Protein 7VYV (pdb70)

Radius of gyration: 42.45 Å; Cα contacts (8 Å, |Δi|>4): 6440; chains: 3; bounding box: 77×75×167 Å

Nearest PDB structures (foldseek):
  7vyv-assembly1_B  TM=1.001E+00  e=0.000E+00  Klebsiella phage GH-K3
  7lzj-assembly1_C  TM=9.799E-01  e=0.000E+00  Klebsiella phage GH-K3
  5w6h-assembly1_C  TM=4.691E-01  e=1.760E-15  Kuttervirus CBA120
  8hcj-assembly2_F  TM=5.427E-01  e=6.645E-03  Pseudopedobacter saltans DSM 12145
  4mr0-assembly2_B  TM=3.002E-01  e=6.337E-03  Streptococcus pneumoniae R6

Foldseek 3Di:
DVVVCCPPPPNVVVDDAQEALVSQLVDDDDDFFDKGWHQAHDHDVVVPDDGGYLIAMKTKDFADDDDLQAQWRHYVRMIIGGDDPPLADELRSNPFDFDADDDLAAQDDGPDADACQSSVLSVLVCCFPVVGAYEYEAGEGEHEDQDARERQAAGEYYYDQRAEYEYALQHHPQFAEAANYEYEHHEPHEHERYAYEYSHLGYEDYEWDHPRHANAQYEYYAYEYEAYQEYYYYEAARHHANYEYYAYEFEHHAAEDAYHAHDDPPDDAHEHDDYEYEQYEFEQYAHDPCQQQDWHQHPVRDIHRNDPDSQGTHEHYEEYRYENYEHEEHEFENPPAHEYLANYEYEQYEAYEYHQYHYEYYQHDFPRRHGAALVCLVVCCVPCLPTQGFENYEYANYENYEYAEYEYANAEGNEHYEYEHQHAEYEYYHYDEDHYNAAHYEYSYADQPHQHAYAYYQVRQLDPRHYFFLCCVRHNPNVQFKDWPDKDKWDDDDDPPADATAEHQDLVVWDAAAQPDPRHSVLAGKAAEDAFQQDDDDRNHTKDKDWFQDDDDVDDCVGSDGWFFKKKKKWFADDFFQKKKKKFFAAPVRHTPDIDIDARHVQDSNPPTMHMHMDGHDTRTTMMMIHMHGNDHDMHTCCCGRCNVVPRHSMIIMTMMTRTNDGQSVHHDDDDADCVDCCRVPNQQFDDFDDDDDDDDDPPCVVVVSVVVVVVRCVVRRVD/DVVVCCPPPPNVVVDDAQEALVSQLVDDDPDFFDKGWYQAHDHDVVVPDDGGYLIAMKTKDFADDDDLQAQWRHYVGMIIGGDDPPLADELRSNPFDFAADDDLAAQDDGDDADACQSSVLSVLVCCFPVVGAYEYEAGEGEHEDQDARERQAAGEYYYDQRAEYEYALQNHPQFAEAANYEYEHHAPHEHEAYAYEYSHLGYEDYEWDHPRHANAQYEYYNYEYEAYQEYYEYEAARHDANYEYYQYEQEHHAAEDAYHAHDDPPDDAHEHDDEEYEQYEFEQYHHDPCQQQDWHQHPVRDIHRSHPDSQGTHEHYEEERYENYEHEEHEFENPPAHEYLANYEYEQYEAYEYHQYHYEYYQHDFPRRHGAALVCPVVCCVPCLPTQGFANYEYANYERYEYAEYEYANAEGNEHYEYEHQHAEYEYYHYDEDHYNAAHYEYSYADQPHQHAYAYYQVRQLDPRHYFFLCCVRHNPNVQFKDWPDKDKWDDDDDPPADATAEHLDLVVWDAAAQPDPHHSNLAGKAAEDAFQQDDDDRNHTKDKDWFQDDDDVDDCVRSDGWFFKKKKKWFADDFFQKKKKKFFAAPVRHTPDIDIDARHVQDSNPPTMHMHMDGHDTRTTMMMIHMHGNDHDMHTCCCGRCNVVPRHRMTIMTMMTGTSDRQPPHHDDDDADCPDCCRVPNDQADDFDDDDDDDDDPPCVVVVSVVVVVVRCVVRRVD/DVVVCCPPPPNVVVDDAQEALVSQLVDDDPDFFDKGWYQAHDHDVVVPDDGGYQIAMKTKDFADDDDLQAQWRHYVRMIIGGDDPPLADELRSNPFDFAADDDLAAQDDGPDADACQVSVLSVLVCCFPVVGAYEYEAGEGEHEDQDARERQAAGEYYYDQRAEYEYALQHHPQFAEAARYEYEHHEPHEHERYAYEYSHLGYEDYEWDHPRHARAQYEYYAYEYEAYQEYYEYEAADHHANYEYHAYEFEHHAAEDAYHAHDDPPDDAHEHDDAEYEQYEFEQYAHDPCQQQDWHAHPVRDIHRSDPDNQGTHEHYEEYRYENYEHEEHEFENPPAHEYLAHYEYEQYEAYEYHQYHYEYYFHAFPRRHGQALVCPVVCVVPCLVTQGFENYEYANYERYEYAEYEYAHAEGAEHYEYEHQHAEYEYYHYDEDHYNAAHYEYSYADQPHQHAYAYYQVRQLDPRHYFFLVCVRHNPNVQFKDWPDKDKWDDDDDPPADATAGHQALVRWDAAGQPDPRHSVLAGKAAEDADQQDDDDRNFTKDKDWFQDDDDVDDCVGSDGWFFKKKKKWFADDFFQKKKKKFFAAPVRHTPDIDIDARHVQDSNPPTMHMHMDGHDTRTTMMMIHMHGNDHDMHTCCCGRCVVVPRGRMTIITMITGTSDRQSPHHDDDDADCVDCCRVPNAQADDFPDDDDDDDDPPCVVVVSVVVVVVRCVVRRVD

Secondary structure (DSSP, 8-state):
-HHHHHTSTTGGGGS--B-SHHHHHT---SSTT-EEEEEESSS-TTTTTS---EEEEEEEEES-----SSSEEEETTEEEEE--BTTEEEGGGGT---BPPPPS-TTPPPS-----HHHHHHHHHHHHHHTPEEE--SEEEEE--SSPEEE-S--EEE--TTEEEEE-GGG-SSTTT-EEEEE-S-TT-EEEEEEEE-SSS-SEEEEE--SS---TT-EEEEEEEESSSEEEEE-STTSSTTEEEES-EEES-SSEEEEEES--TTS----B--EEEES-EEES-S--HHHHH-EEE-TTS-EEES-S-TT--EEEEEEESBEEEEEES-EEE-TT---EEEEEEEES-EEEEEES-EEEEEEBB-TTS-B--STTHHHHHHH-TTSS-SEEEEEES-BS-EE----EEEEESSEEEEEESS--S-EE----SS-SSS-SEEE----TT----BEE-GGGTSSSS-B-HHHHHTBTTGGGTEEEEEEEE--SSPPSS-S--SS--S-TT-SS--BS-SS-GGG-BEE-B-SSTTSPP-TTSEEEEEE---B-TTS-HHHH--SEEEEEEEEE--S--SEEEEEEEE-TTS-EEEEEEE-GGG--TBTTTEEEEEEEPPTT--EEEEEEEESSSS-EEHHHHTSGGGTSBSS-EEEEEEEETTTTTT------EETT-HHHHT-----PPPP-------SSSHHHHHHHHHHHHHHHHT--/-HHHHHTSTTGGGGS--B--HHHHHT---SSTT-EEEEEESSS-TTTTTS---EEEEEEEEES-----SSSEEEETTEEEEEPPSTTEEEGGGGT---BPPPPS-TTPPPSS----HHHHHHHHHHHHHH-PEEE--SEEEEE--SS-EEE-S--EEE--TTEEEEE-GGG-SSTTT-EEEEE-S-TT-EEEEEEEE-SSS-SEEEEE--SS---TT-EEEEEEEESSSEEEEE-SSSSSTTEEEES-EEES-SSEEEEEES--TTSPP--B--EEEES-EEES-S--HHHHH-EEE-TTS-EEE--SSTT--EEEEEEESBEEEEEES-EEE-TT--EEEEEEEEES-EEEEEES-EEEEEEEB-TTS-B--STTHHHHHHH-TTSS-SEEEEEES-BS-EE----EEEEESSEEEEEESS--S-EE----SS-SSS-SEEE----TT----BEE-GGGTSSSS-B-HHHHHTBTTGGGTEEEEEEEE--SSPPSS-S--SS--S-TT-SS--BS-SS-GGG-BEE-B-SSTTSPP-TTSEEEEEE---B-TTS-HHHH--SEEEEEEEEE--S--SEEEEEEEE-TTS-EEEEEEE-GGG--TBTTTEEEEEEEPPTT--EEEEEEEESSSS-EEHHHHTSGGGTSBSS-EEEEEEEESSTTSS------EETT-HHHHT-----PPPP-------SSSHHHHHHHHHHHHHHHTT--/-HHHHHTSTTGGGGS--B--HHHHHT---SSTT-EEEEEESSS-TTTTTS---EEEEEEEEES-----SSSEEEETTEEEEEPPBTTEEEGGGGT---BPPPPS-TTPPPSS----HHHHHHHHHHHHHHTPEEE--SEEEEE--SSPEEE-S--EEE--TTEEEEE-GGG-SSTTT-EEEEE-S-TT-EEEEEEEE-SSS-SEEEEE--SS---TT-EEEEEEEESSSEEEEE-SSSSSTTEEEES-EEES-SSEEEEEES--TTS----B--EEEES-EEES-S--HHHHH-EEE-TTS-EEE--S-TT--EEEEEEESBEEEEEES-EEE-TT---EEEEEEEES-EEEEEES-EEEEEEBB-TTS-B--STTHHHHHHH-TTSS-SEEEEEES-BS-EE----EEEEESSEEEEEESS--S-EE----SS-SSS-SEEE----TT----BEE-GGGTSSSS-B-HHHHHTBTTGGGTEEEEEEEE--SSPPSS-S--SS--S-TT-SS--BS-SS-GGG-BEE-B-SSTTSPP-TTSEEEEEE---B-TTS-HHHH--SEEEEEEEEE--S--SEEEEEEEE-TTS-EEEEEEE-GGG--TBTTTEEEEEEEPPTT--EEEEEEEESSSS-EEHHHHTSGGGTSBSS-EEEEEEEESSTTTT------EETT-HHHHT-----PPPP-------SSSHHHHHHHHHHHHHHHHT--

B-factor: mean 23.13, std 19.56, range [0.58, 134.29]

InterPro domains:
  IPR011050 Pectin lyase fold/virulence factor [SSF51126] (300-480)
  IPR059934 Phage tail protein-like, small four-stranded beta-sheet domain [PF27114] (202-269)

Structure (mmCIF, N/CA/C/O backbone):
data_7VYV
#
_entry.id   7VYV
#
_cell.length_a   1.00
_cell.length_b   1.00
_cell.length_c   1.00
_cell.angle_alpha   90.00
_cell.angle_beta   90.00
_cell.angle_gamma   90.00
#
_symmetry.space_group_name_H-M   'P 1'
#
loop_
_atom_site.group_PDB
_atom_site.id
_atom_site.type_symbol
_atom_site.label_atom_id
_atom_site.label_alt_id
_atom_site.label_comp_id
_atom_site.label_asym_id
_atom_site.label_entity_id
_atom_site.label_seq_id
_atom_site.pdbx_PDB_ins_code
_atom_site.Cartn_x
_atom_site.Cartn_y
_atom_site.Cartn_z
_atom_site.occupancy
_atom_site.B_iso_or_equiv
_atom_site.auth_seq_id
_atom_site.auth_comp_id
_atom_site.auth_asym_id
_atom_site.auth_atom_id
_atom_site.pdbx_PDB_model_num
ATOM 1 N N . SER A 1 186 ? 136.841 141.619 60.735 1.00 64.49 186 SER A N 1
ATOM 2 C CA . SER A 1 186 ? 138.186 141.051 60.784 1.00 63.28 186 SER A CA 1
ATOM 3 C C . SER A 1 186 ? 138.860 141.349 62.120 1.00 60.67 186 SER A C 1
ATOM 4 O O . SER A 1 186 ? 139.310 140.436 62.810 1.00 61.73 186 SER A O 1
ATOM 7 N N . THR A 1 187 ? 138.929 142.636 62.479 1.00 56.79 187 THR A N 1
ATOM 8 C CA . THR A 1 187 ? 139.523 143.018 63.757 1.00 54.79 187 THR A CA 1
ATOM 9 C C . THR A 1 187 ? 138.662 142.572 64.940 1.00 54.68 187 THR A C 1
ATOM 10 O O . THR A 1 187 ? 139.199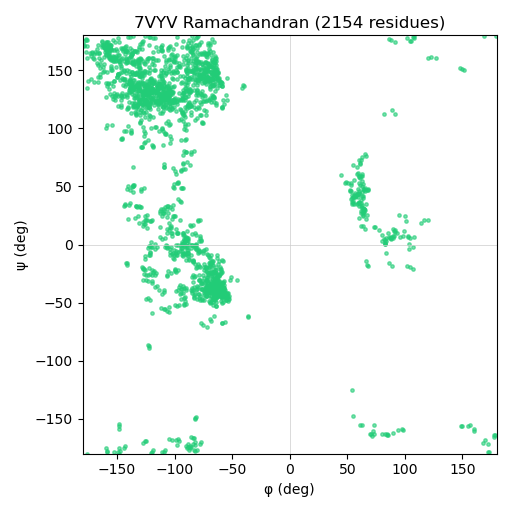 142.246 66.009 1.00 53.42 187 THR A O 1
ATOM 14 N N . LEU A 1 188 ? 137.335 142.544 64.773 1.00 51.20 188 LEU A N 1
ATOM 15 C CA . LEU A 1 188 ? 136.475 141.996 65.817 1.00 47.17 188 LEU A CA 1
ATOM 16 C C . LEU A 1 188 ? 136.760 140.519 66.048 1.00 48.16 188 LEU A C 1
ATOM 17 O O . LEU A 1 188 ? 136.646 140.031 67.180 1.00 49.74 188 LEU A O 1
ATOM 22 N N . VAL A 1 189 ? 137.145 139.797 64.994 1.00 49.59 189 VAL A N 1
ATOM 23 C CA . VAL A 1 189 ? 137.507 138.390 65.146 1.00 57.45 189 VAL A CA 1
ATOM 24 C C . VAL A 1 189 ? 138.751 138.251 66.014 1.00 47.14 189 VAL A C 1
ATOM 25 O O . VAL A 1 189 ? 138.859 137.324 66.827 1.00 44.01 189 VAL A O 1
ATOM 29 N N . VAL A 1 190 ? 139.713 139.165 65.849 1.00 50.77 190 VAL A N 1
ATOM 30 C CA . VAL A 1 190 ? 140.910 139.170 66.691 1.00 49.34 190 VAL A CA 1
ATOM 31 C C . VAL A 1 190 ? 140.546 139.492 68.138 1.00 44.62 190 VAL A C 1
ATOM 32 O O . VAL A 1 190 ? 141.032 138.853 69.079 1.00 41.45 190 VAL A O 1
ATOM 36 N N . LEU A 1 191 ? 139.686 140.496 68.335 1.00 47.92 191 LEU A N 1
ATOM 37 C CA . LEU A 1 191 ? 139.296 140.889 69.687 1.00 42.37 191 LEU A CA 1
ATOM 38 C C . LEU A 1 191 ? 138.546 139.780 70.411 1.00 39.04 191 LEU A C 1
ATOM 39 O O . LEU A 1 191 ? 138.680 139.638 71.630 1.00 39.04 191 LEU A O 1
ATOM 44 N N . ALA A 1 192 ? 137.744 138.997 69.688 1.00 42.99 192 ALA A N 1
ATOM 45 C CA . ALA A 1 192 ? 136.898 137.974 70.294 1.00 33.93 192 ALA A CA 1
ATOM 46 C C . ALA A 1 192 ? 137.637 136.677 70.603 1.00 36.36 192 ALA A C 1
ATOM 47 O O . ALA A 1 192 ? 137.029 135.767 71.176 1.00 41.50 192 ALA A O 1
ATOM 49 N N . GLN A 1 193 ? 138.919 136.565 70.244 1.00 39.97 193 GLN A N 1
ATOM 50 C CA . GLN A 1 193 ? 139.720 135.400 70.589 1.00 34.38 193 GLN A CA 1
ATOM 51 C C . GLN A 1 193 ? 139.897 135.308 72.108 1.00 39.02 193 GLN A C 1
ATOM 52 O O . GLN A 1 193 ? 139.737 136.303 72.820 1.00 39.60 193 GLN A O 1
ATOM 58 N N . PRO A 1 194 ? 140.219 134.118 72.631 1.00 36.26 194 PRO A N 1
ATOM 59 C CA . PRO A 1 194 ? 140.331 133.965 74.093 1.00 35.51 194 PRO A CA 1
ATOM 60 C C . PRO A 1 194 ? 141.378 134.853 74.739 1.00 38.01 194 PRO A C 1
ATOM 61 O O . PRO A 1 194 ? 141.287 135.104 75.948 1.00 41.44 194 PRO A O 1
ATOM 65 N N . ASP A 1 195 ? 142.364 135.341 73.992 1.00 36.15 195 ASP A N 1
ATOM 66 C CA . ASP A 1 195 ? 143.378 136.234 74.538 1.00 39.73 195 ASP A CA 1
ATOM 67 C C . ASP A 1 195 ? 143.233 137.659 74.012 1.00 41.67 195 ASP A C 1
ATOM 68 O O . ASP A 1 195 ? 144.222 138.384 73.886 1.00 35.45 195 ASP A O 1
ATOM 73 N N . GLY A 1 196 ? 142.002 138.072 73.699 1.00 39.83 196 GLY A N 1
ATOM 74 C CA . GLY A 1 196 ? 141.782 139.367 73.078 1.00 36.75 196 GLY A CA 1
ATOM 75 C C . GLY A 1 196 ? 142.020 140.542 73.995 1.00 34.88 196 GLY A C 1
ATOM 76 O O . GLY A 1 196 ? 142.332 141.639 73.513 1.00 38.44 196 GLY A O 1
ATOM 77 N N . PHE A 1 197 ? 141.906 140.335 75.309 1.00 30.63 197 PHE A N 1
ATOM 78 C CA . PHE A 1 197 ? 142.140 141.409 76.268 1.00 26.95 197 PHE A CA 1
ATOM 79 C C . PHE A 1 197 ? 143.540 141.984 76.160 1.00 29.80 197 PHE A C 1
ATOM 80 O O . PHE A 1 197 ? 143.751 143.137 76.540 1.00 31.22 197 PHE A O 1
ATOM 88 N N . ASP A 1 198 ? 144.495 141.219 75.632 1.00 32.58 198 ASP A N 1
ATOM 89 C CA . ASP A 1 198 ? 145.850 141.728 75.467 1.00 32.83 198 ASP A CA 1
ATOM 90 C C . ASP A 1 198 ? 145.963 142.798 74.389 1.00 35.64 198 ASP A C 1
ATOM 91 O O . ASP A 1 198 ? 146.982 143.493 74.334 1.00 3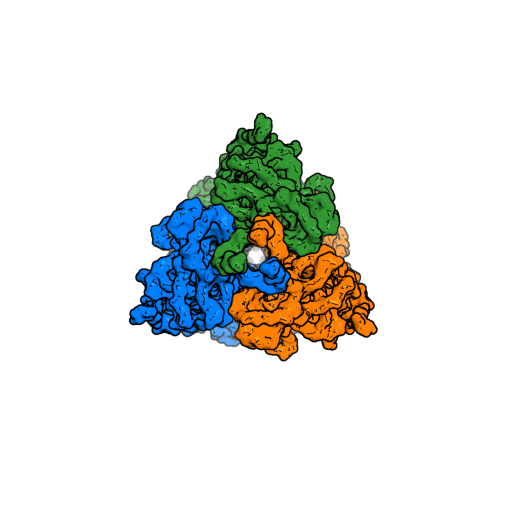8.63 198 ASP A O 1
ATOM 96 N N . SER A 1 199 ? 144.971 142.939 73.514 1.00 35.61 199 SER A N 1
ATOM 97 C CA . SER A 1 199 ? 145.089 143.951 72.472 1.00 26.53 199 SER A CA 1
ATOM 98 C C . SER A 1 199 ? 144.710 145.338 72.969 1.00 33.52 199 SER A C 1
ATOM 99 O O . SER A 1 199 ? 144.814 146.302 72.201 1.00 39.04 199 SER A O 1
ATOM 102 N N . ILE A 1 200 ? 144.285 145.458 74.227 1.00 35.33 200 ILE A N 1
ATOM 103 C CA . ILE A 1 200 ? 143.996 146.738 74.869 1.00 31.56 200 ILE A CA 1
ATOM 104 C C . ILE A 1 200 ? 145.291 147.279 75.473 1.00 36.41 200 ILE A C 1
ATOM 105 O O . ILE A 1 200 ? 146.038 146.540 76.125 1.00 36.91 200 ILE A O 1
ATOM 110 N N . GLY A 1 201 ? 145.567 148.569 75.247 1.00 36.95 201 GLY A N 1
ATOM 111 C CA . GLY A 1 201 ? 146.797 149.172 75.727 1.00 34.79 201 GLY A CA 1
ATOM 112 C C . GLY A 1 201 ? 146.758 149.574 77.200 1.00 35.54 201 GLY A C 1
ATOM 113 O O . GLY A 1 201 ? 145.714 149.653 77.840 1.00 34.83 201 GLY A O 1
ATOM 114 N N . ARG A 1 202 ? 147.947 149.851 77.734 1.00 33.51 202 ARG A N 1
ATOM 115 C CA . ARG A 1 202 ? 148.126 150.190 79.141 1.00 28.55 202 ARG A CA 1
ATOM 116 C C . ARG A 1 202 ? 149.164 151.285 79.297 1.00 25.65 202 ARG A C 1
ATOM 117 O O . ARG A 1 202 ? 150.044 151.456 78.453 1.00 31.72 202 ARG A O 1
ATOM 125 N N . VAL A 1 203 ? 149.088 151.983 80.404 1.00 19.79 203 VAL A N 1
ATOM 126 C CA . VAL A 1 203 ? 150.159 152.889 80.794 1.00 18.35 203 VAL A CA 1
ATOM 127 C C . VAL A 1 203 ? 151.170 152.118 81.637 1.00 17.07 203 VAL A C 1
ATOM 128 O O . VAL A 1 203 ? 150.798 151.335 82.515 1.00 20.61 203 VAL A O 1
ATOM 132 N N . SER A 1 204 ? 152.459 152.335 81.380 1.00 20.67 204 SER A N 1
ATOM 133 C CA . SER A 1 204 ? 153.466 151.450 81.959 1.00 16.31 204 SER A CA 1
ATOM 134 C C . SER A 1 204 ? 153.846 151.808 83.394 1.00 19.71 204 SER A C 1
ATOM 135 O O . SER A 1 204 ? 154.235 150.916 84.157 1.00 26.94 204 SER A O 1
ATOM 138 N N . SER A 1 205 ? 153.746 153.076 83.799 1.00 18.03 205 SER A N 1
ATOM 139 C CA . SER A 1 205 ? 154.158 153.475 85.139 1.00 15.46 205 SER A CA 1
ATOM 140 C C . SER A 1 205 ? 153.459 154.771 85.521 1.00 21.73 205 SER A C 1
ATOM 141 O O . SER A 1 205 ? 152.833 155.430 84.688 1.00 24.41 205 SER A O 1
ATOM 144 N N . PHE A 1 206 ? 153.579 155.135 86.805 1.00 20.16 206 PHE A N 1
ATOM 145 C CA . PHE A 1 206 ? 152.916 156.335 87.317 1.00 19.45 206 PHE A CA 1
ATOM 146 C C . PHE A 1 206 ? 153.509 157.611 86.719 1.00 23.79 206 PHE A C 1
ATOM 147 O O . PHE A 1 206 ? 152.790 158.595 86.501 1.00 28.07 206 PHE A O 1
ATOM 155 N N . ALA A 1 207 ? 154.820 157.635 86.463 1.00 23.22 207 ALA A N 1
ATOM 156 C CA . ALA A 1 207 ? 155.397 158.797 85.789 1.00 23.49 207 ALA A CA 1
ATOM 157 C C . ALA A 1 207 ? 154.866 158.927 84.363 1.00 26.50 207 ALA A C 1
ATOM 158 O O . ALA A 1 207 ? 154.520 160.032 83.908 1.00 32.15 207 ALA A O 1
ATOM 160 N N . ALA A 1 208 ? 154.776 157.803 83.646 1.00 21.98 208 ALA A N 1
ATOM 161 C CA . ALA A 1 208 ? 154.164 157.830 82.327 1.00 21.07 208 ALA A CA 1
ATOM 162 C C . ALA A 1 208 ? 152.735 158.333 82.396 1.00 21.67 208 ALA A C 1
ATOM 163 O O . ALA A 1 208 ? 152.261 158.980 81.456 1.00 27.89 208 ALA A O 1
ATOM 165 N N . LEU A 1 209 ? 152.030 158.039 83.490 1.00 22.72 209 LEU A N 1
ATOM 166 C CA . LEU A 1 209 ? 150.671 158.545 83.665 1.00 23.44 209 LEU A CA 1
ATOM 167 C C . LEU A 1 209 ? 150.671 160.053 83.861 1.00 24.54 209 LEU A C 1
ATOM 168 O O . LEU A 1 209 ? 149.785 160.753 83.364 1.00 25.47 209 LEU A O 1
ATOM 173 N N . ARG A 1 210 ? 151.640 160.568 84.618 1.00 27.25 210 ARG A N 1
ATOM 174 C CA . ARG A 1 210 ? 151.761 162.016 84.760 1.00 26.05 210 ARG A CA 1
ATOM 175 C C . ARG A 1 210 ? 151.940 162.681 83.404 1.00 27.68 210 ARG A C 1
ATOM 176 O O . ARG A 1 210 ? 151.416 163.775 83.168 1.00 30.53 210 ARG A O 1
ATOM 184 N N . ASN A 1 211 ? 152.674 162.033 82.492 1.00 29.08 211 ASN A N 1
ATOM 185 C CA . ASN A 1 211 ? 152.947 162.623 81.182 1.00 23.80 211 ASN A CA 1
ATOM 186 C C . ASN A 1 211 ? 151.889 162.320 80.129 1.00 28.32 211 ASN A C 1
ATOM 187 O O . ASN A 1 211 ? 152.081 162.692 78.967 1.00 33.69 211 ASN A O 1
ATOM 192 N N . LEU A 1 212 ? 150.800 161.641 80.488 1.00 29.70 212 LEU A N 1
ATOM 193 C CA . LEU A 1 212 ? 149.765 161.256 79.534 1.00 24.42 212 LEU A CA 1
ATOM 194 C C . LEU A 1 212 ? 148.676 162.309 79.533 1.00 29.77 212 LEU A C 1
ATOM 195 O O . LEU A 1 212 ? 147.867 162.385 80.465 1.00 27.98 212 LEU A O 1
ATOM 200 N N . LYS A 1 213 ? 148.634 163.054 78.502 1.00 27.98 213 LYS A N 1
ATOM 201 C CA . LYS A 1 213 ? 147.716 164.148 78.255 1.00 27.34 213 LYS A CA 1
ATOM 202 C C . LYS A 1 213 ? 146.393 163.643 77.697 1.00 30.65 213 LYS A C 1
ATOM 203 O O . LYS A 1 213 ? 146.384 163.015 76.631 1.00 34.58 213 LYS A O 1
ATOM 209 N N . PRO A 1 214 ? 145.259 163.924 78.349 1.00 25.71 214 PRO A N 1
ATOM 210 C CA . PRO A 1 214 ? 143.964 163.434 77.867 1.00 30.58 214 PRO A CA 1
ATOM 211 C C . PRO A 1 214 ? 143.283 164.365 76.881 1.00 37.55 214 PRO A C 1
ATOM 212 O O . PRO A 1 214 ? 143.485 165.578 76.867 1.00 41.01 214 PRO A O 1
ATOM 216 N N . LYS A 1 215 ? 142.415 163.777 76.074 1.00 43.78 215 LYS A N 1
ATOM 217 C CA . LYS A 1 215 ? 141.779 164.541 75.021 1.00 41.08 215 LYS A CA 1
ATOM 218 C C . LYS A 1 215 ? 140.452 165.172 75.466 1.00 45.62 215 LYS A C 1
ATOM 219 O O . LYS A 1 215 ? 139.891 165.989 74.726 1.00 44.39 215 LYS A O 1
ATOM 225 N N . LYS A 1 216 ? 139.979 164.830 76.655 1.00 44.20 216 LYS A N 1
ATOM 226 C CA . LYS A 1 216 ? 138.600 164.995 77.027 1.00 37.12 216 LYS A CA 1
ATOM 227 C C . LYS A 1 216 ? 138.515 164.574 78.476 1.00 36.35 216 LYS A C 1
ATOM 228 O O . LYS A 1 216 ? 139.109 163.562 78.819 1.00 40.32 216 LYS A O 1
ATOM 234 N N . SER A 1 217 ? 137.825 165.341 79.325 1.00 36.98 217 SER A N 1
ATOM 235 C CA . SER A 1 217 ? 137.687 164.932 80.722 1.00 29.97 217 SER A CA 1
ATOM 236 C C . SER A 1 217 ? 136.726 163.762 80.813 1.00 30.02 217 SER A C 1
ATOM 237 O O . SER A 1 217 ? 135.732 163.721 80.096 1.00 36.31 217 SER A O 1
ATOM 240 N N . GLY A 1 218 ? 137.001 162.811 81.713 1.00 33.49 218 GLY A N 1
ATOM 241 C CA . GLY A 1 218 ? 136.167 161.627 81.859 1.00 27.67 218 GLY A CA 1
ATOM 242 C C . GLY A 1 218 ? 136.648 160.366 81.162 1.00 27.46 218 GLY A C 1
ATOM 243 O O . GLY A 1 218 ? 135.910 159.371 81.139 1.00 31.92 218 GLY A O 1
ATOM 244 N N . GLN A 1 219 ? 137.852 160.369 80.592 1.00 31.22 219 GLN A N 1
ATOM 245 C CA . GLN A 1 219 ? 138.414 159.158 80.009 1.00 26.66 219 GLN A CA 1
ATOM 246 C C . GLN A 1 219 ? 138.810 158.169 81.097 1.00 24.20 219 GLN A C 1
ATOM 247 O O . GLN A 1 219 ? 139.166 158.556 82.210 1.00 25.51 219 GLN A O 1
ATOM 253 N N . HIS A 1 220 ? 138.790 156.880 80.757 1.00 25.04 220 HIS A N 1
ATOM 254 C CA . HIS A 1 220 ? 139.239 155.822 81.653 1.00 17.68 220 HIS A CA 1
ATOM 255 C C . HIS A 1 220 ? 140.483 155.160 81.074 1.00 19.39 220 HIS A C 1
ATOM 256 O O . HIS A 1 220 ? 140.522 154.864 79.880 1.00 26.10 220 HIS A O 1
ATOM 263 N N . VAL A 1 221 ? 141.508 154.933 81.907 1.00 15.48 221 VAL A N 1
ATOM 264 C CA . VAL A 1 221 ? 142.711 154.235 81.462 1.00 16.50 221 VAL A CA 1
ATOM 265 C C . VAL A 1 221 ? 143.179 153.251 82.525 1.00 18.91 221 VAL A C 1
ATOM 266 O O . VAL A 1 221 ? 142.779 153.320 83.686 1.00 24.13 221 VAL A O 1
ATOM 270 N N . LEU A 1 222 ? 144.027 152.315 82.104 1.00 16.12 222 LEU A N 1
ATOM 271 C CA . LEU A 1 222 ? 144.573 151.274 82.968 1.00 22.27 222 LEU A CA 1
ATOM 272 C C . LEU A 1 222 ? 146.051 151.537 83.200 1.00 19.97 222 LEU A C 1
ATOM 273 O O . LEU A 1 222 ? 146.792 151.812 82.253 1.00 22.52 222 LEU A O 1
ATOM 278 N N . LEU A 1 223 ? 146.478 151.445 84.450 1.00 20.24 223 LEU A N 1
ATOM 279 C CA . LEU A 1 223 ? 147.878 151.559 84.817 1.00 17.05 223 LEU A CA 1
ATOM 280 C C . LEU A 1 223 ? 148.344 150.188 85.268 1.00 24.74 223 LEU A C 1
ATOM 281 O O . LEU A 1 223 ? 147.806 149.636 86.239 1.00 24.05 223 LEU A O 1
ATOM 286 N N . THR A 1 224 ? 149.330 149.634 84.556 1.00 22.14 224 THR A N 1
ATOM 287 C CA . THR A 1 224 ? 149.785 148.284 84.865 1.00 20.70 224 THR A CA 1
ATOM 288 C C . THR A 1 224 ? 150.403 148.211 86.250 1.00 18.19 224 THR A C 1
ATOM 289 O O . THR A 1 224 ? 149.996 147.396 87.086 1.00 24.50 224 THR A O 1
ATOM 293 N N . SER A 1 225 ? 151.372 149.072 86.527 1.00 21.70 225 SER A N 1
ATOM 294 C CA . SER A 1 225 ? 152.090 149.007 87.787 1.00 16.73 225 SER A CA 1
ATOM 295 C C . SER A 1 225 ? 152.618 150.396 88.086 1.00 17.84 225 SER A C 1
ATOM 296 O O . SER A 1 225 ? 152.728 151.237 87.190 1.00 22.09 225 SER A O 1
ATOM 299 N N . TYR A 1 226 ? 152.949 150.632 89.355 1.00 17.81 226 TYR A N 1
ATOM 300 C CA . TYR A 1 226 ? 153.474 151.938 89.743 1.00 15.70 226 TYR A CA 1
ATOM 301 C C . TYR A 1 226 ? 154.864 152.177 89.158 1.00 19.45 226 TYR A C 1
ATOM 302 O O . TYR A 1 226 ? 155.147 153.264 88.639 1.00 21.11 226 TYR A O 1
ATOM 311 N N . TYR A 1 227 ? 155.749 151.187 89.249 1.00 18.94 227 TYR A N 1
ATOM 312 C CA . TYR A 1 227 ? 157.062 151.221 88.622 1.00 20.84 227 TYR A CA 1
ATOM 313 C C . TYR A 1 227 ? 157.104 150.192 87.500 1.00 25.00 227 TYR A C 1
ATOM 314 O O . TYR A 1 227 ? 156.464 149.140 87.581 1.00 26.18 227 TYR A O 1
ATOM 323 N N . ASP A 1 228 ? 157.855 150.493 86.450 1.00 25.80 228 ASP A N 1
ATOM 324 C CA . ASP A 1 228 ? 158.049 149.509 85.395 1.00 30.74 228 ASP A CA 1
ATOM 325 C C . ASP A 1 228 ? 159.320 148.702 85.655 1.00 35.86 228 ASP A C 1
ATOM 326 O O . ASP A 1 228 ? 160.133 149.030 86.522 1.00 38.50 228 ASP A O 1
ATOM 331 N N . GLY A 1 229 ? 159.495 147.636 84.884 1.00 39.74 229 GLY A N 1
ATOM 332 C CA . GLY A 1 229 ? 160.647 146.776 85.053 1.00 40.50 229 GLY A CA 1
ATOM 333 C C . GLY A 1 229 ? 160.455 145.636 86.023 1.00 40.61 229 GLY A C 1
ATOM 334 O O . GLY A 1 229 ? 161.443 145.010 86.425 1.00 45.28 229 GLY A O 1
ATOM 335 N N . TRP A 1 230 ? 159.216 145.349 86.418 1.00 42.33 230 TRP A N 1
ATOM 336 C CA . TRP A 1 230 ? 158.954 144.189 87.260 1.00 39.82 230 TRP A CA 1
ATOM 337 C C . TRP A 1 230 ? 159.266 142.883 86.537 1.00 44.89 230 TRP A C 1
ATOM 338 O O . TRP A 1 230 ? 159.644 141.896 87.176 1.00 49.81 230 TRP A O 1
ATOM 349 N N . ALA A 1 231 ? 159.104 142.849 85.211 1.00 47.01 231 ALA A N 1
ATOM 350 C CA . ALA A 1 231 ? 159.323 141.605 84.480 1.00 50.18 231 ALA A CA 1
ATOM 351 C C . ALA A 1 231 ? 160.800 141.237 84.416 1.00 56.62 231 ALA A C 1
ATOM 352 O O . ALA A 1 231 ? 161.140 140.052 84.494 1.00 60.87 231 ALA A O 1
ATOM 354 N N . ALA A 1 232 ? 161.687 142.227 84.261 1.00 56.89 232 ALA A N 1
ATOM 355 C CA . ALA A 1 232 ? 163.120 141.945 84.302 1.00 54.71 232 ALA A CA 1
ATOM 356 C C . ALA A 1 232 ? 163.533 141.378 85.650 1.00 59.68 232 ALA A C 1
ATOM 357 O O . ALA A 1 232 ? 164.533 140.657 85.740 1.00 66.60 232 ALA A O 1
ATOM 359 N N . GLU A 1 233 ? 162.791 141.698 86.702 1.00 59.88 233 GLU A N 1
ATOM 360 C CA . GLU A 1 233 ? 162.956 141.057 87.995 1.00 61.71 233 GLU A CA 1
ATOM 361 C C . GLU A 1 233 ? 162.073 139.810 88.018 1.00 69.05 233 GLU A C 1
ATOM 362 O O . GLU A 1 233 ? 161.501 139.410 87.001 1.00 68.53 233 GLU A O 1
ATOM 368 N N . ASN A 1 234 ? 161.942 139.170 89.170 1.00 64.69 234 ASN A N 1
ATOM 369 C CA . ASN A 1 234 ? 161.236 137.900 89.231 1.00 67.79 234 ASN A CA 1
ATOM 370 C C . ASN A 1 234 ? 159.837 138.035 89.787 1.00 68.47 234 ASN A C 1
ATOM 371 O O . ASN A 1 234 ? 159.285 137.064 90.315 1.00 61.33 234 ASN A O 1
ATOM 376 N N . LYS A 1 235 ? 159.259 139.224 89.736 1.00 57.48 235 LYS A N 1
ATOM 377 C CA . LYS A 1 235 ? 158.113 139.467 90.602 1.00 52.53 235 LYS A CA 1
ATOM 378 C C . LYS A 1 235 ? 157.047 140.205 89.812 1.00 41.05 235 LYS A C 1
ATOM 379 O O . LYS A 1 235 ? 157.286 140.663 88.696 1.00 47.81 235 LYS A O 1
ATOM 385 N N . MET A 1 236 ? 155.818 140.283 90.386 1.00 32.94 236 MET A N 1
ATOM 386 C CA . MET A 1 236 ? 154.628 140.682 89.634 1.00 32.78 236 MET A CA 1
ATOM 387 C C . MET A 1 236 ? 154.369 142.179 89.737 1.00 29.97 236 MET A C 1
ATOM 388 O O . MET A 1 236 ? 154.897 142.850 90.628 1.00 35.54 236 MET A O 1
ATOM 393 N N . PRO A 1 237 ? 153.555 142.747 88.839 1.00 25.31 237 PRO A N 1
ATOM 394 C CA . PRO A 1 237 ? 153.244 144.182 88.936 1.00 24.96 237 PRO A CA 1
ATOM 395 C C . PRO A 1 237 ? 152.486 144.511 90.208 1.00 24.33 237 PRO A C 1
ATOM 396 O O . PRO A 1 237 ? 151.722 143.697 90.730 1.00 29.98 237 PRO A O 1
ATOM 400 N N . THR A 1 238 ? 152.699 145.721 90.713 1.00 21.82 238 THR A N 1
ATOM 401 C CA . THR A 1 238 ? 152.030 146.124 91.942 1.00 25.56 238 THR A CA 1
ATOM 402 C C . THR A 1 238 ? 151.790 147.625 91.917 1.00 20.97 238 THR A C 1
ATOM 403 O O . THR A 1 238 ? 152.579 148.383 91.351 1.00 25.18 238 THR A O 1
ATOM 407 N N . GLY A 1 239 ? 150.679 148.041 92.519 1.00 17.69 239 GLY A N 1
ATOM 408 C CA . GLY A 1 239 ? 150.291 149.437 92.571 1.00 18.61 239 GLY A CA 1
ATOM 409 C C . GLY A 1 239 ? 149.492 149.963 91.395 1.00 15.42 239 GLY A C 1
ATOM 410 O O . GLY A 1 239 ? 149.232 151.174 91.343 1.00 16.90 239 GLY A O 1
ATOM 411 N N . GLY A 1 240 ? 149.083 149.113 90.462 1.00 14.00 240 GLY A N 1
ATOM 412 C CA . GLY A 1 240 ? 148.311 149.543 89.316 1.00 14.10 240 GLY A CA 1
ATOM 413 C C . GLY A 1 240 ? 146.837 149.675 89.635 1.00 19.53 240 GLY A C 1
ATOM 414 O O . GLY A 1 240 ? 146.405 149.571 90.783 1.00 23.92 240 GLY A O 1
ATOM 415 N N . GLY A 1 241 ? 146.050 149.918 88.590 1.00 16.49 241 GLY A N 1
ATOM 416 C CA . GLY A 1 241 ? 144.634 150.174 88.792 1.00 13.29 241 GLY A CA 1
ATOM 417 C C . GLY A 1 241 ? 144.036 150.901 87.594 1.00 18.24 241 GLY A C 1
ATOM 418 O O . GLY A 1 241 ? 144.573 150.854 86.495 1.00 25.74 241 GLY A O 1
ATOM 419 N N . GLU A 1 242 ? 142.912 151.564 87.842 1.00 16.22 242 GLU A N 1
ATOM 420 C CA . GLU A 1 242 ? 142.159 152.288 86.826 1.00 22.48 242 GLU A CA 1
ATOM 421 C C . GLU A 1 242 ? 142.107 153.758 87.194 1.00 16.72 242 GLU A C 1
ATOM 422 O O . GLU A 1 242 ? 141.951 154.097 88.368 1.00 20.41 242 GLU A O 1
ATOM 428 N N . PHE A 1 243 ? 142.221 154.633 86.205 1.00 17.28 243 PHE A N 1
ATOM 429 C CA . PHE A 1 243 ? 142.266 156.068 86.458 1.00 17.88 243 PHE A CA 1
ATOM 430 C C . PHE A 1 243 ? 141.283 156.793 85.560 1.00 20.25 243 PHE A C 1
ATOM 431 O O . PHE A 1 243 ? 140.997 156.349 84.445 1.00 21.18 243 PHE A O 1
ATOM 439 N N . ILE A 1 244 ? 140.798 157.939 86.043 1.00 21.69 244 ILE A N 1
ATOM 440 C CA . ILE A 1 244 ? 139.854 158.775 85.300 1.00 18.82 244 ILE A CA 1
ATOM 441 C C . ILE A 1 244 ? 140.407 160.191 85.198 1.00 20.82 244 ILE A C 1
ATOM 442 O O . ILE A 1 244 ? 140.918 160.732 86.186 1.00 19.65 244 ILE A O 1
ATOM 447 N N . SER A 1 245 ? 140.296 160.795 84.014 1.00 18.37 245 SER A N 1
ATOM 448 C CA . SER A 1 245 ? 140.895 162.103 83.754 1.00 18.01 245 SER A CA 1
ATOM 449 C C . SER A 1 245 ? 139.966 163.249 84.105 1.00 18.03 245 SER A C 1
ATOM 450 O O . SER A 1 245 ? 138.740 163.119 84.084 1.00 23.38 245 SER A O 1
ATOM 453 N N . SER A 1 246 ? 140.571 164.395 84.410 1.00 22.22 246 SER A N 1
ATOM 454 C CA . SER A 1 246 ? 139.850 165.639 84.632 1.00 22.25 246 SER A CA 1
ATOM 455 C C . SER A 1 246 ? 140.663 166.786 84.057 1.00 29.24 246 SER A C 1
ATOM 456 O O . SER A 1 246 ? 141.900 166.755 84.065 1.00 29.72 246 SER A O 1
ATOM 459 N N . ILE A 1 247 ? 139.959 167.801 83.563 1.00 31.68 247 ILE A N 1
ATOM 460 C CA . ILE A 1 247 ? 140.577 169.022 83.052 1.00 38.76 247 ILE A CA 1
ATOM 461 C C . ILE A 1 247 ? 140.472 170.093 84.132 1.00 35.83 247 ILE A C 1
ATOM 462 O O . ILE A 1 247 ? 139.371 170.412 84.598 1.00 36.63 247 ILE A O 1
ATOM 467 N N . GLY A 1 248 ? 141.604 170.649 84.530 1.00 33.18 248 GLY A N 1
ATOM 468 C CA . GLY A 1 248 ? 141.646 171.572 85.645 1.00 33.89 248 GLY A CA 1
ATOM 469 C C . GLY A 1 248 ? 142.978 171.464 86.357 1.00 36.35 248 GLY A C 1
ATOM 470 O O . GLY A 1 248 ? 143.967 171.039 85.772 1.00 42.89 248 GLY A O 1
ATOM 471 N N . THR A 1 249 ? 142.990 171.856 87.629 1.00 42.31 249 THR A N 1
ATOM 472 C CA . THR A 1 249 ? 144.188 171.752 88.454 1.00 42.48 249 THR A CA 1
ATOM 473 C C . THR A 1 249 ? 143.868 171.033 89.757 1.00 36.98 249 THR A C 1
ATOM 474 O O . THR A 1 249 ? 142.777 171.176 90.317 1.00 36.15 249 THR A O 1
ATOM 478 N N . ALA A 1 250 ? 144.837 170.259 90.238 1.00 36.57 250 ALA A N 1
ATOM 479 C CA . ALA A 1 250 ? 144.735 169.638 91.549 1.00 28.31 250 ALA A CA 1
ATOM 480 C C . ALA A 1 250 ? 146.140 169.319 92.035 1.00 35.72 250 ALA A C 1
ATOM 481 O O . ALA A 1 250 ? 147.089 169.247 91.251 1.00 38.37 250 ALA A O 1
ATOM 483 N N . THR A 1 251 ? 146.257 169.136 93.344 1.00 36.08 251 THR A N 1
ATOM 484 C CA . THR A 1 251 ? 147.548 168.883 93.965 1.00 37.06 251 THR A CA 1
ATOM 485 C C . THR A 1 251 ? 147.914 167.410 93.827 1.00 42.30 251 THR A C 1
ATOM 486 O O . THR A 1 251 ? 147.166 166.534 94.273 1.00 38.84 251 THR A O 1
ATOM 490 N N . ASP A 1 252 ? 149.081 167.147 93.243 1.00 38.06 252 ASP A N 1
ATOM 491 C CA . ASP A 1 252 ? 149.589 165.788 93.121 1.00 28.49 252 ASP A CA 1
ATOM 492 C C . ASP A 1 252 ? 149.815 165.171 94.495 1.00 31.91 252 ASP A C 1
ATOM 493 O O . ASP A 1 252 ? 150.149 165.857 95.464 1.00 37.79 252 ASP A O 1
ATOM 498 N N . ASP A 1 253 ? 149.626 163.855 94.572 1.00 31.60 253 ASP A N 1
ATOM 499 C CA . ASP A 1 253 ? 149.918 163.072 95.766 1.00 27.51 253 ASP A CA 1
ATOM 500 C C . ASP A 1 253 ? 150.995 162.031 95.562 1.00 28.94 253 ASP A C 1
ATOM 501 O O . ASP A 1 253 ? 151.647 161.650 96.535 1.00 34.21 253 ASP A O 1
ATOM 506 N N . GLY A 1 254 ? 151.193 161.548 94.341 1.00 25.28 254 GLY A N 1
ATOM 507 C CA . GLY A 1 254 ? 152.014 160.381 94.113 1.00 26.72 254 GLY A CA 1
ATOM 508 C C . GLY A 1 254 ? 151.287 159.079 94.308 1.00 25.05 254 GLY A C 1
ATOM 509 O O . GLY A 1 254 ? 151.884 158.016 94.080 1.00 27.26 254 GLY A O 1
ATOM 510 N N . GLY A 1 255 ? 150.056 159.124 94.801 1.00 15.56 255 GLY A N 1
ATOM 511 C CA . GLY A 1 255 ? 149.116 158.023 94.879 1.00 18.19 255 GLY A CA 1
ATOM 512 C C . GLY A 1 255 ? 147.811 158.293 94.162 1.00 16.73 255 GLY A C 1
ATOM 513 O O . GLY A 1 255 ? 147.610 157.914 93.010 1.00 25.74 255 GLY A O 1
ATOM 514 N N . TYR A 1 256 ? 146.885 158.873 94.930 1.00 23.26 256 TYR A N 1
ATOM 515 C CA . TYR A 1 256 ? 145.515 159.133 94.493 1.00 23.56 256 TYR A CA 1
ATOM 516 C C . TYR A 1 256 ? 145.456 159.940 93.199 1.00 21.38 256 TYR A C 1
ATOM 517 O O . TYR A 1 256 ? 144.691 159.597 92.295 1.00 24.53 256 TYR A O 1
ATOM 526 N N . ILE A 1 257 ? 146.255 161.005 93.081 1.00 16.27 257 ILE A N 1
ATOM 527 C CA . ILE A 1 257 ? 146.143 161.967 91.989 1.00 14.76 257 ILE A CA 1
ATOM 528 C C . ILE A 1 257 ? 147.488 162.137 91.302 1.00 17.76 257 ILE A C 1
ATOM 529 O O . ILE A 1 257 ? 148.504 162.366 91.965 1.00 18.70 257 ILE A O 1
ATOM 534 N N . ALA A 1 258 ? 147.491 162.033 89.971 1.00 18.35 258 ALA A N 1
ATOM 535 C CA . ALA A 1 258 ? 148.673 162.270 89.144 1.00 19.55 258 ALA A CA 1
ATOM 536 C C . ALA A 1 258 ? 148.418 163.502 88.293 1.00 20.87 258 ALA A C 1
ATOM 537 O O . ALA A 1 258 ? 147.476 163.524 87.499 1.00 22.47 258 ALA A O 1
ATOM 539 N N . ALA A 1 259 ? 149.243 164.521 88.443 1.00 23.01 259 ALA A N 1
ATOM 540 C CA . ALA A 1 259 ? 148.923 165.804 87.842 1.00 24.78 259 ALA A CA 1
ATOM 541 C C . ALA A 1 259 ? 149.895 166.137 86.721 1.00 29.38 259 ALA A C 1
ATOM 542 O O . ALA A 1 259 ? 151.080 165.794 86.771 1.00 34.29 259 ALA A O 1
ATOM 544 N N . GLY A 1 260 ? 149.368 166.791 85.699 1.00 29.20 260 GLY A N 1
ATOM 545 C CA . GLY A 1 260 ? 150.179 167.369 84.657 1.00 30.64 260 GLY A CA 1
ATOM 546 C C . GLY A 1 260 ? 149.790 168.821 84.488 1.00 33.72 260 GLY A C 1
ATOM 547 O O . GLY A 1 260 ? 149.027 169.370 85.289 1.00 37.05 260 GLY A O 1
ATOM 548 N N . PRO A 1 261 ? 150.301 169.473 83.446 1.00 35.88 261 PRO A N 1
ATOM 549 C CA . PRO A 1 261 ? 149.909 170.870 83.183 1.00 35.22 261 PRO A CA 1
ATOM 550 C C . PRO A 1 261 ? 148.512 171.025 82.592 1.00 33.50 261 PRO A C 1
ATOM 551 O O . PRO A 1 261 ? 148.310 170.789 81.396 1.00 33.18 261 PRO A O 1
ATOM 555 N N . GLY A 1 262 ? 147.551 171.460 83.407 1.00 30.91 262 GLY A N 1
ATOM 556 C CA . GLY A 1 262 ? 146.184 171.672 82.964 1.00 33.34 262 GLY A CA 1
ATOM 557 C C . GLY A 1 262 ? 145.253 170.477 83.039 1.00 33.35 262 GLY A C 1
ATOM 558 O O . GLY A 1 262 ? 144.119 170.575 82.561 1.00 34.31 262 GLY A O 1
ATOM 559 N N . TYR A 1 263 ? 145.687 169.359 83.624 1.00 33.89 263 TYR A N 1
ATOM 560 C CA . TYR A 1 263 ? 144.877 168.146 83.692 1.00 29.85 263 TYR A CA 1
ATOM 561 C C . TYR A 1 263 ? 145.371 167.300 84.852 1.00 27.08 263 TYR A C 1
ATOM 562 O O . TYR A 1 263 ? 146.441 167.549 85.412 1.00 34.04 263 TYR A O 1
ATOM 571 N N . TYR A 1 264 ? 144.585 166.285 85.204 1.00 23.92 264 TYR A N 1
ATOM 572 C CA . TYR A 1 264 ? 145.050 165.320 86.194 1.00 22.50 264 TYR A CA 1
ATOM 573 C C . TYR A 1 264 ? 144.266 164.023 86.061 1.00 17.43 264 TYR A C 1
ATOM 574 O O . TYR A 1 264 ? 143.268 163.950 85.341 1.00 20.44 264 TYR A O 1
ATOM 583 N N . TRP A 1 265 ? 144.754 162.993 86.749 1.00 14.42 265 TRP A N 1
ATOM 584 C CA . TRP A 1 265 ? 144.162 161.661 86.764 1.00 17.08 265 TRP A CA 1
ATOM 585 C C . TRP A 1 265 ? 143.941 161.207 88.202 1.00 15.90 265 TRP A C 1
ATOM 586 O O . TRP A 1 265 ? 144.823 161.375 89.046 1.00 18.80 265 TRP A O 1
ATOM 597 N N . THR A 1 266 ? 142.785 160.600 88.475 1.00 14.40 266 THR A N 1
ATOM 598 C CA . THR A 1 266 ? 142.407 160.156 89.819 1.00 14.52 266 THR A CA 1
ATOM 599 C C . THR A 1 266 ? 142.185 158.647 89.840 1.00 16.69 266 THR A C 1
ATOM 600 O O . THR A 1 266 ? 141.615 158.096 88.887 1.00 20.89 266 THR A O 1
ATOM 604 N N . ARG A 1 267 ? 142.612 157.966 90.923 1.00 14.45 267 ARG A N 1
ATOM 605 C CA . ARG A 1 267 ? 142.416 156.518 91.006 1.00 16.72 267 ARG A CA 1
ATOM 606 C C . ARG A 1 267 ? 140.974 156.180 91.291 1.00 21.49 267 ARG A C 1
ATOM 607 O O . ARG A 1 267 ? 140.286 156.872 92.045 1.00 21.97 267 ARG A O 1
ATOM 615 N N . VAL A 1 268 ? 140.544 155.049 90.750 1.00 21.18 268 VAL A N 1
ATOM 616 C CA . VAL A 1 268 ? 139.300 154.437 91.184 1.00 19.16 268 VAL A CA 1
ATOM 617 C C . VAL A 1 268 ? 139.621 153.520 92.358 1.00 16.26 268 VAL A C 1
ATOM 618 O O . VAL A 1 268 ? 140.419 152.586 92.227 1.00 25.22 268 VAL A O 1
ATOM 622 N N . VAL A 1 269 ? 139.014 153.793 93.513 1.00 17.36 269 VAL A N 1
ATOM 623 C CA . VAL A 1 269 ? 139.271 153.051 94.744 1.00 21.64 269 VAL A CA 1
ATOM 624 C C . VAL A 1 269 ? 138.078 152.136 94.983 1.00 22.80 269 VAL A C 1
ATOM 625 O O . VAL A 1 269 ? 136.925 152.572 94.867 1.00 26.06 269 VAL A O 1
ATOM 629 N N . ASN A 1 270 ? 138.341 150.867 95.284 1.00 26.64 270 ASN A N 1
ATOM 630 C CA . ASN A 1 270 ? 137.300 149.854 95.436 1.00 27.67 270 ASN A CA 1
ATOM 631 C C . ASN A 1 270 ? 137.205 149.386 96.883 1.00 26.18 270 ASN A C 1
ATOM 632 O O . ASN A 1 270 ? 138.223 149.113 97.525 1.00 25.73 270 ASN A O 1
ATOM 637 N N . ASN A 1 271 ? 135.975 149.287 97.385 1.00 27.62 271 ASN A N 1
ATOM 638 C CA . ASN A 1 271 ? 135.708 148.818 98.745 1.00 26.92 271 ASN A CA 1
ATOM 639 C C . ASN A 1 271 ? 136.297 149.755 99.799 1.00 23.40 271 ASN A C 1
ATOM 640 O O . ASN A 1 271 ? 136.669 149.309 100.887 1.00 25.69 271 ASN A O 1
ATOM 645 N N . ASN A 1 272 ? 136.424 151.042 99.485 1.00 18.67 272 ASN A N 1
ATOM 646 C CA . ASN A 1 272 ? 136.945 152.032 100.442 1.00 16.33 272 ASN A CA 1
ATOM 647 C C . ASN A 1 272 ? 138.291 151.626 101.040 1.00 14.15 272 ASN A C 1
ATOM 648 O O . ASN A 1 272 ? 138.538 151.840 102.223 1.00 15.66 272 ASN A O 1
ATOM 653 N N . SER A 1 273 ? 139.178 151.041 100.235 1.00 14.04 273 SER A N 1
ATOM 654 C CA . SER A 1 273 ? 140.450 150.579 100.777 1.00 11.65 273 SER A CA 1
ATOM 655 C C . SER A 1 273 ? 141.508 150.635 99.687 1.00 10.80 273 SER A C 1
ATOM 656 O O . SER A 1 273 ? 141.180 150.669 98.504 1.00 15.91 273 SER A O 1
ATOM 659 N N . PHE A 1 274 ? 142.784 150.633 100.087 1.00 9.24 274 PHE A N 1
ATOM 660 C CA . PHE A 1 274 ? 143.883 150.725 99.130 1.00 8.59 274 PHE A CA 1
ATOM 661 C C . PHE A 1 274 ? 145.152 150.195 99.799 1.00 12.25 274 PHE A C 1
ATOM 662 O O . PHE A 1 274 ? 145.147 149.868 100.982 1.00 12.71 274 PHE A O 1
ATOM 670 N N . THR A 1 275 ? 146.246 150.098 99.033 1.00 9.74 275 THR A N 1
ATOM 671 C CA . THR A 1 275 ? 147.485 149.528 99.556 1.00 14.15 275 THR A CA 1
ATOM 672 C C . THR A 1 275 ? 148.616 150.536 99.533 1.00 12.98 275 THR A C 1
ATOM 673 O O . THR A 1 275 ? 148.575 151.532 98.813 1.00 20.30 275 THR A O 1
ATOM 677 N N . ALA A 1 276 ? 149.648 150.269 100.325 1.00 11.54 276 ALA A N 1
ATOM 678 C CA . ALA A 1 276 ? 150.760 151.206 100.362 1.00 14.79 276 ALA A CA 1
ATOM 679 C C . ALA A 1 276 ? 151.497 151.266 99.030 1.00 16.23 276 ALA A C 1
ATOM 680 O O . ALA A 1 276 ? 151.940 152.342 98.638 1.00 17.36 276 ALA A O 1
ATOM 682 N N . GLU A 1 277 ? 151.648 150.146 98.314 1.00 19.40 277 GLU A N 1
ATOM 683 C CA . GLU A 1 277 ? 152.171 150.211 96.948 1.00 19.91 277 GLU A CA 1
ATOM 684 C C . GLU A 1 277 ? 151.509 151.190 95.981 1.00 17.18 277 GLU A C 1
ATOM 685 O O . GLU A 1 277 ? 152.163 151.653 95.043 1.00 17.17 277 GLU A O 1
ATOM 691 N N . ASP A 1 278 ? 150.225 151.500 96.166 1.00 16.90 278 ASP A N 1
ATOM 692 C CA . ASP A 1 278 ? 149.601 152.531 95.347 1.00 13.27 278 ASP A CA 1
ATOM 693 C C . ASP A 1 278 ? 150.295 153.869 95.440 1.00 15.09 278 ASP A C 1
ATOM 694 O O . ASP A 1 278 ? 150.022 154.746 94.616 1.00 18.65 278 ASP A O 1
ATOM 699 N N . PHE A 1 279 ? 151.169 154.056 96.421 1.00 16.98 279 PHE A N 1
ATOM 700 C CA . PHE A 1 279 ? 151.853 155.316 96.624 1.00 15.79 279 PHE A CA 1
ATOM 701 C C . PHE A 1 279 ? 153.334 155.228 96.316 1.00 17.09 279 PHE A C 1
ATOM 702 O O . PHE A 1 279 ? 154.052 156.205 96.528 1.00 15.12 279 PHE A O 1
ATOM 710 N N . GLY A 1 280 ? 153.811 154.094 95.815 1.00 15.61 280 GLY A N 1
ATOM 711 C CA . GLY A 1 280 ? 155.212 153.960 95.479 1.00 11.12 280 GLY A CA 1
ATOM 712 C C . GLY A 1 280 ? 156.092 153.377 96.553 1.00 15.72 280 GLY A C 1
ATOM 713 O O . GLY A 1 280 ? 157.319 153.405 96.397 1.00 17.34 280 GLY A O 1
ATOM 714 N N . CYS A 1 281 ? 155.523 152.850 97.636 1.00 17.60 281 CYS A N 1
ATOM 715 C CA . CYS A 1 281 ? 156.316 152.169 98.652 1.00 15.01 281 CYS A CA 1
ATOM 716 C C . CYS A 1 281 ? 156.826 150.839 98.128 1.00 17.60 281 CYS A C 1
ATOM 717 O O . CYS A 1 281 ? 156.224 150.223 97.247 1.00 20.88 281 CYS A O 1
ATOM 720 N N . LYS A 1 282 ? 157.938 150.375 98.709 1.00 19.43 282 LYS A N 1
ATOM 721 C CA . LYS A 1 282 ? 158.600 149.140 98.308 1.00 21.58 282 LYS A CA 1
ATOM 722 C C . LYS A 1 282 ? 158.883 148.294 99.534 1.00 21.30 282 LYS A C 1
ATOM 723 O O . LYS A 1 282 ? 159.061 148.818 100.634 1.00 20.77 282 LYS A O 1
ATOM 729 N N . THR A 1 283 ? 158.945 146.981 99.340 1.00 16.56 283 THR A N 1
ATOM 730 C CA . THR A 1 283 ? 159.326 146.073 100.411 1.00 19.01 283 THR A CA 1
ATOM 731 C C . THR A 1 283 ? 160.592 145.325 100.027 1.00 22.68 283 THR A C 1
ATOM 732 O O . THR A 1 283 ? 161.009 145.313 98.865 1.00 27.97 283 THR A O 1
ATOM 736 N N . THR A 1 284 ? 161.204 144.702 101.024 1.00 20.98 284 THR A N 1
ATOM 737 C CA . THR A 1 284 ? 162.385 143.884 100.810 1.00 21.23 284 THR A CA 1
ATOM 738 C C . THR A 1 284 ? 162.387 142.753 101.830 1.00 17.99 284 THR A C 1
ATOM 739 O O . THR A 1 284 ? 161.466 142.616 102.642 1.00 18.60 284 THR A O 1
ATOM 743 N N . ALA A 1 285 ? 163.420 141.918 101.755 1.00 23.58 285 ALA A N 1
ATOM 744 C CA . ALA A 1 285 ? 163.554 140.781 102.652 1.00 19.60 285 ALA A CA 1
ATOM 745 C C . ALA A 1 285 ? 163.918 141.246 104.053 1.00 19.90 285 ALA A C 1
ATOM 746 O O . ALA A 1 285 ? 164.697 142.182 104.243 1.00 18.07 285 ALA A O 1
ATOM 748 N N . THR A 1 286 ? 163.375 140.552 105.039 1.00 25.08 286 THR A N 1
ATOM 749 C CA . THR A 1 286 ? 163.499 140.955 106.434 1.00 22.60 286 THR A CA 1
ATOM 750 C C . THR A 1 286 ? 164.855 140.550 107.007 1.00 24.10 286 THR A C 1
ATOM 751 O O . THR A 1 286 ? 165.238 139.378 106.913 1.00 27.79 286 THR A O 1
ATOM 755 N N . PRO A 1 287 ? 165.585 141.465 107.629 1.00 23.80 287 PRO A N 1
ATOM 756 C CA . PRO A 1 287 ? 166.855 141.102 108.247 1.00 23.40 287 PRO A CA 1
ATOM 757 C C . PRO A 1 287 ? 166.630 140.309 109.520 1.00 26.89 287 PRO A C 1
ATOM 758 O O . PRO A 1 287 ? 165.509 140.275 110.051 1.00 30.82 287 PRO A O 1
ATOM 762 N N . PRO A 1 288 ? 167.662 139.649 110.036 1.00 28.16 288 PRO A N 1
ATOM 763 C CA . PRO A 1 288 ? 167.575 139.048 111.376 1.00 24.67 288 PRO A CA 1
ATOM 764 C C . PRO A 1 288 ? 167.602 140.114 112.459 1.00 24.47 288 PRO A C 1
ATOM 765 O O . PRO A 1 288 ? 168.046 141.246 112.222 1.00 26.78 288 PRO A O 1
ATOM 769 N N . PRO A 1 289 ? 167.178 139.779 113.664 1.00 26.81 289 PRO A N 1
ATOM 770 C CA . PRO A 1 289 ? 167.163 140.752 114.768 1.00 23.09 289 PRO A CA 1
ATOM 771 C C . PRO A 1 289 ? 168.508 141.009 115.456 1.00 23.73 289 PRO A C 1
ATOM 772 O O . PRO A 1 289 ? 168.534 141.485 116.594 1.00 26.26 289 PRO A O 1
ATOM 776 N N . ASN A 1 290 ? 169.623 140.696 114.814 1.00 21.99 290 ASN A N 1
ATOM 777 C CA . ASN A 1 290 ? 170.914 140.976 115.416 1.00 19.97 290 ASN A CA 1
ATOM 778 C C . ASN A 1 290 ? 171.180 142.488 115.466 1.00 22.74 290 ASN A C 1
ATOM 779 O O . ASN A 1 290 ? 170.487 143.284 114.834 1.00 22.16 290 ASN A O 1
ATOM 784 N N . PHE A 1 291 ? 172.196 142.880 116.243 1.00 22.36 291 PHE A N 1
ATOM 785 C CA . PHE A 1 291 ? 172.360 144.260 116.702 1.00 19.10 291 PHE A CA 1
ATOM 786 C C . PHE A 1 291 ? 172.481 145.292 115.586 1.00 22.54 291 PHE A C 1
ATOM 787 O O . PHE A 1 291 ? 171.573 146.099 115.405 1.00 25.75 291 PHE A O 1
ATOM 795 N N . ASN A 1 292 ? 173.537 145.313 114.797 1.00 17.54 292 ASN A N 1
ATOM 796 C CA . ASN A 1 292 ? 173.686 146.431 113.864 1.00 15.10 292 ASN A CA 1
ATOM 797 C C . ASN A 1 292 ? 173.352 146.046 112.421 1.00 22.88 292 ASN A C 1
ATOM 798 O O . ASN A 1 292 ? 173.955 146.580 111.489 1.00 22.37 292 ASN A O 1
ATOM 803 N N . VAL A 1 293 ? 172.410 145.121 112.210 1.00 25.14 293 VAL A N 1
ATOM 804 C CA . VAL A 1 293 ? 172.188 144.508 110.902 1.00 18.77 293 VAL A CA 1
ATOM 805 C C . VAL A 1 293 ? 171.081 145.267 110.180 1.00 22.29 293 VAL A C 1
ATOM 806 O O . VAL A 1 293 ? 169.966 145.397 110.702 1.00 22.74 293 VAL A O 1
ATOM 810 N N . LEU A 1 294 ? 171.379 145.755 108.962 1.00 23.56 294 LEU A N 1
ATOM 811 C CA . LEU A 1 294 ? 170.442 146.451 108.088 1.00 22.06 294 LEU A CA 1
ATOM 812 C C . LEU A 1 294 ? 169.918 145.517 107.009 1.00 28.14 294 LEU A C 1
ATOM 813 O O . LEU A 1 294 ? 170.560 144.516 106.674 1.00 29.38 294 LEU A O 1
ATOM 818 N N . PRO A 1 295 ? 168.762 145.813 106.416 1.00 28.18 295 PRO A N 1
ATOM 819 C CA . PRO A 1 295 ? 168.285 144.988 105.299 1.00 25.80 295 PRO A CA 1
ATOM 820 C C . PRO A 1 295 ? 169.203 145.121 104.093 1.00 31.44 295 PRO A C 1
ATOM 821 O O . PRO A 1 295 ? 170.160 145.902 104.072 1.00 32.24 295 PRO A O 1
ATOM 825 N N . ALA A 1 296 ? 168.912 144.305 103.079 1.00 31.51 296 ALA A N 1
ATOM 826 C CA . ALA A 1 296 ? 169.787 144.210 101.913 1.00 32.48 296 ALA A CA 1
ATOM 827 C C . ALA A 1 296 ? 169.634 145.410 100.983 1.00 38.48 296 ALA A C 1
ATOM 828 O O . ALA A 1 296 ? 170.626 145.886 100.420 1.00 40.39 296 ALA A O 1
ATOM 830 N N . GLU A 1 297 ? 168.411 145.904 100.800 1.00 36.83 297 GLU A N 1
ATOM 831 C CA . GLU A 1 297 ? 168.140 147.080 99.982 1.00 36.32 297 GLU A CA 1
ATOM 832 C C . GLU A 1 297 ? 167.606 148.207 100.854 1.00 34.42 297 GLU A C 1
ATOM 833 O O . GLU A 1 297 ? 166.734 147.988 101.702 1.00 34.00 297 GLU A O 1
ATOM 839 N N . LEU A 1 298 ? 168.106 149.418 100.627 1.00 32.70 298 LEU A N 1
ATOM 840 C CA . LEU A 1 298 ? 167.785 150.562 101.476 1.00 24.08 298 LEU A CA 1
ATOM 841 C C . LEU A 1 298 ? 167.091 151.657 100.652 1.00 24.66 298 LEU A C 1
ATOM 842 O O . LEU A 1 298 ? 167.720 152.626 100.225 1.00 29.66 298 LEU A O 1
ATOM 847 N N . PHE A 1 299 ? 165.776 151.520 100.484 1.00 20.02 299 PHE A N 1
ATOM 848 C CA . PHE A 1 299 ? 164.924 152.544 99.887 1.00 25.48 299 PHE A CA 1
ATOM 849 C C . PHE A 1 299 ? 164.065 153.143 100.994 1.00 22.35 299 PHE A C 1
ATOM 850 O O . PHE A 1 299 ? 163.378 152.405 101.704 1.00 21.60 299 PHE A O 1
ATOM 858 N N . ASP A 1 300 ? 164.090 154.468 101.137 1.00 20.86 300 ASP A N 1
ATOM 859 C CA . ASP A 1 300 ? 163.411 155.144 102.241 1.00 16.84 300 ASP A CA 1
ATOM 860 C C . ASP A 1 300 ? 161.947 155.402 101.901 1.00 20.16 300 ASP A C 1
ATOM 861 O O . ASP A 1 300 ? 161.647 156.140 100.957 1.00 19.94 300 ASP A O 1
ATOM 866 N N . ASN A 1 301 ? 161.037 154.835 102.700 1.00 15.87 301 ASN A N 1
ATOM 867 C CA . ASN A 1 301 ? 159.608 154.913 102.426 1.00 16.47 301 ASN A CA 1
ATOM 868 C C . ASN A 1 301 ? 158.898 156.019 103.204 1.00 14.48 301 ASN A C 1
ATOM 869 O O . ASN A 1 301 ? 157.662 156.038 103.218 1.00 18.38 301 ASN A O 1
ATOM 874 N N . THR A 1 302 ? 159.623 156.919 103.880 1.00 14.68 302 THR A N 1
ATOM 875 C CA . THR A 1 302 ? 158.981 157.792 104.875 1.00 10.93 302 THR A CA 1
ATOM 876 C C . THR A 1 302 ? 158.009 158.769 104.235 1.00 13.60 302 THR A C 1
ATOM 877 O O . THR A 1 302 ? 156.900 158.985 104.749 1.00 16.94 302 THR A O 1
ATOM 881 N N . ALA A 1 303 ? 158.419 159.416 103.138 1.00 13.04 303 ALA A N 1
ATOM 882 C CA . ALA A 1 303 ? 157.581 160.454 102.550 1.00 10.19 303 ALA A CA 1
ATOM 883 C C . ALA A 1 303 ? 156.362 159.860 101.860 1.00 9.73 303 ALA A C 1
ATOM 884 O O . ALA A 1 303 ? 155.257 160.421 101.936 1.00 12.60 303 ALA A O 1
ATOM 886 N N . ARG A 1 304 ? 156.528 158.708 101.206 1.00 12.82 304 ARG A N 1
ATOM 887 C CA . ARG A 1 304 ? 155.392 158.054 100.554 1.00 13.60 304 ARG A CA 1
ATOM 888 C C . ARG A 1 304 ? 154.425 157.439 101.559 1.00 12.65 304 ARG A C 1
ATOM 889 O O . ARG A 1 304 ? 153.200 157.456 101.343 1.00 17.88 304 ARG A O 1
ATOM 897 N N . MET A 1 305 ? 154.930 156.898 102.668 1.00 11.21 305 MET A N 1
ATOM 898 C CA . MET A 1 305 ? 154.008 156.393 103.688 1.00 10.75 305 MET A CA 1
ATOM 899 C C . MET A 1 305 ? 153.296 157.538 104.389 1.00 14.96 305 MET A C 1
ATOM 900 O O . MET A 1 305 ? 152.127 157.405 104.765 1.00 15.41 305 MET A O 1
ATOM 905 N N . GLN A 1 306 ? 153.961 158.688 104.556 1.00 13.51 306 GLN A N 1
ATOM 906 C CA . GLN A 1 306 ? 153.249 159.852 105.078 1.00 7.98 306 GLN A CA 1
ATOM 907 C C . GLN A 1 306 ? 152.138 160.274 104.136 1.00 12.21 306 GLN A C 1
ATOM 908 O O . GLN A 1 306 ? 151.030 160.603 104.589 1.00 16.36 306 GLN A O 1
ATOM 914 N N . ALA A 1 307 ? 152.386 160.252 102.817 1.00 9.24 307 ALA A N 1
ATOM 915 C CA . ALA A 1 307 ? 151.304 160.598 101.880 1.00 11.13 307 ALA A CA 1
ATOM 916 C C . ALA A 1 307 ? 150.135 159.626 101.984 1.00 9.59 307 ALA A C 1
ATOM 917 O O . ALA A 1 307 ? 148.969 160.038 101.949 1.00 10.54 307 ALA A O 1
ATOM 919 N N . ALA A 1 308 ? 150.427 158.323 102.094 1.00 13.56 308 ALA A N 1
ATOM 920 C CA . ALA A 1 308 ? 149.367 157.317 102.227 1.00 10.12 308 ALA A CA 1
ATOM 921 C C . ALA A 1 308 ? 148.570 157.477 103.519 1.00 10.82 308 ALA A C 1
ATOM 922 O O . ALA A 1 308 ? 147.336 157.369 103.505 1.00 16.53 308 ALA A O 1
ATOM 924 N N . PHE A 1 309 ? 149.243 157.728 104.656 1.00 14.82 309 PHE A N 1
ATOM 925 C CA . PHE A 1 309 ? 148.525 158.028 105.907 1.00 12.69 309 PHE A CA 1
ATOM 926 C C . PHE A 1 309 ? 147.628 159.244 105.756 1.00 13.15 309 PHE A C 1
ATOM 927 O O . PHE A 1 309 ? 146.520 159.277 106.315 1.00 15.95 309 PHE A O 1
ATOM 935 N N . ASN A 1 310 ? 148.120 160.291 105.077 1.00 13.25 310 ASN A N 1
ATOM 936 C CA . ASN A 1 310 ? 147.299 161.479 104.857 1.00 10.55 310 ASN A CA 1
ATOM 937 C C . ASN A 1 310 ? 146.055 161.149 104.050 1.00 10.79 310 ASN A C 1
ATOM 938 O O . ASN A 1 310 ? 144.962 161.632 104.358 1.00 15.10 310 ASN A O 1
ATOM 943 N N . LEU A 1 311 ? 146.181 160.308 103.022 1.00 15.99 311 LEU A N 1
ATOM 944 C CA . LEU A 1 311 ? 144.982 159.939 102.253 1.00 13.26 311 LEU A CA 1
ATOM 945 C C . LEU A 1 311 ? 143.998 159.128 103.093 1.00 11.89 311 LEU A C 1
ATOM 946 O O . LEU A 1 311 ? 142.783 159.292 102.972 1.00 16.84 311 LEU A O 1
ATOM 951 N N . ALA A 1 312 ? 144.505 158.202 103.911 1.00 13.70 312 ALA A N 1
ATOM 952 C CA . ALA A 1 312 ? 143.619 157.352 104.716 1.00 13.56 312 ALA A CA 1
ATOM 953 C C . ALA A 1 312 ? 142.876 158.146 105.782 1.00 15.91 312 ALA A C 1
ATOM 954 O O . ALA A 1 312 ? 141.712 157.861 106.078 1.00 19.25 312 ALA A O 1
ATOM 956 N N . ILE A 1 313 ? 143.542 159.109 106.415 1.00 18.08 313 ILE A N 1
ATOM 957 C CA . ILE A 1 313 ? 142.846 159.950 107.383 1.00 17.69 313 ILE A CA 1
ATOM 958 C C . ILE A 1 313 ? 141.870 160.895 106.679 1.00 15.83 313 ILE A C 1
ATOM 959 O O . ILE A 1 313 ? 140.755 161.114 107.156 1.00 18.24 313 ILE A O 1
ATOM 964 N N . SER A 1 314 ? 142.269 161.482 105.546 1.00 19.05 314 SER A N 1
ATOM 965 C CA . SER A 1 314 ? 141.427 162.497 104.905 1.00 20.23 314 SER A CA 1
ATOM 966 C C . SER A 1 314 ? 140.165 161.899 104.304 1.00 18.65 314 SER A C 1
ATOM 967 O O . SER A 1 314 ? 139.065 162.423 104.503 1.00 19.71 314 SER A O 1
ATOM 970 N N . LYS A 1 315 ? 140.300 160.817 103.531 1.00 19.65 315 LYS A N 1
ATOM 971 C CA . LYS A 1 315 ? 139.160 160.255 102.815 1.00 15.68 315 LYS A CA 1
ATOM 972 C C . LYS A 1 315 ? 138.451 159.146 103.579 1.00 18.76 315 LYS A C 1
ATOM 973 O O . LYS A 1 315 ? 137.383 158.710 103.138 1.00 21.11 315 LYS A O 1
ATOM 979 N N . SER A 1 316 ? 139.018 158.680 104.694 1.00 17.25 316 SER A N 1
ATOM 980 C CA . SER A 1 316 ? 138.499 157.548 105.473 1.00 21.74 316 SER A CA 1
ATOM 981 C C . SER A 1 316 ? 138.459 156.261 104.651 1.00 19.11 316 SER A C 1
ATOM 982 O O . SER A 1 316 ? 137.443 155.568 104.592 1.00 20.57 316 SER A O 1
ATOM 985 N N . PHE A 1 317 ? 139.589 155.941 104.020 1.00 18.72 317 PHE A N 1
ATOM 986 C CA . PHE A 1 317 ? 139.838 154.655 103.386 1.00 14.29 317 PHE A CA 1
ATOM 987 C C . PHE A 1 317 ? 140.714 153.810 104.302 1.00 14.83 317 PHE A C 1
ATOM 988 O O . PHE A 1 317 ? 141.548 154.342 105.038 1.00 22.56 317 PHE A O 1
ATOM 996 N N . LYS A 1 318 ? 140.542 152.496 104.251 1.00 10.53 318 LYS A N 1
ATOM 997 C CA . LYS A 1 318 ? 141.416 151.611 104.997 1.00 10.35 318 LYS A CA 1
ATOM 998 C C . LYS A 1 318 ? 142.733 151.409 104.263 1.00 12.80 318 LYS A C 1
ATOM 999 O O . LYS A 1 318 ? 142.756 151.238 103.045 1.00 16.40 318 LYS A O 1
ATOM 1005 N N . LEU A 1 319 ? 143.833 151.383 105.001 1.00 8.08 319 LEU A N 1
ATOM 1006 C CA . LEU A 1 319 ? 145.139 151.165 104.409 1.00 9.66 319 LEU A CA 1
ATOM 1007 C C . LEU A 1 319 ? 145.570 149.712 104.624 1.00 11.39 319 LEU A C 1
ATOM 1008 O O . LEU A 1 319 ? 145.646 149.249 105.764 1.00 10.58 319 LEU A O 1
ATOM 1013 N N . ASN A 1 320 ? 145.889 149.009 103.536 1.00 12.14 320 ASN A N 1
ATOM 1014 C CA . ASN A 1 320 ? 146.357 147.628 103.589 1.00 15.13 320 ASN A CA 1
ATOM 1015 C C . ASN A 1 320 ? 147.849 147.557 103.315 1.00 11.07 320 ASN A C 1
ATOM 1016 O O . ASN A 1 320 ? 148.308 147.982 102.252 1.00 14.63 320 ASN A O 1
ATOM 1021 N N . LEU A 1 321 ? 148.597 146.964 104.234 1.00 12.68 321 LEU A N 1
ATOM 1022 C CA . LEU A 1 321 ? 150.034 146.800 104.075 1.00 13.27 321 LEU A CA 1
ATOM 1023 C C . LEU A 1 321 ? 150.350 145.347 103.739 1.00 14.97 321 LEU A C 1
ATOM 1024 O O . LEU A 1 321 ? 149.603 144.442 104.110 1.00 15.67 321 LEU A O 1
ATOM 1029 N N . SER A 1 322 ? 151.440 145.120 103.006 1.00 15.91 322 SER A N 1
ATOM 1030 C CA . SER A 1 322 ? 151.801 143.768 102.599 1.00 18.68 322 SER A CA 1
ATOM 1031 C C . SER A 1 322 ? 152.970 143.257 103.437 1.00 12.78 322 SER A C 1
ATOM 1032 O O . SER A 1 322 ? 153.587 144.005 104.191 1.00 19.58 322 SER A O 1
ATOM 1035 N N . ALA A 1 323 ? 153.275 141.965 103.314 1.00 14.02 323 ALA A N 1
ATOM 1036 C CA . ALA A 1 323 ? 154.403 141.393 104.045 1.00 14.65 323 ALA A CA 1
ATOM 1037 C C . ALA A 1 323 ? 155.724 141.900 103.470 1.00 14.25 323 ALA A C 1
ATOM 1038 O O . ALA A 1 323 ? 155.777 142.449 102.370 1.00 24.83 323 ALA A O 1
ATOM 1040 N N . GLY A 1 324 ? 156.809 141.708 104.220 1.00 16.21 324 GLY A N 1
ATOM 1041 C CA . GLY A 1 324 ? 158.109 142.271 103.878 1.00 16.74 324 GLY A CA 1
ATOM 1042 C C . GLY A 1 324 ? 158.415 143.461 104.764 1.00 18.73 324 GLY A C 1
ATOM 1043 O O . GLY A 1 324 ? 157.585 143.893 105.571 1.00 15.72 324 GLY A O 1
ATOM 1044 N N . THR A 1 325 ? 159.628 144.024 104.627 1.00 15.67 325 THR A N 1
ATOM 1045 C CA . THR A 1 325 ? 159.977 145.182 105.432 1.00 15.44 325 THR A CA 1
ATOM 1046 C C . THR A 1 325 ? 159.836 146.437 104.598 1.00 15.11 325 THR A C 1
ATOM 1047 O O . THR A 1 325 ? 160.280 146.495 103.448 1.00 13.20 325 THR A O 1
ATOM 1051 N N . TYR A 1 326 ? 159.246 147.452 105.210 1.00 16.76 326 TYR A N 1
ATOM 1052 C CA . TYR A 1 326 ? 159.413 148.802 104.741 1.00 12.86 326 TYR A CA 1
ATOM 1053 C C . TYR A 1 326 ? 160.561 149.441 105.511 1.00 10.65 326 TYR A C 1
ATOM 1054 O O . TYR A 1 326 ? 160.560 149.450 106.742 1.00 18.68 326 TYR A O 1
ATOM 1063 N N . TYR A 1 327 ? 161.524 149.977 104.792 1.00 9.33 327 TYR A N 1
ATOM 1064 C CA . TYR A 1 327 ? 162.667 150.639 105.391 1.00 10.01 327 TYR A CA 1
ATOM 1065 C C . TYR A 1 327 ? 162.388 152.128 105.563 1.00 9.29 327 TYR A C 1
ATOM 1066 O O . TYR A 1 327 ? 161.731 152.742 104.724 1.00 11.42 327 TYR A O 1
ATOM 1075 N N . PHE A 1 328 ? 162.879 152.713 106.653 1.00 10.84 328 PHE A N 1
ATOM 1076 C CA . PHE A 1 328 ? 162.645 154.127 106.940 1.00 9.78 328 PHE A CA 1
ATOM 1077 C C . PHE A 1 328 ? 163.942 154.760 107.421 1.00 12.81 328 PHE A C 1
ATOM 1078 O O . PHE A 1 328 ? 164.501 154.328 108.432 1.00 12.89 328 PHE A O 1
ATOM 1086 N N . GLU A 1 329 ? 164.415 155.789 106.727 1.00 14.80 329 GLU A N 1
ATOM 1087 C CA . GLU A 1 329 ? 165.617 156.475 107.205 1.00 17.41 329 GLU A CA 1
ATOM 1088 C C . GLU A 1 329 ? 165.478 157.951 106.837 1.00 24.09 329 GLU A C 1
ATOM 1089 O O . GLU A 1 329 ? 165.904 158.377 105.763 1.00 31.73 329 GLU A O 1
ATOM 1095 N N . SER A 1 330 ? 164.908 158.725 107.757 1.00 21.69 330 SER A N 1
ATOM 1096 C CA . SER A 1 330 ? 164.527 160.103 107.481 1.00 19.14 330 SER A CA 1
ATOM 1097 C C . SER A 1 330 ? 164.678 160.920 108.746 1.00 20.40 330 SER A C 1
ATOM 1098 O O . SER A 1 330 ? 164.616 160.384 109.857 1.00 25.42 330 SER A O 1
ATOM 1101 N N . SER A 1 331 ? 164.862 162.225 108.579 1.00 19.11 331 SER A N 1
ATOM 1102 C CA . SER A 1 331 ? 164.909 163.082 109.750 1.00 17.43 331 SER A CA 1
ATOM 1103 C C . SER A 1 331 ? 163.526 163.406 110.307 1.00 21.40 331 SER A C 1
ATOM 1104 O O . SER A 1 331 ? 163.446 164.018 111.379 1.00 24.39 331 SER A O 1
ATOM 1107 N N . ASP A 1 332 ? 162.445 163.018 109.628 1.00 16.91 332 ASP A N 1
ATOM 1108 C CA . ASP A 1 332 ? 161.083 163.321 110.062 1.00 22.72 332 ASP A CA 1
ATOM 1109 C C . ASP A 1 332 ? 160.431 162.094 110.698 1.00 18.27 332 ASP A C 1
ATOM 1110 O O . ASP A 1 332 ? 160.705 160.957 110.310 1.00 23.03 332 ASP A O 1
ATOM 1115 N N . THR A 1 333 ? 159.552 162.330 111.674 1.00 16.05 333 THR A N 1
ATOM 1116 C CA . THR A 1 333 ? 158.803 161.245 112.290 1.00 19.94 333 THR A CA 1
ATOM 1117 C C . THR A 1 333 ? 157.533 161.022 111.493 1.00 19.92 333 THR A C 1
ATOM 1118 O O . THR A 1 333 ? 156.925 161.971 110.988 1.00 19.68 333 THR A O 1
ATOM 1122 N N . LEU A 1 334 ? 157.152 159.766 111.368 1.00 13.15 334 LEU A N 1
ATOM 1123 C CA . LEU A 1 334 ? 155.914 159.404 110.698 1.00 15.03 334 LEU A CA 1
ATOM 1124 C C . LEU A 1 334 ? 154.740 159.697 111.622 1.00 13.67 334 LEU A C 1
ATOM 1125 O O . LEU A 1 334 ? 154.722 159.234 112.759 1.00 20.05 334 LEU A O 1
ATOM 1130 N N . ARG A 1 335 ? 153.750 160.457 111.154 1.00 12.18 335 ARG A N 1
ATOM 1131 C CA . ARG A 1 335 ? 152.699 160.965 112.025 1.00 10.16 335 ARG A CA 1
ATOM 1132 C C . ARG A 1 335 ? 151.349 160.418 111.612 1.00 9.35 335 ARG A C 1
ATOM 1133 O O . ARG A 1 335 ? 151.049 160.313 110.429 1.00 14.23 335 ARG A O 1
ATOM 1141 N N . ILE A 1 336 ? 150.541 160.066 112.595 1.00 11.23 336 ILE A N 1
ATOM 1142 C CA . ILE A 1 336 ? 149.138 159.740 112.394 1.00 11.55 336 ILE A CA 1
ATOM 1143 C C . ILE A 1 336 ? 148.354 160.817 113.107 1.00 9.45 336 ILE A C 1
ATOM 1144 O O . ILE A 1 336 ? 148.551 161.036 114.305 1.00 11.16 336 ILE A O 1
ATOM 1149 N N . THR A 1 337 ? 147.483 161.508 112.390 1.00 9.01 337 THR A N 1
ATOM 1150 C CA . THR A 1 337 ? 146.909 162.721 112.947 1.00 8.09 337 THR A CA 1
ATOM 1151 C C . THR A 1 337 ? 145.393 162.704 112.957 1.00 8.46 337 THR A C 1
ATOM 1152 O O . THR A 1 337 ? 144.771 163.766 113.001 1.00 13.11 337 THR A O 1
ATOM 1156 N N . GLY A 1 338 ? 144.778 161.540 112.901 1.00 8.35 338 GLY A N 1
ATOM 1157 C CA . GLY A 1 338 ? 143.341 161.468 112.938 1.00 8.08 338 GLY A CA 1
ATOM 1158 C C . GLY A 1 338 ? 142.944 160.019 112.924 1.00 11.99 338 GLY A C 1
ATOM 1159 O O . GLY A 1 338 ? 143.795 159.129 112.845 1.00 15.38 338 GLY A O 1
ATOM 1160 N N . PRO A 1 339 ? 141.655 159.741 113.019 1.00 13.61 339 PRO A N 1
ATOM 1161 C CA . PRO A 1 339 ? 141.201 158.341 113.013 1.00 15.68 339 PRO A CA 1
ATOM 1162 C C . PRO A 1 339 ? 141.493 157.628 111.692 1.00 15.68 339 PRO A C 1
ATOM 1163 O O . PRO A 1 339 ? 141.374 158.209 110.608 1.00 16.11 339 PRO A O 1
ATOM 1167 N N . ILE A 1 340 ? 141.847 156.341 111.792 1.00 14.65 340 ILE A N 1
ATOM 1168 C CA . ILE A 1 340 ? 142.437 155.586 110.681 1.00 15.84 340 ILE A CA 1
ATOM 1169 C C . ILE A 1 340 ? 142.226 154.096 110.922 1.00 14.98 340 ILE A C 1
ATOM 1170 O O . ILE A 1 340 ? 142.205 153.642 112.069 1.00 16.76 340 ILE A O 1
ATOM 1175 N N . HIS A 1 341 ? 142.085 153.323 109.838 1.00 11.29 341 HIS A N 1
ATOM 1176 C CA . HIS A 1 341 ? 142.189 151.865 109.900 1.00 9.41 341 HIS A CA 1
ATOM 1177 C C . HIS A 1 341 ? 143.462 151.447 109.180 1.00 8.34 341 HIS A C 1
ATOM 1178 O O . HIS A 1 341 ? 143.688 151.855 108.043 1.00 11.89 341 HIS A O 1
ATOM 1185 N N . ILE A 1 342 ? 144.301 150.655 109.839 1.00 10.74 342 ILE A N 1
ATOM 1186 C CA . ILE A 1 342 ? 145.489 150.089 109.212 1.00 9.51 342 ILE A CA 1
ATOM 1187 C C . ILE A 1 342 ? 145.479 148.593 109.465 1.00 14.30 342 ILE A C 1
ATOM 1188 O O . ILE A 1 342 ? 145.262 148.156 110.598 1.00 17.51 342 ILE A O 1
ATOM 1193 N N . GLU A 1 343 ? 145.678 147.807 108.414 1.00 14.70 343 GLU A N 1
ATOM 1194 C CA . GLU A 1 343 ? 145.628 146.357 108.511 1.00 13.35 343 GLU A CA 1
ATOM 1195 C C . GLU A 1 343 ? 146.822 145.783 107.770 1.00 12.55 343 GLU A C 1
ATOM 1196 O O . GLU A 1 343 ? 146.924 145.936 106.551 1.00 14.48 343 GLU A O 1
ATOM 1202 N N . GLY A 1 344 ? 147.737 145.141 108.498 1.00 11.07 344 GLY A N 1
ATOM 1203 C CA . GLY A 1 344 ? 148.902 144.519 107.906 1.00 10.23 344 GLY A CA 1
ATOM 1204 C C . GLY A 1 344 ? 148.710 143.021 107.713 1.00 11.45 344 GLY A C 1
ATOM 1205 O O . GLY A 1 344 ? 147.612 142.476 107.855 1.00 14.55 344 GLY A O 1
ATOM 1206 N N . ARG A 1 345 ? 149.806 142.341 107.404 1.00 10.34 345 ARG A N 1
ATOM 1207 C CA . ARG A 1 345 ? 149.784 140.892 107.227 1.00 14.11 345 ARG A CA 1
ATOM 1208 C C . ARG A 1 345 ? 150.794 140.260 108.166 1.00 15.79 345 ARG A C 1
ATOM 1209 O O . ARG A 1 345 ? 151.727 140.937 108.621 1.00 19.43 345 ARG A O 1
ATOM 1217 N N . PRO A 1 346 ? 150.652 138.978 108.497 1.00 23.21 346 PRO A N 1
ATOM 1218 C CA . PRO A 1 346 ? 151.746 138.323 109.230 1.00 21.16 346 PRO A CA 1
ATOM 1219 C C . PRO A 1 346 ? 153.015 138.450 108.404 1.00 20.49 346 PRO A C 1
ATOM 1220 O O . PRO A 1 346 ? 153.069 138.025 107.243 1.00 20.69 346 PRO A O 1
ATOM 1224 N N . GLY A 1 347 ? 154.029 139.078 108.986 1.00 16.27 347 GLY A N 1
ATOM 1225 C CA . GLY A 1 347 ? 155.248 139.369 108.258 1.00 15.11 347 GLY A CA 1
ATOM 1226 C C . GLY A 1 347 ? 155.404 140.802 107.812 1.00 13.20 347 GLY A C 1
ATOM 1227 O O . GLY A 1 347 ? 156.465 141.146 107.269 1.00 19.50 347 GLY A O 1
ATOM 1228 N N . THR A 1 348 ? 154.413 141.653 108.032 1.00 10.39 348 THR A N 1
ATOM 1229 C CA . THR A 1 348 ? 154.581 143.083 107.788 1.00 11.61 348 THR A CA 1
ATOM 1230 C C . THR A 1 348 ? 155.551 143.661 108.807 1.00 14.43 348 THR A C 1
ATOM 1231 O O . THR A 1 348 ? 155.292 143.577 110.012 1.00 12.61 348 THR A O 1
ATOM 1235 N N . VAL A 1 349 ? 156.645 144.288 108.344 1.00 12.43 349 VAL A N 1
ATOM 1236 C CA . VAL A 1 349 ? 157.680 144.811 109.233 1.00 11.76 349 VAL A CA 1
ATOM 1237 C C . VAL A 1 349 ? 157.964 146.270 108.889 1.00 13.18 349 VAL A C 1
ATOM 1238 O O . VAL A 1 349 ? 158.009 146.641 107.714 1.00 13.23 349 VAL A O 1
ATOM 1242 N N . PHE A 1 350 ? 158.139 147.106 109.915 1.00 14.18 350 PHE A N 1
ATOM 1243 C CA . PHE A 1 350 ? 158.569 148.497 109.766 1.00 11.01 350 PHE A CA 1
ATOM 1244 C C . PHE A 1 350 ? 159.962 148.609 110.371 1.00 13.55 350 PHE A C 1
ATOM 1245 O O . PHE A 1 350 ? 160.118 148.463 111.586 1.00 15.19 350 PHE A O 1
ATOM 1253 N N . TYR A 1 351 ? 160.980 148.862 109.550 1.00 13.89 351 TYR A N 1
ATOM 1254 C CA . TYR A 1 351 ? 162.357 148.932 110.023 1.00 10.39 351 TYR A CA 1
ATOM 1255 C C . TYR A 1 351 ? 162.787 150.385 110.076 1.00 15.64 351 TYR A C 1
ATOM 1256 O O . TYR A 1 351 ? 162.644 151.104 109.083 1.00 15.95 351 TYR A O 1
ATOM 1265 N N . HIS A 1 352 ? 163.299 150.829 111.221 1.00 10.94 352 HIS A N 1
ATOM 1266 C CA . HIS A 1 352 ? 163.666 152.224 111.381 1.00 11.96 352 HIS A CA 1
ATOM 1267 C C . HIS A 1 352 ? 165.172 152.370 111.553 1.00 12.29 352 HIS A C 1
ATOM 1268 O O . HIS A 1 352 ? 165.762 151.765 112.447 1.00 15.05 352 HIS A O 1
ATOM 1275 N N . ASN A 1 353 ? 165.787 153.202 110.720 1.00 14.37 353 ASN A N 1
ATOM 1276 C CA . ASN A 1 353 ? 167.192 153.546 110.863 1.00 13.31 353 ASN A CA 1
ATOM 1277 C C . ASN A 1 353 ? 167.306 154.933 111.486 1.00 20.56 353 ASN A C 1
ATOM 1278 O O . ASN A 1 353 ? 166.845 155.911 110.870 1.00 20.23 353 ASN A O 1
ATOM 1283 N N . PRO A 1 354 ? 167.878 155.088 112.681 1.00 16.95 354 PRO A N 1
ATOM 1284 C CA . PRO A 1 354 ? 167.950 156.410 113.315 1.00 21.53 354 PRO A CA 1
ATOM 1285 C C . PRO A 1 354 ? 169.156 157.244 112.910 1.00 19.83 354 PRO A C 1
ATOM 1286 O O . PRO A 1 354 ? 169.467 158.216 113.604 1.00 25.48 354 PRO A O 1
ATOM 1290 N N . SER A 1 355 ? 169.832 156.895 111.817 1.00 24.49 355 SER A N 1
ATOM 1291 C CA . SER A 1 355 ? 171.059 157.590 111.445 1.00 19.90 355 SER A CA 1
ATOM 1292 C C . SER A 1 355 ? 170.820 159.067 111.165 1.00 24.58 355 SER A C 1
ATOM 1293 O O . SER A 1 355 ? 171.649 159.913 111.521 1.00 32.33 355 SER A O 1
ATOM 1296 N N . ASN A 1 356 ? 169.700 159.406 110.527 1.00 23.71 356 ASN A N 1
ATOM 1297 C CA . ASN A 1 356 ? 169.457 160.774 110.082 1.00 18.24 356 ASN A CA 1
ATOM 1298 C C . ASN A 1 356 ? 168.660 161.606 111.072 1.00 22.64 356 ASN A C 1
ATOM 1299 O O . ASN A 1 356 ? 168.395 162.780 110.790 1.00 26.53 356 ASN A O 1
ATOM 1304 N N . LYS A 1 357 ? 168.240 161.039 112.199 1.00 23.12 357 LYS A N 1
ATOM 1305 C CA . LYS A 1 357 ? 167.488 161.809 113.175 1.00 18.38 357 LYS A CA 1
ATOM 1306 C C . LYS A 1 357 ? 168.390 162.855 113.811 1.00 22.40 357 LYS A C 1
ATOM 1307 O O . LYS A 1 357 ? 169.601 162.660 113.950 1.00 26.20 357 LYS A O 1
ATOM 1313 N N . ALA A 1 358 ? 167.792 163.989 114.190 1.00 28.37 358 ALA A N 1
ATOM 1314 C CA . ALA A 1 358 ? 168.577 165.070 114.788 1.00 29.81 358 ALA A CA 1
ATOM 1315 C C . ALA A 1 358 ? 169.102 164.684 116.166 1.00 31.38 358 ALA A C 1
ATOM 1316 O O . ALA A 1 358 ? 170.251 164.988 116.502 1.00 33.80 358 ALA A O 1
ATOM 1318 N N . ASN A 1 359 ? 168.274 164.019 116.981 1.00 29.37 359 ASN A N 1
ATOM 1319 C CA . ASN A 1 359 ? 168.679 163.447 118.268 1.00 25.45 359 ASN A CA 1
ATOM 1320 C C . ASN A 1 359 ? 168.356 161.960 118.221 1.00 26.27 359 ASN A C 1
ATOM 1321 O O . ASN A 1 359 ? 167.248 161.545 118.594 1.00 26.99 359 ASN A O 1
ATOM 1326 N N . PRO A 1 360 ? 169.287 161.127 117.764 1.00 19.90 360 PRO A N 1
ATOM 1327 C CA . PRO A 1 360 ? 168.966 159.706 117.555 1.00 19.77 360 PRO A CA 1
ATOM 1328 C C . PRO A 1 360 ? 168.479 158.993 118.799 1.00 23.46 360 PRO A C 1
ATOM 1329 O O . PRO A 1 360 ? 167.639 158.089 118.694 1.00 24.82 360 PRO A O 1
ATOM 1333 N N . LYS A 1 361 ? 168.977 159.368 119.981 1.00 24.83 361 LYS A N 1
ATOM 1334 C CA . LYS A 1 361 ? 168.699 158.596 121.187 1.00 21.54 361 LYS A CA 1
ATOM 1335 C C . LYS A 1 361 ? 167.268 158.773 121.667 1.00 24.55 361 LYS A C 1
ATOM 1336 O O . LYS A 1 361 ? 166.704 157.847 122.261 1.00 24.18 361 LYS A O 1
ATOM 1342 N N . THR A 1 362 ? 166.663 159.943 121.437 1.00 21.82 362 THR A N 1
ATOM 1343 C CA . THR A 1 362 ? 165.349 160.237 121.982 1.00 18.82 362 THR A CA 1
ATOM 1344 C C . THR A 1 362 ? 164.278 160.557 120.954 1.00 20.30 362 THR A C 1
ATOM 1345 O O . THR A 1 362 ? 163.118 160.711 121.348 1.00 26.63 362 THR A O 1
ATOM 1349 N N . ASP A 1 363 ? 164.608 160.679 119.669 1.00 20.46 363 ASP A N 1
ATOM 1350 C CA . ASP A 1 363 ? 163.592 161.006 118.671 1.00 18.91 363 ASP A CA 1
ATOM 1351 C C . ASP A 1 363 ? 162.669 159.822 118.428 1.00 14.93 363 ASP A C 1
ATOM 1352 O O . ASP A 1 363 ? 163.105 158.669 118.404 1.00 18.51 363 ASP A O 1
ATOM 1357 N N . ALA A 1 364 ? 161.393 160.117 118.203 1.00 16.47 364 ALA A N 1
ATOM 1358 C CA . ALA A 1 364 ? 160.395 159.086 117.952 1.00 13.33 364 ALA A CA 1
ATOM 1359 C C . ALA A 1 364 ? 160.441 158.623 116.502 1.00 15.82 364 ALA A C 1
ATOM 1360 O O . ALA A 1 364 ? 160.762 159.395 115.594 1.00 15.55 364 ALA A O 1
ATOM 1362 N N . PHE A 1 365 ? 160.141 157.341 116.285 1.00 14.52 365 PHE A N 1
ATOM 1363 C CA . PHE A 1 365 ? 159.950 156.843 114.922 1.00 13.21 365 PHE A CA 1
ATOM 1364 C C . PHE A 1 365 ? 158.563 157.175 114.402 1.00 12.86 365 PHE A C 1
ATOM 1365 O O . PHE A 1 365 ? 158.398 157.485 113.223 1.00 13.18 365 PHE A O 1
ATOM 1373 N N . MET A 1 366 ? 157.560 157.136 115.277 1.00 12.53 366 MET A N 1
ATOM 1374 C CA . MET A 1 366 ? 156.169 157.136 114.857 1.00 11.81 366 MET A CA 1
ATOM 1375 C C . MET A 1 366 ? 155.363 157.815 115.951 1.00 11.37 366 MET A C 1
ATOM 1376 O O . MET A 1 366 ? 155.499 157.471 117.126 1.00 12.20 366 MET A O 1
ATOM 1381 N N . ASN A 1 367 ? 154.548 158.788 115.562 1.00 12.68 367 ASN A N 1
ATOM 1382 C CA . ASN A 1 367 ? 153.810 159.647 116.480 1.00 11.02 367 ASN A CA 1
ATOM 1383 C C . ASN A 1 367 ? 152.331 159.449 116.227 1.00 12.55 367 ASN A C 1
ATOM 1384 O O . ASN A 1 367 ? 151.908 159.417 115.069 1.00 14.64 367 ASN A O 1
ATOM 1389 N N . ILE A 1 368 ? 151.541 159.288 117.286 1.00 12.68 368 ILE A N 1
ATOM 1390 C CA . ILE A 1 368 ? 150.108 159.059 117.124 1.00 11.55 368 ILE A CA 1
ATOM 1391 C C . ILE A 1 368 ? 149.348 160.081 117.948 1.00 12.58 368 ILE A C 1
ATOM 1392 O O . ILE A 1 368 ? 149.633 160.266 119.131 1.00 11.48 368 ILE A O 1
ATOM 1397 N N . SER A 1 369 ? 148.372 160.740 117.328 1.00 12.95 369 SER A N 1
ATOM 1398 C CA . SER A 1 369 ? 147.636 161.769 118.041 1.00 11.01 369 SER A CA 1
ATOM 1399 C C . SER A 1 369 ? 146.284 161.979 117.386 1.00 12.65 369 SER A C 1
ATOM 1400 O O . SER A 1 369 ? 146.191 162.019 116.165 1.00 15.93 369 SER A O 1
ATOM 1403 N N . GLY A 1 370 ? 145.245 162.132 118.198 1.00 20.16 370 GLY A N 1
ATOM 1404 C CA . GLY A 1 370 ? 143.937 162.446 117.657 1.00 15.25 370 GLY A CA 1
ATOM 1405 C C . GLY A 1 370 ? 143.209 161.285 117.040 1.00 13.17 370 GLY A C 1
ATOM 1406 O O . GLY A 1 370 ? 142.171 161.488 116.406 1.00 14.68 370 GLY A O 1
ATOM 1407 N N . CYS A 1 371 ? 143.675 160.064 117.254 1.00 11.49 371 CYS A N 1
ATOM 1408 C CA . CYS A 1 371 ? 143.158 158.895 116.546 1.00 10.91 371 CYS A CA 1
ATOM 1409 C C . CYS A 1 371 ? 142.033 158.210 117.324 1.00 14.81 371 CYS A C 1
ATOM 1410 O O . CYS A 1 371 ? 142.157 157.073 117.774 1.00 14.82 371 CYS A O 1
ATOM 1413 N N . SER A 1 372 ? 140.886 158.877 117.423 1.00 16.95 372 SER A N 1
ATOM 1414 C CA . SER A 1 372 ? 139.726 158.263 118.082 1.00 12.98 372 SER A CA 1
ATOM 1415 C C . SER A 1 372 ? 139.087 157.197 117.199 1.00 16.19 372 SER A C 1
ATOM 1416 O O . SER A 1 372 ? 138.945 157.381 115.991 1.00 23.19 372 SER A O 1
ATOM 1419 N N . MET A 1 373 ? 138.671 156.088 117.804 1.00 19.73 373 MET A N 1
ATOM 1420 C CA . MET A 1 373 ? 137.919 155.028 117.110 1.00 18.92 373 MET A CA 1
ATOM 1421 C C . MET A 1 373 ? 138.722 154.399 115.966 1.00 16.90 373 MET A C 1
ATOM 1422 O O . MET A 1 373 ? 138.159 153.705 115.108 1.00 16.61 373 MET A O 1
ATOM 1427 N N . GLY A 1 374 ? 140.037 154.596 115.924 1.00 13.85 374 GLY A N 1
ATOM 1428 C CA . GLY A 1 374 ? 140.828 153.934 114.908 1.00 12.63 374 GLY A CA 1
ATOM 1429 C C . GLY A 1 374 ? 141.144 152.507 115.301 1.00 13.52 374 GLY A C 1
ATOM 1430 O O . GLY A 1 374 ? 140.841 152.075 116.412 1.00 9.51 374 GLY A O 1
ATOM 1431 N N . ARG A 1 375 ? 141.727 151.763 114.351 1.00 11.28 375 ARG A N 1
ATOM 1432 C CA . ARG A 1 375 ? 142.321 150.463 114.622 1.00 7.49 375 ARG A CA 1
ATOM 1433 C C . ARG A 1 375 ? 143.620 150.357 113.863 1.00 10.51 375 ARG A C 1
ATOM 1434 O O . ARG A 1 375 ? 143.707 150.776 112.712 1.00 12.53 375 ARG A O 1
ATOM 1442 N N . ILE A 1 376 ? 144.627 149.779 114.500 1.00 6.61 376 ILE A N 1
ATOM 1443 C CA . ILE A 1 376 ? 145.889 149.514 113.852 1.00 8.23 376 ILE A CA 1
ATOM 1444 C C . ILE A 1 376 ? 146.242 148.064 114.143 1.00 10.35 376 ILE A C 1
ATOM 1445 O O . ILE A 1 376 ? 146.287 147.670 115.309 1.00 9.54 376 ILE A O 1
ATOM 1450 N N . SER A 1 377 ? 146.480 147.259 113.112 1.00 8.65 377 SER A N 1
ATOM 1451 C CA . SER A 1 377 ? 146.665 145.844 113.408 1.00 9.76 377 SER A CA 1
ATOM 1452 C C . SER A 1 377 ? 147.791 145.220 112.603 1.00 10.96 377 SER A C 1
ATOM 1453 O O . SER A 1 377 ? 148.060 145.595 111.458 1.00 8.48 377 SER A O 1
ATOM 1456 N N . SER A 1 378 ? 148.459 144.259 113.244 1.00 9.80 378 SER A N 1
ATOM 1457 C CA . SER A 1 378 ? 149.378 143.333 112.592 1.00 6.91 378 SER A CA 1
ATOM 1458 C C . SER A 1 378 ? 150.577 144.038 111.969 1.00 5.61 378 SER A C 1
ATOM 1459 O O . SER A 1 378 ? 150.860 143.893 110.790 1.00 7.11 378 SER A O 1
ATOM 1462 N N . ILE A 1 379 ? 151.328 144.752 112.800 1.00 6.66 379 ILE A N 1
ATOM 1463 C CA . ILE A 1 379 ? 152.547 145.421 112.364 1.00 8.93 379 ILE A CA 1
ATOM 1464 C C . ILE A 1 379 ? 153.668 145.074 113.330 1.00 7.55 379 ILE A C 1
ATOM 1465 O O . ILE A 1 379 ? 153.427 144.912 114.529 1.00 9.95 379 ILE A O 1
ATOM 1470 N N . ASN A 1 380 ? 154.891 144.937 112.815 1.00 8.10 380 ASN A N 1
ATOM 1471 C CA . ASN A 1 380 ? 156.067 144.647 113.641 1.00 7.81 380 ASN A CA 1
ATOM 1472 C C . ASN A 1 380 ? 157.120 145.707 113.348 1.00 10.31 380 ASN A C 1
ATOM 1473 O O . ASN A 1 380 ? 157.677 145.734 112.249 1.00 13.33 380 ASN A O 1
ATOM 1478 N N . CYS A 1 381 ? 157.375 146.601 114.310 1.00 10.14 381 CYS A N 1
ATOM 1479 C CA . CYS A 1 381 ? 158.353 147.670 114.167 1.00 12.33 381 CYS A CA 1
ATOM 1480 C C . CYS A 1 381 ? 159.622 147.277 114.909 1.00 11.63 381 CYS A C 1
ATOM 1481 O O . CYS A 1 381 ? 159.552 146.851 116.065 1.00 13.03 381 CYS A O 1
ATOM 1484 N N . PHE A 1 382 ? 160.779 147.411 114.263 1.00 8.02 382 PHE A N 1
ATOM 1485 C CA . PHE A 1 382 ? 161.982 147.252 115.058 1.00 13.29 382 PHE A CA 1
ATOM 1486 C C . PHE A 1 382 ? 163.130 148.029 114.438 1.00 9.29 382 PHE A C 1
ATOM 1487 O O . PHE A 1 382 ? 163.075 148.441 113.287 1.00 10.78 382 PHE A O 1
ATOM 1495 N N . SER A 1 383 ? 164.153 148.253 115.239 1.00 7.21 383 SER A N 1
ATOM 1496 C CA . SER A 1 383 ? 165.214 149.159 114.855 1.00 10.06 383 SER A CA 1
ATOM 1497 C C . SER A 1 383 ? 166.604 148.556 114.946 1.00 10.56 383 SER A C 1
ATOM 1498 O O . SER A 1 383 ? 167.494 149.008 114.228 1.00 11.64 383 SER A O 1
ATOM 1501 N N . ASN A 1 384 ? 166.810 147.543 115.790 1.00 12.96 384 ASN A N 1
ATOM 1502 C CA . ASN A 1 384 ? 168.123 146.921 116.007 1.00 15.79 384 ASN A CA 1
ATOM 1503 C C . ASN A 1 384 ? 169.168 147.947 116.421 1.00 14.38 384 ASN A C 1
ATOM 1504 O O . ASN A 1 384 ? 170.281 147.963 115.912 1.00 15.27 384 ASN A O 1
ATOM 1509 N N . SER A 1 385 ? 168.811 148.863 117.307 1.00 16.74 385 SER A N 1
ATOM 1510 C CA . SER A 1 385 ? 169.779 149.908 117.619 1.00 11.39 385 SER A CA 1
ATOM 1511 C C . SER A 1 385 ? 169.817 150.298 119.078 1.00 13.48 385 SER A C 1
ATOM 1512 O O . SER A 1 385 ? 170.790 150.939 119.488 1.00 17.96 385 SER A O 1
ATOM 1515 N N . TYR A 1 386 ? 168.816 149.941 119.876 1.00 11.85 386 TYR A N 1
ATOM 1516 C CA . TYR A 1 386 ? 168.661 150.485 121.221 1.00 9.32 386 TYR A CA 1
ATOM 1517 C C . TYR A 1 386 ? 168.629 152.013 121.222 1.00 12.98 386 TYR A C 1
ATOM 1518 O O . TYR A 1 386 ? 169.143 152.640 122.152 1.00 13.26 386 TYR A O 1
ATOM 1527 N N . LEU A 1 387 ? 168.022 152.647 120.193 1.00 10.40 387 LEU A N 1
ATOM 1528 C CA . LEU A 1 387 ? 167.886 154.102 120.124 1.00 8.44 387 LEU A CA 1
ATOM 1529 C C . LEU A 1 387 ? 166.478 154.493 119.683 1.00 13.28 387 LEU A C 1
ATOM 1530 O O . LEU A 1 387 ? 165.895 153.862 118.802 1.00 13.09 387 LEU A O 1
ATOM 1535 N N . GLY A 1 388 ? 165.945 155.571 120.275 1.00 13.66 388 GLY A N 1
ATOM 1536 C CA . GLY A 1 388 ? 164.691 156.146 119.835 1.00 14.36 388 GLY A CA 1
ATOM 1537 C C . GLY A 1 388 ? 163.486 155.587 120.555 1.00 15.28 388 GLY A C 1
ATOM 1538 O O . GLY A 1 388 ? 163.567 154.645 121.347 1.00 14.65 388 GLY A O 1
ATOM 1539 N N . LYS A 1 389 ? 162.338 156.181 120.263 1.00 11.46 389 LYS A N 1
ATOM 1540 C CA . LYS A 1 389 ? 161.051 155.698 120.741 1.00 12.95 389 LYS A CA 1
ATOM 1541 C C . LYS A 1 389 ? 160.328 154.983 119.613 1.00 13.67 389 LYS A C 1
ATOM 1542 O O . LYS A 1 389 ? 160.283 155.476 118.485 1.00 16.23 389 LYS A O 1
ATOM 1548 N N . GLY A 1 390 ? 159.743 153.835 119.918 1.00 14.17 390 GLY A N 1
ATOM 1549 C CA . GLY A 1 390 ? 159.035 153.122 118.874 1.00 12.73 390 GLY A CA 1
ATOM 1550 C C . GLY A 1 390 ? 157.796 153.851 118.429 1.00 11.29 390 GLY A C 1
ATOM 1551 O O . GLY A 1 390 ? 157.681 154.278 117.284 1.00 13.90 390 GLY A O 1
ATOM 1552 N N . ILE A 1 391 ? 156.837 153.964 119.337 1.00 14.77 391 ILE A N 1
ATOM 1553 C CA . ILE A 1 391 ? 155.584 154.644 119.079 1.00 11.60 391 ILE A CA 1
ATOM 1554 C C . ILE A 1 391 ? 155.346 155.579 120.250 1.00 8.99 391 ILE A C 1
ATOM 1555 O O . ILE A 1 391 ? 155.281 155.127 121.397 1.00 9.18 391 ILE A O 1
ATOM 1560 N N . ASN A 1 392 ? 155.240 156.878 119.963 1.00 11.25 392 ASN A N 1
ATOM 1561 C CA . ASN A 1 392 ? 155.030 157.935 120.947 1.00 10.28 392 ASN A CA 1
ATOM 1562 C C . ASN A 1 392 ? 153.585 158.411 120.841 1.00 10.97 392 ASN A C 1
ATOM 1563 O O . ASN A 1 392 ? 153.088 158.630 119.736 1.00 13.63 392 ASN A O 1
ATOM 1568 N N . PHE A 1 393 ? 152.905 158.544 121.976 1.00 11.78 393 PHE A N 1
ATOM 1569 C CA . PHE A 1 393 ? 151.537 159.053 122.017 1.00 12.68 393 PHE A CA 1
ATOM 1570 C C . PHE A 1 393 ? 151.540 160.471 122.565 1.00 15.94 393 PHE A C 1
ATOM 1571 O O . PHE A 1 393 ? 152.225 160.755 123.555 1.00 16.50 393 PHE A O 1
ATOM 1579 N N . ASP A 1 394 ? 150.765 161.357 121.932 1.00 14.21 394 ASP A N 1
ATOM 1580 C CA . ASP A 1 394 ? 150.758 162.780 122.248 1.00 14.60 394 ASP A CA 1
ATOM 1581 C C . ASP A 1 394 ? 149.345 163.319 122.156 1.00 21.38 394 ASP A C 1
ATOM 1582 O O . ASP A 1 394 ? 148.451 162.670 121.613 1.00 19.67 394 ASP A O 1
ATOM 1587 N N . ARG A 1 395 ? 149.166 164.541 122.674 1.00 25.54 395 ARG A N 1
ATOM 1588 C CA . ARG A 1 395 ? 147.937 165.313 122.512 1.00 20.31 395 ARG A CA 1
ATOM 1589 C C . ARG A 1 395 ? 148.142 166.496 121.574 1.00 26.36 395 ARG A C 1
ATOM 1590 O O . ARG A 1 395 ? 147.448 167.509 121.693 1.00 25.30 395 ARG A O 1
ATOM 1598 N N . SER A 1 396 ? 149.091 166.385 120.639 1.00 22.79 396 SER A N 1
ATOM 1599 C CA . SER A 1 396 ? 149.377 167.488 119.727 1.00 25.73 396 SER A CA 1
ATOM 1600 C C . SER A 1 396 ? 148.186 167.817 118.837 1.00 28.26 396 SER A C 1
ATOM 1601 O O . SER A 1 396 ? 148.051 168.958 118.381 1.00 32.57 396 SER A O 1
ATOM 1604 N N . VAL A 1 397 ? 147.333 166.837 118.560 1.00 28.35 397 VAL A N 1
ATOM 1605 C CA . VAL A 1 397 ? 146.099 167.046 117.814 1.00 27.93 397 VAL A CA 1
ATOM 1606 C C . VAL A 1 397 ? 144.869 166.818 118.687 1.00 21.21 397 VAL A C 1
ATOM 1607 O O . VAL A 1 397 ? 143.890 167.561 118.589 1.00 30.94 397 VAL A O 1
ATOM 1611 N N . GLY A 1 398 ? 144.903 165.810 119.551 1.00 21.18 398 GLY A N 1
ATOM 1612 C CA . GLY A 1 398 ? 143.754 165.492 120.375 1.00 21.83 398 GLY A CA 1
ATOM 1613 C C . GLY A 1 398 ? 143.984 164.199 121.129 1.00 15.94 398 GLY A C 1
ATOM 1614 O O . GLY A 1 398 ? 145.076 163.641 121.125 1.00 17.87 398 GLY A O 1
ATOM 1615 N N . ASP A 1 399 ? 142.930 163.734 121.780 1.00 19.96 399 ASP A N 1
ATOM 1616 C CA . ASP A 1 399 ? 142.980 162.500 122.543 1.00 17.65 399 ASP A CA 1
ATOM 1617 C C . ASP A 1 399 ? 142.767 161.290 121.633 1.00 16.03 399 ASP A C 1
ATOM 1618 O O . ASP A 1 399 ? 142.004 161.334 120.667 1.00 15.34 399 ASP A O 1
ATOM 1623 N N . ASN A 1 400 ? 143.441 160.193 121.967 1.00 12.54 400 ASN A N 1
ATOM 1624 C CA . ASN A 1 400 ? 143.263 158.915 121.286 1.00 9.36 400 ASN A CA 1
ATOM 1625 C C . ASN A 1 400 ? 142.153 158.098 121.964 1.00 15.03 400 ASN A C 1
ATOM 1626 O O . ASN A 1 400 ? 142.406 157.070 122.599 1.00 15.05 400 ASN A O 1
ATOM 1631 N N . ARG A 1 401 ? 140.897 158.540 121.799 1.00 13.38 401 ARG A N 1
ATOM 1632 C CA . ARG A 1 401 ? 139.904 158.203 122.819 1.00 19.86 401 ARG A CA 1
ATOM 1633 C C . ARG A 1 401 ? 139.530 156.720 122.818 1.00 16.79 401 ARG A C 1
ATOM 1634 O O . ARG A 1 401 ? 139.445 156.113 123.887 1.00 23.13 401 ARG A O 1
ATOM 1642 N N . LYS A 1 402 ? 139.308 156.082 121.693 1.00 11.16 402 LYS A N 1
ATOM 1643 C CA . LYS A 1 402 ? 139.075 154.630 121.832 1.00 11.90 402 LYS A CA 1
ATOM 1644 C C . LYS A 1 402 ? 139.871 153.906 120.744 1.00 13.23 402 LYS A C 1
ATOM 1645 O O . LYS A 1 402 ? 139.381 153.035 120.027 1.00 14.05 402 LYS A O 1
ATOM 1651 N N . LEU A 1 403 ? 141.157 154.249 120.651 1.00 11.35 403 LEU A N 1
ATOM 1652 C CA . LEU A 1 403 ? 142.062 153.586 119.729 1.00 9.49 403 LEU A CA 1
ATOM 1653 C C . LEU A 1 403 ? 142.299 152.152 120.196 1.00 11.18 403 LEU A C 1
ATOM 1654 O O . LEU A 1 403 ? 142.392 151.886 121.396 1.00 13.63 403 LEU A O 1
ATOM 1659 N N . VAL A 1 404 ? 142.323 151.212 119.260 1.00 10.45 404 VAL A N 1
ATOM 1660 C CA . VAL A 1 404 ? 142.550 149.807 119.570 1.00 9.54 404 VAL A CA 1
ATOM 1661 C C . VAL A 1 404 ? 143.782 149.359 118.810 1.00 9.90 404 VAL A C 1
ATOM 1662 O O . VAL A 1 404 ? 143.808 149.426 117.579 1.00 12.40 404 VAL A O 1
ATOM 1666 N N . LEU A 1 405 ? 144.796 148.882 119.520 1.00 10.27 405 LEU A N 1
ATOM 1667 C CA . LEU A 1 405 ? 145.973 148.328 118.860 1.00 13.18 405 LEU A CA 1
ATOM 1668 C C . LEU A 1 405 ? 145.964 146.810 119.000 1.00 11.32 405 LEU A C 1
ATOM 1669 O O . LEU A 1 405 ? 145.861 146.292 120.112 1.00 11.03 405 LEU A O 1
ATOM 1674 N N . GLU A 1 406 ? 146.091 146.099 117.877 1.00 13.67 406 GLU A N 1
ATOM 1675 C CA . GLU A 1 406 ? 146.022 144.638 117.869 1.00 12.20 406 GLU A CA 1
ATOM 1676 C C . GLU A 1 406 ? 147.231 144.056 117.153 1.00 14.42 406 GLU A C 1
ATOM 1677 O O . GLU A 1 406 ? 147.546 144.461 116.032 1.00 14.61 406 GLU A O 1
ATOM 1683 N N . HIS A 1 407 ? 147.902 143.107 117.788 1.00 9.64 407 HIS A N 1
ATOM 1684 C CA . HIS A 1 407 ? 149.092 142.496 117.208 1.00 9.70 407 HIS A CA 1
ATOM 1685 C C . HIS A 1 407 ? 150.071 143.538 116.684 1.00 8.07 407 HIS A C 1
ATOM 1686 O O . HIS A 1 407 ? 150.507 143.489 115.533 1.00 7.20 407 HIS A O 1
ATOM 1693 N N . VAL A 1 408 ? 150.436 144.491 117.535 1.00 8.76 408 VAL A N 1
ATOM 1694 C CA . VAL A 1 408 ? 151.459 145.491 117.220 1.00 8.07 408 VAL A CA 1
ATOM 1695 C C . VAL A 1 408 ? 152.686 145.158 118.059 1.00 8.71 408 VAL A C 1
ATOM 1696 O O . VAL A 1 408 ? 152.609 145.150 119.291 1.00 11.94 408 VAL A O 1
ATOM 1700 N N . TYR A 1 409 ? 153.823 144.895 117.408 1.00 8.65 409 TYR A N 1
ATOM 1701 C CA . TYR A 1 409 ? 155.063 144.515 118.087 1.00 6.46 409 TYR A CA 1
ATOM 1702 C C . TYR A 1 409 ? 156.093 145.620 117.949 1.00 9.95 409 TYR A C 1
ATOM 1703 O O . TYR A 1 409 ? 156.246 146.183 116.871 1.00 15.61 409 TYR A O 1
ATOM 1712 N N . VAL A 1 410 ? 156.805 145.948 119.028 1.00 18.70 410 VAL A N 1
ATOM 1713 C CA . VAL A 1 410 ? 157.840 146.992 118.995 1.00 13.59 410 VAL A CA 1
ATOM 1714 C C . VAL A 1 410 ? 159.100 146.428 119.639 1.00 14.64 410 VAL A C 1
ATOM 1715 O O . VAL A 1 410 ? 159.066 146.010 120.801 1.00 13.76 410 VAL A O 1
ATOM 1719 N N . ASP A 1 411 ? 160.211 146.401 118.890 1.00 15.17 411 ASP A N 1
ATOM 1720 C CA . ASP A 1 411 ? 161.418 145.719 119.348 1.00 12.29 411 ASP A CA 1
ATOM 1721 C C . ASP A 1 411 ? 162.661 146.578 119.149 1.00 12.78 411 ASP A C 1
ATOM 1722 O O . ASP A 1 411 ? 162.760 147.345 118.193 1.00 15.61 411 ASP A O 1
ATOM 1727 N N . THR A 1 412 ? 163.620 146.415 120.062 1.00 13.40 412 THR A N 1
ATOM 1728 C CA . THR A 1 412 ? 164.993 146.949 119.977 1.00 12.18 412 THR A CA 1
ATOM 1729 C C . THR A 1 412 ? 165.065 148.450 119.728 1.00 9.62 412 THR A C 1
ATOM 1730 O O . THR A 1 412 ? 165.991 148.947 119.089 1.00 11.66 412 THR A O 1
ATOM 1734 N N . PHE A 1 413 ? 164.149 149.200 120.319 1.00 8.76 413 PHE A N 1
ATOM 1735 C CA . PHE A 1 413 ? 164.277 150.643 120.400 1.00 8.21 413 PHE A CA 1
ATOM 1736 C C . PHE A 1 413 ? 164.872 150.987 121.766 1.00 9.64 413 PHE A C 1
ATOM 1737 O O . PHE A 1 413 ? 165.367 150.116 122.485 1.00 11.30 413 PHE A O 1
ATOM 1745 N N . ARG A 1 414 ? 164.828 152.269 122.155 1.00 8.36 414 ARG A N 1
ATOM 1746 C CA . ARG A 1 414 ? 165.162 152.606 123.535 1.00 6.68 414 ARG A CA 1
ATOM 1747 C C . ARG A 1 414 ? 163.957 152.477 124.449 1.00 7.72 414 ARG A C 1
ATOM 1748 O O . ARG A 1 414 ? 164.103 152.086 125.605 1.00 9.10 414 ARG A O 1
ATOM 1756 N N . TRP A 1 415 ? 162.768 152.876 123.975 1.00 8.05 415 TRP A N 1
ATOM 1757 C CA . TRP A 1 415 ? 161.495 152.620 124.627 1.00 6.51 415 TRP A CA 1
ATOM 1758 C C . TRP A 1 415 ? 160.539 152.073 123.577 1.00 8.71 415 TRP A C 1
ATOM 1759 O O . TRP A 1 415 ? 160.526 152.542 122.444 1.00 10.48 415 TRP A O 1
ATOM 1770 N N . GLY A 1 416 ? 159.752 151.073 123.918 1.00 8.16 416 GLY A N 1
ATOM 1771 C CA . GLY A 1 416 ? 158.815 150.628 122.915 1.00 4.59 416 GLY A CA 1
ATOM 1772 C C . GLY A 1 416 ? 157.606 151.520 122.741 1.00 6.57 416 GLY A C 1
ATOM 1773 O O . GLY A 1 416 ? 157.454 152.140 121.696 1.00 11.01 416 GLY A O 1
ATOM 1774 N N . PHE A 1 417 ? 156.724 151.588 123.732 1.00 8.27 417 PHE A N 1
ATOM 1775 C CA . PHE A 1 417 ? 155.585 152.494 123.712 1.00 7.83 417 PHE A CA 1
ATOM 1776 C C . PHE A 1 417 ? 155.865 153.595 124.717 1.00 12.24 417 PHE A C 1
ATOM 1777 O O . PHE A 1 417 ? 156.221 153.300 125.860 1.00 12.46 417 PHE A O 1
ATOM 1785 N N . TYR A 1 418 ? 155.719 154.858 124.300 1.00 9.26 418 TYR A N 1
ATOM 1786 C CA . TYR A 1 418 ? 156.051 156.000 125.148 1.00 12.29 418 TYR A CA 1
ATOM 1787 C C . TYR A 1 418 ? 154.869 156.950 125.289 1.00 11.88 418 TYR A C 1
ATOM 1788 O O . TYR A 1 418 ? 154.270 157.357 124.292 1.00 12.69 418 TYR A O 1
ATOM 1797 N N . VAL A 1 419 ? 154.541 157.313 126.520 1.00 12.67 419 VAL A N 1
ATOM 1798 C CA . VAL A 1 419 ? 153.546 158.336 126.789 1.00 10.86 419 VAL A CA 1
ATOM 1799 C C . VAL A 1 419 ? 154.141 159.298 127.799 1.00 9.03 419 VAL A C 1
ATOM 1800 O O . VAL A 1 419 ? 154.707 158.873 128.809 1.00 15.27 419 VAL A O 1
ATOM 1804 N N . GLY A 1 420 ? 154.028 160.587 127.533 1.00 11.54 420 GLY A N 1
ATOM 1805 C CA . GLY A 1 420 ? 154.749 161.519 128.361 1.00 8.66 420 GLY A CA 1
ATOM 1806 C C . GLY A 1 420 ? 153.961 162.765 128.669 1.00 17.98 420 GLY A C 1
ATOM 1807 O O . GLY A 1 420 ? 154.558 163.803 128.967 1.00 14.53 420 GLY A O 1
ATOM 1808 N N . GLU A 1 421 ? 152.633 162.707 128.570 1.00 17.55 421 GLU A N 1
ATOM 1809 C CA . GLU A 1 421 ? 151.805 163.853 128.918 1.00 20.70 421 GLU A CA 1
ATOM 1810 C C . GLU A 1 421 ? 150.406 163.354 129.253 1.00 22.03 421 GLU A C 1
ATOM 1811 O O . GLU A 1 421 ? 150.064 162.207 128.943 1.00 19.50 421 GLU A O 1
ATOM 1817 N N . PRO A 1 422 ? 149.599 164.158 129.939 1.00 18.18 422 PRO A N 1
ATOM 1818 C CA . PRO A 1 422 ? 148.308 163.662 130.417 1.00 20.50 422 PRO A CA 1
ATOM 1819 C C . PRO A 1 422 ? 147.224 163.743 129.355 1.00 22.47 422 PRO A C 1
ATOM 1820 O O . PRO A 1 422 ? 147.346 164.437 128.343 1.00 25.28 422 PRO A O 1
ATOM 1824 N N . GLU A 1 423 ? 146.151 162.991 129.608 1.00 16.35 423 GLU A N 1
ATOM 1825 C CA . GLU A 1 423 ? 144.903 163.113 128.865 1.00 19.16 423 GLU A CA 1
ATOM 1826 C C . GLU A 1 423 ? 145.052 162.755 127.394 1.00 20.44 423 GLU A C 1
ATOM 1827 O O . GLU A 1 423 ? 144.281 163.220 126.558 1.00 20.58 423 GLU A O 1
ATOM 1833 N N . CYS A 1 424 ? 146.002 161.899 127.036 1.00 18.82 424 CYS A N 1
ATOM 1834 C CA . CYS A 1 424 ? 146.162 161.571 125.633 1.00 18.69 424 CYS A CA 1
ATOM 1835 C C . CYS A 1 424 ? 145.921 160.111 125.282 1.00 19.14 424 CYS A C 1
ATOM 1836 O O . CYS A 1 424 ? 145.986 159.770 124.096 1.00 21.62 424 CYS A O 1
ATOM 1839 N N . ILE A 1 425 ? 145.674 159.236 126.249 1.00 20.39 425 ILE A N 1
ATOM 1840 C CA . ILE A 1 425 ? 145.361 157.855 125.921 1.00 16.48 425 ILE A CA 1
ATOM 1841 C C . ILE A 1 425 ? 144.120 157.385 126.669 1.00 15.87 425 ILE A C 1
ATOM 1842 O O . ILE A 1 425 ? 144.047 156.222 127.097 1.00 15.37 425 ILE A O 1
ATOM 1847 N N . ASN A 1 426 ? 143.172 158.281 126.902 1.00 16.46 426 ASN A N 1
ATOM 1848 C CA . ASN A 1 426 ? 141.963 157.888 127.612 1.00 14.49 426 ASN A CA 1
ATOM 1849 C C . ASN A 1 426 ? 141.302 156.721 126.896 1.00 14.79 426 ASN A C 1
ATOM 1850 O O . ASN A 1 426 ? 141.110 156.763 125.688 1.00 16.47 426 ASN A O 1
ATOM 1855 N N . GLN A 1 427 ? 140.991 155.658 127.625 1.00 14.77 427 GLN A N 1
ATOM 1856 C CA . GLN A 1 427 ? 140.242 154.542 127.055 1.00 11.98 427 GLN A CA 1
ATOM 1857 C C . GLN A 1 427 ? 140.949 153.890 125.881 1.00 14.22 427 GLN A C 1
ATOM 1858 O O . GLN A 1 427 ? 140.303 153.249 125.050 1.00 15.41 427 GLN A O 1
ATOM 1864 N N . ILE A 1 428 ? 142.270 154.037 125.775 1.00 14.62 428 ILE A N 1
ATOM 1865 C CA . ILE A 1 428 ? 143.003 153.272 124.774 1.00 13.90 428 ILE A CA 1
ATOM 1866 C C . ILE A 1 428 ? 142.922 151.787 125.110 1.00 13.98 428 ILE A C 1
ATOM 1867 O O . ILE A 1 428 ? 142.580 151.401 126.229 1.00 17.01 428 ILE A O 1
ATOM 1872 N N . GLU A 1 429 ? 143.208 150.934 124.118 1.00 15.29 429 GLU A N 1
ATOM 1873 C CA . GLU A 1 429 ? 143.196 149.481 124.326 1.00 14.83 429 GLU A CA 1
ATOM 1874 C C . GLU A 1 429 ? 144.348 148.803 123.604 1.00 12.39 429 GLU A C 1
ATOM 1875 O O . GLU A 1 429 ? 144.550 149.039 122.416 1.00 13.18 429 GLU A O 1
ATOM 1881 N N . PHE A 1 430 ? 145.062 147.917 124.295 1.00 14.76 430 PHE A N 1
ATOM 1882 C CA . PHE A 1 430 ? 146.115 147.110 123.689 1.00 8.77 430 PHE A CA 1
ATOM 1883 C C . PHE A 1 430 ? 145.659 145.653 123.666 1.00 13.70 430 PHE A C 1
ATOM 1884 O O . PHE A 1 430 ? 145.342 145.092 124.716 1.00 15.03 430 PHE A O 1
ATOM 1892 N N . HIS A 1 431 ? 145.641 145.022 122.490 1.00 9.06 431 HIS A N 1
ATOM 1893 C CA . HIS A 1 431 ? 145.244 143.622 122.396 1.00 8.33 431 HIS A CA 1
ATOM 1894 C C . HIS A 1 431 ? 146.376 142.801 121.800 1.00 8.53 431 HIS A C 1
ATOM 1895 O O . HIS A 1 431 ? 146.758 143.013 120.647 1.00 12.23 431 HIS A O 1
ATOM 1902 N N . SER A 1 432 ? 146.908 141.870 122.568 1.00 5.75 432 SER A N 1
ATOM 1903 C CA . SER A 1 432 ? 147.890 140.943 122.037 1.00 6.55 432 SER A CA 1
ATOM 1904 C C . SER A 1 432 ? 149.114 141.655 121.487 1.00 5.96 432 SER A C 1
ATOM 1905 O O . SER A 1 432 ? 149.640 141.271 120.445 1.00 9.65 432 SER A O 1
ATOM 1908 N N . CYS A 1 433 ? 149.590 142.686 122.170 1.00 5.54 433 CYS A N 1
ATOM 1909 C CA . CYS A 1 433 ? 150.720 143.457 121.670 1.00 6.89 433 CYS A CA 1
ATOM 1910 C C . CYS A 1 433 ? 151.999 143.033 122.361 1.00 4.21 433 CYS A C 1
ATOM 1911 O O . CYS A 1 433 ? 151.973 142.441 123.428 1.00 6.90 433 CYS A O 1
ATOM 1914 N N . ARG A 1 434 ? 153.132 143.370 121.769 1.00 3.81 434 ARG A N 1
ATOM 1915 C CA . ARG A 1 434 ? 154.378 142.904 122.351 1.00 4.86 434 ARG A CA 1
ATOM 1916 C C . ARG A 1 434 ? 155.417 144.005 122.322 1.00 4.31 434 ARG A C 1
ATOM 1917 O O . ARG A 1 434 ? 155.598 144.651 121.294 1.00 9.23 434 ARG A O 1
ATOM 1925 N N . ALA A 1 435 ? 156.128 144.207 123.433 1.00 4.64 435 ALA A N 1
ATOM 1926 C CA . ALA A 1 435 ? 157.294 145.096 123.456 1.00 6.04 435 ALA A CA 1
ATOM 1927 C C . ALA A 1 435 ? 158.499 144.291 123.916 1.00 6.85 435 ALA A C 1
ATOM 1928 O O . ALA A 1 435 ? 158.499 143.787 125.035 1.00 8.86 435 ALA A O 1
ATOM 1930 N N . GLN A 1 436 ? 159.528 144.162 123.083 1.00 7.30 436 GLN A N 1
ATOM 1931 C CA . GLN A 1 436 ? 160.560 143.177 123.389 1.00 6.95 436 GLN A CA 1
ATOM 1932 C C . GLN A 1 436 ? 161.974 143.655 123.099 1.00 8.22 436 GLN A C 1
ATOM 1933 O O . GLN A 1 436 ? 162.249 144.118 121.993 1.00 11.96 436 GLN A O 1
ATOM 1939 N N . SER A 1 437 ? 162.888 143.482 124.050 1.00 5.77 437 SER A N 1
ATOM 1940 C CA . SER A 1 437 ? 164.313 143.765 123.824 1.00 7.59 437 SER A CA 1
ATOM 1941 C C . SER A 1 437 ? 164.619 145.246 123.587 1.00 8.93 437 SER A C 1
ATOM 1942 O O . SER A 1 437 ? 165.544 145.583 122.842 1.00 12.21 437 SER A O 1
ATOM 1945 N N . ASN A 1 438 ? 163.890 146.143 124.247 1.00 9.20 438 ASN A N 1
ATOM 1946 C CA . ASN A 1 438 ? 164.176 147.579 124.245 1.00 5.67 438 ASN A CA 1
ATOM 1947 C C . ASN A 1 438 ? 165.149 147.929 125.364 1.00 9.32 438 ASN A C 1
ATOM 1948 O O . ASN A 1 438 ? 165.251 147.223 126.364 1.00 13.59 438 ASN A O 1
ATOM 1953 N N . TYR A 1 439 ? 165.830 149.059 125.222 1.00 8.65 439 TYR A N 1
ATOM 1954 C CA . TYR A 1 439 ? 166.974 149.306 126.094 1.00 8.86 439 TYR A CA 1
ATOM 1955 C C . TYR A 1 439 ? 166.551 149.644 127.517 1.00 11.30 439 TYR A C 1
ATOM 1956 O O . TYR A 1 439 ? 167.135 149.125 128.475 1.00 13.51 439 TYR A O 1
ATOM 1965 N N . PHE A 1 440 ? 165.549 150.510 127.706 1.00 11.04 440 PHE A N 1
ATOM 1966 C CA . PHE A 1 440 ? 165.115 150.812 129.065 1.00 7.00 440 PHE A CA 1
ATOM 1967 C C . PHE A 1 440 ? 163.795 150.144 129.421 1.00 10.48 440 PHE A C 1
ATOM 1968 O O . PHE A 1 440 ? 163.729 149.417 130.417 1.00 13.72 440 PHE A O 1
ATOM 1976 N N . GLN A 1 441 ? 162.718 150.394 128.689 1.00 9.76 441 GLN A N 1
ATOM 1977 C CA . GLN A 1 441 ? 161.433 149.839 129.086 1.00 8.31 441 GLN A CA 1
ATOM 1978 C C . GLN A 1 441 ? 160.658 149.428 127.852 1.00 8.47 441 GLN A C 1
ATOM 1979 O O . GLN A 1 441 ? 160.862 149.946 126.765 1.00 7.50 441 GLN A O 1
ATOM 1985 N N . GLY A 1 442 ? 159.736 148.495 128.040 1.00 10.05 442 GLY A N 1
ATOM 1986 C CA . GLY A 1 442 ? 158.874 148.148 126.940 1.00 6.29 442 GLY A CA 1
ATOM 1987 C C . GLY A 1 442 ? 157.740 149.126 126.880 1.00 8.24 442 GLY A C 1
ATOM 1988 O O . GLY A 1 442 ? 157.379 149.610 125.804 1.00 9.39 442 GLY A O 1
ATOM 1989 N N . ILE A 1 443 ? 157.162 149.420 128.041 1.00 11.43 443 ILE A N 1
ATOM 1990 C CA . ILE A 1 443 ? 156.043 150.339 128.189 1.00 8.54 443 ILE A CA 1
ATOM 1991 C C . ILE A 1 443 ? 156.481 151.417 129.145 1.00 8.99 443 ILE A C 1
ATOM 1992 O O . ILE A 1 443 ? 156.881 151.115 130.271 1.00 12.73 443 ILE A O 1
ATOM 1997 N N . PHE A 1 444 ? 156.411 152.673 128.716 1.00 10.19 444 PHE A N 1
ATOM 1998 C CA . PHE A 1 444 ? 156.786 153.785 129.581 1.00 10.62 444 PHE A CA 1
ATOM 1999 C C . PHE A 1 444 ? 155.667 154.811 129.550 1.00 11.12 444 PHE A C 1
ATOM 2000 O O . PHE A 1 444 ? 155.564 155.561 128.583 1.00 11.87 444 PHE A O 1
ATOM 2008 N N . ILE A 1 445 ? 154.855 154.889 130.604 1.00 11.45 445 ILE A N 1
ATOM 2009 C CA . ILE A 1 445 ? 153.783 155.881 130.672 1.00 12.17 445 ILE A CA 1
ATOM 2010 C C . ILE A 1 445 ? 154.063 156.793 131.847 1.00 10.35 445 ILE A C 1
ATOM 2011 O O . ILE A 1 445 ? 154.201 156.314 132.976 1.00 12.63 445 ILE A O 1
ATOM 2016 N N . GLU A 1 446 ? 154.161 158.101 131.602 1.00 15.08 446 GLU A N 1
ATOM 2017 C CA . GLU A 1 446 ? 154.437 159.043 132.697 1.00 11.93 446 GLU A CA 1
ATOM 2018 C C . GLU A 1 446 ? 153.670 160.336 132.461 1.00 13.94 446 GLU A C 1
ATOM 2019 O O . GLU A 1 446 ? 154.143 161.219 131.743 1.00 19.61 446 GLU A O 1
ATOM 2025 N N . SER A 1 447 ? 152.509 160.473 133.097 1.00 12.85 447 SER A N 1
ATOM 2026 C CA . SER A 1 447 ? 151.676 161.637 132.830 1.00 12.56 447 SER A CA 1
ATOM 2027 C C . SER A 1 447 ? 152.346 162.936 133.253 1.00 14.46 447 SER A C 1
ATOM 2028 O O . SER A 1 447 ? 152.168 163.965 132.598 1.00 17.75 447 SER A O 1
ATOM 2031 N N . PHE A 1 448 ? 153.076 162.938 134.365 1.00 18.26 448 PHE A N 1
ATOM 2032 C CA . PHE A 1 448 ? 153.710 164.166 134.825 1.00 23.72 448 PHE A CA 1
ATOM 2033 C C . PHE A 1 448 ? 154.911 163.835 135.691 1.00 23.53 448 PHE A C 1
ATOM 2034 O O . PHE A 1 448 ? 154.942 162.803 136.361 1.00 27.27 448 PHE A O 1
ATOM 2042 N N . LYS A 1 449 ? 155.879 164.739 135.698 1.00 33.17 449 LYS A N 1
ATOM 2043 C CA . LYS A 1 449 ? 157.091 164.605 136.492 1.00 37.88 449 LYS A CA 1
ATOM 2044 C C . LYS A 1 449 ? 156.983 165.397 137.788 1.00 42.30 449 LYS A C 1
ATOM 2045 O O . LYS A 1 449 ? 156.001 166.085 138.059 1.00 45.48 449 LYS A O 1
ATOM 2051 N N . GLU A 1 450 ? 158.032 165.308 138.584 1.00 50.34 450 GLU A N 1
ATOM 2052 C CA . GLU A 1 450 ? 158.017 165.923 139.897 1.00 55.22 450 GLU A CA 1
ATOM 2053 C C . GLU A 1 450 ? 158.141 167.448 139.802 1.00 54.96 450 GLU A C 1
ATOM 2054 O O . GLU A 1 450 ? 158.849 168.000 138.945 1.00 48.43 450 GLU A O 1
ATOM 2060 N N . GLY A 1 451 ? 157.364 168.129 140.645 1.00 57.64 451 GLY A N 1
ATOM 2061 C CA . GLY A 1 451 ? 157.199 169.570 140.605 1.00 58.48 451 GLY A CA 1
ATOM 2062 C C . GLY A 1 451 ? 156.234 170.087 139.563 1.00 60.40 451 GLY A C 1
ATOM 2063 O O . GLY A 1 451 ? 156.168 171.304 139.364 1.00 63.32 451 GLY A O 1
ATOM 2064 N N . GLN A 1 452 ? 155.486 169.218 138.889 1.00 57.39 452 GLN A N 1
ATOM 2065 C CA . GLN A 1 452 ? 154.558 169.639 137.857 1.00 54.15 452 GLN A CA 1
ATOM 2066 C C . GLN A 1 452 ? 153.128 169.498 138.356 1.00 54.31 452 GLN A C 1
ATOM 2067 O O . GLN A 1 452 ? 152.824 168.759 139.298 1.00 48.06 452 GLN A O 1
ATOM 2073 N N . GLU A 1 453 ? 152.247 170.240 137.711 1.00 57.05 453 GLU A N 1
ATOM 2074 C CA . GLU A 1 453 ? 150.808 170.118 137.962 1.00 52.74 453 GLU A CA 1
ATOM 2075 C C . GLU A 1 453 ? 150.325 168.695 137.787 1.00 46.13 453 GLU A C 1
ATOM 2076 O O . GLU A 1 453 ? 150.804 167.969 136.925 1.00 43.97 453 GLU A O 1
ATOM 2082 N N . TYR A 1 454 ? 149.388 168.290 138.629 1.00 41.03 454 TYR A N 1
ATOM 2083 C CA . TYR A 1 454 ? 148.841 166.942 138.523 1.00 36.99 454 TYR A CA 1
ATOM 2084 C C . TYR A 1 454 ? 148.004 166.768 137.249 1.00 40.04 454 TYR A C 1
ATOM 2085 O O . TYR A 1 454 ? 147.380 167.709 136.745 1.00 43.29 454 TYR A O 1
ATOM 2094 N N . GLY A 1 455 ? 148.021 165.546 136.714 1.00 32.36 455 GLY A N 1
ATOM 2095 C CA . GLY A 1 455 ? 147.194 165.178 135.571 1.00 29.58 455 GLY A CA 1
ATOM 2096 C C . GLY A 1 455 ? 147.244 163.682 135.361 1.00 24.79 455 GLY A C 1
ATOM 2097 O O . GLY A 1 455 ? 148.161 163.003 135.836 1.00 30.07 455 GLY A O 1
ATOM 2098 N N . HIS A 1 456 ? 146.248 163.168 134.646 1.00 22.24 456 HIS A N 1
ATOM 2099 C CA . HIS A 1 456 ? 146.209 161.728 134.409 1.00 23.14 456 HIS A CA 1
ATOM 2100 C C . HIS A 1 456 ? 145.445 161.407 133.140 1.00 20.41 456 HIS A C 1
ATOM 2101 O O . HIS A 1 456 ? 144.751 162.247 132.569 1.00 26.63 456 HIS A O 1
ATOM 2108 N N . SER A 1 457 ? 145.569 160.165 132.706 1.00 14.84 457 SER A N 1
ATOM 2109 C CA . SER A 1 457 ? 144.671 159.634 131.704 1.00 13.74 457 SER A CA 1
ATOM 2110 C C . SER A 1 457 ? 143.970 158.414 132.295 1.00 11.73 457 SER A C 1
ATOM 2111 O O . SER A 1 457 ? 144.503 157.755 133.185 1.00 11.62 457 SER A O 1
ATOM 2114 N N . ALA A 1 458 ? 142.732 158.159 131.847 1.00 8.67 458 ALA A N 1
ATOM 2115 C CA . ALA A 1 458 ? 141.912 157.149 132.501 1.00 7.62 458 ALA A CA 1
ATOM 2116 C C . ALA A 1 458 ? 140.664 156.844 131.701 1.00 10.18 458 ALA A C 1
ATOM 2117 O O . ALA A 1 458 ? 140.036 157.768 131.173 1.00 10.71 458 ALA A O 1
ATOM 2119 N N . PRO A 1 459 ? 140.240 155.574 131.604 1.00 14.84 459 PRO A N 1
ATOM 2120 C CA . PRO A 1 459 ? 140.937 154.365 132.057 1.00 7.86 459 PRO A CA 1
ATOM 2121 C C . PRO A 1 459 ? 141.947 153.854 131.027 1.00 10.15 459 PRO A C 1
ATOM 2122 O O . PRO A 1 459 ? 142.072 154.451 129.974 1.00 10.42 459 PRO A O 1
ATOM 2126 N N . VAL A 1 460 ? 142.709 152.805 131.340 1.00 9.96 460 VAL A N 1
ATOM 2127 C CA . VAL A 1 460 ? 143.645 152.218 130.390 1.00 7.67 460 VAL A CA 1
ATOM 2128 C C . VAL A 1 460 ? 143.545 150.704 130.510 1.00 7.65 460 VAL A C 1
ATOM 2129 O O . VAL A 1 460 ? 143.490 150.158 131.619 1.00 10.67 460 VAL A O 1
ATOM 2133 N N . HIS A 1 461 ? 143.480 150.025 129.370 1.00 9.88 461 HIS A N 1
ATOM 2134 C CA . HIS A 1 461 ? 143.116 148.615 129.314 1.00 9.37 461 HIS A CA 1
ATOM 2135 C C . HIS A 1 461 ? 144.189 147.841 128.562 1.00 11.10 461 HIS A C 1
ATOM 2136 O O . HIS A 1 461 ? 144.435 148.118 127.391 1.00 14.18 461 HIS A O 1
ATOM 2143 N N . PHE A 1 462 ? 144.802 146.844 129.207 1.00 12.39 462 PHE A N 1
ATOM 2144 C CA . PHE A 1 462 ? 145.723 145.942 128.526 1.00 8.05 462 PHE A CA 1
ATOM 2145 C C . PHE A 1 462 ? 145.147 144.547 128.562 1.00 11.00 462 PHE A C 1
ATOM 2146 O O . PHE A 1 462 ? 144.772 144.060 129.631 1.00 10.14 462 PHE A O 1
ATOM 2154 N N . PHE A 1 463 ? 145.113 143.884 127.408 1.00 10.29 463 PHE A N 1
ATOM 2155 C CA . PHE A 1 463 ? 144.550 142.551 127.322 1.00 5.84 463 PHE A CA 1
ATOM 2156 C C . PHE A 1 463 ? 145.562 141.634 126.654 1.00 10.55 463 PHE A C 1
ATOM 2157 O O . PHE A 1 463 ? 145.899 141.833 125.485 1.00 10.27 463 PHE A O 1
ATOM 2165 N N . ASN A 1 464 ? 146.088 140.653 127.394 1.00 9.03 464 ASN A N 1
ATOM 2166 C CA . ASN A 1 464 ? 146.996 139.658 126.822 1.00 6.82 464 ASN A CA 1
ATOM 2167 C C . ASN A 1 464 ? 148.202 140.277 126.118 1.00 5.97 464 ASN A C 1
ATOM 2168 O O . ASN A 1 464 ? 148.636 139.796 125.074 1.00 8.14 464 ASN A O 1
ATOM 2173 N N . THR A 1 465 ? 148.775 141.317 126.696 1.00 5.48 465 THR A N 1
ATOM 2174 C CA . THR A 1 465 ? 149.975 141.947 126.160 1.00 7.19 465 THR A CA 1
ATOM 2175 C C . THR A 1 465 ? 151.194 141.443 126.906 1.00 7.29 465 THR A C 1
ATOM 2176 O O . THR A 1 465 ? 151.102 141.104 128.084 1.00 10.35 465 THR A O 1
ATOM 2180 N N . ILE A 1 466 ? 152.348 141.403 126.238 1.00 4.43 466 ILE A N 1
ATOM 2181 C CA . ILE A 1 466 ? 153.576 140.904 126.849 1.00 6.37 466 ILE A CA 1
ATOM 2182 C C . ILE A 1 466 ? 154.706 141.920 126.698 1.00 6.27 466 ILE A C 1
ATOM 2183 O O . ILE A 1 466 ? 154.925 142.440 125.603 1.00 8.09 466 ILE A O 1
ATOM 2188 N N . CYS A 1 467 ? 155.420 142.205 127.791 1.00 8.17 467 CYS A N 1
ATOM 2189 C CA . CYS A 1 467 ? 156.715 142.886 127.742 1.00 9.54 467 CYS A CA 1
ATOM 2190 C C . CYS A 1 467 ? 157.765 141.905 128.207 1.00 11.15 467 CYS A C 1
ATOM 2191 O O . CYS A 1 467 ? 157.599 141.280 129.253 1.00 15.58 467 CYS A O 1
ATOM 2194 N N . ASN A 1 468 ? 158.840 141.766 127.445 1.00 8.24 468 ASN A N 1
ATOM 2195 C CA . ASN A 1 468 ? 159.769 140.690 127.740 1.00 6.91 468 ASN A CA 1
ATOM 2196 C C . ASN A 1 468 ? 161.173 141.055 127.284 1.00 6.77 468 ASN A C 1
ATOM 2197 O O . ASN A 1 468 ? 161.349 141.463 126.143 1.00 7.56 468 ASN A O 1
ATOM 2202 N N . GLY A 1 469 ? 162.171 140.895 128.143 1.00 7.05 469 GLY A N 1
ATOM 2203 C CA . GLY A 1 469 ? 163.537 141.099 127.687 1.00 6.10 469 GLY A CA 1
ATOM 2204 C C . GLY A 1 469 ? 163.997 142.535 127.604 1.00 7.85 469 GLY A C 1
ATOM 2205 O O . GLY A 1 469 ? 165.143 142.782 127.200 1.00 9.99 469 GLY A O 1
ATOM 2206 N N . ASN A 1 470 ? 163.164 143.494 128.004 1.00 9.29 470 ASN A N 1
ATOM 2207 C CA . ASN A 1 470 ? 163.555 144.902 128.075 1.00 9.23 470 ASN A CA 1
ATOM 2208 C C . ASN A 1 470 ? 164.519 145.162 129.228 1.00 16.71 470 ASN A C 1
ATOM 2209 O O . ASN A 1 470 ? 164.462 144.517 130.281 1.00 15.46 470 ASN A O 1
ATOM 2214 N N . GLY A 1 471 ? 165.393 146.144 129.037 1.00 12.72 471 GLY A N 1
ATOM 2215 C CA . GLY A 1 471 ? 166.358 146.510 130.052 1.00 12.48 471 GLY A CA 1
ATOM 2216 C C . GLY A 1 471 ? 167.766 146.407 129.504 1.00 17.89 471 GLY A C 1
ATOM 2217 O O . GLY A 1 471 ? 168.009 145.752 128.483 1.00 18.34 471 GLY A O 1
ATOM 2218 N N . PRO A 1 472 ? 168.722 147.067 130.160 1.00 11.90 472 PRO A N 1
ATOM 2219 C CA . PRO A 1 472 ? 170.118 147.012 129.692 1.00 14.17 472 PRO A CA 1
ATOM 2220 C C . PRO A 1 472 ? 170.811 145.677 129.934 1.00 20.17 472 PRO A C 1
ATOM 2221 O O . PRO A 1 472 ? 171.068 145.310 131.086 1.00 22.86 472 PRO A O 1
ATOM 2225 N N . THR A 1 473 ? 171.117 144.933 128.871 1.00 18.56 473 THR A N 1
ATOM 2226 C CA . THR A 1 473 ? 171.939 143.733 128.979 1.00 17.49 473 THR A CA 1
ATOM 2227 C C . THR A 1 473 ? 173.418 144.122 128.923 1.00 24.11 473 THR A C 1
ATOM 2228 O O . THR A 1 473 ? 173.772 145.241 128.545 1.00 27.83 473 THR A O 1
ATOM 2232 N N . SER A 1 474 ? 174.296 143.191 129.310 1.00 23.73 474 SER A N 1
ATOM 2233 C CA . SER A 1 474 ? 175.730 143.494 129.341 1.00 28.07 474 SER A CA 1
ATOM 2234 C C . SER A 1 474 ? 176.266 143.784 127.943 1.00 27.06 474 SER A C 1
ATOM 2235 O O . SER A 1 474 ? 177.102 144.688 127.753 1.00 33.15 474 SER A O 1
ATOM 2238 N N . PHE A 1 475 ? 175.786 143.036 126.948 1.00 26.90 475 PHE A N 1
ATOM 2239 C CA . PHE A 1 475 ? 176.130 143.348 125.570 1.00 26.05 475 PHE A CA 1
ATOM 2240 C C . PHE A 1 475 ? 175.687 144.754 125.200 1.00 28.91 475 PHE A C 1
ATOM 2241 O O . PHE A 1 475 ? 176.446 145.517 124.591 1.00 31.69 475 PHE A O 1
ATOM 2249 N N . ALA A 1 476 ? 174.452 145.118 125.564 1.00 29.26 476 ALA A N 1
ATOM 2250 C CA . ALA A 1 476 ? 173.950 146.459 125.263 1.00 24.55 476 ALA A CA 1
ATOM 2251 C C . ALA A 1 476 ? 174.773 147.530 125.964 1.00 26.92 476 ALA A C 1
ATOM 2252 O O . ALA A 1 476 ? 175.035 148.592 125.391 1.00 27.66 476 ALA A O 1
ATOM 2254 N N . LEU A 1 477 ? 175.160 147.290 127.220 1.00 24.48 477 LEU A N 1
ATOM 2255 C CA . LEU A 1 477 ? 175.986 148.266 127.928 1.00 26.07 477 LEU A CA 1
ATOM 2256 C C . LEU A 1 477 ? 177.313 148.485 127.229 1.00 27.18 477 LEU A C 1
ATOM 2257 O O . LEU A 1 477 ? 177.831 149.604 127.227 1.00 34.38 477 LEU A O 1
ATOM 2262 N N . GLY A 1 478 ? 177.898 147.433 126.657 1.00 31.13 478 GLY A N 1
ATOM 2263 C CA . GLY A 1 478 ? 179.155 147.643 125.959 1.00 29.67 478 GLY A CA 1
ATOM 2264 C C . GLY A 1 478 ? 179.058 148.014 124.491 1.00 31.91 478 GLY A C 1
ATOM 2265 O O . GLY A 1 478 ? 180.083 148.311 123.867 1.00 29.39 478 GLY A O 1
ATOM 2266 N N . ALA A 1 479 ? 177.858 148.022 123.921 1.00 27.56 479 ALA A N 1
ATOM 2267 C CA . ALA A 1 479 ? 177.705 148.157 122.480 1.00 24.42 479 ALA A CA 1
ATOM 2268 C C . ALA A 1 479 ? 177.913 149.600 122.020 1.00 28.11 479 ALA A C 1
ATOM 2269 O O . ALA A 1 479 ? 177.769 150.559 122.784 1.00 26.01 479 ALA A O 1
ATOM 2271 N N . THR A 1 480 ? 178.258 149.739 120.739 1.00 28.22 480 THR A N 1
ATOM 2272 C CA . THR A 1 480 ? 178.348 151.028 120.057 1.00 22.34 480 THR A CA 1
ATOM 2273 C C . THR A 1 480 ? 177.689 150.911 118.689 1.00 19.41 480 THR A C 1
ATOM 2274 O O . THR A 1 480 ? 178.003 149.985 117.934 1.00 26.44 480 THR A O 1
ATOM 2278 N N . TYR A 1 481 ? 176.776 151.825 118.376 1.00 17.54 481 TYR A N 1
ATOM 2279 C CA . TYR A 1 481 ? 176.050 151.809 117.107 1.00 17.08 481 TYR A CA 1
ATOM 2280 C C . TYR A 1 481 ? 176.855 152.526 116.036 1.00 21.54 481 TYR A C 1
ATOM 2281 O O . TYR A 1 481 ? 177.332 153.643 116.256 1.00 24.60 481 TYR A O 1
ATOM 2290 N N . LYS A 1 482 ? 176.987 151.900 114.874 1.00 23.69 482 LYS A N 1
ATOM 2291 C CA . LYS A 1 482 ? 177.645 152.508 113.721 1.00 24.60 482 LYS A CA 1
ATOM 2292 C C . LYS A 1 482 ? 176.586 152.948 112.719 1.00 26.57 482 LYS A C 1
ATOM 2293 O O . LYS A 1 482 ? 175.813 152.118 112.228 1.00 22.45 482 LYS A O 1
ATOM 2299 N N . THR A 1 483 ? 176.540 154.252 112.425 1.00 28.35 483 THR A N 1
ATOM 2300 C CA . THR A 1 483 ? 175.532 154.801 111.522 1.00 25.99 483 THR A CA 1
ATOM 2301 C C . THR A 1 483 ? 175.969 154.675 110.062 1.00 31.89 483 THR A C 1
ATOM 2302 O O . THR A 1 483 ? 177.113 154.327 109.759 1.00 36.37 483 THR A O 1
ATOM 2306 N N . THR A 1 484 ? 175.033 154.964 109.146 1.00 34.22 484 THR A N 1
ATOM 2307 C CA . THR A 1 484 ? 175.324 154.914 107.713 1.00 32.79 484 THR A CA 1
ATOM 2308 C C . THR A 1 484 ? 176.285 156.002 107.308 1.00 37.66 484 THR A C 1
ATOM 2309 O O . THR A 1 484 ? 176.669 156.066 106.134 1.00 39.61 484 THR A O 1
ATOM 2313 N N . LYS A 1 485 ? 176.582 156.940 108.200 1.00 43.04 485 LYS A N 1
ATOM 2314 C CA . LYS A 1 485 ? 177.496 158.039 107.877 1.00 43.58 485 LYS A CA 1
ATOM 2315 C C . LYS A 1 485 ? 178.866 157.799 108.489 1.00 47.79 485 LYS A C 1
ATOM 2316 O O . LYS A 1 485 ? 179.734 158.671 108.495 1.00 47.45 485 LYS A O 1
ATOM 2322 N N . ASN A 1 486 ? 179.029 156.593 109.006 1.00 42.72 486 ASN A N 1
ATOM 2323 C CA . ASN A 1 486 ? 180.233 156.147 109.695 1.00 42.76 486 ASN A CA 1
ATOM 2324 C C . ASN A 1 486 ? 180.507 156.906 110.996 1.00 50.95 486 ASN A C 1
ATOM 2325 O O . ASN A 1 486 ? 181.662 157.076 111.407 1.00 52.21 486 ASN A O 1
ATOM 2330 N N . GLU A 1 487 ? 179.451 157.357 111.663 1.00 43.55 487 GLU A N 1
ATOM 2331 C CA . GLU A 1 487 ? 179.561 157.899 113.007 1.00 40.87 487 GLU A CA 1
ATOM 2332 C C . GLU A 1 487 ? 179.234 156.821 114.032 1.00 38.80 487 GLU A C 1
ATOM 2333 O O . GLU A 1 487 ? 178.486 155.877 113.760 1.00 39.51 487 GLU A O 1
ATOM 2339 N N . TYR A 1 488 ? 179.803 156.973 115.225 1.00 35.18 488 TYR A N 1
ATOM 2340 C CA . TYR A 1 488 ? 179.649 156.005 116.302 1.00 28.03 488 TYR A CA 1
ATOM 2341 C C . TYR A 1 488 ? 178.880 156.641 117.445 1.00 25.55 488 TYR A C 1
ATOM 2342 O O . TYR A 1 488 ? 179.221 157.738 117.893 1.00 32.98 488 TYR A O 1
ATOM 2351 N N . ILE A 1 489 ? 177.856 155.946 117.919 1.00 23.56 489 ILE A N 1
ATOM 2352 C CA . ILE A 1 489 ? 176.993 156.434 118.981 1.00 21.81 489 ILE A CA 1
ATOM 2353 C C . ILE A 1 489 ? 177.053 155.433 120.116 1.00 24.75 489 ILE A C 1
ATOM 2354 O O . ILE A 1 489 ? 176.758 154.248 119.925 1.00 24.40 489 ILE A O 1
ATOM 2359 N N . LYS A 1 490 ? 177.462 155.895 121.286 1.00 25.36 490 LYS A N 1
ATOM 2360 C CA . LYS A 1 490 ? 177.567 155.003 122.425 1.00 25.16 490 LYS A CA 1
ATOM 2361 C C . LYS A 1 490 ? 176.166 154.680 122.938 1.00 23.57 490 LYS A C 1
ATOM 2362 O O . LYS A 1 490 ? 175.367 155.589 123.182 1.00 23.56 490 LYS A O 1
ATOM 2368 N N . VAL A 1 491 ? 175.857 153.387 123.086 1.00 17.27 491 VAL A N 1
ATOM 2369 C CA . VAL A 1 491 ? 174.498 152.982 123.452 1.00 15.67 491 VAL A CA 1
ATOM 2370 C C . VAL A 1 491 ? 174.168 153.366 124.891 1.00 15.99 491 VAL A C 1
ATOM 2371 O O . VAL A 1 491 ? 173.045 153.804 125.185 1.00 20.42 491 VAL A O 1
ATOM 2375 N N . MET A 1 492 ? 175.115 153.197 125.810 1.00 16.84 492 MET A N 1
ATOM 2376 C CA . MET A 1 492 ? 174.886 153.445 127.228 1.00 19.44 492 MET A CA 1
ATOM 2377 C C . MET A 1 492 ? 174.784 154.939 127.520 1.00 25.62 492 MET A C 1
ATOM 2378 O O . MET A 1 492 ? 175.360 155.779 126.819 1.00 25.01 492 MET A O 1
ATOM 2383 N N . ASP A 1 493 ? 174.043 155.266 128.581 1.00 28.85 493 ASP A N 1
ATOM 2384 C CA . ASP A 1 493 ? 174.090 156.601 129.178 1.00 29.97 493 ASP A CA 1
ATOM 2385 C C . ASP A 1 493 ? 175.089 156.665 130.324 1.00 32.00 493 ASP A C 1
ATOM 2386 O O . ASP A 1 493 ? 175.785 157.672 130.492 1.00 28.64 493 ASP A O 1
ATOM 2391 N N . SER A 1 494 ? 175.156 155.596 131.115 1.00 32.29 494 SER A N 1
ATOM 2392 C CA . SER A 1 494 ? 176.077 155.456 132.231 1.00 27.51 494 SER A CA 1
ATOM 2393 C C . SER A 1 494 ? 176.379 153.984 132.419 1.00 28.17 494 SER A C 1
ATOM 2394 O O . SER A 1 494 ? 175.630 153.120 131.959 1.00 27.94 494 SER A O 1
ATOM 2397 N N . VAL A 1 495 ? 177.469 153.695 133.134 1.00 28.77 495 VAL A N 1
ATOM 2398 C CA . VAL A 1 495 ? 177.832 152.294 133.329 1.00 27.43 495 VAL A CA 1
ATOM 2399 C C . VAL A 1 495 ? 176.941 151.607 134.360 1.00 24.23 495 VAL A C 1
ATOM 2400 O O . VAL A 1 495 ? 177.041 150.385 134.529 1.00 21.45 495 VAL A O 1
ATOM 2404 N N . ASN A 1 496 ? 176.045 152.354 135.023 1.00 25.91 496 ASN A N 1
ATOM 2405 C CA . ASN A 1 496 ? 175.133 151.846 136.044 1.00 23.87 496 ASN A CA 1
ATOM 2406 C C . ASN A 1 496 ? 173.688 151.816 135.576 1.00 21.11 496 ASN A C 1
ATOM 2407 O O . ASN A 1 496 ? 172.769 151.985 136.384 1.00 20.70 496 ASN A O 1
ATOM 2412 N N . ASP A 1 497 ? 173.470 151.652 134.276 1.00 21.62 497 ASP A N 1
ATOM 2413 C CA . ASP A 1 497 ? 172.127 151.724 133.714 1.00 15.08 497 ASP A CA 1
ATOM 2414 C C . ASP A 1 497 ? 171.303 150.523 134.156 1.00 13.07 497 ASP A C 1
ATOM 2415 O O . ASP A 1 497 ? 171.789 149.393 134.163 1.00 16.10 497 ASP A O 1
ATOM 2420 N N . VAL A 1 498 ? 170.045 150.771 134.537 1.00 9.64 498 VAL A N 1
ATOM 2421 C CA . VAL A 1 498 ? 169.097 149.720 134.889 1.00 9.22 498 VAL A CA 1
ATOM 2422 C C . VAL A 1 498 ? 167.760 150.084 134.252 1.00 8.66 498 VAL A C 1
ATOM 2423 O O . VAL A 1 498 ? 167.545 151.217 133.830 1.00 10.93 498 VAL A O 1
ATOM 2427 N N . GLY A 1 499 ? 166.854 149.115 134.169 1.00 7.54 499 GLY A N 1
ATOM 2428 C CA . GLY A 1 499 ? 165.550 149.409 133.602 1.00 5.59 499 GLY A CA 1
ATOM 2429 C C . GLY A 1 499 ? 164.467 148.564 134.231 1.00 5.56 499 GLY A C 1
ATOM 2430 O O . GLY A 1 499 ? 164.626 148.127 135.365 1.00 7.99 499 GLY A O 1
ATOM 2431 N N . CYS A 1 500 ? 163.361 148.324 133.526 1.00 6.88 500 CYS A N 1
ATOM 2432 C CA . CYS A 1 500 ? 162.334 147.400 134.001 1.00 6.21 500 CYS A CA 1
ATOM 2433 C C . CYS A 1 500 ? 161.460 147.048 132.804 1.00 8.88 500 CYS A C 1
ATOM 2434 O O . CYS A 1 500 ? 161.699 147.519 131.696 1.00 9.03 500 CYS A O 1
ATOM 2437 N N . GLN A 1 501 ? 160.505 146.137 132.990 1.00 9.10 501 GLN A N 1
ATOM 2438 C CA . GLN A 1 501 ? 159.708 145.759 131.820 1.00 9.43 501 GLN A CA 1
ATOM 2439 C C . GLN A 1 501 ? 158.637 146.805 131.530 1.00 11.02 501 GLN A C 1
ATOM 2440 O O . GLN A 1 501 ? 158.414 147.158 130.371 1.00 10.02 501 GLN A O 1
ATOM 2446 N N . ALA A 1 502 ? 157.957 147.306 132.562 1.00 8.95 502 ALA A N 1
ATOM 2447 C CA . ALA A 1 502 ? 156.859 148.243 132.362 1.00 8.17 502 ALA A CA 1
ATOM 2448 C C . ALA A 1 502 ? 156.841 149.280 133.478 1.00 7.32 502 ALA A C 1
ATOM 2449 O O . ALA A 1 502 ? 157.111 148.965 134.640 1.00 10.30 502 ALA A O 1
ATOM 2451 N N . TYR A 1 503 ? 156.533 150.522 133.115 1.00 8.44 503 TYR A N 1
ATOM 2452 C CA . TYR A 1 503 ? 156.575 151.644 134.043 1.00 6.74 503 TYR A CA 1
ATOM 2453 C C . TYR A 1 503 ? 155.293 152.441 133.880 1.00 8.09 503 TYR A C 1
ATOM 2454 O O . TYR A 1 503 ? 155.013 152.935 132.789 1.00 8.76 503 TYR A O 1
ATOM 2463 N N . PHE A 1 504 ? 154.500 152.554 134.946 1.00 9.69 504 PHE A N 1
ATOM 2464 C CA . PHE A 1 504 ? 153.262 153.317 134.899 1.00 8.22 504 PHE A CA 1
ATOM 2465 C C . PHE A 1 504 ? 153.302 154.415 135.950 1.00 13.47 504 PHE A C 1
ATOM 2466 O O . PHE A 1 504 ? 153.532 154.126 137.128 1.00 13.98 504 PHE A O 1
ATOM 2474 N N . GLN A 1 505 ? 153.057 155.670 135.547 1.00 11.14 505 GLN A N 1
ATOM 2475 C CA . GLN A 1 505 ? 152.983 156.764 136.516 1.00 15.96 505 GLN A CA 1
ATOM 2476 C C . GLN A 1 505 ? 151.827 157.698 136.184 1.00 13.98 505 GLN A C 1
ATOM 2477 O O . GLN A 1 505 ? 151.593 158.018 135.020 1.00 13.72 505 GLN A O 1
ATOM 2483 N N . GLY A 1 506 ? 151.106 158.128 137.218 1.00 12.18 506 GLY A N 1
ATOM 2484 C CA . GLY A 1 506 ? 150.023 159.086 137.066 1.00 15.27 506 GLY A CA 1
ATOM 2485 C C . GLY A 1 506 ? 148.855 158.642 136.223 1.00 11.54 506 GLY A C 1
ATOM 2486 O O . GLY A 1 506 ? 148.453 159.358 135.304 1.00 18.71 506 GLY A O 1
ATOM 2487 N N . LEU A 1 507 ? 148.304 157.474 136.486 1.00 16.19 507 LEU A N 1
ATOM 2488 C CA . LEU A 1 507 ? 147.185 156.938 135.723 1.00 14.43 507 LEU A CA 1
ATOM 2489 C C . LEU A 1 507 ? 146.051 156.594 136.675 1.00 14.56 507 LEU A C 1
ATOM 2490 O O . LEU A 1 507 ? 146.170 156.732 137.890 1.00 21.00 507 LEU A O 1
ATOM 2495 N N . SER A 1 508 ? 144.950 156.107 136.129 1.00 12.87 508 SER A N 1
ATOM 2496 C CA . SER A 1 508 ? 143.840 155.768 137.000 1.00 14.20 508 SER A CA 1
ATOM 2497 C C . SER A 1 508 ? 142.933 154.767 136.300 1.00 13.96 508 SER A C 1
ATOM 2498 O O . SER A 1 508 ? 142.675 154.891 135.101 1.00 13.77 508 SER A O 1
ATOM 2501 N N . ASN A 1 509 ? 142.462 153.775 137.047 1.00 11.76 509 ASN A N 1
ATOM 2502 C CA . ASN A 1 509 ? 141.598 152.723 136.512 1.00 13.85 509 ASN A CA 1
ATOM 2503 C C . ASN A 1 509 ? 142.284 151.943 135.404 1.00 11.12 509 ASN A C 1
ATOM 2504 O O . ASN A 1 509 ? 141.797 151.856 134.280 1.00 11.34 509 ASN A O 1
ATOM 2509 N N . VAL A 1 510 ? 143.415 151.348 135.752 1.00 11.90 510 VAL A N 1
ATOM 2510 C CA . VAL A 1 510 ? 144.226 150.570 134.820 1.00 9.26 510 VAL A CA 1
ATOM 2511 C C . VAL A 1 510 ? 144.014 149.104 135.107 1.00 11.99 510 VAL A C 1
ATOM 2512 O O . VAL A 1 510 ? 144.122 148.674 136.265 1.00 14.57 510 VAL A O 1
ATOM 2516 N N . GLN A 1 511 ? 143.694 148.337 134.059 1.00 13.68 511 GLN A N 1
ATOM 2517 C CA . GLN A 1 511 ? 143.528 146.889 134.169 1.00 10.92 511 GLN A CA 1
ATOM 2518 C C . GLN A 1 511 ? 144.564 146.224 133.288 1.00 9.21 511 GLN A C 1
ATOM 2519 O O . GLN A 1 511 ? 144.692 146.588 132.117 1.00 11.11 511 GLN A O 1
ATOM 2525 N N . TYR A 1 512 ? 145.300 145.263 133.849 1.00 10.30 512 TYR A N 1
ATOM 2526 C CA . TYR A 1 512 ? 146.280 144.452 133.114 1.00 10.16 512 TYR A CA 1
ATOM 2527 C C . TYR A 1 512 ? 145.790 143.005 133.166 1.00 8.54 512 TYR A C 1
ATOM 2528 O O . TYR A 1 512 ? 145.948 142.342 134.190 1.00 10.04 512 TYR A O 1
ATOM 2537 N N . ILE A 1 513 ? 145.176 142.510 132.090 1.00 8.50 513 ILE A N 1
ATOM 2538 C CA . ILE A 1 513 ? 144.488 141.218 132.094 1.00 11.56 513 ILE A CA 1
ATOM 2539 C C . ILE A 1 513 ? 145.346 140.207 131.350 1.00 7.59 513 ILE A C 1
ATOM 2540 O O . ILE A 1 513 ? 145.752 140.456 130.214 1.00 10.43 513 ILE A O 1
ATOM 2545 N N . GLY A 1 514 ? 145.646 139.079 131.982 1.00 8.23 514 GLY A N 1
ATOM 2546 C CA . GLY A 1 514 ? 146.415 138.107 131.226 1.00 5.50 514 GLY A CA 1
ATOM 2547 C C . GLY A 1 514 ? 147.773 138.651 130.840 1.00 4.38 514 GLY A C 1
ATOM 2548 O O . GLY A 1 514 ? 148.300 139.557 131.475 1.00 7.04 514 GLY A O 1
ATOM 2549 N N . GLY A 1 515 ? 148.354 138.110 129.768 1.00 5.12 515 GLY A N 1
ATOM 2550 C CA . GLY A 1 515 ? 149.630 138.668 129.362 1.00 6.41 515 GLY A CA 1
ATOM 2551 C C . GLY A 1 515 ? 150.778 138.053 130.144 1.00 7.01 515 GLY A C 1
ATOM 2552 O O . GLY A 1 515 ? 150.622 137.035 130.808 1.00 7.07 515 GLY A O 1
ATOM 2553 N N . GLN A 1 516 ? 151.937 138.712 130.087 1.00 5.13 516 GLN A N 1
ATOM 2554 C CA . GLN A 1 516 ? 153.142 138.207 130.727 1.00 8.68 516 GLN A CA 1
ATOM 2555 C C . GLN A 1 516 ? 154.126 139.366 130.892 1.00 8.06 516 GLN A C 1
ATOM 2556 O O . GLN A 1 516 ? 154.094 140.315 130.119 1.00 9.23 516 GLN A O 1
ATOM 2562 N N . LEU A 1 517 ? 154.957 139.324 131.937 1.00 10.61 517 LEU A N 1
ATOM 2563 C CA . LEU A 1 517 ? 156.091 140.247 132.075 1.00 10.40 517 LEU A CA 1
ATOM 2564 C C . LEU A 1 517 ? 157.297 139.433 132.502 1.00 9.19 517 LEU A C 1
ATOM 2565 O O . LEU A 1 517 ? 157.245 138.788 133.546 1.00 13.28 517 LEU A O 1
ATOM 2570 N N . SER A 1 518 ? 158.364 139.413 131.703 1.00 8.56 518 SER A N 1
ATOM 2571 C CA . SER A 1 518 ? 159.427 138.466 132.011 1.00 10.36 518 SER A CA 1
ATOM 2572 C C . SER A 1 518 ? 160.782 139.039 131.653 1.00 9.32 518 SER A C 1
ATOM 2573 O O . SER A 1 518 ? 160.901 139.863 130.755 1.00 11.83 518 SER A O 1
ATOM 2576 N N . GLY A 1 519 ? 161.794 138.655 132.410 1.00 9.70 519 GLY A N 1
ATOM 2577 C CA . GLY A 1 519 ? 163.125 139.133 132.109 1.00 9.46 519 GLY A CA 1
ATOM 2578 C C . GLY A 1 519 ? 164.004 138.142 131.386 1.00 17.09 519 GLY A C 1
ATOM 2579 O O . GLY A 1 519 ? 165.141 137.927 131.815 1.00 18.98 519 GLY A O 1
ATOM 2580 N N . HIS A 1 520 ? 163.518 137.529 130.308 1.00 19.96 520 HIS A N 1
ATOM 2581 C CA . HIS A 1 520 ? 164.316 136.536 129.601 1.00 21.43 520 HIS A CA 1
ATOM 2582 C C . HIS A 1 520 ? 165.524 137.190 128.940 1.00 22.38 520 HIS A C 1
ATOM 2583 O O . HIS A 1 520 ? 165.377 138.135 128.162 1.00 21.23 520 HIS A O 1
ATOM 2590 N N . GLY A 1 521 ? 166.713 136.652 129.208 1.00 20.30 521 GLY A N 1
ATOM 2591 C CA . GLY A 1 521 ? 167.952 137.186 128.673 1.00 19.65 521 GLY A CA 1
ATOM 2592 C C . GLY A 1 521 ? 168.838 137.895 129.680 1.00 28.19 521 GLY A C 1
ATOM 2593 O O . GLY A 1 521 ? 169.854 138.486 129.270 1.00 26.02 521 GLY A O 1
ATOM 2594 N N . SER A 1 522 ? 168.482 137.850 130.968 1.00 23.54 522 SER A N 1
ATOM 2595 C CA . SER A 1 522 ? 169.155 138.586 132.031 1.00 23.33 522 SER A CA 1
ATOM 2596 C C . SER A 1 522 ? 169.478 140.046 131.718 1.00 19.46 522 SER A C 1
ATOM 2597 O O . SER A 1 522 ? 170.654 140.445 131.731 1.00 25.27 522 SER A O 1
ATOM 2600 N N . PRO A 1 523 ? 168.481 140.874 131.422 1.00 16.72 523 PRO A N 1
ATOM 2601 C CA . PRO A 1 523 ? 168.690 142.322 131.480 1.00 14.41 523 PRO A CA 1
ATOM 2602 C C . PRO A 1 523 ? 168.689 142.806 132.919 1.00 14.64 523 PRO A C 1
ATOM 2603 O O . PRO A 1 523 ? 168.107 142.178 133.806 1.00 15.42 523 PRO A O 1
ATOM 2607 N N . ARG A 1 524 ? 169.353 143.941 133.153 1.00 14.09 524 ARG A N 1
ATOM 2608 C CA . ARG A 1 524 ? 169.416 144.540 134.486 1.00 11.03 524 ARG A CA 1
ATOM 2609 C C . ARG A 1 524 ? 168.103 145.262 134.772 1.00 12.11 524 ARG A C 1
ATOM 2610 O O . ARG A 1 524 ? 167.798 146.266 134.128 1.00 12.96 524 ARG A O 1
ATOM 2618 N N . ASN A 1 525 ? 167.308 144.758 135.714 1.00 11.31 525 ASN A N 1
ATOM 2619 C CA . ASN A 1 525 ? 166.027 145.366 136.037 1.00 7.97 525 ASN A CA 1
ATOM 2620 C C . ASN A 1 525 ? 165.955 145.719 137.515 1.00 11.06 525 ASN A C 1
ATOM 2621 O O . ASN A 1 525 ? 166.407 144.949 138.365 1.00 17.60 525 ASN A O 1
ATOM 2626 N N . THR A 1 526 ? 165.366 146.872 137.836 1.00 11.18 526 THR A N 1
ATOM 2627 C CA . THR A 1 526 ? 165.002 147.108 139.225 1.00 8.87 526 THR A CA 1
ATOM 2628 C C . THR A 1 526 ? 163.741 146.339 139.602 1.00 12.07 526 THR A C 1
ATOM 2629 O O . THR A 1 526 ? 163.602 145.900 140.752 1.00 13.63 526 THR A O 1
ATOM 2633 N N . SER A 1 527 ? 162.813 146.157 138.668 1.00 12.84 527 SER A N 1
ATOM 2634 C CA . SER A 1 527 ? 161.607 145.384 138.940 1.00 11.50 527 SER A CA 1
ATOM 2635 C C . SER A 1 527 ? 161.050 144.904 137.612 1.00 10.87 527 SER A C 1
ATOM 2636 O O . SER A 1 527 ? 161.533 145.288 136.551 1.00 12.91 527 SER A O 1
ATOM 2639 N N . LEU A 1 528 ? 160.048 144.025 137.666 1.00 12.15 528 LEU A N 1
ATOM 2640 C CA . LEU A 1 528 ? 159.346 143.711 136.423 1.00 12.06 528 LEU A CA 1
ATOM 2641 C C . LEU A 1 528 ? 158.359 144.815 136.074 1.00 10.95 528 LEU A C 1
ATOM 2642 O O . LEU A 1 528 ? 158.300 145.263 134.927 1.00 15.26 528 LEU A O 1
ATOM 2647 N N . ALA A 1 529 ? 157.573 145.267 137.044 1.00 14.98 529 ALA A N 1
ATOM 2648 C CA . ALA A 1 529 ? 156.645 146.372 136.846 1.00 11.01 529 ALA A CA 1
ATOM 2649 C C . ALA A 1 529 ? 156.811 147.361 137.984 1.00 13.38 529 ALA A C 1
ATOM 2650 O O . ALA A 1 529 ? 157.017 146.978 139.144 1.00 13.15 529 ALA A O 1
ATOM 2652 N N . THR A 1 530 ? 156.755 148.644 137.641 1.00 9.93 530 THR A N 1
ATOM 2653 C CA . THR A 1 530 ? 156.820 149.696 138.632 1.00 6.40 530 THR A CA 1
ATOM 2654 C C . THR A 1 530 ? 155.597 150.569 138.490 1.00 8.18 530 THR A C 1
ATOM 2655 O O . THR A 1 530 ? 155.292 151.026 137.385 1.00 9.47 530 THR A O 1
ATOM 2659 N N . ILE A 1 531 ? 154.901 150.806 139.594 1.00 7.67 531 ILE A N 1
ATOM 2660 C CA . ILE A 1 531 ? 153.641 151.533 139.573 1.00 8.98 531 ILE A CA 1
ATOM 2661 C C . ILE A 1 531 ? 153.780 152.703 140.529 1.00 10.56 531 ILE A C 1
ATOM 2662 O O . ILE A 1 531 ? 154.162 152.507 141.688 1.00 10.59 531 ILE A O 1
ATOM 2667 N N . THR A 1 532 ? 153.523 153.919 140.059 1.00 9.69 532 THR A N 1
ATOM 2668 C CA . THR A 1 532 ? 153.642 155.050 140.978 1.00 16.57 532 THR A CA 1
ATOM 2669 C C . THR A 1 532 ? 152.463 155.993 140.805 1.00 15.26 532 THR A C 1
ATOM 2670 O O . THR A 1 532 ? 152.077 156.304 139.681 1.00 21.50 532 THR A O 1
ATOM 2674 N N . GLN A 1 533 ? 151.891 156.436 141.914 1.00 14.02 533 GLN A N 1
ATOM 2675 C CA . GLN A 1 533 ? 150.934 157.544 141.908 1.00 17.43 533 GLN A CA 1
ATOM 2676 C C . GLN A 1 533 ? 149.723 157.276 141.030 1.00 17.85 533 GLN A C 1
ATOM 2677 O O . GLN A 1 533 ? 149.169 158.198 140.427 1.00 17.07 533 GLN A O 1
ATOM 2683 N N . CYS A 1 534 ? 149.288 156.018 140.992 1.00 17.83 534 CYS A N 1
ATOM 2684 C CA . CYS A 1 534 ? 148.118 155.562 140.262 1.00 13.11 534 CYS A CA 1
ATOM 2685 C C . CYS A 1 534 ? 146.956 155.381 141.224 1.00 17.28 534 CYS A C 1
ATOM 2686 O O . CYS A 1 534 ? 147.124 155.399 142.442 1.00 25.53 534 CYS A O 1
ATOM 2689 N N . ASN A 1 535 ? 145.766 155.198 140.666 1.00 14.96 535 ASN A N 1
ATOM 2690 C CA . ASN A 1 535 ? 144.563 154.942 141.441 1.00 11.91 535 ASN A CA 1
ATOM 2691 C C . ASN A 1 535 ? 143.841 153.745 140.836 1.00 16.00 535 ASN A C 1
ATOM 2692 O O . ASN A 1 535 ? 143.356 153.824 139.704 1.00 14.31 535 ASN A O 1
ATOM 2697 N N . SER A 1 536 ? 143.722 152.667 141.602 1.00 9.16 536 SER A N 1
ATOM 2698 C CA . SER A 1 536 ? 143.133 151.449 141.065 1.00 11.30 536 SER A CA 1
ATOM 2699 C C . SER A 1 536 ? 143.937 150.866 139.911 1.00 9.31 536 SER A C 1
ATOM 2700 O O . SER A 1 536 ? 143.597 151.078 138.747 1.00 11.12 536 SER A O 1
ATOM 2703 N N . PHE A 1 537 ? 145.063 150.232 140.217 1.00 10.45 537 PHE A N 1
ATOM 2704 C CA . PHE A 1 537 ? 145.760 149.339 139.301 1.00 9.15 537 PHE A CA 1
ATOM 2705 C C . PHE A 1 537 ? 145.438 147.887 139.642 1.00 11.18 537 PHE A C 1
ATOM 2706 O O . PHE A 1 537 ? 145.790 147.413 140.727 1.00 10.51 537 PHE A O 1
ATOM 2714 N N . ILE A 1 538 ? 144.825 147.154 138.710 1.00 13.35 538 ILE A N 1
ATOM 2715 C CA . ILE A 1 538 ? 144.381 145.781 138.976 1.00 11.02 538 ILE A CA 1
ATOM 2716 C C . ILE A 1 538 ? 145.031 144.826 137.977 1.00 13.34 538 ILE A C 1
ATOM 2717 O O . ILE A 1 538 ? 145.030 145.085 136.769 1.00 18.24 538 ILE A O 1
ATOM 2722 N N . ILE A 1 539 ? 145.592 143.731 138.489 1.00 16.69 539 ILE A N 1
ATOM 2723 C CA . ILE A 1 539 ? 146.276 142.712 137.694 1.00 11.57 539 ILE A CA 1
ATOM 2724 C C . ILE A 1 539 ? 145.491 141.414 137.783 1.00 14.54 539 ILE A C 1
ATOM 2725 O O . ILE A 1 539 ? 145.295 140.881 138.879 1.00 17.37 539 ILE A O 1
ATOM 2730 N N . TYR A 1 540 ? 145.046 140.878 136.644 1.00 14.64 540 TYR A N 1
ATOM 2731 C CA . TYR A 1 540 ? 144.256 139.646 136.654 1.00 12.09 540 TYR A CA 1
ATOM 2732 C C . TYR A 1 540 ? 145.095 138.526 136.043 1.00 17.55 540 TYR A C 1
ATOM 2733 O O . TYR A 1 540 ? 145.193 138.425 134.822 1.00 20.11 540 TYR A O 1
ATOM 2742 N N . GLY A 1 541 ? 145.704 137.685 136.875 1.00 10.74 541 GLY A N 1
ATOM 2743 C CA . GLY A 1 541 ? 146.317 136.471 136.355 1.00 11.59 541 GLY A CA 1
ATOM 2744 C C . GLY A 1 541 ? 147.473 136.645 135.384 1.00 17.06 541 GLY A C 1
ATOM 2745 O O . GLY A 1 541 ? 147.669 135.786 134.517 1.00 24.49 541 GLY A O 1
ATOM 2746 N N . THR A 1 542 ? 148.266 137.707 135.519 1.00 9.67 542 THR A N 1
ATOM 2747 C CA . THR A 1 542 ? 149.401 137.959 134.629 1.00 8.07 542 THR A CA 1
ATOM 2748 C C . THR A 1 542 ? 150.593 137.094 135.021 1.00 13.03 542 THR A C 1
ATOM 2749 O O . THR A 1 542 ? 150.845 136.855 136.203 1.00 15.12 542 THR A O 1
ATOM 2753 N N . ASP A 1 543 ? 151.359 136.656 134.032 1.00 14.83 543 ASP A N 1
ATOM 2754 C CA . ASP A 1 543 ? 152.461 135.727 134.257 1.00 15.65 543 ASP A CA 1
ATOM 2755 C C . ASP A 1 543 ? 153.752 136.507 134.509 1.00 18.21 543 ASP A C 1
ATOM 2756 O O . ASP A 1 543 ? 154.196 137.274 133.648 1.00 22.11 543 ASP A O 1
ATOM 2761 N N . LEU A 1 544 ? 154.347 136.341 135.686 1.00 18.84 544 LEU A N 1
ATOM 2762 C CA . LEU A 1 544 ? 155.531 137.100 136.074 1.00 19.71 544 LEU A CA 1
ATOM 2763 C C . LEU A 1 544 ? 156.680 136.127 136.287 1.00 17.71 544 LEU A C 1
ATOM 2764 O O . LEU A 1 544 ? 156.503 135.124 136.977 1.00 26.29 544 LEU A O 1
ATOM 2769 N N . GLU A 1 545 ? 157.853 136.401 135.707 1.00 15.08 545 GLU A N 1
ATOM 2770 C CA . GLU A 1 545 ? 158.930 135.421 135.865 1.00 23.58 545 GLU A CA 1
ATOM 2771 C C . GLU A 1 545 ? 160.296 135.987 135.505 1.00 20.38 545 GLU A C 1
ATOM 2772 O O . GLU A 1 545 ? 160.409 136.912 134.703 1.00 20.12 545 GLU A O 1
ATOM 2778 N N . ASP A 1 546 ? 161.337 135.381 136.076 1.00 23.59 546 ASP A N 1
ATOM 2779 C CA . ASP A 1 546 ? 162.706 135.541 135.585 1.00 22.63 546 ASP A CA 1
ATOM 2780 C C . ASP A 1 546 ? 163.172 136.995 135.657 1.00 18.35 546 ASP A C 1
ATOM 2781 O O . ASP A 1 546 ? 163.315 137.663 134.642 1.00 27.99 546 ASP A O 1
ATOM 2786 N N . ILE A 1 547 ? 163.382 137.492 136.876 1.00 16.92 547 ILE A N 1
ATOM 2787 C CA . ILE A 1 547 ? 163.959 138.821 137.071 1.00 14.12 547 ILE A CA 1
ATOM 2788 C C . ILE A 1 547 ? 165.374 138.697 137.612 1.00 14.06 547 ILE A C 1
ATOM 2789 O O . ILE A 1 547 ? 165.661 137.849 138.460 1.00 20.05 547 ILE A O 1
ATOM 2794 N N . ASN A 1 548 ? 166.261 139.545 137.103 1.00 19.59 548 ASN A N 1
ATOM 2795 C CA . ASN A 1 548 ? 167.657 139.650 137.523 1.00 11.32 548 ASN A CA 1
ATOM 2796 C C . ASN A 1 548 ? 167.769 140.986 138.256 1.00 16.30 548 ASN A C 1
ATOM 2797 O O . ASN A 1 548 ? 167.927 142.032 137.624 1.00 18.95 548 ASN A O 1
ATOM 2802 N N . GLY A 1 549 ? 167.704 140.953 139.585 1.00 15.82 549 GLY A N 1
ATOM 2803 C CA . GLY A 1 549 ? 167.444 142.164 140.343 1.00 15.41 549 GLY A CA 1
ATOM 2804 C C . GLY A 1 549 ? 168.666 143.047 140.550 1.00 14.10 549 GLY A C 1
ATOM 2805 O O . GLY A 1 549 ? 169.781 142.570 140.758 1.00 22.62 549 GLY A O 1
ATOM 2806 N N . PHE A 1 550 ? 168.421 144.362 140.504 1.00 18.21 550 PHE A N 1
ATOM 2807 C CA . PHE A 1 550 ? 169.361 145.432 140.823 1.00 17.16 550 PHE A CA 1
ATOM 2808 C C . PHE A 1 550 ? 168.607 146.494 141.620 1.00 21.55 550 PHE A C 1
ATOM 2809 O O . PHE A 1 550 ? 167.376 146.533 141.607 1.00 22.78 550 PHE A O 1
ATOM 2817 N N . THR A 1 551 ? 169.345 147.354 142.335 1.00 23.37 551 THR A N 1
ATOM 2818 C CA . THR A 1 551 ? 168.746 148.562 142.899 1.00 24.78 551 THR A CA 1
ATOM 2819 C C . THR A 1 551 ? 168.822 149.708 141.887 1.00 28.11 551 THR A C 1
ATOM 2820 O O . THR A 1 551 ? 169.444 149.603 140.829 1.00 28.16 551 THR A O 1
ATOM 2824 N N . THR A 1 552 ? 168.184 150.830 142.232 1.00 27.06 552 THR A N 1
ATOM 2825 C CA . THR A 1 552 ? 168.176 151.986 141.334 1.00 23.15 552 THR A CA 1
ATOM 2826 C C . THR A 1 552 ? 169.585 152.533 141.090 1.00 30.76 552 THR A C 1
ATOM 2827 O O . THR A 1 552 ? 169.873 153.032 139.996 1.00 32.75 552 THR A O 1
ATOM 2831 N N . ASP A 1 553 ? 170.472 152.440 142.089 1.00 35.68 553 ASP A N 1
ATOM 2832 C CA . ASP A 1 553 ? 171.876 152.823 141.927 1.00 34.81 553 ASP A CA 1
ATOM 2833 C C . ASP A 1 553 ? 172.577 152.003 140.851 1.00 29.89 553 ASP A C 1
ATOM 2834 O O . ASP A 1 553 ? 173.427 152.519 140.120 1.00 34.52 553 ASP A O 1
ATOM 2839 N N . GLY A 1 554 ? 172.282 150.712 140.785 1.00 28.35 554 GLY A N 1
ATOM 2840 C CA . GLY A 1 554 ? 173.036 149.777 139.986 1.00 21.76 554 GLY A CA 1
ATOM 2841 C C . GLY A 1 554 ? 173.755 148.683 140.770 1.00 29.34 554 GLY A C 1
ATOM 2842 O O . GLY A 1 554 ? 174.715 148.103 140.247 1.00 28.06 554 GLY A O 1
ATOM 2843 N N . THR A 1 555 ? 173.321 148.390 141.995 1.00 28.59 555 THR A N 1
ATOM 2844 C CA . THR A 1 555 ? 173.941 147.383 142.846 1.00 28.24 555 THR A CA 1
ATOM 2845 C C . THR A 1 555 ? 173.225 146.052 142.661 1.00 31.15 555 THR A C 1
ATOM 2846 O O . THR A 1 555 ? 171.994 145.991 142.757 1.00 28.78 555 THR A O 1
ATOM 2850 N N . ALA A 1 556 ? 173.985 144.987 142.387 1.00 23.92 556 ALA A N 1
ATOM 2851 C CA . ALA A 1 556 ? 173.352 143.689 142.178 1.00 24.55 556 ALA A CA 1
ATOM 2852 C C . ALA A 1 556 ? 172.804 143.161 143.494 1.00 25.02 556 ALA A C 1
ATOM 2853 O O . ALA A 1 556 ? 173.411 143.336 144.555 1.00 29.96 556 ALA A O 1
ATOM 2855 N N . ILE A 1 557 ? 171.643 142.529 143.430 1.00 21.10 557 ILE A N 1
ATOM 2856 C CA . ILE A 1 557 ? 170.974 142.008 144.613 1.00 20.88 557 ILE A CA 1
ATOM 2857 C C . ILE A 1 557 ? 171.177 140.504 144.610 1.00 25.21 557 ILE A C 1
ATOM 2858 O O . ILE A 1 557 ? 170.526 139.775 143.854 1.00 30.20 557 ILE A O 1
ATOM 2863 N N . THR A 1 558 ? 172.075 140.029 145.453 1.00 27.89 558 THR A N 1
ATOM 2864 C CA . THR A 1 558 ? 172.355 138.611 145.564 1.00 29.59 558 THR A CA 1
ATOM 2865 C C . THR A 1 558 ? 171.985 138.145 146.968 1.00 32.89 558 THR A C 1
ATOM 2866 O O . THR A 1 558 ? 171.537 138.931 147.805 1.00 33.34 558 THR A O 1
ATOM 2870 N N . ALA A 1 559 ? 172.142 136.846 147.218 1.00 29.76 559 ALA A N 1
ATOM 2871 C CA . ALA A 1 559 ? 171.904 136.333 148.562 1.00 34.02 559 ALA A CA 1
ATOM 2872 C C . ALA A 1 559 ? 172.911 136.903 149.560 1.00 40.49 559 ALA A C 1
ATOM 2873 O O . ALA A 1 559 ? 172.533 137.333 150.659 1.00 41.70 559 ALA A O 1
ATOM 2875 N N . ASP A 1 560 ? 174.187 136.968 149.168 1.00 42.84 560 ASP A N 1
ATOM 2876 C CA . ASP A 1 560 ? 175.256 137.315 150.101 1.00 38.39 560 ASP A CA 1
ATOM 2877 C C . ASP A 1 560 ? 175.026 138.664 150.764 1.00 40.84 560 ASP A C 1
ATOM 2878 O O . ASP A 1 560 ? 175.316 138.834 151.954 1.00 49.47 560 ASP A O 1
ATOM 2883 N N . ASN A 1 561 ? 174.523 139.643 150.017 1.00 37.47 561 ASN A N 1
ATOM 2884 C CA . ASN A 1 561 ? 174.313 140.979 150.553 1.00 34.75 561 ASN A CA 1
ATOM 2885 C C . ASN A 1 561 ? 172.858 141.275 150.869 1.00 33.94 561 ASN A C 1
ATOM 2886 O O . ASN A 1 561 ? 172.522 142.442 151.127 1.00 34.81 561 ASN A O 1
ATOM 2891 N N . ILE A 1 562 ? 171.994 140.257 150.906 1.00 33.09 562 ILE A N 1
ATOM 2892 C CA . ILE A 1 562 ? 170.556 140.533 150.959 1.00 32.73 562 ILE A CA 1
ATOM 2893 C C . ILE A 1 562 ? 170.206 141.374 152.191 1.00 31.11 562 ILE A C 1
ATOM 2894 O O . ILE A 1 562 ? 169.528 142.404 152.077 1.00 34.85 562 ILE A O 1
ATOM 2899 N N . ASP A 1 563 ? 170.747 141.018 153.362 1.00 36.00 563 ASP A N 1
ATOM 2900 C CA . ASP A 1 563 ? 170.431 141.770 154.577 1.00 36.99 563 ASP A CA 1
ATOM 2901 C C . ASP A 1 563 ? 170.853 143.226 154.453 1.00 35.50 563 ASP A C 1
ATOM 2902 O O . ASP A 1 563 ? 170.088 144.137 154.804 1.00 35.65 563 ASP A O 1
ATOM 2907 N N . THR A 1 564 ? 172.050 143.463 153.909 1.00 34.00 564 THR A N 1
ATOM 2908 C CA . THR A 1 564 ? 172.513 144.828 153.705 1.00 32.06 564 THR A CA 1
ATOM 2909 C C . THR A 1 564 ? 171.519 145.618 152.867 1.00 29.40 564 THR A C 1
ATOM 2910 O O . THR A 1 564 ? 171.147 146.746 153.222 1.00 34.52 564 THR A O 1
ATOM 2914 N N . ILE A 1 565 ? 171.039 145.017 151.770 1.00 30.67 565 ILE A N 1
ATOM 2915 C CA . ILE A 1 565 ? 170.073 145.708 150.916 1.00 30.79 565 ILE A CA 1
ATOM 2916 C C . ILE A 1 565 ? 168.877 146.148 151.741 1.00 29.64 565 ILE A C 1
ATOM 2917 O O . ILE A 1 565 ? 168.480 147.316 151.716 1.00 31.53 565 ILE A O 1
ATOM 2922 N N . GLU A 1 566 ? 168.339 145.239 152.559 1.00 27.03 566 GLU A N 1
ATOM 2923 C CA . GLU A 1 566 ? 167.107 145.564 153.276 1.00 31.43 566 GLU A CA 1
ATOM 2924 C C . GLU A 1 566 ? 167.309 146.735 154.232 1.00 30.14 566 GLU A C 1
ATOM 2925 O O . GLU A 1 566 ? 166.349 147.445 154.558 1.00 27.93 566 GLU A O 1
ATOM 2931 N N . SER A 1 567 ? 168.545 146.943 154.705 1.00 32.78 567 SER A N 1
ATOM 2932 C CA . SER A 1 567 ? 168.806 148.070 155.588 1.00 29.00 567 SER A CA 1
ATOM 2933 C C . SER A 1 567 ? 168.999 149.358 154.805 1.00 27.44 567 SER A C 1
ATOM 2934 O O . SER A 1 567 ? 168.536 150.415 155.234 1.00 31.67 567 SER A O 1
ATOM 2937 N N . ASN A 1 568 ? 169.682 149.302 153.661 1.00 26.61 568 ASN A N 1
ATOM 2938 C CA . ASN A 1 568 ? 170.152 150.530 153.035 1.00 22.37 568 ASN A CA 1
ATOM 2939 C C . ASN A 1 568 ? 169.293 150.984 151.871 1.00 27.38 568 ASN A C 1
ATOM 2940 O O . ASN A 1 568 ? 169.461 152.113 151.404 1.00 27.86 568 ASN A O 1
ATOM 2945 N N . TYR A 1 569 ? 168.378 150.154 151.394 1.00 23.07 569 TYR A N 1
ATOM 2946 C CA . TYR A 1 569 ? 167.614 150.529 150.221 1.00 21.03 569 TYR A CA 1
ATOM 2947 C C . TYR A 1 569 ? 166.139 150.343 150.476 1.00 24.46 569 TYR A C 1
ATOM 2948 O O . TYR A 1 569 ? 165.367 150.038 149.564 1.00 27.24 569 TYR A O 1
ATOM 2957 N N . LEU A 1 570 ? 165.745 150.541 151.722 1.00 23.06 570 LEU A N 1
ATOM 2958 C CA . LEU A 1 570 ? 164.356 150.376 152.089 1.00 15.45 570 LEU A CA 1
ATOM 2959 C C . LEU A 1 570 ? 163.466 151.364 151.340 1.00 21.60 570 LEU A C 1
ATOM 2960 O O . LEU A 1 570 ? 162.342 151.025 150.952 1.00 19.42 570 LEU A O 1
ATOM 2965 N N . LYS A 1 571 ? 163.940 152.598 151.136 1.00 29.14 571 LYS A N 1
ATOM 2966 C CA . LYS A 1 571 ? 163.138 153.647 150.501 1.00 23.58 571 LYS A CA 1
ATOM 2967 C C . LYS A 1 571 ? 163.350 153.744 148.997 1.00 26.28 571 LYS A C 1
ATOM 2968 O O . LYS A 1 571 ? 162.758 154.619 148.358 1.00 23.78 571 LYS A O 1
ATOM 2974 N N . ASP A 1 572 ? 164.182 152.876 148.426 1.00 24.52 572 ASP A N 1
ATOM 2975 C CA . ASP A 1 572 ? 164.408 152.846 146.993 1.00 18.79 572 ASP A CA 1
ATOM 2976 C C . ASP A 1 572 ? 163.182 152.319 146.266 1.00 18.96 572 ASP A C 1
ATOM 2977 O O . ASP A 1 572 ? 162.433 151.489 146.784 1.00 21.72 572 ASP A O 1
ATOM 2982 N N . ILE A 1 573 ? 162.984 152.782 145.036 1.00 18.60 573 ILE A N 1
ATOM 2983 C CA . ILE A 1 573 ? 161.890 152.260 144.200 1.00 19.13 573 ILE A CA 1
ATOM 2984 C C . ILE A 1 573 ? 162.485 151.114 143.393 1.00 16.51 573 ILE A C 1
ATOM 2985 O O . ILE A 1 573 ? 162.809 151.232 142.208 1.00 12.92 573 ILE A O 1
ATOM 2990 N N . SER A 1 574 ? 162.594 149.954 144.049 1.00 16.97 574 SER A N 1
ATOM 2991 C CA . SER A 1 574 ? 163.266 148.781 143.507 1.00 13.34 574 SER A CA 1
ATOM 2992 C C . SER A 1 574 ? 163.151 147.649 144.519 1.00 13.31 574 SER A C 1
ATOM 2993 O O . SER A 1 574 ? 162.637 147.833 145.625 1.00 16.99 574 SER A O 1
ATOM 2996 N N . GLY A 1 575 ? 163.630 146.474 144.129 1.00 14.85 575 GLY A N 1
ATOM 2997 C CA . GLY A 1 575 ? 163.742 145.359 145.049 1.00 11.90 575 GLY A CA 1
ATOM 2998 C C . GLY A 1 575 ? 162.594 144.383 145.071 1.00 10.28 575 GLY A C 1
ATOM 2999 O O . GLY A 1 575 ? 162.400 143.726 146.092 1.00 12.14 575 GLY A O 1
ATOM 3000 N N . ALA A 1 576 ? 161.830 144.258 143.993 1.00 9.28 576 ALA A N 1
ATOM 3001 C CA . ALA A 1 576 ? 160.706 143.345 143.993 1.00 7.97 576 ALA A CA 1
ATOM 3002 C C . ALA A 1 576 ? 160.337 143.041 142.546 1.00 11.33 576 ALA A C 1
ATOM 3003 O O . ALA A 1 576 ? 160.774 143.724 141.629 1.00 9.67 576 ALA A O 1
ATOM 3005 N N . ALA A 1 577 ? 159.523 141.997 142.344 1.00 8.77 577 ALA A N 1
ATOM 3006 C CA . ALA A 1 577 ? 159.002 141.768 141.007 1.00 7.66 577 ALA A CA 1
ATOM 3007 C C . ALA A 1 577 ? 157.985 142.840 140.632 1.00 12.09 577 ALA A C 1
ATOM 3008 O O . ALA A 1 577 ? 158.000 143.346 139.503 1.00 15.09 577 ALA A O 1
ATOM 3010 N N . ILE A 1 578 ? 157.115 143.232 141.563 1.00 12.03 578 ILE A N 1
ATOM 3011 C CA . ILE A 1 578 ? 156.190 144.352 141.376 1.00 11.29 578 ILE A CA 1
ATOM 3012 C C . ILE A 1 578 ? 156.399 145.349 142.502 1.00 8.32 578 ILE A C 1
ATOM 3013 O O . ILE A 1 578 ? 156.222 145.001 143.673 1.00 7.75 578 ILE A O 1
ATOM 3018 N N . VAL A 1 579 ? 156.732 146.599 142.155 1.00 10.48 579 VAL A N 1
ATOM 3019 C CA . VAL A 1 579 ? 156.932 147.656 143.152 1.00 6.45 579 VAL A CA 1
ATOM 3020 C C . VAL A 1 579 ? 155.772 148.630 143.062 1.00 6.25 579 VAL A C 1
ATOM 3021 O O . VAL A 1 579 ? 155.471 149.140 141.977 1.00 9.01 579 VAL A O 1
ATOM 3025 N N . VAL A 1 580 ? 155.106 148.889 144.181 1.00 5.47 580 VAL A N 1
ATOM 3026 C CA . VAL A 1 580 ? 153.922 149.736 144.178 1.00 4.64 580 VAL A CA 1
ATOM 3027 C C . VAL A 1 580 ? 154.195 150.927 145.085 1.00 9.15 580 VAL A C 1
ATOM 3028 O O . VAL A 1 580 ? 154.560 150.744 146.251 1.00 13.32 580 VAL A O 1
ATOM 3032 N N . SER A 1 581 ? 154.032 152.142 144.563 1.00 12.37 581 SER A N 1
ATOM 3033 C CA . SER A 1 581 ? 154.351 153.354 145.325 1.00 12.67 581 SER A CA 1
ATOM 3034 C C . SER A 1 581 ? 153.230 154.380 145.197 1.00 12.65 581 SER A C 1
ATOM 3035 O O . SER A 1 581 ? 152.985 154.878 144.097 1.00 15.09 581 SER A O 1
ATOM 3038 N N . SER A 1 582 ? 152.577 154.731 146.315 1.00 13.48 582 SER A N 1
ATOM 3039 C CA . SER A 1 582 ? 151.504 155.742 146.334 1.00 13.82 582 SER A CA 1
ATOM 3040 C C . SER A 1 582 ? 150.338 155.361 145.443 1.00 16.32 582 SER A C 1
ATOM 3041 O O . SER A 1 582 ? 149.812 156.197 144.708 1.00 21.38 582 SER A O 1
ATOM 3044 N N . CYS A 1 583 ? 149.907 154.107 145.505 1.00 15.65 583 CYS A N 1
ATOM 3045 C CA . CYS A 1 583 ? 148.826 153.619 144.655 1.00 14.56 583 CYS A CA 1
ATOM 3046 C C . CYS A 1 583 ? 147.605 153.322 145.507 1.00 16.63 583 CYS A C 1
ATOM 3047 O O . CYS A 1 583 ? 147.688 152.588 146.494 1.00 19.65 583 CYS A O 1
ATOM 3050 N N . LEU A 1 584 ? 146.475 153.890 145.135 1.00 21.61 584 LEU A N 1
ATOM 3051 C CA . LEU A 1 584 ? 145.222 153.549 145.782 1.00 17.90 584 LEU A CA 1
ATOM 3052 C C . LEU A 1 584 ? 144.635 152.343 145.072 1.00 17.92 584 LEU A C 1
ATOM 3053 O O . LEU A 1 584 ? 144.761 152.206 143.853 1.00 17.14 584 LEU A O 1
ATOM 3058 N N . GLY A 1 585 ? 144.017 151.456 145.836 1.00 11.30 585 GLY A N 1
ATOM 3059 C CA . GLY A 1 585 ? 143.308 150.358 145.215 1.00 9.49 585 GLY A CA 1
ATOM 3060 C C . GLY A 1 585 ? 144.168 149.406 144.415 1.00 8.62 585 GLY A C 1
ATOM 3061 O O . GLY A 1 585 ? 143.747 148.959 143.341 1.00 6.22 585 GLY A O 1
ATOM 3062 N N . PHE A 1 586 ? 145.350 149.054 144.919 1.00 11.53 586 PHE A N 1
ATOM 3063 C CA . PHE A 1 586 ? 146.131 148.036 144.232 1.00 9.55 586 PHE A CA 1
ATOM 3064 C C . PHE A 1 586 ? 145.508 146.660 144.458 1.00 9.92 586 PHE A C 1
ATOM 3065 O O . PHE A 1 586 ? 144.963 146.382 145.529 1.00 8.92 586 PHE A O 1
ATOM 3073 N N . LYS A 1 587 ? 145.543 145.807 143.426 1.00 8.91 587 LYS A N 1
ATOM 3074 C CA . LYS A 1 587 ? 145.018 144.454 143.578 1.00 7.51 587 LYS A CA 1
ATOM 3075 C C . LYS A 1 587 ? 145.696 143.477 142.623 1.00 9.63 587 LYS A C 1
ATOM 3076 O O . LYS A 1 587 ? 145.758 143.729 141.421 1.00 10.60 587 LYS A O 1
ATOM 3082 N N . ILE A 1 588 ? 146.209 142.363 143.155 1.00 8.94 588 ILE A N 1
ATOM 3083 C CA . ILE A 1 588 ? 146.703 141.250 142.345 1.00 7.41 588 ILE A CA 1
ATOM 3084 C C . ILE A 1 588 ? 146.051 139.963 142.854 1.00 8.55 588 ILE A C 1
ATOM 3085 O O . ILE A 1 588 ? 145.981 139.741 144.063 1.00 10.33 588 ILE A O 1
ATOM 3090 N N . ASP A 1 589 ? 145.523 139.147 141.941 1.00 11.47 589 ASP A N 1
ATOM 3091 C CA . ASP A 1 589 ? 145.001 137.818 142.263 1.00 11.27 589 ASP A CA 1
ATOM 3092 C C . ASP A 1 589 ? 146.158 136.820 142.317 1.00 16.03 589 ASP A C 1
ATOM 3093 O O . ASP A 1 589 ? 147.255 137.174 142.762 1.00 15.63 589 ASP A O 1
ATOM 3098 N N . SER A 1 590 ? 145.921 135.550 141.970 1.00 16.17 590 SER A N 1
ATOM 3099 C CA . SER A 1 590 ? 146.919 134.515 142.236 1.00 15.53 590 SER A CA 1
ATOM 3100 C C . SER A 1 590 ? 147.667 133.907 141.043 1.00 14.00 590 SER A C 1
ATOM 3101 O O . SER A 1 590 ? 147.554 132.695 140.813 1.00 9.55 590 SER A O 1
ATOM 3104 N N . PRO A 1 591 ? 148.512 134.649 140.333 1.00 14.19 591 PRO A N 1
ATOM 3105 C CA . PRO A 1 591 ? 149.256 134.054 139.221 1.00 11.51 591 PRO A CA 1
ATOM 3106 C C . PRO A 1 591 ? 150.425 133.200 139.672 1.00 12.65 591 PRO A C 1
ATOM 3107 O O . PRO A 1 591 ? 150.882 133.262 140.809 1.00 14.62 591 PRO A O 1
ATOM 3111 N N . HIS A 1 592 ? 150.911 132.395 138.727 1.00 12.24 592 HIS A N 1
ATOM 3112 C CA . HIS A 1 592 ? 152.120 131.628 138.920 1.00 11.54 592 HIS A CA 1
ATOM 3113 C C . HIS A 1 592 ? 153.309 132.540 138.684 1.00 19.49 592 HIS A C 1
ATOM 3114 O O . HIS A 1 592 ? 153.349 133.289 137.705 1.00 15.43 592 HIS A O 1
ATOM 3121 N N . ILE A 1 593 ? 154.267 132.474 139.596 1.00 21.74 593 ILE A N 1
ATOM 3122 C CA . ILE A 1 593 ? 155.452 133.318 139.613 1.00 21.81 593 ILE A CA 1
ATOM 3123 C C . ILE A 1 593 ? 156.645 132.411 139.853 1.00 21.98 593 ILE A C 1
ATOM 3124 O O . ILE A 1 593 ? 156.563 131.486 140.668 1.00 29.65 593 ILE A O 1
ATOM 3129 N N . PHE A 1 594 ? 157.733 132.619 139.120 1.00 18.84 594 PHE A N 1
ATOM 3130 C CA . PHE A 1 594 ? 158.904 131.800 139.412 1.00 20.47 594 PHE A CA 1
ATOM 3131 C C . PHE A 1 594 ? 160.168 132.494 138.940 1.00 21.63 594 PHE A C 1
ATOM 3132 O O . PHE A 1 594 ? 160.125 133.412 138.118 1.00 22.87 594 PHE A O 1
ATOM 3140 N N . LYS A 1 595 ? 161.297 132.043 139.497 1.00 18.72 595 LYS A N 1
ATOM 3141 C CA . LYS A 1 595 ? 162.622 132.526 139.120 1.00 22.15 595 LYS A CA 1
ATOM 3142 C C . LYS A 1 595 ? 162.776 134.019 139.421 1.00 20.14 595 LYS A C 1
ATOM 3143 O O . LYS A 1 595 ? 163.106 134.819 138.551 1.00 21.97 595 LYS A O 1
ATOM 3149 N N . ILE A 1 596 ? 162.526 134.391 140.672 1.00 15.73 596 ILE A N 1
ATOM 3150 C CA . ILE A 1 596 ? 162.538 135.780 141.109 1.00 15.81 596 ILE A CA 1
ATOM 3151 C C . ILE A 1 596 ? 163.830 135.967 141.879 1.00 20.63 596 ILE A C 1
ATOM 3152 O O . ILE A 1 596 ? 163.912 135.687 143.072 1.00 21.34 596 ILE A O 1
ATOM 3157 N N . LYS A 1 597 ? 164.864 136.415 141.204 1.00 19.89 597 LYS A N 1
ATOM 3158 C CA . LYS A 1 597 ? 166.105 136.578 141.945 1.00 17.92 597 LYS A CA 1
ATOM 3159 C C . LYS A 1 597 ? 166.367 138.015 142.356 1.00 19.12 597 LYS A C 1
ATOM 3160 O O . LYS A 1 597 ? 167.285 138.661 141.865 1.00 22.68 597 LYS A O 1
ATOM 3166 N N . THR A 1 598 ? 165.487 138.543 143.197 1.00 12.70 598 THR A N 1
ATOM 3167 C CA . THR A 1 598 ? 165.558 139.829 143.863 1.00 12.52 598 THR A CA 1
ATOM 3168 C C . THR A 1 598 ? 164.983 139.633 145.270 1.00 10.99 598 THR A C 1
ATOM 3169 O O . THR A 1 598 ? 164.652 138.511 145.661 1.00 12.57 598 THR A O 1
ATOM 3173 N N . LEU A 1 599 ? 164.818 140.723 146.038 1.00 13.00 599 LEU A N 1
ATOM 3174 C CA . LEU A 1 599 ? 164.587 140.604 147.481 1.00 11.58 599 LEU A CA 1
ATOM 3175 C C . LEU A 1 599 ? 163.198 140.071 147.818 1.00 11.43 599 LEU A C 1
ATOM 3176 O O . LEU A 1 599 ? 163.046 139.336 148.795 1.00 10.90 599 LEU A O 1
ATOM 3181 N N . SER A 1 600 ? 162.163 140.469 147.073 1.00 9.68 600 SER A N 1
ATOM 3182 C CA . SER A 1 600 ? 160.783 140.174 147.429 1.00 4.68 600 SER A CA 1
ATOM 3183 C C . SER A 1 600 ? 159.961 140.015 146.157 1.00 7.00 600 SER A C 1
ATOM 3184 O O . SER A 1 600 ? 160.450 140.241 145.054 1.00 8.52 600 SER A O 1
ATOM 3187 N N . THR A 1 601 ? 158.693 139.626 146.308 1.00 6.25 601 THR A N 1
ATOM 3188 C CA . THR A 1 601 ? 157.812 139.471 145.154 1.00 6.96 601 THR A CA 1
ATOM 3189 C C . THR A 1 601 ? 156.955 140.712 144.930 1.00 7.67 601 THR A C 1
ATOM 3190 O O . THR A 1 601 ? 156.953 141.264 143.829 1.00 11.10 601 THR A O 1
ATOM 3194 N N . ILE A 1 602 ? 156.253 141.186 145.959 1.00 8.22 602 ILE A N 1
ATOM 3195 C CA . ILE A 1 602 ? 155.592 142.483 145.945 1.00 10.14 602 ILE A CA 1
ATOM 3196 C C . ILE A 1 602 ? 156.277 143.372 146.970 1.00 12.84 602 ILE A C 1
ATOM 3197 O O . ILE A 1 602 ? 156.574 142.921 148.078 1.00 12.41 602 ILE A O 1
ATOM 3202 N N . LYS A 1 603 ? 156.544 144.634 146.600 1.00 10.36 603 LYS A N 1
ATOM 3203 C CA . LYS A 1 603 ? 156.948 145.652 147.567 1.00 9.01 603 LYS A CA 1
ATOM 3204 C C . LYS A 1 603 ? 155.936 146.784 147.565 1.00 6.33 603 LYS A C 1
ATOM 3205 O O . LYS A 1 603 ? 155.544 147.258 146.507 1.00 10.03 603 LYS A O 1
ATOM 3211 N N . LEU A 1 604 ? 155.534 147.245 148.747 1.00 10.10 604 LEU A N 1
ATOM 3212 C CA . LEU A 1 604 ? 154.523 148.290 148.897 1.00 7.87 604 LEU A CA 1
ATOM 3213 C C . LEU A 1 604 ? 155.173 149.464 149.591 1.00 9.53 604 LEU A C 1
ATOM 3214 O O . LEU A 1 604 ? 155.960 149.265 150.510 1.00 12.56 604 LEU A O 1
ATOM 3219 N N . MET A 1 605 ? 154.883 150.688 149.163 1.00 10.80 605 MET A N 1
ATOM 3220 C CA . MET A 1 605 ? 155.559 151.796 149.824 1.00 10.39 605 MET A CA 1
ATOM 3221 C C . MET A 1 605 ? 154.814 153.097 149.561 1.00 11.85 605 MET A C 1
ATOM 3222 O O . MET A 1 605 ? 153.875 153.147 148.767 1.00 13.27 605 MET A O 1
ATOM 3227 N N . ASN A 1 606 ? 155.217 154.140 150.290 1.00 13.32 606 ASN A N 1
ATOM 3228 C CA . ASN A 1 606 ? 154.755 155.519 150.086 1.00 11.79 606 ASN A CA 1
ATOM 3229 C C . ASN A 1 606 ? 153.229 155.644 150.145 1.00 13.00 606 ASN A C 1
ATOM 3230 O O . ASN A 1 606 ? 152.593 156.158 149.227 1.00 13.89 606 ASN A O 1
ATOM 3235 N N . ASN A 1 607 ? 152.645 155.180 151.247 1.00 13.05 607 ASN A N 1
ATOM 3236 C CA . ASN A 1 607 ? 151.219 155.383 151.516 1.00 13.21 607 ASN A CA 1
ATOM 3237 C C . ASN A 1 607 ? 150.338 154.674 150.494 1.00 12.52 607 ASN A C 1
ATOM 3238 O O . ASN A 1 607 ? 149.392 155.248 149.949 1.00 17.35 607 ASN A O 1
ATOM 3243 N N . THR A 1 608 ? 150.654 153.407 150.233 1.00 15.25 608 THR A N 1
ATOM 3244 C CA . THR A 1 608 ? 149.763 152.481 149.531 1.00 13.38 608 THR A CA 1
ATOM 3245 C C . THR A 1 608 ? 148.925 151.785 150.596 1.00 12.13 608 THR A C 1
ATOM 3246 O O . THR A 1 608 ? 149.405 150.862 151.256 1.00 17.88 608 THR A O 1
ATOM 3250 N N . TYR A 1 609 ? 147.675 152.192 150.771 1.00 11.37 609 TYR A N 1
ATOM 3251 C CA . TYR A 1 609 ? 147.006 151.909 152.035 1.00 11.33 609 TYR A CA 1
ATOM 3252 C C . TYR A 1 609 ? 145.735 151.086 151.989 1.00 10.01 609 TYR A C 1
ATOM 3253 O O . TYR A 1 609 ? 145.129 150.879 153.043 1.00 11.19 609 TYR A O 1
ATOM 3262 N N . ASN A 1 610 ? 145.290 150.617 150.841 1.00 8.80 610 ASN A N 1
ATOM 3263 C CA . ASN A 1 610 ? 144.151 149.713 150.841 1.00 9.35 610 ASN A CA 1
ATOM 3264 C C . ASN A 1 610 ? 144.417 148.563 149.893 1.00 12.29 610 ASN A C 1
ATOM 3265 O O . ASN A 1 610 ? 143.620 148.263 149.003 1.00 12.56 610 ASN A O 1
ATOM 3270 N N . TYR A 1 611 ? 145.568 147.914 150.038 1.00 8.57 611 TYR A N 1
ATOM 3271 C CA . TYR A 1 611 ? 145.905 146.937 149.021 1.00 10.13 611 TYR A CA 1
ATOM 3272 C C . TYR A 1 611 ? 145.253 145.599 149.325 1.00 11.14 611 TYR A C 1
ATOM 3273 O O . TYR A 1 611 ? 144.651 145.397 150.380 1.00 10.24 611 TYR A O 1
ATOM 3282 N N . GLU A 1 612 ? 145.328 144.691 148.350 1.00 11.26 612 GLU A N 1
ATOM 3283 C CA . GLU A 1 612 ? 144.733 143.366 148.477 1.00 12.01 612 GLU A CA 1
ATOM 3284 C C . GLU A 1 612 ? 145.556 142.382 147.663 1.00 15.70 612 GLU A C 1
ATOM 3285 O O . GLU A 1 612 ? 145.810 142.621 146.485 1.00 14.50 612 GLU A O 1
ATOM 3291 N N . ILE A 1 613 ? 145.979 141.287 148.281 1.00 12.94 613 ILE A N 1
ATOM 3292 C CA . ILE A 1 613 ? 146.972 140.402 147.678 1.00 10.13 613 ILE A CA 1
ATOM 3293 C C . ILE A 1 613 ? 146.454 138.978 147.699 1.00 9.59 613 ILE A C 1
ATOM 3294 O O . ILE A 1 613 ? 146.104 138.458 148.764 1.00 14.24 613 ILE A O 1
ATOM 3299 N N . GLY A 1 614 ? 146.374 138.357 146.531 1.00 7.29 614 GLY A N 1
ATOM 3300 C CA . GLY A 1 614 ? 145.872 137.007 146.439 1.00 8.31 614 GLY A CA 1
ATOM 3301 C C . GLY A 1 614 ? 146.969 135.999 146.648 1.00 15.13 614 GLY A C 1
ATOM 3302 O O . GLY A 1 614 ? 148.122 136.324 146.926 1.00 13.00 614 GLY A O 1
ATOM 3303 N N . GLY A 1 615 ? 146.612 134.725 146.519 1.00 16.51 615 GLY A N 1
ATOM 3304 C CA . GLY A 1 615 ? 147.658 133.768 146.767 1.00 15.48 615 GLY A CA 1
ATOM 3305 C C . GLY A 1 615 ? 148.439 133.368 145.537 1.00 17.65 615 GLY A C 1
ATOM 3306 O O . GLY A 1 615 ? 148.145 132.342 144.924 1.00 11.82 615 GLY A O 1
ATOM 3307 N N . PHE A 1 616 ? 149.520 134.086 145.239 1.00 16.51 616 PHE A N 1
ATOM 3308 C CA . PHE A 1 616 ? 150.382 133.684 144.145 1.00 13.24 616 PHE A CA 1
ATOM 3309 C C . PHE A 1 616 ? 151.321 132.585 144.649 1.00 16.95 616 PHE A C 1
ATOM 3310 O O . PHE A 1 616 ? 151.296 132.212 145.820 1.00 15.78 616 PHE A O 1
ATOM 3318 N N . THR A 1 617 ? 152.169 132.057 143.766 1.00 15.13 617 THR A N 1
ATOM 3319 C CA . THR A 1 617 ? 153.127 131.026 144.170 1.00 12.16 617 THR A CA 1
ATOM 3320 C C . THR A 1 617 ? 154.042 131.547 145.273 1.00 18.17 617 THR A C 1
ATOM 3321 O O . THR A 1 617 ? 154.793 132.516 145.030 1.00 17.60 617 THR A O 1
ATOM 3325 N N . PRO A 1 618 ? 154.043 130.947 146.469 1.00 16.11 618 PRO A N 1
ATOM 3326 C CA . PRO A 1 618 ? 154.898 131.444 147.557 1.00 20.07 618 PRO A CA 1
ATOM 3327 C C . PRO A 1 618 ? 156.356 131.009 147.435 1.00 19.79 618 PRO A C 1
ATOM 3328 O O . PRO A 1 618 ? 156.687 130.005 146.797 1.00 15.88 618 PRO A O 1
ATOM 3332 N N . ASP A 1 619 ? 157.236 131.792 148.072 1.00 19.08 619 ASP A N 1
ATOM 3333 C CA . ASP A 1 619 ? 158.647 131.409 148.275 1.00 18.06 619 ASP A CA 1
ATOM 3334 C C . ASP A 1 619 ? 159.441 131.358 146.971 1.00 18.57 619 ASP A C 1
ATOM 3335 O O . ASP A 1 619 ? 160.187 130.408 146.721 1.00 23.04 619 ASP A O 1
ATOM 3340 N N . GLU A 1 620 ? 159.298 132.389 146.142 1.00 16.46 620 GLU A N 1
ATOM 3341 C CA . GLU A 1 620 ? 160.104 132.465 144.928 1.00 16.37 620 GLU A CA 1
ATOM 3342 C C . GLU A 1 620 ? 161.221 133.488 144.999 1.00 16.29 620 GLU A C 1
ATOM 3343 O O . GLU A 1 620 ? 162.191 133.363 144.246 1.00 19.69 620 GLU A O 1
ATOM 3349 N N . ALA A 1 621 ? 161.111 134.498 145.861 1.00 14.77 621 ALA A N 1
ATOM 3350 C CA . ALA A 1 621 ? 162.126 135.537 145.971 1.00 13.27 621 ALA A CA 1
ATOM 3351 C C . ALA A 1 621 ? 163.216 135.076 146.928 1.00 15.40 621 ALA A C 1
ATOM 3352 O O . ALA A 1 621 ? 163.302 133.898 147.287 1.00 17.70 621 ALA A O 1
ATOM 3354 N N . LEU A 1 622 ? 164.059 136.012 147.364 1.00 13.93 622 LEU A N 1
ATOM 3355 C CA . LEU A 1 622 ? 165.205 135.701 148.208 1.00 12.72 622 LEU A CA 1
ATOM 3356 C C . LEU A 1 622 ? 164.934 135.879 149.697 1.00 14.31 622 LEU A C 1
ATOM 3357 O O . LEU A 1 622 ? 165.526 135.150 150.509 1.00 13.24 622 LEU A O 1
ATOM 3362 N N . LYS A 1 623 ? 164.122 136.873 150.099 1.00 12.61 623 LYS A N 1
ATOM 3363 C CA . LYS A 1 623 ? 163.875 137.136 151.518 1.00 9.68 623 LYS A CA 1
ATOM 3364 C C . LYS A 1 623 ? 162.415 137.106 151.942 1.00 11.43 623 LYS A C 1
ATOM 3365 O O . LYS A 1 623 ? 162.122 136.559 153.009 1.00 13.61 623 LYS A O 1
ATOM 3371 N N . TYR A 1 624 ? 161.486 137.741 151.210 1.00 8.61 624 TYR A N 1
ATOM 3372 C CA . TYR A 1 624 ? 160.082 137.769 151.636 1.00 9.04 624 TYR A CA 1
ATOM 3373 C C . TYR A 1 624 ? 159.153 137.356 150.500 1.00 11.45 624 TYR A C 1
ATOM 3374 O O . TYR A 1 624 ? 159.576 137.142 149.363 1.00 12.39 624 TYR A O 1
ATOM 3383 N N . ASN A 1 625 ? 157.868 137.205 150.831 1.00 12.23 625 ASN A N 1
ATOM 3384 C CA . ASN A 1 625 ? 156.801 137.193 149.830 1.00 10.88 625 ASN A CA 1
ATOM 3385 C C . ASN A 1 625 ? 156.240 138.596 149.617 1.00 12.58 625 ASN A C 1
ATOM 3386 O O . ASN A 1 625 ? 156.164 139.076 148.484 1.00 12.17 625 ASN A O 1
ATOM 3391 N N . VAL A 1 626 ? 155.845 139.266 150.697 1.00 8.64 626 VAL A N 1
ATOM 3392 C CA . VAL A 1 626 ? 155.356 140.636 150.656 1.00 9.17 626 VAL A CA 1
ATOM 3393 C C . VAL A 1 626 ? 156.252 141.474 151.531 1.00 8.35 626 VAL A C 1
ATOM 3394 O O . VAL A 1 626 ? 156.524 141.103 152.674 1.00 9.93 626 VAL A O 1
ATOM 3398 N N . TRP A 1 627 ? 156.701 142.607 151.005 1.00 12.62 627 TRP A N 1
ATOM 3399 C CA . TRP A 1 627 ? 157.613 143.510 151.706 1.00 11.67 627 TRP A CA 1
ATOM 3400 C C . TRP A 1 627 ? 156.920 144.858 151.806 1.00 10.60 627 TRP A C 1
ATOM 3401 O O . TRP A 1 627 ? 156.731 145.535 150.794 1.00 14.88 627 TRP A O 1
ATOM 3412 N N . ASP A 1 628 ? 156.528 145.243 153.009 1.00 12.29 628 ASP A N 1
ATOM 3413 C CA . ASP A 1 628 ? 155.802 146.480 153.240 1.00 10.79 628 ASP A CA 1
ATOM 3414 C C . ASP A 1 628 ? 156.799 147.510 153.749 1.00 10.02 628 ASP A C 1
ATOM 3415 O O . ASP A 1 628 ? 157.521 147.258 154.718 1.00 11.21 628 ASP A O 1
ATOM 3420 N N . ALA A 1 629 ? 156.886 148.643 153.061 1.00 11.13 629 ALA A N 1
ATOM 3421 C CA . ALA A 1 629 ? 157.827 149.690 153.434 1.00 10.62 629 ALA A CA 1
ATOM 3422 C C . ALA A 1 629 ? 157.124 151.030 153.623 1.00 11.84 629 ALA A C 1
ATOM 3423 O O . ALA A 1 629 ? 157.752 152.082 153.487 1.00 17.29 629 ALA A O 1
ATOM 3425 N N . ASN A 1 630 ? 155.825 151.009 153.927 1.00 11.20 630 ASN A N 1
ATOM 3426 C CA . ASN A 1 630 ? 155.118 152.211 154.332 1.00 11.37 630 ASN A CA 1
ATOM 3427 C C . ASN A 1 630 ? 155.639 152.689 155.688 1.00 18.21 630 ASN A C 1
ATOM 3428 O O . ASN A 1 630 ? 155.650 151.924 156.657 1.00 24.40 630 ASN A O 1
ATOM 3433 N N . GLY A 1 631 ? 156.050 153.959 155.779 1.00 27.85 631 GLY A N 1
ATOM 3434 C CA . GLY A 1 631 ? 156.706 154.423 156.999 1.00 26.72 631 GLY A CA 1
ATOM 3435 C C . GLY A 1 631 ? 156.445 155.836 157.500 1.00 27.86 631 GLY A C 1
ATOM 3436 O O . GLY A 1 631 ? 157.366 156.470 158.030 1.00 30.67 631 GLY A O 1
ATOM 3437 N N . LEU A 1 632 ? 155.239 156.368 157.338 1.00 26.84 632 LEU A N 1
ATOM 3438 C CA . LEU A 1 632 ? 154.922 157.717 157.792 1.00 24.06 632 LEU A CA 1
ATOM 3439 C C . LEU A 1 632 ? 153.904 157.663 158.924 1.00 26.67 632 LEU A C 1
ATOM 3440 O O . LEU A 1 632 ? 152.933 156.898 158.866 1.00 28.24 632 LEU A O 1
ATOM 3445 N N . ALA A 1 633 ? 154.109 158.503 159.941 1.00 20.92 633 ALA A N 1
ATOM 3446 C CA . ALA A 1 633 ? 153.258 158.452 161.123 1.00 15.48 633 ALA A CA 1
ATOM 3447 C C . ALA A 1 633 ? 151.798 158.786 160.817 1.00 21.21 633 ALA A C 1
ATOM 3448 O O . ALA A 1 633 ? 150.906 158.298 161.516 1.00 23.80 633 ALA A O 1
ATOM 3450 N N . THR A 1 634 ? 151.521 159.606 159.796 1.00 22.35 634 THR A N 1
ATOM 3451 C CA . THR A 1 634 ? 150.156 160.080 159.544 1.00 21.74 634 THR A CA 1
ATOM 3452 C C . THR A 1 634 ? 149.364 159.186 158.599 1.00 21.39 634 THR A C 1
ATOM 3453 O O . THR A 1 634 ? 148.232 159.538 158.246 1.00 19.09 634 THR A O 1
ATOM 3457 N N . ASN A 1 635 ? 149.934 158.070 158.159 1.00 21.24 635 ASN A N 1
ATOM 3458 C CA . ASN A 1 635 ? 149.247 157.138 157.284 1.00 19.23 635 ASN A CA 1
ATOM 3459 C C . ASN A 1 635 ? 148.497 156.098 158.108 1.00 21.39 635 ASN A C 1
ATOM 3460 O O . ASN A 1 635 ? 148.925 155.704 159.198 1.00 25.57 635 ASN A O 1
ATOM 3465 N N . ARG A 1 636 ? 147.385 155.625 157.556 1.00 14.74 636 ARG A N 1
ATOM 3466 C CA . ARG A 1 636 ? 146.621 154.540 158.150 1.00 15.96 636 ARG A CA 1
ATOM 3467 C C . ARG A 1 636 ? 146.464 153.477 157.066 1.00 13.17 636 ARG A C 1
ATOM 3468 O O . ARG A 1 636 ? 145.572 153.574 156.218 1.00 12.92 636 ARG A O 1
ATOM 3476 N N . ILE A 1 637 ? 147.344 152.475 157.088 1.00 12.54 637 ILE A N 1
ATOM 3477 C CA . ILE A 1 637 ? 147.350 151.377 156.130 1.00 8.48 637 ILE A CA 1
ATOM 3478 C C . ILE A 1 637 ? 146.459 150.261 156.665 1.00 10.42 637 ILE A C 1
ATOM 3479 O O . ILE A 1 637 ? 146.414 150.028 157.875 1.00 17.42 637 ILE A O 1
ATOM 3484 N N . SER A 1 638 ? 145.763 149.551 155.773 1.00 13.34 638 SER A N 1
ATOM 3485 C CA . SER A 1 638 ? 144.974 148.373 156.157 1.00 11.77 638 SER A CA 1
ATOM 3486 C C . SER A 1 638 ? 144.839 147.453 154.952 1.00 9.21 638 SER A C 1
ATOM 3487 O O . SER A 1 638 ? 144.015 147.719 154.079 1.00 11.17 638 SER A O 1
ATOM 3490 N N . GLY A 1 639 ? 145.606 146.355 154.911 1.00 11.13 639 GLY A N 1
ATOM 3491 C CA . GLY A 1 639 ? 145.647 145.480 153.754 1.00 14.66 639 GLY A CA 1
ATOM 3492 C C . GLY A 1 639 ? 145.026 144.114 154.028 1.00 14.63 639 GLY A C 1
ATOM 3493 O O . GLY A 1 639 ? 144.691 143.779 155.165 1.00 16.52 639 GLY A O 1
ATOM 3494 N N . VAL A 1 640 ? 144.844 143.338 152.960 1.00 12.37 640 VAL A N 1
ATOM 3495 C CA . VAL A 1 640 ? 144.307 141.972 153.018 1.00 12.66 640 VAL A CA 1
ATOM 3496 C C . VAL A 1 640 ? 145.280 141.072 152.267 1.00 8.98 640 VAL A C 1
ATOM 3497 O O . VAL A 1 640 ? 145.536 141.294 151.082 1.00 14.24 640 VAL A O 1
ATOM 3501 N N . ILE A 1 641 ? 145.842 140.078 152.951 1.00 12.53 641 ILE A N 1
ATOM 3502 C CA . ILE A 1 641 ? 146.878 139.192 152.409 1.00 7.09 641 ILE A CA 1
ATOM 3503 C C . ILE A 1 641 ? 146.393 137.760 152.511 1.00 8.82 641 ILE A C 1
ATOM 3504 O O . ILE A 1 641 ? 145.828 137.372 153.539 1.00 10.09 641 ILE A O 1
ATOM 3509 N N . HIS A 1 642 ? 146.568 136.976 151.439 1.00 13.02 642 HIS A N 1
ATOM 3510 C CA . HIS A 1 642 ? 146.132 135.581 151.494 1.00 9.52 642 HIS A CA 1
ATOM 3511 C C . HIS A 1 642 ? 146.863 134.873 152.628 1.00 9.31 642 HIS A C 1
ATOM 3512 O O . HIS A 1 642 ? 148.048 135.135 152.850 1.00 11.78 642 HIS A O 1
ATOM 3519 N N . PRO A 1 643 ? 146.185 134.018 153.406 1.00 10.72 643 PRO A N 1
ATOM 3520 C CA . PRO A 1 643 ? 146.855 133.429 154.577 1.00 10.37 643 PRO A CA 1
ATOM 3521 C C . PRO A 1 643 ? 148.026 132.525 154.231 1.00 12.26 643 PRO A C 1
ATOM 3522 O O . PRO A 1 643 ? 148.961 132.403 155.029 1.00 16.11 643 PRO A O 1
ATOM 3526 N N . ARG A 1 644 ? 148.009 131.853 153.079 1.00 13.43 644 ARG A N 1
ATOM 3527 C CA . ARG A 1 644 ? 149.071 130.903 152.783 1.00 11.41 644 ARG A CA 1
ATOM 3528 C C . ARG A 1 644 ? 150.403 131.574 152.471 1.00 10.45 644 ARG A C 1
ATOM 3529 O O . ARG A 1 644 ? 151.399 130.873 152.286 1.00 12.08 644 ARG A O 1
ATOM 3537 N N . LEU A 1 645 ? 150.444 132.892 152.325 1.00 13.33 645 LEU A N 1
ATOM 3538 C CA . LEU A 1 645 ? 151.733 133.539 152.108 1.00 13.90 645 LEU A CA 1
ATOM 3539 C C . LEU A 1 645 ? 152.451 133.809 153.418 1.00 11.48 645 LEU A C 1
ATOM 3540 O O . LEU A 1 645 ? 153.652 134.082 153.410 1.00 11.58 645 LEU A O 1
ATOM 3545 N N . VAL A 1 646 ? 151.741 133.718 154.538 1.00 13.71 646 VAL A N 1
ATOM 3546 C CA . VAL A 1 646 ? 152.296 134.107 155.825 1.00 11.87 646 VAL A CA 1
ATOM 3547 C C . VAL A 1 646 ? 152.984 132.937 156.514 1.00 13.10 646 VAL A C 1
ATOM 3548 O O . VAL A 1 646 ? 153.980 133.122 157.222 1.00 17.70 646 VAL A O 1
ATOM 3552 N N . ASN A 1 647 ? 152.442 131.737 156.406 1.00 11.20 647 ASN A N 1
ATOM 3553 C CA . ASN A 1 647 ? 153.122 130.589 156.997 1.00 16.27 647 ASN A CA 1
ATOM 3554 C C . ASN A 1 647 ? 153.930 129.826 155.968 1.00 16.14 647 ASN A C 1
ATOM 3555 O O . ASN A 1 647 ? 153.792 128.619 155.832 1.00 20.24 647 ASN A O 1
ATOM 3560 N N . SER A 1 648 ? 154.801 130.495 155.229 1.00 14.74 648 SER A N 1
ATOM 3561 C CA . SER A 1 648 ? 155.552 129.833 154.185 1.00 11.61 648 SER A CA 1
ATOM 3562 C C . SER A 1 648 ? 157.033 129.959 154.513 1.00 13.42 648 SER A C 1
ATOM 3563 O O . SER A 1 648 ? 157.407 130.515 155.546 1.00 21.03 648 SER A O 1
ATOM 3566 N N . ARG A 1 649 ? 157.891 129.430 153.650 1.00 14.46 649 ARG A N 1
ATOM 3567 C CA . ARG A 1 649 ? 159.310 129.366 154.004 1.00 13.24 649 ARG A CA 1
ATOM 3568 C C . ARG A 1 649 ? 159.931 130.746 154.132 1.00 16.56 649 ARG A C 1
ATOM 3569 O O . ARG A 1 649 ? 160.938 130.910 154.832 1.00 16.50 649 ARG A O 1
ATOM 3577 N N . LEU A 1 650 ? 159.343 131.758 153.485 1.00 15.12 650 LEU A N 1
ATOM 3578 C CA . LEU A 1 650 ? 159.827 133.136 153.551 1.00 14.88 650 LEU A CA 1
ATOM 3579 C C . LEU A 1 650 ? 158.900 134.079 154.320 1.00 13.78 650 LEU A C 1
ATOM 3580 O O . LEU A 1 650 ? 159.382 134.891 155.113 1.00 15.49 650 LEU A O 1
ATOM 3585 N N . GLY A 1 651 ? 157.584 133.997 154.129 1.00 14.75 651 GLY A N 1
ATOM 3586 C CA . GLY A 1 651 ? 156.678 134.790 154.944 1.00 13.18 651 GLY A CA 1
ATOM 3587 C C . GLY A 1 651 ? 156.720 136.268 154.565 1.00 12.21 651 GLY A C 1
ATOM 3588 O O . GLY A 1 651 ? 157.198 136.655 153.501 1.00 13.98 651 GLY A O 1
ATOM 3589 N N . ILE A 1 652 ? 156.211 137.106 155.464 1.00 9.90 652 ILE A N 1
ATOM 3590 C CA . ILE A 1 652 ? 156.124 138.533 155.208 1.00 9.99 652 ILE A CA 1
ATOM 3591 C C . ILE A 1 652 ? 156.889 139.270 156.292 1.00 7.08 652 ILE A C 1
ATOM 3592 O O . ILE A 1 652 ? 157.182 138.725 157.348 1.00 12.28 652 ILE A O 1
ATOM 3597 N N . ASN A 1 653 ? 157.249 140.521 156.010 1.00 10.79 653 ASN A N 1
ATOM 3598 C CA . ASN A 1 653 ? 158.060 141.227 156.985 1.00 9.65 653 ASN A CA 1
ATOM 3599 C C . ASN A 1 653 ? 157.185 141.726 158.109 1.00 10.56 653 ASN A C 1
ATOM 3600 O O . ASN A 1 653 ? 155.952 141.632 158.056 1.00 11.80 653 ASN A O 1
ATOM 3605 N N . SER A 1 654 ? 157.820 142.249 159.166 1.00 11.46 654 SER A N 1
ATOM 3606 C CA . SER A 1 654 ? 157.056 142.695 160.333 1.00 8.82 654 SER A CA 1
ATOM 3607 C C . SER A 1 654 ? 156.012 143.743 159.971 1.00 9.42 654 SER A C 1
ATOM 3608 O O . SER A 1 654 ? 154.892 143.718 160.502 1.00 13.94 654 SER A O 1
ATOM 3611 N N . VAL A 1 655 ? 156.350 144.693 159.092 1.00 11.53 655 VAL A N 1
ATOM 3612 C CA . VAL A 1 655 ? 155.429 145.815 158.824 1.00 11.14 655 VAL A CA 1
ATOM 3613 C C . VAL A 1 655 ? 154.202 145.337 158.064 1.00 12.33 655 VAL A C 1
ATOM 3614 O O . VAL A 1 655 ? 153.087 145.842 158.268 1.00 14.64 655 VAL A O 1
ATOM 3618 N N . ALA A 1 656 ? 154.375 144.366 157.159 1.00 10.84 656 ALA A N 1
ATOM 3619 C CA . ALA A 1 656 ? 153.211 143.864 156.447 1.00 10.78 656 ALA A CA 1
ATOM 3620 C C . ALA A 1 656 ? 152.257 143.170 157.402 1.00 10.38 656 ALA A C 1
ATOM 3621 O O . ALA A 1 656 ? 151.037 143.342 157.288 1.00 13.86 656 ALA A O 1
ATOM 3623 N N . PHE A 1 657 ? 152.788 142.387 158.362 1.00 11.28 657 PHE A N 1
ATOM 3624 C CA . PHE A 1 657 ? 151.953 141.748 159.393 1.00 9.57 657 PHE A CA 1
ATOM 3625 C C . PHE A 1 657 ? 151.282 142.782 160.287 1.00 13.63 657 PHE A C 1
ATOM 3626 O O . PHE A 1 657 ? 150.138 142.596 160.722 1.00 12.76 657 PHE A O 1
ATOM 3634 N N . ASP A 1 658 ? 151.995 143.856 160.619 1.00 13.71 658 ASP A N 1
ATOM 3635 C CA . ASP A 1 658 ? 151.372 144.972 161.328 1.00 9.22 658 ASP A CA 1
ATOM 3636 C C . ASP A 1 658 ? 150.123 145.440 160.602 1.00 14.48 658 ASP A C 1
ATOM 3637 O O . ASP A 1 658 ? 149.074 145.647 161.218 1.00 13.79 658 ASP A O 1
ATOM 3642 N N . ASN A 1 659 ? 150.218 145.614 159.281 1.00 12.48 659 ASN A N 1
ATOM 3643 C CA . ASN A 1 659 ? 149.157 146.245 158.498 1.00 10.80 659 ASN A CA 1
ATOM 3644 C C . ASN A 1 659 ? 148.124 145.256 157.957 1.00 12.18 659 ASN A C 1
ATOM 3645 O O . ASN A 1 659 ? 147.248 145.653 157.183 1.00 16.73 659 ASN A O 1
ATOM 3650 N N . MET A 1 660 ? 148.204 143.988 158.320 1.00 14.86 660 MET A N 1
ATOM 3651 C CA . MET A 1 660 ? 147.385 142.955 157.693 1.00 13.34 660 MET A CA 1
ATOM 3652 C C . MET A 1 660 ? 146.103 142.826 158.503 1.00 10.13 660 MET A C 1
ATOM 3653 O O . MET A 1 660 ? 146.124 142.386 159.650 1.00 9.42 660 MET A O 1
ATOM 3658 N N . SER A 1 661 ? 144.982 143.256 157.930 1.00 13.79 661 SER A N 1
ATOM 3659 C CA . SER A 1 661 ? 143.771 143.327 158.742 1.00 10.71 661 SER A CA 1
ATOM 3660 C C . SER A 1 661 ? 143.246 141.958 159.077 1.00 9.63 661 SER A C 1
ATOM 3661 O O . SER A 1 661 ? 142.573 141.787 160.099 1.00 15.55 661 SER A O 1
ATOM 3664 N N . ASN A 1 662 ? 143.528 140.956 158.251 1.00 13.17 662 ASN A N 1
ATOM 3665 C CA . ASN A 1 662 ? 143.030 139.614 158.541 1.00 9.53 662 ASN A CA 1
ATOM 3666 C C . ASN A 1 662 ? 144.052 138.772 159.288 1.00 9.57 662 ASN A C 1
ATOM 3667 O O . ASN A 1 662 ? 144.127 137.562 159.085 1.00 14.35 662 ASN A O 1
ATOM 3672 N N . LYS A 1 663 ? 144.832 139.356 160.204 1.00 7.71 663 LYS A N 1
ATOM 3673 C CA . LYS A 1 663 ? 145.922 138.595 160.817 1.00 9.18 663 LYS A CA 1
ATOM 3674 C C . LYS A 1 663 ? 145.443 137.489 161.737 1.00 11.44 663 LYS A C 1
ATOM 3675 O O . LYS A 1 663 ? 146.245 136.620 162.100 1.00 18.20 663 LYS A O 1
ATOM 3681 N N . LEU A 1 664 ? 144.168 137.483 162.146 1.00 12.43 664 LEU A N 1
ATOM 3682 C CA . LEU A 1 664 ? 143.654 136.403 162.978 1.00 13.47 664 LEU A CA 1
ATOM 3683 C C . LEU A 1 664 ? 143.181 135.194 162.178 1.00 16.10 664 LEU A C 1
ATOM 3684 O O . LEU A 1 664 ? 142.534 134.313 162.752 1.00 13.39 664 LEU A O 1
ATOM 3689 N N . ASP A 1 665 ? 143.440 135.145 160.872 1.00 16.99 665 ASP A N 1
ATOM 3690 C CA . ASP A 1 665 ? 143.182 133.938 160.101 1.00 18.64 665 ASP A CA 1
ATOM 3691 C C . ASP A 1 665 ? 144.392 133.001 160.043 1.00 21.30 665 ASP A C 1
ATOM 3692 O O . ASP A 1 665 ? 144.273 131.893 159.512 1.00 23.90 665 ASP A O 1
ATOM 3697 N N . VAL A 1 666 ? 145.550 133.434 160.531 1.00 15.53 666 VAL A N 1
ATOM 3698 C CA . VAL A 1 666 ? 146.765 132.625 160.527 1.00 14.85 666 VAL A CA 1
ATOM 3699 C C . VAL A 1 666 ? 147.384 132.497 161.893 1.00 12.08 666 VAL A C 1
ATOM 3700 O O . VAL A 1 666 ? 148.310 131.690 162.058 1.00 19.63 666 VAL A O 1
ATOM 3704 N N . SER A 1 667 ? 146.914 133.248 162.877 1.00 14.56 667 SER A N 1
ATOM 3705 C CA . SER A 1 667 ? 147.602 133.324 164.150 1.00 14.37 667 SER A CA 1
ATOM 3706 C C . SER A 1 667 ? 146.592 133.452 165.274 1.00 14.72 667 SER A C 1
ATOM 3707 O O . SER A 1 667 ? 145.405 133.700 165.048 1.00 17.83 667 SER A O 1
ATOM 3710 N N . SER A 1 668 ? 147.079 133.251 166.492 1.00 12.77 668 SER A N 1
ATOM 3711 C CA . SER A 1 668 ? 146.319 133.557 167.687 1.00 17.62 668 SER A CA 1
ATOM 3712 C C . SER A 1 668 ? 147.290 134.134 168.705 1.00 17.49 668 SER A C 1
ATOM 3713 O O . SER A 1 668 ? 148.505 133.951 168.594 1.00 13.32 668 SER A O 1
ATOM 3716 N N . LEU A 1 669 ? 146.754 134.870 169.680 1.00 11.90 669 LEU A N 1
ATOM 3717 C CA . LEU A 1 669 ? 147.594 135.466 170.713 1.00 13.71 669 LEU A CA 1
ATOM 3718 C C . LEU A 1 669 ? 147.999 134.419 171.733 1.00 14.01 669 LEU A C 1
ATOM 3719 O O . LEU A 1 669 ? 147.133 133.735 172.300 1.00 11.95 669 LEU A O 1
ATOM 3724 N N . ILE A 1 670 ? 149.293 134.343 172.025 1.00 7.44 670 ILE A N 1
ATOM 3725 C CA . ILE A 1 670 ? 149.775 133.518 173.127 1.00 12.55 670 ILE A CA 1
ATOM 3726 C C . ILE A 1 670 ? 150.206 134.335 174.323 1.00 9.58 670 ILE A C 1
ATOM 3727 O O . ILE A 1 670 ? 150.593 133.755 175.343 1.00 14.06 670 ILE A O 1
ATOM 3732 N N . HIS A 1 671 ? 150.173 135.656 174.235 1.00 10.69 671 HIS A N 1
ATOM 3733 C CA . HIS A 1 671 ? 150.338 136.506 175.399 1.00 8.56 671 HIS A CA 1
ATOM 3734 C C . HIS A 1 671 ? 149.649 137.808 175.083 1.00 9.98 671 HIS A C 1
ATOM 3735 O O . HIS A 1 671 ? 149.903 138.397 174.031 1.00 10.89 671 HIS A O 1
ATOM 3742 N N . ASN A 1 672 ? 148.761 138.240 175.969 1.00 12.85 672 ASN A N 1
ATOM 3743 C CA . ASN A 1 672 ? 148.086 139.520 175.802 1.00 10.32 672 ASN A CA 1
ATOM 3744 C C . ASN A 1 672 ? 147.980 140.173 177.162 1.00 11.89 672 ASN A C 1
ATOM 3745 O O . ASN A 1 672 ? 147.356 139.606 178.067 1.00 16.88 672 ASN A O 1
ATOM 3750 N N . GLU A 1 673 ? 148.598 141.337 177.324 1.00 10.80 673 GLU A N 1
ATOM 3751 C CA . GLU A 1 673 ? 148.653 141.973 178.633 1.00 13.53 673 GLU A CA 1
ATOM 3752 C C . GLU A 1 673 ? 148.642 143.490 178.472 1.00 15.98 673 GLU A C 1
ATOM 3753 O O . GLU A 1 673 ? 149.272 144.016 177.551 1.00 20.42 673 GLU A O 1
ATOM 3759 N N . THR A 1 674 ? 147.931 144.190 179.365 1.00 12.68 674 THR A N 1
ATOM 3760 C CA . THR A 1 674 ? 147.861 145.652 179.353 1.00 15.05 674 THR A CA 1
ATOM 3761 C C . THR A 1 674 ? 147.792 146.171 180.792 1.00 13.70 674 THR A C 1
ATOM 3762 O O . THR A 1 674 ? 147.604 145.410 181.745 1.00 15.45 674 THR A O 1
ATOM 3766 N N . SER A 1 675 ? 147.951 147.479 180.967 1.00 13.27 675 SER A N 1
ATOM 3767 C CA . SER A 1 675 ? 148.023 148.016 182.319 1.00 12.15 675 SER A CA 1
ATOM 3768 C C . SER A 1 675 ? 146.635 148.255 182.910 1.00 15.65 675 SER A C 1
ATOM 3769 O O . SER A 1 675 ? 145.649 148.472 182.193 1.00 17.41 675 SER A O 1
ATOM 3772 N N . GLN A 1 676 ? 146.553 148.189 184.239 1.00 19.52 676 GLN A N 1
ATOM 3773 C CA . GLN A 1 676 ? 145.279 148.373 184.923 1.00 18.55 676 GLN A CA 1
ATOM 3774 C C . GLN A 1 676 ? 144.840 149.835 184.854 1.00 21.54 676 GLN A C 1
ATOM 3775 O O . GLN A 1 676 ? 145.583 150.724 184.425 1.00 22.83 676 GLN A O 1
ATOM 3781 N N . ILE A 1 677 ? 143.608 150.083 185.288 1.00 27.92 677 ILE A N 1
ATOM 3782 C CA . ILE A 1 677 ? 143.057 151.435 185.291 1.00 25.40 677 ILE A CA 1
ATOM 3783 C C . ILE A 1 677 ? 143.313 152.142 186.616 1.00 29.01 677 ILE A C 1
ATOM 3784 O O . ILE A 1 677 ? 143.725 153.306 186.645 1.00 26.03 677 ILE A O 1
ATOM 3789 N N . ILE A 1 678 ? 143.065 151.459 187.727 1.00 30.03 678 ILE A N 1
ATOM 3790 C CA . ILE A 1 678 ? 143.293 152.008 189.056 1.00 33.23 678 ILE A CA 1
ATOM 3791 C C . ILE A 1 678 ? 144.570 151.392 189.598 1.00 34.84 678 ILE A C 1
ATOM 3792 O O . ILE A 1 678 ? 144.684 150.162 189.686 1.00 33.07 678 ILE A O 1
ATOM 3797 N N . GLY A 1 679 ? 145.526 152.239 189.969 1.00 28.86 679 GLY A N 1
ATOM 3798 C CA . GLY A 1 679 ? 146.770 151.737 190.518 1.00 24.62 679 GLY A CA 1
ATOM 3799 C C . GLY A 1 679 ? 146.570 151.064 191.860 1.00 30.66 679 GLY A C 1
ATOM 3800 O O . GLY A 1 679 ? 145.601 151.309 192.577 1.00 37.76 679 GLY A O 1
ATOM 3801 N N . LEU A 1 680 ? 147.512 150.188 192.197 1.00 29.41 680 LEU A N 1
ATOM 3802 C CA . LEU A 1 680 ? 147.512 149.514 193.484 1.00 30.50 680 LEU A CA 1
ATOM 3803 C C . LEU A 1 680 ? 148.403 150.253 194.470 1.00 32.34 680 LEU A C 1
ATOM 3804 O O . LEU A 1 680 ? 149.371 150.917 194.087 1.00 39.03 680 LEU A O 1
ATOM 3809 N N . THR A 1 681 ? 148.084 150.114 195.743 1.00 33.15 681 THR A N 1
ATOM 3810 C CA . THR A 1 681 ? 148.868 150.765 196.787 1.00 43.15 681 THR A CA 1
ATOM 3811 C C . THR A 1 681 ? 150.161 149.993 197.035 1.00 38.20 681 THR A C 1
ATOM 3812 O O . THR A 1 681 ? 150.119 148.775 197.228 1.00 32.23 681 THR A O 1
ATOM 3816 N N . PRO A 1 682 ? 151.330 150.664 197.054 1.00 38.30 682 PRO A N 1
ATOM 3817 C CA . PRO A 1 682 ? 151.537 152.090 196.794 1.00 33.57 682 PRO A CA 1
ATOM 3818 C C . PRO A 1 682 ? 152.077 152.401 195.396 1.00 34.21 682 PRO A C 1
ATOM 3819 O O . PRO A 1 682 ? 152.926 151.670 194.880 1.00 36.53 682 PRO A O 1
ATOM 3823 N N . SER A 1 683 ? 151.605 153.488 194.794 1.00 29.92 683 SER A N 1
ATOM 3824 C CA . SER A 1 683 ? 152.052 153.843 193.456 1.00 30.40 683 SER A CA 1
ATOM 3825 C C . SER A 1 683 ? 151.816 155.329 193.228 1.00 30.72 683 SER A C 1
ATOM 3826 O O . SER A 1 683 ? 151.040 155.969 193.941 1.00 33.69 683 SER A O 1
ATOM 3829 N N . THR A 1 684 ? 152.490 155.867 192.211 1.00 31.97 684 THR A N 1
ATOM 3830 C CA . THR A 1 684 ? 152.337 157.260 191.809 1.00 34.54 684 THR A CA 1
ATOM 3831 C C . THR A 1 684 ? 151.680 157.415 190.442 1.00 30.92 684 THR A C 1
ATOM 3832 O O . THR A 1 684 ? 151.739 158.499 189.855 1.00 36.09 684 THR A O 1
ATOM 3836 N N . GLY A 1 685 ? 151.059 156.365 189.923 1.00 32.30 685 GLY A N 1
ATOM 3837 C CA . GLY A 1 685 ? 150.443 156.424 188.611 1.00 23.44 685 GLY A CA 1
ATOM 3838 C C . GLY A 1 685 ? 149.973 155.037 188.244 1.00 23.38 685 GLY A C 1
ATOM 3839 O O . GLY A 1 685 ? 150.155 154.074 188.999 1.00 28.28 685 GLY A O 1
ATOM 3840 N N . SER A 1 686 ? 149.401 154.895 187.053 1.00 23.51 686 SER A N 1
ATOM 3841 C CA . SER A 1 686 ? 148.926 153.587 186.602 1.00 18.58 686 SER A CA 1
ATOM 3842 C C . SER A 1 686 ? 149.204 153.343 185.118 1.00 19.26 686 SER A C 1
ATOM 3843 O O . SER A 1 686 ? 148.306 152.971 184.367 1.00 21.02 686 SER A O 1
ATOM 3846 N N . ASN A 1 687 ? 150.446 153.568 184.699 1.00 14.37 687 ASN A N 1
ATOM 3847 C CA . ASN A 1 687 ? 150.838 153.386 183.300 1.00 14.75 687 ASN A CA 1
ATOM 3848 C C . ASN A 1 687 ? 151.414 152.011 182.934 1.00 18.78 687 ASN A C 1
ATOM 3849 O O . ASN A 1 687 ? 151.644 151.730 181.760 1.00 17.38 687 ASN A O 1
ATOM 3854 N N . VAL A 1 688 ? 151.646 151.163 183.931 1.00 17.79 688 VAL A N 1
ATOM 3855 C CA . VAL A 1 688 ? 152.221 149.832 183.715 1.00 13.06 688 VAL A CA 1
ATOM 3856 C C . VAL A 1 688 ? 151.593 148.812 184.653 1.00 14.90 688 VAL A C 1
ATOM 3857 O O . VAL A 1 688 ? 150.867 149.185 185.561 1.00 15.68 688 VAL A O 1
ATOM 3861 N N . PRO A 1 689 ? 151.807 147.514 184.391 1.00 14.58 689 PRO A N 1
ATOM 3862 C CA . PRO A 1 689 ? 151.272 146.478 185.282 1.00 12.44 689 PRO A CA 1
ATOM 3863 C C . PRO A 1 689 ? 151.859 146.642 186.685 1.00 17.29 689 PRO A C 1
ATOM 3864 O O . PRO A 1 689 ? 153.048 146.924 186.817 1.00 18.69 689 PRO A O 1
ATOM 3868 N N . HIS A 1 690 ? 151.040 146.454 187.714 1.00 18.69 690 HIS A N 1
ATOM 3869 C CA . HIS A 1 690 ? 151.492 146.621 189.099 1.00 20.96 690 HIS A CA 1
ATOM 3870 C C . HIS A 1 690 ? 151.726 145.301 189.825 1.00 21.74 690 HIS A C 1
ATOM 3871 O O . HIS A 1 690 ? 152.237 145.318 190.947 1.00 26.51 690 HIS A O 1
ATOM 3878 N N . THR A 1 691 ? 151.419 144.198 189.149 1.00 23.26 691 THR A N 1
ATOM 3879 C CA . THR A 1 691 ? 151.580 142.853 189.686 1.00 28.39 691 THR A CA 1
ATOM 3880 C C . THR A 1 691 ? 152.346 141.976 188.697 1.00 23.66 691 THR A C 1
ATOM 3881 O O . THR A 1 691 ? 152.416 142.277 187.507 1.00 24.21 691 THR A O 1
ATOM 3885 N N . ARG A 1 692 ? 152.917 140.891 189.208 1.00 28.14 692 ARG A N 1
ATOM 3886 C CA . ARG A 1 692 ? 153.714 139.951 188.423 1.00 20.04 692 ARG A CA 1
ATOM 3887 C C . ARG A 1 692 ? 152.911 138.700 188.075 1.00 21.19 692 ARG A C 1
ATOM 3888 O O . ARG A 1 692 ? 153.474 137.633 187.845 1.00 22.23 692 ARG A O 1
ATOM 3896 N N . ILE A 1 693 ? 151.592 138.843 188.045 1.00 19.33 693 ILE A N 1
ATOM 3897 C CA . ILE A 1 693 ? 150.686 137.727 187.792 1.00 18.05 693 ILE A CA 1
ATOM 3898 C C . ILE A 1 693 ? 150.859 136.995 186.454 1.00 16.53 693 ILE A C 1
ATOM 3899 O O . ILE A 1 693 ? 150.737 135.772 186.412 1.00 18.44 693 ILE A O 1
ATOM 3904 N N . MET A 1 694 ? 151.125 137.710 185.365 1.00 15.94 694 MET A N 1
ATOM 3905 C CA . MET A 1 694 ? 151.282 137.038 184.084 1.00 11.10 694 MET A CA 1
ATOM 3906 C C . MET A 1 694 ? 152.630 136.354 183.929 1.00 14.81 694 MET A C 1
ATOM 3907 O O . MET A 1 694 ? 152.918 135.865 182.831 1.00 16.91 694 MET A O 1
ATOM 3912 N N . TRP A 1 695 ? 153.495 136.351 184.956 1.00 11.75 695 TRP A N 1
ATOM 3913 C CA . TRP A 1 695 ? 154.879 135.921 184.781 1.00 12.67 695 TRP A CA 1
ATOM 3914 C C . TRP A 1 695 ? 155.286 134.895 185.822 1.00 15.50 695 TRP A C 1
ATOM 3915 O O . TRP A 1 695 ? 154.965 135.032 187.007 1.00 21.06 695 TRP A O 1
ATOM 3926 N N . SER A 1 696 ? 156.012 133.870 185.368 1.00 15.41 696 SER A N 1
ATOM 3927 C CA . SER A 1 696 ? 156.406 132.755 186.223 1.00 18.82 696 SER A CA 1
ATOM 3928 C C . SER A 1 696 ? 157.645 133.045 187.063 1.00 22.26 696 SER A C 1
ATOM 3929 O O . SER A 1 696 ? 157.796 132.451 188.136 1.00 24.41 696 SER A O 1
ATOM 3932 N N . ASN A 1 697 ? 158.535 133.928 186.604 1.00 19.78 697 ASN A N 1
ATOM 3933 C CA . ASN A 1 697 ? 159.804 134.190 187.266 1.00 20.18 697 ASN A CA 1
ATOM 3934 C C . ASN A 1 697 ? 159.993 135.693 187.431 1.00 21.02 697 ASN A C 1
ATOM 3935 O O . ASN A 1 697 ? 159.230 136.501 186.895 1.00 20.64 697 ASN A O 1
ATOM 3940 N N . GLY A 1 698 ? 161.001 136.072 188.206 1.00 20.45 698 GLY A N 1
ATOM 3941 C CA . GLY A 1 698 ? 161.349 137.477 188.345 1.00 16.49 698 GLY A CA 1
ATOM 3942 C C . GLY A 1 698 ? 160.608 138.145 189.483 1.00 21.77 698 GLY A C 1
ATOM 3943 O O . GLY A 1 698 ? 160.055 137.483 190.365 1.00 25.94 698 GLY A O 1
ATOM 3944 N N . ALA A 1 699 ? 160.582 139.479 189.458 1.00 20.16 699 ALA A N 1
ATOM 3945 C CA . ALA A 1 699 ? 159.994 140.229 190.563 1.00 23.73 699 ALA A CA 1
ATOM 3946 C C . ALA A 1 699 ? 159.675 141.652 190.112 1.00 19.31 699 ALA A C 1
ATOM 3947 O O . ALA A 1 699 ? 160.066 142.081 189.026 1.00 20.08 699 ALA A O 1
ATOM 3949 N N . MET A 1 700 ? 158.950 142.383 190.960 1.00 28.62 700 MET A N 1
ATOM 3950 C CA . MET A 1 700 ? 158.740 143.807 190.718 1.00 25.77 700 MET A CA 1
ATOM 3951 C C . MET A 1 700 ? 159.952 144.592 191.186 1.00 22.25 700 MET A C 1
ATOM 3952 O O . MET A 1 700 ? 160.663 144.192 192.110 1.00 26.79 700 MET A O 1
ATOM 3957 N N . TYR A 1 701 ? 160.172 145.733 190.536 1.00 29.82 701 TYR A N 1
ATOM 3958 C CA . TYR A 1 701 ? 161.394 146.489 190.764 1.00 28.11 701 TYR A CA 1
ATOM 3959 C C . TYR A 1 701 ? 161.472 147.000 192.189 1.00 30.28 701 TYR A C 1
ATOM 3960 O O . TYR A 1 701 ? 162.524 146.912 192.834 1.00 30.69 701 TYR A O 1
ATOM 3969 N N . SER A 1 702 ? 160.372 147.536 192.702 1.00 35.49 702 SER A N 1
ATOM 3970 C CA . SER A 1 702 ? 160.376 148.127 194.030 1.00 36.55 702 SER A CA 1
ATOM 3971 C C . SER A 1 702 ? 158.992 147.968 194.633 1.00 37.64 702 SER A C 1
ATOM 3972 O O . SER A 1 702 ? 157.988 148.044 193.923 1.00 39.41 702 SER A O 1
ATOM 3975 N N . SER A 1 703 ? 158.944 147.742 195.940 1.00 42.71 703 SER A N 1
ATOM 3976 C CA . SER A 1 703 ? 157.680 147.576 196.644 1.00 41.37 703 SER A CA 1
ATOM 3977 C C . SER A 1 703 ? 157.156 148.871 197.254 1.00 50.73 703 SER A C 1
ATOM 3978 O O . SER A 1 703 ? 156.097 148.848 197.889 1.00 51.08 703 SER A O 1
ATOM 3981 N N . THR A 1 704 ? 157.866 149.992 197.090 1.00 41.55 704 THR A N 1
ATOM 3982 C CA . THR A 1 704 ? 157.384 151.286 197.563 1.00 44.22 704 THR A CA 1
ATOM 3983 C C . THR A 1 704 ? 156.753 152.135 196.466 1.00 50.40 704 THR A C 1
ATOM 3984 O O . THR A 1 704 ? 155.958 153.028 196.779 1.00 45.80 704 THR A O 1
ATOM 3988 N N . ASP A 1 705 ? 157.092 151.897 195.200 1.00 35.69 705 ASP A N 1
ATOM 3989 C CA . ASP A 1 705 ? 156.394 152.520 194.075 1.00 29.75 705 ASP A CA 1
ATOM 3990 C C . ASP A 1 705 ? 156.210 151.447 193.009 1.00 25.36 705 ASP A C 1
ATOM 3991 O O . ASP A 1 705 ? 157.127 151.175 192.232 1.00 27.80 705 ASP A O 1
ATOM 3996 N N . LEU A 1 706 ? 155.021 150.849 192.969 1.00 26.41 706 LEU A N 1
ATOM 3997 C CA . LEU A 1 706 ? 154.759 149.802 191.996 1.00 22.51 706 LEU A CA 1
ATOM 3998 C C . LEU A 1 706 ? 154.707 150.329 190.567 1.00 22.18 706 LEU A C 1
ATOM 3999 O O . LEU A 1 706 ? 154.768 149.527 189.632 1.00 24.35 706 LEU A O 1
ATOM 4004 N N . ASN A 1 707 ? 154.575 151.640 190.362 1.00 23.83 707 ASN A N 1
ATOM 4005 C CA . ASN A 1 707 ? 154.504 152.179 189.003 1.00 25.56 707 ASN A CA 1
ATOM 4006 C C . ASN A 1 707 ? 155.864 152.257 188.330 1.00 25.06 707 ASN A C 1
ATOM 4007 O O . ASN A 1 707 ? 155.962 152.840 187.249 1.00 24.98 707 ASN A O 1
ATOM 4012 N N . ASN A 1 708 ? 156.912 151.710 188.950 1.00 24.83 708 ASN A N 1
ATOM 4013 C CA . ASN A 1 708 ? 158.179 151.507 188.269 1.00 23.32 708 ASN A CA 1
ATOM 4014 C C . ASN A 1 708 ? 158.162 150.264 187.389 1.00 25.33 708 ASN A C 1
ATOM 4015 O O . ASN A 1 708 ? 159.030 150.123 186.525 1.00 22.61 708 ASN A O 1
ATOM 4020 N N . GLY A 1 709 ? 157.206 149.361 187.595 1.00 19.61 709 GLY A N 1
ATOM 4021 C CA . GLY A 1 709 ? 157.092 148.183 186.761 1.00 20.39 709 GLY A CA 1
ATOM 4022 C C . GLY A 1 709 ? 158.017 147.051 187.172 1.00 20.14 709 GLY A C 1
ATOM 4023 O O . GLY A 1 709 ? 158.559 147.009 188.278 1.00 21.71 709 GLY A O 1
ATOM 4024 N N . PHE A 1 710 ? 158.197 146.115 186.234 1.00 23.81 710 PHE A N 1
ATOM 4025 C CA . PHE A 1 710 ? 158.994 144.912 186.427 1.00 19.46 710 PHE A CA 1
ATOM 4026 C C . PHE A 1 710 ? 160.459 145.258 186.668 1.00 20.10 710 PHE A C 1
ATOM 4027 O O . PHE A 1 710 ? 160.948 146.322 186.283 1.00 20.73 710 PHE A O 1
ATOM 4035 N N . ARG A 1 711 ? 161.167 144.329 187.298 1.00 21.01 711 ARG A N 1
ATOM 4036 C CA . ARG A 1 711 ? 162.610 144.432 187.490 1.00 17.53 711 ARG A CA 1
ATOM 4037 C C . ARG A 1 711 ? 163.316 143.781 186.309 1.00 21.02 711 ARG A C 1
ATOM 4038 O O . ARG A 1 711 ? 162.938 142.683 185.878 1.00 22.17 711 ARG A O 1
ATOM 4046 N N . LEU A 1 712 ? 164.336 144.446 185.783 1.00 19.50 712 LEU A N 1
ATOM 4047 C CA . LEU A 1 712 ? 165.109 143.928 184.660 1.00 15.29 712 LEU A CA 1
ATOM 4048 C C . LEU A 1 712 ? 166.498 143.570 185.170 1.00 20.41 712 LEU A C 1
ATOM 4049 O O . LEU A 1 712 ? 167.227 144.439 185.657 1.00 21.46 712 LEU A O 1
ATOM 4054 N N . ASN A 1 713 ? 166.866 142.302 185.056 1.00 25.72 713 ASN A N 1
ATOM 4055 C CA . ASN A 1 713 ? 168.165 141.852 185.525 1.00 21.81 713 ASN A CA 1
ATOM 4056 C C . ASN A 1 713 ? 169.132 141.688 184.362 1.00 23.51 713 ASN A C 1
ATOM 4057 O O . ASN A 1 713 ? 168.733 141.520 183.210 1.00 26.82 713 ASN A O 1
ATOM 4062 N N . TYR A 1 714 ? 170.421 141.727 184.679 1.00 19.33 714 TYR A N 1
ATOM 4063 C CA . TYR A 1 714 ? 171.443 141.740 183.641 1.00 23.38 714 TYR A CA 1
ATOM 4064 C C . TYR A 1 714 ? 171.548 140.392 182.934 1.00 27.14 714 TYR A C 1
ATOM 4065 O O . TYR A 1 714 ? 171.427 139.331 183.555 1.00 25.56 714 TYR A O 1
ATOM 4074 N N . LEU A 1 715 ? 171.796 140.436 181.626 1.00 25.79 715 LEU A N 1
ATOM 4075 C CA . LEU A 1 715 ? 172.082 139.236 180.846 1.00 21.58 715 LEU A CA 1
ATOM 4076 C C . LEU A 1 715 ? 173.072 139.619 179.761 1.00 22.18 715 LEU A C 1
ATOM 4077 O O . LEU A 1 715 ? 172.837 140.577 179.023 1.00 27.31 715 LEU A O 1
ATOM 4082 N N . SER A 1 716 ? 174.170 138.872 179.655 1.00 20.26 716 SER A N 1
ATOM 4083 C CA . SER A 1 716 ? 175.293 139.349 178.853 1.00 20.58 716 SER A CA 1
ATOM 4084 C C . SER A 1 716 ? 175.010 139.266 177.357 1.00 21.14 716 SER A C 1
ATOM 4085 O O . SER A 1 716 ? 175.482 140.109 176.585 1.00 22.55 716 SER A O 1
ATOM 4088 N N . ASN A 1 717 ? 174.279 138.247 176.918 1.00 21.79 717 ASN A N 1
ATOM 4089 C CA . ASN A 1 717 ? 173.898 138.117 175.518 1.00 19.94 717 ASN A CA 1
ATOM 4090 C C . ASN A 1 717 ? 172.582 137.374 175.448 1.00 20.90 717 ASN A C 1
ATOM 4091 O O . ASN A 1 717 ? 172.127 136.793 176.431 1.00 23.40 717 ASN A O 1
ATOM 4096 N N . HIS A 1 718 ? 171.973 137.377 174.269 1.00 23.70 718 HIS A N 1
ATOM 4097 C CA . HIS A 1 718 ? 170.642 136.800 174.180 1.00 18.15 718 HIS A CA 1
ATOM 4098 C C . HIS A 1 718 ? 170.647 135.284 174.105 1.00 26.95 718 HIS A C 1
ATOM 4099 O O . HIS A 1 718 ? 169.573 134.676 174.170 1.00 25.95 718 HIS A O 1
ATOM 4106 N N . ASN A 1 719 ? 171.809 134.652 173.981 1.00 29.39 719 ASN A N 1
ATOM 4107 C CA . ASN A 1 719 ? 171.879 133.200 173.947 1.00 27.25 719 ASN A CA 1
ATOM 4108 C C . ASN A 1 719 ? 172.366 132.613 175.261 1.00 28.32 719 ASN A C 1
ATOM 4109 O O . ASN A 1 719 ? 172.651 131.415 175.322 1.00 31.29 719 ASN A O 1
ATOM 4114 N N . GLU A 1 720 ? 172.462 133.423 176.310 1.00 26.77 720 GLU A N 1
ATOM 4115 C CA . GLU A 1 720 ? 172.855 132.945 177.622 1.00 26.28 720 GLU A CA 1
ATOM 4116 C C . GLU A 1 720 ? 171.663 132.332 178.351 1.00 32.33 720 GLU A C 1
ATOM 4117 O O . GLU A 1 720 ? 170.509 132.644 178.047 1.00 29.17 720 GLU A O 1
ATOM 4123 N N . PRO A 1 721 ? 171.915 131.443 179.309 1.00 31.38 721 PRO A N 1
ATOM 4124 C CA . PRO A 1 721 ? 170.809 130.835 180.059 1.00 31.08 721 PRO A CA 1
ATOM 4125 C C . PRO A 1 721 ? 170.088 131.844 180.940 1.00 34.21 721 PRO A C 1
ATOM 4126 O O . PRO A 1 721 ? 170.702 132.735 181.529 1.00 35.40 721 PRO A O 1
ATOM 4130 N N . LEU A 1 722 ? 168.769 131.685 181.034 1.00 30.82 722 LEU A N 1
ATOM 4131 C CA . LEU A 1 722 ? 167.929 132.518 181.883 1.00 25.87 722 LEU A CA 1
ATOM 4132 C C . LEU A 1 722 ? 167.746 131.837 183.236 1.00 29.00 722 LEU A C 1
ATOM 4133 O O . LEU A 1 722 ? 167.595 130.612 183.308 1.00 30.77 722 LEU A O 1
ATOM 4138 N N . THR A 1 723 ? 167.783 132.624 184.305 1.00 23.60 723 THR A N 1
ATOM 4139 C CA . THR A 1 723 ? 167.686 132.136 185.673 1.00 23.96 723 THR A CA 1
ATOM 4140 C C . THR A 1 723 ? 166.369 132.572 186.309 1.00 26.02 723 THR A C 1
ATOM 4141 O O . THR A 1 723 ? 165.644 133.401 185.750 1.00 30.47 723 THR A O 1
ATOM 4145 N N . PRO A 1 724 ? 166.003 132.006 187.465 1.00 29.07 724 PRO A N 1
ATOM 4146 C CA . PRO A 1 724 ? 164.766 132.452 188.133 1.00 25.03 724 PRO A CA 1
ATOM 4147 C C . PRO A 1 724 ? 164.787 133.907 188.584 1.00 27.38 724 PRO A C 1
ATOM 4148 O O . PRO A 1 724 ? 163.730 134.431 188.959 1.00 24.90 724 PRO A O 1
ATOM 4152 N N . MET A 1 725 ? 165.940 134.575 188.565 1.00 31.93 725 MET A N 1
ATOM 4153 C CA . MET A 1 725 ? 165.960 136.007 188.856 1.00 23.01 725 MET A CA 1
ATOM 4154 C C . MET A 1 725 ? 165.349 136.826 187.730 1.00 25.37 725 MET A C 1
ATOM 4155 O O . MET A 1 725 ? 164.769 137.885 187.984 1.00 27.51 725 MET A O 1
ATOM 4160 N N . HIS A 1 726 ? 165.476 136.366 186.487 1.00 21.83 726 HIS A N 1
ATOM 4161 C CA . HIS A 1 726 ? 165.005 137.114 185.333 1.00 13.93 726 HIS A CA 1
ATOM 4162 C C . HIS A 1 726 ? 163.511 136.961 185.156 1.00 13.11 726 HIS A C 1
ATOM 4163 O O . HIS A 1 726 ? 162.937 135.917 185.466 1.00 22.26 726 HIS A O 1
ATOM 4170 N N . LEU A 1 727 ? 162.878 137.992 184.605 1.00 13.58 727 LEU A N 1
ATOM 4171 C CA . LEU A 1 727 ? 161.447 137.965 184.306 1.00 12.66 727 LEU A CA 1
ATOM 4172 C C . LEU A 1 727 ? 161.221 137.250 182.981 1.00 15.58 727 LEU A C 1
ATOM 4173 O O . LEU A 1 727 ? 161.499 137.819 181.916 1.00 18.03 727 LEU A O 1
ATOM 4178 N N . TYR A 1 728 ? 160.693 136.022 183.026 1.00 13.04 728 TYR A N 1
ATOM 4179 C CA . TYR A 1 728 ? 160.522 135.250 181.798 1.00 16.22 728 TYR A CA 1
ATOM 4180 C C . TYR A 1 728 ? 159.472 134.149 181.982 1.00 14.86 728 TYR A C 1
ATOM 4181 O O . TYR A 1 728 ? 159.059 133.825 183.094 1.00 13.88 728 TYR A O 1
ATOM 4190 N N . ASN A 1 729 ? 159.038 133.592 180.849 1.00 12.62 729 ASN A N 1
ATOM 4191 C CA . ASN A 1 729 ? 158.033 132.540 180.782 1.00 14.64 729 ASN A CA 1
ATOM 4192 C C . ASN A 1 729 ? 158.506 131.483 179.796 1.00 13.95 729 ASN A C 1
ATOM 4193 O O . ASN A 1 729 ? 159.255 131.787 178.865 1.00 15.56 729 ASN A O 1
ATOM 4198 N N . GLU A 1 730 ? 158.012 130.247 179.973 1.00 15.80 730 GLU A N 1
ATOM 4199 C CA . GLU A 1 730 ? 158.410 129.100 179.171 1.00 13.12 730 GLU A CA 1
ATOM 4200 C C . GLU A 1 730 ? 157.206 128.254 178.787 1.00 14.80 730 GLU A C 1
ATOM 4201 O O . GLU A 1 730 ? 156.327 128.007 179.613 1.00 17.07 730 GLU A O 1
ATOM 4207 N N . PHE A 1 731 ? 157.167 127.779 177.543 1.00 13.76 731 PHE A N 1
ATOM 4208 C CA . PHE A 1 731 ? 156.128 126.813 177.202 1.00 15.77 731 PHE A CA 1
ATOM 4209 C C . PHE A 1 731 ? 156.653 125.851 176.154 1.00 11.71 731 PHE A C 1
ATOM 4210 O O . PHE A 1 731 ? 157.594 126.164 175.419 1.00 16.77 731 PHE A O 1
ATOM 4218 N N . SER A 1 732 ? 156.028 124.680 176.065 1.00 11.68 732 SER A N 1
ATOM 4219 C CA . SER A 1 732 ? 156.490 123.634 175.160 1.00 14.30 732 SER A CA 1
ATOM 4220 C C . SER A 1 732 ? 155.558 123.487 173.966 1.00 14.58 732 SER A C 1
ATOM 4221 O O . SER A 1 732 ? 154.350 123.687 174.082 1.00 23.47 732 SER A O 1
ATOM 4224 N N . VAL A 1 733 ? 156.139 123.126 172.809 1.00 20.61 733 VAL A N 1
ATOM 4225 C CA . VAL A 1 733 ? 155.445 123.051 171.524 1.00 21.93 733 VAL A CA 1
ATOM 4226 C C . VAL A 1 733 ? 155.761 121.726 170.828 1.00 22.67 733 VAL A C 1
ATOM 4227 O O . VAL A 1 733 ? 156.794 121.106 171.085 1.00 24.82 733 VAL A O 1
ATOM 4231 N N . SER A 1 734 ? 154.857 121.298 169.935 1.00 31.05 734 SER A N 1
ATOM 4232 C CA . SER A 1 734 ? 155.007 120.111 169.074 1.00 23.33 734 SER A CA 1
ATOM 4233 C C . SER A 1 734 ? 155.207 118.833 169.897 1.00 26.52 734 SER A C 1
ATOM 4234 O O . SER A 1 734 ? 156.263 118.198 169.889 1.00 28.42 734 SER A O 1
ATOM 4237 N N . GLU A 1 735 ? 154.140 118.473 170.615 1.00 30.95 735 GLU A N 1
ATOM 4238 C CA . GLU A 1 735 ? 154.129 117.301 171.492 1.00 28.06 735 GLU A CA 1
ATOM 4239 C C . GLU A 1 735 ? 153.351 116.157 170.842 1.00 27.97 735 GLU A C 1
ATOM 4240 O O . GLU A 1 735 ? 152.155 115.981 171.065 1.00 29.42 735 GLU A O 1
ATOM 4246 N N . PHE A 1 736 ? 154.053 115.361 170.039 1.00 31.85 736 PHE A N 1
ATOM 4247 C CA . PHE A 1 736 ? 153.491 114.164 169.429 1.00 30.38 736 PHE A CA 1
ATOM 4248 C C . PHE A 1 736 ? 154.017 112.915 170.133 1.00 27.59 736 PHE A C 1
ATOM 4249 O O . PHE A 1 736 ? 155.050 112.940 170.805 1.00 30.04 736 PHE A O 1
ATOM 4257 N N . GLY A 1 737 ? 153.280 111.812 169.979 1.00 23.96 737 GLY A N 1
ATOM 4258 C CA . GLY A 1 737 ? 153.565 110.595 170.716 1.00 25.95 737 GLY A CA 1
ATOM 4259 C C . GLY A 1 737 ? 154.546 109.668 170.016 1.00 21.93 737 GLY A C 1
ATOM 4260 O O . GLY A 1 737 ? 155.096 109.961 168.959 1.00 26.87 737 GLY A O 1
ATOM 4261 N N . GLY A 1 738 ? 154.743 108.502 170.627 1.00 27.21 738 GLY A N 1
ATOM 4262 C CA . GLY A 1 738 ? 155.767 107.590 170.153 1.00 24.91 738 GLY A CA 1
ATOM 4263 C C . GLY A 1 738 ? 155.436 106.889 168.852 1.00 30.09 738 GLY A C 1
ATOM 4264 O O . GLY A 1 738 ? 156.353 106.441 168.156 1.00 31.10 738 GLY A O 1
ATOM 4265 N N . SER A 1 739 ? 154.157 106.781 168.507 1.00 26.41 739 SER A N 1
ATOM 4266 C CA . SER A 1 739 ? 153.743 106.103 167.284 1.00 25.97 739 SER A CA 1
ATOM 4267 C C . SER A 1 739 ? 153.683 107.028 166.077 1.00 26.76 739 SER A C 1
ATOM 4268 O O . SER A 1 739 ? 153.262 106.590 165.002 1.00 27.08 739 SER A O 1
ATOM 4271 N N . VAL A 1 740 ? 154.073 108.289 166.230 1.00 29.46 740 VAL A N 1
ATOM 4272 C CA . VAL A 1 740 ? 154.062 109.270 165.152 1.00 25.88 740 VAL A CA 1
ATOM 4273 C C . VAL A 1 740 ? 155.498 109.542 164.744 1.00 33.04 740 VAL A C 1
ATOM 4274 O O . VAL A 1 740 ? 156.333 109.895 165.586 1.00 40.61 740 VAL A O 1
ATOM 4278 N N . THR A 1 741 ? 155.783 109.394 163.460 1.00 39.65 741 THR A N 1
ATOM 4279 C CA . THR A 1 741 ? 157.064 109.823 162.917 1.00 44.00 741 THR A CA 1
ATOM 4280 C C . THR A 1 741 ? 157.113 111.338 162.744 1.00 51.49 741 THR A C 1
ATOM 4281 O O . THR A 1 741 ? 156.112 111.969 162.393 1.00 53.40 741 THR A O 1
ATOM 4285 N N . GLU A 1 742 ? 158.291 111.922 162.994 1.00 55.84 742 GLU A N 1
ATOM 4286 C CA . GLU A 1 742 ? 158.432 113.378 162.926 1.00 61.16 742 GLU A CA 1
ATOM 4287 C C . GLU A 1 742 ? 158.222 113.916 161.511 1.00 54.77 742 GLU A C 1
ATOM 4288 O O . GLU A 1 742 ? 157.759 115.052 161.346 1.00 48.78 742 GLU A O 1
ATOM 4294 N N . SER A 1 743 ? 158.562 113.127 160.481 1.00 52.36 743 SER A N 1
ATOM 4295 C CA . SER A 1 743 ? 158.311 113.544 159.104 1.00 44.02 743 SER A CA 1
ATOM 4296 C C . SER A 1 743 ? 156.822 113.698 158.811 1.00 44.78 743 SER A C 1
ATOM 4297 O O . SER A 1 743 ? 156.458 114.422 157.879 1.00 40.64 743 SER A O 1
ATOM 4300 N N . ASN A 1 744 ? 155.975 113.082 159.630 1.00 43.10 744 ASN A N 1
ATOM 4301 C CA . ASN A 1 744 ? 154.530 113.184 159.455 1.00 33.67 744 ASN A CA 1
ATOM 4302 C C . ASN A 1 744 ? 153.900 114.223 160.382 1.00 31.20 744 ASN A C 1
ATOM 4303 O O . ASN A 1 744 ? 153.005 114.963 159.978 1.00 33.10 744 ASN A O 1
ATOM 4308 N N . ALA A 1 745 ? 154.369 114.271 161.625 1.00 40.36 745 ALA A N 1
ATOM 4309 C CA . ALA A 1 745 ? 153.839 115.199 162.627 1.00 35.86 745 ALA A CA 1
ATOM 4310 C C . ALA A 1 745 ? 154.026 116.688 162.323 1.00 33.20 745 ALA A C 1
ATOM 4311 O O . ALA A 1 745 ? 153.128 117.485 162.607 1.00 31.50 745 ALA A O 1
ATOM 4313 N N . LEU A 1 746 ? 155.212 117.033 161.810 1.00 29.41 746 LEU A N 1
ATOM 4314 C CA . LEU A 1 746 ? 155.648 118.396 161.431 1.00 22.62 746 LEU A CA 1
ATOM 4315 C C . LEU A 1 746 ? 155.921 119.342 162.611 1.00 24.99 746 LEU A C 1
ATOM 4316 O O . LEU A 1 746 ? 156.027 118.908 163.756 1.00 32.36 746 LEU A O 1
ATOM 4321 N N . ASP A 1 747 ? 156.009 120.636 162.319 1.00 23.88 747 ASP A N 1
ATOM 4322 C CA . ASP A 1 747 ? 156.290 121.655 163.330 1.00 27.11 747 ASP A CA 1
ATOM 4323 C C . ASP A 1 747 ? 155.056 122.491 163.650 1.00 19.44 747 ASP A C 1
ATOM 4324 O O . ASP A 1 747 ? 154.327 122.907 162.753 1.00 18.38 747 ASP A O 1
ATOM 4329 N N . GLU A 1 748 ? 154.825 122.721 164.938 1.00 19.96 748 GLU A N 1
ATOM 4330 C CA . GLU A 1 748 ? 153.660 123.473 165.396 1.00 18.44 748 GLU A CA 1
ATOM 4331 C C . GLU A 1 748 ? 153.653 124.986 165.141 1.00 15.66 748 GLU A C 1
ATOM 4332 O O . GLU A 1 748 ? 152.631 125.528 164.728 1.00 19.70 748 GLU A O 1
ATOM 4338 N N . ILE A 1 749 ? 154.769 125.649 165.405 1.00 16.91 749 ILE A N 1
ATOM 4339 C CA . ILE A 1 749 ? 154.843 127.091 165.236 1.00 9.50 749 ILE A CA 1
ATOM 4340 C C . ILE A 1 749 ? 155.953 127.463 164.270 1.00 9.71 749 ILE A C 1
ATOM 4341 O O . ILE A 1 749 ? 156.949 126.743 164.168 1.00 13.50 749 ILE A O 1
ATOM 4346 N N . LYS A 1 750 ? 155.742 128.553 163.529 1.00 9.64 750 LYS A N 1
ATOM 4347 C CA . LYS A 1 750 ? 156.706 129.028 162.544 1.00 8.51 750 LYS A CA 1
ATOM 4348 C C . LYS A 1 750 ? 157.328 130.433 162.678 1.00 9.74 750 LYS A C 1
ATOM 4349 O O . LYS A 1 750 ? 158.547 130.578 162.728 1.00 14.85 750 LYS A O 1
ATOM 4355 N N . TYR A 1 751 ? 156.497 131.469 162.685 1.00 10.42 751 TYR A N 1
ATOM 4356 C CA . TYR A 1 751 ? 156.990 132.840 162.814 1.00 11.38 751 TYR A CA 1
ATOM 4357 C C . TYR A 1 751 ? 156.293 133.408 164.048 1.00 11.74 751 TYR A C 1
ATOM 4358 O O . TYR A 1 751 ? 155.080 133.290 164.166 1.00 12.47 751 TYR A O 1
ATOM 4367 N N . ILE A 1 752 ? 157.039 134.006 164.974 1.00 7.95 752 ILE A N 1
ATOM 4368 C CA . ILE A 1 752 ? 156.426 134.597 166.166 1.00 6.89 752 ILE A CA 1
ATOM 4369 C C . ILE A 1 752 ? 156.529 136.123 166.051 1.00 9.72 752 ILE A C 1
ATOM 4370 O O . ILE A 1 752 ? 157.621 136.673 165.913 1.00 9.42 752 ILE A O 1
ATOM 4375 N N . PHE A 1 753 ? 155.394 136.810 166.135 1.00 8.10 753 PHE A N 1
ATOM 4376 C CA . PHE A 1 753 ? 155.373 138.258 165.964 1.00 8.56 753 PHE A CA 1
ATOM 4377 C C . PHE A 1 753 ? 155.041 138.906 167.308 1.00 9.82 753 PHE A C 1
ATOM 4378 O O . PHE A 1 753 ? 154.002 138.611 167.899 1.00 17.35 753 PHE A O 1
ATOM 4386 N N . ILE A 1 754 ? 155.895 139.804 167.771 1.00 8.74 754 ILE A N 1
ATOM 4387 C CA . ILE A 1 754 ? 155.721 140.528 169.025 1.00 7.61 754 ILE A CA 1
ATOM 4388 C C . ILE A 1 754 ? 155.507 142.001 168.667 1.00 9.99 754 ILE A C 1
ATOM 4389 O O . ILE A 1 754 ? 156.357 142.581 167.994 1.00 10.05 754 ILE A O 1
ATOM 4394 N N . GLN A 1 755 ? 154.395 142.626 169.125 1.00 8.83 755 GLN A N 1
ATOM 4395 C CA . GLN A 1 755 ? 154.411 144.080 169.332 1.00 9.49 755 GLN A CA 1
ATOM 4396 C C . GLN A 1 755 ? 154.409 144.525 170.785 1.00 8.01 755 GLN A C 1
ATOM 4397 O O . GLN A 1 755 ? 153.798 143.933 171.673 1.00 8.41 755 GLN A O 1
ATOM 4403 N N . THR A 1 756 ? 154.966 145.708 170.916 1.00 8.66 756 THR A N 1
ATOM 4404 C CA . THR A 1 756 ? 154.911 146.408 172.168 1.00 7.47 756 THR A CA 1
ATOM 4405 C C . THR A 1 756 ? 155.169 147.871 171.869 1.00 9.93 756 THR A C 1
ATOM 4406 O O . THR A 1 756 ? 155.260 148.285 170.704 1.00 13.29 756 THR A O 1
ATOM 4410 N N . THR A 1 757 ? 155.261 148.659 172.927 1.00 14.34 757 THR A N 1
ATOM 4411 C CA . THR A 1 757 ? 155.324 150.098 172.800 1.00 14.13 757 THR A CA 1
ATOM 4412 C C . THR A 1 757 ? 156.700 150.581 172.360 1.00 16.29 757 THR A C 1
ATOM 4413 O O . THR A 1 757 ? 157.734 150.008 172.709 1.00 15.56 757 THR A O 1
ATOM 4417 N N . TYR A 1 758 ? 156.699 151.713 171.646 1.00 19.04 758 TYR A N 1
ATOM 4418 C CA . TYR A 1 758 ? 157.908 152.372 171.177 1.00 17.82 758 TYR A CA 1
ATOM 4419 C C . TYR A 1 758 ? 158.489 153.298 172.251 1.00 22.10 758 TYR A C 1
ATOM 4420 O O . TYR A 1 758 ? 157.771 153.841 173.097 1.00 24.66 758 TYR A O 1
ATOM 4429 N N . ALA A 1 759 ? 159.814 153.437 172.230 1.00 23.81 759 ALA A N 1
ATOM 4430 C CA . ALA A 1 759 ? 160.540 154.455 172.980 1.00 18.33 759 ALA A CA 1
ATOM 4431 C C . ALA A 1 759 ? 161.805 154.763 172.193 1.00 20.73 759 ALA A C 1
ATOM 4432 O O . ALA A 1 759 ? 162.229 153.971 171.348 1.00 24.32 759 ALA A O 1
ATOM 4434 N N . ASN A 1 760 ? 162.394 155.937 172.436 1.00 26.24 760 ASN A N 1
ATOM 4435 C CA . ASN A 1 760 ? 163.525 156.348 171.603 1.00 30.45 760 ASN A CA 1
ATOM 4436 C C . ASN A 1 760 ? 164.837 155.697 172.016 1.00 27.94 760 ASN A C 1
ATOM 4437 O O . ASN A 1 760 ? 165.768 155.655 171.204 1.00 33.92 760 ASN A O 1
ATOM 4442 N N . SER A 1 761 ? 164.934 155.179 173.240 1.00 28.66 761 SER A N 1
ATOM 4443 C CA . SER A 1 761 ? 166.182 154.601 173.726 1.00 27.30 761 SER A CA 1
ATOM 4444 C C . SER A 1 761 ? 165.910 153.805 174.994 1.00 25.56 761 SER A C 1
ATOM 4445 O O . SER A 1 761 ? 164.816 153.840 175.559 1.00 27.53 761 SER A O 1
ATOM 4448 N N . GLY A 1 762 ? 166.927 153.100 175.441 1.00 28.10 762 GLY A N 1
ATOM 4449 C CA . GLY A 1 762 ? 166.855 152.359 176.682 1.00 20.92 762 GLY A CA 1
ATOM 4450 C C . GLY A 1 762 ? 167.704 151.116 176.568 1.00 24.27 762 GLY A C 1
ATOM 4451 O O . GLY A 1 762 ? 167.904 150.565 175.491 1.00 24.12 762 GLY A O 1
ATOM 4452 N N . ASP A 1 763 ? 168.209 150.666 177.720 1.00 25.10 763 ASP A N 1
ATOM 4453 C CA . ASP A 1 763 ? 169.008 149.452 177.833 1.00 17.99 763 ASP A CA 1
ATOM 4454 C C . ASP A 1 763 ? 168.185 148.185 178.045 1.00 20.11 763 ASP A C 1
ATOM 4455 O O . ASP A 1 763 ? 168.742 147.089 177.940 1.00 19.15 763 ASP A O 1
ATOM 4460 N N . GLY A 1 764 ? 166.895 148.291 178.351 1.00 15.88 764 GLY A N 1
ATOM 4461 C CA . GLY A 1 764 ? 166.074 147.098 178.479 1.00 14.39 764 GLY A CA 1
ATOM 4462 C C . GLY A 1 764 ? 165.885 146.398 177.148 1.00 15.51 764 GLY A C 1
ATOM 4463 O O . GLY A 1 764 ? 165.950 147.005 176.082 1.00 16.47 764 GLY A O 1
ATOM 4464 N N . ARG A 1 765 ? 165.664 145.079 177.203 1.00 20.15 765 ARG A N 1
ATOM 4465 C CA . ARG A 1 765 ? 165.499 144.286 175.991 1.00 12.37 765 ARG A CA 1
ATOM 4466 C C . ARG A 1 765 ? 164.379 143.287 176.191 1.00 14.84 765 ARG A C 1
ATOM 4467 O O . ARG A 1 765 ? 164.219 142.732 177.279 1.00 16.86 765 ARG A O 1
ATOM 4475 N N . PHE A 1 766 ? 163.600 143.069 175.135 1.00 15.93 766 PHE A N 1
ATOM 4476 C CA . PHE A 1 766 ? 162.702 141.927 175.074 1.00 11.17 766 PHE A CA 1
ATOM 4477 C C . PHE A 1 766 ? 163.459 140.778 174.433 1.00 13.40 766 PHE A C 1
ATOM 4478 O O . PHE A 1 766 ? 164.012 140.940 173.344 1.00 15.43 766 PHE A O 1
ATOM 4486 N N . ILE A 1 767 ? 163.486 139.617 175.092 1.00 12.75 767 ILE A N 1
ATOM 4487 C CA . ILE A 1 767 ? 164.295 138.492 174.648 1.00 10.43 767 ILE A CA 1
ATOM 4488 C C . ILE A 1 767 ? 163.401 137.295 174.374 1.00 9.57 767 ILE A C 1
ATOM 4489 O O . ILE A 1 767 ? 162.422 137.068 175.090 1.00 11.78 767 ILE A O 1
ATOM 4494 N N . ILE A 1 768 ? 163.739 136.522 173.338 1.00 12.11 768 ILE A N 1
ATOM 4495 C CA . ILE A 1 768 ? 163.033 135.282 173.027 1.00 13.27 768 ILE A CA 1
ATOM 4496 C C . ILE A 1 768 ? 164.044 134.213 172.602 1.00 13.53 768 ILE A C 1
ATOM 4497 O O . ILE A 1 768 ? 165.035 134.511 171.924 1.00 17.57 768 ILE A O 1
ATOM 4502 N N . GLN A 1 769 ? 163.813 132.966 173.043 1.00 12.18 769 GLN A N 1
ATOM 4503 C CA . GLN A 1 769 ? 164.701 131.826 172.804 1.00 13.42 769 GLN A CA 1
ATOM 4504 C C . GLN A 1 769 ? 163.901 130.607 172.370 1.00 12.14 769 GLN A C 1
ATOM 4505 O O . GLN A 1 769 ? 162.851 130.313 172.949 1.00 19.50 769 GLN A O 1
ATOM 4511 N N . ALA A 1 770 ? 164.392 129.891 171.363 1.00 15.74 770 ALA A N 1
ATOM 4512 C CA . ALA A 1 770 ? 163.896 128.562 171.025 1.00 15.30 770 ALA A CA 1
ATOM 4513 C C . ALA A 1 770 ? 164.945 127.546 171.439 1.00 14.83 770 ALA A C 1
ATOM 4514 O O . ALA A 1 770 ? 166.125 127.698 171.086 1.00 21.11 770 ALA A O 1
ATOM 4516 N N . LEU A 1 771 ? 164.505 126.523 172.184 1.00 16.29 771 LEU A N 1
ATOM 4517 C CA . LEU A 1 771 ? 165.371 125.539 172.820 1.00 23.67 771 LEU A CA 1
ATOM 4518 C C . LEU A 1 771 ? 164.937 124.137 172.421 1.00 24.41 771 LEU A C 1
ATOM 4519 O O . LEU A 1 771 ? 163.741 123.861 172.251 1.00 26.78 771 LEU A O 1
ATOM 4524 N N . ASP A 1 772 ? 165.912 123.247 172.303 1.00 27.22 772 ASP A N 1
ATOM 4525 C CA . ASP A 1 772 ? 165.632 121.871 171.934 1.00 34.30 772 ASP A CA 1
ATOM 4526 C C . ASP A 1 772 ? 165.282 121.055 173.172 1.00 37.00 772 ASP A C 1
ATOM 4527 O O . ASP A 1 772 ? 165.171 121.577 174.284 1.00 37.69 772 ASP A O 1
ATOM 4532 N N . ALA A 1 773 ? 165.122 119.745 172.974 1.00 42.82 773 ALA A N 1
ATOM 4533 C CA . ALA A 1 773 ? 164.597 118.891 174.036 1.00 48.44 773 ALA A CA 1
ATOM 4534 C C . ALA A 1 773 ? 165.494 118.909 175.269 1.00 52.98 773 ALA A C 1
ATOM 4535 O O . ALA A 1 773 ? 165.001 118.972 176.402 1.00 47.19 773 ALA A O 1
ATOM 4537 N N . SER A 1 774 ? 166.810 118.859 175.075 1.00 51.55 774 SER A N 1
ATOM 4538 C CA . SER A 1 774 ? 167.746 118.847 176.200 1.00 54.16 774 SER A CA 1
ATOM 4539 C C . SER A 1 774 ? 168.227 120.248 176.574 1.00 52.07 774 SER A C 1
ATOM 4540 O O . SER A 1 774 ? 169.423 120.477 176.744 1.00 54.32 774 SER A O 1
ATOM 4543 N N . GLY A 1 775 ? 167.301 121.197 176.715 1.00 51.87 775 GLY A N 1
ATOM 4544 C CA . GLY A 1 775 ? 167.617 122.507 177.261 1.00 42.76 775 GLY A CA 1
ATOM 4545 C C . GLY A 1 775 ? 168.532 123.411 176.451 1.00 43.71 775 GLY A C 1
ATOM 4546 O O . GLY A 1 775 ? 168.633 124.606 176.744 1.00 41.78 775 GLY A O 1
ATOM 4547 N N . SER A 1 776 ? 169.221 122.862 175.452 1.00 41.63 776 SER A N 1
ATOM 4548 C CA . SER A 1 776 ? 170.169 123.636 174.658 1.00 35.46 776 SER A CA 1
ATOM 4549 C C . SER A 1 776 ? 169.459 124.687 173.815 1.00 33.92 776 SER A C 1
ATOM 4550 O O . SER A 1 776 ? 168.346 124.462 173.332 1.00 38.36 776 SER A O 1
ATOM 4553 N N . VAL A 1 777 ? 170.111 125.834 173.612 1.00 31.98 777 VAL A N 1
ATOM 4554 C CA . VAL A 1 777 ? 169.512 126.924 172.837 1.00 28.46 777 VAL A CA 1
ATOM 4555 C C . VAL A 1 777 ? 169.726 126.668 171.349 1.00 26.67 777 VAL A C 1
ATOM 4556 O O . VAL A 1 777 ? 170.865 126.609 170.878 1.00 31.50 777 VAL A O 1
ATOM 4560 N N . LEU A 1 778 ? 168.627 126.526 170.601 1.00 27.48 778 LEU A N 1
ATOM 4561 C CA . LEU A 1 778 ? 168.727 126.413 169.146 1.00 22.48 778 LEU A CA 1
ATOM 4562 C C . LEU A 1 778 ? 168.884 127.777 168.492 1.00 23.85 778 LEU A C 1
ATOM 4563 O O . LEU A 1 778 ? 169.730 127.956 167.610 1.00 26.67 778 LEU A O 1
ATOM 4568 N N . SER A 1 779 ? 168.070 128.753 168.892 1.00 24.48 779 SER A N 1
ATOM 4569 C CA . SER A 1 779 ? 168.249 130.101 168.353 1.00 19.79 779 SER A CA 1
ATOM 4570 C C . SER A 1 779 ? 167.646 131.104 169.321 1.00 22.95 779 SER A C 1
ATOM 4571 O O . SER A 1 779 ? 166.914 130.743 170.245 1.00 21.97 779 SER A O 1
ATOM 4574 N N . SER A 1 780 ? 167.968 132.374 169.109 1.00 19.58 780 SER A N 1
ATOM 4575 C CA . SER A 1 780 ? 167.536 133.364 170.081 1.00 19.29 780 SER A CA 1
ATOM 4576 C C . SER A 1 780 ? 167.688 134.747 169.482 1.00 20.37 780 SER A C 1
ATOM 4577 O O . SER A 1 780 ? 168.342 134.933 168.453 1.00 25.08 780 SER A O 1
ATOM 4580 N N . ASN A 1 781 ? 167.050 135.713 170.128 1.00 18.76 781 ASN A N 1
ATOM 4581 C CA . ASN A 1 781 ? 167.203 137.097 169.710 1.00 17.55 781 ASN A CA 1
ATOM 4582 C C . ASN A 1 781 ? 166.712 137.990 170.826 1.00 14.35 781 ASN A C 1
ATOM 4583 O O . ASN A 1 781 ? 165.948 137.563 171.697 1.00 19.13 781 ASN A O 1
ATOM 4588 N N . TRP A 1 782 ? 167.168 139.231 170.805 1.00 15.67 782 TRP A N 1
ATOM 4589 C CA . TRP A 1 782 ? 166.518 140.251 171.606 1.00 17.58 782 TRP A CA 1
ATOM 4590 C C . TRP A 1 782 ? 166.323 141.536 170.818 1.00 19.21 782 TRP A C 1
ATOM 4591 O O . TRP A 1 782 ? 166.902 141.747 169.748 1.00 16.38 782 TRP A O 1
ATOM 4602 N N . TYR A 1 783 ? 165.493 142.407 171.380 1.00 17.48 783 TYR A N 1
ATOM 4603 C CA . TYR A 1 783 ? 165.070 143.617 170.701 1.00 14.46 783 TYR A CA 1
ATOM 4604 C C . TYR A 1 783 ? 165.046 144.787 171.670 1.00 14.51 783 TYR A C 1
ATOM 4605 O O . TYR A 1 783 ? 164.623 144.653 172.821 1.00 16.70 783 TYR A O 1
ATOM 4614 N N . SER A 1 784 ? 165.484 145.930 171.167 1.00 20.87 784 SER A N 1
ATOM 4615 C CA . SER A 1 784 ? 165.597 147.185 171.893 1.00 14.39 784 SER A CA 1
ATOM 4616 C C . SER A 1 784 ? 164.273 147.931 171.855 1.00 19.08 784 SER A C 1
ATOM 4617 O O . SER A 1 784 ? 163.384 147.606 171.069 1.00 17.06 784 SER A O 1
ATOM 4620 N N . PRO A 1 785 ? 164.093 148.951 172.704 1.00 16.08 785 PRO A N 1
ATOM 4621 C CA . PRO A 1 785 ? 162.848 149.729 172.627 1.00 13.77 785 PRO A CA 1
ATOM 4622 C C . PRO A 1 785 ? 162.606 150.377 171.272 1.00 19.43 785 PRO A C 1
ATOM 4623 O O . PRO A 1 785 ? 161.451 150.459 170.838 1.00 19.24 785 PRO A O 1
ATOM 4627 N N . GLN A 1 786 ? 163.654 150.851 170.584 1.00 21.10 786 GLN A N 1
ATOM 4628 C CA . GLN A 1 786 ? 163.494 151.534 169.301 1.00 18.03 786 GLN A CA 1
ATOM 4629 C C . GLN A 1 786 ? 163.380 150.584 168.121 1.00 18.87 786 GLN A C 1
ATOM 4630 O O . GLN A 1 786 ? 163.263 151.054 166.986 1.00 19.13 786 GLN A O 1
ATOM 4636 N N . SER A 1 787 ? 163.464 149.275 168.348 1.00 15.70 787 SER A N 1
ATOM 4637 C CA . SER A 1 787 ? 163.131 148.318 167.309 1.00 10.93 787 SER A CA 1
ATOM 4638 C C . SER A 1 787 ? 161.639 148.253 167.053 1.00 11.28 787 SER A C 1
ATOM 4639 O O . SER A 1 787 ? 161.227 147.753 166.007 1.00 12.18 787 SER A O 1
ATOM 4642 N N . PHE A 1 788 ? 160.814 148.717 167.987 1.00 13.83 788 PHE A N 1
ATOM 4643 C CA . PHE A 1 788 ? 159.367 148.541 167.885 1.00 12.49 788 PHE A CA 1
ATOM 4644 C C . PHE A 1 788 ? 158.738 149.776 167.249 1.00 14.18 788 PHE A C 1
ATOM 4645 O O . PHE A 1 788 ? 157.949 150.500 167.853 1.00 17.83 788 PHE A O 1
ATOM 4653 N N . ASN A 1 789 ? 159.105 150.014 165.988 1.00 15.92 789 ASN A N 1
ATOM 4654 C CA . ASN A 1 789 ? 158.835 151.310 165.375 1.00 14.62 789 ASN A CA 1
ATOM 4655 C C . ASN A 1 789 ? 158.100 151.187 164.050 1.00 17.27 789 ASN A C 1
ATOM 4656 O O . ASN A 1 789 ? 158.104 152.134 163.257 1.00 20.52 789 ASN A O 1
ATOM 4661 N N . SER A 1 790 ? 157.456 150.047 163.794 1.00 11.97 790 SER A N 1
ATOM 4662 C CA . SER A 1 790 ? 156.735 149.887 162.544 1.00 12.35 790 SER A CA 1
ATOM 4663 C C . SER A 1 790 ? 155.488 150.756 162.496 1.00 12.05 790 SER A C 1
ATOM 4664 O O . SER A 1 790 ? 154.976 151.009 161.400 1.00 19.90 790 SER A O 1
ATOM 4667 N N . THR A 1 791 ? 154.976 151.214 163.642 1.00 14.67 791 THR A N 1
ATOM 4668 C CA . THR A 1 791 ? 153.887 152.201 163.717 1.00 19.34 791 THR A CA 1
ATOM 4669 C C . THR A 1 791 ? 154.268 153.343 164.653 1.00 17.94 791 THR A C 1
ATOM 4670 O O . THR A 1 791 ? 153.516 153.737 165.548 1.00 14.47 791 THR A O 1
ATOM 4674 N N . PHE A 1 792 ? 155.482 153.867 164.451 1.00 22.96 792 PHE A N 1
ATOM 4675 C CA . PHE A 1 792 ? 156.027 155.067 165.073 1.00 22.46 792 PHE A CA 1
ATOM 4676 C C . PHE A 1 792 ? 154.944 156.141 165.149 1.00 27.10 792 PHE A C 1
ATOM 4677 O O . PHE A 1 792 ? 154.206 156.328 164.175 1.00 24.55 792 PHE A O 1
ATOM 4685 N N . PRO A 1 793 ? 154.811 156.876 166.273 1.00 24.42 793 PRO A N 1
ATOM 4686 C CA . PRO A 1 793 ? 155.644 156.799 167.473 1.00 24.02 793 PRO A CA 1
ATOM 4687 C C . PRO A 1 793 ? 154.987 156.130 168.686 1.00 23.06 793 PRO A C 1
ATOM 4688 O O . PRO A 1 793 ? 155.273 156.532 169.808 1.00 24.46 793 PRO A O 1
ATOM 4692 N N . ILE A 1 794 ? 154.132 155.137 168.465 1.00 21.56 794 ILE A N 1
ATOM 4693 C CA . ILE A 1 794 ? 153.340 154.524 169.520 1.00 15.91 794 ILE A CA 1
ATOM 4694 C C . ILE A 1 794 ? 153.776 153.083 169.788 1.00 22.11 794 ILE A C 1
ATOM 4695 O O . ILE A 1 794 ? 154.087 152.730 170.925 1.00 21.65 794 ILE A O 1
ATOM 4700 N N . SER A 1 795 ? 153.795 152.230 168.754 1.00 15.54 795 SER A N 1
ATOM 4701 C CA . SER A 1 795 ? 154.049 150.808 168.955 1.00 13.56 795 SER A CA 1
ATOM 4702 C C . SER A 1 795 ? 154.744 150.224 167.733 1.00 13.53 795 SER A C 1
ATOM 4703 O O . SER A 1 795 ? 155.056 150.930 166.777 1.00 18.45 795 SER A O 1
ATOM 4706 N N . GLY A 1 796 ? 155.000 148.921 167.772 1.00 14.37 796 GLY A N 1
ATOM 4707 C CA . GLY A 1 796 ? 155.560 148.265 166.599 1.00 10.83 796 GLY A CA 1
ATOM 4708 C C . GLY A 1 796 ? 155.699 146.774 166.809 1.00 13.17 796 GLY A C 1
ATOM 4709 O O . GLY A 1 796 ? 155.571 146.270 167.932 1.00 13.70 796 GLY A O 1
ATOM 4710 N N . PHE A 1 797 ? 156.030 146.076 165.705 1.00 12.39 797 PHE A N 1
ATOM 4711 C CA . PHE A 1 797 ? 156.173 144.623 165.653 1.00 9.02 797 PHE A CA 1
ATOM 4712 C C . PHE A 1 797 ? 157.599 144.224 165.299 1.00 11.50 797 PHE A C 1
ATOM 4713 O O . PHE A 1 797 ? 158.288 144.914 164.546 1.00 12.44 797 PHE A O 1
ATOM 4721 N N . VAL A 1 798 ? 158.026 143.062 165.797 1.00 8.92 798 VAL A N 1
ATOM 4722 C CA . VAL A 1 798 ? 159.217 142.392 165.296 1.00 9.05 798 VAL A CA 1
ATOM 4723 C C . VAL A 1 798 ? 158.858 140.931 165.052 1.00 7.44 798 VAL A C 1
ATOM 4724 O O . VAL A 1 798 ? 157.898 140.405 165.626 1.00 11.57 798 VAL A O 1
ATOM 4728 N N . ARG A 1 799 ? 159.649 140.269 164.207 1.00 6.51 799 ARG A N 1
ATOM 4729 C CA . ARG A 1 799 ? 159.443 138.871 163.827 1.00 5.67 799 ARG A CA 1
ATOM 4730 C C . ARG A 1 799 ? 160.580 137.985 164.320 1.00 9.11 799 ARG A C 1
ATOM 4731 O O . ARG A 1 799 ? 161.754 138.342 164.178 1.00 13.12 799 ARG A O 1
ATOM 4739 N N . PHE A 1 800 ? 160.241 136.820 164.885 1.00 11.15 800 PHE A N 1
ATOM 4740 C CA . PHE A 1 800 ? 161.206 135.787 165.281 1.00 9.91 800 PHE A CA 1
ATOM 4741 C C . PHE A 1 800 ? 160.930 134.501 164.506 1.00 12.98 800 PHE A C 1
ATOM 4742 O O . PHE A 1 800 ? 159.779 134.049 164.428 1.00 13.89 800 PHE A O 1
ATOM 4750 N N . ASP A 1 801 ? 161.986 133.909 163.948 1.00 20.73 801 ASP A N 1
ATOM 4751 C CA . ASP A 1 801 ? 161.907 132.699 163.127 1.00 17.17 801 ASP A CA 1
ATOM 4752 C C . ASP A 1 801 ? 162.128 131.476 164.003 1.00 14.80 801 ASP A C 1
ATOM 4753 O O . ASP A 1 801 ? 163.235 131.274 164.515 1.00 19.43 801 ASP A O 1
ATOM 4758 N N . VAL A 1 802 ? 161.107 130.640 164.160 1.00 12.56 802 VAL A N 1
ATOM 4759 C CA . VAL A 1 802 ? 161.252 129.465 165.022 1.00 16.01 802 VAL A CA 1
ATOM 4760 C C . VAL A 1 802 ? 161.990 128.376 164.245 1.00 12.39 802 VAL A C 1
ATOM 4761 O O . VAL A 1 802 ? 161.481 127.914 163.216 1.00 12.30 802 VAL A O 1
ATOM 4765 N N . PRO A 1 803 ? 163.175 127.934 164.683 1.00 13.59 803 PRO A N 1
ATOM 4766 C CA . PRO A 1 803 ? 163.901 126.892 163.939 1.00 14.56 803 PRO A CA 1
ATOM 4767 C C . PRO A 1 803 ? 163.212 125.547 164.040 1.00 19.34 803 PRO A C 1
ATOM 4768 O O . PRO A 1 803 ? 162.502 125.261 165.008 1.00 19.92 803 PRO A O 1
ATOM 4772 N N . THR A 1 804 ? 163.427 124.702 163.025 1.00 25.45 804 THR A N 1
ATOM 4773 C CA . THR A 1 804 ? 162.828 123.371 163.050 1.00 26.30 804 THR A CA 1
ATOM 4774 C C . THR A 1 804 ? 163.500 122.504 164.114 1.00 26.24 804 THR A C 1
ATOM 4775 O O . THR A 1 804 ? 164.716 122.559 164.317 1.00 24.02 804 THR A O 1
ATOM 4779 N N . GLY A 1 805 ? 162.695 121.705 164.810 1.00 29.80 805 GLY A N 1
ATOM 4780 C CA . GLY A 1 805 ? 163.204 120.892 165.891 1.00 26.64 805 GLY A CA 1
ATOM 4781 C C . GLY A 1 805 ? 163.188 121.544 167.252 1.00 29.05 805 GLY A C 1
ATOM 4782 O O . GLY A 1 805 ? 163.707 120.952 168.208 1.00 32.71 805 GLY A O 1
ATOM 4783 N N . ALA A 1 806 ? 162.616 122.742 167.372 1.00 27.62 806 ALA A N 1
ATOM 4784 C CA . ALA A 1 806 ? 162.389 123.361 168.674 1.00 28.64 806 ALA A CA 1
ATOM 4785 C C . ALA A 1 806 ? 161.421 122.531 169.506 1.00 28.34 806 ALA A C 1
ATOM 4786 O O . ALA A 1 806 ? 160.455 121.968 168.983 1.00 31.94 806 ALA A O 1
ATOM 4788 N N . LYS A 1 807 ? 161.659 122.484 170.819 1.00 27.14 807 LYS A N 1
ATOM 4789 C CA . LYS A 1 807 ? 160.740 121.840 171.752 1.00 23.46 807 LYS A CA 1
ATOM 4790 C C . LYS A 1 807 ? 160.206 122.767 172.833 1.00 21.94 807 LYS A C 1
ATOM 4791 O O . LYS A 1 807 ? 159.138 122.490 173.378 1.00 24.27 807 LYS A O 1
ATOM 4797 N N . LYS A 1 808 ? 160.923 123.838 173.177 1.00 20.08 808 LYS A N 1
ATOM 4798 C CA . LYS A 1 808 ? 160.475 124.811 174.160 1.00 14.65 808 LYS A CA 1
ATOM 4799 C C . LYS A 1 808 ? 160.757 126.207 173.647 1.00 15.51 808 LYS A C 1
ATOM 4800 O O . LYS A 1 808 ? 161.669 126.409 172.845 1.00 19.80 808 LYS A O 1
ATOM 4806 N N . ILE A 1 809 ? 159.983 127.175 174.136 1.00 14.18 809 ILE A N 1
ATOM 4807 C CA . ILE A 1 809 ? 160.184 128.591 173.844 1.00 9.73 809 ILE A CA 1
ATOM 4808 C C . ILE A 1 809 ? 160.168 129.361 175.152 1.00 11.03 809 ILE A C 1
ATOM 4809 O O . ILE A 1 809 ? 159.290 129.128 175.989 1.00 16.03 809 ILE A O 1
ATOM 4814 N N . ARG A 1 810 ? 161.126 130.285 175.326 1.00 14.02 810 ARG A N 1
ATOM 4815 C CA . ARG A 1 810 ? 161.192 131.186 176.486 1.00 12.13 810 ARG A CA 1
ATOM 4816 C C . ARG A 1 810 ? 161.140 132.635 176.032 1.00 14.47 810 ARG A C 1
ATOM 4817 O O . ARG A 1 810 ? 161.828 133.009 175.085 1.00 15.51 810 ARG A O 1
ATOM 4825 N N . TYR A 1 811 ? 160.368 133.471 176.725 1.00 10.29 811 TYR A N 1
ATOM 4826 C CA . TYR A 1 811 ? 160.298 134.881 176.357 1.00 10.48 811 TYR A CA 1
ATOM 4827 C C . TYR A 1 811 ? 160.231 135.743 177.611 1.00 9.96 811 TYR A C 1
ATOM 4828 O O . TYR A 1 811 ? 159.711 135.309 178.638 1.00 12.41 811 TYR A O 1
ATOM 4837 N N . GLY A 1 812 ? 160.755 136.961 177.544 1.00 9.59 812 GLY A N 1
ATOM 4838 C CA . GLY A 1 812 ? 160.718 137.791 178.739 1.00 10.24 812 GLY A CA 1
ATOM 4839 C C . GLY A 1 812 ? 161.412 139.115 178.533 1.00 12.11 812 GLY A C 1
ATOM 4840 O O . GLY A 1 812 ? 161.703 139.509 177.403 1.00 14.45 812 GLY A O 1
ATOM 4841 N N . PHE A 1 813 ? 161.690 139.793 179.652 1.00 13.87 813 PHE A N 1
ATOM 4842 C CA . PHE A 1 813 ? 162.363 141.091 179.654 1.00 14.89 813 PHE A CA 1
ATOM 4843 C C . PHE A 1 813 ? 163.645 141.000 180.471 1.00 19.55 813 PHE A C 1
ATOM 4844 O O . PHE A 1 813 ? 163.644 140.431 181.565 1.00 19.31 813 PHE A O 1
ATOM 4852 N N . VAL A 1 814 ? 164.736 141.564 179.951 1.00 18.12 814 VAL A N 1
ATOM 4853 C CA . VAL A 1 814 ? 166.023 141.560 180.636 1.00 16.71 814 VAL A CA 1
ATOM 4854 C C . VAL A 1 814 ? 166.670 142.929 180.453 1.00 22.35 814 VAL A C 1
ATOM 4855 O O . VAL A 1 814 ? 166.125 143.807 179.782 1.00 20.11 814 VAL A O 1
ATOM 4859 N N . ASN A 1 815 ? 167.845 143.106 181.052 1.00 20.54 815 ASN A N 1
ATOM 4860 C CA . ASN A 1 815 ? 168.642 144.320 180.913 1.00 20.71 815 ASN A CA 1
ATOM 4861 C C . ASN A 1 815 ? 169.950 143.978 180.218 1.00 22.43 815 ASN A C 1
ATOM 4862 O O . ASN A 1 815 ? 170.624 143.018 180.606 1.00 27.31 815 ASN A O 1
ATOM 4867 N N . SER A 1 816 ? 170.323 144.761 179.204 1.00 20.33 816 SER A N 1
ATOM 4868 C CA . SER A 1 816 ? 171.555 144.491 178.471 1.00 23.88 816 SER A CA 1
ATOM 4869 C C . SER A 1 816 ? 172.788 145.152 179.074 1.00 22.15 816 SER A C 1
ATOM 4870 O O . SER A 1 816 ? 173.892 144.921 178.575 1.00 26.03 816 SER A O 1
ATOM 4873 N N . ALA A 1 817 ? 172.642 145.963 180.118 1.00 26.26 817 ALA A N 1
ATOM 4874 C CA . ALA A 1 817 ? 173.770 146.599 180.782 1.00 25.11 817 ALA A CA 1
ATOM 4875 C C . ALA A 1 817 ? 173.844 146.128 182.231 1.00 28.59 817 ALA A C 1
ATOM 4876 O O . ALA A 1 817 ? 172.834 145.730 182.819 1.00 29.64 817 ALA A O 1
ATOM 4878 N N . ASN A 1 818 ? 175.048 146.171 182.812 1.00 29.37 818 ASN A N 1
ATOM 4879 C CA . ASN A 1 818 ? 175.315 145.488 184.083 1.00 29.24 818 ASN A CA 1
ATOM 4880 C C . ASN A 1 818 ? 174.882 146.344 185.274 1.00 31.88 818 ASN A C 1
ATOM 4881 O O . ASN A 1 818 ? 175.684 146.999 185.947 1.00 31.58 818 ASN A O 1
ATOM 4886 N N . TYR A 1 819 ? 173.582 146.300 185.551 1.00 28.46 819 TYR A N 1
ATOM 4887 C CA . TYR A 1 819 ? 172.938 146.885 186.721 1.00 28.35 819 TYR A CA 1
ATOM 4888 C C . TYR A 1 819 ? 171.469 146.516 186.632 1.00 25.71 819 TYR A C 1
ATOM 4889 O O . TYR A 1 819 ? 170.988 146.097 185.577 1.00 22.79 819 TYR A O 1
ATOM 4898 N N . THR A 1 820 ? 170.759 146.691 187.741 1.00 24.96 820 THR A N 1
ATOM 4899 C CA . THR A 1 820 ? 169.353 146.318 187.818 1.00 24.10 820 THR A CA 1
ATOM 4900 C C . THR A 1 820 ? 168.497 147.486 187.349 1.00 24.61 820 THR A C 1
ATOM 4901 O O . THR A 1 820 ? 168.582 148.590 187.899 1.00 26.95 820 THR A O 1
ATOM 4905 N N . GLY A 1 821 ? 167.674 147.244 186.332 1.00 23.45 821 GLY A N 1
ATOM 4906 C CA . GLY A 1 821 ? 166.846 148.265 185.743 1.00 17.50 821 GLY A CA 1
ATOM 4907 C C . GLY A 1 821 ? 165.367 148.056 186.016 1.00 18.70 821 GLY A C 1
ATOM 4908 O O . GLY A 1 821 ? 164.938 147.128 186.690 1.00 18.59 821 GLY A O 1
ATOM 4909 N N . SER A 1 822 ? 164.580 148.968 185.460 1.00 18.02 822 SER A N 1
ATOM 4910 C CA . SER A 1 822 ? 163.155 149.016 185.686 1.00 14.85 822 SER A CA 1
ATOM 4911 C C . SER A 1 822 ? 162.450 149.173 184.355 1.00 16.53 822 SER A C 1
ATOM 4912 O O . SER A 1 822 ? 162.989 149.785 183.433 1.00 25.28 822 SER A O 1
ATOM 4915 N N . LEU A 1 823 ? 161.242 148.624 184.245 1.00 14.81 823 LEU A N 1
ATOM 4916 C CA . LEU A 1 823 ? 160.529 148.736 182.978 1.00 15.09 823 LEU A CA 1
ATOM 4917 C C . LEU A 1 823 ? 160.204 150.184 182.652 1.00 20.96 823 LEU A C 1
ATOM 4918 O O . LEU A 1 823 ? 160.197 150.574 181.480 1.00 24.77 823 LEU A O 1
ATOM 4923 N N . ARG A 1 824 ? 159.927 150.993 183.667 1.00 25.35 824 ARG A N 1
ATOM 4924 C CA . ARG A 1 824 ? 159.486 152.358 183.421 1.00 20.17 824 ARG A CA 1
ATOM 4925 C C . ARG A 1 824 ? 160.594 153.208 182.822 1.00 25.84 824 ARG A C 1
ATOM 4926 O O . ARG A 1 824 ? 160.384 153.898 181.819 1.00 28.79 824 ARG A O 1
ATOM 4934 N N . SER A 1 825 ? 161.780 153.182 183.421 1.00 23.44 825 SER A N 1
ATOM 4935 C CA . SER A 1 825 ? 162.824 154.111 183.023 1.00 25.22 825 SER A CA 1
ATOM 4936 C C . SER A 1 825 ? 163.850 153.514 182.072 1.00 28.54 825 SER A C 1
ATOM 4937 O O . SER A 1 825 ? 164.671 154.263 181.533 1.00 30.51 825 SER A O 1
ATOM 4940 N N . HIS A 1 826 ? 163.828 152.201 181.836 1.00 26.15 826 HIS A N 1
ATOM 4941 C CA . HIS A 1 826 ? 164.784 151.573 180.937 1.00 21.40 826 HIS A CA 1
ATOM 4942 C C . HIS A 1 826 ? 164.137 150.845 179.772 1.00 22.09 826 HIS A C 1
ATOM 4943 O O . HIS A 1 826 ? 164.860 150.300 178.931 1.00 20.36 826 HIS A O 1
ATOM 4950 N N . PHE A 1 827 ? 162.810 150.813 179.690 1.00 16.55 827 PHE A N 1
ATOM 4951 C CA . PHE A 1 827 ? 162.179 150.340 178.470 1.00 14.78 827 PHE A CA 1
ATOM 4952 C C . PHE A 1 827 ? 161.157 151.351 177.948 1.00 20.50 827 PHE A C 1
ATOM 4953 O O . PHE A 1 827 ? 160.939 151.440 176.737 1.00 17.86 827 PHE A O 1
ATOM 4961 N N . MET A 1 828 ? 160.521 152.121 178.832 1.00 18.21 828 MET A N 1
ATOM 4962 C CA . MET A 1 828 ? 159.509 153.075 178.397 1.00 26.66 828 MET A CA 1
ATOM 4963 C C . MET A 1 828 ? 159.962 154.520 178.473 1.00 26.62 828 MET A C 1
ATOM 4964 O O . MET A 1 828 ? 159.179 155.411 178.135 1.00 26.45 828 MET A O 1
ATOM 4969 N N . SER A 1 829 ? 161.192 154.774 178.923 1.00 26.32 829 SER A N 1
ATOM 4970 C CA . SER A 1 829 ? 161.795 156.103 178.895 1.00 23.14 829 SER A CA 1
ATOM 4971 C C . SER A 1 829 ? 160.966 157.122 179.673 1.00 25.48 829 SER A C 1
ATOM 4972 O O . SER A 1 829 ? 160.768 158.252 179.226 1.00 26.30 829 SER A O 1
ATOM 4975 N N . GLY A 1 830 ? 160.482 156.732 180.851 1.00 22.85 830 GLY A N 1
ATOM 4976 C CA . GLY A 1 830 ? 159.696 157.649 181.657 1.00 20.56 830 GLY A CA 1
ATOM 4977 C C . GLY A 1 830 ? 158.378 158.062 181.037 1.00 26.02 830 GLY A C 1
ATOM 4978 O O . GLY A 1 830 ? 157.910 159.175 181.285 1.00 26.27 830 GLY A O 1
ATOM 4979 N N . PHE A 1 831 ? 157.764 157.191 180.236 1.00 23.08 831 PHE A N 1
ATOM 4980 C CA . PHE A 1 831 ? 156.463 157.442 179.601 1.00 24.87 831 PHE A CA 1
ATOM 4981 C C . PHE A 1 831 ? 156.475 158.673 178.697 1.00 23.00 831 PHE A C 1
ATOM 4982 O O . PHE A 1 831 ? 155.473 159.385 178.591 1.00 23.13 831 PHE A O 1
ATOM 4990 N N . ALA A 1 832 ? 157.593 158.923 178.015 1.00 21.87 832 ALA A N 1
ATOM 4991 C CA . ALA A 1 832 ? 157.668 160.053 177.092 1.00 19.19 832 ALA A CA 1
ATOM 4992 C C . ALA A 1 832 ? 156.869 159.831 175.814 1.00 19.39 832 ALA A C 1
ATOM 4993 O O . ALA A 1 832 ? 156.534 160.806 175.138 1.00 24.19 832 ALA A O 1
ATOM 4995 N N . TYR A 1 833 ? 156.539 158.590 175.466 1.00 23.96 833 TYR A N 1
ATOM 4996 C CA . TYR A 1 833 ? 155.786 158.304 174.250 1.00 16.03 833 TYR A CA 1
ATOM 4997 C C . TYR A 1 833 ? 154.453 157.621 174.486 1.00 22.11 833 TYR A C 1
ATOM 4998 O O . TYR A 1 833 ? 153.521 157.841 173.712 1.00 24.00 833 TYR A O 1
ATOM 5007 N N . ASN A 1 834 ? 154.339 156.777 175.502 1.00 24.26 834 ASN A N 1
ATOM 5008 C CA . ASN A 1 834 ? 153.120 156.030 175.776 1.00 21.00 834 ASN A CA 1
ATOM 5009 C C . ASN A 1 834 ? 152.777 156.138 177.244 1.00 22.39 834 ASN A C 1
ATOM 5010 O O . ASN A 1 834 ? 153.650 155.999 178.103 1.00 18.28 834 ASN A O 1
ATOM 5015 N N . LYS A 1 835 ? 151.494 156.342 177.530 1.00 23.13 835 LYS A N 1
ATOM 5016 C CA . LYS A 1 835 ? 151.013 156.323 178.899 1.00 20.80 835 LYS A CA 1
ATOM 5017 C C . LYS A 1 835 ? 150.414 154.985 179.301 1.00 22.94 835 LYS A C 1
ATOM 5018 O O . LYS A 1 835 ? 150.049 154.820 180.470 1.00 26.41 835 LYS A O 1
ATOM 5024 N N . ARG A 1 836 ? 150.264 154.044 178.371 1.00 23.97 836 ARG A N 1
ATOM 5025 C CA . ARG A 1 836 ? 149.656 152.745 178.654 1.00 23.00 836 ARG A CA 1
ATOM 5026 C C . ARG A 1 836 ? 150.521 151.655 178.044 1.00 17.61 836 ARG A C 1
ATOM 5027 O O . ARG A 1 836 ? 150.604 151.545 176.819 1.00 21.14 836 ARG A O 1
ATOM 5035 N N . PHE A 1 837 ? 151.150 150.846 178.886 1.00 20.26 837 PHE A N 1
ATOM 5036 C CA . PHE A 1 837 ? 151.971 149.747 178.405 1.00 19.14 837 PHE A CA 1
ATOM 5037 C C . PHE A 1 837 ? 151.107 148.580 177.968 1.00 18.21 837 PHE A C 1
ATOM 5038 O O . PHE A 1 837 ? 150.054 148.311 178.544 1.00 20.59 837 PHE A O 1
ATOM 5046 N N . PHE A 1 838 ? 151.562 147.879 176.929 1.00 17.21 838 PHE A N 1
ATOM 5047 C CA . PHE A 1 838 ? 150.882 146.671 176.515 1.00 12.68 838 PHE A CA 1
ATOM 5048 C C . PHE A 1 838 ? 151.882 145.739 175.852 1.00 13.73 838 PHE A C 1
ATOM 5049 O O . PHE A 1 838 ? 152.969 146.148 175.435 1.00 13.69 838 PHE A O 1
ATOM 5057 N N . LEU A 1 839 ? 151.514 144.461 175.798 1.00 12.37 839 LEU A N 1
ATOM 5058 C CA . LEU A 1 839 ? 152.345 143.444 175.158 1.00 13.76 839 LEU A CA 1
ATOM 5059 C C . LEU A 1 839 ? 151.425 142.413 174.531 1.00 10.61 839 LEU A C 1
ATOM 5060 O O . LEU A 1 839 ? 150.605 141.829 175.236 1.00 14.00 839 LEU A O 1
ATOM 5065 N N . LYS A 1 840 ? 151.512 142.229 173.211 1.00 10.55 840 LYS A N 1
ATOM 5066 C CA . LYS A 1 840 ? 150.810 141.152 172.521 1.00 7.38 840 LYS A CA 1
ATOM 5067 C C . LYS A 1 840 ? 151.815 140.330 171.727 1.00 10.26 840 LYS A C 1
ATOM 5068 O O . LYS A 1 840 ? 152.656 140.897 171.025 1.00 13.00 840 LYS A O 1
ATOM 5074 N N . ILE A 1 841 ? 151.739 139.002 171.857 1.00 6.58 841 ILE A N 1
ATOM 5075 C CA . ILE A 1 841 ? 152.606 138.061 171.148 1.00 7.38 841 ILE A CA 1
ATOM 5076 C C . ILE A 1 841 ? 151.723 137.162 170.300 1.00 9.50 841 ILE A C 1
ATOM 5077 O O . ILE A 1 841 ? 150.778 136.558 170.816 1.00 7.39 841 ILE A O 1
ATOM 5082 N N . TYR A 1 842 ? 152.012 137.083 169.005 1.00 10.53 842 TYR A N 1
ATOM 5083 C CA . TYR A 1 842 ? 151.186 136.322 168.081 1.00 10.58 842 TYR A CA 1
ATOM 5084 C C . TYR A 1 842 ? 151.982 135.144 167.555 1.00 10.23 842 TYR A C 1
ATOM 5085 O O . TYR A 1 842 ? 153.080 135.332 167.027 1.00 13.46 842 TYR A O 1
ATOM 5094 N N . ALA A 1 843 ? 151.406 133.948 167.638 1.00 11.11 843 ALA A N 1
ATOM 5095 C CA . ALA A 1 843 ? 151.991 132.744 167.061 1.00 10.20 843 ALA A CA 1
ATOM 5096 C C . ALA A 1 843 ? 151.383 132.488 165.689 1.00 11.29 843 ALA A C 1
ATOM 5097 O O . ALA A 1 843 ? 150.167 132.377 165.580 1.00 14.03 843 ALA A O 1
ATOM 5099 N N . VAL A 1 844 ? 152.219 132.384 164.647 1.00 13.01 844 VAL A N 1
ATOM 5100 C CA . VAL A 1 844 ? 151.756 131.941 163.330 1.00 11.22 844 VAL A CA 1
ATOM 5101 C C . VAL A 1 844 ? 151.976 130.434 163.217 1.00 9.49 844 VAL A C 1
ATOM 5102 O O . VAL A 1 844 ? 153.117 129.962 163.255 1.00 10.06 844 VAL A O 1
ATOM 5106 N N . TYR A 1 845 ? 150.884 129.685 163.149 1.00 8.74 845 TYR A N 1
ATOM 5107 C CA . TYR A 1 845 ? 150.956 128.232 163.099 1.00 8.39 845 TYR A CA 1
ATOM 5108 C C . TYR A 1 845 ? 151.430 127.688 161.763 1.00 12.24 845 TYR A C 1
ATOM 5109 O O . TYR A 1 845 ? 151.071 128.201 160.705 1.00 14.96 845 TYR A O 1
ATOM 5118 N N . ASN A 1 846 ? 152.242 126.640 161.826 1.00 12.04 846 ASN A N 1
ATOM 5119 C CA . ASN A 1 846 ? 152.776 126.020 160.627 1.00 12.02 846 ASN A CA 1
ATOM 5120 C C . ASN A 1 846 ? 151.647 125.456 159.776 1.00 17.23 846 ASN A C 1
ATOM 5121 O O . ASN A 1 846 ? 151.655 125.593 158.554 1.00 20.31 846 ASN A O 1
ATOM 5126 N N . ASP A 1 847 ? 150.678 124.812 160.420 1.00 22.46 847 ASP A N 1
ATOM 5127 C CA . ASP A 1 847 ? 149.546 124.253 159.692 1.00 18.32 847 ASP A CA 1
ATOM 5128 C C . ASP A 1 847 ? 148.187 124.500 160.351 1.00 23.08 847 ASP A C 1
ATOM 5129 O O . ASP A 1 847 ? 147.556 123.558 160.826 1.00 27.88 847 ASP A O 1
ATOM 5134 N N . LEU A 1 848 ? 147.752 125.757 160.403 1.00 17.56 848 LEU A N 1
ATOM 5135 C CA . LEU A 1 848 ? 146.437 126.088 160.963 1.00 19.75 848 LEU A CA 1
ATOM 5136 C C . LEU A 1 848 ? 146.182 125.573 162.383 1.00 15.51 848 LEU A C 1
ATOM 5137 O O . LEU A 1 848 ? 146.934 125.848 163.311 1.00 22.00 848 LEU A O 1
ATOM 5142 N N . GLY A 1 849 ? 145.093 124.825 162.521 1.00 20.23 849 GLY A N 1
ATOM 5143 C CA . GLY A 1 849 ? 144.646 124.266 163.785 1.00 11.82 849 GLY A CA 1
ATOM 5144 C C . GLY A 1 849 ? 144.996 122.804 164.006 1.00 14.36 849 GLY A C 1
ATOM 5145 O O . GLY A 1 849 ? 144.330 122.116 164.776 1.00 13.61 849 GLY A O 1
ATOM 5146 N N . ARG A 1 850 ? 146.043 122.327 163.340 1.00 18.75 850 ARG A N 1
ATOM 5147 C CA . ARG A 1 850 ? 146.441 120.923 163.437 1.00 15.11 850 ARG A CA 1
ATOM 5148 C C . ARG A 1 850 ? 146.759 120.481 164.867 1.00 12.55 850 ARG A C 1
ATOM 5149 O O . ARG A 1 850 ? 146.406 119.374 165.263 1.00 15.77 850 ARG A O 1
ATOM 5157 N N . TYR A 1 851 ? 147.427 121.331 165.639 1.00 14.03 851 TYR A N 1
ATOM 5158 C CA . TYR A 1 851 ? 147.757 120.990 167.021 1.00 15.23 851 TYR A CA 1
ATOM 5159 C C . TYR A 1 851 ? 146.821 121.676 168.016 1.00 16.58 851 TYR A C 1
ATOM 5160 O O . TYR A 1 851 ? 147.025 121.588 169.224 1.00 18.48 851 TYR A O 1
ATOM 5169 N N . GLY A 1 852 ? 145.788 122.340 167.506 1.00 13.12 852 GLY A N 1
ATOM 5170 C CA . GLY A 1 852 ? 144.861 123.075 168.340 1.00 10.04 852 GLY A CA 1
ATOM 5171 C C . GLY A 1 852 ? 145.396 124.450 168.711 1.00 12.29 852 GLY A C 1
ATOM 5172 O O . GLY A 1 852 ? 146.359 124.541 169.481 1.00 10.98 852 GLY A O 1
ATOM 5173 N N . GLN A 1 853 ? 144.778 125.523 168.209 1.00 13.69 853 GLN A N 1
ATOM 5174 C CA . GLN A 1 853 ? 145.229 126.870 168.555 1.00 19.35 853 GLN A CA 1
ATOM 5175 C C . GLN A 1 853 ? 145.062 127.134 170.047 1.00 15.09 853 GLN A C 1
ATOM 5176 O O . GLN A 1 853 ? 144.166 126.593 170.702 1.00 15.22 853 GLN A O 1
ATOM 5182 N N . PHE A 1 854 ? 145.928 127.991 170.583 1.00 15.42 854 PHE A N 1
ATOM 5183 C CA . PHE A 1 854 ? 145.831 128.431 171.972 1.00 15.18 854 PHE A CA 1
ATOM 5184 C C . PHE A 1 854 ? 144.929 129.642 172.084 1.00 18.92 854 PHE A C 1
ATOM 5185 O O . PHE A 1 854 ? 145.085 130.616 171.340 1.00 22.79 854 PHE A O 1
ATOM 5193 N N . GLU A 1 855 ? 144.000 129.593 173.047 1.00 17.25 855 GLU A N 1
ATOM 5194 C CA . GLU A 1 855 ? 143.152 130.728 173.397 1.00 20.60 855 GLU A CA 1
ATOM 5195 C C . GLU A 1 855 ? 142.402 130.438 174.688 1.00 21.57 855 GLU A C 1
ATOM 5196 O O . GLU A 1 855 ? 142.406 129.290 175.146 1.00 24.79 855 GLU A O 1
ATOM 5202 N N . PRO A 1 856 ? 141.807 131.439 175.338 1.00 18.80 856 PRO A N 1
ATOM 5203 C CA . PRO A 1 856 ? 141.363 131.240 176.715 1.00 18.24 856 PRO A CA 1
ATOM 5204 C C . PRO A 1 856 ? 140.265 130.198 176.794 1.00 18.43 856 PRO A C 1
ATOM 5205 O O . PRO A 1 856 ? 139.493 130.008 175.836 1.00 22.19 856 PRO A O 1
ATOM 5209 N N . PRO A 1 857 ? 140.175 129.479 177.909 1.00 13.79 857 PRO A N 1
ATOM 5210 C CA . PRO A 1 857 ? 139.158 128.429 178.035 1.00 12.03 857 PRO A CA 1
ATOM 5211 C C . PRO A 1 857 ? 137.754 129.015 178.106 1.00 11.54 857 PRO A C 1
ATOM 5212 O O . PRO A 1 857 ? 137.561 130.159 178.532 1.00 11.71 857 PRO A O 1
ATOM 5216 N N . TYR A 1 858 ? 136.761 128.229 177.676 1.00 8.84 858 TYR A N 1
ATOM 5217 C CA . TYR A 1 858 ? 135.390 128.731 177.664 1.00 7.60 858 TYR A CA 1
ATOM 5218 C C . TYR A 1 858 ? 134.407 127.568 177.564 1.00 8.62 858 TYR A C 1
ATOM 5219 O O . TYR A 1 858 ? 134.746 126.491 177.067 1.00 9.10 858 TYR A O 1
ATOM 5228 N N . SER A 1 859 ? 133.192 127.776 178.086 1.00 5.93 859 SER A N 1
ATOM 5229 C CA . SER A 1 859 ? 132.113 126.815 177.875 1.00 6.33 859 SER A CA 1
ATOM 5230 C C . SER A 1 859 ? 130.779 127.526 177.968 1.00 8.57 859 SER A C 1
ATOM 5231 O O . SER A 1 859 ? 130.491 128.193 178.963 1.00 13.20 859 SER A O 1
ATOM 5234 N N . VAL A 1 860 ? 129.959 127.384 176.936 1.00 8.64 860 VAL A N 1
ATOM 5235 C CA . VAL A 1 860 ? 128.667 128.038 176.966 1.00 10.67 860 VAL A CA 1
ATOM 5236 C C . VAL A 1 860 ? 127.770 127.455 178.047 1.00 10.27 860 VAL A C 1
ATOM 5237 O O . VAL A 1 860 ? 126.791 128.090 178.452 1.00 13.77 860 VAL A O 1
ATOM 5241 N N . ALA A 1 861 ? 128.085 126.268 178.551 1.00 12.31 861 ALA A N 1
ATOM 5242 C CA . ALA A 1 861 ? 127.208 125.593 179.490 1.00 13.29 861 ALA A CA 1
ATOM 5243 C C . ALA A 1 861 ? 127.621 125.755 180.943 1.00 15.59 861 ALA A C 1
ATOM 5244 O O . ALA A 1 861 ? 126.855 125.347 181.834 1.00 16.59 861 ALA A O 1
ATOM 5246 N N . ILE A 1 862 ? 128.791 126.351 181.217 1.00 14.60 862 ILE A N 1
ATOM 5247 C CA . ILE A 1 862 ? 129.325 126.500 182.576 1.00 17.70 862 ILE A CA 1
ATOM 5248 C C . ILE A 1 862 ? 129.253 127.969 182.956 1.00 17.92 862 ILE A C 1
ATOM 5249 O O . ILE A 1 862 ? 129.891 128.808 182.312 1.00 17.79 862 ILE A O 1
ATOM 5254 N N . ASP A 1 863 ? 128.560 128.277 184.053 1.00 20.46 863 ASP A N 1
ATOM 5255 C CA . ASP A 1 863 ? 128.369 129.687 184.418 1.00 22.92 863 ASP A CA 1
ATOM 5256 C C . ASP A 1 863 ? 129.644 130.376 184.877 1.00 18.75 863 ASP A C 1
ATOM 5257 O O . ASP A 1 863 ? 129.714 131.606 184.819 1.00 26.24 863 ASP A O 1
ATOM 5262 N N . ARG A 1 864 ? 130.635 129.627 185.360 1.00 24.15 864 ARG A N 1
ATOM 5263 C CA . ARG A 1 864 ? 131.907 130.225 185.761 1.00 21.06 864 ARG A CA 1
ATOM 5264 C C . ARG A 1 864 ? 132.619 130.865 184.573 1.00 22.29 864 ARG A C 1
ATOM 5265 O O . ARG A 1 864 ? 133.334 131.861 184.729 1.00 24.49 864 ARG A O 1
ATOM 5273 N N . PHE A 1 865 ? 132.460 130.284 183.379 1.00 20.38 865 PHE A N 1
ATOM 5274 C CA . PHE A 1 865 ? 133.063 130.772 182.142 1.00 14.65 865 PHE A CA 1
ATOM 5275 C C . PHE A 1 865 ? 132.103 131.582 181.292 1.00 15.48 865 PHE A C 1
ATOM 5276 O O . PHE A 1 865 ? 132.551 132.355 180.441 1.00 17.86 865 PHE A O 1
ATOM 5284 N N . ARG A 1 866 ? 130.805 131.388 181.482 1.00 13.62 866 ARG A N 1
ATOM 5285 C CA . ARG A 1 866 ? 129.814 132.095 180.694 1.00 16.38 866 ARG A CA 1
ATOM 5286 C C . ARG A 1 866 ? 129.614 133.517 181.206 1.00 19.38 866 ARG A C 1
ATOM 5287 O O . ARG A 1 866 ? 129.383 134.431 180.407 1.00 18.71 866 ARG A O 1
ATOM 5295 N N . VAL A 1 867 ? 129.672 133.720 182.525 1.00 17.20 867 VAL A N 1
ATOM 5296 C CA . VAL A 1 867 ? 129.473 135.044 183.103 1.00 21.27 867 VAL A CA 1
ATOM 5297 C C . VAL A 1 867 ? 130.605 135.474 184.021 1.00 17.41 867 VAL A C 1
ATOM 5298 O O . VAL A 1 867 ? 130.739 136.678 184.277 1.00 25.08 867 VAL A O 1
ATOM 5302 N N . GLY A 1 868 ? 131.405 134.567 184.552 1.00 23.78 868 GLY A N 1
ATOM 5303 C CA . GLY A 1 868 ? 132.487 134.934 185.446 1.00 25.53 868 GLY A CA 1
ATOM 5304 C C . GLY A 1 868 ? 132.179 134.542 186.882 1.00 34.11 868 GLY A C 1
ATOM 5305 O O . GLY A 1 868 ? 131.113 134.014 187.206 1.00 35.32 868 GLY A O 1
ATOM 5306 N N . ASP A 1 869 ? 133.149 134.812 187.747 1.00 42.61 869 ASP A N 1
ATOM 5307 C CA . ASP A 1 869 ? 133.004 134.513 189.165 1.00 48.42 869 ASP A CA 1
ATOM 5308 C C . ASP A 1 869 ? 132.433 135.725 189.887 1.00 44.13 869 ASP A C 1
ATOM 5309 O O . ASP A 1 869 ? 132.932 136.843 189.724 1.00 51.10 869 ASP A O 1
ATOM 5314 N N . ASN A 1 870 ? 131.402 135.497 190.695 1.00 42.08 870 ASN A N 1
ATOM 5315 C CA . ASN A 1 870 ? 130.666 136.566 191.353 1.00 44.63 870 ASN A CA 1
ATOM 5316 C C . ASN A 1 870 ? 131.235 136.935 192.717 1.00 47.69 870 ASN A C 1
ATOM 5317 O O . ASN A 1 870 ? 130.647 137.771 193.411 1.00 56.39 870 ASN A O 1
ATOM 5322 N N . THR A 1 871 ? 132.355 136.342 193.120 1.00 51.71 871 THR A N 1
ATOM 5323 C CA . THR A 1 871 ? 132.943 136.665 194.412 1.00 57.17 871 THR A CA 1
ATOM 5324 C C . THR A 1 871 ? 133.443 138.108 194.440 1.00 60.67 871 THR A C 1
ATOM 5325 O O . THR A 1 871 ? 133.918 138.647 193.437 1.00 55.27 871 THR A O 1
ATOM 5329 N N . THR A 1 872 ? 133.332 138.731 195.613 1.00 63.64 872 THR A N 1
ATOM 5330 C CA . THR A 1 872 ? 133.791 140.095 195.837 1.00 71.04 872 THR A CA 1
ATOM 5331 C C . THR A 1 872 ? 134.750 140.109 197.023 1.00 73.21 872 THR A C 1
ATOM 5332 O O . THR A 1 872 ? 134.704 139.237 197.897 1.00 69.30 872 THR A O 1
ATOM 5336 N N . GLN A 1 873 ? 135.625 141.113 197.044 1.00 71.87 873 GLN A N 1
ATOM 5337 C CA . GLN A 1 873 ? 136.592 141.245 198.126 1.00 69.55 873 GLN A CA 1
ATOM 5338 C C . GLN A 1 873 ? 135.885 141.548 199.441 1.00 72.83 873 GLN A C 1
ATOM 5339 O O . GLN A 1 873 ? 134.963 142.366 199.495 1.00 76.36 873 GLN A O 1
ATOM 5345 N N . MET A 1 874 ? 136.319 140.878 200.505 1.00 75.16 874 MET A N 1
ATOM 5346 C CA . MET A 1 874 ? 135.675 141.039 201.798 1.00 79.32 874 MET A CA 1
ATOM 5347 C C . MET A 1 874 ? 136.069 142.363 202.449 1.00 85.25 874 MET A C 1
ATOM 5348 O O . MET A 1 874 ? 137.195 142.841 202.273 1.00 78.85 874 MET A O 1
ATOM 5353 N N . PRO A 1 875 ? 135.157 142.972 203.209 1.00 89.08 875 PRO A N 1
ATOM 5354 C CA . PRO A 1 875 ? 135.531 144.145 204.006 1.00 85.52 875 PRO A CA 1
ATOM 5355 C C . PRO A 1 875 ? 136.563 143.770 205.060 1.00 90.31 875 PRO A C 1
ATOM 5356 O O . PRO A 1 875 ? 136.581 142.646 205.570 1.00 87.17 875 PRO A O 1
ATOM 5360 N N . SER A 1 876 ? 137.425 144.730 205.387 1.00 88.84 876 SER A N 1
ATOM 5361 C CA . SER A 1 876 ? 138.520 144.468 206.313 1.00 91.63 876 SER A CA 1
ATOM 5362 C C . SER A 1 876 ? 137.968 144.219 207.710 1.00 88.72 876 SER A C 1
ATOM 5363 O O . SER A 1 876 ? 137.228 145.047 208.250 1.00 86.12 876 SER A O 1
ATOM 5366 N N . ILE A 1 877 ? 138.331 143.086 208.296 1.00 90.88 877 ILE A N 1
ATOM 5367 C CA . ILE A 1 877 ? 137.976 142.758 209.673 1.00 95.20 877 ILE A CA 1
ATOM 5368 C C . ILE A 1 877 ? 139.218 142.968 210.533 1.00 100.02 877 ILE A C 1
ATOM 5369 O O . ILE A 1 877 ? 140.222 142.268 210.327 1.00 95.23 877 ILE A O 1
ATOM 5374 N N . PRO A 1 878 ? 139.205 143.910 211.479 1.00 104.66 878 PRO A N 1
ATOM 5375 C CA . PRO A 1 878 ? 140.411 144.176 212.274 1.00 104.67 878 PRO A CA 1
ATOM 5376 C C . PRO A 1 878 ? 140.799 142.973 213.120 1.00 103.23 878 PRO A C 1
ATOM 5377 O O . PRO A 1 878 ? 139.942 142.223 213.596 1.00 102.00 878 PRO A O 1
ATOM 5381 N N . ALA A 1 879 ? 142.108 142.790 213.299 1.00 105.96 879 ALA A N 1
ATOM 5382 C CA . ALA A 1 879 ? 142.595 141.742 214.187 1.00 109.39 879 ALA A CA 1
ATOM 5383 C C . ALA A 1 879 ? 142.057 141.970 215.594 1.00 112.14 879 ALA A C 1
ATOM 5384 O O . ALA A 1 879 ? 142.053 143.096 216.100 1.00 110.02 879 ALA A O 1
ATOM 5386 N N . SER A 1 880 ? 141.599 140.894 216.226 1.00 116.04 880 SER A N 1
ATOM 5387 C CA . SER A 1 880 ? 140.848 140.982 217.471 1.00 119.57 880 SER A CA 1
ATOM 5388 C C . SER A 1 880 ? 141.638 140.372 218.619 1.00 120.80 880 SER A C 1
ATOM 5389 O O . SER A 1 880 ? 142.305 139.347 218.452 1.00 116.63 880 SER A O 1
ATOM 5392 N N . SER A 1 881 ? 141.563 141.022 219.788 1.00 123.73 881 SER A N 1
ATOM 5393 C CA . SER A 1 881 ? 142.121 140.496 221.036 1.00 127.40 881 SER A CA 1
ATOM 5394 C C . SER A 1 881 ? 141.024 140.565 222.101 1.00 125.95 881 SER A C 1
ATOM 5395 O O . SER A 1 881 ? 140.959 141.507 222.895 1.00 121.27 881 SER A O 1
ATOM 5398 N N . ALA A 1 882 ? 140.168 139.545 222.116 1.00 126.14 882 ALA A N 1
ATOM 5399 C CA . ALA A 1 882 ? 139.157 139.353 223.146 1.00 126.60 882 ALA A CA 1
ATOM 5400 C C . ALA A 1 882 ? 139.329 137.945 223.690 1.00 128.11 882 ALA A C 1
ATOM 5401 O O . ALA A 1 882 ? 139.310 136.976 222.924 1.00 123.83 882 ALA A O 1
ATOM 5403 N N . THR A 1 883 ? 139.498 137.831 225.006 1.00 132.32 883 THR A N 1
ATOM 5404 C CA . THR A 1 883 ? 140.071 136.623 225.587 1.00 134.21 883 THR A CA 1
ATOM 5405 C C . THR A 1 883 ? 139.228 135.986 226.686 1.00 132.63 883 THR A C 1
ATOM 5406 O O . THR A 1 883 ? 139.770 135.188 227.459 1.00 130.89 883 THR A O 1
ATOM 5410 N N . ASP A 1 884 ? 137.949 136.349 226.747 1.00 131.95 884 ASP A N 1
ATOM 5411 C CA . ASP A 1 884 ? 137.017 135.893 227.780 1.00 134.00 884 ASP A CA 1
ATOM 5412 C C . ASP A 1 884 ? 136.249 134.645 227.375 1.00 133.49 884 ASP A C 1
ATOM 5413 O O . ASP A 1 884 ? 135.245 134.300 228.008 1.00 129.99 884 ASP A O 1
ATOM 5418 N N . VAL A 1 885 ? 136.702 134.061 226.264 1.00 130.92 885 VAL A N 1
ATOM 5419 C CA . VAL A 1 885 ? 136.204 132.834 225.613 1.00 130.46 885 VAL A CA 1
ATOM 5420 C C . VAL A 1 885 ? 134.991 133.021 224.696 1.00 128.34 885 VAL A C 1
ATOM 5421 O O . VAL A 1 885 ? 134.501 132.052 224.116 1.00 128.50 885 VAL A O 1
ATOM 5425 N N . ALA A 1 886 ? 134.505 134.251 224.549 1.00 124.18 886 ALA A N 1
ATOM 5426 C CA . ALA A 1 886 ? 133.427 134.447 223.587 1.00 122.99 886 ALA A CA 1
ATOM 5427 C C . ALA A 1 886 ? 133.669 135.563 222.580 1.00 124.51 886 ALA A C 1
ATOM 5428 O O . ALA A 1 886 ? 133.007 135.576 221.536 1.00 124.62 886 ALA A O 1
ATOM 5430 N N . GLY A 1 887 ? 134.575 136.503 222.858 1.00 122.82 887 GLY A N 1
ATOM 5431 C CA . GLY A 1 887 ? 134.943 137.469 221.834 1.00 122.15 887 GLY A CA 1
ATOM 5432 C C . GLY A 1 887 ? 135.539 136.796 220.612 1.00 123.11 887 GLY A C 1
ATOM 5433 O O . GLY A 1 887 ? 135.268 137.191 219.471 1.00 119.46 887 GLY A O 1
ATOM 5434 N N . VAL A 1 888 ? 136.337 135.750 220.838 1.00 120.23 888 VAL A N 1
ATOM 5435 C CA . VAL A 1 888 ? 136.879 134.945 219.748 1.00 120.76 888 VAL A CA 1
ATOM 5436 C C . VAL A 1 888 ? 135.753 134.320 218.930 1.00 120.81 888 VAL A C 1
ATOM 5437 O O . VAL A 1 888 ? 135.797 134.304 217.690 1.00 119.83 888 VAL A O 1
ATOM 5441 N N . ASN A 1 889 ? 134.712 133.824 219.602 1.00 115.97 889 ASN A N 1
ATOM 5442 C CA . ASN A 1 889 ? 133.595 133.212 218.893 1.00 117.23 889 ASN A CA 1
ATOM 5443 C C . ASN A 1 889 ? 132.756 134.234 218.130 1.00 118.09 889 ASN A C 1
ATOM 5444 O O . ASN A 1 889 ? 132.280 133.929 217.030 1.00 117.84 889 ASN A O 1
ATOM 5449 N N . GLU A 1 890 ? 132.595 135.448 218.665 1.00 117.10 890 GLU A N 1
ATOM 5450 C CA . GLU A 1 890 ? 131.919 136.502 217.911 1.00 117.23 890 GLU A CA 1
ATOM 5451 C C . GLU A 1 890 ? 132.713 136.886 216.667 1.00 117.30 890 GLU A C 1
ATOM 5452 O O . GLU A 1 890 ? 132.132 137.127 215.599 1.00 113.57 890 GLU A O 1
ATOM 5458 N N . VAL A 1 891 ? 134.043 136.942 216.783 1.00 113.27 891 VAL A N 1
ATOM 5459 C CA . VAL A 1 891 ? 134.880 137.230 215.619 1.00 110.10 891 VAL A CA 1
ATOM 5460 C C . VAL A 1 891 ? 134.743 136.130 214.570 1.00 108.06 891 VAL A C 1
ATOM 5461 O O . VAL A 1 891 ? 134.660 136.406 213.366 1.00 104.64 891 VAL A O 1
ATOM 5465 N N . ILE A 1 892 ? 134.728 134.867 215.009 1.00 107.45 892 ILE A N 1
ATOM 5466 C CA . ILE A 1 892 ? 134.563 133.753 214.074 1.00 106.89 892 ILE A CA 1
ATOM 5467 C C . ILE A 1 892 ? 133.210 133.831 213.375 1.00 104.30 892 ILE A C 1
ATOM 5468 O O . ILE A 1 892 ? 133.103 133.575 212.168 1.00 104.04 892 ILE A O 1
ATOM 5473 N N . ASN A 1 893 ? 132.155 134.171 214.120 1.00 103.98 893 ASN A N 1
ATOM 5474 C CA . ASN A 1 893 ? 130.841 134.329 213.504 1.00 101.20 893 ASN A CA 1
ATOM 5475 C C . ASN A 1 893 ? 130.844 135.460 212.481 1.00 97.91 893 ASN A C 1
ATOM 5476 O O . ASN A 1 893 ? 130.243 135.335 211.406 1.00 98.08 893 ASN A O 1
ATOM 5481 N N . SER A 1 894 ? 131.516 136.574 212.796 1.00 94.03 894 SER A N 1
ATOM 5482 C CA . SER A 1 894 ? 131.616 137.680 211.844 1.00 93.06 894 SER A CA 1
ATOM 5483 C C . SER A 1 894 ? 132.344 137.254 210.571 1.00 96.80 894 SER A C 1
ATOM 5484 O O . SER A 1 894 ? 131.922 137.593 209.456 1.00 89.45 894 SER A O 1
ATOM 5487 N N . LEU A 1 895 ? 133.443 136.509 210.724 1.00 94.97 895 LEU A N 1
ATOM 5488 C CA . LEU A 1 895 ? 134.197 136.032 209.566 1.00 87.29 895 LEU A CA 1
ATOM 5489 C C . LEU A 1 895 ? 133.367 135.075 208.718 1.00 84.53 895 LEU A C 1
ATOM 5490 O O . LEU A 1 895 ? 133.388 135.152 207.484 1.00 86.18 895 LEU A O 1
ATOM 5495 N N . LEU A 1 896 ? 132.635 134.161 209.360 1.00 85.22 896 LEU A N 1
ATOM 5496 C CA . LEU A 1 896 ? 131.776 133.246 208.613 1.00 84.03 896 LEU A CA 1
ATOM 5497 C C . LEU A 1 896 ? 130.672 133.998 207.882 1.00 83.06 896 LEU A C 1
ATOM 5498 O O . LEU A 1 896 ? 130.329 133.657 206.743 1.00 84.40 896 LEU A O 1
ATOM 5503 N N . ALA A 1 897 ? 130.096 135.019 208.521 1.00 85.66 897 ALA A N 1
ATOM 5504 C CA . ALA A 1 897 ? 129.079 135.825 207.855 1.00 82.49 897 ALA A CA 1
ATOM 5505 C C . ALA A 1 897 ? 129.651 136.531 206.632 1.00 81.40 897 ALA A C 1
ATOM 5506 O O . ALA A 1 897 ? 129.014 136.570 205.570 1.00 78.74 897 ALA A O 1
ATOM 5508 N N . SER A 1 898 ? 130.858 137.089 206.761 1.00 82.59 898 SER A N 1
ATOM 5509 C CA . SER A 1 898 ? 131.493 137.752 205.624 1.00 77.96 898 SER A CA 1
ATOM 5510 C C . SER A 1 898 ? 131.766 136.769 204.489 1.00 77.37 898 SER A C 1
ATOM 5511 O O . SER A 1 898 ? 131.507 137.072 203.316 1.00 74.89 898 SER A O 1
ATOM 5514 N N . LEU A 1 899 ? 132.276 135.579 204.825 1.00 78.58 899 LEU A N 1
ATOM 5515 C CA . LEU A 1 899 ? 132.521 134.559 203.809 1.00 73.66 899 LEU A CA 1
ATOM 5516 C C . LEU A 1 899 ? 131.235 134.181 203.091 1.00 72.28 899 LEU A C 1
ATOM 5517 O O . LEU A 1 899 ? 131.215 134.059 201.862 1.00 72.98 899 LEU A O 1
ATOM 5522 N N . LYS A 1 900 ? 130.148 133.989 203.840 1.00 75.71 900 LYS A N 1
ATOM 5523 C CA . LYS A 1 900 ? 128.889 133.610 203.209 1.00 75.49 900 LYS A CA 1
ATOM 5524 C C . LYS A 1 900 ? 128.341 134.729 202.326 1.00 75.11 900 LYS A C 1
ATOM 5525 O O . LYS A 1 900 ? 127.741 134.450 201.281 1.00 72.25 900 LYS A O 1
ATOM 5531 N N . ALA A 1 901 ? 128.536 135.994 202.726 1.00 73.93 901 ALA A N 1
ATOM 5532 C CA . ALA A 1 901 ? 127.938 137.114 202.003 1.00 73.52 901 ALA A CA 1
ATOM 5533 C C . ALA A 1 901 ? 128.719 137.466 200.736 1.00 73.30 901 ALA A C 1
ATOM 5534 O O . ALA A 1 901 ? 128.124 137.923 199.740 1.00 70.85 901 ALA A O 1
ATOM 5536 N N . ASN A 1 902 ? 130.040 137.229 200.770 1.00 73.99 902 ASN A N 1
ATOM 5537 C CA . ASN A 1 902 ? 131.008 137.595 199.743 1.00 67.54 902 ASN A CA 1
ATOM 5538 C C . ASN A 1 902 ? 131.205 136.543 198.673 1.00 66.70 902 ASN A C 1
ATOM 5539 O O . ASN A 1 902 ? 131.984 136.780 197.744 1.00 65.94 902 ASN A O 1
ATOM 5544 N N . GLY A 1 903 ? 130.523 135.417 198.765 1.00 65.30 903 GLY A N 1
ATOM 5545 C CA . GLY A 1 903 ? 130.489 134.433 197.711 1.00 65.68 903 GLY A CA 1
ATOM 5546 C C . GLY A 1 903 ? 131.336 133.210 197.970 1.00 61.70 903 GLY A C 1
ATOM 5547 O O . GLY A 1 903 ? 131.104 132.168 197.339 1.00 64.25 903 GLY A O 1
ATOM 5548 N N . PHE A 1 904 ? 132.308 133.300 198.877 1.00 62.50 904 PHE A N 1
ATOM 5549 C CA . PHE A 1 904 ? 133.137 132.138 199.176 1.00 62.84 904 PHE A CA 1
ATOM 5550 C C . PHE A 1 904 ? 132.330 131.050 199.874 1.00 66.20 904 PHE A C 1
ATOM 5551 O O . PHE A 1 904 ? 132.563 129.858 199.647 1.00 66.08 904 PHE A O 1
ATOM 5559 N N . MET A 1 905 ? 131.385 131.446 200.725 1.00 72.01 905 MET A N 1
ATOM 5560 C CA . MET A 1 905 ? 130.515 130.546 201.485 1.00 67.03 905 MET A CA 1
ATOM 5561 C C . MET A 1 905 ? 131.284 129.437 202.199 1.00 73.44 905 MET A C 1
ATOM 5562 O O . MET A 1 905 ? 131.177 129.280 203.417 1.00 72.16 905 MET A O 1
ATOM 5567 N N . SER B 1 186 ? 134.560 152.141 61.820 1.00 67.41 186 SER B N 1
ATOM 5568 C CA . SER B 1 186 ? 133.322 151.371 61.875 1.00 59.96 186 SER B CA 1
ATOM 5569 C C . SER B 1 186 ? 133.325 150.423 63.071 1.00 63.31 186 SER B C 1
ATOM 5570 O O . SER B 1 186 ? 132.365 150.388 63.842 1.00 62.47 186 SER B O 1
ATOM 5573 N N . THR B 1 187 ? 134.406 149.648 63.215 1.00 58.65 187 THR B N 1
ATOM 5574 C CA . THR B 1 187 ? 134.536 148.756 64.366 1.00 57.38 187 THR B CA 1
ATOM 5575 C C . THR B 1 187 ? 134.688 149.536 65.673 1.00 55.24 187 THR B C 1
ATOM 5576 O O . THR B 1 187 ? 134.279 149.051 66.737 1.00 54.91 187 THR B O 1
ATOM 5580 N N . LEU B 1 188 ? 135.267 150.741 65.619 1.00 53.64 188 LEU B N 1
ATOM 5581 C CA . LEU B 1 188 ? 135.337 151.577 66.812 1.00 48.27 188 LEU B CA 1
ATOM 5582 C C . LEU B 1 188 ? 133.949 152.006 67.264 1.00 47.62 188 LEU B C 1
ATOM 5583 O O . LEU B 1 188 ? 133.702 152.151 68.469 1.00 50.46 188 LEU B O 1
ATOM 5588 N N . VAL B 1 189 ? 133.030 152.196 66.318 1.00 50.74 189 VAL B N 1
ATOM 5589 C CA . VAL B 1 189 ? 131.651 152.523 66.671 1.00 53.62 189 VAL B CA 1
ATOM 5590 C C . VAL B 1 189 ? 131.007 151.367 67.424 1.00 46.26 189 VAL B C 1
ATOM 5591 O O . VAL B 1 189 ? 130.248 151.575 68.379 1.00 44.16 189 VAL B O 1
ATOM 5595 N N . VAL B 1 190 ? 131.292 150.131 67.002 1.00 49.98 190 VAL B N 1
ATOM 5596 C CA . VAL B 1 190 ? 130.789 148.956 67.715 1.00 47.75 190 VAL B CA 1
ATOM 5597 C C . VAL B 1 190 ? 131.386 148.889 69.120 1.00 45.21 190 VAL B C 1
ATOM 5598 O O . VAL B 1 190 ? 130.677 148.658 70.107 1.00 40.60 190 VAL B O 1
ATOM 5602 N N . LEU B 1 191 ? 132.701 149.108 69.227 1.00 45.61 191 LEU B N 1
ATOM 5603 C CA . LEU B 1 191 ? 133.378 149.030 70.520 1.00 41.56 191 LEU B CA 1
ATOM 5604 C C . LEU B 1 191 ? 132.883 150.088 71.498 1.00 40.25 191 LEU B C 1
ATOM 5605 O O . LEU B 1 191 ? 132.851 149.843 72.708 1.00 38.24 191 LEU B O 1
ATOM 5610 N N . ALA B 1 192 ? 132.516 151.271 71.003 1.00 45.38 192 ALA B N 1
ATOM 5611 C CA . ALA B 1 192 ? 132.138 152.392 71.858 1.00 35.58 192 ALA B CA 1
ATOM 5612 C C . ALA B 1 192 ? 130.680 152.359 72.290 1.00 35.57 192 ALA B C 1
ATOM 5613 O O . ALA B 1 192 ? 130.250 153.263 73.013 1.00 40.31 192 ALA B O 1
ATOM 5615 N N . GLN B 1 193 ? 129.910 151.355 71.863 1.00 42.65 193 GLN B N 1
ATOM 5616 C CA . GLN B 1 193 ? 128.531 151.196 72.300 1.00 39.36 193 GLN B CA 1
ATOM 5617 C C . GLN B 1 193 ? 128.487 150.838 73.789 1.00 41.42 193 GLN B C 1
ATOM 5618 O O . GLN B 1 193 ? 129.481 150.372 74.352 1.00 40.61 193 GLN B O 1
ATOM 5624 N N . PRO B 1 194 ? 127.344 151.053 74.453 1.00 42.38 194 PRO B N 1
ATOM 5625 C CA . PRO B 1 194 ? 127.285 150.812 75.907 1.00 39.33 194 PRO B CA 1
ATOM 5626 C C . PRO B 1 194 ? 127.578 149.382 76.317 1.00 39.74 194 PRO B C 1
ATOM 5627 O O . PRO B 1 194 ? 127.906 149.150 77.487 1.00 41.17 194 PRO B O 1
ATOM 5631 N N . ASP B 1 195 ? 127.474 148.417 75.407 1.00 39.59 195 ASP B N 1
ATOM 5632 C CA . ASP B 1 195 ? 127.787 147.026 75.708 1.00 37.93 195 ASP B CA 1
ATOM 5633 C C . ASP B 1 195 ? 129.036 146.550 74.971 1.00 42.26 195 ASP B C 1
ATOM 5634 O O . ASP B 1 195 ? 129.158 145.366 74.641 1.00 32.74 195 ASP B O 1
ATOM 5639 N N . GLY B 1 196 ? 129.978 147.465 74.721 1.00 39.55 196 GLY B N 1
ATOM 5640 C CA . GLY B 1 196 ? 131.143 147.127 73.920 1.00 36.75 196 GLY B CA 1
ATOM 5641 C C . GLY B 1 196 ? 132.083 146.151 74.594 1.00 33.28 196 GLY B C 1
ATOM 5642 O O . GLY B 1 196 ? 132.805 145.412 73.916 1.00 36.26 196 GLY B O 1
ATOM 5643 N N . PHE B 1 197 ? 132.079 146.118 75.929 1.00 29.42 197 PHE B N 1
ATOM 5644 C CA . PHE B 1 197 ? 132.968 145.230 76.670 1.00 23.47 197 PHE B CA 1
ATOM 5645 C C . PHE B 1 197 ? 132.743 143.771 76.328 1.00 26.45 197 PHE B C 1
ATOM 5646 O O . PHE B 1 197 ? 133.662 142.962 76.486 1.00 26.77 197 PHE B O 1
ATOM 5654 N N . ASP B 1 198 ? 131.551 143.411 75.865 1.00 28.11 198 ASP B N 1
ATOM 5655 C CA . ASP B 1 198 ? 131.299 142.026 75.504 1.00 30.80 198 ASP B CA 1
ATOM 5656 C C . ASP B 1 198 ? 132.097 141.577 74.285 1.00 35.49 198 ASP B C 1
ATOM 5657 O O . ASP B 1 198 ? 132.228 140.370 74.063 1.00 40.32 198 ASP B O 1
ATOM 5662 N N . SER B 1 199 ? 132.629 142.500 73.488 1.00 33.95 199 SER B N 1
ATOM 5663 C CA . SER B 1 199 ? 133.362 142.082 72.299 1.00 28.33 199 SER B CA 1
ATOM 5664 C C . SER B 1 199 ? 134.802 141.686 72.602 1.00 32.49 199 SER B C 1
ATOM 5665 O O . SER B 1 199 ? 135.532 141.321 71.673 1.00 36.25 199 SER B O 1
ATOM 5668 N N . ILE B 1 200 ? 135.225 141.761 73.865 1.00 32.66 200 ILE B N 1
ATOM 5669 C CA . ILE B 1 200 ? 136.535 141.289 74.306 1.00 29.00 200 ILE B CA 1
ATOM 5670 C C . ILE B 1 200 ? 136.413 139.815 74.685 1.00 35.08 200 ILE B C 1
ATOM 5671 O O . ILE B 1 200 ? 135.538 139.440 75.474 1.00 34.14 200 ILE B O 1
ATOM 5676 N N . GLY B 1 201 ? 137.290 138.973 74.128 1.00 34.87 201 GLY B N 1
ATOM 5677 C CA . GLY B 1 201 ? 137.233 137.553 74.415 1.00 33.13 201 GLY B CA 1
ATOM 5678 C C . GLY B 1 201 ? 137.867 137.184 75.748 1.00 35.62 201 GLY B C 1
ATOM 5679 O O . GLY B 1 201 ? 138.695 137.898 76.308 1.00 34.64 201 GLY B O 1
ATOM 5680 N N . ARG B 1 202 ? 137.459 136.034 76.278 1.00 32.53 202 ARG B N 1
ATOM 5681 C CA . ARG B 1 202 ? 137.925 135.588 77.582 1.00 27.98 202 ARG B CA 1
ATOM 5682 C C . ARG B 1 202 ? 138.203 134.094 77.536 1.00 25.00 202 ARG B C 1
ATOM 5683 O O . ARG B 1 202 ? 137.658 133.364 76.707 1.00 28.73 202 ARG B O 1
ATOM 5691 N N . VAL B 1 203 ? 139.047 133.643 78.444 1.00 20.60 203 VAL B N 1
ATOM 5692 C CA . VAL B 1 203 ? 139.308 132.218 78.584 1.00 17.24 203 VAL B CA 1
ATOM 5693 C C . VAL B 1 203 ? 138.209 131.590 79.437 1.00 17.44 203 VAL B C 1
ATOM 5694 O O . VAL B 1 203 ? 137.764 132.175 80.432 1.00 18.25 203 VAL B O 1
ATOM 5698 N N . SER B 1 204 ? 137.763 130.386 79.063 1.00 19.87 204 SER B N 1
ATOM 5699 C CA . SER B 1 204 ? 136.547 129.836 79.666 1.00 16.96 204 SER B CA 1
ATOM 5700 C C . SER B 1 204 ? 136.783 129.123 80.994 1.00 18.95 204 SER B C 1
ATOM 5701 O O . SER B 1 204 ? 135.900 129.148 81.859 1.00 24.95 204 SER B O 1
ATOM 5704 N N . SER B 1 205 ? 137.940 128.486 81.197 1.00 19.72 205 SER B N 1
ATOM 5705 C CA . SER B 1 205 ? 138.181 127.729 82.421 1.00 15.25 205 SER B CA 1
ATOM 5706 C C . SER B 1 205 ? 139.681 127.621 82.670 1.00 20.18 205 SER B C 1
ATOM 5707 O O . SER B 1 205 ? 140.497 127.988 81.823 1.00 22.54 205 SER B O 1
ATOM 5710 N N . PHE B 1 206 ? 140.038 127.095 83.849 1.00 16.21 206 PHE B N 1
ATOM 5711 C CA . PHE B 1 206 ? 141.450 126.977 84.219 1.00 17.15 206 PHE B CA 1
ATOM 5712 C C . PHE B 1 206 ? 142.182 125.953 83.350 1.00 19.39 206 PHE B C 1
ATOM 5713 O O . PHE B 1 206 ? 143.357 126.142 83.007 1.00 22.26 206 PHE B O 1
ATOM 5721 N N . ALA B 1 207 ? 141.517 124.855 82.994 1.00 16.57 207 ALA B N 1
ATOM 5722 C CA . ALA B 1 207 ? 142.138 123.890 82.097 1.00 18.36 207 ALA B CA 1
ATOM 5723 C C . ALA B 1 207 ? 142.389 124.494 80.710 1.00 19.34 207 ALA B C 1
ATOM 5724 O O . ALA B 1 207 ? 143.457 124.280 80.104 1.00 22.59 207 ALA B O 1
ATOM 5726 N N . ALA B 1 208 ? 141.428 125.271 80.198 1.00 19.01 208 ALA B N 1
ATOM 5727 C CA . ALA B 1 208 ? 141.641 125.983 78.943 1.00 16.38 208 ALA B CA 1
ATOM 5728 C C . ALA B 1 208 ? 142.823 126.927 79.044 1.00 19.41 208 ALA B C 1
ATOM 5729 O O . ALA B 1 208 ? 143.547 127.134 78.063 1.00 23.58 208 ALA B O 1
ATOM 5731 N N . LEU B 1 209 ? 143.022 127.530 80.220 1.00 20.63 209 LEU B N 1
ATOM 5732 C CA . LEU B 1 209 ? 144.164 128.421 80.425 1.00 20.05 209 LEU B CA 1
ATOM 5733 C C . LEU B 1 209 ? 145.470 127.649 80.377 1.00 22.05 209 LEU B C 1
ATOM 5734 O O . LEU B 1 209 ? 146.458 128.119 79.807 1.00 22.49 209 LEU B O 1
ATOM 5739 N N . ARG B 1 210 ? 145.503 126.464 80.988 1.00 25.94 210 ARG B N 1
ATOM 5740 C CA . ARG B 1 210 ? 146.696 125.629 80.884 1.00 20.91 210 ARG B CA 1
ATOM 5741 C C . ARG B 1 210 ? 147.033 125.340 79.430 1.00 23.47 210 ARG B C 1
ATOM 5742 O O . ARG B 1 210 ? 148.209 125.303 79.054 1.00 27.39 210 ARG B O 1
ATOM 5750 N N . ASN B 1 211 ? 146.014 125.144 78.587 1.00 23.79 211 ASN B N 1
ATOM 5751 C CA . ASN B 1 211 ? 146.267 124.821 77.180 1.00 20.13 211 ASN B CA 1
ATOM 5752 C C . ASN B 1 211 ? 146.489 126.037 76.285 1.00 27.69 211 ASN B C 1
ATOM 5753 O O . ASN B 1 211 ? 146.689 125.854 75.080 1.00 28.50 211 ASN B O 1
ATOM 5758 N N . LEU B 1 212 ? 146.434 127.261 76.819 1.00 26.62 212 LEU B N 1
ATOM 5759 C CA . LEU B 1 212 ? 146.542 128.478 76.014 1.00 23.65 212 LEU B CA 1
ATOM 5760 C C . LEU B 1 212 ? 147.996 128.910 75.931 1.00 31.90 212 LEU B C 1
ATOM 5761 O O . LEU B 1 212 ? 148.591 129.299 76.942 1.00 30.87 212 LEU B O 1
ATOM 5766 N N . LYS B 1 213 ? 148.554 128.877 74.723 1.00 32.74 213 LYS B N 1
ATOM 5767 C CA . LYS B 1 213 ? 149.967 129.161 74.499 1.00 29.91 213 LYS B CA 1
ATOM 5768 C C . LYS B 1 213 ? 150.169 130.634 74.178 1.00 30.95 213 LYS B C 1
ATOM 5769 O O . LYS B 1 213 ? 149.543 131.147 73.243 1.00 36.47 213 LYS B O 1
ATOM 5775 N N . PRO B 1 214 ? 151.011 131.349 74.917 1.00 28.23 214 PRO B N 1
ATOM 5776 C CA . PRO B 1 214 ? 151.183 132.779 74.659 1.00 30.78 214 PRO B CA 1
ATOM 5777 C C . PRO B 1 214 ? 152.204 133.033 73.566 1.00 35.97 214 PRO B C 1
ATOM 5778 O O . PRO B 1 214 ? 153.088 132.221 73.285 1.00 41.13 214 PRO B O 1
ATOM 5782 N N . LYS B 1 215 ? 152.064 134.199 72.945 1.00 41.17 215 LYS B N 1
ATOM 5783 C CA . LYS B 1 215 ? 152.912 134.541 71.820 1.00 40.74 215 LYS B CA 1
ATOM 5784 C C . LYS B 1 215 ? 154.152 135.316 72.253 1.00 43.68 215 LYS B C 1
ATOM 5785 O O . LYS B 1 215 ? 155.077 135.486 71.451 1.00 40.96 215 LYS B O 1
ATOM 5791 N N . LYS B 1 216 ? 154.209 135.717 73.517 1.00 46.21 216 LYS B N 1
ATOM 5792 C CA . LYS B 1 216 ? 155.161 136.704 73.987 1.00 37.52 216 LYS B CA 1
ATOM 5793 C C . LYS B 1 216 ? 154.974 136.798 75.490 1.00 38.31 216 LYS B C 1
ATOM 5794 O O . LYS B 1 216 ? 153.839 136.728 75.970 1.00 42.38 216 LYS B O 1
ATOM 5800 N N . SER B 1 217 ? 156.049 136.937 76.250 1.00 38.59 217 SER B N 1
ATOM 5801 C CA . SER B 1 217 ? 155.908 137.008 77.695 1.00 34.04 217 SER B CA 1
ATOM 5802 C C . SER B 1 217 ? 155.392 138.377 78.109 1.00 31.33 217 SER B C 1
ATOM 5803 O O . SER B 1 217 ? 155.822 139.402 77.578 1.00 39.08 217 SER B O 1
ATOM 5806 N N . GLY B 1 218 ? 154.478 138.397 79.076 1.00 33.93 218 GLY B N 1
ATOM 5807 C CA . GLY B 1 218 ? 153.902 139.634 79.567 1.00 30.27 218 GLY B CA 1
ATOM 5808 C C . GLY B 1 218 ? 152.505 139.963 79.082 1.00 29.48 218 GLY B C 1
ATOM 5809 O O . GLY B 1 218 ? 152.029 141.065 79.361 1.00 28.62 218 GLY B O 1
ATOM 5810 N N . GLN B 1 219 ? 151.834 139.049 78.377 1.00 34.00 219 GLN B N 1
ATOM 5811 C CA . GLN B 1 219 ? 150.459 139.272 77.940 1.00 25.79 219 GLN B CA 1
ATOM 5812 C C . GLN B 1 219 ? 149.489 139.206 79.119 1.00 24.19 219 GLN B C 1
ATOM 5813 O O . GLN B 1 219 ? 149.694 138.453 80.071 1.00 25.38 219 GLN B O 1
ATOM 5819 N N . HIS B 1 220 ? 148.394 139.962 79.027 1.00 21.79 220 HIS B N 1
ATOM 5820 C CA . HIS B 1 220 ? 147.334 139.940 80.028 1.00 16.79 220 HIS B CA 1
ATOM 5821 C C . HIS B 1 220 ? 146.095 139.298 79.416 1.00 22.12 220 HIS B C 1
ATOM 5822 O O . HIS B 1 220 ? 145.730 139.620 78.283 1.00 29.11 220 HIS B O 1
ATOM 5829 N N . VAL B 1 221 ? 145.448 138.379 80.148 1.00 18.03 221 VAL B N 1
ATOM 5830 C CA . VAL B 1 221 ? 144.199 137.772 79.689 1.00 17.20 221 VAL B CA 1
ATOM 5831 C C . VAL B 1 221 ? 143.218 137.679 80.847 1.00 18.75 221 VAL B C 1
ATOM 5832 O O . VAL B 1 221 ? 143.592 137.777 82.015 1.00 23.25 221 VAL B O 1
ATOM 5836 N N . LEU B 1 222 ? 141.942 137.490 80.502 1.00 17.51 222 LEU B N 1
ATOM 5837 C CA . LEU B 1 222 ? 140.859 137.361 81.474 1.00 19.88 222 LEU B CA 1
ATOM 5838 C C . LEU B 1 222 ? 140.364 135.921 81.513 1.00 20.74 222 LEU B C 1
ATOM 5839 O O . LEU B 1 222 ? 140.097 135.321 80.467 1.00 21.38 222 LEU B O 1
ATOM 5844 N N . LEU B 1 223 ? 140.223 135.379 82.715 1.00 18.56 223 LEU B N 1
ATOM 5845 C CA . LEU B 1 223 ? 139.637 134.070 82.935 1.00 14.24 223 LEU B CA 1
ATOM 5846 C C . LEU B 1 223 ? 138.267 134.293 83.547 1.00 19.14 223 LEU B C 1
ATOM 5847 O O . LEU B 1 223 ? 138.159 134.906 84.621 1.00 19.50 223 LEU B O 1
ATOM 5852 N N . THR B 1 224 ? 137.223 133.803 82.873 1.00 15.92 224 THR B N 1
ATOM 5853 C CA . THR B 1 224 ? 135.875 134.018 83.383 1.00 16.81 224 THR B CA 1
ATOM 5854 C C . THR B 1 224 ? 135.650 133.278 84.695 1.00 13.74 224 THR B C 1
ATOM 5855 O O . THR B 1 224 ? 135.246 133.873 85.696 1.00 15.98 224 THR B O 1
ATOM 5859 N N . SER B 1 225 ? 135.942 131.983 84.725 1.00 15.44 225 SER B N 1
ATOM 5860 C CA . SER B 1 225 ? 135.639 131.184 85.896 1.00 12.20 225 SER B CA 1
ATOM 5861 C C . SER B 1 225 ? 136.603 130.013 85.925 1.00 15.04 225 SER B C 1
ATOM 5862 O O . SER B 1 225 ? 137.186 129.650 84.900 1.00 19.51 225 SER B O 1
ATOM 5865 N N . TYR B 1 226 ? 136.766 129.417 87.109 1.00 13.44 226 TYR B N 1
ATOM 5866 C CA . TYR B 1 226 ? 137.658 128.262 87.227 1.00 14.51 226 TYR B CA 1
ATOM 5867 C C . TYR B 1 226 ? 137.115 127.051 86.467 1.00 19.35 226 TYR B C 1
ATOM 5868 O O . TYR B 1 226 ? 137.862 126.389 85.735 1.00 22.02 226 TYR B O 1
ATOM 5877 N N . TYR B 1 227 ? 135.827 126.731 86.630 1.00 15.04 227 TYR B N 1
ATOM 5878 C CA . TYR B 1 227 ? 135.158 125.701 85.840 1.00 15.68 227 TYR B CA 1
ATOM 5879 C C . TYR B 1 227 ? 134.151 126.349 84.900 1.00 18.99 227 TYR B C 1
ATOM 5880 O O . TYR B 1 227 ? 133.550 127.376 85.227 1.00 21.12 227 TYR B O 1
ATOM 5889 N N . ASP B 1 22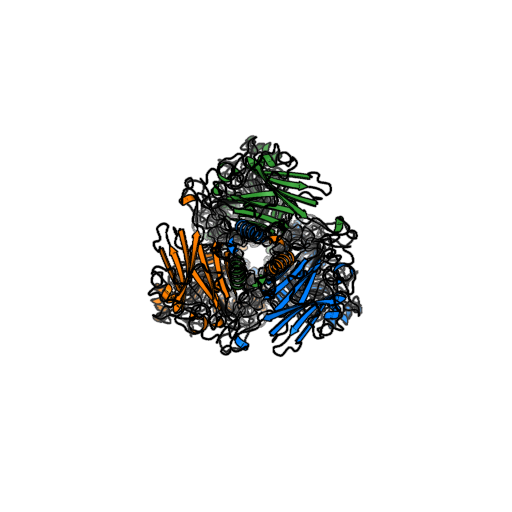8 ? 133.949 125.745 83.738 1.00 23.36 228 ASP B N 1
ATOM 5890 C CA . ASP B 1 228 ? 132.893 126.215 82.852 1.00 28.93 228 ASP B CA 1
ATOM 5891 C C . ASP B 1 228 ? 131.581 125.497 83.170 1.00 31.99 228 ASP B C 1
ATOM 5892 O O . ASP B 1 228 ? 131.545 124.511 83.909 1.00 33.49 228 ASP B O 1
ATOM 5897 N N . GLY B 1 229 ? 130.492 125.992 82.595 1.00 38.26 229 GLY B N 1
ATOM 5898 C CA . GLY B 1 229 ? 129.197 125.371 82.799 1.00 38.53 229 GLY B CA 1
ATOM 5899 C C . GLY B 1 229 ? 128.390 125.915 83.953 1.00 38.62 229 GLY B C 1
ATOM 5900 O O . GLY B 1 229 ? 127.392 125.294 84.337 1.00 44.92 229 GLY B O 1
ATOM 5901 N N . TRP B 1 230 ? 128.788 127.055 84.519 1.00 37.54 230 TRP B N 1
ATOM 5902 C CA . TRP B 1 230 ? 127.980 127.701 85.551 1.00 37.36 230 TRP B CA 1
ATOM 5903 C C . TRP B 1 230 ? 126.636 128.177 85.005 1.00 41.03 230 TRP B C 1
ATOM 5904 O O . TRP B 1 230 ? 125.654 128.247 85.751 1.00 45.33 230 TRP B O 1
ATOM 5915 N N . ALA B 1 231 ? 126.576 128.532 83.720 1.00 42.84 231 ALA B N 1
ATOM 5916 C CA . ALA B 1 231 ? 125.348 129.108 83.178 1.00 49.05 231 ALA B CA 1
ATOM 5917 C C . ALA B 1 231 ? 124.264 128.050 83.006 1.00 54.35 231 ALA B C 1
ATOM 5918 O O . ALA B 1 231 ? 123.082 128.328 83.237 1.00 57.58 231 ALA B O 1
ATOM 5920 N N . ALA B 1 232 ? 124.641 126.838 82.583 1.00 55.63 232 ALA B N 1
ATOM 5921 C CA . ALA B 1 232 ? 123.673 125.747 82.515 1.00 51.51 232 ALA B CA 1
ATOM 5922 C C . ALA B 1 232 ? 123.110 125.425 83.890 1.00 55.68 232 ALA B C 1
ATOM 5923 O O . ALA B 1 232 ? 121.959 124.988 84.004 1.00 63.94 232 ALA B O 1
ATOM 5925 N N . GLU B 1 233 ? 123.902 125.619 84.936 1.00 51.84 233 GLU B N 1
ATOM 5926 C CA . GLU B 1 233 ? 123.393 125.597 86.295 1.00 54.31 233 GLU B CA 1
ATOM 5927 C C . GLU B 1 233 ? 122.799 126.969 86.621 1.00 63.19 233 GLU B C 1
ATOM 5928 O O . GLU B 1 233 ? 122.641 127.828 85.750 1.00 63.58 233 GLU B O 1
ATOM 5934 N N . ASN B 1 234 ? 122.465 127.197 87.884 1.00 57.94 234 ASN B N 1
ATOM 5935 C CA . ASN B 1 234 ? 121.754 128.411 88.259 1.00 60.08 234 ASN B CA 1
ATOM 5936 C C . ASN B 1 234 ? 122.638 129.436 88.953 1.00 59.41 234 ASN B C 1
ATOM 5937 O O . ASN B 1 234 ? 122.114 130.337 89.616 1.00 57.49 234 ASN B O 1
ATOM 5942 N N . LYS B 1 235 ? 123.957 129.328 88.823 1.00 51.26 235 LYS B N 1
ATOM 5943 C CA . LYS B 1 235 ? 124.860 130.158 89.605 1.00 43.97 235 LYS B CA 1
ATOM 5944 C C . LYS B 1 235 ? 125.776 130.982 88.706 1.00 30.83 235 LYS B C 1
ATOM 5945 O O . LYS B 1 235 ? 125.806 130.822 87.485 1.00 38.23 235 LYS B O 1
ATOM 5951 N N . MET B 1 236 ? 126.506 131.900 89.342 1.00 29.13 236 MET B N 1
ATOM 5952 C CA . MET B 1 236 ? 127.405 132.863 88.724 1.00 26.33 236 MET B CA 1
ATOM 5953 C C . MET B 1 236 ? 128.819 132.310 88.658 1.00 25.77 236 MET B C 1
ATOM 5954 O O . MET B 1 236 ? 129.173 131.390 89.402 1.00 31.65 236 MET B O 1
ATOM 5959 N N . PRO B 1 237 ? 129.655 132.838 87.767 1.00 19.69 237 PRO B N 1
ATOM 5960 C CA . PRO B 1 237 ? 131.042 132.362 87.688 1.00 18.62 237 PRO B CA 1
ATOM 5961 C C . PRO B 1 237 ? 131.814 132.663 88.955 1.00 18.65 237 PRO B C 1
ATOM 5962 O O . PRO B 1 237 ? 131.540 133.635 89.659 1.00 26.01 237 PRO B O 1
ATOM 5966 N N . THR B 1 238 ? 132.791 131.815 89.255 1.00 13.56 238 THR B N 1
ATOM 5967 C CA . THR B 1 238 ? 133.575 132.036 90.462 1.00 17.25 238 THR B CA 1
ATOM 5968 C C . THR B 1 238 ? 134.981 131.498 90.262 1.00 11.62 238 THR B C 1
ATOM 5969 O O . THR B 1 238 ? 135.182 130.487 89.591 1.00 17.31 238 THR B O 1
ATOM 5973 N N . GLY B 1 239 ? 135.950 132.193 90.840 1.00 10.12 239 GLY B N 1
ATOM 5974 C CA . GLY B 1 239 ? 137.345 131.825 90.712 1.00 11.07 239 GLY B CA 1
ATOM 5975 C C . GLY B 1 239 ? 138.081 132.386 89.516 1.00 9.05 239 GLY B C 1
ATOM 5976 O O . GLY B 1 239 ? 139.250 132.035 89.316 1.00 9.83 239 GLY B O 1
ATOM 5977 N N . GLY B 1 240 ? 137.459 133.251 88.726 1.00 10.27 240 GLY B N 1
ATOM 5978 C CA . GLY B 1 240 ? 138.131 133.893 87.615 1.00 11.09 240 GLY B CA 1
ATOM 5979 C C . GLY B 1 240 ? 139.018 135.036 88.066 1.00 15.50 240 GLY B C 1
ATOM 5980 O O . GLY B 1 240 ? 139.255 135.249 89.256 1.00 19.24 240 GLY B O 1
ATOM 5981 N N . GLY B 1 241 ? 139.530 135.780 87.086 1.00 16.29 241 GLY B N 1
ATOM 5982 C CA . GLY B 1 241 ? 140.491 136.830 87.382 1.00 12.80 241 GLY B CA 1
ATOM 5983 C C . GLY B 1 241 ? 141.299 137.203 86.143 1.00 17.62 241 GLY B C 1
ATOM 5984 O O . GLY B 1 241 ? 140.888 136.942 85.019 1.00 25.81 241 GLY B O 1
ATOM 5985 N N . GLU B 1 242 ? 142.447 137.827 86.385 1.00 16.39 242 GLU B N 1
ATOM 5986 C CA . GLU B 1 242 ? 143.344 138.304 85.339 1.00 24.16 242 GLU B CA 1
ATOM 5987 C C . GLU B 1 242 ? 144.681 137.594 85.463 1.00 19.43 242 GLU B C 1
ATOM 5988 O O . GLU B 1 242 ? 145.182 137.400 86.573 1.00 22.53 242 GLU B O 1
ATOM 5994 N N . PHE B 1 243 ? 145.266 137.212 84.339 1.00 17.00 243 PHE B N 1
ATOM 5995 C CA . PHE B 1 243 ? 146.488 136.421 84.356 1.00 17.97 243 PHE B CA 1
ATOM 5996 C C . PHE B 1 243 ? 147.515 137.066 83.446 1.00 19.34 243 PHE B C 1
ATOM 5997 O O . PHE B 1 243 ? 147.161 137.700 82.448 1.00 19.54 243 PHE B O 1
ATOM 6005 N N . ILE B 1 244 ? 148.795 136.881 83.786 1.00 21.29 244 ILE B N 1
ATOM 6006 C CA . ILE B 1 244 ? 149.912 137.408 82.997 1.00 18.09 244 ILE B CA 1
ATOM 6007 C C . ILE B 1 244 ? 150.854 136.266 82.628 1.00 17.19 244 ILE B C 1
ATOM 6008 O O . ILE B 1 244 ? 151.154 135.409 83.468 1.00 19.76 244 ILE B O 1
ATOM 6013 N N . SER B 1 245 ? 151.319 136.249 81.380 1.00 17.10 245 SER B N 1
ATOM 6014 C CA . SER B 1 245 ? 152.107 135.130 80.869 1.00 16.09 245 SER B CA 1
ATOM 6015 C C . SER B 1 245 ? 153.597 135.317 81.084 1.00 19.51 245 SER B C 1
ATOM 6016 O O . SER B 1 245 ? 154.105 136.439 81.113 1.00 26.15 245 SER B O 1
ATOM 6019 N N . SER B 1 246 ? 154.306 134.192 81.228 1.00 19.71 246 SER B N 1
ATOM 6020 C CA . SER B 1 246 ? 155.764 134.177 81.262 1.00 20.59 246 SER B CA 1
ATOM 6021 C C . SER B 1 246 ? 156.280 133.020 80.424 1.00 24.21 246 SER B C 1
ATOM 6022 O O . SER B 1 246 ? 155.639 131.967 80.324 1.00 26.49 246 SER B O 1
ATOM 6025 N N . ILE B 1 247 ? 157.453 133.224 79.830 1.00 28.04 247 ILE B N 1
ATOM 6026 C CA . ILE B 1 247 ? 158.155 132.185 79.082 1.00 35.39 247 ILE B CA 1
ATOM 6027 C C . ILE B 1 247 ? 159.248 131.623 79.981 1.00 33.71 247 ILE B C 1
ATOM 6028 O O . ILE B 1 247 ? 160.100 132.371 80.478 1.00 33.24 247 ILE B O 1
ATOM 6033 N N . GLY B 1 248 ? 159.227 130.319 80.189 1.00 29.69 248 GLY B N 1
ATOM 6034 C CA . GLY B 1 248 ? 160.099 129.679 81.150 1.00 28.75 248 GLY B CA 1
ATOM 6035 C C . GLY B 1 248 ? 159.422 128.445 81.710 1.00 31.58 248 GLY B C 1
ATOM 6036 O O . GLY B 1 248 ? 158.538 127.875 81.080 1.00 36.95 248 GLY B O 1
ATOM 6037 N N . THR B 1 249 ? 159.852 128.041 82.903 1.00 35.10 249 THR B N 1
ATOM 6038 C CA . THR B 1 249 ? 159.244 126.912 83.595 1.00 40.57 249 THR B CA 1
ATOM 6039 C C . THR B 1 249 ? 158.924 127.296 85.032 1.00 37.51 249 THR B C 1
ATOM 6040 O O . THR B 1 249 ? 159.659 128.053 85.673 1.00 36.51 249 THR B O 1
ATOM 6044 N N . ALA B 1 250 ? 157.817 126.757 85.535 1.00 37.73 250 ALA B N 1
ATOM 6045 C CA . ALA B 1 250 ? 157.458 126.916 86.935 1.00 31.86 250 ALA B CA 1
ATOM 6046 C C . ALA B 1 250 ? 156.545 125.766 87.322 1.00 36.59 250 ALA B C 1
ATOM 6047 O O . ALA B 1 250 ? 155.958 125.097 86.467 1.00 37.87 250 ALA B O 1
ATOM 6049 N N . THR B 1 251 ? 156.446 125.539 88.624 1.00 36.90 251 THR B N 1
ATOM 6050 C CA . THR B 1 251 ? 155.647 124.443 89.147 1.00 35.90 251 THR B CA 1
ATOM 6051 C C . THR B 1 251 ? 154.177 124.829 89.105 1.00 38.93 251 THR B C 1
ATOM 6052 O O . THR B 1 251 ? 153.781 125.837 89.700 1.00 38.18 251 THR B O 1
ATOM 6056 N N . ASP B 1 252 ? 153.368 124.025 88.415 1.00 36.01 252 ASP B N 1
ATOM 6057 C CA . ASP B 1 252 ? 151.935 124.269 88.423 1.00 28.88 252 ASP B CA 1
ATOM 6058 C C . ASP B 1 252 ? 151.412 124.158 89.841 1.00 28.73 252 ASP B C 1
ATOM 6059 O O . ASP B 1 252 ? 151.867 123.335 90.640 1.00 36.34 252 ASP B O 1
ATOM 6064 N N . ASP B 1 253 ? 150.452 125.006 90.149 1.00 29.74 253 ASP B N 1
ATOM 6065 C CA . ASP B 1 253 ? 149.903 125.098 91.487 1.00 28.48 253 ASP B CA 1
ATOM 6066 C C . ASP B 1 253 ? 148.418 124.788 91.552 1.00 26.77 253 ASP B C 1
ATOM 6067 O O . ASP B 1 253 ? 147.923 124.430 92.618 1.00 33.30 253 ASP B O 1
ATOM 6072 N N . GLY B 1 254 ? 147.698 124.914 90.437 1.00 24.91 254 GLY B N 1
ATOM 6073 C CA . GLY B 1 254 ? 146.261 124.714 90.403 1.00 22.90 254 GLY B CA 1
ATOM 6074 C C . GLY B 1 254 ? 145.437 125.930 90.751 1.00 24.69 254 GLY B C 1
ATOM 6075 O O . GLY B 1 254 ? 144.216 125.915 90.526 1.00 25.67 254 GLY B O 1
ATOM 6076 N N . GLY B 1 255 ? 146.041 126.944 91.361 1.00 16.53 255 GLY B N 1
ATOM 6077 C CA . GLY B 1 255 ? 145.498 128.260 91.643 1.00 15.74 255 GLY B CA 1
ATOM 6078 C C . GLY B 1 255 ? 146.313 129.390 91.045 1.00 14.33 255 GLY B C 1
ATOM 6079 O O . GLY B 1 255 ? 145.997 129.943 89.995 1.00 24.96 255 GLY B O 1
ATOM 6080 N N . TYR B 1 256 ? 147.311 129.807 91.819 1.00 18.87 256 TYR B N 1
ATOM 6081 C CA . TYR B 1 256 ? 148.181 130.927 91.475 1.00 17.49 256 TYR B CA 1
ATOM 6082 C C . TYR B 1 256 ? 148.841 130.770 90.101 1.00 17.00 256 TYR B C 1
ATOM 6083 O O . TYR B 1 256 ? 148.879 131.732 89.330 1.00 20.73 256 TYR B O 1
ATOM 6092 N N . ILE B 1 257 ? 149.355 129.583 89.761 1.00 14.16 257 ILE B N 1
ATOM 6093 C CA . ILE B 1 257 ? 150.154 129.386 88.547 1.00 14.50 257 ILE B CA 1
ATOM 6094 C C . ILE B 1 257 ? 149.586 128.250 87.706 1.00 20.84 257 ILE B C 1
ATOM 6095 O O . ILE B 1 257 ? 149.372 127.144 88.215 1.00 21.25 257 ILE B O 1
ATOM 6100 N N . ALA B 1 258 ? 149.370 128.511 86.414 1.00 20.33 258 ALA B N 1
ATOM 6101 C CA . ALA B 1 258 ? 148.913 127.503 85.455 1.00 20.69 258 ALA B CA 1
ATOM 6102 C C . ALA B 1 258 ? 150.006 127.266 84.427 1.00 23.02 258 ALA B C 1
ATOM 6103 O O . ALA B 1 258 ? 150.400 128.192 83.716 1.00 23.26 258 ALA B O 1
ATOM 6105 N N . ALA B 1 259 ? 150.474 126.037 84.314 1.00 22.68 259 ALA B N 1
ATOM 6106 C CA . ALA B 1 259 ? 151.658 125.790 83.512 1.00 25.50 259 ALA B CA 1
ATOM 6107 C C . ALA B 1 259 ? 151.325 124.960 82.282 1.00 25.06 259 ALA B C 1
ATOM 6108 O O . ALA B 1 259 ? 150.447 124.093 82.307 1.00 31.18 259 ALA B O 1
ATOM 6110 N N . GLY B 1 260 ? 152.026 125.253 81.198 1.00 25.77 260 GLY B N 1
ATOM 6111 C CA . GLY B 1 260 ? 152.022 124.413 80.026 1.00 26.96 260 GLY B CA 1
ATOM 6112 C C . GLY B 1 260 ? 153.454 124.064 79.683 1.00 29.62 260 GLY B C 1
ATOM 6113 O O . GLY B 1 260 ? 154.368 124.310 80.474 1.00 32.91 260 GLY B O 1
ATOM 6114 N N . PRO B 1 261 ? 153.685 123.480 78.509 1.00 33.80 261 PRO B N 1
ATOM 6115 C CA . PRO B 1 261 ? 155.059 123.173 78.073 1.00 35.57 261 PRO B CA 1
ATOM 6116 C C . PRO B 1 261 ? 155.804 124.408 77.584 1.00 35.79 261 PRO B C 1
ATOM 6117 O O . PRO B 1 261 ? 155.589 124.880 76.462 1.00 35.78 261 PRO B O 1
ATOM 6121 N N . GLY B 1 262 ? 156.719 124.911 78.413 1.00 31.76 262 GLY B N 1
ATOM 6122 C CA . GLY B 1 262 ? 157.551 126.042 78.049 1.00 32.38 262 GLY B CA 1
ATOM 6123 C C . GLY B 1 262 ? 157.019 127.415 78.404 1.00 32.76 262 GLY B C 1
ATOM 6124 O O . GLY B 1 262 ? 157.624 128.414 77.997 1.00 34.54 262 GLY B O 1
ATOM 6125 N N . TYR B 1 263 ? 155.915 127.502 79.144 1.00 33.18 263 TYR B N 1
ATOM 6126 C CA . TYR B 1 263 ? 155.325 128.779 79.527 1.00 28.15 263 TYR B CA 1
ATOM 6127 C C . TYR B 1 263 ? 154.504 128.581 80.789 1.00 25.97 263 TYR B C 1
ATOM 6128 O O . TYR B 1 263 ? 154.288 127.453 81.239 1.00 32.71 263 TYR B O 1
ATOM 6137 N N . TYR B 1 264 ? 154.045 129.691 81.357 1.00 20.97 264 TYR B N 1
ATOM 6138 C CA . TYR B 1 264 ? 153.075 129.605 82.441 1.00 20.58 264 TYR B CA 1
ATOM 6139 C C . TYR B 1 264 ? 152.327 130.926 82.564 1.00 16.00 264 TYR B C 1
ATOM 6140 O O . TYR B 1 264 ? 152.691 131.925 81.948 1.00 17.31 264 TYR B O 1
ATOM 6149 N N . TRP B 1 265 ? 151.252 130.898 83.346 1.00 13.81 265 TRP B N 1
ATOM 6150 C CA . TRP B 1 265 ? 150.396 132.043 83.605 1.00 15.45 265 TRP B CA 1
ATOM 6151 C C . TRP B 1 265 ? 150.275 132.234 85.110 1.00 14.31 265 TRP B C 1
ATOM 6152 O O . TRP B 1 265 ? 150.128 131.256 85.845 1.00 17.79 265 TRP B O 1
ATOM 6163 N N . THR B 1 266 ? 150.319 133.483 85.570 1.00 11.59 266 THR B N 1
ATOM 6164 C CA . THR B 1 266 ? 150.246 133.800 86.996 1.00 12.49 266 THR B CA 1
ATOM 6165 C C . THR B 1 266 ? 149.077 134.735 87.278 1.00 14.48 266 THR B C 1
ATOM 6166 O O . THR B 1 266 ? 148.829 135.657 86.490 1.00 20.33 266 THR B O 1
ATOM 6170 N N . ARG B 1 267 ? 148.352 134.523 88.398 1.00 13.19 267 ARG B N 1
ATOM 6171 C CA . ARG B 1 267 ? 147.228 135.405 88.723 1.00 16.42 267 ARG B CA 1
ATOM 6172 C C . ARG B 1 267 ? 147.708 136.753 89.210 1.00 21.42 267 ARG B C 1
ATOM 6173 O O . ARG B 1 267 ? 148.713 136.862 89.914 1.00 20.15 267 ARG B O 1
ATOM 6181 N N . VAL B 1 268 ? 146.908 137.771 88.926 1.00 24.37 268 VAL B N 1
ATOM 6182 C CA . VAL B 1 268 ? 147.048 139.061 89.579 1.00 17.19 268 VAL B CA 1
ATOM 6183 C C . VAL B 1 268 ? 146.193 139.044 90.841 1.00 15.37 268 VAL B C 1
ATOM 6184 O O . VAL B 1 268 ? 144.968 138.900 90.768 1.00 21.08 268 VAL B O 1
ATOM 6188 N N . VAL B 1 269 ? 146.833 139.212 91.998 1.00 16.36 269 VAL B N 1
ATOM 6189 C CA . VAL B 1 269 ? 146.161 139.175 93.294 1.00 20.90 269 VAL B CA 1
ATOM 6190 C C . VAL B 1 269 ? 145.983 140.611 93.769 1.00 26.56 269 VAL B C 1
ATOM 6191 O O . VAL B 1 269 ? 146.933 141.405 93.728 1.00 24.67 269 VAL B O 1
ATOM 6195 N N . ASN B 1 270 ? 144.769 140.954 94.196 1.00 25.79 270 ASN B N 1
ATOM 6196 C CA . ASN B 1 270 ? 144.424 142.308 94.609 1.00 28.28 270 ASN B CA 1
ATOM 6197 C C . ASN B 1 270 ? 144.195 142.367 96.113 1.00 27.96 270 ASN B C 1
ATOM 6198 O O . ASN B 1 270 ? 143.513 141.509 96.683 1.00 27.98 270 ASN B O 1
ATOM 6203 N N . ASN B 1 271 ? 144.774 143.384 96.745 1.00 27.11 271 ASN B N 1
ATOM 6204 C CA . ASN B 1 271 ? 144.609 143.630 98.174 1.00 29.13 271 ASN B CA 1
ATOM 6205 C C . ASN B 1 271 ? 145.195 142.506 99.016 1.00 24.68 271 ASN B C 1
ATOM 6206 O O . ASN B 1 271 ? 144.709 142.240 100.118 1.00 26.43 271 ASN B O 1
ATOM 6211 N N . ASN B 1 272 ? 146.208 141.814 98.504 1.00 20.85 272 ASN B N 1
ATOM 6212 C CA . ASN B 1 272 ? 146.881 140.750 99.260 1.00 18.28 272 ASN B CA 1
ATOM 6213 C C . ASN B 1 272 ? 145.914 139.683 99.771 1.00 19.06 272 ASN B C 1
ATOM 6214 O O . ASN B 1 272 ? 146.064 139.175 100.882 1.00 18.34 272 ASN B O 1
ATOM 6219 N N . SER B 1 273 ? 144.902 139.334 98.975 1.00 18.36 273 SER B N 1
ATOM 6220 C CA . SER B 1 273 ? 143.924 138.362 99.442 1.00 14.47 273 SER B CA 1
ATOM 6221 C C . SER B 1 273 ? 143.390 137.589 98.245 1.00 15.00 273 SER B C 1
ATOM 6222 O O . SER B 1 273 ? 143.576 137.997 97.100 1.00 20.34 273 SER B O 1
ATOM 6225 N N . PHE B 1 274 ? 142.766 136.437 98.511 1.00 13.79 274 PHE B N 1
ATOM 6226 C CA . PHE B 1 274 ? 142.218 135.598 97.446 1.00 13.50 274 PHE B CA 1
ATOM 6227 C C . PHE B 1 274 ? 141.164 134.677 98.062 1.00 14.89 274 PHE B C 1
ATOM 6228 O O . PHE B 1 274 ? 140.975 134.663 99.279 1.00 12.96 274 PHE B O 1
ATOM 6236 N N . THR B 1 275 ? 140.449 133.932 97.217 1.00 9.53 275 THR B N 1
ATOM 6237 C CA . THR B 1 275 ? 139.416 133.026 97.710 1.00 11.94 275 THR B CA 1
ATOM 6238 C C . THR B 1 275 ? 139.760 131.585 97.401 1.00 11.78 275 THR B C 1
ATOM 6239 O O . THR B 1 275 ? 140.539 131.290 96.498 1.00 19.67 275 THR B O 1
ATOM 6243 N N . ALA B 1 276 ? 139.157 130.677 98.163 1.00 12.01 276 ALA B N 1
ATOM 6244 C CA . ALA B 1 276 ? 139.443 129.260 97.970 1.00 12.96 276 ALA B CA 1
ATOM 6245 C C . ALA B 1 276 ? 138.970 128.776 96.606 1.00 16.58 276 ALA B C 1
ATOM 6246 O O . ALA B 1 276 ? 139.581 127.875 96.032 1.00 18.89 276 ALA B O 1
ATOM 6248 N N . GLU B 1 277 ? 137.874 129.342 96.077 1.00 18.25 277 GLU B N 1
ATOM 6249 C CA . GLU B 1 277 ? 137.414 129.122 94.703 1.00 17.47 277 GLU B CA 1
ATOM 6250 C C . GLU B 1 277 ? 138.484 129.360 93.630 1.00 16.11 277 GLU B C 1
ATOM 6251 O O . GLU B 1 277 ? 138.423 128.754 92.551 1.00 17.30 277 GLU B O 1
ATOM 6257 N N . ASP B 1 278 ? 139.431 130.267 93.884 1.00 14.46 278 ASP B N 1
ATOM 6258 C CA . ASP B 1 278 ? 140.576 130.458 92.998 1.00 11.48 278 ASP B CA 1
ATOM 6259 C C . ASP B 1 278 ? 141.412 129.210 92.823 1.00 15.00 278 ASP B C 1
ATOM 6260 O O . ASP B 1 278 ? 142.259 129.178 91.930 1.00 16.41 278 ASP B O 1
ATOM 6265 N N . PHE B 1 279 ? 141.208 128.197 93.663 1.00 15.61 279 PHE B N 1
ATOM 6266 C CA . PHE B 1 279 ? 141.954 126.960 93.601 1.00 13.90 279 PHE B CA 1
ATOM 6267 C C . PHE B 1 279 ? 141.099 125.780 93.191 1.00 15.34 279 PHE B C 1
ATOM 6268 O O . PHE B 1 279 ? 141.579 124.649 93.224 1.00 11.39 279 PHE B O 1
ATOM 6276 N N . GLY B 1 280 ? 139.847 126.010 92.808 1.00 17.21 280 GLY B N 1
ATOM 6277 C CA . GLY B 1 280 ? 138.996 124.936 92.347 1.00 10.17 280 GLY B CA 1
ATOM 6278 C C . GLY B 1 280 ? 138.153 124.267 93.399 1.00 14.04 280 GLY B C 1
ATOM 6279 O O . GLY B 1 280 ? 137.566 123.215 93.110 1.00 16.57 280 GLY B O 1
ATOM 6280 N N . CYS B 1 281 ? 138.069 124.820 94.608 1.00 16.62 281 CYS B N 1
ATOM 6281 C CA . CYS B 1 281 ? 137.173 124.275 95.621 1.00 13.08 281 CYS B CA 1
ATOM 6282 C C . CYS B 1 281 ? 135.722 124.565 95.268 1.00 16.47 281 CYS B C 1
ATOM 6283 O O . CYS B 1 281 ? 135.413 125.516 94.550 1.00 18.59 281 CYS B O 1
ATOM 6286 N N . LYS B 1 282 ? 134.817 123.731 95.799 1.00 16.44 282 LYS B N 1
ATOM 6287 C CA . LYS B 1 282 ? 133.388 123.841 95.547 1.00 16.93 282 LYS B CA 1
ATOM 6288 C C . LYS B 1 282 ? 132.643 123.781 96.862 1.00 14.51 282 LYS B C 1
ATOM 6289 O O . LYS B 1 282 ? 133.084 123.125 97.806 1.00 16.85 282 LYS B O 1
ATOM 6295 N N . THR B 1 283 ? 131.512 124.465 96.927 1.00 10.61 283 THR B N 1
ATOM 6296 C CA . THR B 1 283 ? 130.669 124.411 98.107 1.00 12.40 283 THR B CA 1
ATOM 6297 C C . THR B 1 283 ? 129.352 123.750 97.732 1.00 14.82 283 THR B C 1
ATOM 6298 O O . THR B 1 283 ? 129.025 123.578 96.556 1.00 18.01 283 THR B O 1
ATOM 6302 N N . THR B 1 284 ? 128.594 123.380 98.750 1.00 14.77 284 THR B N 1
ATOM 6303 C CA . THR B 1 284 ? 127.283 122.796 98.545 1.00 15.35 284 THR B CA 1
ATOM 6304 C C . THR B 1 284 ? 126.419 123.179 99.738 1.00 13.53 284 THR B C 1
ATOM 6305 O O . THR B 1 284 ? 126.869 123.863 100.661 1.00 16.80 284 THR B O 1
ATOM 6309 N N . ALA B 1 285 ? 125.157 122.764 99.697 1.00 20.42 285 ALA B N 1
ATOM 6310 C CA . ALA B 1 285 ? 124.217 123.076 100.767 1.00 16.48 285 ALA B CA 1
ATOM 6311 C C . ALA B 1 285 ? 124.531 122.271 102.027 1.00 18.18 285 ALA B C 1
ATOM 6312 O O . ALA B 1 285 ? 124.912 121.099 101.972 1.00 16.23 285 ALA B O 1
ATOM 6314 N N . THR B 1 286 ? 124.317 122.903 103.177 1.00 20.73 286 THR B N 1
ATOM 6315 C CA . THR B 1 286 ? 124.711 122.336 104.467 1.00 16.59 286 THR B CA 1
ATOM 6316 C C . THR B 1 286 ? 123.745 121.234 104.911 1.00 17.34 286 THR B C 1
ATOM 6317 O O . THR B 1 286 ? 122.527 121.435 104.876 1.00 23.31 286 THR B O 1
ATOM 6321 N N . PRO B 1 287 ? 124.239 120.079 105.349 1.00 17.05 287 PRO B N 1
ATOM 6322 C CA . PRO B 1 287 ? 123.356 119.066 105.925 1.00 18.03 287 PRO B CA 1
ATOM 6323 C C . PRO B 1 287 ? 122.912 119.465 107.319 1.00 18.03 287 PRO B C 1
ATOM 6324 O O . PRO B 1 287 ? 123.507 120.361 107.936 1.00 24.08 287 PRO B O 1
ATOM 6328 N N . PRO B 1 288 ? 121.874 118.830 107.853 1.00 21.68 288 PRO B N 1
ATOM 6329 C CA . PRO B 1 288 ? 121.539 119.002 109.277 1.00 20.75 288 PRO B CA 1
ATOM 6330 C C . PRO B 1 288 ? 122.543 118.291 110.173 1.00 23.67 288 PRO B C 1
ATOM 6331 O O . PRO B 1 288 ? 123.270 117.393 109.723 1.00 24.37 288 PRO B O 1
ATOM 6335 N N . PRO B 1 289 ? 122.573 118.622 111.456 1.00 22.58 289 PRO B N 1
ATOM 6336 C CA . PRO B 1 289 ? 123.501 117.971 112.394 1.00 22.32 289 PRO B CA 1
ATOM 6337 C C . PRO B 1 289 ? 123.105 116.571 112.878 1.00 25.57 289 PRO B C 1
ATOM 6338 O O . PRO B 1 289 ? 123.568 116.136 113.942 1.00 23.29 289 PRO B O 1
ATOM 6342 N N . ASN B 1 290 ? 122.247 115.864 112.158 1.00 21.28 290 ASN B N 1
ATOM 6343 C CA . ASN B 1 290 ? 121.876 114.519 112.568 1.00 19.73 290 ASN B CA 1
ATOM 6344 C C . ASN B 1 290 ? 123.034 113.532 112.339 1.00 19.20 290 ASN B C 1
ATOM 6345 O O . ASN B 1 290 ? 123.973 113.804 111.593 1.00 20.04 290 ASN B O 1
ATOM 6350 N N . PHE B 1 291 ? 122.940 112.363 112.976 1.00 17.33 291 PHE B N 1
ATOM 6351 C CA . PHE B 1 291 ? 124.082 111.487 113.208 1.00 12.49 291 PHE B CA 1
ATOM 6352 C C . PHE B 1 291 ? 124.801 111.030 111.937 1.00 15.73 291 PHE B C 1
ATOM 6353 O O . PHE B 1 291 ? 125.934 111.450 111.701 1.00 16.31 291 PHE B O 1
ATOM 6361 N N . ASN B 1 292 ? 124.242 110.225 111.066 1.00 10.80 292 ASN B N 1
ATOM 6362 C CA . ASN B 1 292 ? 125.092 109.723 109.983 1.00 7.59 292 ASN B CA 1
ATOM 6363 C C . ASN B 1 292 ? 124.851 110.448 108.656 1.00 9.88 292 ASN B C 1
ATOM 6364 O O . ASN B 1 292 ? 124.980 109.840 107.596 1.00 10.29 292 ASN B O 1
ATOM 6369 N N . VAL B 1 293 ? 124.460 111.734 108.681 1.00 13.90 293 VAL B N 1
ATOM 6370 C CA . VAL B 1 293 ? 123.893 112.406 107.511 1.00 11.16 293 VAL B CA 1
ATOM 6371 C C . VAL B 1 293 ? 124.995 113.127 106.750 1.00 12.33 293 VAL B C 1
ATOM 6372 O O . VAL B 1 293 ? 125.701 113.971 107.321 1.00 14.18 293 VAL B O 1
ATOM 6376 N N . LEU B 1 294 ? 125.129 112.825 105.446 1.00 12.84 294 LEU B N 1
ATOM 6377 C CA . LEU B 1 294 ? 126.120 113.447 104.576 1.00 14.24 294 LEU B CA 1
ATOM 6378 C C . LEU B 1 294 ? 125.490 114.539 103.726 1.00 21.18 294 LEU B C 1
ATOM 6379 O O . LEU B 1 294 ? 124.271 114.569 103.541 1.00 22.86 294 LEU B O 1
ATOM 6384 N N . PRO B 1 295 ? 126.281 115.456 103.169 1.00 22.83 295 PRO B N 1
ATOM 6385 C CA . PRO B 1 295 ? 125.708 116.442 102.243 1.00 20.66 295 PRO B CA 1
ATOM 6386 C C . PRO B 1 295 ? 125.278 115.783 100.941 1.00 27.69 295 PRO B C 1
ATOM 6387 O O . PRO B 1 295 ? 125.501 114.592 100.697 1.00 27.21 295 PRO B O 1
ATOM 6391 N N . ALA B 1 296 ? 124.614 116.584 100.102 1.00 29.25 296 ALA B N 1
ATOM 6392 C CA . ALA B 1 296 ? 123.975 116.062 98.895 1.00 26.06 296 ALA B CA 1
ATOM 6393 C C . ALA B 1 296 ? 124.981 115.757 97.789 1.00 32.21 296 ALA B C 1
ATOM 6394 O O . ALA B 1 296 ? 124.822 114.770 97.063 1.00 33.10 296 ALA B O 1
ATOM 6396 N N . GLU B 1 297 ? 126.003 116.595 97.626 1.00 32.65 297 GLU B N 1
ATOM 6397 C CA . GLU B 1 297 ? 127.058 116.382 96.645 1.00 27.54 297 GLU B CA 1
ATOM 6398 C C . GLU B 1 297 ? 128.379 116.154 97.367 1.00 28.93 297 GLU B C 1
ATOM 6399 O O . GLU B 1 297 ? 128.705 116.865 98.323 1.00 29.47 297 GLU B O 1
ATOM 6405 N N . LEU B 1 298 ? 129.147 115.173 96.903 1.00 27.56 298 LEU B N 1
ATOM 6406 C CA . LEU B 1 298 ? 130.358 114.750 97.599 1.00 19.67 298 LEU B CA 1
ATOM 6407 C C . LEU B 1 298 ? 131.579 114.951 96.688 1.00 19.84 298 LEU B C 1
ATOM 6408 O O . LEU B 1 298 ? 132.036 114.022 96.022 1.00 24.93 298 LEU B O 1
ATOM 6413 N N . PHE B 1 299 ? 132.124 116.165 96.700 1.00 19.85 299 PHE B N 1
ATOM 6414 C CA . PHE B 1 299 ? 133.393 116.499 96.062 1.00 22.58 299 PHE B CA 1
ATOM 6415 C C . PHE B 1 299 ? 134.426 116.727 97.161 1.00 21.24 299 PHE B C 1
ATOM 6416 O O . PHE B 1 299 ? 134.171 117.492 98.096 1.00 17.73 299 PHE B O 1
ATOM 6424 N N . ASP B 1 300 ? 135.578 116.062 97.072 1.00 16.27 300 ASP B N 1
ATOM 6425 C CA . ASP B 1 300 ? 136.574 116.154 98.138 1.00 11.04 300 ASP B CA 1
ATOM 6426 C C . ASP B 1 300 ? 137.500 117.347 97.908 1.00 14.50 300 ASP B C 1
ATOM 6427 O O . ASP B 1 300 ? 138.190 117.418 96.884 1.00 11.72 300 ASP B O 1
ATOM 6432 N N . ASN B 1 301 ? 137.547 118.275 98.877 1.00 10.23 301 ASN B N 1
ATOM 6433 C CA . ASN B 1 301 ? 138.286 119.518 98.707 1.00 12.77 301 ASN B CA 1
ATOM 6434 C C . ASN B 1 301 ? 139.666 119.491 99.339 1.00 8.83 301 ASN B C 1
ATOM 6435 O O . ASN B 1 301 ? 140.290 120.551 99.448 1.00 10.71 301 ASN B O 1
ATOM 6440 N N . THR B 1 302 ? 140.158 118.339 99.792 1.00 8.31 302 THR B N 1
ATOM 6441 C CA . THR B 1 302 ? 141.315 118.349 100.696 1.00 5.67 302 THR B CA 1
ATOM 6442 C C . THR B 1 302 ? 142.576 118.812 99.995 1.00 7.52 302 THR B C 1
ATOM 6443 O O . THR B 1 302 ? 143.371 119.572 100.567 1.00 9.12 302 THR B O 1
ATOM 6447 N N . ALA B 1 303 ? 142.817 118.313 98.778 1.00 6.67 303 ALA B N 1
ATOM 6448 C CA . ALA B 1 303 ? 144.070 118.596 98.087 1.00 2.46 303 ALA B CA 1
ATOM 6449 C C . ALA B 1 303 ? 144.107 120.024 97.571 1.00 4.94 303 ALA B C 1
ATOM 6450 O O . ALA B 1 303 ? 145.158 120.684 97.616 1.00 6.73 303 ALA B O 1
ATOM 6452 N N . ARG B 1 304 ? 142.968 120.537 97.099 1.00 4.75 304 ARG B N 1
ATOM 6453 C CA . ARG B 1 304 ? 142.918 121.925 96.653 1.00 7.37 304 ARG B CA 1
ATOM 6454 C C . ARG B 1 304 ? 142.994 122.898 97.812 1.00 7.82 304 ARG B C 1
ATOM 6455 O O . ARG B 1 304 ? 143.641 123.954 97.700 1.00 12.00 304 ARG B O 1
ATOM 6463 N N . MET B 1 305 ? 142.334 122.590 98.933 1.00 6.50 305 MET B N 1
ATOM 6464 C CA . MET B 1 305 ? 142.455 123.464 100.106 1.00 5.76 305 MET B CA 1
ATOM 6465 C C . MET B 1 305 ? 143.859 123.409 100.677 1.00 7.91 305 MET B C 1
ATOM 6466 O O . MET B 1 305 ? 144.353 124.409 101.204 1.00 10.95 305 MET B O 1
ATOM 6471 N N . GLN B 1 306 ? 144.535 122.264 100.591 1.00 4.51 306 GLN B N 1
ATOM 6472 C CA . GLN B 1 306 ? 145.936 122.242 101.006 1.00 3.75 306 GLN B CA 1
ATOM 6473 C C . GLN B 1 306 ? 146.772 123.137 100.111 1.00 5.92 306 GLN B C 1
ATOM 6474 O O . GLN B 1 306 ? 147.637 123.878 100.602 1.00 14.85 306 GLN B O 1
ATOM 6480 N N . ALA B 1 307 ? 146.516 123.138 98.796 1.00 4.92 307 ALA B N 1
ATOM 6481 C CA . ALA B 1 307 ? 147.284 124.054 97.932 1.00 9.17 307 ALA B CA 1
ATOM 6482 C C . ALA B 1 307 ? 147.002 125.527 98.270 1.00 8.91 307 ALA B C 1
ATOM 6483 O O . ALA B 1 307 ? 147.916 126.360 98.240 1.00 10.45 307 ALA B O 1
ATOM 6485 N N . ALA B 1 308 ? 145.747 125.859 98.624 1.00 10.24 308 ALA B N 1
ATOM 6486 C CA . ALA B 1 308 ? 145.393 127.226 99.045 1.00 8.73 308 ALA B CA 1
ATOM 6487 C C . ALA B 1 308 ? 146.088 127.646 100.341 1.00 7.40 308 ALA B C 1
ATOM 6488 O O . ALA B 1 308 ? 146.659 128.739 100.418 1.00 12.92 308 ALA B O 1
ATOM 6490 N N . PHE B 1 309 ? 146.035 126.812 101.388 1.00 12.30 309 PHE B N 1
ATOM 6491 C CA . PHE B 1 309 ? 146.808 127.086 102.615 1.00 9.80 309 PHE B CA 1
ATOM 6492 C C . PHE B 1 309 ? 148.281 127.302 102.315 1.00 10.60 309 PHE B C 1
ATOM 6493 O O . PHE B 1 309 ? 148.932 128.141 102.953 1.00 13.71 309 PHE B O 1
ATOM 6501 N N . ASN B 1 310 ? 148.858 126.489 101.416 1.00 11.90 310 ASN B N 1
ATOM 6502 C CA . ASN B 1 310 ? 150.282 126.637 101.121 1.00 10.19 310 ASN B CA 1
ATOM 6503 C C . ASN B 1 310 ? 150.561 127.977 100.471 1.00 10.81 310 ASN B C 1
ATOM 6504 O O . ASN B 1 310 ? 151.575 128.617 100.762 1.00 11.38 310 ASN B O 1
ATOM 6509 N N . LEU B 1 311 ? 149.666 128.440 99.591 1.00 15.23 311 LEU B N 1
ATOM 6510 C CA . LEU B 1 311 ? 149.886 129.758 98.984 1.00 11.30 311 LEU B CA 1
ATOM 6511 C C . LEU B 1 311 ? 149.773 130.880 100.014 1.00 7.66 311 LEU B C 1
ATOM 6512 O O . LEU B 1 311 ? 150.539 131.843 99.976 1.00 13.27 311 LEU B O 1
ATOM 6517 N N . ALA B 1 312 ? 148.795 130.797 100.920 1.00 7.86 312 ALA B N 1
ATOM 6518 C CA . ALA B 1 312 ? 148.624 131.846 101.934 1.00 9.08 312 ALA B CA 1
ATOM 6519 C C . ALA B 1 312 ? 149.789 131.905 102.915 1.00 9.72 312 ALA B C 1
ATOM 6520 O O . ALA B 1 312 ? 150.151 132.982 103.388 1.00 12.34 312 ALA B O 1
ATOM 6522 N N . ILE B 1 313 ? 150.339 130.760 103.315 1.00 14.11 313 ILE B N 1
ATOM 6523 C CA . ILE B 1 313 ? 151.500 130.807 104.205 1.00 12.10 313 ILE B CA 1
ATOM 6524 C C . ILE B 1 313 ? 152.737 131.284 103.445 1.00 11.37 313 ILE B C 1
ATOM 6525 O O . ILE B 1 313 ? 153.529 132.071 103.962 1.00 16.49 313 ILE B O 1
ATOM 6530 N N . SER B 1 314 ? 152.925 130.831 102.204 1.00 15.82 314 SER B N 1
ATOM 6531 C CA . SER B 1 314 ? 154.153 131.168 101.478 1.00 13.32 314 SER B CA 1
ATOM 6532 C C . SER B 1 314 ? 154.206 132.641 101.098 1.00 16.56 314 SER B C 1
ATOM 6533 O O . SER B 1 314 ? 155.214 133.314 101.326 1.00 16.03 314 SER B O 1
ATOM 6536 N N . LYS B 1 315 ? 153.136 133.161 100.491 1.00 16.72 315 LYS B N 1
ATOM 6537 C CA . LYS B 1 315 ? 153.149 134.524 99.984 1.00 14.74 315 LYS B CA 1
ATOM 6538 C C . LYS B 1 315 ? 152.624 135.543 100.987 1.00 17.47 315 LYS B C 1
ATOM 6539 O O . LYS B 1 315 ? 152.763 136.745 100.739 1.00 20.62 315 LYS B O 1
ATOM 6545 N N . SER B 1 316 ? 152.033 135.093 102.095 1.00 15.59 316 SER B N 1
ATOM 6546 C CA . SER B 1 316 ? 151.424 135.951 103.119 1.00 18.65 316 SER B CA 1
ATOM 6547 C C . SER B 1 316 ? 150.243 136.745 102.564 1.00 17.29 316 SER B C 1
ATOM 6548 O O . SER B 1 316 ? 150.126 137.951 102.785 1.00 19.71 316 SER B O 1
ATOM 6551 N N . PHE B 1 317 ? 149.351 136.047 101.861 1.00 16.82 317 PHE B N 1
ATOM 6552 C CA . PHE B 1 317 ? 148.058 136.562 101.431 1.00 11.29 317 PHE B CA 1
ATOM 6553 C C . PHE B 1 317 ? 146.978 136.099 102.401 1.00 14.33 317 PHE B C 1
ATOM 6554 O O . PHE B 1 317 ? 147.111 135.054 103.036 1.00 21.01 317 PHE B O 1
ATOM 6562 N N . LYS B 1 318 ? 145.907 136.872 102.522 1.00 14.65 318 LYS B N 1
ATOM 6563 C CA . LYS B 1 318 ? 144.776 136.436 103.324 1.00 14.46 318 LYS B CA 1
ATOM 6564 C C . LYS B 1 318 ? 143.853 135.539 102.512 1.00 17.05 318 LYS B C 1
ATOM 6565 O O . LYS B 1 318 ? 143.538 135.834 101.360 1.00 17.01 318 LYS B O 1
ATOM 6571 N N . LEU B 1 319 ? 143.385 134.459 103.129 1.00 10.37 319 LEU B N 1
ATOM 6572 C CA . LEU B 1 319 ? 142.502 133.516 102.473 1.00 10.87 319 LEU B CA 1
ATOM 6573 C C . LEU B 1 319 ? 141.058 133.810 102.876 1.00 10.89 319 LEU B C 1
ATOM 6574 O O . LEU B 1 319 ? 140.729 133.796 104.064 1.00 9.22 319 LEU B O 1
ATOM 6579 N N . ASN B 1 320 ? 140.196 134.057 101.891 1.00 11.39 320 ASN B N 1
ATOM 6580 C CA . ASN B 1 320 ? 138.791 134.361 102.133 1.00 12.27 320 ASN B CA 1
ATOM 6581 C C . ASN B 1 320 ? 137.941 133.170 101.737 1.00 8.58 320 ASN B C 1
ATOM 6582 O O . ASN B 1 320 ? 138.029 132.691 100.605 1.00 13.32 320 ASN B O 1
ATOM 6587 N N . LEU B 1 321 ? 137.109 132.709 102.651 1.00 9.53 321 LEU B N 1
ATOM 6588 C CA . LEU B 1 321 ? 136.259 131.556 102.418 1.00 9.93 321 LEU B CA 1
ATOM 6589 C C . LEU B 1 321 ? 134.818 132.024 102.304 1.00 11.57 321 LEU B C 1
ATOM 6590 O O . LEU B 1 321 ? 134.445 133.053 102.867 1.00 14.32 321 LEU B O 1
ATOM 6595 N N . SER B 1 322 ? 134.016 131.303 101.534 1.00 12.38 322 SER B N 1
ATOM 6596 C CA . SER B 1 322 ? 132.637 131.720 101.317 1.00 15.35 322 SER B CA 1
ATOM 6597 C C . SER B 1 322 ? 131.681 130.833 102.116 1.00 14.11 322 SER B C 1
ATOM 6598 O O . SER B 1 322 ? 132.061 129.772 102.612 1.00 18.62 322 SER B O 1
ATOM 6601 N N . ALA B 1 323 ? 130.417 131.250 102.215 1.00 16.64 323 ALA B N 1
ATOM 6602 C CA . ALA B 1 323 ? 129.429 130.420 102.901 1.00 15.83 323 ALA B CA 1
ATOM 6603 C C . ALA B 1 323 ? 129.175 129.127 102.122 1.00 18.29 323 ALA B C 1
ATOM 6604 O O . ALA B 1 323 ? 129.543 128.998 100.953 1.00 23.40 323 ALA B O 1
ATOM 6606 N N . GLY B 1 324 ? 128.531 128.165 102.781 1.00 20.49 324 GLY B N 1
ATOM 6607 C CA . GLY B 1 324 ? 128.326 126.830 102.242 1.00 20.27 324 GLY B CA 1
ATOM 6608 C C . GLY B 1 324 ? 129.222 125.826 102.950 1.00 17.88 324 GLY B C 1
ATOM 6609 O O . GLY B 1 324 ? 130.004 126.177 103.836 1.00 14.61 324 GLY B O 1
ATOM 6610 N N . THR B 1 325 ? 129.107 124.547 102.555 1.00 13.60 325 THR B N 1
ATOM 6611 C CA . THR B 1 325 ? 129.992 123.534 103.103 1.00 11.60 325 THR B CA 1
ATOM 6612 C C . THR B 1 325 ? 131.039 123.144 102.082 1.00 11.46 325 THR B C 1
ATOM 6613 O O . THR B 1 325 ? 130.732 122.921 100.912 1.00 11.19 325 THR B O 1
ATOM 6617 N N . TYR B 1 326 ? 132.278 123.072 102.547 1.00 11.65 326 TYR B N 1
ATOM 6618 C CA . TYR B 1 326 ? 133.307 122.335 101.861 1.00 8.78 326 TYR B CA 1
ATOM 6619 C C . TYR B 1 326 ? 133.348 120.923 102.432 1.00 6.27 326 TYR B C 1
ATOM 6620 O O . TYR B 1 326 ? 133.409 120.739 103.645 1.00 10.29 326 TYR B O 1
ATOM 6629 N N . TYR B 1 327 ? 133.327 119.935 101.567 1.00 6.96 327 TYR B N 1
ATOM 6630 C CA . TYR B 1 327 ? 133.348 118.546 101.979 1.00 6.57 327 TYR B CA 1
ATOM 6631 C C . TYR B 1 327 ? 134.783 118.023 101.962 1.00 7.64 327 TYR B C 1
ATOM 6632 O O . TYR B 1 327 ? 135.578 118.414 101.105 1.00 8.57 327 TYR B O 1
ATOM 6641 N N . PHE B 1 328 ? 135.124 117.139 102.900 1.00 6.51 328 PHE B N 1
ATOM 6642 C CA . PHE B 1 328 ? 136.481 116.607 102.974 1.00 6.10 328 PHE B CA 1
ATOM 6643 C C . PHE B 1 328 ? 136.412 115.101 103.196 1.00 7.12 328 PHE B C 1
ATOM 6644 O O . PHE B 1 328 ? 135.863 114.649 104.204 1.00 7.53 328 PHE B O 1
ATOM 6652 N N . GLU B 1 329 ? 136.968 114.316 102.282 1.00 7.80 329 GLU B N 1
ATOM 6653 C CA . GLU B 1 329 ? 136.993 112.873 102.537 1.00 10.58 329 GLU B CA 1
ATOM 6654 C C . GLU B 1 329 ? 138.286 112.330 101.935 1.00 15.22 329 GLU B C 1
ATOM 6655 O O . GLU B 1 329 ? 138.313 111.900 100.783 1.00 30.24 329 GLU B O 1
ATOM 6661 N N . SER B 1 330 ? 139.336 112.307 102.754 1.00 18.68 330 SER B N 1
ATOM 6662 C CA . SER B 1 330 ? 140.707 112.044 102.325 1.00 15.72 330 SER B CA 1
ATOM 6663 C C . SER B 1 330 ? 141.442 111.314 103.428 1.00 18.06 330 SER B C 1
ATOM 6664 O O . SER B 1 330 ? 141.165 111.519 104.612 1.00 22.39 330 SER B O 1
ATOM 6667 N N . SER B 1 331 ? 142.431 110.515 103.047 1.00 18.35 331 SER B N 1
ATOM 6668 C CA . SER B 1 331 ? 143.251 109.867 104.063 1.00 14.59 331 SER B CA 1
ATOM 6669 C C . SER B 1 331 ? 144.289 110.795 104.690 1.00 18.71 331 SER B C 1
ATOM 6670 O O . SER B 1 331 ? 144.978 110.362 105.624 1.00 21.09 331 SER B O 1
ATOM 6673 N N . ASP B 1 332 ? 144.439 112.034 104.214 1.00 13.71 332 ASP B N 1
ATOM 6674 C CA . ASP B 1 332 ? 145.443 112.970 104.719 1.00 19.29 332 ASP B CA 1
ATOM 6675 C C . ASP B 1 332 ? 144.800 114.036 105.600 1.00 17.44 332 ASP B C 1
ATOM 6676 O O . ASP B 1 332 ? 143.654 114.431 105.376 1.00 20.48 332 ASP B O 1
ATOM 6681 N N . THR B 1 333 ? 145.552 114.533 106.588 1.00 12.95 333 THR B N 1
ATOM 6682 C CA . THR B 1 333 ? 145.047 115.602 107.440 1.00 18.66 333 THR B CA 1
ATOM 6683 C C . THR B 1 333 ? 145.393 116.934 106.809 1.00 16.40 333 THR B C 1
ATOM 6684 O O . THR B 1 333 ? 146.459 117.097 106.207 1.00 20.37 333 THR B O 1
ATOM 6688 N N . LEU B 1 334 ? 144.481 117.876 106.927 1.00 11.38 334 LEU B N 1
ATOM 6689 C CA . LEU B 1 334 ? 144.718 119.220 106.430 1.00 11.99 334 LEU B CA 1
ATOM 6690 C C . LEU B 1 334 ? 145.672 119.919 107.387 1.00 8.89 334 LEU B C 1
ATOM 6691 O O . LEU B 1 334 ? 145.392 119.996 108.579 1.00 14.14 334 LEU B O 1
ATOM 6696 N N . ARG B 1 335 ? 146.807 120.412 106.900 1.00 7.68 335 ARG B N 1
ATOM 6697 C CA . ARG B 1 335 ? 147.825 120.973 107.782 1.00 8.74 335 ARG B CA 1
ATOM 6698 C C . ARG B 1 335 ? 147.985 122.456 107.523 1.00 6.81 335 ARG B C 1
ATOM 6699 O O . ARG B 1 335 ? 148.015 122.884 106.378 1.00 9.49 335 ARG B O 1
ATOM 6707 N N . ILE B 1 336 ? 148.073 123.228 108.598 1.00 10.22 336 ILE B N 1
ATOM 6708 C CA . ILE B 1 336 ? 148.538 124.613 108.578 1.00 9.33 336 ILE B CA 1
ATOM 6709 C C . ILE B 1 336 ? 149.935 124.595 109.169 1.00 8.45 336 ILE B C 1
ATOM 6710 O O . ILE B 1 336 ? 150.125 124.108 110.287 1.00 8.77 336 ILE B O 1
ATOM 6715 N N . THR B 1 337 ? 150.916 125.117 108.443 1.00 9.25 337 THR B N 1
ATOM 6716 C CA . THR B 1 337 ? 152.296 124.965 108.890 1.00 9.03 337 THR B CA 1
ATOM 6717 C C . THR B 1 337 ? 153.035 126.294 109.056 1.00 10.03 337 THR B C 1
ATOM 6718 O O . THR B 1 337 ? 154.259 126.327 108.938 1.00 14.23 337 THR B O 1
ATOM 6722 N N . GLY B 1 338 ? 152.335 127.397 109.308 1.00 11.52 338 GLY B N 1
ATOM 6723 C CA . GLY B 1 338 ? 152.999 128.670 109.484 1.00 8.26 338 GLY B CA 1
ATOM 6724 C C . GLY B 1 338 ? 151.970 129.736 109.738 1.00 9.72 338 GLY B C 1
ATOM 6725 O O . GLY B 1 338 ? 150.770 129.454 109.781 1.00 14.07 338 GLY B O 1
ATOM 6726 N N . PRO B 1 339 ? 152.393 130.976 109.932 1.00 8.75 339 PRO B N 1
ATOM 6727 C CA . PRO B 1 339 ? 151.412 132.043 110.200 1.00 9.76 339 PRO B CA 1
ATOM 6728 C C . PRO B 1 339 ? 150.517 132.332 108.997 1.00 12.45 339 PRO B C 1
ATOM 6729 O O . PRO B 1 339 ? 150.968 132.334 107.848 1.00 13.66 339 PRO B O 1
ATOM 6733 N N . ILE B 1 340 ? 149.238 132.605 109.274 1.00 10.67 340 ILE B N 1
ATOM 6734 C CA . ILE B 1 340 ? 148.206 132.646 108.239 1.00 10.37 340 ILE B CA 1
ATOM 6735 C C . ILE B 1 340 ? 147.063 133.537 108.704 1.00 11.93 340 ILE B C 1
ATOM 6736 O O . ILE B 1 340 ? 146.791 133.640 109.902 1.00 14.71 340 ILE B O 1
ATOM 6741 N N . HIS B 1 341 ? 146.381 134.178 107.752 1.00 12.12 341 HIS B N 1
ATOM 6742 C CA . HIS B 1 341 ? 145.086 134.812 108.001 1.00 13.41 341 HIS B CA 1
ATOM 6743 C C . HIS B 1 341 ? 144.022 134.032 107.239 1.00 9.16 341 HIS B C 1
ATOM 6744 O O . HIS B 1 341 ? 144.135 133.859 106.026 1.00 11.47 341 HIS B O 1
ATOM 6751 N N . ILE B 1 342 ? 142.993 133.562 107.942 1.00 11.65 342 ILE B N 1
ATOM 6752 C CA . ILE B 1 342 ? 141.837 132.925 107.321 1.00 7.58 342 ILE B CA 1
ATOM 6753 C C . ILE B 1 342 ? 140.595 133.634 107.815 1.00 11.06 342 ILE B C 1
ATOM 6754 O O . ILE B 1 342 ? 140.475 133.914 109.009 1.00 14.74 342 ILE B O 1
ATOM 6759 N N . GLU B 1 343 ? 139.678 133.942 106.905 1.00 11.76 343 GLU B N 1
ATOM 6760 C CA . GLU B 1 343 ? 138.466 134.672 107.243 1.00 11.61 343 GLU B CA 1
ATOM 6761 C C . GLU B 1 343 ? 137.292 134.047 106.505 1.00 12.81 343 GLU B C 1
ATOM 6762 O O . GLU B 1 343 ? 137.234 134.111 105.274 1.00 13.70 343 GLU B O 1
ATOM 6768 N N . GLY B 1 344 ? 136.360 133.445 107.241 1.00 10.17 344 GLY B N 1
ATOM 6769 C CA . GLY B 1 344 ? 135.172 132.862 106.660 1.00 7.46 344 GLY B CA 1
ATOM 6770 C C . GLY B 1 344 ? 133.983 133.809 106.723 1.00 13.46 344 GLY B C 1
ATOM 6771 O O . GLY B 1 344 ? 134.103 134.991 107.053 1.00 18.73 344 GLY B O 1
ATOM 6772 N N . ARG B 1 345 ? 132.809 133.271 106.418 1.00 11.55 345 ARG B N 1
ATOM 6773 C CA . ARG B 1 345 ? 131.571 134.041 106.466 1.00 16.51 345 ARG B CA 1
ATOM 6774 C C . ARG B 1 345 ? 130.600 133.354 107.410 1.00 15.10 345 ARG B C 1
ATOM 6775 O O . ARG B 1 345 ? 130.775 132.170 107.725 1.00 19.90 345 ARG B O 1
ATOM 6783 N N . PRO B 1 346 ? 129.583 134.049 107.912 1.00 21.74 346 PRO B N 1
ATOM 6784 C CA . PRO B 1 346 ? 128.548 133.318 108.664 1.00 19.09 346 PRO B CA 1
ATOM 6785 C C . PRO B 1 346 ? 127.952 132.269 107.744 1.00 13.51 346 PRO B C 1
ATOM 6786 O O . PRO B 1 346 ? 127.393 132.587 106.688 1.00 15.20 346 PRO B O 1
ATOM 6790 N N . GLY B 1 347 ? 128.104 131.009 108.118 1.00 14.52 347 GLY B N 1
ATOM 6791 C CA . GLY B 1 347 ? 127.671 129.926 107.260 1.00 13.40 347 GLY B CA 1
ATOM 6792 C C . GLY B 1 347 ? 128.788 129.167 106.589 1.00 14.29 347 GLY B C 1
ATOM 6793 O O . GLY B 1 347 ? 128.507 128.194 105.877 1.00 18.86 347 GLY B O 1
ATOM 6794 N N . THR B 1 348 ? 130.041 129.559 106.799 1.00 10.11 348 THR B N 1
ATOM 6795 C CA . THR B 1 348 ? 131.162 128.760 106.324 1.00 11.24 348 THR B CA 1
ATOM 6796 C C . THR B 1 348 ? 131.276 127.477 107.139 1.00 11.89 348 THR B C 1
ATOM 6797 O O . THR B 1 348 ? 131.412 127.532 108.366 1.00 9.55 348 THR B O 1
ATOM 6801 N N . VAL B 1 349 ? 131.265 126.315 106.457 1.00 9.03 349 VAL B N 1
ATOM 6802 C CA . VAL B 1 349 ? 131.276 125.011 107.117 1.00 7.63 349 VAL B CA 1
ATOM 6803 C C . VAL B 1 349 ? 132.352 124.132 106.492 1.00 8.19 349 VAL B C 1
ATOM 6804 O O . VAL B 1 349 ? 132.513 124.101 105.270 1.00 8.82 349 VAL B O 1
ATOM 6808 N N . PHE B 1 350 ? 133.101 123.427 107.335 1.00 7.35 350 PHE B N 1
ATOM 6809 C CA . PHE B 1 350 ? 134.039 122.387 106.924 1.00 6.92 350 PHE B CA 1
ATOM 6810 C C . PHE B 1 350 ? 133.465 121.065 107.401 1.00 7.04 350 PHE B C 1
ATOM 6811 O O . PHE B 1 350 ? 133.366 120.843 108.608 1.00 6.34 350 PHE B O 1
ATOM 6819 N N . TYR B 1 351 ? 133.068 120.186 106.483 1.00 7.33 351 TYR B N 1
ATOM 6820 C CA . TYR B 1 351 ? 132.472 118.908 106.856 1.00 5.76 351 TYR B CA 1
ATOM 6821 C C . TYR B 1 351 ? 133.481 117.794 106.622 1.00 6.90 351 TYR B C 1
ATOM 6822 O O . TYR B 1 351 ? 134.031 117.689 105.521 1.00 8.37 351 TYR B O 1
ATOM 6831 N N . HIS B 1 352 ? 133.730 116.958 107.631 1.00 3.91 352 HIS B N 1
ATOM 6832 C CA . HIS B 1 352 ? 134.743 115.916 107.519 1.00 5.58 352 HIS B CA 1
ATOM 6833 C C . HIS B 1 352 ? 134.121 114.516 107.520 1.00 5.22 352 HIS B C 1
ATOM 6834 O O . HIS B 1 352 ? 133.471 114.124 108.488 1.00 5.90 352 HIS B O 1
ATOM 6841 N N . ASN B 1 353 ? 134.389 113.731 106.477 1.00 4.59 353 ASN B N 1
ATOM 6842 C CA . ASN B 1 353 ? 134.001 112.324 106.451 1.00 5.20 353 ASN B CA 1
ATOM 6843 C C . ASN B 1 353 ? 135.195 111.452 106.837 1.00 7.21 353 ASN B C 1
ATOM 6844 O O . ASN B 1 353 ? 136.205 111.462 106.113 1.00 7.85 353 ASN B O 1
ATOM 6849 N N . PRO B 1 354 ? 135.174 110.719 107.952 1.00 5.81 354 PRO B N 1
ATOM 6850 C CA . PRO B 1 354 ? 136.339 109.918 108.344 1.00 10.05 354 PRO B CA 1
ATOM 6851 C C . PRO B 1 354 ? 136.430 108.547 107.691 1.00 10.64 354 PRO B C 1
ATOM 6852 O O . PRO B 1 354 ? 137.198 107.711 108.169 1.00 13.90 354 PRO B O 1
ATOM 6856 N N . SER B 1 355 ? 135.696 108.303 106.609 1.00 16.10 355 SER B N 1
ATOM 6857 C CA . SER B 1 355 ? 135.647 106.968 106.029 1.00 14.83 355 SER B CA 1
ATOM 6858 C C . SER B 1 355 ? 137.013 106.486 105.561 1.00 19.71 355 SER B C 1
ATOM 6859 O O . SER B 1 355 ? 137.353 105.310 105.738 1.00 27.36 355 SER B O 1
ATOM 6862 N N . ASN B 1 356 ? 137.818 107.369 104.961 1.00 21.29 356 ASN B N 1
ATOM 6863 C CA . ASN B 1 356 ? 139.083 106.975 104.340 1.00 15.65 356 ASN B CA 1
ATOM 6864 C C . ASN B 1 356 ? 140.285 107.087 105.272 1.00 20.96 356 ASN B C 1
ATOM 6865 O O . ASN B 1 356 ? 141.411 106.833 104.830 1.00 24.29 356 ASN B O 1
ATOM 6870 N N . LYS B 1 357 ? 140.100 107.502 106.520 1.00 18.47 357 LYS B N 1
ATOM 6871 C CA . LYS B 1 357 ? 141.226 107.641 107.428 1.00 15.75 357 LYS B CA 1
ATOM 6872 C C . LYS B 1 357 ? 141.728 106.263 107.824 1.00 24.42 357 LYS B C 1
ATOM 6873 O O . LYS B 1 357 ? 140.968 105.292 107.864 1.00 28.81 357 LYS B O 1
ATOM 6879 N N . ALA B 1 358 ? 143.028 106.170 108.114 1.00 30.20 358 ALA B N 1
ATOM 6880 C CA . ALA B 1 358 ? 143.593 104.872 108.482 1.00 27.97 358 ALA B CA 1
ATOM 6881 C C . ALA B 1 358 ? 143.119 104.435 109.861 1.00 31.95 358 ALA B C 1
ATOM 6882 O O . ALA B 1 358 ? 142.857 103.248 110.084 1.00 33.87 358 ALA B O 1
ATOM 6884 N N . ASN B 1 359 ? 143.009 105.377 110.802 1.00 29.72 359 ASN B N 1
ATOM 6885 C CA . ASN B 1 359 ? 142.434 105.128 112.123 1.00 25.67 359 ASN B CA 1
ATOM 6886 C C . ASN B 1 359 ? 141.325 106.152 112.327 1.00 29.36 359 ASN B C 1
ATOM 6887 O O . ASN B 1 359 ? 141.564 107.244 112.866 1.00 27.78 359 ASN B O 1
ATOM 6892 N N . PRO B 1 360 ? 140.102 105.845 111.893 1.00 21.83 360 PRO B N 1
ATOM 6893 C CA . PRO B 1 360 ? 139.031 106.858 111.945 1.00 16.79 360 PRO B CA 1
ATOM 6894 C C . PRO B 1 360 ? 138.758 107.403 113.337 1.00 18.30 360 PRO B C 1
ATOM 6895 O O . PRO B 1 360 ? 138.413 108.585 113.467 1.00 17.39 360 PRO B O 1
ATOM 6899 N N . LYS B 1 361 ? 138.934 106.597 114.390 1.00 16.91 361 LYS B N 1
ATOM 6900 C CA . LYS B 1 361 ? 138.555 107.029 115.730 1.00 13.98 361 LYS B CA 1
ATOM 6901 C C . LYS B 1 361 ? 139.489 108.089 116.289 1.00 16.82 361 LYS B C 1
ATOM 6902 O O . LYS B 1 361 ? 139.063 108.915 117.104 1.00 14.02 361 LYS B O 1
ATOM 6908 N N . THR B 1 362 ? 140.770 108.076 115.901 1.00 19.89 362 THR B N 1
ATOM 6909 C CA . THR B 1 362 ? 141.752 108.953 116.512 1.00 12.75 362 THR B CA 1
ATOM 6910 C C . THR B 1 362 ? 142.474 109.878 115.546 1.00 14.89 362 THR B C 1
ATOM 6911 O O . THR B 1 362 ? 143.175 110.777 116.015 1.00 19.10 362 THR B O 1
ATOM 6915 N N . ASP B 1 363 ? 142.322 109.715 114.230 1.00 15.89 363 ASP B N 1
ATOM 6916 C CA . ASP B 1 363 ? 143.017 110.585 113.284 1.00 13.19 363 ASP B CA 1
ATOM 6917 C C . ASP B 1 363 ? 142.417 111.983 113.267 1.00 10.59 363 ASP B C 1
ATOM 6918 O O . ASP B 1 363 ? 141.201 112.153 113.348 1.00 14.75 363 ASP B O 1
ATOM 6923 N N . ALA B 1 364 ? 143.273 112.985 113.098 1.00 10.52 364 ALA B N 1
ATOM 6924 C CA . ALA B 1 364 ? 142.860 114.379 113.144 1.00 8.15 364 ALA B CA 1
ATOM 6925 C C . ALA B 1 364 ? 142.317 114.839 111.806 1.00 10.08 364 ALA B C 1
ATOM 6926 O O . ALA B 1 364 ? 142.719 114.361 110.743 1.00 11.27 364 ALA B O 1
ATOM 6928 N N . PHE B 1 365 ? 141.379 115.777 111.865 1.00 8.37 365 PHE B N 1
ATOM 6929 C CA . PHE B 1 365 ? 140.921 116.405 110.632 1.00 7.59 365 PHE B CA 1
ATOM 6930 C C . PHE B 1 365 ? 141.844 117.531 110.211 1.00 7.38 365 PHE B C 1
ATOM 6931 O O . PHE B 1 365 ? 142.185 117.640 109.034 1.00 6.97 365 PHE B O 1
ATOM 6939 N N . MET B 1 366 ? 142.263 118.369 111.165 1.00 7.03 366 MET B N 1
ATOM 6940 C CA . MET B 1 366 ? 143.026 119.577 110.889 1.00 7.54 366 MET B CA 1
ATOM 6941 C C . MET B 1 366 ? 144.147 119.677 111.904 1.00 5.62 366 MET B C 1
ATOM 6942 O O . MET B 1 366 ? 143.932 119.430 113.089 1.00 6.38 366 MET B O 1
ATOM 6947 N N . ASN B 1 367 ? 145.346 120.002 111.439 1.00 7.35 367 ASN B N 1
ATOM 6948 C CA . ASN B 1 367 ? 146.545 120.079 112.271 1.00 5.22 367 ASN B CA 1
ATOM 6949 C C . ASN B 1 367 ? 147.085 121.491 112.168 1.00 6.08 367 ASN B C 1
ATOM 6950 O O . ASN B 1 367 ? 147.183 122.022 111.064 1.00 7.53 367 ASN B O 1
ATOM 6955 N N . ILE B 1 368 ? 147.428 122.108 113.295 1.00 7.49 368 ILE B N 1
ATOM 6956 C CA . ILE B 1 368 ? 147.940 123.474 113.286 1.00 7.11 368 ILE B CA 1
ATOM 6957 C C . ILE B 1 368 ? 149.283 123.491 113.992 1.00 9.86 368 ILE B C 1
ATOM 6958 O O . ILE B 1 368 ? 149.423 122.923 115.076 1.00 8.58 368 ILE B O 1
ATOM 6963 N N . SER B 1 369 ? 150.280 124.132 113.377 1.00 11.77 369 SER B N 1
ATOM 6964 C CA . SER B 1 369 ? 151.605 124.126 113.983 1.00 10.01 369 SER B CA 1
ATOM 6965 C C . SER B 1 369 ? 152.426 125.293 113.457 1.00 12.19 369 SER B C 1
ATOM 6966 O O . SER B 1 369 ? 152.424 125.561 112.258 1.00 12.51 369 SER B O 1
ATOM 6969 N N . GLY B 1 370 ? 153.139 125.969 114.355 1.00 20.13 370 GLY B N 1
ATOM 6970 C CA . GLY B 1 370 ? 154.018 127.056 113.958 1.00 15.98 370 GLY B CA 1
ATOM 6971 C C . GLY B 1 370 ? 153.313 128.332 113.578 1.00 13.94 370 GLY B C 1
ATOM 6972 O O . GLY B 1 370 ? 153.935 129.234 113.007 1.00 12.02 370 GLY B O 1
ATOM 6973 N N . CYS B 1 371 ? 152.042 128.465 113.919 1.00 12.89 371 CYS B N 1
ATOM 6974 C CA . CYS B 1 371 ? 151.221 129.566 113.425 1.00 8.43 371 CYS B CA 1
ATOM 6975 C C . CYS B 1 371 ? 151.275 130.761 114.377 1.00 11.46 371 CYS B C 1
ATOM 6976 O O . CYS B 1 371 ? 150.276 131.188 114.951 1.00 11.81 371 CYS B O 1
ATOM 6979 N N . SER B 1 372 ? 152.458 131.354 114.507 1.00 12.84 372 SER B N 1
ATOM 6980 C CA . SER B 1 372 ? 152.584 132.543 115.352 1.00 11.71 372 SER B CA 1
ATOM 6981 C C . SER B 1 372 ? 151.938 133.756 114.699 1.00 14.48 372 SER B C 1
ATOM 6982 O O . SER B 1 372 ? 152.109 133.993 113.505 1.00 22.12 372 SER B O 1
ATOM 6985 N N . MET B 1 373 ? 151.219 134.549 115.489 1.00 19.18 373 MET B N 1
ATOM 6986 C CA . MET B 1 373 ? 150.628 135.823 115.051 1.00 17.74 373 MET B CA 1
ATOM 6987 C C . MET B 1 373 ? 149.548 135.627 113.988 1.00 17.65 373 MET B C 1
ATOM 6988 O O . MET B 1 373 ? 149.127 136.595 113.342 1.00 15.37 373 MET B O 1
ATOM 6993 N N . GLY B 1 374 ? 149.073 134.406 113.770 1.00 12.81 374 GLY B N 1
ATOM 6994 C CA . GLY B 1 374 ? 148.020 134.220 112.790 1.00 13.21 374 GLY B CA 1
ATOM 6995 C C . GLY B 1 374 ? 146.671 134.569 113.366 1.00 12.56 374 GLY B C 1
ATOM 6996 O O . GLY B 1 374 ? 146.532 134.801 114.565 1.00 11.21 374 GLY B O 1
ATOM 6997 N N . ARG B 1 375 ? 145.671 134.652 112.485 1.00 13.41 375 ARG B N 1
ATOM 6998 C CA . ARG B 1 375 ? 144.276 134.694 112.908 1.00 9.61 375 ARG B CA 1
ATOM 6999 C C . ARG B 1 375 ? 143.472 133.752 112.047 1.00 12.08 375 ARG B C 1
ATOM 7000 O O . ARG B 1 375 ? 143.769 133.548 110.869 1.00 13.94 375 ARG B O 1
ATOM 7008 N N . ILE B 1 376 ? 142.447 133.171 112.654 1.00 9.35 376 ILE B N 1
ATOM 7009 C CA . ILE B 1 376 ? 141.536 132.295 111.961 1.00 6.75 376 ILE B CA 1
ATOM 7010 C C . ILE B 1 376 ? 140.151 132.627 112.467 1.00 10.45 376 ILE B C 1
ATOM 7011 O O . ILE B 1 376 ? 139.906 132.544 113.672 1.00 10.99 376 ILE B O 1
ATOM 7016 N N . SER B 1 377 ? 139.239 133.000 111.583 1.00 7.71 377 SER B N 1
ATOM 7017 C CA . SER B 1 377 ? 137.963 133.451 112.106 1.00 8.84 377 SER B CA 1
ATOM 7018 C C . SER B 1 377 ? 136.809 132.887 111.303 1.00 11.63 377 SER B C 1
ATOM 7019 O O . SER B 1 377 ? 136.920 132.632 110.102 1.00 8.83 377 SER B O 1
ATOM 7022 N N . SER B 1 378 ? 135.703 132.669 112.011 1.00 9.15 378 SER B N 1
ATOM 7023 C CA . SER B 1 378 ? 134.407 132.363 111.433 1.00 6.91 378 SER B CA 1
ATOM 7024 C C . SER B 1 378 ? 134.374 131.071 110.636 1.00 5.37 378 SER B C 1
ATOM 7025 O O . SER B 1 378 ? 134.009 131.072 109.465 1.00 6.55 378 SER B O 1
ATOM 7028 N N . ILE B 1 379 ? 134.697 129.949 111.264 1.00 5.27 379 ILE B N 1
ATOM 7029 C CA . ILE B 1 379 ? 134.591 128.652 110.619 1.00 9.25 379 ILE B CA 1
ATOM 7030 C C . ILE B 1 379 ? 133.791 127.725 111.522 1.00 7.68 379 ILE B C 1
ATOM 7031 O O . ILE B 1 379 ? 133.815 127.872 112.748 1.00 8.11 379 ILE B O 1
ATOM 7036 N N . ASN B 1 380 ? 133.038 126.800 110.914 1.00 8.59 380 ASN B N 1
ATOM 7037 C CA . ASN B 1 380 ? 132.268 125.773 111.639 1.00 7.36 380 ASN B CA 1
ATOM 7038 C C . ASN B 1 380 ? 132.655 124.418 111.076 1.00 8.29 380 ASN B C 1
ATOM 7039 O O . ASN B 1 380 ? 132.346 124.124 109.919 1.00 9.50 380 ASN B O 1
ATOM 7044 N N . CYS B 1 381 ? 133.317 123.593 111.880 1.00 6.66 381 CYS B N 1
ATOM 7045 C CA . CYS B 1 381 ? 133.780 122.279 111.475 1.00 7.62 381 CYS B CA 1
ATOM 7046 C C . CYS B 1 381 ? 132.847 121.267 112.127 1.00 8.86 381 CYS B C 1
ATOM 7047 O O . CYS B 1 381 ? 132.593 121.361 113.331 1.00 8.80 381 CYS B O 1
ATOM 7050 N N . PHE B 1 382 ? 132.312 120.315 111.358 1.00 5.09 382 PHE B N 1
ATOM 7051 C CA . PHE B 1 382 ? 131.649 119.233 112.055 1.00 6.92 382 PHE B CA 1
ATOM 7052 C C . PHE B 1 382 ? 131.676 117.962 111.224 1.00 5.37 382 PHE B C 1
ATOM 7053 O O . PHE B 1 382 ? 131.925 117.986 110.024 1.00 5.82 382 PHE B O 1
ATOM 7061 N N . SER B 1 383 ? 131.448 116.844 111.892 1.00 3.50 383 SER B N 1
ATOM 7062 C CA . SER B 1 383 ? 131.641 115.561 111.246 1.00 6.70 383 SER B CA 1
ATOM 7063 C C . SER B 1 383 ? 130.418 114.648 111.279 1.00 7.09 383 SER B C 1
ATOM 7064 O O . SER B 1 383 ? 130.279 113.816 110.383 1.00 7.78 383 SER B O 1
ATOM 7067 N N . ASN B 1 384 ? 129.523 114.791 112.268 1.00 7.90 384 ASN B N 1
ATOM 7068 C CA . ASN B 1 384 ? 128.353 113.910 112.466 1.00 7.55 384 ASN B CA 1
ATOM 7069 C C . ASN B 1 384 ? 128.760 112.449 112.613 1.00 6.85 384 ASN B C 1
ATOM 7070 O O . ASN B 1 384 ? 128.189 111.563 111.991 1.00 7.12 384 ASN B O 1
ATOM 7075 N N . SER B 1 385 ? 129.788 112.169 113.397 1.00 8.99 385 SER B N 1
ATOM 7076 C CA . SER B 1 385 ? 130.224 110.777 113.467 1.00 5.04 385 SER B CA 1
ATOM 7077 C C . SER B 1 385 ? 130.653 110.330 114.838 1.00 5.43 385 SER B C 1
ATOM 7078 O O . SER B 1 385 ? 130.688 109.117 115.076 1.00 8.40 385 SER B O 1
ATOM 7081 N N . TYR B 1 386 ? 130.949 111.240 115.758 1.00 3.93 386 TYR B N 1
ATOM 7082 C CA . TYR B 1 386 ? 131.632 110.904 117.005 1.00 2.60 386 TYR B CA 1
ATOM 7083 C C . TYR B 1 386 ? 132.964 110.191 116.777 1.00 5.77 386 TYR B C 1
ATOM 7084 O O . TYR B 1 386 ? 133.371 109.358 117.585 1.00 4.76 386 TYR B O 1
ATOM 7093 N N . LEU B 1 387 ? 133.703 110.534 115.706 1.00 3.40 387 LEU B N 1
ATOM 7094 C CA . LEU B 1 387 ? 135.014 109.956 115.420 1.00 2.57 387 LEU B CA 1
ATOM 7095 C C . LEU B 1 387 ? 136.017 111.058 115.097 1.00 3.66 387 LEU B C 1
ATOM 7096 O O . LEU B 1 387 ? 135.666 112.082 114.525 1.00 4.01 387 LEU B O 1
ATOM 7101 N N . GLY B 1 388 ? 137.291 110.844 115.468 1.00 5.35 388 GLY B N 1
ATOM 7102 C CA . GLY B 1 388 ? 138.361 111.750 115.079 1.00 4.10 388 GLY B CA 1
ATOM 7103 C C . GLY B 1 388 ? 138.587 112.916 116.021 1.00 5.11 388 GLY B C 1
ATOM 7104 O O . GLY B 1 388 ? 137.878 113.117 116.998 1.00 5.05 388 GLY B O 1
ATOM 7105 N N . LYS B 1 389 ? 139.619 113.702 115.714 1.00 5.33 389 LYS B N 1
ATOM 7106 C CA . LYS B 1 389 ? 139.920 114.939 116.418 1.00 6.16 389 LYS B CA 1
ATOM 7107 C C . LYS B 1 389 ? 139.552 116.115 115.537 1.00 5.83 389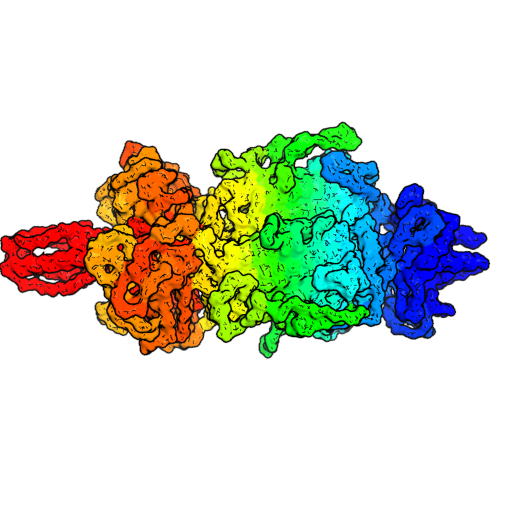 LYS B C 1
ATOM 7108 O O . LYS B 1 389 ? 139.871 116.130 114.347 1.00 7.71 389 LYS B O 1
ATOM 7114 N N . GLY B 1 390 ? 138.915 117.121 116.117 1.00 5.82 390 GLY B N 1
ATOM 7115 C CA . GLY B 1 390 ? 138.549 118.252 115.284 1.00 6.24 390 GLY B CA 1
ATOM 7116 C C . GLY B 1 390 ? 139.740 119.050 114.818 1.00 5.90 390 GLY B C 1
ATOM 7117 O O . GLY B 1 390 ? 140.001 119.169 113.626 1.00 7.46 390 GLY B O 1
ATOM 7118 N N . ILE B 1 391 ? 140.450 119.647 115.766 1.00 7.16 391 ILE B N 1
ATOM 7119 C CA . ILE B 1 391 ? 141.641 120.422 115.486 1.00 5.21 391 ILE B CA 1
ATOM 7120 C C . ILE B 1 391 ? 142.696 119.986 116.479 1.00 3.78 391 ILE B C 1
ATOM 7121 O O . ILE B 1 391 ? 142.439 119.988 117.684 1.00 4.56 391 ILE B O 1
ATOM 7126 N N . ASN B 1 392 ? 143.869 119.597 115.979 1.00 5.59 392 ASN B N 1
ATOM 7127 C CA . ASN B 1 392 ? 144.962 119.063 116.780 1.00 5.58 392 ASN B CA 1
ATOM 7128 C C . ASN B 1 392 ? 146.120 120.042 116.732 1.00 5.61 392 ASN B C 1
ATOM 7129 O O . ASN B 1 392 ? 146.509 120.484 115.653 1.00 9.11 392 ASN B O 1
ATOM 7134 N N . PHE B 1 393 ? 146.658 120.404 117.890 1.00 7.01 393 PHE B N 1
ATOM 7135 C CA . PHE B 1 393 ? 147.767 121.343 117.963 1.00 7.79 393 PHE B CA 1
ATOM 7136 C C . PHE B 1 393 ? 149.029 120.578 118.309 1.00 12.20 393 PHE B C 1
ATOM 7137 O O . PHE B 1 393 ? 149.025 119.753 119.231 1.00 10.16 393 PHE B O 1
ATOM 7145 N N . ASP B 1 394 ? 150.113 120.876 117.589 1.00 10.77 394 ASP B N 1
ATOM 7146 C CA . ASP B 1 394 ? 151.369 120.149 117.695 1.00 12.79 394 ASP B CA 1
ATOM 7147 C C . ASP B 1 394 ? 152.523 121.128 117.653 1.00 19.74 394 ASP B C 1
ATOM 7148 O O . ASP B 1 394 ? 152.351 122.301 117.313 1.00 15.56 394 ASP B O 1
ATOM 7153 N N . ARG B 1 395 ? 153.716 120.611 117.964 1.00 20.17 395 ARG B N 1
ATOM 7154 C CA . ARG B 1 395 ? 154.964 121.344 117.802 1.00 18.69 395 ARG B CA 1
ATOM 7155 C C . ARG B 1 395 ? 155.798 120.762 116.662 1.00 22.68 395 ARG B C 1
ATOM 7156 O O . ARG B 1 395 ? 157.027 120.866 116.675 1.00 19.81 395 ARG B O 1
ATOM 7164 N N . SER B 1 396 ? 155.148 120.142 115.673 1.00 20.53 396 SER B N 1
ATOM 7165 C CA . SER B 1 396 ? 155.876 119.510 114.574 1.00 19.72 396 SER B CA 1
ATOM 7166 C C . SER B 1 396 ? 156.618 120.525 113.714 1.00 19.86 396 SER B C 1
ATOM 7167 O O . SER B 1 396 ? 157.573 120.165 113.014 1.00 23.06 396 SER B O 1
ATOM 7170 N N . VAL B 1 397 ? 156.180 121.781 113.721 1.00 19.60 397 VAL B N 1
ATOM 7171 C CA . VAL B 1 397 ? 156.883 122.871 113.056 1.00 20.87 397 VAL B CA 1
ATOM 7172 C C . VAL B 1 397 ? 157.386 123.909 114.055 1.00 16.97 397 VAL B C 1
ATOM 7173 O O . VAL B 1 397 ? 158.464 124.474 113.871 1.00 27.02 397 VAL B O 1
ATOM 7177 N N . GLY B 1 398 ? 156.626 124.170 115.114 1.00 15.97 398 GLY B N 1
ATOM 7178 C CA . GLY B 1 398 ? 156.987 125.201 116.068 1.00 19.42 398 GLY B CA 1
ATOM 7179 C C . GLY B 1 398 ? 155.826 125.503 117.001 1.00 18.50 398 GLY B C 1
ATOM 7180 O O . GLY B 1 398 ? 154.814 124.810 117.013 1.00 20.04 398 GLY B O 1
ATOM 7181 N N . ASP B 1 399 ? 155.997 126.561 117.779 1.00 23.01 399 ASP B N 1
ATOM 7182 C CA . ASP B 1 399 ? 154.986 126.981 118.741 1.00 20.08 399 ASP B CA 1
ATOM 7183 C C . ASP B 1 399 ? 153.976 127.921 118.089 1.00 19.26 399 ASP B C 1
ATOM 7184 O O . ASP B 1 399 ? 154.331 128.761 117.260 1.00 19.65 399 ASP B O 1
ATOM 7189 N N . ASN B 1 400 ? 152.715 127.791 118.487 1.00 13.39 400 ASN B N 1
ATOM 7190 C CA . ASN B 1 400 ? 151.648 128.669 118.015 1.00 10.53 400 ASN B CA 1
ATOM 7191 C C . ASN B 1 400 ? 151.572 129.920 118.900 1.00 15.54 400 ASN B C 1
ATOM 7192 O O . ASN B 1 400 ? 150.600 130.148 119.627 1.00 12.04 400 ASN B O 1
ATOM 7197 N N . ARG B 1 401 ? 152.610 130.765 118.808 1.00 12.12 401 ARG B N 1
ATOM 7198 C CA . ARG B 1 401 ? 152.916 131.630 119.947 1.00 17.18 401 ARG B CA 1
ATOM 7199 C C . ARG B 1 401 ? 151.840 132.682 120.215 1.00 17.84 401 ARG B C 1
ATOM 7200 O O . ARG B 1 401 ? 151.522 132.942 121.377 1.00 26.39 401 ARG B O 1
ATOM 7208 N N . LYS B 1 402 ? 151.258 133.320 119.224 1.00 11.61 402 LYS B N 1
ATOM 7209 C CA . LYS B 1 402 ? 150.178 134.225 119.622 1.00 11.88 402 LYS B CA 1
ATOM 7210 C C . LYS B 1 402 ? 148.997 134.067 118.692 1.00 16.99 402 LYS B C 1
ATOM 7211 O O . LYS B 1 402 ? 148.411 135.038 118.215 1.00 17.46 402 LYS B O 1
ATOM 7217 N N . LEU B 1 403 ? 148.652 132.818 118.418 1.00 12.04 403 LEU B N 1
ATOM 7218 C CA . LEU B 1 403 ? 147.573 132.514 117.505 1.00 9.91 403 LEU B CA 1
ATOM 7219 C C . LEU B 1 403 ? 146.245 132.920 118.130 1.00 11.50 403 LEU B C 1
ATOM 7220 O O . LEU B 1 403 ? 146.046 132.788 119.340 1.00 11.92 403 LEU B O 1
ATOM 7225 N N . VAL B 1 404 ? 145.343 133.460 117.317 1.00 11.55 404 VAL B N 1
ATOM 7226 C CA . VAL B 1 404 ? 144.038 133.912 117.783 1.00 10.50 404 VAL B CA 1
ATOM 7227 C C . VAL B 1 404 ? 142.976 133.190 116.979 1.00 10.00 404 VAL B C 1
ATOM 7228 O O . VAL B 1 404 ? 142.948 133.298 115.750 1.00 14.16 404 VAL B O 1
ATOM 7232 N N . LEU B 1 405 ? 142.091 132.463 117.656 1.00 10.65 405 LEU B N 1
ATOM 7233 C CA . LEU B 1 405 ? 140.954 131.840 116.998 1.00 9.55 405 LEU B CA 1
ATOM 7234 C C . LEU B 1 405 ? 139.689 132.568 117.416 1.00 9.54 405 LEU B C 1
ATOM 7235 O O . LEU B 1 405 ? 139.448 132.753 118.610 1.00 9.76 405 LEU B O 1
ATOM 7240 N N . GLU B 1 406 ? 138.877 132.973 116.444 1.00 10.35 406 GLU B N 1
ATOM 7241 C CA . GLU B 1 406 ? 137.673 133.752 116.731 1.00 10.17 406 GLU B CA 1
ATOM 7242 C C . GLU B 1 406 ? 136.488 133.151 116.005 1.00 11.39 406 GLU B C 1
ATOM 7243 O O . GLU B 1 406 ? 136.544 132.933 114.793 1.00 11.29 406 GLU B O 1
ATOM 7249 N N . HIS B 1 407 ? 135.415 132.895 116.731 1.00 9.27 407 HIS B N 1
ATOM 7250 C CA . HIS B 1 407 ? 134.234 132.282 116.141 1.00 7.48 407 HIS B CA 1
ATOM 7251 C C . HIS B 1 407 ? 134.572 131.004 115.393 1.00 5.01 407 HIS B C 1
ATOM 7252 O O . HIS B 1 407 ? 134.114 130.780 114.270 1.00 5.29 407 HIS B O 1
ATOM 7259 N N . VAL B 1 408 ? 135.366 130.136 116.015 1.00 5.71 408 VAL B N 1
ATOM 7260 C CA . VAL B 1 408 ? 135.650 128.799 115.474 1.00 4.00 408 VAL B CA 1
ATOM 7261 C C . VAL B 1 408 ? 134.801 127.792 116.249 1.00 4.17 408 VAL B C 1
ATOM 7262 O O . VAL B 1 408 ? 134.915 127.695 117.474 1.00 6.30 408 VAL B O 1
ATOM 7266 N N . TYR B 1 409 ? 133.951 127.028 115.546 1.00 6.42 409 TYR B N 1
ATOM 7267 C CA . TYR B 1 409 ? 133.040 126.048 116.153 1.00 4.47 409 TYR B CA 1
ATOM 7268 C C . TYR B 1 409 ? 133.410 124.639 115.728 1.00 6.34 409 TYR B C 1
ATOM 7269 O O . TYR B 1 409 ? 133.634 124.399 114.551 1.00 9.17 409 TYR B O 1
ATOM 7278 N N . VAL B 1 410 ? 133.459 123.693 116.666 1.00 9.61 410 VAL B N 1
ATOM 7279 C CA . VAL B 1 410 ? 133.838 122.302 116.352 1.00 6.91 410 VAL B CA 1
ATOM 7280 C C . VAL B 1 410 ? 132.825 121.366 116.994 1.00 5.94 410 VAL B C 1
ATOM 7281 O O . VAL B 1 410 ? 132.657 121.388 118.214 1.00 7.35 410 VAL B O 1
ATOM 7285 N N . ASP B 1 411 ? 132.143 120.548 116.184 1.00 5.20 411 ASP B N 1
ATOM 7286 C CA . ASP B 1 411 ? 131.008 119.778 116.670 1.00 5.06 411 ASP B CA 1
ATOM 7287 C C . ASP B 1 411 ? 131.086 118.327 116.196 1.00 4.57 411 ASP B C 1
ATOM 7288 O O . ASP B 1 411 ? 131.519 118.049 115.080 1.00 7.10 411 ASP B O 1
ATOM 7293 N N . THR B 1 412 ? 130.604 117.409 117.033 1.00 5.56 412 THR B N 1
ATOM 7294 C CA . THR B 1 412 ? 130.363 115.984 116.722 1.00 5.34 412 THR B CA 1
ATOM 7295 C C . THR B 1 412 ? 131.572 115.265 116.151 1.00 4.50 412 THR B C 1
ATOM 7296 O O . THR B 1 412 ? 131.476 114.477 115.210 1.00 5.76 412 THR B O 1
ATOM 7300 N N . PHE B 1 413 ? 132.723 115.472 116.786 1.00 2.99 413 PHE B N 1
ATOM 7301 C CA . PHE B 1 413 ? 133.902 114.649 116.606 1.00 2.51 413 PHE B CA 1
ATOM 7302 C C . PHE B 1 413 ? 134.023 113.760 117.845 1.00 9.95 413 PHE B C 1
ATOM 7303 O O . PHE B 1 413 ? 133.104 113.673 118.654 1.00 7.92 413 PHE B O 1
ATOM 7311 N N . ARG B 1 414 ? 135.170 113.104 118.017 1.00 2.61 414 ARG B N 1
ATOM 7312 C CA . ARG B 1 414 ? 135.437 112.466 119.301 1.00 2.36 414 ARG B CA 1
ATOM 7313 C C . ARG B 1 414 ? 135.974 113.455 120.324 1.00 6.12 414 ARG B C 1
ATOM 7314 O O . ARG B 1 414 ? 135.599 113.389 121.491 1.00 4.78 414 ARG B O 1
ATOM 7322 N N . TRP B 1 415 ? 136.900 114.352 119.923 1.00 3.71 415 TRP B N 1
ATOM 7323 C CA . TRP B 1 415 ? 137.360 115.481 120.735 1.00 2.59 415 TRP B CA 1
ATOM 7324 C C . TRP B 1 415 ? 137.320 116.729 119.867 1.00 4.21 415 TRP B C 1
ATOM 7325 O O . TRP B 1 415 ? 137.684 116.677 118.696 1.00 4.68 415 TRP B O 1
ATOM 7336 N N . GLY B 1 416 ? 136.870 117.848 120.410 1.00 5.74 416 GLY B N 1
ATOM 7337 C CA . GLY B 1 416 ? 136.855 119.037 119.582 1.00 2.28 416 GLY B CA 1
ATOM 7338 C C . GLY B 1 416 ? 138.213 119.679 119.363 1.00 2.34 416 GLY B C 1
ATOM 7339 O O . GLY B 1 416 ? 138.719 119.647 118.248 1.00 3.45 416 GLY B O 1
ATOM 7340 N N . PHE B 1 417 ? 138.809 120.273 120.401 1.00 2.25 417 PHE B N 1
ATOM 7341 C CA . PHE B 1 417 ? 140.147 120.851 120.343 1.00 2.53 417 PHE B CA 1
ATOM 7342 C C . PHE B 1 417 ? 141.041 119.940 121.153 1.00 4.13 417 PHE B C 1
ATOM 7343 O O . PHE B 1 417 ? 140.708 119.615 122.294 1.00 4.63 417 PHE B O 1
ATOM 7351 N N . TYR B 1 418 ? 142.157 119.516 120.572 1.00 3.82 418 TYR B N 1
ATOM 7352 C CA . TYR B 1 418 ? 143.040 118.540 121.194 1.00 4.49 418 TYR B CA 1
ATOM 7353 C C . TYR B 1 418 ? 144.461 119.060 121.261 1.00 4.57 418 TYR B C 1
ATOM 7354 O O . TYR B 1 418 ? 145.014 119.483 120.249 1.00 5.57 418 TYR B O 1
ATOM 7363 N N . VAL B 1 419 ? 145.068 118.984 122.432 1.00 4.93 419 VAL B N 1
ATOM 7364 C CA . VAL B 1 419 ? 146.480 119.281 122.586 1.00 6.45 419 VAL B CA 1
ATOM 7365 C C . VAL B 1 419 ? 147.106 118.151 123.386 1.00 4.77 419 VAL B C 1
ATOM 7366 O O . VAL B 1 419 ? 146.576 117.753 124.424 1.00 9.84 419 VAL B O 1
ATOM 7370 N N . GLY B 1 420 ? 148.225 117.623 122.913 1.00 9.37 420 GLY B N 1
ATOM 7371 C CA . GLY B 1 420 ? 148.768 116.477 123.605 1.00 9.22 420 GLY B CA 1
ATOM 7372 C C . GLY B 1 420 ? 150.261 116.522 123.868 1.00 20.37 420 GLY B C 1
ATOM 7373 O O . GLY B 1 420 ? 150.872 115.464 124.036 1.00 13.78 420 GLY B O 1
ATOM 7374 N N . GLU B 1 421 ? 150.875 117.706 123.888 1.00 15.31 421 GLU B N 1
ATOM 7375 C CA . GLU B 1 421 ? 152.315 117.792 124.095 1.00 17.65 421 GLU B CA 1
ATOM 7376 C C . GLU B 1 421 ? 152.653 119.176 124.637 1.00 16.59 421 GLU B C 1
ATOM 7377 O O . GLU B 1 421 ? 151.817 120.084 124.588 1.00 16.31 421 GLU B O 1
ATOM 7383 N N . PRO B 1 422 ? 153.843 119.354 125.207 1.00 15.09 422 PRO B N 1
ATOM 7384 C CA . PRO B 1 422 ? 154.163 120.625 125.857 1.00 13.59 422 PRO B CA 1
ATOM 7385 C C . PRO B 1 422 ? 154.621 121.694 124.881 1.00 17.44 422 PRO B C 1
ATOM 7386 O O . PRO B 1 422 ? 155.069 121.420 123.764 1.00 18.13 422 PRO B O 1
ATOM 7390 N N . GLU B 1 423 ? 154.509 122.942 125.341 1.00 13.44 423 GLU B N 1
ATOM 7391 C CA . GLU B 1 423 ? 155.137 124.078 124.683 1.00 15.92 423 GLU B CA 1
ATOM 7392 C C . GLU B 1 423 ? 154.629 124.305 123.269 1.00 16.17 423 GLU B C 1
ATOM 7393 O O . GLU B 1 423 ? 155.378 124.761 122.411 1.00 19.95 423 GLU B O 1
ATOM 7399 N N . CYS B 1 424 ? 153.359 124.023 122.980 1.00 13.51 424 CYS B N 1
ATOM 7400 C CA . CYS B 1 424 ? 152.869 124.269 121.633 1.00 13.81 424 CYS B CA 1
ATOM 7401 C C . CYS B 1 424 ? 151.693 125.238 121.541 1.00 15.43 424 CYS B C 1
ATOM 7402 O O . CYS B 1 424 ? 151.225 125.504 120.427 1.00 15.16 424 CYS B O 1
ATOM 7405 N N . ILE B 1 425 ? 151.174 125.740 122.656 1.00 14.90 425 ILE B N 1
ATOM 7406 C CA . ILE B 1 425 ? 150.100 126.720 122.601 1.00 15.51 425 ILE B CA 1
ATOM 7407 C C . ILE B 1 425 ? 150.374 127.886 123.543 1.00 14.39 425 ILE B C 1
ATOM 7408 O O . ILE B 1 425 ? 149.446 128.408 124.179 1.00 12.61 425 ILE B O 1
ATOM 7413 N N . ASN B 1 426 ? 151.641 128.238 123.721 1.00 13.91 426 ASN B N 1
ATOM 7414 C CA . ASN B 1 426 ? 151.986 129.333 124.614 1.00 11.85 426 ASN B CA 1
ATOM 7415 C C . ASN B 1 426 ? 151.285 130.605 124.158 1.00 11.44 426 ASN B C 1
ATOM 7416 O O . ASN B 1 426 ? 151.444 131.017 123.017 1.00 13.50 426 ASN B O 1
ATOM 7421 N N . GLN B 1 427 ? 150.517 131.231 125.032 1.00 10.87 427 GLN B N 1
ATOM 7422 C CA . GLN B 1 427 ? 149.895 132.514 124.710 1.00 10.76 427 GLN B CA 1
ATOM 7423 C C . GLN B 1 427 ? 148.865 132.404 123.607 1.00 10.96 427 GLN B C 1
ATOM 7424 O O . GLN B 1 427 ? 148.539 133.393 122.956 1.00 12.18 427 GLN B O 1
ATOM 7430 N N . ILE B 1 428 ? 148.319 131.214 123.381 1.00 12.84 428 ILE B N 1
ATOM 7431 C CA . ILE B 1 428 ? 147.205 131.112 122.454 1.00 11.38 428 ILE B CA 1
ATOM 7432 C C . ILE B 1 428 ? 145.997 131.869 122.999 1.00 8.81 428 ILE B C 1
ATOM 7433 O O . ILE B 1 428 ? 145.910 132.173 124.188 1.00 10.51 428 ILE B O 1
ATOM 7438 N N . GLU B 1 429 ? 145.060 132.211 122.105 1.00 10.59 429 GLU B N 1
ATOM 7439 C CA . GLU B 1 429 ? 143.821 132.895 122.503 1.00 11.63 429 GLU B CA 1
ATOM 7440 C C . GLU B 1 429 ? 142.598 132.325 121.806 1.00 7.79 429 GLU B C 1
ATOM 7441 O O . GLU B 1 429 ? 142.601 132.191 120.585 1.00 9.08 429 GLU B O 1
ATOM 7447 N N . PHE B 1 430 ? 141.539 132.041 122.563 1.00 9.12 430 PHE B N 1
ATOM 7448 C CA . PHE B 1 430 ? 140.259 131.623 122.003 1.00 5.59 430 PHE B CA 1
ATOM 7449 C C . PHE B 1 430 ? 139.231 132.713 122.273 1.00 10.10 430 PHE B C 1
ATOM 7450 O O . PHE B 1 430 ? 138.987 133.057 123.430 1.00 13.33 430 PHE B O 1
ATOM 7458 N N . HIS B 1 431 ? 138.600 133.242 121.231 1.00 7.17 431 HIS B N 1
ATOM 7459 C CA . HIS B 1 431 ? 137.622 134.300 121.421 1.00 8.44 431 HIS B CA 1
ATOM 7460 C C . HIS B 1 431 ? 136.293 133.867 120.841 1.00 7.36 431 HIS B C 1
ATOM 7461 O O . HIS B 1 431 ? 136.192 133.635 119.633 1.00 10.62 431 HIS B O 1
ATOM 7468 N N . SER B 1 432 ? 135.274 133.773 121.679 1.00 6.50 432 SER B N 1
ATOM 7469 C CA . SER B 1 432 ? 133.953 133.436 121.182 1.00 7.69 432 SER B CA 1
ATOM 7470 C C . SER B 1 432 ? 133.939 132.114 120.425 1.00 5.85 432 SER B C 1
ATOM 7471 O O . SER B 1 432 ? 133.264 132.000 119.402 1.00 7.56 432 SER B O 1
ATOM 7474 N N . CYS B 1 433 ? 134.660 131.104 120.912 1.00 5.25 433 CYS B N 1
ATOM 7475 C CA . CYS B 1 433 ? 134.690 129.790 120.274 1.00 3.76 433 CYS B CA 1
ATOM 7476 C C . CYS B 1 433 ? 133.741 128.801 120.943 1.00 5.31 433 CYS B C 1
ATOM 7477 O O . CYS B 1 433 ? 133.296 128.999 122.066 1.00 7.05 433 CYS B O 1
ATOM 7480 N N . ARG B 1 434 ? 133.443 127.706 120.237 1.00 3.16 434 ARG B N 1
ATOM 7481 C CA . ARG B 1 434 ? 132.470 126.744 120.727 1.00 5.43 434 ARG B CA 1
ATOM 7482 C C . ARG B 1 434 ? 132.911 125.334 120.386 1.00 7.37 434 ARG B C 1
ATOM 7483 O O . ARG B 1 434 ? 133.399 125.082 119.288 1.00 7.43 434 ARG B O 1
ATOM 7491 N N . ALA B 1 435 ? 132.752 124.414 121.334 1.00 3.44 435 ALA B N 1
ATOM 7492 C CA . ALA B 1 435 ? 132.983 122.984 121.107 1.00 4.46 435 ALA B CA 1
ATOM 7493 C C . ALA B 1 4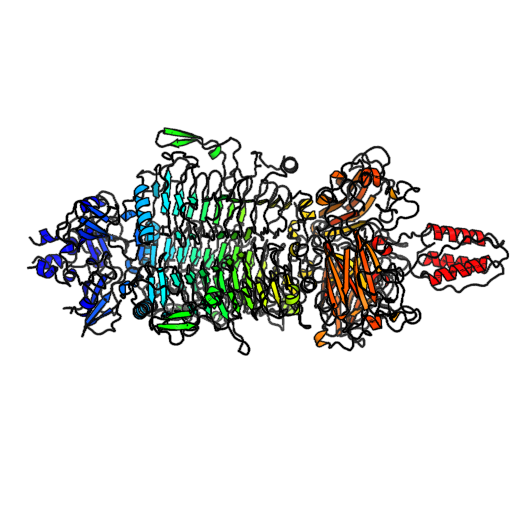35 ? 131.743 122.257 121.598 1.00 4.78 435 ALA B C 1
ATOM 7494 O O . ALA B 1 435 ? 131.416 122.351 122.777 1.00 7.23 435 ALA B O 1
ATOM 7496 N N . GLN B 1 436 ? 131.028 121.567 120.716 1.00 5.35 436 GLN B N 1
ATOM 7497 C CA . GLN B 1 436 ? 129.685 121.125 121.071 1.00 5.23 436 GLN B CA 1
ATOM 7498 C C . GLN B 1 436 ? 129.377 119.710 120.614 1.00 7.46 436 GLN B C 1
ATOM 7499 O O . GLN B 1 436 ? 129.622 119.372 119.459 1.00 8.69 436 GLN B O 1
ATOM 7505 N N . SER B 1 437 ? 128.790 118.893 121.486 1.00 5.29 437 SER B N 1
ATOM 7506 C CA . SER B 1 437 ? 128.292 117.572 121.087 1.00 6.55 437 SER B CA 1
ATOM 7507 C C . SER B 1 437 ? 129.383 116.625 120.591 1.00 6.80 437 SER B C 1
ATOM 7508 O O . SER B 1 437 ? 129.141 115.799 119.707 1.00 8.72 437 SER B O 1
ATOM 7511 N N . ASN B 1 438 ? 130.584 116.712 121.157 1.00 7.37 438 ASN B N 1
ATOM 7512 C CA . ASN B 1 438 ? 131.674 115.784 120.869 1.00 3.92 438 ASN B CA 1
ATOM 7513 C C . ASN B 1 438 ? 131.588 114.581 121.804 1.00 5.77 438 ASN B C 1
ATOM 7514 O O . ASN B 1 438 ? 131.031 114.668 122.896 1.00 6.77 438 ASN B O 1
ATOM 7519 N N . TYR B 1 439 ? 132.184 113.464 121.400 1.00 4.76 439 TYR B N 1
ATOM 7520 C CA . TYR B 1 439 ? 131.904 112.221 122.116 1.00 4.25 439 TYR B CA 1
ATOM 7521 C C . TYR B 1 439 ? 132.561 112.165 123.492 1.00 4.25 439 TYR B C 1
ATOM 7522 O O . TYR B 1 439 ? 131.938 111.686 124.448 1.00 6.24 439 TYR B O 1
ATOM 7531 N N . PHE B 1 440 ? 133.819 112.603 123.640 1.00 15.78 440 PHE B N 1
ATOM 7532 C CA . PHE B 1 440 ? 134.439 112.570 124.966 1.00 2.30 440 PHE B CA 1
ATOM 7533 C C . PHE B 1 440 ? 134.564 113.950 125.600 1.00 4.14 440 PHE B C 1
ATOM 7534 O O . PHE B 1 440 ? 134.118 114.134 126.738 1.00 5.45 440 PHE B O 1
ATOM 7542 N N . GLN B 1 441 ? 135.228 114.905 124.957 1.00 11.63 441 GLN B N 1
ATOM 7543 C CA . GLN B 1 441 ? 135.424 116.214 125.567 1.00 3.20 441 GLN B CA 1
ATOM 7544 C C . GLN B 1 441 ? 135.344 117.279 124.492 1.00 2.85 441 GLN B C 1
ATOM 7545 O O . GLN B 1 441 ? 135.562 117.023 123.321 1.00 3.10 441 GLN B O 1
ATOM 7551 N N . GLY B 1 442 ? 135.043 118.497 124.917 1.00 10.38 442 GLY B N 1
ATOM 7552 C CA . GLY B 1 442 ? 135.048 119.576 123.967 1.00 1.74 442 GLY B CA 1
ATOM 7553 C C . GLY B 1 442 ? 136.448 120.103 123.832 1.00 3.20 442 GLY B C 1
ATOM 7554 O O . GLY B 1 442 ? 136.897 120.429 122.736 1.00 4.44 442 GLY B O 1
ATOM 7555 N N . ILE B 1 443 ? 137.150 120.198 124.963 1.00 5.81 443 ILE B N 1
ATOM 7556 C CA . ILE B 1 443 ? 138.521 120.679 125.033 1.00 4.95 443 ILE B CA 1
ATOM 7557 C C . ILE B 1 443 ? 139.312 119.639 125.782 1.00 4.47 443 ILE B C 1
ATOM 7558 O O . ILE B 1 443 ? 138.941 119.266 126.897 1.00 6.22 443 ILE B O 1
ATOM 7563 N N . PHE B 1 444 ? 140.391 119.162 125.187 1.00 5.53 444 PHE B N 1
ATOM 7564 C CA . PHE B 1 444 ? 141.236 118.173 125.834 1.00 4.56 444 PHE B CA 1
ATOM 7565 C C . PHE B 1 444 ? 142.662 118.670 125.740 1.00 5.84 444 PHE B C 1
ATOM 7566 O O . PHE B 1 444 ? 143.264 118.585 124.669 1.00 6.13 444 PHE B O 1
ATOM 7574 N N . ILE B 1 445 ? 143.225 119.159 126.842 1.00 4.88 445 ILE B N 1
ATOM 7575 C CA . ILE B 1 445 ? 144.622 119.568 126.848 1.00 6.76 445 ILE B CA 1
ATOM 7576 C C . ILE B 1 445 ? 145.376 118.683 127.813 1.00 6.32 445 ILE B C 1
ATOM 7577 O O . ILE B 1 445 ? 145.016 118.608 128.990 1.00 8.65 445 ILE B O 1
ATOM 7582 N N . GLU B 1 446 ? 146.426 118.017 127.341 1.00 9.08 446 GLU B N 1
ATOM 7583 C CA . GLU B 1 446 ? 147.200 117.146 128.230 1.00 9.63 446 GLU B CA 1
ATOM 7584 C C . GLU B 1 446 ? 148.678 117.242 127.881 1.00 13.68 446 GLU B C 1
ATOM 7585 O O . GLU B 1 446 ? 149.150 116.561 126.964 1.00 21.53 446 GLU B O 1
ATOM 7591 N N . SER B 1 447 ? 149.421 118.065 128.618 1.00 13.56 447 SER B N 1
ATOM 7592 C CA . SER B 1 447 ? 150.817 118.273 128.252 1.00 12.36 447 SER B CA 1
ATOM 7593 C C . SER B 1 447 ? 151.644 117.016 128.425 1.00 14.64 447 SER B C 1
ATOM 7594 O O . SER B 1 447 ? 152.528 116.740 127.610 1.00 17.23 447 SER B O 1
ATOM 7597 N N . PHE B 1 448 ? 151.423 116.253 129.489 1.00 17.07 448 PHE B N 1
ATOM 7598 C CA . PHE B 1 448 ? 152.219 115.041 129.658 1.00 17.36 448 PHE B CA 1
ATOM 7599 C C . PHE B 1 448 ? 151.413 113.998 130.417 1.00 19.25 448 PHE B C 1
ATOM 7600 O O . PHE B 1 448 ? 150.546 114.353 131.213 1.00 20.35 448 PHE B O 1
ATOM 7608 N N . LYS B 1 449 ? 151.715 112.713 130.195 1.00 28.05 449 LYS B N 1
ATOM 7609 C CA . LYS B 1 449 ? 151.077 111.600 130.896 1.00 29.64 449 LYS B CA 1
ATOM 7610 C C . LYS B 1 449 ? 151.866 111.185 132.121 1.00 34.14 449 LYS B C 1
ATOM 7611 O O . LYS B 1 449 ? 153.020 111.577 132.334 1.00 39.18 449 LYS B O 1
ATOM 7617 N N . GLU B 1 450 ? 151.270 110.248 132.847 1.00 40.97 450 GLU B N 1
ATOM 7618 C CA . GLU B 1 450 ? 151.921 109.674 134.012 1.00 47.81 450 GLU B CA 1
ATOM 7619 C C . GLU B 1 450 ? 153.193 108.938 133.609 1.00 49.82 450 GLU B C 1
ATOM 7620 O O . GLU B 1 450 ? 153.214 108.161 132.646 1.00 38.30 450 GLU B O 1
ATOM 7626 N N . GLY B 1 451 ? 154.249 109.181 134.371 1.00 51.29 451 GLY B N 1
ATOM 7627 C CA . GLY B 1 451 ? 155.537 108.577 134.115 1.00 55.29 451 GLY B CA 1
ATOM 7628 C C . GLY B 1 451 ? 156.389 109.290 133.087 1.00 53.60 451 GLY B C 1
ATOM 7629 O O . GLY B 1 451 ? 157.485 108.807 132.769 1.00 56.37 451 GLY B O 1
ATOM 7630 N N . GLN B 1 452 ? 155.929 110.416 132.561 1.00 49.02 452 GLN B N 1
ATOM 7631 C CA . GLN B 1 452 ? 156.665 111.177 131.569 1.00 45.43 452 GLN B CA 1
ATOM 7632 C C . GLN B 1 452 ? 157.317 112.396 132.205 1.00 48.64 452 GLN B C 1
ATOM 7633 O O . GLN B 1 452 ? 156.974 112.818 133.313 1.00 43.09 452 GLN B O 1
ATOM 7639 N N . GLU B 1 453 ? 158.286 112.946 131.484 1.00 50.04 453 GLU B N 1
ATOM 7640 C CA . GLU B 1 453 ? 158.965 114.150 131.927 1.00 45.77 453 GLU B CA 1
ATOM 7641 C C . GLU B 1 453 ? 157.981 115.312 132.015 1.00 40.90 453 GLU B C 1
ATOM 7642 O O . GLU B 1 453 ? 157.084 115.455 131.179 1.00 34.64 453 GLU B O 1
ATOM 7648 N N . TYR B 1 454 ? 158.154 116.138 133.042 1.00 35.51 454 TYR B N 1
ATOM 7649 C CA . TYR B 1 454 ? 157.289 117.292 133.237 1.00 28.71 454 TYR B CA 1
ATOM 7650 C C . TYR B 1 454 ? 157.452 118.294 132.088 1.00 32.93 454 TYR B C 1
ATOM 7651 O O . TYR B 1 454 ? 158.525 118.428 131.492 1.00 37.31 454 TYR B O 1
ATOM 7660 N N . GLY B 1 455 ? 156.357 118.970 131.754 1.00 25.73 455 GLY B N 1
ATOM 7661 C CA . GLY B 1 455 ? 156.373 120.055 130.788 1.00 19.32 455 GLY B CA 1
ATOM 7662 C C . GLY B 1 455 ? 155.029 120.741 130.798 1.00 17.49 455 GLY B C 1
ATOM 7663 O O . GLY B 1 455 ? 154.036 120.182 131.275 1.00 20.38 455 GLY B O 1
ATOM 7664 N N . HIS B 1 456 ? 155.004 121.965 130.281 1.00 18.41 456 HIS B N 1
ATOM 7665 C CA . HIS B 1 456 ? 153.744 122.704 130.236 1.00 21.02 456 HIS B CA 1
ATOM 7666 C C . HIS B 1 456 ? 153.757 123.677 129.080 1.00 22.52 456 HIS B C 1
ATOM 7667 O O . HIS B 1 456 ? 154.760 123.849 128.385 1.00 28.34 456 HIS B O 1
ATOM 7674 N N . SER B 1 457 ? 152.623 124.312 128.874 1.00 16.95 457 SER B N 1
ATOM 7675 C CA . SER B 1 457 ? 152.570 125.496 128.042 1.00 16.06 457 SER B CA 1
ATOM 7676 C C . SER B 1 457 ? 151.896 126.596 128.851 1.00 12.43 457 SER B C 1
ATOM 7677 O O . SER B 1 457 ? 151.074 126.318 129.722 1.00 10.22 457 SER B O 1
ATOM 7680 N N . ALA B 1 458 ? 152.309 127.859 128.611 1.00 10.90 458 ALA B N 1
ATOM 7681 C CA . ALA B 1 458 ? 151.861 128.929 129.493 1.00 6.47 458 ALA B CA 1
ATOM 7682 C C . ALA B 1 458 ? 152.145 130.292 128.905 1.00 8.03 458 ALA B C 1
ATOM 7683 O O . ALA B 1 458 ? 153.227 130.510 128.348 1.00 10.15 458 ALA B O 1
ATOM 7685 N N . PRO B 1 459 ? 151.233 131.261 129.036 1.00 11.00 459 PRO B N 1
ATOM 7686 C CA . PRO B 1 459 ? 149.863 131.136 129.548 1.00 5.47 459 PRO B CA 1
ATOM 7687 C C . PRO B 1 459 ? 148.843 130.605 128.535 1.00 7.60 459 PRO B C 1
ATOM 7688 O O . PRO B 1 459 ? 149.218 130.279 127.429 1.00 6.14 459 PRO B O 1
ATOM 7692 N N . VAL B 1 460 ? 147.582 130.445 128.938 1.00 5.50 460 VAL B N 1
ATOM 7693 C CA . VAL B 1 460 ? 146.506 130.078 128.029 1.00 4.17 460 VAL B CA 1
ATOM 7694 C C . VAL B 1 460 ? 145.283 130.901 128.396 1.00 5.77 460 VAL B C 1
ATOM 7695 O O . VAL B 1 460 ? 144.939 131.028 129.577 1.00 9.73 460 VAL B O 1
ATOM 7699 N N . HIS B 1 461 ? 144.628 131.473 127.388 1.00 8.03 461 HIS B N 1
ATOM 7700 C CA . HIS B 1 461 ? 143.599 132.486 127.585 1.00 8.85 461 HIS B CA 1
ATOM 7701 C C . HIS B 1 461 ? 142.319 132.065 126.882 1.00 7.60 461 HIS B C 1
ATOM 7702 O O . HIS B 1 461 ? 142.325 131.870 125.672 1.00 10.99 461 HIS B O 1
ATOM 7709 N N . PHE B 1 462 ? 141.210 131.980 127.611 1.00 8.42 462 PHE B N 1
ATOM 7710 C CA . PHE B 1 462 ? 139.916 131.715 127.002 1.00 4.48 462 PHE B CA 1
ATOM 7711 C C . PHE B 1 462 ? 138.985 132.863 127.323 1.00 5.14 462 PHE B C 1
ATOM 7712 O O . PHE B 1 462 ? 138.828 133.224 128.492 1.00 6.34 462 PHE B O 1
ATOM 7720 N N . PHE B 1 463 ? 138.311 133.394 126.306 1.00 6.22 463 PHE B N 1
ATOM 7721 C CA . PHE B 1 463 ? 137.449 134.551 126.498 1.00 6.13 463 PHE B CA 1
ATOM 7722 C C . PHE B 1 463 ? 136.089 134.271 125.874 1.00 9.24 463 PHE B C 1
ATOM 7723 O O . PHE B 1 463 ? 135.976 134.201 124.648 1.00 10.22 463 PHE B O 1
ATOM 7731 N N . ASN B 1 464 ? 135.050 134.120 126.695 1.00 10.45 464 ASN B N 1
ATOM 7732 C CA . ASN B 1 464 ? 133.684 133.930 126.178 1.00 7.69 464 ASN B CA 1
ATOM 7733 C C . ASN B 1 464 ? 133.566 132.717 125.257 1.00 6.18 464 ASN B C 1
ATOM 7734 O O . ASN B 1 464 ? 132.877 132.765 124.243 1.00 9.11 464 ASN B O 1
ATOM 7739 N N . THR B 1 465 ? 134.207 131.621 125.627 1.00 6.21 465 THR B N 1
ATOM 7740 C CA . THR B 1 465 ? 134.102 130.343 124.948 1.00 6.36 465 THR B CA 1
ATOM 7741 C C . THR B 1 465 ? 133.116 129.441 125.664 1.00 6.73 465 THR B C 1
ATOM 7742 O O . THR B 1 465 ? 132.980 129.506 126.884 1.00 9.44 465 THR B O 1
ATOM 7746 N N . ILE B 1 466 ? 132.426 128.586 124.909 1.00 4.41 466 ILE B N 1
ATOM 7747 C CA . ILE B 1 466 ? 131.424 127.684 125.468 1.00 6.81 466 ILE B CA 1
ATOM 7748 C C . ILE B 1 466 ? 131.706 126.248 125.040 1.00 6.47 466 ILE B C 1
ATOM 7749 O O . ILE B 1 466 ? 131.932 125.987 123.854 1.00 8.18 466 ILE B O 1
ATOM 7754 N N . CYS B 1 467 ? 131.694 125.330 126.010 1.00 6.86 467 CYS B N 1
ATOM 7755 C CA . CYS B 1 467 ? 131.681 123.882 125.779 1.00 9.21 467 CYS B CA 1
ATOM 7756 C C . CYS B 1 467 ? 130.340 123.344 126.248 1.00 8.02 467 CYS B C 1
ATOM 7757 O O . CYS B 1 467 ? 129.986 123.497 127.419 1.00 10.94 467 CYS B O 1
ATOM 7760 N N . ASN B 1 468 ? 129.606 122.684 125.365 1.00 5.98 468 ASN B N 1
ATOM 7761 C CA . ASN B 1 468 ? 128.238 122.341 125.739 1.00 8.07 468 ASN B CA 1
ATOM 7762 C C . ASN B 1 468 ? 127.829 121.003 125.149 1.00 1.85 468 ASN B C 1
ATOM 7763 O O . ASN B 1 468 ? 127.928 120.816 123.940 1.00 7.99 468 ASN B O 1
ATOM 7768 N N . GLY B 1 469 ? 127.345 120.085 125.972 1.00 2.87 469 GLY B N 1
ATOM 7769 C CA . GLY B 1 469 ? 126.785 118.862 125.423 1.00 4.06 469 GLY B CA 1
ATOM 7770 C C . GLY B 1 469 ? 127.777 117.786 125.064 1.00 5.67 469 GLY B C 1
ATOM 7771 O O . GLY B 1 469 ? 127.374 116.739 124.540 1.00 6.01 469 GLY B O 1
ATOM 7772 N N . ASN B 1 470 ? 129.063 117.985 125.356 1.00 5.78 470 ASN B N 1
ATOM 7773 C CA . ASN B 1 470 ? 130.089 116.968 125.129 1.00 3.32 470 ASN B CA 1
ATOM 7774 C C . ASN B 1 470 ? 129.957 115.806 126.105 1.00 5.80 470 ASN B C 1
ATOM 7775 O O . ASN B 1 470 ? 129.620 115.991 127.278 1.00 7.09 470 ASN B O 1
ATOM 7780 N N . GLY B 1 471 ? 130.247 114.602 125.632 1.00 5.78 471 GLY B N 1
ATOM 7781 C CA . GLY B 1 471 ? 130.167 113.430 126.477 1.00 4.68 471 GLY B CA 1
ATOM 7782 C C . GLY B 1 471 ? 129.310 112.351 125.847 1.00 6.59 471 GLY B C 1
ATOM 7783 O O . GLY B 1 471 ? 128.504 112.618 124.944 1.00 7.23 471 GLY B O 1
ATOM 7784 N N . PRO B 1 472 ? 129.466 111.108 126.303 1.00 3.59 472 PRO B N 1
ATOM 7785 C CA . PRO B 1 472 ? 128.682 109.990 125.740 1.00 5.99 472 PRO B CA 1
ATOM 7786 C C . PRO B 1 472 ? 127.218 110.037 126.165 1.00 7.35 472 PRO B C 1
ATOM 7787 O O . PRO B 1 472 ? 126.901 109.916 127.348 1.00 8.91 472 PRO B O 1
ATOM 7791 N N . THR B 1 473 ? 126.322 110.233 125.202 1.00 7.67 473 THR B N 1
ATOM 7792 C CA . THR B 1 473 ? 124.890 110.099 125.445 1.00 7.18 473 THR B CA 1
ATOM 7793 C C . THR B 1 473 ? 124.487 108.636 125.247 1.00 14.81 473 THR B C 1
ATOM 7794 O O . THR B 1 473 ? 125.251 107.832 124.702 1.00 16.17 473 THR B O 1
ATOM 7798 N N . SER B 1 474 ? 123.279 108.272 125.691 1.00 13.84 474 SER B N 1
ATOM 7799 C CA . SER B 1 474 ? 122.832 106.885 125.515 1.00 19.01 474 SER B CA 1
ATOM 7800 C C . SER B 1 474 ? 122.662 106.536 124.039 1.00 19.99 474 SER B C 1
ATOM 7801 O O . SER B 1 474 ? 122.987 105.410 123.607 1.00 25.91 474 SER B O 1
ATOM 7804 N N . PHE B 1 475 ? 122.176 107.491 123.242 1.00 19.57 475 PHE B N 1
ATOM 7805 C CA . PHE B 1 475 ? 122.143 107.277 121.802 1.00 21.63 475 PHE B CA 1
ATOM 7806 C C . PHE B 1 475 ? 123.536 107.017 121.253 1.00 24.60 475 PHE B C 1
ATOM 7807 O O . PHE B 1 475 ? 123.754 106.047 120.515 1.00 27.91 475 PHE B O 1
ATOM 7815 N N . ALA B 1 476 ? 124.496 107.888 121.591 1.00 22.03 476 ALA B N 1
ATOM 7816 C CA . ALA B 1 476 ? 125.875 107.699 121.135 1.00 19.10 476 ALA B CA 1
ATOM 7817 C C . ALA B 1 476 ? 126.429 106.361 121.594 1.00 20.30 476 ALA B C 1
ATOM 7818 O O . ALA B 1 476 ? 127.176 105.705 120.862 1.00 20.51 476 ALA B O 1
ATOM 7820 N N . LEU B 1 477 ? 126.108 105.956 122.821 1.00 17.72 477 LEU B N 1
ATOM 7821 C CA . LEU B 1 477 ? 126.637 104.696 123.333 1.00 20.56 477 LEU B CA 1
ATOM 7822 C C . LEU B 1 477 ? 126.160 103.533 122.483 1.00 22.54 477 LEU B C 1
ATOM 7823 O O . LEU B 1 477 ? 126.899 102.572 122.264 1.00 27.66 477 LEU B O 1
ATOM 7828 N N . GLY B 1 478 ? 124.913 103.592 122.006 1.00 27.43 478 GLY B N 1
ATOM 7829 C CA . GLY B 1 478 ? 124.452 102.497 121.169 1.00 25.44 478 GLY B CA 1
ATOM 7830 C C . GLY B 1 478 ? 124.716 102.618 119.680 1.00 30.31 478 GLY B C 1
ATOM 7831 O O . GLY B 1 478 ? 124.484 101.656 118.936 1.00 24.40 478 GLY B O 1
ATOM 7832 N N . ALA B 1 479 ? 125.210 103.760 119.213 1.00 21.77 479 ALA B N 1
ATOM 7833 C CA . ALA B 1 479 ? 125.256 104.019 117.781 1.00 18.18 479 ALA B CA 1
ATOM 7834 C C . ALA B 1 479 ? 126.351 103.209 117.083 1.00 21.42 479 ALA B C 1
ATOM 7835 O O . ALA B 1 479 ? 127.343 102.786 117.685 1.00 19.90 479 ALA B O 1
ATOM 7837 N N . THR B 1 480 ? 126.150 102.997 115.782 1.00 18.11 480 THR B N 1
ATOM 7838 C CA . THR B 1 480 ? 127.143 102.409 114.889 1.00 15.00 480 THR B CA 1
ATOM 7839 C C . THR B 1 480 ? 127.247 103.268 113.634 1.00 14.66 480 THR B C 1
ATOM 7840 O O . THR B 1 480 ? 126.222 103.577 113.015 1.00 21.78 480 THR B O 1
ATOM 7844 N N . TYR B 1 481 ? 128.462 103.676 113.269 1.00 13.92 481 TYR B N 1
ATOM 7845 C CA . TYR B 1 481 ? 128.693 104.540 112.106 1.00 15.00 481 TYR B CA 1
ATOM 7846 C C . TYR B 1 481 ? 128.839 103.687 110.855 1.00 19.31 481 TYR B C 1
ATOM 7847 O O . TYR B 1 481 ? 129.594 102.712 110.852 1.00 21.49 481 TYR B O 1
ATOM 7856 N N . LYS B 1 482 ? 128.132 104.056 109.793 1.00 17.62 482 LYS B N 1
ATOM 7857 C CA . LYS B 1 482 ? 128.230 103.366 108.508 1.00 17.79 482 LYS B CA 1
ATOM 7858 C C . LYS B 1 482 ? 129.055 104.210 107.547 1.00 19.38 482 LYS B C 1
ATOM 7859 O O . LYS B 1 482 ? 128.692 105.356 107.263 1.00 16.89 482 LYS B O 1
ATOM 7865 N N . THR B 1 483 ? 130.153 103.647 107.039 1.00 19.62 483 THR B N 1
ATOM 7866 C CA . THR B 1 483 ? 131.039 104.393 106.159 1.00 16.54 483 THR B CA 1
ATOM 7867 C C . THR B 1 483 ? 130.577 104.308 104.706 1.00 21.97 483 THR B C 1
ATOM 7868 O O . THR B 1 483 ? 129.692 103.526 104.348 1.00 29.35 483 THR B O 1
ATOM 7872 N N . THR B 1 484 ? 131.191 105.138 103.855 1.00 26.30 484 THR B N 1
ATOM 7873 C CA . THR B 1 484 ? 130.889 105.143 102.426 1.00 26.98 484 THR B CA 1
ATOM 7874 C C . THR B 1 484 ? 131.360 103.882 101.714 1.00 32.07 484 THR B C 1
ATOM 7875 O O . THR B 1 484 ? 130.984 103.669 100.558 1.00 34.24 484 THR B O 1
ATOM 7879 N N . LYS B 1 485 ? 132.174 103.056 102.361 1.00 36.25 485 LYS B N 1
ATOM 7880 C CA . LYS B 1 485 ? 132.526 101.744 101.842 1.00 37.10 485 LYS B CA 1
ATOM 7881 C C . LYS B 1 485 ? 131.704 100.628 102.481 1.00 41.47 485 LYS B C 1
ATOM 7882 O O . LYS B 1 485 ? 132.065 99.454 102.350 1.00 40.78 485 LYS B O 1
ATOM 7888 N N . ASN B 1 486 ? 130.619 100.977 103.183 1.00 35.46 486 ASN B N 1
ATOM 7889 C CA . ASN B 1 486 ? 129.694 100.018 103.797 1.00 37.94 486 ASN B CA 1
ATOM 7890 C C . ASN B 1 486 ? 130.347 99.203 104.910 1.00 40.32 486 ASN B C 1
ATOM 7891 O O . ASN B 1 486 ? 129.970 98.057 105.155 1.00 44.39 486 ASN B O 1
ATOM 7896 N N . GLU B 1 487 ? 131.322 99.780 105.595 1.00 36.57 487 GLU B N 1
ATOM 7897 C CA . GLU B 1 487 ? 131.829 99.207 106.827 1.00 30.47 487 GLU B CA 1
ATOM 7898 C C . GLU B 1 487 ? 131.138 99.864 108.011 1.00 30.17 487 GLU B C 1
ATOM 7899 O O . GLU B 1 487 ? 130.638 100.988 107.921 1.00 30.76 487 GLU B O 1
ATOM 7905 N N . TYR B 1 488 ? 131.107 99.141 109.128 1.00 28.37 488 TYR B N 1
ATOM 7906 C CA . TYR B 1 488 ? 130.436 99.583 110.342 1.00 21.82 488 TYR B CA 1
ATOM 7907 C C . TYR B 1 488 ? 131.465 99.758 111.438 1.00 18.50 488 TYR B C 1
ATOM 7908 O O . TYR B 1 488 ? 132.286 98.868 111.675 1.00 24.98 488 TYR B O 1
ATOM 7917 N N . ILE B 1 489 ? 131.413 100.896 112.108 1.00 17.71 489 ILE B N 1
ATOM 7918 C CA . ILE B 1 489 ? 132.371 101.246 113.142 1.00 19.25 489 ILE B CA 1
ATOM 7919 C C . ILE B 1 489 ? 131.582 101.486 114.410 1.00 18.50 489 ILE B C 1
ATOM 7920 O O . ILE B 1 489 ? 130.707 102.355 114.448 1.00 18.76 489 ILE B O 1
ATOM 7925 N N . LYS B 1 490 ? 131.850 100.694 115.431 1.00 17.53 490 LYS B N 1
ATOM 7926 C CA . LYS B 1 490 ? 131.141 100.874 116.680 1.00 21.51 490 LYS B CA 1
ATOM 7927 C C . LYS B 1 490 ? 131.656 102.143 117.358 1.00 14.75 490 LYS B C 1
ATOM 7928 O O . LYS B 1 490 ? 132.859 102.290 117.582 1.00 15.60 490 LYS B O 1
ATOM 7934 N N . VAL B 1 491 ? 130.746 103.068 117.657 1.00 12.29 491 VAL B N 1
ATOM 7935 C CA . VAL B 1 491 ? 131.129 104.346 118.261 1.00 12.44 491 VAL B CA 1
ATOM 7936 C C . VAL B 1 491 ? 131.725 104.166 119.659 1.00 13.03 491 VAL B C 1
ATOM 7937 O O . VAL B 1 491 ? 132.643 104.905 120.024 1.00 17.38 491 VAL B O 1
ATOM 7941 N N . MET B 1 492 ? 131.207 103.227 120.475 1.00 18.93 492 MET B N 1
ATOM 7942 C CA . MET B 1 492 ? 131.572 103.124 121.889 1.00 19.72 492 MET B CA 1
ATOM 7943 C C . MET B 1 492 ? 132.959 102.533 121.987 1.00 24.79 492 MET B C 1
ATOM 7944 O O . MET B 1 492 ? 133.422 101.820 121.093 1.00 24.45 492 MET B O 1
ATOM 7949 N N . ASP B 1 493 ? 133.655 102.891 123.045 1.00 27.57 493 ASP B N 1
ATOM 7950 C CA . ASP B 1 493 ? 134.825 102.087 123.352 1.00 26.08 493 ASP B CA 1
ATOM 7951 C C . ASP B 1 493 ? 134.517 100.960 124.326 1.00 26.32 493 ASP B C 1
ATOM 7952 O O . ASP B 1 493 ? 135.039 99.850 124.188 1.00 22.60 493 ASP B O 1
ATOM 7957 N N . SER B 1 494 ? 133.717 101.270 125.341 1.00 26.26 494 SER B N 1
ATOM 7958 C CA . SER B 1 494 ? 133.253 100.356 126.369 1.00 21.95 494 SER B CA 1
ATOM 7959 C C . SER B 1 494 ? 131.857 100.787 126.747 1.00 19.34 494 SER B C 1
ATOM 7960 O O . SER B 1 494 ? 131.465 101.929 126.506 1.00 19.73 494 SER B O 1
ATOM 7963 N N . VAL B 1 495 ? 131.107 99.879 127.367 1.00 20.17 495 VAL B N 1
ATOM 7964 C CA . VAL B 1 495 ? 129.736 100.234 127.720 1.00 18.48 495 VAL B CA 1
ATOM 7965 C C . VAL B 1 495 ? 129.675 101.187 128.903 1.00 17.13 495 VAL B C 1
ATOM 7966 O O . VAL B 1 495 ? 128.585 101.662 129.239 1.00 15.30 495 VAL B O 1
ATOM 7970 N N . ASN B 1 496 ? 130.823 101.503 129.523 1.00 20.85 496 ASN B N 1
ATOM 7971 C CA . ASN B 1 496 ? 130.916 102.346 130.714 1.00 23.07 496 ASN B CA 1
ATOM 7972 C C . ASN B 1 496 ? 131.567 103.692 130.430 1.00 18.08 496 ASN B C 1
ATOM 7973 O O . ASN B 1 496 ? 132.164 104.293 131.324 1.00 20.98 496 ASN B O 1
ATOM 7978 N N . ASP B 1 497 ? 131.500 104.154 129.187 1.00 16.51 497 ASP B N 1
ATOM 7979 C CA . ASP B 1 497 ? 132.182 105.381 128.797 1.00 10.82 497 ASP B CA 1
ATOM 7980 C C . ASP B 1 497 ? 131.581 106.585 129.512 1.00 8.44 497 ASP B C 1
ATOM 7981 O O . ASP B 1 497 ? 130.363 106.704 129.631 1.00 12.07 497 ASP B O 1
ATOM 7986 N N . VAL B 1 498 ? 132.447 107.486 129.995 1.00 8.29 498 VAL B N 1
ATOM 7987 C CA . VAL B 1 498 ? 132.053 108.777 130.549 1.00 5.28 498 VAL B CA 1
ATOM 7988 C C . VAL B 1 498 ? 132.973 109.829 129.940 1.00 3.93 498 VAL B C 1
ATOM 7989 O O . VAL B 1 498 ? 133.988 109.507 129.330 1.00 7.04 498 VAL B O 1
ATOM 7993 N N . GLY B 1 499 ? 132.604 111.103 130.095 1.00 3.99 499 GLY B N 1
ATOM 7994 C CA . GLY B 1 499 ? 133.403 112.184 129.540 1.00 3.99 499 GLY B CA 1
ATOM 7995 C C . GLY B 1 499 ? 133.314 113.424 130.407 1.00 0.87 499 GLY B C 1
ATOM 7996 O O . GLY B 1 499 ? 132.975 113.313 131.580 1.00 4.38 499 GLY B O 1
ATOM 7997 N N . CYS B 1 500 ? 133.610 114.609 129.875 1.00 3.68 500 CYS B N 1
ATOM 7998 C CA . CYS B 1 500 ? 133.364 115.862 130.598 1.00 2.89 500 CYS B CA 1
ATOM 7999 C C . CYS B 1 500 ? 133.418 116.968 129.564 1.00 1.33 500 CYS B C 1
ATOM 8000 O O . CYS B 1 500 ? 133.632 116.707 128.384 1.00 3.04 500 CYS B O 1
ATOM 8003 N N . GLN B 1 501 ? 133.107 118.196 129.966 1.00 2.77 501 GLN B N 1
ATOM 8004 C CA . GLN B 1 501 ? 133.091 119.247 128.948 1.00 3.10 501 GLN B CA 1
ATOM 8005 C C . GLN B 1 501 ? 134.507 119.654 128.580 1.00 3.72 501 GLN B C 1
ATOM 8006 O O . GLN B 1 501 ? 134.848 119.710 127.399 1.00 4.10 501 GLN B O 1
ATOM 8012 N N . ALA B 1 502 ? 135.358 119.890 129.573 1.00 2.31 502 ALA B N 1
ATOM 8013 C CA . ALA B 1 502 ? 136.694 120.411 129.346 1.00 5.19 502 ALA B CA 1
ATOM 8014 C C . ALA B 1 502 ? 137.693 119.784 130.310 1.00 1.89 502 ALA B C 1
ATOM 8015 O O . ALA B 1 502 ? 137.412 119.621 131.498 1.00 2.91 502 ALA B O 1
ATOM 8017 N N . TYR B 1 503 ? 138.855 119.413 129.792 1.00 3.41 503 TYR B N 1
ATOM 8018 C CA . TYR B 1 503 ? 139.871 118.724 130.570 1.00 6.54 503 TYR B CA 1
ATOM 8019 C C . TYR B 1 503 ? 141.175 119.481 130.394 1.00 3.65 503 TYR B C 1
ATOM 8020 O O . TYR B 1 503 ? 141.633 119.643 129.263 1.00 3.39 503 TYR B O 1
ATOM 8029 N N . PHE B 1 504 ? 141.764 119.970 131.488 1.00 5.56 504 PHE B N 1
ATOM 8030 C CA . PHE B 1 504 ? 143.024 120.704 131.425 1.00 3.94 504 PHE B CA 1
ATOM 8031 C C . PHE B 1 504 ? 144.063 119.995 132.272 1.00 6.07 504 PHE B C 1
ATOM 8032 O O . PHE B 1 504 ? 143.823 119.746 133.455 1.00 8.02 504 PHE B O 1
ATOM 8040 N N . GLN B 1 505 ? 145.231 119.694 131.692 1.00 4.79 505 GLN B N 1
ATOM 8041 C CA . GLN B 1 505 ? 146.294 119.076 132.476 1.00 6.66 505 GLN B CA 1
ATOM 8042 C C . GLN B 1 505 ? 147.650 119.673 132.119 1.00 7.00 505 GLN B C 1
ATOM 8043 O O . GLN B 1 505 ? 147.950 119.895 130.949 1.00 6.76 505 GLN B O 1
ATOM 8049 N N . GLY B 1 506 ? 148.471 119.917 133.138 1.00 6.17 506 GLY B N 1
ATOM 8050 C CA . GLY B 1 506 ? 149.839 120.355 132.931 1.00 9.54 506 GLY B CA 1
ATOM 8051 C C . GLY B 1 506 ? 149.977 121.694 132.257 1.00 6.76 506 GLY B C 1
ATOM 8052 O O . GLY B 1 506 ? 150.667 121.807 131.241 1.00 12.52 506 GLY B O 1
ATOM 8053 N N . LEU B 1 507 ? 149.304 122.705 132.765 1.00 9.00 507 LEU B N 1
ATOM 8054 C CA . LEU B 1 507 ? 149.323 124.045 132.204 1.00 10.49 507 LEU B CA 1
ATOM 8055 C C . LEU B 1 507 ? 149.667 125.027 133.305 1.00 10.14 507 LEU B C 1
ATOM 8056 O O . LEU B 1 507 ? 149.731 124.681 134.483 1.00 14.00 507 LEU B O 1
ATOM 8061 N N . SER B 1 508 ? 149.834 126.279 132.934 1.00 9.25 508 SER B N 1
ATOM 8062 C CA . SER B 1 508 ? 150.113 127.249 133.974 1.00 9.57 508 SER B CA 1
ATOM 8063 C C . SER B 1 508 ? 149.618 128.615 133.532 1.00 8.65 508 SER B C 1
ATOM 8064 O O . SER B 1 508 ? 149.746 128.972 132.362 1.00 8.48 508 SER B O 1
ATOM 8067 N N . ASN B 1 509 ? 149.046 129.368 134.462 1.00 7.39 509 ASN B N 1
ATOM 8068 C CA . ASN B 1 509 ? 148.539 130.713 134.189 1.00 9.84 509 ASN B CA 1
ATOM 8069 C C . ASN B 1 509 ? 147.412 130.703 133.173 1.00 7.03 509 ASN B C 1
ATOM 8070 O O . ASN B 1 509 ? 147.490 131.335 132.122 1.00 6.62 509 ASN B O 1
ATOM 8075 N N . VAL B 1 510 ? 146.343 130.008 133.520 1.00 7.32 510 VAL B N 1
ATOM 8076 C CA . VAL B 1 510 ? 145.187 129.838 132.644 1.00 6.30 510 VAL B CA 1
ATOM 8077 C C . VAL B 1 510 ? 144.076 130.734 133.138 1.00 7.51 510 VAL B C 1
ATOM 8078 O O . VAL B 1 510 ? 143.777 130.747 134.342 1.00 9.56 510 VAL B O 1
ATOM 8082 N N . GLN B 1 511 ? 143.454 131.480 132.222 1.00 6.29 511 GLN B N 1
ATOM 8083 C CA . GLN B 1 511 ? 142.295 132.300 132.565 1.00 6.16 511 GLN B CA 1
ATOM 8084 C C . GLN B 1 511 ? 141.105 131.840 131.748 1.00 5.47 511 GLN B C 1
ATOM 8085 O O . GLN B 1 511 ? 141.232 131.651 130.538 1.00 7.29 511 GLN B O 1
ATOM 8091 N N . TYR B 1 512 ? 139.957 131.672 132.402 1.00 5.43 512 TYR B N 1
ATOM 8092 C CA . TYR B 1 512 ? 138.697 131.311 131.743 1.00 6.39 512 TYR B CA 1
ATOM 8093 C C . TYR B 1 512 ? 137.720 132.435 132.044 1.00 6.09 512 TYR B C 1
ATOM 8094 O O . TYR B 1 512 ? 137.178 132.503 133.146 1.00 8.71 512 TYR B O 1
ATOM 8103 N N . ILE B 1 513 ? 137.506 133.349 131.102 1.00 8.69 513 ILE B N 1
ATOM 8104 C CA . ILE B 1 513 ? 136.765 134.582 131.359 1.00 10.57 513 ILE B CA 1
ATOM 8105 C C . ILE B 1 513 ? 135.403 134.460 130.693 1.00 7.19 513 ILE B C 1
ATOM 8106 O O . ILE B 1 513 ? 135.324 134.134 129.507 1.00 7.94 513 ILE B O 1
ATOM 8111 N N . GLY B 1 514 ? 134.333 134.673 131.453 1.00 8.85 514 GLY B N 1
ATOM 8112 C CA . GLY B 1 514 ? 133.047 134.561 130.773 1.00 6.22 514 GLY B CA 1
ATOM 8113 C C . GLY B 1 514 ? 132.824 133.178 130.195 1.00 4.27 514 GLY B C 1
ATOM 8114 O O . GLY B 1 514 ? 133.407 132.195 130.638 1.00 6.28 514 GLY B O 1
ATOM 8115 N N . GLY B 1 515 ? 131.982 133.089 129.170 1.00 5.39 515 GLY B N 1
ATOM 8116 C CA . GLY B 1 515 ? 131.796 131.782 128.587 1.00 5.48 515 GLY B CA 1
ATOM 8117 C C . GLY B 1 515 ? 130.752 130.982 129.340 1.00 4.05 515 GLY B C 1
ATOM 8118 O O . GLY B 1 515 ? 129.969 131.517 130.111 1.00 4.08 515 GLY B O 1
ATOM 8119 N N . GLN B 1 516 ? 130.766 129.667 129.114 1.00 3.74 516 GLN B N 1
ATOM 8120 C CA . GLN B 1 516 ? 129.763 128.779 129.678 1.00 7.86 516 GLN B CA 1
ATOM 8121 C C . GLN B 1 516 ? 130.269 127.345 129.559 1.00 5.51 516 GLN B C 1
ATOM 8122 O O . GLN B 1 516 ? 130.952 127.010 128.597 1.00 9.14 516 GLN B O 1
ATOM 8128 N N . LEU B 1 517 ? 129.968 126.509 130.549 1.00 9.39 517 LEU B N 1
ATOM 8129 C CA . LEU B 1 517 ? 130.196 125.062 130.451 1.00 15.15 517 LEU B CA 1
ATOM 8130 C C . LEU B 1 517 ? 128.921 124.373 130.901 1.00 10.78 517 LEU B C 1
ATOM 8131 O O . LEU B 1 517 ? 128.472 124.593 132.027 1.00 14.96 517 LEU B O 1
ATOM 8136 N N . SER B 1 518 ? 128.309 123.578 130.028 1.00 9.05 518 SER B N 1
ATOM 8137 C CA . SER B 1 518 ? 126.992 123.073 130.378 1.00 11.15 518 SER B CA 1
ATOM 8138 C C . SER B 1 518 ? 126.759 121.706 129.769 1.00 6.56 518 SER B C 1
ATOM 8139 O O . SER B 1 518 ? 127.305 121.386 128.720 1.00 9.09 518 SER B O 1
ATOM 8142 N N . GLY B 1 519 ? 126.014 120.870 130.479 1.00 6.82 519 GLY B N 1
ATOM 8143 C CA . GLY B 1 519 ? 125.723 119.546 129.977 1.00 6.04 519 GLY B CA 1
ATOM 8144 C C . GLY B 1 519 ? 124.354 119.354 129.358 1.00 10.07 519 GLY B C 1
ATOM 8145 O O . GLY B 1 519 ? 123.674 118.375 129.684 1.00 11.31 519 GLY B O 1
ATOM 8146 N N . HIS B 1 520 ? 123.933 120.241 128.466 1.00 14.53 520 HIS B N 1
ATOM 8147 C CA . HIS B 1 520 ? 122.618 120.113 127.861 1.00 16.09 520 HIS B CA 1
ATOM 8148 C C . HIS B 1 520 ? 122.530 118.854 127.013 1.00 14.55 520 HIS B C 1
ATOM 8149 O O . HIS B 1 520 ? 123.379 118.613 126.153 1.00 17.09 520 HIS B O 1
ATOM 8156 N N . GLY B 1 521 ? 121.466 118.081 127.201 1.00 15.62 521 GLY B N 1
ATOM 8157 C CA . GLY B 1 521 ? 121.285 116.849 126.461 1.00 13.19 521 GLY B CA 1
ATOM 8158 C C . GLY B 1 521 ? 121.596 115.598 127.249 1.00 20.05 521 GLY B C 1
ATOM 8159 O O . GLY B 1 521 ? 121.601 114.506 126.666 1.00 17.55 521 GLY B O 1
ATOM 8160 N N . SER B 1 522 ? 121.863 115.730 128.548 1.00 17.85 522 SER B N 1
ATOM 8161 C CA . SER B 1 522 ? 122.179 114.618 129.437 1.00 20.18 522 SER B CA 1
ATOM 8162 C C . SER B 1 522 ? 123.252 113.645 128.931 1.00 19.99 522 SER B C 1
ATOM 8163 O O . SER B 1 522 ? 123.022 112.431 128.888 1.00 22.45 522 SER B O 1
ATOM 8166 N N . PRO B 1 523 ? 124.436 114.132 128.558 1.00 15.66 523 PRO B N 1
ATOM 8167 C CA . PRO B 1 523 ? 125.570 113.223 128.361 1.00 9.21 523 PRO B CA 1
ATOM 8168 C C . PRO B 1 523 ? 126.138 112.789 129.694 1.00 9.10 523 PRO B C 1
ATOM 8169 O O . PRO B 1 523 ? 126.010 113.488 130.701 1.00 11.47 523 PRO B O 1
ATOM 8173 N N . ARG B 1 524 ? 126.801 111.627 129.698 1.00 8.01 524 ARG B N 1
ATOM 8174 C CA . ARG B 1 524 ? 127.406 111.083 130.913 1.00 4.40 524 ARG B CA 1
ATOM 8175 C C . ARG B 1 524 ? 128.700 111.822 131.224 1.00 6.98 524 ARG B C 1
ATOM 8176 O O . ARG B 1 524 ? 129.686 111.674 130.500 1.00 7.15 524 ARG B O 1
ATOM 8184 N N . ASN B 1 525 ? 128.728 112.605 132.305 1.00 7.70 525 ASN B N 1
ATOM 8185 C CA . ASN B 1 525 ? 129.922 113.356 132.663 1.00 5.57 525 ASN B CA 1
ATOM 8186 C C . ASN B 1 525 ? 130.416 112.995 134.052 1.00 6.03 525 ASN B C 1
ATOM 8187 O O . ASN B 1 525 ? 129.622 112.814 134.972 1.00 9.01 525 ASN B O 1
ATOM 8192 N N . THR B 1 526 ? 131.739 112.938 134.223 1.00 6.90 526 THR B N 1
ATOM 8193 C CA . THR B 1 526 ? 132.278 112.907 135.577 1.00 5.76 526 THR B CA 1
ATOM 8194 C C . THR B 1 526 ? 132.295 114.303 136.200 1.00 5.59 526 THR B C 1
ATOM 8195 O O . THR B 1 526 ? 132.145 114.441 137.418 1.00 6.56 526 THR B O 1
ATOM 8199 N N . SER B 1 527 ? 132.447 115.345 135.397 1.00 6.52 527 SER B N 1
ATOM 8200 C CA . SER B 1 527 ? 132.404 116.701 135.918 1.00 5.63 527 SER B CA 1
ATOM 8201 C C . SER B 1 527 ? 132.131 117.615 134.745 1.00 4.29 527 SER B C 1
ATOM 8202 O O . SER B 1 527 ? 132.108 117.173 133.599 1.00 6.87 527 SER B O 1
ATOM 8205 N N . LEU B 1 528 ? 131.888 118.896 135.020 1.00 5.34 528 LEU B N 1
ATOM 8206 C CA . LEU B 1 528 ? 131.882 119.821 133.893 1.00 6.34 528 LEU B CA 1
ATOM 8207 C C . LEU B 1 528 ? 133.300 120.183 133.470 1.00 5.32 528 LEU B C 1
ATOM 8208 O O . LEU B 1 528 ? 133.589 120.258 132.274 1.00 10.23 528 LEU B O 1
ATOM 8213 N N . ALA B 1 529 ? 134.193 120.439 134.418 1.00 9.83 529 ALA B N 1
ATOM 8214 C CA . ALA B 1 529 ? 135.575 120.792 134.108 1.00 4.34 529 ALA B CA 1
ATOM 8215 C C . ALA B 1 529 ? 136.473 120.022 135.054 1.00 6.54 529 ALA B C 1
ATOM 8216 O O . ALA B 1 529 ? 136.178 119.905 136.248 1.00 7.39 529 ALA B O 1
ATOM 8218 N N . THR B 1 530 ? 137.537 119.453 134.511 1.00 4.82 530 THR B N 1
ATOM 8219 C CA . THR B 1 530 ? 138.496 118.723 135.315 1.00 3.65 530 THR B CA 1
ATOM 8220 C C . THR B 1 530 ? 139.844 119.378 135.151 1.00 4.67 530 THR B C 1
ATOM 8221 O O . THR B 1 530 ? 140.240 119.703 134.028 1.00 5.12 530 THR B O 1
ATOM 8225 N N . ILE B 1 531 ? 140.541 119.591 136.259 1.00 4.33 531 ILE B N 1
ATOM 8226 C CA . ILE B 1 531 ? 141.782 120.344 136.242 1.00 6.11 531 ILE B CA 1
ATOM 8227 C C . ILE B 1 531 ? 142.807 119.536 137.006 1.00 6.13 531 ILE B C 1
ATOM 8228 O O . ILE B 1 531 ? 142.538 119.124 138.140 1.00 6.90 531 ILE B O 1
ATOM 8233 N N . THR B 1 532 ? 143.949 119.245 136.389 1.00 4.19 532 THR B N 1
ATOM 8234 C CA . THR B 1 532 ? 144.939 118.470 137.129 1.00 8.31 532 THR B CA 1
ATOM 8235 C C . THR B 1 532 ? 146.327 119.039 136.900 1.00 9.11 532 THR B C 1
ATOM 8236 O O . THR B 1 532 ? 146.677 119.362 135.769 1.00 13.06 532 THR B O 1
ATOM 8240 N N . GLN B 1 533 ? 147.115 119.138 137.957 1.00 9.01 533 GLN B N 1
ATOM 8241 C CA . GLN B 1 533 ? 148.537 119.454 137.841 1.00 9.48 533 GLN B CA 1
ATOM 8242 C C . GLN B 1 533 ? 148.789 120.746 137.088 1.00 9.12 533 GLN B C 1
ATOM 8243 O O . GLN B 1 533 ? 149.722 120.836 136.296 1.00 10.12 533 GLN B O 1
ATOM 8249 N N . CYS B 1 534 ? 147.969 121.767 137.352 1.00 15.32 534 CYS B N 1
ATOM 8250 C CA . CYS B 1 534 ? 148.133 123.112 136.820 1.00 9.27 534 CYS B CA 1
ATOM 8251 C C . CYS B 1 534 ? 148.640 124.036 137.914 1.00 17.15 534 CYS B C 1
ATOM 8252 O O . CYS B 1 534 ? 148.667 123.680 139.094 1.00 22.89 534 CYS B O 1
ATOM 8255 N N . ASN B 1 535 ? 149.048 125.240 137.516 1.00 14.67 535 ASN B N 1
ATOM 8256 C CA . ASN B 1 535 ? 149.470 126.276 138.447 1.00 9.66 535 ASN B CA 1
ATOM 8257 C C . ASN B 1 535 ? 148.748 127.570 138.105 1.00 16.17 535 ASN B C 1
ATOM 8258 O O . ASN B 1 535 ? 149.051 128.185 137.077 1.00 14.31 535 ASN B O 1
ATOM 8263 N N . SER B 1 536 ? 147.889 128.035 139.004 1.00 8.44 536 SER B N 1
ATOM 8264 C CA . SER B 1 536 ? 147.096 129.225 138.726 1.00 11.17 536 SER B CA 1
ATOM 8265 C C . SER B 1 536 ? 146.085 129.023 137.607 1.00 8.93 536 SER B C 1
ATOM 8266 O O . SER B 1 536 ? 146.338 129.398 136.461 1.00 9.14 536 SER B O 1
ATOM 8269 N N . PHE B 1 537 ? 144.991 128.333 137.903 1.00 8.75 537 PHE B N 1
ATOM 8270 C CA . PHE B 1 537 ? 143.805 128.312 137.061 1.00 7.54 537 PHE B CA 1
ATOM 8271 C C . PHE B 1 537 ? 142.752 129.234 137.652 1.00 6.05 537 PHE B C 1
ATOM 8272 O O . PHE B 1 537 ? 142.319 129.030 138.788 1.00 6.92 537 PHE B O 1
ATOM 8280 N N . ILE B 1 538 ? 142.303 130.221 136.882 1.00 8.93 538 ILE B N 1
ATOM 8281 C CA . ILE B 1 538 ? 141.386 131.236 137.398 1.00 6.77 538 ILE B CA 1
ATOM 8282 C C . ILE B 1 538 ? 140.130 131.293 136.534 1.00 8.26 538 ILE B C 1
ATOM 8283 O O . ILE B 1 538 ? 140.217 131.305 135.304 1.00 11.82 538 ILE B O 1
ATOM 8288 N N . ILE B 1 539 ? 138.971 131.311 137.176 1.00 11.82 539 ILE B N 1
ATOM 8289 C CA . ILE B 1 539 ? 137.677 131.336 136.502 1.00 8.13 539 ILE B CA 1
ATOM 8290 C C . ILE B 1 539 ? 136.970 132.622 136.879 1.00 9.86 539 ILE B C 1
ATOM 8291 O O . ILE B 1 539 ? 136.725 132.868 138.065 1.00 12.53 539 ILE B O 1
ATOM 8296 N N . TYR B 1 540 ? 136.650 133.465 135.892 1.00 13.73 540 TYR B N 1
ATOM 8297 C CA . TYR B 1 540 ? 135.985 134.744 136.163 1.00 14.45 540 TYR B CA 1
ATOM 8298 C C . TYR B 1 540 ? 134.559 134.665 135.627 1.00 15.86 540 TYR B C 1
ATOM 8299 O O . TYR B 1 540 ? 134.345 134.786 134.422 1.00 20.01 540 TYR B O 1
ATOM 8308 N N . GLY B 1 541 ? 133.585 134.427 136.504 1.00 13.51 541 GLY B N 1
ATOM 8309 C CA . GLY B 1 541 ? 132.190 134.563 136.109 1.00 10.13 541 GLY B CA 1
ATOM 8310 C C . GLY B 1 541 ? 131.691 133.648 135.007 1.00 14.21 541 GLY B C 1
ATOM 8311 O O . GLY B 1 541 ? 130.829 134.060 134.223 1.00 22.01 541 GLY B O 1
ATOM 8312 N N . THR B 1 542 ? 132.158 132.404 134.951 1.00 8.98 542 THR B N 1
ATOM 8313 C CA . THR B 1 542 ? 131.737 131.453 133.924 1.00 7.49 542 THR B CA 1
ATOM 8314 C C . THR B 1 542 ? 130.448 130.740 134.331 1.00 13.00 542 THR B C 1
ATOM 8315 O O . THR B 1 542 ? 130.255 130.388 135.494 1.00 14.38 542 THR B O 1
ATOM 8319 N N . ASP B 1 543 ? 129.575 130.494 133.367 1.00 10.86 543 ASP B N 1
ATOM 8320 C CA . ASP B 1 543 ? 128.245 129.974 133.639 1.00 12.05 543 ASP B CA 1
ATOM 8321 C C . ASP B 1 543 ? 128.272 128.445 133.654 1.00 13.82 543 ASP B C 1
ATOM 8322 O O . ASP B 1 543 ? 128.608 127.821 132.643 1.00 17.83 543 ASP B O 1
ATOM 8327 N N . LEU B 1 544 ? 127.950 127.832 134.794 1.00 13.22 544 LEU B N 1
ATOM 8328 C CA . LEU B 1 544 ? 128.035 126.386 134.955 1.00 18.61 544 LEU B CA 1
ATOM 8329 C C . LEU B 1 544 ? 126.631 125.840 135.178 1.00 17.50 544 LEU B C 1
ATOM 8330 O O . LEU B 1 544 ? 125.915 126.340 136.047 1.00 22.26 544 LEU B O 1
ATOM 8335 N N . GLU B 1 545 ? 126.227 124.823 134.416 1.00 16.78 545 GLU B N 1
ATOM 8336 C CA . GLU B 1 545 ? 124.868 124.332 134.629 1.00 19.70 545 GLU B CA 1
ATOM 8337 C C . GLU B 1 545 ? 124.665 122.936 134.072 1.00 18.00 545 GLU B C 1
ATOM 8338 O O . GLU B 1 545 ? 125.344 122.518 133.134 1.00 17.89 545 GLU B O 1
ATOM 8344 N N . ASP B 1 546 ? 123.684 122.241 134.644 1.00 17.49 546 ASP B N 1
ATOM 8345 C CA . ASP B 1 546 ? 123.153 121.025 134.041 1.00 16.19 546 ASP B CA 1
ATOM 8346 C C . ASP B 1 546 ? 124.162 119.907 133.893 1.00 13.07 546 ASP B C 1
ATOM 8347 O O . ASP B 1 546 ? 124.633 119.673 132.781 1.00 21.00 546 ASP B O 1
ATOM 8352 N N . ILE B 1 547 ? 124.563 119.238 134.976 1.00 9.91 547 ILE B N 1
ATOM 8353 C CA . ILE B 1 547 ? 125.431 118.069 134.881 1.00 9.98 547 ILE B CA 1
ATOM 8354 C C . ILE B 1 547 ? 124.669 116.825 135.319 1.00 10.79 547 ILE B C 1
ATOM 8355 O O . ILE B 1 547 ? 123.943 116.848 136.314 1.00 13.84 547 ILE B O 1
ATOM 8360 N N . ASN B 1 548 ? 124.856 115.737 134.579 1.00 14.73 548 ASN B N 1
ATOM 8361 C CA . ASN B 1 548 ? 124.288 114.418 134.864 1.00 9.70 548 ASN B CA 1
ATOM 8362 C C . ASN B 1 548 ? 125.441 113.532 135.350 1.00 9.55 548 ASN B C 1
ATOM 8363 O O . ASN B 1 548 ? 126.129 112.919 134.534 1.00 12.55 548 ASN B O 1
ATOM 8368 N N . GLY B 1 549 ? 125.630 113.424 136.667 1.00 7.68 549 GLY B N 1
ATOM 8369 C CA . GLY B 1 549 ? 126.900 112.936 137.199 1.00 7.20 549 GLY B CA 1
ATOM 8370 C C . GLY B 1 549 ? 127.066 111.421 137.207 1.00 6.30 549 GLY B C 1
ATOM 8371 O O . GLY B 1 549 ? 126.141 110.673 137.513 1.00 10.77 549 GLY B O 1
ATOM 8372 N N . PHE B 1 550 ? 128.296 110.987 136.905 1.00 7.82 550 PHE B N 1
ATOM 8373 C CA . PHE B 1 550 ? 128.781 109.612 136.958 1.00 7.24 550 PHE B CA 1
ATOM 8374 C C . PHE B 1 550 ? 130.142 109.626 137.639 1.00 8.99 550 PHE B C 1
ATOM 8375 O O . PHE B 1 550 ? 130.798 110.666 137.699 1.00 12.39 550 PHE B O 1
ATOM 8383 N N . THR B 1 551 ? 130.561 108.482 138.193 1.00 10.54 551 THR B N 1
ATOM 8384 C CA . THR B 1 551 ? 131.947 108.351 138.633 1.00 14.82 551 THR B CA 1
ATOM 8385 C C . THR B 1 551 ? 132.816 107.819 137.492 1.00 16.40 551 THR B C 1
ATOM 8386 O O . THR B 1 551 ? 132.330 107.392 136.444 1.00 16.06 551 THR B O 1
ATOM 8390 N N . THR B 1 552 ? 134.132 107.842 137.711 1.00 16.63 552 THR B N 1
ATOM 8391 C CA . THR B 1 552 ? 135.073 107.439 136.665 1.00 17.36 552 THR B CA 1
ATOM 8392 C C . THR B 1 552 ? 134.836 106.000 136.196 1.00 21.97 552 THR B C 1
ATOM 8393 O O . THR B 1 552 ? 135.030 105.697 135.011 1.00 21.32 552 THR B O 1
ATOM 8397 N N . ASP B 1 553 ? 134.398 105.114 137.104 1.00 26.51 553 ASP B N 1
ATOM 8398 C CA . ASP B 1 553 ? 133.990 103.750 136.749 1.00 25.27 553 ASP B CA 1
ATOM 8399 C C . ASP B 1 553 ? 132.831 103.726 135.757 1.00 23.78 553 ASP B C 1
ATOM 8400 O O . ASP B 1 553 ? 132.794 102.888 134.851 1.00 29.34 553 ASP B O 1
ATOM 8405 N N . GLY B 1 554 ? 131.836 104.594 135.959 1.00 23.58 554 GLY B N 1
ATOM 8406 C CA . GLY B 1 554 ? 130.604 104.550 135.191 1.00 16.34 554 GLY B CA 1
ATOM 8407 C C . GLY B 1 554 ? 129.365 104.339 136.045 1.00 21.35 554 GLY B C 1
ATOM 8408 O O . GLY B 1 554 ? 128.323 103.902 135.546 1.00 21.23 554 GLY B O 1
ATOM 8409 N N . THR B 1 555 ? 129.465 104.649 137.334 1.00 16.56 555 THR B N 1
ATOM 8410 C CA . THR B 1 555 ? 128.366 104.483 138.275 1.00 17.09 555 THR B CA 1
ATOM 8411 C C . THR B 1 555 ? 127.554 105.768 138.359 1.00 22.10 555 THR B C 1
ATOM 8412 O O . THR B 1 555 ? 128.128 106.847 138.554 1.00 19.17 555 THR B O 1
ATOM 8416 N N . ALA B 1 556 ? 126.228 105.671 138.218 1.00 12.09 556 ALA B N 1
ATOM 8417 C CA . ALA B 1 556 ? 125.425 106.891 138.289 1.00 13.89 556 ALA B CA 1
ATOM 8418 C C . ALA B 1 556 ? 125.372 107.401 139.720 1.00 16.31 556 ALA B C 1
ATOM 8419 O O . ALA B 1 556 ? 125.345 106.622 140.678 1.00 24.60 556 ALA B O 1
ATOM 8421 N N . ILE B 1 557 ? 125.381 108.711 139.866 1.00 13.91 557 ILE B N 1
ATOM 8422 C CA . ILE B 1 557 ? 125.390 109.353 141.173 1.00 14.27 557 ILE B CA 1
ATOM 8423 C C . ILE B 1 557 ? 124.007 109.938 141.384 1.00 19.98 557 ILE B C 1
ATOM 8424 O O . ILE B 1 557 ? 123.664 110.981 140.813 1.00 21.19 557 ILE B O 1
ATOM 8429 N N . THR B 1 558 ? 123.212 109.283 142.211 1.00 25.52 558 THR B N 1
ATOM 8430 C CA . THR B 1 558 ? 121.859 109.723 142.499 1.00 25.91 558 THR B CA 1
ATOM 8431 C C . THR B 1 558 ? 121.738 110.024 143.988 1.00 26.23 558 THR B C 1
ATOM 8432 O O . THR B 1 558 ? 122.691 109.866 144.754 1.00 26.95 558 THR B O 1
ATOM 8436 N N . ALA B 1 559 ? 120.556 110.485 144.397 1.00 24.60 559 ALA B N 1
ATOM 8437 C CA . ALA B 1 559 ? 120.318 110.743 145.814 1.00 23.65 559 ALA B CA 1
ATOM 8438 C C . ALA B 1 559 ? 120.375 109.457 146.635 1.00 32.19 559 ALA B C 1
ATOM 8439 O O . ALA B 1 559 ? 121.024 109.412 147.692 1.00 34.92 559 ALA B O 1
ATOM 8441 N N . ASP B 1 560 ? 119.768 108.384 146.125 1.00 31.01 560 ASP B N 1
ATOM 8442 C CA . ASP B 1 560 ? 119.617 107.158 146.903 1.00 31.01 560 ASP B CA 1
ATOM 8443 C C . ASP B 1 560 ? 120.951 106.612 147.393 1.00 29.69 560 ASP B C 1
ATOM 8444 O O . ASP B 1 560 ? 121.050 106.137 148.530 1.00 39.45 560 ASP B O 1
ATOM 8449 N N . ASN B 1 561 ? 121.988 106.653 146.558 1.00 28.46 561 ASN B N 1
ATOM 8450 C CA . ASN B 1 561 ? 123.280 106.087 146.923 1.00 25.12 561 ASN B CA 1
ATOM 8451 C C . ASN B 1 561 ? 124.309 107.135 147.311 1.00 24.41 561 ASN B C 1
ATOM 8452 O O . ASN B 1 561 ? 125.500 106.804 147.419 1.00 23.89 561 ASN B O 1
ATOM 8457 N N . ILE B 1 562 ? 123.887 108.369 147.589 1.00 24.32 562 ILE B N 1
ATOM 8458 C CA . ILE B 1 562 ? 124.871 109.445 147.713 1.00 19.37 562 ILE B CA 1
ATOM 8459 C C . ILE B 1 562 ? 125.899 109.133 148.808 1.00 20.28 562 ILE B C 1
ATOM 8460 O O . ILE B 1 562 ? 127.111 109.250 148.581 1.00 21.53 562 ILE B O 1
ATOM 8465 N N . ASP B 1 563 ? 125.457 108.638 149.970 1.00 24.65 563 ASP B N 1
ATOM 8466 C CA . ASP B 1 563 ? 126.405 108.370 151.055 1.00 27.60 563 ASP B CA 1
ATOM 8467 C C . ASP B 1 563 ? 127.407 107.294 150.664 1.00 25.45 563 ASP B C 1
ATOM 8468 O O . ASP B 1 563 ? 128.612 107.429 150.924 1.00 27.19 563 ASP B O 1
ATOM 8473 N N . THR B 1 564 ? 126.932 106.237 150.002 1.00 25.11 564 THR B N 1
ATOM 8474 C CA . THR B 1 564 ? 127.828 105.216 149.473 1.00 26.33 564 THR B CA 1
ATOM 8475 C C . THR B 1 564 ? 128.916 105.831 148.600 1.00 19.35 564 THR B C 1
ATOM 8476 O O . THR B 1 564 ? 130.107 105.554 148.787 1.00 25.76 564 THR B O 1
ATOM 8480 N N . ILE B 1 565 ? 128.527 106.708 147.664 1.00 19.66 565 ILE B N 1
ATOM 8481 C CA . ILE B 1 565 ? 129.519 107.334 146.785 1.00 20.76 565 ILE B CA 1
ATOM 8482 C C . ILE B 1 565 ? 130.583 108.023 147.624 1.00 17.98 565 ILE B C 1
ATOM 8483 O O . ILE B 1 565 ? 131.785 107.797 147.433 1.00 24.75 565 ILE B O 1
ATOM 8488 N N . GLU B 1 566 ? 130.155 108.768 148.649 1.00 15.87 566 GLU B N 1
ATOM 8489 C CA . GLU B 1 566 ? 131.107 109.566 149.417 1.00 21.19 566 GLU B CA 1
ATOM 8490 C C . GLU B 1 566 ? 132.123 108.696 150.125 1.00 22.96 566 GLU B C 1
ATOM 8491 O O . GLU B 1 566 ? 133.255 109.133 150.350 1.00 21.04 566 GLU B O 1
ATOM 8497 N N . SER B 1 567 ? 131.745 107.458 150.488 1.00 27.12 567 SER B N 1
ATOM 8498 C CA . SER B 1 567 ? 132.704 106.583 151.162 1.00 21.86 567 SER B CA 1
ATOM 8499 C C . SER B 1 567 ? 133.615 105.879 150.168 1.00 23.75 567 SER B C 1
ATOM 8500 O O . SER B 1 567 ? 134.807 105.697 150.443 1.00 27.02 567 SER B O 1
ATOM 8503 N N . ASN B 1 568 ? 133.091 105.485 149.005 1.00 23.20 568 ASN B N 1
ATOM 8504 C CA . ASN B 1 568 ? 133.830 104.560 148.151 1.00 17.40 568 ASN B CA 1
ATOM 8505 C C . ASN B 1 568 ? 134.546 105.246 147.011 1.00 21.60 568 ASN B C 1
ATOM 8506 O O . ASN B 1 568 ? 135.324 104.598 146.305 1.00 22.49 568 ASN B O 1
ATOM 8511 N N . TYR B 1 569 ? 134.302 106.527 146.796 1.00 19.75 569 TYR B N 1
ATOM 8512 C CA . TYR B 1 569 ? 134.891 107.194 145.657 1.00 14.22 569 TYR B CA 1
ATOM 8513 C C . TYR B 1 569 ? 135.480 108.506 146.085 1.00 17.73 569 TYR B C 1
ATOM 8514 O O . TYR B 1 569 ? 135.490 109.477 145.324 1.00 20.23 569 TYR B O 1
ATOM 8523 N N . LEU B 1 570 ? 135.983 108.543 147.304 1.00 16.97 570 LEU B N 1
ATOM 8524 C CA . LEU B 1 570 ? 136.581 109.762 147.799 1.00 10.70 570 LEU B CA 1
ATOM 8525 C C . LEU B 1 570 ? 137.777 110.175 146.949 1.00 15.67 570 LEU B C 1
ATOM 8526 O O . LEU B 1 570 ? 137.974 111.370 146.684 1.00 15.23 570 LEU B O 1
ATOM 8531 N N . LYS B 1 571 ? 138.600 109.212 146.520 1.00 17.97 571 LYS B N 1
ATOM 8532 C CA . LYS B 1 571 ? 139.844 109.506 145.798 1.00 16.68 571 LYS B CA 1
ATOM 8533 C C . LYS B 1 571 ? 139.672 109.552 144.286 1.00 19.64 571 LYS B C 1
ATOM 8534 O O . LYS B 1 571 ? 140.661 109.729 143.568 1.00 17.99 571 LYS B O 1
ATOM 8540 N N . ASP B 1 572 ? 138.450 109.383 143.792 1.00 17.88 572 ASP B N 1
ATOM 8541 C CA . ASP B 1 572 ? 138.149 109.396 142.377 1.00 12.15 572 ASP B CA 1
ATOM 8542 C C . ASP B 1 572 ? 138.184 110.819 141.842 1.00 14.72 572 ASP B C 1
ATOM 8543 O O . ASP B 1 572 ? 137.783 111.765 142.519 1.00 14.64 572 ASP B O 1
ATOM 8548 N N . ILE B 1 573 ? 138.633 110.981 140.602 1.00 15.55 573 ILE B N 1
ATOM 8549 C CA . ILE B 1 573 ? 138.659 112.316 139.983 1.00 13.59 573 ILE B CA 1
ATOM 8550 C C . ILE B 1 573 ? 137.316 112.493 139.281 1.00 10.34 573 ILE B C 1
ATOM 8551 O O . ILE B 1 573 ? 137.184 112.391 138.057 1.00 6.29 573 ILE B O 1
ATOM 8556 N N . SER B 1 574 ? 136.298 112.835 140.084 1.00 11.48 574 SER B N 1
ATOM 8557 C CA . SER B 1 574 ? 134.907 112.920 139.662 1.00 9.19 574 SER B CA 1
ATOM 8558 C C . SER B 1 574 ? 134.086 113.368 140.861 1.00 10.03 574 SER B C 1
ATOM 8559 O O . SER B 1 574 ? 134.590 113.430 141.986 1.00 10.92 574 SER B O 1
ATOM 8562 N N . GLY B 1 575 ? 132.813 113.667 140.624 1.00 8.39 575 GLY B N 1
ATOM 8563 C CA . GLY B 1 575 ? 131.901 113.939 141.720 1.00 7.16 575 GLY B CA 1
ATOM 8564 C C . GLY B 1 575 ? 131.608 115.391 141.981 1.00 7.92 575 GLY B C 1
ATOM 8565 O O . GLY B 1 575 ? 131.162 115.719 143.080 1.00 8.31 575 GLY B O 1
ATOM 8566 N N . ALA B 1 576 ? 131.827 116.269 141.016 1.00 6.04 576 ALA B N 1
ATOM 8567 C CA . ALA B 1 576 ? 131.586 117.674 141.251 1.00 5.25 576 ALA B CA 1
ATOM 8568 C C . ALA B 1 576 ? 131.417 118.343 139.900 1.00 4.05 576 ALA B C 1
ATOM 8569 O O . ALA B 1 576 ? 131.763 117.775 138.878 1.00 4.10 576 ALA B O 1
ATOM 8571 N N . ALA B 1 577 ? 130.871 119.559 139.903 1.00 3.67 577 ALA B N 1
ATOM 8572 C CA . ALA B 1 577 ? 130.828 120.302 138.662 1.00 3.82 577 ALA B CA 1
ATOM 8573 C C . ALA B 1 577 ? 132.227 120.725 138.240 1.00 6.44 577 ALA B C 1
ATOM 8574 O O . ALA B 1 577 ? 132.567 120.665 137.053 1.00 8.33 577 ALA B O 1
ATOM 8576 N N . ILE B 1 578 ? 133.066 121.134 139.184 1.00 5.47 578 ILE B N 1
ATOM 8577 C CA . ILE B 1 578 ? 134.466 121.409 138.909 1.00 5.51 578 ILE B CA 1
ATOM 8578 C C . ILE B 1 578 ? 135.310 120.574 139.845 1.00 3.52 578 ILE B C 1
ATOM 8579 O O . ILE B 1 578 ? 135.176 120.686 141.066 1.00 4.18 578 ILE B O 1
ATOM 8584 N N . VAL B 1 579 ? 136.216 119.780 139.278 1.00 3.90 579 VAL B N 1
ATOM 8585 C CA . VAL B 1 579 ? 137.117 118.953 140.069 1.00 2.47 579 VAL B CA 1
ATOM 8586 C C . VAL B 1 579 ? 138.521 119.498 139.920 1.00 0.00 579 VAL B C 1
ATOM 8587 O O . VAL B 1 579 ? 139.021 119.631 138.801 1.00 2.90 579 VAL B O 1
ATOM 8591 N N . VAL B 1 580 ? 139.172 119.795 141.036 1.00 1.12 580 VAL B N 1
ATOM 8592 C CA . VAL B 1 580 ? 140.490 120.400 141.009 1.00 5.50 580 VAL B CA 1
ATOM 8593 C C . VAL B 1 580 ? 141.444 119.468 141.735 1.00 4.75 580 VAL B C 1
ATOM 8594 O O . VAL B 1 580 ? 141.190 119.098 142.885 1.00 8.81 580 VAL B O 1
ATOM 8598 N N . SER B 1 581 ? 142.535 119.071 141.071 1.00 5.90 581 SER B N 1
ATOM 8599 C CA . SER B 1 581 ? 143.465 118.093 141.635 1.00 4.31 581 SER B CA 1
ATOM 8600 C C . SER B 1 581 ? 144.899 118.559 141.433 1.00 6.15 581 SER B C 1
ATOM 8601 O O . SER B 1 581 ? 145.340 118.681 140.292 1.00 7.44 581 SER B O 1
ATOM 8604 N N . SER B 1 582 ? 145.648 118.771 142.524 1.00 6.53 582 SER B N 1
ATOM 8605 C CA . SER B 1 582 ? 147.069 119.152 142.442 1.00 8.03 582 SER B CA 1
ATOM 8606 C C . SER B 1 582 ? 147.265 120.480 141.750 1.00 9.17 582 SER B C 1
ATOM 8607 O O . SER B 1 582 ? 148.152 120.619 140.908 1.00 14.47 582 SER B O 1
ATOM 8610 N N . CYS B 1 583 ? 146.466 121.476 142.103 1.00 9.77 583 CYS B N 1
ATOM 8611 C CA . CYS B 1 583 ? 146.496 122.769 141.427 1.00 11.13 583 CYS B CA 1
ATOM 8612 C C . CYS B 1 583 ? 146.897 123.859 142.407 1.00 11.94 583 CYS B C 1
ATOM 8613 O O . CYS B 1 583 ? 146.278 124.015 143.460 1.00 13.69 583 CYS B O 1
ATOM 8616 N N . LEU B 1 584 ? 147.922 124.620 142.064 1.00 17.92 584 LEU B N 1
ATOM 8617 C CA . LEU B 1 584 ? 148.301 125.771 142.864 1.00 15.30 584 LEU B CA 1
ATOM 8618 C C . LEU B 1 584 ? 147.457 126.948 142.412 1.00 15.48 584 LEU B C 1
ATOM 8619 O O . LEU B 1 584 ? 147.116 127.057 141.231 1.00 16.17 584 LEU B O 1
ATOM 8624 N N . GLY B 1 585 ? 147.078 127.802 143.351 1.00 11.34 585 GLY B N 1
ATOM 8625 C CA . GLY B 1 585 ? 146.458 129.053 142.951 1.00 8.72 585 GLY B CA 1
ATOM 8626 C C . GLY B 1 585 ? 145.132 128.921 142.233 1.00 9.09 585 GLY B C 1
ATOM 8627 O O . GLY B 1 585 ? 144.875 129.666 141.278 1.00 6.98 585 GLY B O 1
ATOM 8628 N N . PHE B 1 586 ? 144.261 128.025 142.690 1.00 7.77 586 PHE B N 1
ATOM 8629 C CA . PHE B 1 586 ? 142.936 127.937 142.101 1.00 6.28 586 PHE B CA 1
ATOM 8630 C C . PHE B 1 586 ? 142.077 129.082 142.618 1.00 6.29 586 PHE B C 1
ATOM 8631 O O . PHE B 1 586 ? 142.215 129.502 143.767 1.00 6.74 586 PHE B O 1
ATOM 8639 N N . LYS B 1 587 ? 141.215 129.619 141.752 1.00 5.36 587 LYS B N 1
ATOM 8640 C CA . LYS B 1 587 ? 140.340 130.702 142.165 1.00 4.89 587 LYS B CA 1
ATOM 8641 C C . LYS B 1 587 ? 139.074 130.712 141.323 1.00 7.75 587 LYS B C 1
ATOM 8642 O O . LYS B 1 587 ? 139.141 130.540 140.113 1.00 7.28 587 LYS B O 1
ATOM 8648 N N . ILE B 1 588 ? 137.920 130.892 141.970 1.00 6.73 588 ILE B N 1
ATOM 8649 C CA . ILE B 1 588 ? 136.654 131.087 141.273 1.00 6.13 588 ILE B CA 1
ATOM 8650 C C . ILE B 1 588 ? 135.876 132.203 141.987 1.00 11.11 588 ILE B C 1
ATOM 8651 O O . ILE B 1 588 ? 135.791 132.215 143.217 1.00 11.37 588 ILE B O 1
ATOM 8656 N N . ASP B 1 589 ? 135.349 133.167 141.227 1.00 9.70 589 ASP B N 1
ATOM 8657 C CA . ASP B 1 589 ? 134.490 134.207 141.790 1.00 12.21 589 ASP B CA 1
ATOM 8658 C C . ASP B 1 589 ? 133.068 133.672 141.930 1.00 15.18 589 ASP B C 1
ATOM 8659 O O . ASP B 1 589 ? 132.887 132.492 142.245 1.00 14.62 589 ASP B O 1
ATOM 8664 N N . SER B 1 590 ? 132.056 134.535 141.824 1.00 12.84 590 SER B N 1
ATOM 8665 C CA . SER B 1 590 ? 130.703 134.114 142.161 1.00 11.78 590 SER B CA 1
ATOM 8666 C C . SER B 1 590 ? 129.722 133.954 140.996 1.00 12.44 590 SER B C 1
ATOM 8667 O O . SER B 1 590 ? 128.737 134.698 140.934 1.00 10.14 590 SER B O 1
ATOM 8670 N N . PRO B 1 591 ? 129.886 132.964 140.112 1.00 11.48 591 PRO B N 1
ATOM 8671 C CA . PRO B 1 591 ? 128.914 132.761 139.038 1.00 7.72 591 PRO B CA 1
ATOM 8672 C C . PRO B 1 591 ? 127.622 132.145 139.525 1.00 8.43 591 PRO B C 1
ATOM 8673 O O . PRO B 1 591 ? 127.517 131.649 140.639 1.00 12.26 591 PRO B O 1
ATOM 8677 N N . HIS B 1 592 ? 126.613 132.217 138.655 1.00 8.22 592 HIS B N 1
ATOM 8678 C CA . HIS B 1 592 ? 125.362 131.527 138.885 1.00 8.79 592 HIS B CA 1
ATOM 8679 C C . HIS B 1 592 ? 125.525 130.083 138.429 1.00 14.04 592 HIS B C 1
ATOM 8680 O O . HIS B 1 592 ? 126.060 129.817 137.350 1.00 9.30 592 HIS B O 1
ATOM 8687 N N . ILE B 1 593 ? 125.088 129.151 139.274 1.00 17.34 593 ILE B N 1
ATOM 8688 C CA . ILE B 1 593 ? 125.248 127.717 139.059 1.00 15.77 593 ILE B CA 1
ATOM 8689 C C . ILE B 1 593 ? 123.911 127.049 139.345 1.00 18.42 593 ILE B C 1
ATOM 8690 O O . ILE B 1 593 ? 123.278 127.362 140.358 1.00 25.82 593 ILE B O 1
ATOM 8695 N N . PHE B 1 594 ? 123.451 126.167 138.457 1.00 14.99 594 PHE B N 1
ATOM 8696 C CA . PHE B 1 594 ? 122.174 125.518 138.763 1.00 19.34 594 PHE B CA 1
ATOM 8697 C C . PHE B 1 594 ? 122.026 124.169 138.061 1.00 18.32 594 PHE B C 1
ATOM 8698 O O . PHE B 1 594 ? 122.676 123.896 137.053 1.00 15.85 594 PHE B O 1
ATOM 8706 N N . LYS B 1 595 ? 121.134 123.339 138.612 1.00 14.28 595 LYS B N 1
ATOM 8707 C CA . LYS B 1 595 ? 120.833 121.998 138.096 1.00 18.24 595 LYS B CA 1
ATOM 8708 C C . LYS B 1 595 ? 122.094 121.119 138.076 1.00 11.29 595 LYS B C 1
ATOM 8709 O O . LYS B 1 595 ? 122.554 120.684 137.031 1.00 12.49 595 LYS B O 1
ATOM 8715 N N . ILE B 1 596 ? 122.668 120.888 139.259 1.00 9.66 596 ILE B N 1
ATOM 8716 C CA . ILE B 1 596 ? 123.929 120.163 139.412 1.00 10.39 596 ILE B CA 1
ATOM 8717 C C . ILE B 1 596 ? 123.577 118.821 140.023 1.00 12.72 596 ILE B C 1
ATOM 8718 O O . ILE B 1 596 ? 123.377 118.727 141.233 1.00 15.82 596 ILE B O 1
ATOM 8723 N N . LYS B 1 597 ? 123.421 117.776 139.213 1.00 13.97 597 LYS B N 1
ATOM 8724 C CA . LYS B 1 597 ? 122.949 116.512 139.779 1.00 12.42 597 LYS B CA 1
ATOM 8725 C C . LYS B 1 597 ? 124.132 115.574 140.026 1.00 14.90 597 LYS B C 1
ATOM 8726 O O . LYS B 1 597 ? 124.265 114.493 139.453 1.00 18.87 597 LYS B O 1
ATOM 8732 N N . THR B 1 598 ? 125.041 116.040 140.873 1.00 11.70 598 THR B N 1
ATOM 8733 C CA . THR B 1 598 ? 126.188 115.260 141.312 1.00 11.04 598 THR B CA 1
ATOM 8734 C C . THR B 1 598 ? 126.437 115.636 142.761 1.00 9.83 598 THR B C 1
ATOM 8735 O O . THR B 1 598 ? 125.673 116.402 143.354 1.00 10.65 598 THR B O 1
ATOM 8739 N N . LEU B 1 599 ? 127.515 115.113 143.344 1.00 10.34 599 LEU B N 1
ATOM 8740 C CA . LEU B 1 599 ? 127.595 115.090 144.807 1.00 7.56 599 LEU B CA 1
ATOM 8741 C C . LEU B 1 599 ? 127.893 116.469 145.397 1.00 5.45 599 LEU B C 1
ATOM 8742 O O . LEU B 1 599 ? 127.519 116.743 146.540 1.00 5.90 599 LEU B O 1
ATOM 8747 N N . SER B 1 600 ? 128.598 117.333 144.661 1.00 5.33 600 SER B N 1
ATOM 8748 C CA . SER B 1 600 ? 129.143 118.578 145.186 1.00 3.59 600 SER B CA 1
ATOM 8749 C C . SER B 1 600 ? 129.335 119.547 144.023 1.00 4.47 600 SER B C 1
ATOM 8750 O O . SER B 1 600 ? 129.259 119.160 142.862 1.00 6.41 600 SER B O 1
ATOM 8753 N N . THR B 1 601 ? 129.611 120.818 144.338 1.00 4.23 601 THR B N 1
ATOM 8754 C CA . THR B 1 601 ? 129.844 121.814 143.292 1.00 5.42 601 THR B CA 1
ATOM 8755 C C . THR B 1 601 ? 131.329 121.995 142.968 1.00 7.60 601 THR B C 1
ATOM 8756 O O . THR B 1 601 ? 131.703 122.028 141.794 1.00 10.27 601 THR B O 1
ATOM 8760 N N . ILE B 1 602 ? 132.188 122.127 143.983 1.00 7.71 602 ILE B N 1
ATOM 8761 C CA . ILE B 1 602 ? 133.637 122.099 143.818 1.00 10.05 602 ILE B CA 1
ATOM 8762 C C . ILE B 1 602 ? 134.170 120.923 144.618 1.00 9.11 602 ILE B C 1
ATOM 8763 O O . ILE B 1 602 ? 133.780 120.741 145.772 1.00 9.08 602 ILE B O 1
ATOM 8768 N N . LYS B 1 603 ? 135.041 120.119 144.008 1.00 3.89 603 LYS B N 1
ATOM 8769 C CA . LYS B 1 603 ? 135.819 119.138 144.745 1.00 4.91 603 LYS B CA 1
ATOM 8770 C C . LYS B 1 603 ? 137.292 119.503 144.668 1.00 3.36 603 LYS B C 1
ATOM 8771 O O . LYS B 1 603 ? 137.791 119.825 143.594 1.00 4.19 603 LYS B O 1
ATOM 8777 N N . LEU B 1 604 ? 138.001 119.425 145.796 1.00 5.26 604 LEU B N 1
ATOM 8778 C CA . LEU B 1 604 ? 139.428 119.757 145.868 1.00 3.73 604 LEU B CA 1
ATOM 8779 C C . LEU B 1 604 ? 140.188 118.522 146.316 1.00 5.76 604 LEU B C 1
ATOM 8780 O O . LEU B 1 604 ? 139.732 117.813 147.211 1.00 6.87 604 LEU B O 1
ATOM 8785 N N . MET B 1 605 ? 141.334 118.245 145.714 1.00 6.73 605 MET B N 1
ATOM 8786 C CA . MET B 1 605 ? 142.014 117.038 146.161 1.00 7.82 605 MET B CA 1
ATOM 8787 C C . MET B 1 605 ? 143.491 117.112 145.794 1.00 8.37 605 MET B C 1
ATOM 8788 O O . MET B 1 605 ? 143.949 118.077 145.182 1.00 8.84 605 MET B O 1
ATOM 8793 N N . ASN B 1 606 ? 144.244 116.117 146.260 1.00 8.14 606 ASN B N 1
ATOM 8794 C CA . ASN B 1 606 ? 145.636 115.886 145.856 1.00 6.97 606 ASN B CA 1
ATOM 8795 C C . ASN B 1 606 ? 146.524 117.120 146.030 1.00 7.97 606 ASN B C 1
ATOM 8796 O O . ASN B 1 606 ? 147.225 117.536 145.110 1.00 8.52 606 ASN B O 1
ATOM 8801 N N . ASN B 1 607 ? 146.518 117.687 147.228 1.00 8.42 607 ASN B N 1
ATOM 8802 C CA . ASN B 1 607 ? 147.426 118.770 147.579 1.00 7.77 607 ASN B CA 1
ATOM 8803 C C . ASN B 1 607 ? 147.147 120.028 146.769 1.00 7.38 607 ASN B C 1
ATOM 8804 O O . ASN B 1 607 ? 148.053 120.648 146.210 1.00 10.46 607 ASN B O 1
ATOM 8809 N N . THR B 1 608 ? 145.874 120.413 146.714 1.00 9.97 608 THR B N 1
ATOM 8810 C CA . THR B 1 608 ? 145.454 121.738 146.258 1.00 10.01 608 THR B CA 1
ATOM 8811 C C . THR B 1 608 ? 145.379 122.626 147.489 1.00 10.45 608 THR B C 1
ATOM 8812 O O . THR B 1 608 ? 144.379 122.600 148.209 1.00 14.53 608 THR B O 1
ATOM 8816 N N . TYR B 1 609 ? 146.399 123.444 147.740 1.00 9.63 609 TYR B N 1
ATOM 8817 C CA . TYR B 1 609 ? 146.588 123.948 149.096 1.00 8.98 609 TYR B CA 1
ATOM 8818 C C . TYR B 1 609 ? 146.473 125.443 149.329 1.00 10.30 609 TYR B C 1
ATOM 8819 O O . TYR B 1 609 ? 146.628 125.871 150.481 1.00 10.44 609 TYR B O 1
ATOM 8828 N N . ASN B 1 610 ? 146.208 126.254 148.322 1.00 9.56 610 ASN B N 1
ATOM 8829 C CA . ASN B 1 610 ? 145.984 127.674 148.570 1.00 7.91 610 ASN B CA 1
ATOM 8830 C C . ASN B 1 610 ? 144.790 128.153 147.774 1.00 12.11 610 ASN B C 1
ATOM 8831 O O . ASN B 1 610 ? 144.854 129.151 147.056 1.00 11.61 610 ASN B O 1
ATOM 8836 N N . TYR B 1 611 ? 143.674 127.437 147.876 1.00 7.48 611 TYR B N 1
ATOM 8837 C CA . TYR B 1 611 ? 142.576 127.772 146.994 1.00 6.95 611 TYR B CA 1
ATOM 8838 C C . TYR B 1 611 ? 141.791 128.938 147.556 1.00 5.29 611 TYR B C 1
ATOM 8839 O O . TYR B 1 611 ? 142.048 129.413 148.657 1.00 6.94 611 TYR B O 1
ATOM 8848 N N . GLU B 1 612 ? 140.865 129.454 146.751 1.00 7.92 612 GLU B N 1
ATOM 8849 C CA . GLU B 1 612 ? 140.057 130.601 147.149 1.00 7.88 612 GLU B CA 1
ATOM 8850 C C . GLU B 1 612 ? 138.728 130.525 146.426 1.00 9.79 612 GLU B C 1
ATOM 8851 O O . GLU B 1 612 ? 138.703 130.385 145.209 1.00 10.97 612 GLU B O 1
ATOM 8857 N N . ILE B 1 613 ? 137.625 130.584 147.158 1.00 10.48 613 ILE B N 1
ATOM 8858 C CA . ILE B 1 613 ? 136.324 130.228 146.594 1.00 8.06 613 ILE B CA 1
ATOM 8859 C C . ILE B 1 613 ? 135.339 131.348 146.858 1.00 8.70 613 ILE B C 1
ATOM 8860 O O . ILE B 1 613 ? 135.095 131.697 148.015 1.00 14.00 613 ILE B O 1
ATOM 8865 N N . GLY B 1 614 ? 134.781 131.918 145.798 1.00 8.90 614 GLY B N 1
ATOM 8866 C CA . GLY B 1 614 ? 133.869 133.031 145.951 1.00 10.90 614 GLY B CA 1
ATOM 8867 C C . GLY B 1 614 ? 132.460 132.564 146.219 1.00 13.70 614 GLY B C 1
ATOM 8868 O O . GLY B 1 614 ? 132.154 131.374 146.276 1.00 11.82 614 GLY B O 1
ATOM 8869 N N . GLY B 1 615 ? 131.555 133.524 146.379 1.00 15.47 615 GLY B N 1
ATOM 8870 C CA . GLY B 1 615 ? 130.226 133.064 146.709 1.00 14.98 615 GLY B CA 1
ATOM 8871 C C . GLY B 1 615 ? 129.353 132.814 145.502 1.00 17.85 615 GLY B C 1
ATOM 8872 O O . GLY B 1 615 ? 128.592 133.690 145.098 1.00 12.84 615 GLY B O 1
ATOM 8873 N N . PHE B 1 616 ? 129.363 131.587 144.981 1.00 16.53 616 PHE B N 1
ATOM 8874 C CA . PHE B 1 616 ? 128.471 131.224 143.893 1.00 13.04 616 PHE B CA 1
ATOM 8875 C C . PHE B 1 616 ? 127.109 130.846 144.475 1.00 16.72 616 PHE B C 1
ATOM 8876 O O . PHE B 1 616 ? 126.895 130.900 145.684 1.00 14.35 616 PHE B O 1
ATOM 8884 N N . THR B 1 617 ? 126.173 130.427 143.618 1.00 15.75 617 THR B N 1
ATOM 8885 C CA . THR B 1 617 ? 124.835 130.067 144.098 1.00 13.60 617 THR B CA 1
ATOM 8886 C C . THR B 1 617 ? 124.897 128.865 145.036 1.00 16.30 617 THR B C 1
ATOM 8887 O O . THR B 1 617 ? 125.330 127.779 144.604 1.00 17.49 617 THR B O 1
ATOM 8891 N N . PRO B 1 618 ? 124.466 128.987 146.295 1.00 15.73 618 PRO B N 1
ATOM 8892 C CA . PRO B 1 618 ? 124.563 127.857 147.229 1.00 17.68 618 PRO B CA 1
ATOM 8893 C C . PRO B 1 618 ? 123.462 126.822 147.040 1.00 20.26 618 PRO B C 1
ATOM 8894 O O . PRO B 1 618 ? 122.377 127.107 146.527 1.00 16.82 618 PRO B O 1
ATOM 8898 N N . ASP B 1 619 ? 123.767 125.589 147.466 1.00 18.18 619 ASP B N 1
ATOM 8899 C CA . ASP B 1 619 ? 122.755 124.527 147.601 1.00 15.39 619 ASP B CA 1
ATOM 8900 C C . ASP B 1 619 ? 122.194 124.063 146.258 1.00 16.87 619 ASP B C 1
ATOM 8901 O O . ASP B 1 619 ? 120.980 123.930 146.089 1.00 22.72 619 ASP B O 1
ATOM 8906 N N . GLU B 1 620 ? 123.080 123.794 145.301 1.00 18.02 620 GLU B N 1
ATOM 8907 C CA . GLU B 1 620 ? 122.642 123.266 144.014 1.00 15.07 620 GLU B CA 1
ATOM 8908 C C . GLU B 1 620 ? 122.963 121.799 143.801 1.00 13.47 620 GLU B C 1
ATOM 8909 O O . GLU B 1 620 ? 122.274 121.150 143.009 1.00 17.26 620 GLU B O 1
ATOM 8915 N N . ALA B 1 621 ? 123.996 121.260 144.453 1.00 8.30 621 ALA B N 1
ATOM 8916 C CA . ALA B 1 621 ? 124.354 119.858 144.287 1.00 7.53 621 ALA B CA 1
ATOM 8917 C C . ALA B 1 621 ? 123.504 119.003 145.225 1.00 7.58 621 ALA B C 1
ATOM 8918 O O . ALA B 1 621 ? 122.519 119.468 145.804 1.00 9.40 621 ALA B O 1
ATOM 8920 N N . LEU B 1 622 ? 123.891 117.740 145.393 1.00 7.93 622 LEU B N 1
ATOM 8921 C CA . LEU B 1 622 ? 123.151 116.768 146.193 1.00 6.67 622 LEU B CA 1
ATOM 8922 C C . LEU B 1 622 ? 123.612 116.704 147.645 1.00 7.20 622 LEU B C 1
ATOM 8923 O O . LEU B 1 622 ? 122.776 116.493 148.535 1.00 8.02 622 LEU B O 1
ATOM 8928 N N . LYS B 1 623 ? 124.921 116.834 147.928 1.00 7.81 623 LYS B N 1
ATOM 8929 C CA . LYS B 1 623 ? 125.400 116.724 149.307 1.00 5.54 623 LYS B CA 1
ATOM 8930 C C . LYS B 1 623 ? 126.148 117.938 149.845 1.00 5.50 623 LYS B C 1
ATOM 8931 O O . LYS B 1 623 ? 125.888 118.325 150.988 1.00 9.22 623 LYS B O 1
ATOM 8937 N N . TYR B 1 624 ? 127.121 118.522 149.129 1.00 3.53 624 TYR B N 1
ATOM 8938 C CA . TYR B 1 624 ? 127.852 119.672 149.678 1.00 5.38 624 TYR B CA 1
ATOM 8939 C C . TYR B 1 624 ? 127.852 120.843 148.708 1.00 6.24 624 TYR B C 1
ATOM 8940 O O . TYR B 1 624 ? 127.311 120.775 147.608 1.00 9.04 624 TYR B O 1
ATOM 8949 N N . ASN B 1 625 ? 128.409 121.966 149.164 1.00 10.15 625 ASN B N 1
ATOM 8950 C CA . ASN B 1 625 ? 128.826 123.060 148.289 1.00 8.36 625 ASN B CA 1
ATOM 8951 C C . ASN B 1 625 ? 130.286 122.894 147.891 1.00 8.16 625 ASN B C 1
ATOM 8952 O O . ASN B 1 625 ? 130.622 122.929 146.706 1.00 9.11 625 ASN B O 1
ATOM 8957 N N . VAL B 1 626 ? 131.150 122.706 148.885 1.00 6.31 626 VAL B N 1
ATOM 8958 C CA . VAL B 1 626 ? 132.572 122.463 148.707 1.00 6.49 626 VAL B CA 1
ATOM 8959 C C . VAL B 1 626 ? 132.895 121.152 149.385 1.00 4.43 626 VAL B C 1
ATOM 8960 O O . VAL B 1 626 ? 132.574 120.968 150.560 1.00 6.19 626 VAL B O 1
ATOM 8964 N N . TRP B 1 627 ? 133.546 120.253 148.653 1.00 4.52 627 TRP B N 1
ATOM 8965 C CA . TRP B 1 627 ? 133.956 118.936 149.135 1.00 4.21 627 TRP B CA 1
ATOM 8966 C C . TRP B 1 627 ? 135.471 118.884 149.041 1.00 3.78 627 TRP B C 1
ATOM 8967 O O . TRP B 1 627 ? 136.033 118.855 147.946 1.00 6.00 627 TRP B O 1
ATOM 8978 N N . ASP B 1 628 ? 136.133 118.897 150.174 1.00 4.31 628 ASP B N 1
ATOM 8979 C CA . ASP B 1 628 ? 137.581 118.911 150.222 1.00 4.75 628 ASP B CA 1
ATOM 8980 C C . ASP B 1 628 ? 138.029 117.495 150.555 1.00 6.25 628 ASP B C 1
ATOM 8981 O O . ASP B 1 628 ? 137.559 116.904 151.528 1.00 7.29 628 ASP B O 1
ATOM 8986 N N . ALA B 1 629 ? 138.880 116.928 149.701 1.00 8.26 629 ALA B N 1
ATOM 8987 C CA . ALA B 1 629 ? 139.313 115.544 149.815 1.00 9.71 629 ALA B CA 1
ATOM 8988 C C . ALA B 1 629 ? 140.827 115.447 149.952 1.00 12.10 629 ALA B C 1
ATOM 8989 O O . ALA B 1 629 ? 141.410 114.396 149.672 1.00 15.67 629 ALA B O 1
ATOM 8991 N N . ASN B 1 630 ? 141.479 116.535 150.352 1.00 9.90 630 ASN B N 1
ATOM 8992 C CA . ASN B 1 630 ? 142.914 116.528 150.582 1.00 9.23 630 ASN B CA 1
ATOM 8993 C C . ASN B 1 630 ? 143.237 115.631 151.773 1.00 15.07 630 ASN B C 1
ATOM 8994 O O . ASN B 1 630 ? 142.673 115.805 152.859 1.00 20.17 630 ASN B O 1
ATOM 8999 N N . GLY B 1 631 ? 144.148 114.668 151.591 1.00 20.91 631 GLY B N 1
ATOM 9000 C CA . GLY B 1 631 ? 144.347 113.670 152.641 1.00 21.46 631 GLY B CA 1
ATOM 9001 C C . GLY B 1 631 ? 145.739 113.125 152.914 1.00 24.70 631 GLY B C 1
ATOM 9002 O O . GLY B 1 631 ? 145.866 111.948 153.273 1.00 27.62 631 GLY B O 1
ATOM 9003 N N . LEU B 1 632 ? 146.792 113.918 152.755 1.00 25.96 632 LEU B N 1
ATOM 9004 C CA . LEU B 1 632 ? 148.151 113.464 153.035 1.00 22.21 632 LEU B CA 1
ATOM 9005 C C . LEU B 1 632 ? 148.713 114.208 154.239 1.00 21.62 632 LEU B C 1
ATOM 9006 O O . LEU B 1 632 ? 148.563 115.428 154.354 1.00 23.25 632 LEU B O 1
ATOM 9011 N N . ALA B 1 633 ? 149.400 113.479 155.117 1.00 16.53 633 ALA B N 1
ATOM 9012 C CA . ALA B 1 633 ? 149.863 114.081 156.360 1.00 14.36 633 ALA B CA 1
ATOM 9013 C C . ALA B 1 633 ? 150.885 115.201 156.158 1.00 18.67 633 ALA B C 1
ATOM 9014 O O . ALA B 1 633 ? 151.007 116.060 157.037 1.00 21.55 633 ALA B O 1
ATOM 9016 N N . THR B 1 634 ? 151.629 115.228 155.048 1.00 16.62 634 THR B N 1
ATOM 9017 C CA . THR B 1 634 ? 152.689 116.226 154.879 1.00 20.43 634 THR B CA 1
ATOM 9018 C C . THR B 1 634 ? 152.230 117.490 154.171 1.00 18.19 634 THR B C 1
ATOM 9019 O O . THR B 1 634 ? 153.059 118.372 153.921 1.00 16.94 634 THR B O 1
ATOM 9023 N N . ASN B 1 635 ? 150.956 117.588 153.812 1.00 17.66 635 ASN B N 1
ATOM 9024 C CA . ASN B 1 635 ? 150.422 118.769 153.158 1.00 14.20 635 ASN B CA 1
ATOM 9025 C C . ASN B 1 635 ? 150.016 119.800 154.203 1.00 15.82 635 ASN B C 1
ATOM 9026 O O . ASN B 1 635 ? 149.608 119.465 155.317 1.00 20.97 635 ASN B O 1
ATOM 9031 N N . ARG B 1 636 ? 150.112 121.065 153.828 1.00 12.39 636 ARG B N 1
ATOM 9032 C CA . ARG B 1 636 ? 149.637 122.152 154.668 1.00 14.08 636 ARG B CA 1
ATOM 9033 C C . ARG B 1 636 ? 148.694 122.963 153.797 1.00 10.35 636 ARG B C 1
ATOM 9034 O O . ARG B 1 636 ? 149.143 123.781 152.990 1.00 10.32 636 ARG B O 1
ATOM 9042 N N . ILE B 1 637 ? 147.379 122.703 153.941 1.00 10.57 637 ILE B N 1
ATOM 9043 C CA . ILE B 1 637 ? 146.327 123.347 153.167 1.00 6.45 637 ILE B CA 1
ATOM 9044 C C . ILE B 1 637 ? 145.834 124.564 153.942 1.00 9.25 637 ILE B C 1
ATOM 9045 O O . ILE B 1 637 ? 145.772 124.537 155.177 1.00 14.11 637 ILE B O 1
ATOM 9050 N N . SER B 1 638 ? 145.460 125.630 153.226 1.00 10.39 638 SER B N 1
ATOM 9051 C CA . SER B 1 638 ? 144.907 126.843 153.847 1.00 9.42 638 SER B CA 1
ATOM 9052 C C . SER B 1 638 ? 144.108 127.606 152.796 1.00 6.55 638 SER B C 1
ATOM 9053 O O . SER B 1 638 ? 144.702 128.294 151.972 1.00 8.16 638 SER B O 1
ATOM 9056 N N . GLY B 1 639 ? 142.774 127.520 152.836 1.00 5.29 639 GLY B N 1
ATOM 9057 C CA . GLY B 1 639 ? 141.929 128.123 151.832 1.00 7.50 639 GLY B CA 1
ATOM 9058 C C . GLY B 1 639 ? 141.029 129.221 152.392 1.00 7.94 639 GLY B C 1
ATOM 9059 O O . GLY B 1 639 ? 140.950 129.433 153.599 1.00 12.96 639 GLY B O 1
ATOM 9060 N N . VAL B 1 640 ? 140.382 129.951 151.489 1.00 6.84 640 VAL B N 1
ATOM 9061 C CA . VAL B 1 640 ? 139.455 131.024 151.834 1.00 8.60 640 VAL B CA 1
ATOM 9062 C C . VAL B 1 640 ? 138.129 130.707 151.155 1.00 5.09 640 VAL B C 1
ATOM 9063 O O . VAL B 1 640 ? 138.109 130.381 149.968 1.00 9.15 640 VAL B O 1
ATOM 9067 N N . ILE B 1 641 ? 137.033 130.741 151.909 1.00 8.32 641 ILE B N 1
ATOM 9068 C CA . ILE B 1 641 ? 135.712 130.338 151.417 1.00 4.59 641 ILE B CA 1
ATOM 9069 C C . ILE B 1 641 ? 134.712 131.414 151.780 1.00 7.28 641 ILE B C 1
ATOM 9070 O O . ILE B 1 641 ? 134.718 131.902 152.916 1.00 8.58 641 ILE B O 1
ATOM 9075 N N . HIS B 1 642 ? 133.852 131.791 150.832 1.00 6.51 642 HIS B N 1
ATOM 9076 C CA . HIS B 1 642 ? 132.870 132.824 151.152 1.00 9.63 642 HIS B CA 1
ATOM 9077 C C . HIS B 1 642 ? 131.985 132.358 152.302 1.00 9.03 642 HIS B C 1
ATOM 9078 O O . HIS B 1 642 ? 131.568 131.199 152.315 1.00 12.24 642 HIS B O 1
ATOM 9085 N N . PRO B 1 643 ? 131.678 133.220 153.290 1.00 11.30 643 PRO B N 1
ATOM 9086 C CA . PRO B 1 643 ? 130.952 132.726 154.478 1.00 9.25 643 PRO B CA 1
ATOM 9087 C C . PRO B 1 643 ? 129.539 132.244 154.186 1.00 11.96 643 PRO B C 1
ATOM 9088 O O . PRO B 1 643 ? 129.022 131.395 154.919 1.00 14.63 643 PRO B O 1
ATOM 9092 N N . ARG B 1 644 ? 128.864 132.767 153.155 1.00 14.70 644 ARG B N 1
ATOM 9093 C CA . ARG B 1 644 ? 127.488 132.345 152.899 1.00 15.27 644 ARG B CA 1
ATOM 9094 C C . ARG B 1 644 ? 127.382 130.912 152.376 1.00 10.28 644 ARG B C 1
ATOM 9095 O O . ARG B 1 644 ? 126.265 130.422 152.191 1.00 11.52 644 ARG B O 1
ATOM 9103 N N . LEU B 1 645 ? 128.489 130.269 152.036 1.00 11.40 645 LEU B N 1
ATOM 9104 C CA . LEU B 1 645 ? 128.399 128.879 151.592 1.00 10.76 645 LEU B CA 1
ATOM 9105 C C . LEU B 1 645 ? 128.379 127.918 152.766 1.00 10.98 645 LEU B C 1
ATOM 9106 O O . LEU B 1 645 ? 128.088 126.734 152.578 1.00 11.99 645 LEU B O 1
ATOM 9111 N N . VAL B 1 646 ? 128.708 128.394 153.965 1.00 13.88 646 VAL B N 1
ATOM 9112 C CA . VAL B 1 646 ? 128.917 127.526 155.119 1.00 11.34 646 VAL B CA 1
ATOM 9113 C C . VAL B 1 646 ? 127.657 127.383 155.951 1.00 10.75 646 VAL B C 1
ATOM 9114 O O . VAL B 1 646 ? 127.407 126.321 156.529 1.00 13.80 646 VAL B O 1
ATOM 9118 N N . ASN B 1 647 ? 126.881 128.440 156.111 1.00 9.90 647 ASN B N 1
ATOM 9119 C CA . ASN B 1 647 ? 125.609 128.311 156.809 1.00 13.02 647 ASN B CA 1
ATOM 9120 C C . ASN B 1 647 ? 124.455 128.150 155.843 1.00 15.69 647 ASN B C 1
ATOM 9121 O O . ASN B 1 647 ? 123.467 128.869 155.917 1.00 16.79 647 ASN B O 1
ATOM 9126 N N . SER B 1 648 ? 124.533 127.200 154.927 1.00 18.39 648 SER B N 1
ATOM 9127 C CA . SER B 1 648 ? 123.481 127.020 153.949 1.00 14.83 648 SER B CA 1
ATOM 9128 C C . SER B 1 648 ? 122.919 125.613 154.095 1.00 19.78 648 SER B C 1
ATOM 9129 O O . SER B 1 648 ? 123.346 124.838 154.957 1.00 23.82 648 SER B O 1
ATOM 9132 N N . ARG B 1 649 ? 121.945 125.277 153.254 1.00 23.14 649 ARG B N 1
ATOM 9133 C CA . ARG B 1 649 ? 121.230 124.016 153.438 1.00 20.94 649 ARG B CA 1
ATOM 9134 C C . ARG B 1 649 ? 122.145 122.810 153.284 1.00 23.73 649 ARG B C 1
ATOM 9135 O O . ARG B 1 649 ? 121.872 121.749 153.859 1.00 24.17 649 ARG B O 1
ATOM 9143 N N . LEU B 1 650 ? 123.228 122.941 152.512 1.00 18.10 650 LEU B N 1
ATOM 9144 C CA . LEU B 1 650 ? 124.166 121.843 152.287 1.00 14.76 650 LEU B CA 1
ATOM 9145 C C . LEU B 1 650 ? 125.519 122.048 152.985 1.00 14.88 650 LEU B C 1
ATOM 9146 O O . LEU B 1 650 ? 126.084 121.090 153.518 1.00 12.24 650 LEU B O 1
ATOM 9151 N N . GLY B 1 651 ? 126.056 123.270 153.008 1.00 14.44 651 GLY B N 1
ATOM 9152 C CA . GLY B 1 651 ? 127.277 123.520 153.759 1.00 13.03 651 GLY B CA 1
ATOM 9153 C C . GLY B 1 651 ? 128.522 122.941 153.092 1.00 10.89 651 GLY B C 1
ATOM 9154 O O . GLY B 1 651 ? 128.574 122.735 151.882 1.00 12.20 651 GLY B O 1
ATOM 9155 N N . ILE B 1 652 ? 129.545 122.676 153.910 1.00 11.11 652 ILE B N 1
ATOM 9156 C CA . ILE B 1 652 ? 130.806 122.109 153.458 1.00 10.90 652 ILE B CA 1
ATOM 9157 C C . ILE B 1 652 ? 131.149 120.923 154.348 1.00 7.51 652 ILE B C 1
ATOM 9158 O O . ILE B 1 652 ? 130.637 120.792 155.453 1.00 10.32 652 ILE B O 1
ATOM 9163 N N . ASN B 1 653 ? 132.021 120.040 153.860 1.00 6.85 653 ASN B N 1
ATOM 9164 C CA . ASN B 1 653 ? 132.313 118.863 154.662 1.00 5.08 653 ASN B CA 1
ATOM 9165 C C . ASN B 1 653 ? 133.286 119.207 155.776 1.00 6.29 653 ASN B C 1
ATOM 9166 O O . ASN B 1 653 ? 133.824 120.318 155.843 1.00 5.49 653 ASN B O 1
ATOM 9171 N N . SER B 1 654 ? 133.519 118.246 156.680 1.00 4.45 654 SER B N 1
ATOM 9172 C CA . SER B 1 654 ? 134.399 118.505 157.821 1.00 2.30 654 SER B CA 1
ATOM 9173 C C . SER B 1 654 ? 135.808 118.913 157.390 1.00 4.07 654 SER B C 1
ATOM 9174 O O . SER B 1 654 ? 136.437 119.761 158.039 1.00 6.90 654 SER B O 1
ATOM 9177 N N . VAL B 1 655 ? 136.342 118.317 156.315 1.00 5.36 655 VAL B N 1
ATOM 9178 C CA . VAL B 1 655 ? 137.733 118.592 155.926 1.00 4.96 655 VAL B CA 1
ATOM 9179 C C . VAL B 1 655 ? 137.872 119.987 155.347 1.00 4.93 655 VAL B C 1
ATOM 9180 O O . VAL B 1 655 ? 138.908 120.646 155.510 1.00 6.20 655 VAL B O 1
ATOM 9184 N N . ALA B 1 656 ? 136.854 120.463 154.623 1.00 5.56 656 ALA B N 1
ATOM 9185 C CA . ALA B 1 656 ? 136.932 121.833 154.134 1.00 6.24 656 ALA B CA 1
ATOM 9186 C C . ALA B 1 656 ? 136.930 122.814 155.287 1.00 6.26 656 ALA B C 1
ATOM 9187 O O . ALA B 1 656 ? 137.673 123.803 155.259 1.00 10.46 656 ALA B O 1
ATOM 9189 N N . PHE B 1 657 ? 136.098 122.579 156.316 1.00 7.41 657 PHE B N 1
ATOM 9190 C CA . PHE B 1 657 ? 136.096 123.451 157.502 1.00 8.27 657 PHE B CA 1
ATOM 9191 C C . PHE B 1 657 ? 137.418 123.380 158.247 1.00 11.20 657 PHE B C 1
ATOM 9192 O O . PHE B 1 657 ? 137.882 124.381 158.806 1.00 13.63 657 PHE B O 1
ATOM 9200 N N . ASP B 1 658 ? 138.013 122.200 158.319 1.00 8.99 658 ASP B N 1
ATOM 9201 C CA . ASP B 1 658 ? 139.357 122.085 158.872 1.00 5.31 658 ASP B CA 1
ATOM 9202 C C . ASP B 1 658 ? 140.317 123.025 158.163 1.00 11.53 658 ASP B C 1
ATOM 9203 O O . ASP B 1 658 ? 141.118 123.714 158.801 1.00 12.33 658 ASP B O 1
ATOM 9208 N N . ASN B 1 659 ? 140.256 123.059 156.834 1.00 8.05 659 ASN B N 1
ATOM 9209 C CA . ASN B 1 659 ? 141.240 123.791 156.044 1.00 8.98 659 ASN B CA 1
ATOM 9210 C C . ASN B 1 659 ? 140.857 125.254 155.802 1.00 8.23 659 ASN B C 1
ATOM 9211 O O . ASN B 1 659 ? 141.479 125.904 154.955 1.00 10.39 659 ASN B O 1
ATOM 9216 N N . MET B 1 660 ? 139.856 125.776 156.490 1.00 9.08 660 MET B N 1
ATOM 9217 C CA . MET B 1 660 ? 139.269 127.077 156.153 1.00 9.83 660 MET B CA 1
ATOM 9218 C C . MET B 1 660 ? 139.903 128.128 157.032 1.00 7.52 660 MET B C 1
ATOM 9219 O O . MET B 1 660 ? 139.612 128.202 158.226 1.00 8.25 660 MET B O 1
ATOM 9224 N N . SER B 1 661 ? 140.759 128.955 156.456 1.00 11.54 661 SER B N 1
ATOM 9225 C CA . SER B 1 661 ? 141.461 129.902 157.310 1.00 8.75 661 SER B CA 1
ATOM 9226 C C . SER B 1 661 ? 140.526 130.930 157.885 1.00 8.28 661 SER B C 1
ATOM 9227 O O . SER B 1 661 ? 140.778 131.450 158.979 1.00 15.22 661 SER B O 1
ATOM 9230 N N . ASN B 1 662 ? 139.435 131.256 157.199 1.00 13.82 662 ASN B N 1
ATOM 9231 C CA . ASN B 1 662 ? 138.546 132.297 157.722 1.00 9.70 662 ASN B CA 1
ATOM 9232 C C . ASN B 1 662 ? 137.371 131.721 158.484 1.00 10.47 662 ASN B C 1
ATOM 9233 O O . ASN B 1 662 ? 136.254 132.228 158.386 1.00 16.98 662 ASN B O 1
ATOM 9238 N N . LYS B 1 663 ? 137.578 130.662 159.275 1.00 6.92 663 LYS B N 1
ATOM 9239 C CA . LYS B 1 663 ? 136.437 130.001 159.902 1.00 8.60 663 LYS B CA 1
ATOM 9240 C C . LYS B 1 663 ? 135.785 130.832 160.981 1.00 12.63 663 LYS B C 1
ATOM 9241 O O . LYS B 1 663 ? 134.623 130.572 161.317 1.00 19.72 663 LYS B O 1
ATOM 9247 N N . LEU B 1 664 ? 136.478 131.830 161.545 1.00 13.16 664 LEU B N 1
ATOM 9248 C CA . LEU B 1 664 ? 135.886 132.666 162.582 1.00 17.29 664 LEU B CA 1
ATOM 9249 C C . LEU B 1 664 ? 135.013 133.784 162.023 1.00 16.95 664 LEU B C 1
ATOM 9250 O O . LEU B 1 664 ? 134.643 134.690 162.776 1.00 14.61 664 LEU B O 1
ATOM 9255 N N . ASP B 1 665 ? 134.708 133.768 160.729 1.00 15.20 665 ASP B N 1
ATOM 9256 C CA . ASP B 1 665 ? 133.723 134.686 160.182 1.00 16.09 665 ASP B CA 1
ATOM 9257 C C . ASP B 1 665 ? 132.306 134.125 160.208 1.00 21.15 665 ASP B C 1
ATOM 9258 O O . ASP B 1 665 ? 131.360 134.878 159.955 1.00 25.50 665 ASP B O 1
ATOM 9263 N N . VAL B 1 666 ? 132.138 132.827 160.445 1.00 17.23 666 VAL B N 1
ATOM 9264 C CA . VAL B 1 666 ? 130.821 132.198 160.471 1.00 16.97 666 VAL B CA 1
ATOM 9265 C C . VAL B 1 666 ? 130.522 131.525 161.785 1.00 13.93 666 VAL B C 1
ATOM 9266 O O . VAL B 1 666 ? 129.381 131.088 161.989 1.00 19.55 666 VAL B O 1
ATOM 9270 N N . SER B 1 667 ? 131.489 131.433 162.685 1.00 14.60 667 SER B N 1
ATOM 9271 C CA . SER B 1 667 ? 131.343 130.594 163.854 1.00 16.23 667 SER B CA 1
ATOM 9272 C C . SER B 1 667 ? 132.045 131.237 165.034 1.00 15.22 667 SER B C 1
ATOM 9273 O O . SER B 1 667 ? 132.771 132.224 164.895 1.00 18.27 667 SER B O 1
ATOM 9276 N N . SER B 1 668 ? 131.774 130.687 166.212 1.00 12.06 668 SER B N 1
ATOM 9277 C CA . SER B 1 668 ? 132.547 130.983 167.400 1.00 15.10 668 SER B CA 1
ATOM 9278 C C . SER B 1 668 ? 132.677 129.692 168.186 1.00 10.03 668 SER B C 1
ATOM 9279 O O . SER B 1 668 ? 131.908 128.748 167.988 1.00 9.54 668 SER B O 1
ATOM 9282 N N . LEU B 1 669 ? 133.679 129.653 169.065 1.00 8.03 669 LEU B N 1
ATOM 9283 C CA . LEU B 1 669 ? 133.883 128.523 169.958 1.00 8.10 669 LEU B CA 1
ATOM 9284 C C . LEU B 1 669 ? 132.854 128.544 171.072 1.00 9.00 669 LEU B C 1
ATOM 9285 O O . LEU B 1 669 ? 132.709 129.559 171.765 1.00 8.58 669 LEU B O 1
ATOM 9290 N N . ILE B 1 670 ? 132.172 127.424 171.280 1.00 6.35 670 ILE B N 1
ATOM 9291 C CA . ILE B 1 670 ? 131.296 127.262 172.436 1.00 10.45 670 ILE B CA 1
ATOM 9292 C C . ILE B 1 670 ? 131.862 126.306 173.460 1.00 8.08 670 ILE B C 1
ATOM 9293 O O . ILE B 1 670 ? 131.241 126.105 174.508 1.00 9.80 670 ILE B O 1
ATOM 9298 N N . HIS B 1 671 ? 133.012 125.706 173.189 1.00 9.24 671 HIS B N 1
ATOM 9299 C CA . HIS B 1 671 ? 133.757 124.973 174.191 1.00 8.29 671 HIS B CA 1
ATOM 9300 C C . HIS B 1 671 ? 135.193 124.967 173.732 1.00 10.65 671 HIS B C 1
ATOM 9301 O O . HIS B 1 671 ? 135.468 124.648 172.571 1.00 10.18 671 HIS B O 1
ATOM 9308 N N . ASN B 1 672 ? 136.101 125.340 174.631 1.00 14.55 672 ASN B N 1
ATOM 9309 C CA . ASN B 1 672 ? 137.531 125.353 174.334 1.00 11.96 672 ASN B CA 1
ATOM 9310 C C . ASN B 1 672 ? 138.273 124.871 175.561 1.00 10.63 672 ASN B C 1
ATOM 9311 O O . ASN B 1 672 ? 138.228 125.535 176.601 1.00 14.58 672 ASN B O 1
ATOM 9316 N N . GLU B 1 673 ? 138.963 123.744 175.452 1.00 11.62 673 GLU B N 1
ATOM 9317 C CA . GLU B 1 673 ? 139.613 123.163 176.618 1.00 11.99 673 GLU B CA 1
ATOM 9318 C C . GLU B 1 673 ? 140.920 122.486 176.216 1.00 18.04 673 GLU B C 1
ATOM 9319 O O . GLU B 1 673 ? 140.996 121.875 175.145 1.00 19.39 673 GLU B O 1
ATOM 9325 N N . THR B 1 674 ? 141.936 122.577 177.084 1.00 13.57 674 THR B N 1
ATOM 9326 C CA . THR B 1 674 ? 143.229 121.937 176.854 1.00 17.98 674 THR B CA 1
ATOM 9327 C C . THR B 1 674 ? 143.826 121.504 178.195 1.00 16.28 674 THR B C 1
ATOM 9328 O O . THR B 1 674 ? 143.330 121.857 179.270 1.00 18.72 674 THR B O 1
ATOM 9332 N N . SER B 1 675 ? 144.889 120.715 178.151 1.00 16.19 675 SER B N 1
ATOM 9333 C CA . SER B 1 675 ? 145.443 120.201 179.400 1.00 13.15 675 SER B CA 1
ATOM 9334 C C . SER B 1 675 ? 146.396 121.201 180.046 1.00 17.41 675 SER B C 1
ATOM 9335 O O . SER B 1 675 ? 147.037 122.013 179.368 1.00 22.81 675 SER B O 1
ATOM 9338 N N . GLN B 1 676 ? 146.479 121.155 181.380 1.00 19.43 676 GLN B N 1
ATOM 9339 C CA . GLN B 1 676 ? 147.357 122.052 182.125 1.00 17.12 676 GLN B CA 1
ATOM 9340 C C . GLN B 1 676 ? 148.824 121.722 181.835 1.00 18.75 676 GLN B C 1
ATOM 9341 O O . GLN B 1 676 ? 149.150 120.784 181.102 1.00 20.93 676 GLN B O 1
ATOM 9347 N N . ILE B 1 677 ? 149.720 122.523 182.408 1.00 25.64 677 ILE B N 1
ATOM 9348 C CA . ILE B 1 677 ? 151.161 122.338 182.216 1.00 23.76 677 ILE B CA 1
ATOM 9349 C C . ILE B 1 677 ? 151.769 121.533 183.344 1.00 25.38 677 ILE B C 1
ATOM 9350 O O . ILE B 1 677 ? 152.603 120.642 183.126 1.00 20.78 677 ILE B O 1
ATOM 9355 N N . ILE B 1 678 ? 151.342 121.844 184.558 1.00 25.15 678 ILE B N 1
ATOM 9356 C CA . ILE B 1 678 ? 151.885 121.233 185.761 1.00 27.97 678 ILE B CA 1
ATOM 9357 C C . ILE B 1 678 ? 150.794 120.332 186.315 1.00 30.22 678 ILE B C 1
ATOM 9358 O O . ILE B 1 678 ? 149.691 120.806 186.615 1.00 29.15 678 ILE B O 1
ATOM 9363 N N . GLY B 1 679 ? 151.080 119.040 186.441 1.00 25.59 679 GLY B N 1
ATOM 9364 C CA . GLY B 1 679 ? 150.066 118.122 186.939 1.00 20.11 679 GLY B CA 1
ATOM 9365 C C . GLY B 1 679 ? 149.695 118.417 188.380 1.00 28.58 679 GLY B C 1
ATOM 9366 O O . GLY B 1 679 ? 150.461 119.011 189.140 1.00 34.22 679 GLY B O 1
ATOM 9367 N N . LEU B 1 680 ? 148.491 117.998 188.753 1.00 28.14 680 LEU B N 1
ATOM 9368 C CA . LEU B 1 680 ? 148.024 118.130 190.123 1.00 24.90 680 LEU B CA 1
ATOM 9369 C C . LEU B 1 680 ? 148.332 116.868 190.916 1.00 29.12 680 LEU B C 1
ATOM 9370 O O . LEU B 1 680 ? 148.457 115.773 190.360 1.00 35.41 680 LEU B O 1
ATOM 9375 N N . THR B 1 681 ? 148.438 117.025 192.217 1.00 29.80 681 THR B N 1
ATOM 9376 C CA . THR B 1 681 ? 148.739 115.890 193.077 1.00 37.36 681 THR B CA 1
ATOM 9377 C C . THR B 1 681 ? 147.467 115.099 193.362 1.00 38.72 681 THR B C 1
ATOM 9378 O O . THR B 1 681 ? 146.468 115.685 193.790 1.00 31.43 681 THR B O 1
ATOM 9382 N N . PRO B 1 682 ? 147.466 113.766 193.163 1.00 34.60 682 PRO B N 1
ATOM 9383 C CA . PRO B 1 682 ? 148.550 112.927 192.642 1.00 32.63 682 PRO B CA 1
ATOM 9384 C C . PRO B 1 682 ? 148.391 112.504 191.179 1.00 31.64 682 PRO B C 1
ATOM 9385 O O . PRO B 1 682 ? 147.280 112.218 190.727 1.00 32.58 682 PRO B O 1
ATOM 9389 N N . SER B 1 683 ? 149.500 112.446 190.450 1.00 29.40 683 SER B N 1
ATOM 9390 C CA . SER B 1 683 ? 149.460 112.111 189.034 1.00 27.58 683 SER B CA 1
ATOM 9391 C C . SER B 1 683 ? 150.842 111.644 188.601 1.00 30.47 683 SER B C 1
ATOM 9392 O O . SER B 1 683 ? 151.826 111.797 189.328 1.00 33.90 683 SER B O 1
ATOM 9395 N N . THR B 1 684 ? 150.905 111.070 187.395 1.00 29.43 684 THR B N 1
ATOM 9396 C CA . THR B 1 684 ? 152.159 110.616 186.807 1.00 27.51 684 THR B CA 1
ATOM 9397 C C . THR B 1 684 ? 152.473 111.310 185.486 1.00 26.36 684 THR B C 1
ATOM 9398 O O . THR B 1 684 ? 153.250 110.789 184.682 1.00 29.36 684 THR B O 1
ATOM 9402 N N . GLY B 1 685 ? 151.883 112.463 185.235 1.00 27.84 685 GLY B N 1
ATOM 9403 C CA . GLY B 1 685 ? 152.092 113.133 183.969 1.00 18.83 685 GLY B CA 1
ATOM 9404 C C . GLY B 1 685 ? 151.140 114.294 183.926 1.00 17.63 685 GLY B C 1
ATOM 9405 O O . GLY B 1 685 ? 150.329 114.492 184.836 1.00 24.68 685 GLY B O 1
ATOM 9406 N N . SER B 1 686 ? 151.158 115.028 182.819 1.00 16.46 686 SER B N 1
ATOM 9407 C CA . SER B 1 686 ? 150.253 116.160 182.643 1.00 13.46 686 SER B CA 1
ATOM 9408 C C . SER B 1 686 ? 149.738 116.236 181.203 1.00 14.56 686 SER B C 1
ATOM 9409 O O . SER B 1 686 ? 149.769 117.296 180.581 1.00 18.09 686 SER B O 1
ATOM 9412 N N . ASN B 1 687 ? 149.282 115.102 180.676 1.00 12.65 687 ASN B N 1
ATOM 9413 C CA . ASN B 1 687 ? 148.775 115.023 179.303 1.00 12.83 687 ASN B CA 1
ATOM 9414 C C . ASN B 1 687 ? 147.262 115.200 179.115 1.00 15.27 687 ASN B C 1
ATOM 9415 O O . ASN B 1 687 ? 146.782 115.252 177.985 1.00 13.86 687 ASN B O 1
ATOM 9420 N N . VAL B 1 688 ? 146.515 115.292 180.210 1.00 14.98 688 VAL B N 1
ATOM 9421 C CA . VAL B 1 688 ? 145.057 115.433 180.152 1.00 10.05 688 VAL B CA 1
ATOM 9422 C C . VAL B 1 688 ? 144.568 116.385 181.233 1.00 11.72 688 VAL B C 1
ATOM 9423 O O . VAL B 1 688 ? 145.346 116.789 182.078 1.00 13.47 688 VAL B O 1
ATOM 9427 N N . PRO B 1 689 ? 143.305 116.830 181.149 1.00 9.32 689 PRO B N 1
ATOM 9428 C CA . PRO B 1 689 ? 142.781 117.699 182.209 1.00 7.46 689 PRO B CA 1
ATOM 9429 C C . PRO B 1 689 ? 142.733 116.913 183.520 1.00 12.15 689 PRO B C 1
ATOM 9430 O O . PRO B 1 689 ? 142.332 115.752 183.510 1.00 15.36 689 PRO B O 1
ATOM 9434 N N . HIS B 1 690 ? 143.129 117.531 184.628 1.00 14.98 690 HIS B N 1
ATOM 9435 C CA . HIS B 1 690 ? 143.158 116.835 185.916 1.00 15.35 690 HIS B CA 1
ATOM 9436 C C . HIS B 1 690 ? 141.943 117.126 186.803 1.00 19.03 690 HIS B C 1
ATOM 9437 O O . HIS B 1 690 ? 141.801 116.469 187.836 1.00 21.93 690 HIS B O 1
ATOM 9444 N N . THR B 1 691 ? 141.088 118.041 186.357 1.00 18.45 691 THR B N 1
ATOM 9445 C CA . THR B 1 691 ? 139.886 118.437 187.078 1.00 21.62 691 THR B CA 1
ATOM 9446 C C . THR B 1 691 ? 138.665 118.393 186.161 1.00 21.42 691 THR B C 1
ATOM 9447 O O . THR B 1 691 ? 138.789 118.412 184.938 1.00 20.71 691 THR B O 1
ATOM 9451 N N . ARG B 1 692 ? 137.489 118.336 186.774 1.00 23.49 692 ARG B N 1
ATOM 9452 C CA . ARG B 1 692 ? 136.210 118.250 186.075 1.00 17.74 692 ARG B CA 1
ATOM 9453 C C . ARG B 1 692 ? 135.521 119.610 186.017 1.00 21.03 692 ARG B C 1
ATOM 9454 O O . ARG B 1 692 ? 134.303 119.696 185.889 1.00 23.48 692 ARG B O 1
ATOM 9462 N N . ILE B 1 693 ? 136.317 120.668 186.110 1.00 25.12 693 ILE B N 1
ATOM 9463 C CA . ILE B 1 693 ? 135.814 122.040 186.142 1.00 22.53 693 ILE B CA 1
ATOM 9464 C C . ILE B 1 693 ? 134.985 122.492 184.936 1.00 20.07 693 ILE B C 1
ATOM 9465 O O . ILE B 1 693 ? 134.009 123.220 185.107 1.00 20.31 693 ILE B O 1
ATOM 9470 N N . MET B 1 694 ? 135.359 122.093 183.726 1.00 19.16 694 MET B N 1
ATOM 9471 C CA . MET B 1 694 ? 134.601 122.521 182.553 1.00 12.14 694 MET B CA 1
ATOM 9472 C C . MET B 1 694 ? 133.297 121.762 182.351 1.00 15.17 694 MET B C 1
ATOM 9473 O O . MET B 1 694 ? 132.637 121.980 181.322 1.00 15.84 694 MET B O 1
ATOM 9478 N N . TRP B 1 695 ? 132.925 120.842 183.256 1.00 12.83 695 TRP B N 1
ATOM 9479 C CA . TRP B 1 695 ? 131.843 119.890 183.013 1.00 12.68 695 TRP B CA 1
ATOM 9480 C C . TRP B 1 695 ? 130.862 119.867 184.172 1.00 15.81 695 TRP B C 1
ATOM 9481 O O . TRP B 1 695 ? 131.266 119.899 185.339 1.00 19.07 695 TRP B O 1
ATOM 9492 N N . SER B 1 696 ? 129.570 119.779 183.831 1.00 13.39 696 SER B N 1
ATOM 9493 C CA . SER B 1 696 ? 128.485 119.809 184.806 1.00 14.53 696 SER B CA 1
ATOM 9494 C C . SER B 1 696 ? 128.189 118.455 185.447 1.00 16.40 696 SER B C 1
ATOM 9495 O O . SER B 1 696 ? 127.665 118.425 186.562 1.00 19.97 696 SER B O 1
ATOM 9498 N N . ASN B 1 697 ? 128.486 117.338 184.782 1.00 14.66 697 ASN B N 1
ATOM 9499 C CA . ASN B 1 697 ? 128.139 116.026 185.311 1.00 14.40 697 ASN B CA 1
ATOM 9500 C C . ASN B 1 697 ? 129.348 115.105 185.209 1.00 17.07 697 ASN B C 1
ATOM 9501 O O . ASN B 1 697 ? 130.325 115.402 184.520 1.00 18.36 697 ASN B O 1
ATOM 9506 N N . GLY B 1 698 ? 129.289 113.979 185.910 1.00 17.76 698 GLY B N 1
ATOM 9507 C CA . GLY B 1 698 ? 130.302 112.946 185.772 1.00 16.63 698 GLY B CA 1
ATOM 9508 C C . GLY B 1 698 ? 131.351 113.000 186.861 1.00 18.63 698 GLY B C 1
ATOM 9509 O O . GLY B 1 698 ? 131.145 113.576 187.931 1.00 23.86 698 GLY B O 1
ATOM 9510 N N . ALA B 1 699 ? 132.503 112.385 186.583 1.00 18.35 699 ALA B N 1
ATOM 9511 C CA . ALA B 1 699 ? 133.554 112.300 187.597 1.00 21.39 699 ALA B CA 1
ATOM 9512 C C . ALA B 1 699 ? 134.900 112.010 186.938 1.00 14.42 699 ALA B C 1
ATOM 9513 O O . ALA B 1 699 ? 134.974 111.698 185.749 1.00 16.51 699 ALA B O 1
ATOM 9515 N N . MET B 1 700 ? 135.974 112.125 187.725 1.00 21.28 700 MET B N 1
ATOM 9516 C CA . MET B 1 700 ? 137.278 111.649 187.272 1.00 18.57 700 MET B CA 1
ATOM 9517 C C . MET B 1 700 ? 137.384 110.149 187.486 1.00 16.14 700 MET B C 1
ATOM 9518 O O . MET B 1 700 ? 136.776 109.583 188.396 1.00 19.16 700 MET B O 1
ATOM 9523 N N . TYR B 1 701 ? 138.181 109.506 186.636 1.00 20.39 701 TYR B N 1
ATOM 9524 C CA . TYR B 1 701 ? 138.244 108.053 186.650 1.00 20.05 701 TYR B CA 1
ATOM 9525 C C . TYR B 1 701 ? 138.790 107.532 187.967 1.00 22.11 701 TYR B C 1
ATOM 9526 O O . TYR B 1 701 ? 138.251 106.577 188.537 1.00 23.18 701 TYR B O 1
ATOM 9535 N N . SER B 1 702 ? 139.850 108.146 188.474 1.00 27.56 702 SER B N 1
ATOM 9536 C CA . SER B 1 702 ? 140.461 107.675 189.704 1.00 28.60 702 SER B CA 1
ATOM 9537 C C . SER B 1 702 ? 141.066 108.864 190.428 1.00 30.56 702 SER B C 1
ATOM 9538 O O . SER B 1 702 ? 141.550 109.807 189.799 1.00 33.02 702 SER B O 1
ATOM 9541 N N . SER B 1 703 ? 141.023 108.819 191.755 1.00 35.58 703 SER B N 1
ATOM 9542 C CA . SER B 1 703 ? 141.588 109.878 192.583 1.00 39.49 703 SER B CA 1
ATOM 9543 C C . SER B 1 703 ? 143.024 109.605 193.017 1.00 45.58 703 SER B C 1
ATOM 9544 O O . SER B 1 703 ? 143.598 110.427 193.738 1.00 46.37 703 SER B O 1
ATOM 9547 N N . THR B 1 704 ? 143.612 108.473 192.615 1.00 36.00 704 THR B N 1
ATOM 9548 C CA . THR B 1 704 ? 145.011 108.182 192.912 1.00 37.97 704 THR B CA 1
ATOM 9549 C C . THR B 1 704 ? 145.954 108.480 191.752 1.00 42.77 704 THR B C 1
ATOM 9550 O O . THR B 1 704 ? 147.150 108.682 191.987 1.00 39.39 704 THR B O 1
ATOM 9554 N N . ASP B 1 705 ? 145.463 108.491 190.515 1.00 31.14 705 ASP B N 1
ATOM 9555 C CA . ASP B 1 705 ? 146.254 108.939 189.370 1.00 24.72 705 ASP B CA 1
ATOM 9556 C C . ASP B 1 705 ? 145.317 109.796 188.523 1.00 23.19 705 ASP B C 1
ATOM 9557 O O . ASP B 1 705 ? 144.555 109.275 187.706 1.00 22.74 705 ASP B O 1
ATOM 9562 N N . LEU B 1 706 ? 145.379 111.108 188.724 1.00 24.08 706 LEU B N 1
ATOM 9563 C CA . LEU B 1 706 ? 144.529 112.046 187.997 1.00 20.01 706 LEU B CA 1
ATOM 9564 C C . LEU B 1 706 ? 144.854 112.124 186.508 1.00 20.71 706 LEU B C 1
ATOM 9565 O O . LEU B 1 706 ? 144.072 112.661 185.726 1.00 21.86 706 LEU B O 1
ATOM 9570 N N . ASN B 1 707 ? 146.005 111.587 186.120 1.00 18.90 707 ASN B N 1
ATOM 9571 C CA . ASN B 1 707 ? 146.426 111.601 184.721 1.00 19.65 707 ASN B CA 1
ATOM 9572 C C . ASN B 1 707 ? 145.475 110.806 183.829 1.00 17.83 707 ASN B C 1
ATOM 9573 O O . ASN B 1 707 ? 145.260 111.170 182.675 1.00 17.12 707 ASN B O 1
ATOM 9578 N N . ASN B 1 708 ? 144.959 109.695 184.355 1.00 20.05 708 ASN B N 1
ATOM 9579 C CA . ASN B 1 708 ? 144.018 108.835 183.635 1.00 17.61 708 ASN B CA 1
ATOM 9580 C C . ASN B 1 708 ? 142.904 109.616 182.935 1.00 21.09 708 ASN B C 1
ATOM 9581 O O . ASN B 1 708 ? 142.393 109.183 181.905 1.00 18.12 708 ASN B O 1
ATOM 9586 N N . GLY B 1 709 ? 142.525 110.758 183.499 1.00 17.45 709 GLY B N 1
ATOM 9587 C CA . GLY B 1 709 ? 141.492 111.593 182.887 1.00 18.14 709 GLY B CA 1
ATOM 9588 C C . GLY B 1 709 ? 140.077 111.353 183.394 1.00 19.77 709 GLY B C 1
ATOM 9589 O O . GLY B 1 709 ? 139.851 110.817 184.481 1.00 19.78 709 GLY B O 1
ATOM 9590 N N . PHE B 1 710 ? 139.104 111.781 182.573 1.00 18.38 710 PHE B N 1
ATOM 9591 C CA . PHE B 1 710 ? 137.681 111.657 182.872 1.00 19.20 710 PHE B CA 1
ATOM 9592 C C . PHE B 1 710 ? 137.241 110.198 182.906 1.00 16.07 710 PHE B C 1
ATOM 9593 O O . PHE B 1 710 ? 137.823 109.334 182.244 1.00 15.59 710 PHE B O 1
ATOM 9601 N N . ARG B 1 711 ? 136.169 109.936 183.649 1.00 17.28 711 ARG B N 1
ATOM 9602 C CA . ARG B 1 711 ? 135.546 108.613 183.696 1.00 12.72 711 ARG B CA 1
ATOM 9603 C C . ARG B 1 711 ? 134.531 108.507 182.568 1.00 13.43 711 ARG B C 1
ATOM 9604 O O . ARG B 1 711 ? 133.722 109.422 182.365 1.00 14.03 711 ARG B O 1
ATOM 9612 N N . LEU B 1 712 ? 134.560 107.394 181.839 1.00 12.84 712 LEU B N 1
ATOM 9613 C CA . LEU B 1 712 ? 133.647 107.157 180.724 1.00 8.26 712 LEU B CA 1
ATOM 9614 C C . LEU B 1 712 ? 132.675 106.059 181.146 1.00 12.34 712 LEU B C 1
ATOM 9615 O O . LEU B 1 712 ? 133.083 104.913 181.362 1.00 13.39 712 LEU B O 1
ATOM 9620 N N . ASN B 1 713 ? 131.394 106.396 181.255 1.00 13.69 713 ASN B N 1
ATOM 9621 C CA . ASN B 1 713 ? 130.393 105.426 181.668 1.00 13.36 713 ASN B CA 1
ATOM 9622 C C . ASN B 1 713 ? 129.666 104.865 180.454 1.00 15.42 713 ASN B C 1
ATOM 9623 O O . ASN B 1 713 ? 129.584 105.501 179.403 1.00 15.65 713 ASN B O 1
ATOM 9628 N N . TYR B 1 714 ? 129.098 103.674 180.623 1.00 13.21 714 TYR B N 1
ATOM 9629 C CA . TYR B 1 714 ? 128.502 102.961 179.501 1.00 14.56 714 TYR B CA 1
ATOM 9630 C C . TYR B 1 714 ? 127.215 103.618 179.016 1.00 16.23 714 TYR B C 1
ATOM 9631 O O . TYR B 1 714 ? 126.404 104.108 179.810 1.00 16.28 714 TYR B O 1
ATOM 9640 N N . LEU B 1 715 ? 127.004 103.593 177.701 1.00 15.29 715 LEU B N 1
ATOM 9641 C CA . LEU B 1 715 ? 125.731 104.016 177.124 1.00 13.66 715 LEU B CA 1
ATOM 9642 C C . LEU B 1 715 ? 125.467 103.152 175.903 1.00 14.85 715 LEU B C 1
ATOM 9643 O O . LEU B 1 715 ? 126.342 103.018 175.046 1.00 17.39 715 LEU B O 1
ATOM 9648 N N . SER B 1 716 ? 124.267 102.579 175.799 1.00 16.76 716 SER B N 1
ATOM 9649 C CA . SER B 1 716 ? 124.069 101.527 174.804 1.00 14.30 716 SER B CA 1
ATOM 9650 C C . SER B 1 716 ? 123.992 102.053 173.377 1.00 16.09 716 SER B C 1
ATOM 9651 O O . SER B 1 716 ? 124.381 101.344 172.440 1.00 16.20 716 SER B O 1
ATOM 9654 N N . ASN B 1 717 ? 123.467 103.254 173.167 1.00 17.34 717 ASN B N 1
ATOM 9655 C CA . ASN B 1 717 ? 123.420 103.842 171.833 1.00 14.69 717 ASN B CA 1
ATOM 9656 C C . ASN B 1 717 ? 123.374 105.344 171.983 1.00 15.56 717 ASN B C 1
ATOM 9657 O O . ASN B 1 717 ? 123.137 105.867 173.069 1.00 16.77 717 ASN B O 1
ATOM 9662 N N . HIS B 1 718 ? 123.577 106.044 170.878 1.00 14.92 718 HIS B N 1
ATOM 9663 C CA . HIS B 1 718 ? 123.748 107.480 171.011 1.00 11.00 718 HIS B CA 1
ATOM 9664 C C . HIS B 1 718 ? 122.447 108.227 171.180 1.00 15.99 718 HIS B C 1
ATOM 9665 O O . HIS B 1 718 ? 122.475 109.447 171.378 1.00 15.84 718 HIS B O 1
ATOM 9672 N N . ASN B 1 719 ? 121.304 107.549 171.106 1.00 19.30 719 ASN B N 1
ATOM 9673 C CA . ASN B 1 719 ? 120.018 108.206 171.288 1.00 16.50 719 ASN B CA 1
ATOM 9674 C C . ASN B 1 719 ? 119.385 107.869 172.630 1.00 20.99 719 ASN B C 1
ATOM 9675 O O . ASN B 1 719 ? 118.219 108.208 172.854 1.00 22.77 719 ASN B O 1
ATOM 9680 N N . GLU B 1 720 ? 120.122 107.217 173.521 1.00 17.36 720 GLU B N 1
ATOM 9681 C CA . GLU B 1 720 ? 119.643 106.901 174.853 1.00 17.93 720 GLU B CA 1
ATOM 9682 C C . GLU B 1 720 ? 119.790 108.107 175.772 1.00 21.14 720 GLU B C 1
ATOM 9683 O O . GLU B 1 720 ? 120.574 109.018 175.496 1.00 22.71 720 GLU B O 1
ATOM 9689 N N . PRO B 1 721 ? 119.031 108.152 176.863 1.00 20.78 721 PRO B N 1
ATOM 9690 C CA . PRO B 1 721 ? 119.128 109.299 177.774 1.00 20.77 721 PRO B CA 1
ATOM 9691 C C . PRO B 1 721 ? 120.441 109.322 178.547 1.00 22.53 721 PRO B C 1
ATOM 9692 O O . PRO B 1 721 ? 120.952 108.288 178.977 1.00 23.20 721 PRO B O 1
ATOM 9696 N N . LEU B 1 722 ? 120.982 110.527 178.732 1.00 20.21 722 LEU B N 1
ATOM 9697 C CA . LEU B 1 722 ? 122.192 110.732 179.516 1.00 18.92 722 LEU B CA 1
ATOM 9698 C C . LEU B 1 722 ? 121.816 111.006 180.969 1.00 21.97 722 LEU B C 1
ATOM 9699 O O . LEU B 1 722 ? 120.849 111.724 181.242 1.00 24.56 722 LEU B O 1
ATOM 9704 N N . THR B 1 723 ? 122.558 110.412 181.898 1.00 19.46 723 THR B N 1
ATOM 9705 C CA . THR B 1 723 ? 122.291 110.500 183.327 1.00 22.43 723 THR B CA 1
ATOM 9706 C C . THR B 1 723 ? 123.371 111.316 184.030 1.00 24.43 723 THR B C 1
ATOM 9707 O O . THR B 1 723 ? 124.407 111.633 183.437 1.00 28.04 723 THR B O 1
ATOM 9711 N N . PRO B 1 724 ? 123.153 111.708 185.291 1.00 27.45 724 PRO B N 1
ATOM 9712 C CA . PRO B 1 724 ? 124.210 112.439 186.012 1.00 23.10 724 PRO B CA 1
ATOM 9713 C C . PRO B 1 724 ? 125.507 111.657 186.191 1.00 26.08 724 PRO B C 1
ATOM 9714 O O . PRO B 1 724 ? 126.527 112.270 186.528 1.00 24.62 724 PRO B O 1
ATOM 9718 N N . MET B 1 725 ? 125.515 110.341 185.965 1.00 30.17 725 MET B N 1
ATOM 9719 C CA . MET B 1 725 ? 126.775 109.599 186.019 1.00 21.06 725 MET B CA 1
ATOM 9720 C C . MET B 1 725 ? 127.669 109.894 184.825 1.00 23.42 725 MET B C 1
ATOM 9721 O O . MET B 1 725 ? 128.894 109.781 184.935 1.00 25.76 725 MET B O 1
ATOM 9726 N N . HIS B 1 726 ? 127.091 110.253 183.680 1.00 20.78 726 HIS B N 1
ATOM 9727 C CA . HIS B 1 726 ? 127.871 110.474 182.471 1.00 15.20 726 HIS B CA 1
ATOM 9728 C C . HIS B 1 726 ? 128.473 111.866 182.470 1.00 17.21 726 HIS B C 1
ATOM 9729 O O . HIS B 1 726 ? 127.944 112.794 183.080 1.00 22.80 726 HIS B O 1
ATOM 9736 N N . LEU B 1 727 ? 129.580 112.016 181.751 1.00 16.74 727 LEU B N 1
ATOM 9737 C CA . LEU B 1 727 ? 130.286 113.290 181.635 1.00 12.97 727 LEU B CA 1
ATOM 9738 C C . LEU B 1 727 ? 129.703 114.068 180.470 1.00 11.43 727 LEU B C 1
ATOM 9739 O O . LEU B 1 727 ? 130.004 113.776 179.307 1.00 13.37 727 LEU B O 1
ATOM 9744 N N . TYR B 1 728 ? 128.884 115.079 180.760 1.00 9.26 728 TYR B N 1
ATOM 9745 C CA . TYR B 1 728 ? 128.216 115.790 179.681 1.00 9.52 728 TYR B CA 1
ATOM 9746 C C . TYR B 1 728 ? 127.835 117.203 180.131 1.00 8.83 728 TYR B C 1
ATOM 9747 O O . TYR B 1 728 ? 127.908 117.548 181.306 1.00 8.94 728 TYR B O 1
ATOM 9756 N N . ASN B 1 729 ? 127.464 118.026 179.150 1.00 7.02 729 ASN B N 1
ATOM 9757 C CA . ASN B 1 729 ? 127.050 119.402 179.360 1.00 8.46 729 ASN B CA 1
ATOM 9758 C C . ASN B 1 729 ? 125.789 119.638 178.547 1.00 8.33 729 ASN B C 1
ATOM 9759 O O . ASN B 1 729 ? 125.557 118.955 177.549 1.00 9.48 729 ASN B O 1
ATOM 9764 N N . GLU B 1 730 ? 125.003 120.649 178.955 1.00 9.86 730 GLU B N 1
ATOM 9765 C CA . GLU B 1 730 ? 123.742 120.998 178.312 1.00 10.82 730 GLU B CA 1
ATOM 9766 C C . GLU B 1 730 ? 123.587 122.508 178.169 1.00 13.43 730 GLU B C 1
ATOM 9767 O O . GLU B 1 730 ? 123.872 123.260 179.105 1.00 11.81 730 GLU B O 1
ATOM 9773 N N . PHE B 1 731 ? 123.086 122.959 177.018 1.00 11.92 731 PHE B N 1
ATOM 9774 C CA . PHE B 1 731 ? 122.728 124.368 176.927 1.00 14.74 731 PHE B CA 1
ATOM 9775 C C . PHE B 1 731 ? 121.535 124.533 176.001 1.00 14.00 731 PHE B C 1
ATOM 9776 O O . PHE B 1 731 ? 121.290 123.696 175.129 1.00 18.30 731 PHE B O 1
ATOM 9784 N N . SER B 1 732 ? 120.802 125.630 176.171 1.00 11.03 732 SER B N 1
ATOM 9785 C CA . SER B 1 732 ? 119.581 125.850 175.411 1.00 14.68 732 SER B CA 1
ATOM 9786 C C . SER B 1 732 ? 119.765 126.946 174.372 1.00 16.95 732 SER B C 1
ATOM 9787 O O . SER B 1 732 ? 120.483 127.921 174.606 1.00 21.79 732 SER B O 1
ATOM 9790 N N . VAL B 1 733 ? 119.090 126.789 173.212 1.00 22.85 733 VAL B N 1
ATOM 9791 C CA . VAL B 1 733 ? 119.273 127.638 172.028 1.00 21.76 733 VAL B CA 1
ATOM 9792 C C . VAL B 1 733 ? 117.933 128.135 171.482 1.00 22.16 733 VAL B C 1
ATOM 9793 O O . VAL B 1 733 ? 116.887 127.530 171.706 1.00 24.75 733 VAL B O 1
ATOM 9797 N N . SER B 1 734 ? 117.986 129.259 170.755 1.00 29.33 734 SER B N 1
ATOM 9798 C CA . SER B 1 734 ? 116.846 129.910 170.087 1.00 27.49 734 SER B CA 1
ATOM 9799 C C . SER B 1 734 ? 115.704 130.205 171.068 1.00 27.73 734 SER B C 1
ATOM 9800 O O . SER B 1 734 ? 114.611 129.643 171.002 1.00 30.84 734 SER B O 1
ATOM 9803 N N . GLU B 1 735 ? 115.978 131.142 171.978 1.00 33.84 735 GLU B N 1
ATOM 9804 C CA . GLU B 1 735 ? 115.010 131.518 173.013 1.00 35.43 735 GLU B CA 1
ATOM 9805 C C . GLU B 1 735 ? 114.356 132.852 172.655 1.00 36.19 735 GLU B C 1
ATOM 9806 O O . GLU B 1 735 ? 114.842 133.919 173.032 1.00 33.97 735 GLU B O 1
ATOM 9812 N N . PHE B 1 736 ? 113.241 132.786 171.933 1.00 37.18 736 PHE B N 1
ATOM 9813 C CA . PHE B 1 736 ? 112.450 133.952 171.572 1.00 33.64 736 PHE B CA 1
ATOM 9814 C C . PHE B 1 736 ? 111.152 133.971 172.379 1.00 35.58 736 PHE B C 1
ATOM 9815 O O . PHE B 1 736 ? 110.685 132.941 172.871 1.00 36.66 736 PHE B O 1
ATOM 9823 N N . GLY B 1 737 ? 110.577 135.164 172.521 1.00 29.32 737 GLY B N 1
ATOM 9824 C CA . GLY B 1 737 ? 109.444 135.366 173.405 1.00 31.87 737 GLY B CA 1
ATOM 9825 C C . GLY B 1 737 ? 108.102 135.078 172.755 1.00 29.09 737 GLY B C 1
ATOM 9826 O O . GLY B 1 737 ? 108.001 134.611 171.620 1.00 35.07 737 GLY B O 1
ATOM 9827 N N . GLY B 1 738 ? 107.044 135.393 173.501 1.00 34.63 738 GLY B N 1
ATOM 9828 C CA . GLY B 1 738 ? 105.700 135.034 173.082 1.00 35.67 738 GLY B CA 1
ATOM 9829 C C . GLY B 1 738 ? 105.133 135.879 171.958 1.00 38.54 738 GLY B C 1
ATOM 9830 O O . GLY B 1 738 ? 104.204 135.434 171.276 1.00 37.19 738 GLY B O 1
ATOM 9831 N N . SER B 1 739 ? 105.654 137.085 171.754 1.00 30.38 739 SER B N 1
ATOM 9832 C CA . SER B 1 739 ? 105.168 137.961 170.696 1.00 30.64 739 SER B CA 1
ATOM 9833 C C . SER B 1 739 ? 105.875 137.740 169.368 1.00 33.25 739 SER B C 1
ATOM 9834 O O . SER B 1 739 ? 105.639 138.501 168.425 1.00 32.76 739 SER B O 1
ATOM 9837 N N . VAL B 1 740 ? 106.744 136.739 169.277 1.00 34.65 740 VAL B N 1
ATOM 9838 C CA . VAL B 1 740 ? 107.507 136.447 168.072 1.00 31.43 740 VAL B CA 1
ATOM 9839 C C . VAL B 1 740 ? 107.011 135.133 167.497 1.00 41.81 740 VAL B C 1
ATOM 9840 O O . VAL B 1 740 ? 106.981 134.114 168.198 1.00 47.86 740 VAL B O 1
ATOM 9844 N N . THR B 1 741 ? 106.632 135.153 166.226 1.00 49.16 741 THR B N 1
ATOM 9845 C CA . THR B 1 741 ? 106.321 133.931 165.499 1.00 52.21 741 THR B CA 1
ATOM 9846 C C . THR B 1 741 ? 107.590 133.185 165.098 1.00 57.17 741 THR B C 1
ATOM 9847 O O . THR B 1 741 ? 108.608 133.799 164.760 1.00 58.22 741 THR B O 1
ATOM 9851 N N . GLU B 1 742 ? 107.526 131.846 165.152 1.00 61.19 742 GLU B N 1
ATOM 9852 C CA . GLU B 1 742 ? 108.688 131.020 164.822 1.00 63.61 742 GLU B CA 1
ATOM 9853 C C . GLU B 1 742 ? 109.093 131.180 163.365 1.00 61.58 742 GLU B C 1
ATOM 9854 O O . GLU B 1 742 ? 110.279 131.046 163.031 1.00 52.22 742 GLU B O 1
ATOM 9860 N N . SER B 1 743 ? 108.132 131.485 162.486 1.00 55.85 743 SER B N 1
ATOM 9861 C CA . SER B 1 743 ? 108.485 131.769 161.103 1.00 50.58 743 SER B CA 1
ATOM 9862 C C . SER B 1 743 ? 109.333 133.034 160.937 1.00 49.24 743 SER B C 1
ATOM 9863 O O . SER B 1 743 ? 110.096 133.098 159.978 1.00 42.72 743 SER B O 1
ATOM 9866 N N . ASN B 1 744 ? 109.262 133.965 161.881 1.00 47.73 744 ASN B N 1
ATOM 9867 C CA . ASN B 1 744 ? 110.070 135.177 161.812 1.00 41.70 744 ASN B CA 1
ATOM 9868 C C . ASN B 1 744 ? 111.348 135.036 162.639 1.00 43.59 744 ASN B C 1
ATOM 9869 O O . ASN B 1 744 ? 112.404 135.535 162.255 1.00 40.44 744 ASN B O 1
ATOM 9874 N N . ALA B 1 745 ? 111.241 134.357 163.777 1.00 47.36 745 ALA B N 1
ATOM 9875 C CA . ALA B 1 745 ? 112.371 134.154 164.686 1.00 44.43 745 ALA B CA 1
ATOM 9876 C C . ALA B 1 745 ? 113.537 133.334 164.124 1.00 45.78 745 ALA B C 1
ATOM 9877 O O . ALA B 1 745 ? 114.696 133.644 164.413 1.00 40.79 745 ALA B O 1
ATOM 9879 N N . LEU B 1 746 ? 113.199 132.269 163.390 1.00 37.64 746 LEU B N 1
ATOM 9880 C CA . LEU B 1 746 ? 114.134 131.322 162.742 1.00 30.29 746 LEU B CA 1
ATOM 9881 C C . LEU B 1 746 ? 114.903 130.416 163.715 1.00 32.99 746 LEU B C 1
ATOM 9882 O O . LEU B 1 746 ? 114.531 130.282 164.879 1.00 36.60 746 LEU B O 1
ATOM 9887 N N . ASP B 1 747 ? 115.985 129.814 163.230 1.00 26.92 747 ASP B N 1
ATOM 9888 C CA . ASP B 1 747 ? 116.807 128.909 164.032 1.00 25.40 747 ASP B CA 1
ATOM 9889 C C . ASP B 1 747 ? 118.157 129.538 164.352 1.00 20.53 747 ASP B C 1
ATOM 9890 O O . ASP B 1 747 ? 118.766 130.186 163.503 1.00 23.65 747 ASP B O 1
ATOM 9895 N N . GLU B 1 748 ? 118.612 129.356 165.586 1.00 18.00 748 GLU B N 1
ATOM 9896 C CA . GLU B 1 748 ? 119.873 129.939 166.035 1.00 18.86 748 GLU B CA 1
ATOM 9897 C C . GLU B 1 748 ? 121.171 129.271 165.559 1.00 12.35 748 GLU B C 1
ATOM 9898 O O . GLU B 1 748 ? 122.085 129.963 165.120 1.00 19.87 748 GLU B O 1
ATOM 9904 N N . ILE B 1 749 ? 121.264 127.947 165.639 1.00 18.37 749 ILE B N 1
ATOM 9905 C CA . ILE B 1 749 ? 122.505 127.280 165.249 1.00 12.82 749 ILE B CA 1
ATOM 9906 C C . ILE B 1 749 ? 122.195 126.311 164.119 1.00 14.53 749 ILE B C 1
ATOM 9907 O O . ILE B 1 749 ? 121.206 125.575 164.178 1.00 19.97 749 ILE B O 1
ATOM 9912 N N . LYS B 1 750 ? 123.016 126.337 163.069 1.00 14.61 750 LYS B N 1
ATOM 9913 C CA . LYS B 1 750 ? 122.808 125.487 161.906 1.00 12.09 750 LYS B CA 1
ATOM 9914 C C . LYS B 1 750 ? 123.663 124.228 161.961 1.00 13.20 750 LYS B C 1
ATOM 9915 O O . LYS B 1 750 ? 123.129 123.120 161.872 1.00 19.28 750 LYS B O 1
ATOM 9921 N N . TYR B 1 751 ? 124.979 124.362 162.151 1.00 11.99 751 TYR B N 1
ATOM 9922 C CA . TYR B 1 751 ? 125.887 123.223 162.198 1.00 12.92 751 TYR B CA 1
ATOM 9923 C C . TYR B 1 751 ? 126.795 123.341 163.414 1.00 13.94 751 TYR B C 1
ATOM 9924 O O . TYR B 1 751 ? 127.033 124.434 163.938 1.00 12.59 751 TYR B O 1
ATOM 9933 N N . ILE B 1 752 ? 127.335 122.205 163.842 1.00 7.91 752 ILE B N 1
ATOM 9934 C CA . ILE B 1 752 ? 128.302 122.168 164.930 1.00 6.98 752 ILE B CA 1
ATOM 9935 C C . ILE B 1 752 ? 129.491 121.335 164.460 1.00 9.98 752 ILE B C 1
ATOM 9936 O O . ILE B 1 752 ? 129.309 120.197 164.032 1.00 8.60 752 ILE B O 1
ATOM 9941 N N . PHE B 1 753 ? 130.694 121.918 164.478 1.00 8.05 753 PHE B N 1
ATOM 9942 C CA . PHE B 1 753 ? 131.930 121.234 164.107 1.00 8.95 753 PHE B CA 1
ATOM 9943 C C . PHE B 1 753 ? 132.750 120.949 165.371 1.00 7.52 753 PHE B C 1
ATOM 9944 O O . PHE B 1 753 ? 133.053 121.874 166.122 1.00 14.23 753 PHE B O 1
ATOM 9952 N N . ILE B 1 754 ? 133.103 119.678 165.608 1.00 6.84 754 ILE B N 1
ATOM 9953 C CA . ILE B 1 754 ? 133.865 119.244 166.782 1.00 3.92 754 ILE B CA 1
ATOM 9954 C C . ILE B 1 754 ? 135.269 118.833 166.338 1.00 5.04 754 ILE B C 1
ATOM 9955 O O . ILE B 1 754 ? 135.417 118.070 165.385 1.00 4.94 754 ILE B O 1
ATOM 9960 N N . GLN B 1 755 ? 136.302 119.329 167.034 1.00 3.78 755 GLN B N 1
ATOM 9961 C CA . GLN B 1 755 ? 137.692 118.966 166.793 1.00 3.26 755 GLN B CA 1
ATOM 9962 C C . GLN B 1 755 ? 138.280 118.319 168.041 1.00 2.92 755 GLN B C 1
ATOM 9963 O O . GLN B 1 755 ? 138.116 118.829 169.144 1.00 3.42 755 GLN B O 1
ATOM 9969 N N . THR B 1 756 ? 138.972 117.206 167.863 1.00 4.39 756 THR B N 1
ATOM 9970 C CA . THR B 1 756 ? 139.677 116.618 168.992 1.00 3.51 756 THR B CA 1
ATOM 9971 C C . THR B 1 756 ? 140.770 115.719 168.444 1.00 4.90 756 THR B C 1
ATOM 9972 O O . THR B 1 756 ? 140.976 115.631 167.226 1.00 7.59 756 THR B O 1
ATOM 9976 N N . THR B 1 757 ? 141.499 115.070 169.354 1.00 10.72 757 THR B N 1
ATOM 9977 C CA . THR B 1 757 ? 142.719 114.348 169.002 1.00 10.39 757 THR B CA 1
ATOM 9978 C C . THR B 1 757 ? 142.457 112.970 168.380 1.00 14.33 757 THR B C 1
ATOM 9979 O O . THR B 1 757 ? 141.530 112.252 168.761 1.00 13.91 757 THR B O 1
ATOM 9983 N N . TYR B 1 758 ? 143.342 112.577 167.452 1.00 12.12 758 TYR B N 1
ATOM 9984 C CA . TYR B 1 758 ? 143.273 111.294 166.763 1.00 12.65 758 TYR B CA 1
ATOM 9985 C C . TYR B 1 758 ? 143.903 110.166 167.598 1.00 12.26 758 TYR B C 1
ATOM 9986 O O . TYR B 1 758 ? 144.823 110.380 168.387 1.00 16.04 758 TYR B O 1
ATOM 9995 N N . ALA B 1 759 ? 143.354 108.966 167.454 1.00 13.05 759 ALA B N 1
ATOM 9996 C CA . ALA B 1 759 ? 143.917 107.740 167.996 1.00 9.83 759 ALA B CA 1
ATOM 9997 C C . ALA B 1 759 ? 143.420 106.630 167.094 1.00 10.63 759 ALA B C 1
ATOM 9998 O O . ALA B 1 759 ? 142.433 106.803 166.380 1.00 12.66 759 ALA B O 1
ATOM 10000 N N . ASN B 1 760 ? 144.129 105.501 167.076 1.00 14.45 760 ASN B N 1
ATOM 10001 C CA . ASN B 1 760 ? 143.811 104.480 166.078 1.00 19.83 760 ASN B CA 1
ATOM 10002 C C . ASN B 1 760 ? 142.642 103.592 166.483 1.00 22.23 760 ASN B C 1
ATOM 10003 O O . ASN B 1 760 ? 142.062 102.924 165.617 1.00 24.50 760 ASN B O 1
ATOM 10008 N N . SER B 1 761 ? 142.267 103.577 167.761 1.00 21.30 761 SER B N 1
ATOM 10009 C CA . SER B 1 761 ? 141.184 102.715 168.217 1.00 19.27 761 SER B CA 1
ATOM 10010 C C . SER B 1 761 ? 140.766 103.135 169.618 1.00 18.14 761 SER B C 1
ATOM 10011 O O . SER B 1 761 ? 141.437 103.925 170.284 1.00 19.79 761 SER B O 1
ATOM 10014 N N . GLY B 1 762 ? 139.645 102.595 170.056 1.00 20.00 762 GLY B N 1
ATOM 10015 C CA . GLY B 1 762 ? 139.171 102.801 171.410 1.00 13.46 762 GLY B CA 1
ATOM 10016 C C . GLY B 1 762 ? 137.667 102.711 171.433 1.00 21.31 762 GLY B C 1
ATOM 10017 O O . GLY B 1 762 ? 136.983 103.036 170.467 1.00 19.98 762 GLY B O 1
ATOM 10018 N N . ASP B 1 763 ? 137.138 102.265 172.580 1.00 21.83 763 ASP B N 1
ATOM 10019 C CA . ASP B 1 763 ? 135.695 102.175 172.782 1.00 17.87 763 ASP B CA 1
ATOM 10020 C C . ASP B 1 763 ? 135.055 103.484 173.236 1.00 20.82 763 ASP B C 1
ATOM 10021 O O . ASP B 1 763 ? 133.828 103.588 173.201 1.00 17.88 763 ASP B O 1
ATOM 10026 N N . GLY B 1 764 ? 135.834 104.472 173.673 1.00 13.01 764 GLY B N 1
ATOM 10027 C CA . GLY B 1 764 ? 135.247 105.743 174.072 1.00 9.75 764 GLY B CA 1
ATOM 10028 C C . GLY B 1 764 ? 134.611 106.461 172.899 1.00 9.40 764 GLY B C 1
ATOM 10029 O O . GLY B 1 764 ? 134.939 106.221 171.740 1.00 9.38 764 GLY B O 1
ATOM 10030 N N . ARG B 1 765 ? 133.659 107.349 173.201 1.00 12.05 765 ARG B N 1
ATOM 10031 C CA . ARG B 1 765 ? 132.925 108.047 172.150 1.00 5.88 765 ARG B CA 1
ATOM 10032 C C . ARG B 1 765 ? 132.658 109.469 172.592 1.00 9.09 765 ARG B C 1
ATOM 10033 O O . ARG B 1 765 ? 132.393 109.723 173.770 1.00 9.97 765 ARG B O 1
ATOM 10041 N N . PHE B 1 766 ? 132.746 110.398 171.646 1.00 9.71 766 PHE B N 1
ATOM 10042 C CA . PHE B 1 766 ? 132.204 111.734 171.839 1.00 6.83 766 PHE B CA 1
ATOM 10043 C C . PHE B 1 766 ? 130.773 111.725 171.327 1.00 9.09 766 PHE B C 1
ATOM 10044 O O . PHE B 1 766 ? 130.540 111.382 170.164 1.00 8.84 766 PHE B O 1
ATOM 10052 N N . ILE B 1 767 ? 129.811 112.107 172.175 1.00 10.88 767 ILE B N 1
ATOM 10053 C CA . ILE B 1 767 ? 128.395 112.037 171.835 1.00 8.38 767 ILE B CA 1
ATOM 10054 C C . ILE B 1 767 ? 127.799 113.431 171.848 1.00 9.46 767 ILE B C 1
ATOM 10055 O O . ILE B 1 767 ? 128.117 114.239 172.727 1.00 11.43 767 ILE B O 1
ATOM 10060 N N . ILE B 1 768 ? 126.900 113.707 170.894 1.00 9.34 768 ILE B N 1
ATOM 10061 C CA . ILE B 1 768 ? 126.167 114.974 170.859 1.00 8.72 768 ILE B CA 1
ATOM 10062 C C . ILE B 1 768 ? 124.694 114.704 170.525 1.00 8.17 768 ILE B C 1
ATOM 10063 O O . ILE B 1 768 ? 124.387 113.862 169.672 1.00 9.27 768 ILE B O 1
ATOM 10068 N N . GLN B 1 769 ? 123.775 115.401 171.222 1.00 8.15 769 GLN B N 1
ATOM 10069 C CA . GLN B 1 769 ? 122.321 115.231 171.083 1.00 8.45 769 GLN B CA 1
ATOM 10070 C C . GLN B 1 769 ? 121.627 116.577 170.915 1.00 7.37 769 GLN B C 1
ATOM 10071 O O . GLN B 1 769 ? 121.906 117.509 171.672 1.00 14.47 769 GLN B O 1
ATOM 10077 N N . ALA B 1 770 ? 120.721 116.686 169.937 1.00 11.37 770 ALA B N 1
ATOM 10078 C CA . ALA B 1 770 ? 119.778 117.803 169.853 1.00 11.49 770 ALA B CA 1
ATOM 10079 C C . ALA B 1 770 ? 118.420 117.325 170.337 1.00 13.04 770 ALA B C 1
ATOM 10080 O O . ALA B 1 770 ? 117.928 116.286 169.868 1.00 16.09 770 ALA B O 1
ATOM 10082 N N . LEU B 1 771 ? 117.821 118.089 171.266 1.00 15.06 771 LEU B N 1
ATOM 10083 C CA . LEU B 1 771 ? 116.593 117.718 171.961 1.00 18.54 771 LEU B CA 1
ATOM 10084 C C . LEU B 1 771 ? 115.561 118.827 171.821 1.00 22.03 771 LEU B C 1
ATOM 10085 O O . LEU B 1 771 ? 115.899 120.018 171.767 1.00 21.72 771 LEU B O 1
ATOM 10090 N N . ASP B 1 772 ? 114.299 118.431 171.806 1.00 21.38 772 ASP B N 1
ATOM 10091 C CA . ASP B 1 772 ? 113.218 119.391 171.670 1.00 31.06 772 ASP B CA 1
ATOM 10092 C C . ASP B 1 772 ? 112.798 119.888 173.050 1.00 37.57 772 ASP B C 1
ATOM 10093 O O . ASP B 1 772 ? 113.411 119.553 174.069 1.00 39.33 772 ASP B O 1
ATOM 10098 N N . ALA B 1 773 ? 111.732 120.690 173.091 1.00 40.95 773 ALA B N 1
ATOM 10099 C CA . ALA B 1 773 ? 111.373 121.394 174.320 1.00 48.50 773 ALA B CA 1
ATOM 10100 C C . ALA B 1 773 ? 111.026 120.425 175.446 1.00 49.83 773 ALA B C 1
ATOM 10101 O O . ALA B 1 773 ? 111.383 120.660 176.608 1.00 46.61 773 ALA B O 1
ATOM 10103 N N . SER B 1 774 ? 110.319 119.342 175.132 1.00 50.46 774 SER B N 1
ATOM 10104 C CA . SER B 1 774 ? 109.955 118.349 176.144 1.00 50.99 774 SER B CA 1
ATOM 10105 C C . SER B 1 774 ? 110.955 117.198 176.220 1.00 50.43 774 SER B C 1
ATOM 10106 O O . SER B 1 774 ? 110.569 116.031 176.214 1.00 52.76 774 SER B O 1
ATOM 10109 N N . GLY B 1 775 ? 112.250 117.507 176.287 1.00 49.00 775 GLY B N 1
ATOM 10110 C CA . GLY B 1 775 ? 113.260 116.505 176.586 1.00 38.65 775 GLY B CA 1
ATOM 10111 C C . GLY B 1 775 ? 113.511 115.412 175.558 1.00 42.76 775 GLY B C 1
ATOM 10112 O O . GLY B 1 775 ? 114.533 114.725 175.630 1.00 40.62 775 GLY B O 1
ATOM 10113 N N . SER B 1 776 ? 112.582 115.209 174.624 1.00 40.86 776 SER B N 1
ATOM 10114 C CA . SER B 1 776 ? 112.715 114.150 173.626 1.00 35.10 776 SER B CA 1
ATOM 10115 C C . SER B 1 776 ? 113.887 114.419 172.684 1.00 33.12 776 SER B C 1
ATOM 10116 O O . SER B 1 776 ? 114.187 115.568 172.347 1.00 34.76 776 SER B O 1
ATOM 10119 N N . VAL B 1 777 ? 114.538 113.347 172.225 1.00 30.95 777 VAL B N 1
ATOM 10120 C CA . VAL B 1 777 ? 115.731 113.459 171.380 1.00 27.55 777 VAL B CA 1
ATOM 10121 C C . VAL B 1 777 ? 115.312 113.598 169.918 1.00 24.58 777 VAL B C 1
ATOM 10122 O O . VAL B 1 777 ? 114.835 112.640 169.309 1.00 24.92 777 VAL B O 1
ATOM 10126 N N . LEU B 1 778 ? 115.537 114.781 169.330 1.00 19.53 778 LEU B N 1
ATOM 10127 C CA . LEU B 1 778 ? 115.269 114.956 167.903 1.00 15.89 778 LEU B CA 1
ATOM 10128 C C . LEU B 1 778 ? 116.322 114.273 167.044 1.00 19.95 778 LEU B C 1
ATOM 10129 O O . LEU B 1 778 ? 115.995 113.647 166.031 1.00 19.60 778 LEU B O 1
ATOM 10134 N N . SER B 1 779 ? 117.600 114.415 167.397 1.00 19.71 779 SER B N 1
ATOM 10135 C CA . SER B 1 779 ? 118.629 113.713 166.634 1.00 14.23 779 SER B CA 1
ATOM 10136 C C . SER B 1 779 ? 119.881 113.598 167.481 1.00 16.07 779 SER B C 1
ATOM 10137 O O . SER B 1 779 ? 120.009 114.233 168.531 1.00 15.07 779 SER B O 1
ATOM 10140 N N . SER B 1 780 ? 120.807 112.763 167.021 1.00 12.06 780 SER B N 1
ATOM 10141 C CA . SER B 1 780 ? 121.942 112.461 167.868 1.00 9.75 780 SER B CA 1
ATOM 10142 C C . SER B 1 780 ? 123.014 111.791 167.040 1.00 11.95 780 SER B C 1
ATOM 10143 O O . SER B 1 780 ? 122.780 111.369 165.906 1.00 13.11 780 SER B O 1
ATOM 10146 N N . ASN B 1 781 ? 124.217 111.748 167.600 1.00 11.25 781 ASN B N 1
ATOM 10147 C CA . ASN B 1 781 ? 125.291 111.023 166.935 1.00 8.67 781 ASN B CA 1
ATOM 10148 C C . ASN B 1 781 ? 126.418 110.821 167.917 1.00 7.23 781 ASN B C 1
ATOM 10149 O O . ASN B 1 781 ? 126.492 111.487 168.957 1.00 10.40 781 ASN B O 1
ATOM 10154 N N . TRP B 1 782 ? 127.268 109.857 167.611 1.00 8.07 782 TRP B N 1
ATOM 10155 C CA . TRP B 1 782 ? 128.506 109.733 168.356 1.00 8.11 782 TRP B CA 1
ATOM 10156 C C . TRP B 1 782 ? 129.666 109.366 167.444 1.00 7.71 782 TRP B C 1
ATOM 10157 O O . TRP B 1 782 ? 129.489 108.963 166.290 1.00 4.83 782 TRP B O 1
ATOM 10168 N N . TYR B 1 783 ? 130.871 109.519 167.979 1.00 6.60 783 TYR B N 1
ATOM 10169 C CA . TYR B 1 783 ? 132.066 109.445 167.155 1.00 4.60 783 TYR B CA 1
ATOM 10170 C C . TYR B 1 783 ? 133.218 108.816 167.911 1.00 5.43 783 TYR B C 1
ATOM 10171 O O . TYR B 1 783 ? 133.481 109.154 169.064 1.00 6.98 783 TYR B O 1
ATOM 10180 N N . SER B 1 784 ? 133.911 107.960 167.236 1.00 10.02 784 SER B N 1
ATOM 10181 C CA . SER B 1 784 ? 135.000 107.112 167.674 1.00 7.20 784 SER B CA 1
ATOM 10182 C C . SER B 1 784 ? 136.317 107.862 167.586 1.00 9.22 784 SER B C 1
ATOM 10183 O O . SER B 1 784 ? 136.418 108.854 166.862 1.00 8.72 784 SER B O 1
ATOM 10186 N N . PRO B 1 785 ? 137.363 107.420 168.294 1.00 7.94 785 PRO B N 1
ATOM 10187 C CA . PRO B 1 785 ? 138.648 108.132 168.188 1.00 7.06 785 PRO B CA 1
ATOM 10188 C C . PRO B 1 785 ? 139.174 108.245 166.758 1.00 9.80 785 PRO B C 1
ATOM 10189 O O . PRO B 1 785 ? 139.687 109.304 166.378 1.00 8.69 785 PRO B O 1
ATOM 10193 N N . GLN B 1 786 ? 139.034 107.200 165.935 1.00 9.33 786 GLN B N 1
ATOM 10194 C CA . GLN B 1 786 ? 139.543 107.210 164.570 1.00 9.30 786 GLN B CA 1
ATOM 10195 C C . GLN B 1 786 ? 138.666 107.960 163.575 1.00 12.47 786 GLN B C 1
ATOM 10196 O O . GLN B 1 786 ? 138.973 107.926 162.382 1.00 12.68 786 GLN B O 1
ATOM 10202 N N . SER B 1 787 ? 137.564 108.585 164.009 1.00 9.73 787 SER B N 1
ATOM 10203 C CA . SER B 1 787 ? 136.825 109.490 163.136 1.00 7.30 787 SER B CA 1
ATOM 10204 C C . SER B 1 787 ? 137.488 110.845 163.025 1.00 10.35 787 SER B C 1
ATOM 10205 O O . SER B 1 787 ? 137.179 111.607 162.108 1.00 7.78 787 SER B O 1
ATOM 10208 N N . PHE B 1 788 ? 138.357 111.185 163.967 1.00 11.49 788 PHE B N 1
ATOM 10209 C CA . PHE B 1 788 ? 138.925 112.519 164.039 1.00 8.77 788 PHE B CA 1
ATOM 10210 C C . PHE B 1 788 ? 140.238 112.573 163.273 1.00 9.80 788 PHE B C 1
ATOM 10211 O O . PHE B 1 788 ? 141.319 112.733 163.836 1.00 14.09 788 PHE B O 1
ATOM 10219 N N . ASN B 1 789 ? 140.146 112.386 161.959 1.00 9.25 789 ASN B N 1
ATOM 10220 C CA . ASN B 1 789 ? 141.348 112.065 161.201 1.00 9.84 789 ASN B CA 1
ATOM 10221 C C . ASN B 1 789 ? 141.486 112.935 159.972 1.00 11.71 789 ASN B C 1
ATOM 10222 O O . ASN B 1 789 ? 142.253 112.604 159.064 1.00 15.45 789 ASN B O 1
ATOM 10227 N N . SER B 1 790 ? 140.781 114.063 159.937 1.00 11.49 790 SER B N 1
ATOM 10228 C CA . SER B 1 790 ? 140.942 114.979 158.824 1.00 12.45 790 SER B CA 1
ATOM 10229 C C . SER B 1 790 ? 142.330 115.599 158.799 1.00 10.52 790 SER B C 1
ATOM 10230 O O . SER B 1 790 ? 142.769 116.030 157.726 1.00 16.88 790 SER B O 1
ATOM 10233 N N . THR B 1 791 ? 143.043 115.659 159.930 1.00 9.50 791 THR B N 1
ATOM 10234 C CA . THR B 1 791 ? 144.443 116.104 159.950 1.00 12.70 791 THR B CA 1
ATOM 10235 C C . THR B 1 791 ? 145.311 115.069 160.646 1.00 12.23 791 THR B C 1
ATOM 10236 O O . THR B 1 791 ? 146.118 115.364 161.530 1.00 10.97 791 THR B O 1
ATOM 10240 N N . PHE B 1 792 ? 145.131 113.807 160.221 1.00 16.91 792 PHE B N 1
ATOM 10241 C CA . PHE B 1 792 ? 145.941 112.647 160.555 1.00 18.98 792 PHE B CA 1
ATOM 10242 C C . PHE B 1 792 ? 147.416 113.035 160.540 1.00 21.05 792 PHE B C 1
ATOM 10243 O O . PHE B 1 792 ? 147.862 113.692 159.592 1.00 18.98 792 PHE B O 1
ATOM 10251 N N . PRO B 1 793 ? 148.216 112.634 161.545 1.00 19.51 793 PRO B N 1
ATOM 10252 C CA . PRO B 1 793 ? 147.852 111.786 162.683 1.00 17.66 793 PRO B CA 1
ATOM 10253 C C . PRO B 1 793 ? 147.690 112.477 164.040 1.00 17.12 793 PRO B C 1
ATOM 10254 O O . PRO B 1 793 ? 147.894 111.819 165.053 1.00 19.54 793 PRO B O 1
ATOM 10258 N N . ILE B 1 794 ? 147.335 113.754 164.061 1.00 14.87 794 ILE B N 1
ATOM 10259 C CA . ILE B 1 794 ? 147.249 114.527 165.292 1.00 13.36 794 ILE B CA 1
ATOM 10260 C C . ILE B 1 794 ? 145.800 114.749 165.719 1.00 18.23 794 ILE B C 1
ATOM 10261 O O . ILE B 1 794 ? 145.435 114.454 166.857 1.00 17.27 794 ILE B O 1
ATOM 10266 N N . SER B 1 795 ? 144.953 115.281 164.829 1.00 11.46 795 SER B N 1
ATOM 10267 C CA . SER B 1 795 ? 143.625 115.734 165.227 1.00 9.09 795 SER B CA 1
ATOM 10268 C C . SER B 1 795 ? 142.662 115.656 164.048 1.00 9.52 795 SER B C 1
ATOM 10269 O O . SER B 1 795 ? 143.023 115.226 162.956 1.00 12.12 795 SER B O 1
ATOM 10272 N N . GLY B 1 796 ? 141.419 116.082 164.279 1.00 13.22 796 GLY B N 1
ATOM 10273 C CA . GLY B 1 796 ? 140.490 116.251 163.167 1.00 5.90 796 GLY B CA 1
ATOM 10274 C C . GLY B 1 796 ? 139.156 116.827 163.598 1.00 7.17 796 GLY B C 1
ATOM 10275 O O . GLY B 1 796 ? 138.924 117.111 164.783 1.00 7.60 796 GLY B O 1
ATOM 10276 N N . PHE B 1 797 ? 138.273 116.996 162.597 1.00 4.54 797 PHE B N 1
ATOM 10277 C CA . PHE B 1 797 ? 136.934 117.543 162.755 1.00 3.90 797 PHE B CA 1
ATOM 10278 C C . PHE B 1 797 ? 135.857 116.542 162.359 1.00 5.37 797 PHE B C 1
ATOM 10279 O O . PHE B 1 797 ? 136.050 115.703 161.473 1.00 6.66 797 PHE B O 1
ATOM 10287 N N . VAL B 1 798 ? 134.698 116.670 163.002 1.00 3.69 798 VAL B N 1
ATOM 10288 C CA . VAL B 1 798 ? 133.457 116.065 162.537 1.00 4.56 798 VAL B CA 1
ATOM 10289 C C . VAL B 1 798 ? 132.373 117.128 162.560 1.00 3.87 798 VAL B C 1
ATOM 10290 O O . VAL B 1 798 ? 132.462 118.123 163.279 1.00 9.83 798 VAL B O 1
ATOM 10294 N N . ARG B 1 799 ? 131.346 116.914 161.750 1.00 4.67 799 ARG B N 1
ATOM 10295 C CA . ARG B 1 799 ? 130.223 117.832 161.582 1.00 3.98 799 ARG B CA 1
ATOM 10296 C C . ARG B 1 799 ? 128.939 117.194 162.102 1.00 7.08 799 ARG B C 1
ATOM 10297 O O . ARG B 1 799 ? 128.679 116.020 161.832 1.00 10.79 799 ARG B O 1
ATOM 10305 N N . PHE B 1 800 ? 128.147 117.957 162.857 1.00 7.90 800 PHE B N 1
ATOM 10306 C CA . PHE B 1 800 ? 126.823 117.554 163.343 1.00 7.46 800 PHE B CA 1
ATOM 10307 C C . PHE B 1 800 ? 125.786 118.526 162.796 1.00 6.99 800 PHE B C 1
ATOM 10308 O O . PHE B 1 800 ? 125.958 119.749 162.896 1.00 10.44 800 PHE B O 1
ATOM 10316 N N . ASP B 1 801 ? 124.710 117.977 162.237 1.00 12.62 801 ASP B N 1
ATOM 10317 C CA . ASP B 1 801 ? 123.623 118.734 161.620 1.00 11.88 801 ASP B CA 1
ATOM 10318 C C . ASP B 1 801 ? 122.539 118.996 162.649 1.00 12.20 801 ASP B C 1
ATOM 10319 O O . ASP B 1 801 ? 121.843 118.062 163.060 1.00 15.48 801 ASP B O 1
ATOM 10324 N N . VAL B 1 802 ? 122.334 120.253 163.022 1.00 12.56 802 VAL B N 1
ATOM 10325 C CA . VAL B 1 802 ? 121.319 120.553 164.032 1.00 16.96 802 VAL B CA 1
ATOM 10326 C C . VAL B 1 802 ? 119.938 120.584 163.374 1.00 17.57 802 VAL B C 1
ATOM 10327 O O . VAL B 1 802 ? 119.689 121.445 162.518 1.00 15.67 802 VAL B O 1
ATOM 10331 N N . PRO B 1 803 ? 119.006 119.693 163.745 1.00 17.35 803 PRO B N 1
ATOM 10332 C CA . PRO B 1 803 ? 117.670 119.714 163.127 1.00 18.44 803 PRO B CA 1
ATOM 10333 C C . PRO B 1 803 ? 116.901 120.965 163.500 1.00 22.49 803 PRO B C 1
ATOM 10334 O O . PRO B 1 803 ? 117.116 121.554 164.562 1.00 22.25 803 PRO B O 1
ATOM 10338 N N . THR B 1 804 ? 115.980 121.370 162.617 1.00 27.21 804 THR B N 1
ATOM 10339 C CA . THR B 1 804 ? 115.121 122.512 162.925 1.00 27.92 804 THR B CA 1
ATOM 10340 C C . THR B 1 804 ? 114.164 122.170 164.068 1.00 29.25 804 THR B C 1
ATOM 10341 O O . THR B 1 804 ? 113.664 121.047 164.171 1.00 26.69 804 THR B O 1
ATOM 10345 N N . GLY B 1 805 ? 113.918 123.146 164.943 1.00 31.21 805 GLY B N 1
ATOM 10346 C CA . GLY B 1 805 ? 113.057 122.935 166.089 1.00 25.50 805 GLY B CA 1
ATOM 10347 C C . GLY B 1 805 ? 113.734 122.402 167.330 1.00 28.12 805 GLY B C 1
ATOM 10348 O O . GLY B 1 805 ? 113.039 122.104 168.313 1.00 27.72 805 GLY B O 1
ATOM 10349 N N . ALA B 1 806 ? 115.061 122.264 167.321 1.00 24.87 806 ALA B N 1
ATOM 10350 C CA . ALA B 1 806 ? 115.805 121.933 168.533 1.00 23.48 806 ALA B CA 1
ATOM 10351 C C . ALA B 1 806 ? 115.698 123.055 169.556 1.00 25.46 806 ALA B C 1
ATOM 10352 O O . ALA B 1 806 ? 115.724 124.238 169.205 1.00 30.42 806 ALA B O 1
ATOM 10354 N N . LYS B 1 807 ? 115.608 122.686 170.838 1.00 26.52 807 LYS B N 1
ATOM 10355 C CA . LYS B 1 807 ? 115.618 123.658 171.929 1.00 24.27 807 LYS B CA 1
ATOM 10356 C C . LYS B 1 807 ? 116.780 123.493 172.894 1.00 24.00 807 LYS B C 1
ATOM 10357 O O . LYS B 1 807 ? 117.114 124.453 173.591 1.00 24.35 807 LYS B O 1
ATOM 10363 N N . LYS B 1 808 ? 117.373 122.304 172.986 1.00 22.40 808 LYS B N 1
ATOM 10364 C CA . LYS B 1 808 ? 118.521 122.056 173.845 1.00 15.30 808 LYS B CA 1
ATOM 10365 C C . LYS B 1 808 ? 119.546 121.239 173.080 1.00 18.15 808 LYS B C 1
ATOM 10366 O O . LYS B 1 808 ? 119.212 120.528 172.132 1.00 19.94 808 LYS B O 1
ATOM 10372 N N . ILE B 1 809 ? 120.801 121.329 173.525 1.00 16.64 809 ILE B N 1
ATOM 10373 C CA . ILE B 1 809 ? 121.904 120.524 173.012 1.00 12.47 809 ILE B CA 1
ATOM 10374 C C . ILE B 1 809 ? 122.689 119.961 174.184 1.00 11.46 809 ILE B C 1
ATOM 10375 O O . ILE B 1 809 ? 122.954 120.682 175.152 1.00 15.05 809 ILE B O 1
ATOM 10380 N N . ARG B 1 810 ? 123.059 118.668 174.103 1.00 11.81 810 ARG B N 1
ATOM 10381 C CA . ARG B 1 810 ? 123.881 117.978 175.107 1.00 8.85 810 ARG B CA 1
ATOM 10382 C C . ARG B 1 810 ? 125.113 117.387 174.452 1.00 10.53 810 ARG B C 1
ATOM 10383 O O . ARG B 1 810 ? 125.009 116.770 173.395 1.00 11.88 810 ARG B O 1
ATOM 10391 N N . TYR B 1 811 ? 126.280 117.518 175.079 1.00 7.17 811 TYR B N 1
ATOM 10392 C CA . TYR B 1 811 ? 127.472 116.925 174.483 1.00 7.61 811 TYR B CA 1
ATOM 10393 C C . TYR B 1 811 ? 128.398 116.389 175.570 1.00 6.96 811 TYR B C 1
ATOM 10394 O O . TYR B 1 811 ? 128.448 116.934 176.672 1.00 8.30 811 TYR B O 1
ATOM 10403 N N . GLY B 1 812 ? 129.152 115.338 175.272 1.00 7.49 812 GLY B N 1
ATOM 10404 C CA . GLY B 1 812 ? 130.029 114.790 176.302 1.00 7.05 812 GLY B CA 1
ATOM 10405 C C . GLY B 1 812 ? 130.788 113.577 175.832 1.00 9.24 812 GLY B C 1
ATOM 10406 O O . GLY B 1 812 ? 130.872 113.317 174.633 1.00 10.51 812 GLY B O 1
ATOM 10407 N N . PHE B 1 813 ? 131.337 112.829 176.797 1.00 10.02 813 PHE B N 1
ATOM 10408 C CA . PHE B 1 813 ? 132.131 111.630 176.533 1.00 11.31 813 PHE B CA 1
ATOM 10409 C C . PHE B 1 813 ? 131.496 110.440 177.237 1.00 12.21 813 PHE B C 1
ATOM 10410 O O . PHE B 1 813 ? 131.156 110.530 178.419 1.00 13.51 813 PHE B O 1
ATOM 10418 N N . VAL B 1 814 ? 131.339 109.321 176.524 1.00 10.87 814 VAL B N 1
ATOM 10419 C CA . VAL B 1 814 ? 130.765 108.113 177.104 1.00 9.67 814 VAL B CA 1
ATOM 10420 C C . VAL B 1 814 ? 131.596 106.919 176.650 1.00 12.60 814 VAL B C 1
ATOM 10421 O O . VAL B 1 814 ? 132.564 107.063 175.904 1.00 10.81 814 VAL B O 1
ATOM 10425 N N . ASN B 1 815 ? 131.203 105.731 177.105 1.00 10.49 815 ASN B N 1
ATOM 10426 C CA . ASN B 1 815 ? 131.822 104.477 176.709 1.00 11.87 815 ASN B CA 1
ATOM 10427 C C . ASN B 1 815 ? 130.822 103.632 175.936 1.00 13.82 815 ASN B C 1
ATOM 10428 O O . ASN B 1 815 ? 129.727 103.355 176.435 1.00 18.89 815 ASN B O 1
ATOM 10433 N N . SER B 1 816 ? 131.202 103.181 174.742 1.00 14.05 816 SER B N 1
ATOM 10434 C CA . SER B 1 816 ? 130.286 102.382 173.940 1.00 17.74 816 SER B CA 1
ATOM 10435 C C . SER B 1 816 ? 130.313 100.893 174.268 1.00 15.85 816 SER B C 1
ATOM 10436 O O . SER B 1 816 ? 129.542 100.141 173.665 1.00 21.81 816 SER B O 1
ATOM 10439 N N . ALA B 1 817 ? 131.171 100.436 175.179 1.00 19.43 817 ALA B N 1
ATOM 10440 C CA . ALA B 1 817 ? 131.188 99.044 175.614 1.00 18.41 817 ALA B CA 1
ATOM 10441 C C . ALA B 1 817 ? 130.897 98.971 177.109 1.00 17.95 817 ALA B C 1
ATOM 10442 O O . ALA B 1 817 ? 131.091 99.942 177.845 1.00 22.00 817 ALA B O 1
ATOM 10444 N N . ASN B 1 818 ? 130.440 97.805 177.572 1.00 18.87 818 ASN B N 1
ATOM 10445 C CA . ASN B 1 818 ? 129.839 97.703 178.906 1.00 18.62 818 ASN B CA 1
ATOM 10446 C C . ASN B 1 818 ? 130.896 97.493 179.988 1.00 23.79 818 ASN B C 1
ATOM 10447 O O . ASN B 1 818 ? 131.080 96.397 180.527 1.00 23.39 818 ASN B O 1
ATOM 10452 N N . TYR B 1 819 ? 131.565 98.588 180.344 1.00 24.70 819 TYR B N 1
ATOM 10453 C CA . TYR B 1 819 ? 132.444 98.678 181.508 1.00 22.44 819 TYR B CA 1
ATOM 10454 C C . TYR B 1 819 ? 132.831 100.143 181.656 1.00 23.52 819 TYR B C 1
ATOM 10455 O O . TYR B 1 819 ? 132.639 100.944 180.736 1.00 18.25 819 TYR B O 1
ATOM 10464 N N . THR B 1 820 ? 133.388 100.484 182.819 1.00 25.72 820 THR B N 1
ATOM 10465 C CA . THR B 1 820 ? 133.781 101.863 183.099 1.00 25.19 820 THR B CA 1
ATOM 10466 C C . THR B 1 820 ? 135.190 102.120 182.571 1.00 23.90 820 THR B C 1
ATOM 10467 O O . THR B 1 820 ? 136.151 101.470 182.995 1.00 25.64 820 THR B O 1
ATOM 10471 N N . GLY B 1 821 ? 135.315 103.074 181.649 1.00 21.02 821 GLY B N 1
ATOM 10472 C CA . GLY B 1 821 ? 136.569 103.382 181.007 1.00 14.85 821 GLY B CA 1
ATOM 10473 C C . GLY B 1 821 ? 137.171 104.708 181.449 1.00 16.29 821 GLY B C 1
ATOM 10474 O O . GLY B 1 821 ? 136.666 105.424 182.308 1.00 14.44 821 GLY B O 1
ATOM 10475 N N . SER B 1 822 ? 138.292 105.030 180.814 1.00 14.53 822 SER B N 1
ATOM 10476 C CA . SER B 1 822 ? 139.096 106.178 181.166 1.00 10.19 822 SER B CA 1
ATOM 10477 C C . SER B 1 822 ? 139.478 106.896 179.895 1.00 10.33 822 SER B C 1
ATOM 10478 O O . SER B 1 822 ? 139.670 106.263 178.860 1.00 16.47 822 SER B O 1
ATOM 10481 N N . LEU B 1 823 ? 139.592 108.219 179.961 1.00 9.80 823 LEU B N 1
ATOM 10482 C CA . LEU B 1 823 ? 1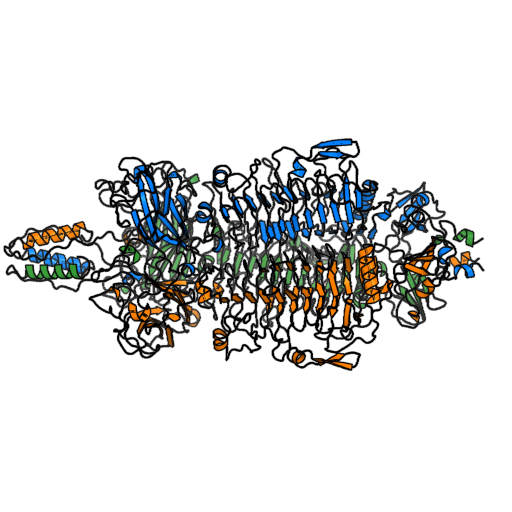39.939 108.952 178.750 1.00 9.45 823 LEU B CA 1
ATOM 10483 C C . LEU B 1 823 ? 141.313 108.554 178.234 1.00 13.50 823 LEU B C 1
ATOM 10484 O O . LEU B 1 823 ? 141.535 108.516 177.019 1.00 16.10 823 LEU B O 1
ATOM 10489 N N . ARG B 1 824 ? 142.248 108.260 179.134 1.00 14.51 824 ARG B N 1
ATOM 10490 C CA . ARG B 1 824 ? 143.619 107.980 178.726 1.00 10.81 824 ARG B CA 1
ATOM 10491 C C . ARG B 1 824 ? 143.717 106.698 177.919 1.00 15.80 824 ARG B C 1
ATOM 10492 O O . ARG B 1 824 ? 144.348 106.670 176.857 1.00 19.85 824 ARG B O 1
ATOM 10500 N N . SER B 1 825 ? 143.135 105.612 178.410 1.00 13.85 825 SER B N 1
ATOM 10501 C CA . SER B 1 825 ? 143.335 104.335 177.752 1.00 15.90 825 SER B CA 1
ATOM 10502 C C . SER B 1 825 ? 142.204 103.932 176.813 1.00 20.17 825 SER B C 1
ATOM 10503 O O . SER B 1 825 ? 142.363 102.952 176.075 1.00 20.50 825 SER B O 1
ATOM 10506 N N . HIS B 1 826 ? 141.074 104.649 176.796 1.00 16.76 826 HIS B N 1
ATOM 10507 C CA . HIS B 1 826 ? 139.965 104.273 175.926 1.00 17.45 826 HIS B CA 1
ATOM 10508 C C . HIS B 1 826 ? 139.530 105.368 174.973 1.00 13.24 826 HIS B C 1
ATOM 10509 O O . HIS B 1 826 ? 138.650 105.120 174.146 1.00 15.18 826 HIS B O 1
ATOM 10516 N N . PHE B 1 827 ? 140.114 106.552 175.040 1.00 10.05 827 PHE B N 1
ATOM 10517 C CA . PHE B 1 827 ? 139.972 107.506 173.958 1.00 8.45 827 PHE B CA 1
ATOM 10518 C C . PHE B 1 827 ? 141.305 107.964 173.376 1.00 12.92 827 PHE B C 1
ATOM 10519 O O . PHE B 1 827 ? 141.367 108.264 172.186 1.00 11.11 827 PHE B O 1
ATOM 10527 N N . MET B 1 828 ? 142.374 108.024 174.168 1.00 13.35 828 MET B N 1
ATOM 10528 C CA . MET B 1 828 ? 143.634 108.554 173.669 1.00 17.42 828 MET B CA 1
ATOM 10529 C C . MET B 1 828 ? 144.679 107.492 173.424 1.00 15.53 828 MET B C 1
ATOM 10530 O O . MET B 1 828 ? 145.787 107.826 172.997 1.00 18.88 828 MET B O 1
ATOM 10535 N N . SER B 1 829 ? 144.358 106.227 173.704 1.00 14.86 829 SER B N 1
ATOM 10536 C CA . SER B 1 829 ? 145.211 105.094 173.380 1.00 16.29 829 SER B CA 1
ATOM 10537 C C . SER B 1 829 ? 146.575 105.208 174.057 1.00 19.59 829 SER B C 1
ATOM 10538 O O . SER B 1 829 ? 147.617 105.042 173.425 1.00 23.60 829 SER B O 1
ATOM 10541 N N . GLY B 1 830 ? 146.572 105.504 175.355 1.00 16.10 830 GLY B N 1
ATOM 10542 C CA . GLY B 1 830 ? 147.827 105.595 176.081 1.00 14.63 830 GLY B CA 1
ATOM 10543 C C . GLY B 1 830 ? 148.765 106.674 175.582 1.00 22.03 830 GLY B C 1
ATOM 10544 O O . GLY B 1 830 ? 149.981 106.546 175.740 1.00 25.57 830 GLY B O 1
ATOM 10545 N N . PHE B 1 831 ? 148.233 107.740 174.982 1.00 18.11 831 PHE B N 1
ATOM 10546 C CA . PHE B 1 831 ? 149.032 108.852 174.449 1.00 20.46 831 PHE B CA 1
ATOM 10547 C C . PHE B 1 831 ? 150.011 108.407 173.366 1.00 18.59 831 PHE B C 1
ATOM 10548 O O . PHE B 1 831 ? 151.089 108.988 173.214 1.00 21.08 831 PHE B O 1
ATOM 10556 N N . ALA B 1 832 ? 149.641 107.400 172.577 1.00 17.55 832 ALA B N 1
ATOM 10557 C CA . ALA B 1 832 ? 150.522 106.930 171.514 1.00 13.93 832 ALA B CA 1
ATOM 10558 C C . ALA B 1 832 ? 150.582 107.876 170.322 1.00 15.26 832 ALA B C 1
ATOM 10559 O O . ALA B 1 832 ? 151.501 107.751 169.508 1.00 19.87 832 ALA B O 1
ATOM 10561 N N . TYR B 1 833 ? 149.640 108.806 170.176 1.00 20.05 833 TYR B N 1
ATOM 10562 C CA . TYR B 1 833 ? 149.686 109.776 169.079 1.00 13.81 833 TYR B CA 1
ATOM 10563 C C . TYR B 1 833 ? 149.768 111.224 169.530 1.00 20.01 833 TYR B C 1
ATOM 10564 O O . TYR B 1 833 ? 150.267 112.061 168.772 1.00 21.74 833 TYR B O 1
ATOM 10573 N N . ASN B 1 834 ? 149.271 111.554 170.719 1.00 20.96 834 ASN B N 1
ATOM 10574 C CA . ASN B 1 834 ? 149.207 112.932 171.191 1.00 17.32 834 ASN B CA 1
ATOM 10575 C C . ASN B 1 834 ? 149.576 112.997 172.653 1.00 19.89 834 ASN B C 1
ATOM 10576 O O . ASN B 1 834 ? 149.106 112.183 173.448 1.00 16.79 834 ASN B O 1
ATOM 10581 N N . LYS B 1 835 ? 150.371 114.003 173.012 1.00 19.18 835 LYS B N 1
ATOM 10582 C CA . LYS B 1 835 ? 150.764 114.195 174.397 1.00 18.09 835 LYS B CA 1
ATOM 10583 C C . LYS B 1 835 ? 149.986 115.295 175.091 1.00 19.29 835 LYS B C 1
ATOM 10584 O O . LYS B 1 835 ? 150.167 115.477 176.301 1.00 22.43 835 LYS B O 1
ATOM 10590 N N . ARG B 1 836 ? 149.167 116.056 174.364 1.00 17.66 836 ARG B N 1
ATOM 10591 C CA . ARG B 1 836 ? 148.397 117.165 174.920 1.00 14.22 836 ARG B CA 1
ATOM 10592 C C . ARG B 1 836 ? 146.965 117.066 174.424 1.00 14.00 836 ARG B C 1
ATOM 10593 O O . ARG B 1 836 ? 146.707 117.287 173.241 1.00 15.82 836 ARG B O 1
ATOM 10601 N N . PHE B 1 837 ? 146.030 116.758 175.319 1.00 15.61 837 PHE B N 1
ATOM 10602 C CA . PHE B 1 837 ? 144.629 116.655 174.941 1.00 15.01 837 PHE B CA 1
ATOM 10603 C C . PHE B 1 837 ? 144.016 118.030 174.757 1.00 13.64 837 PHE B C 1
ATOM 10604 O O . PHE B 1 837 ? 144.327 118.972 175.484 1.00 18.22 837 PHE B O 1
ATOM 10612 N N . PHE B 1 838 ? 143.133 118.144 173.763 1.00 14.09 838 PHE B N 1
ATOM 10613 C CA . PHE B 1 838 ? 142.389 119.366 173.571 1.00 9.67 838 PHE B CA 1
ATOM 10614 C C . PHE B 1 838 ? 141.038 119.030 172.967 1.00 9.04 838 PHE B C 1
ATOM 10615 O O . PHE B 1 838 ? 140.822 117.943 172.426 1.00 8.29 838 PHE B O 1
ATOM 10623 N N . LEU B 1 839 ? 140.110 119.968 173.128 1.00 8.01 839 LEU B N 1
ATOM 10624 C CA . LEU B 1 839 ? 138.752 119.832 172.616 1.00 7.78 839 LEU B CA 1
ATOM 10625 C C . LEU B 1 839 ? 138.245 121.221 172.283 1.00 7.97 839 LEU B C 1
ATOM 10626 O O . LEU B 1 839 ? 138.195 122.073 173.168 1.00 10.78 839 LEU B O 1
ATOM 10631 N N . LYS B 1 840 ? 137.912 121.465 171.013 1.00 7.11 840 LYS B N 1
ATOM 10632 C CA . LYS B 1 840 ? 137.277 122.701 170.587 1.00 4.98 840 LYS B CA 1
ATOM 10633 C C . LYS B 1 840 ? 136.001 122.354 169.842 1.00 7.73 840 LYS B C 1
ATOM 10634 O O . LYS B 1 840 ? 136.024 121.483 168.967 1.00 9.14 840 LYS B O 1
ATOM 10640 N N . ILE B 1 841 ? 134.897 123.029 170.183 1.00 5.96 841 ILE B N 1
ATOM 10641 C CA . ILE B 1 841 ? 133.598 122.857 169.527 1.00 6.43 841 ILE B CA 1
ATOM 10642 C C . ILE B 1 841 ? 133.201 124.188 168.911 1.00 8.94 841 ILE B C 1
ATOM 10643 O O . ILE B 1 841 ? 133.186 125.209 169.604 1.00 6.44 841 ILE B O 1
ATOM 10648 N N . TYR B 1 842 ? 132.877 124.187 167.622 1.00 10.09 842 TYR B N 1
ATOM 10649 C CA . TYR B 1 842 ? 132.522 125.412 166.918 1.00 9.08 842 TYR B CA 1
ATOM 10650 C C . TYR B 1 842 ? 131.044 125.386 166.556 1.00 9.71 842 TYR B C 1
ATOM 10651 O O . TYR B 1 842 ? 130.573 124.411 165.967 1.00 11.42 842 TYR B O 1
ATOM 10660 N N . ALA B 1 843 ? 130.327 126.473 166.849 1.00 8.65 843 ALA B N 1
ATOM 10661 C CA . ALA B 1 843 ? 128.935 126.627 166.442 1.00 10.14 843 ALA B CA 1
ATOM 10662 C C . ALA B 1 843 ? 128.837 127.526 165.212 1.00 11.63 843 ALA B C 1
ATOM 10663 O O . ALA B 1 843 ? 129.256 128.679 165.266 1.00 14.42 843 ALA B O 1
ATOM 10665 N N . VAL B 1 844 ? 128.250 127.020 164.121 1.00 13.24 844 VAL B N 1
ATOM 10666 C CA . VAL B 1 844 ? 128.018 127.826 162.923 1.00 10.81 844 VAL B CA 1
ATOM 10667 C C . VAL B 1 844 ? 126.604 128.394 162.994 1.00 11.55 844 VAL B C 1
ATOM 10668 O O . VAL B 1 844 ? 125.622 127.646 163.019 1.00 11.71 844 VAL B O 1
ATOM 10672 N N . TYR B 1 845 ? 126.506 129.714 163.070 1.00 10.41 845 TYR B N 1
ATOM 10673 C CA . TYR B 1 845 ? 125.234 130.354 163.327 1.00 12.66 845 TYR B CA 1
ATOM 10674 C C . TYR B 1 845 ? 124.411 130.413 162.058 1.00 17.46 845 TYR B C 1
ATOM 10675 O O . TYR B 1 845 ? 124.934 130.641 160.960 1.00 16.87 845 TYR B O 1
ATOM 10684 N N . ASN B 1 846 ? 123.110 130.202 162.217 1.00 14.28 846 ASN B N 1
ATOM 10685 C CA . ASN B 1 846 ? 122.217 130.276 161.081 1.00 12.45 846 ASN B CA 1
ATOM 10686 C C . ASN B 1 846 ? 122.265 131.655 160.436 1.00 16.53 846 ASN B C 1
ATOM 10687 O O . ASN B 1 846 ? 122.212 131.776 159.204 1.00 19.88 846 ASN B O 1
ATOM 10692 N N . ASP B 1 847 ? 122.367 132.710 161.252 1.00 22.85 847 ASP B N 1
ATOM 10693 C CA . ASP B 1 847 ? 122.448 134.103 160.801 1.00 21.39 847 ASP B CA 1
ATOM 10694 C C . ASP B 1 847 ? 123.389 134.850 161.738 1.00 23.95 847 ASP B C 1
ATOM 10695 O O . ASP B 1 847 ? 123.158 134.859 162.950 1.00 29.72 847 ASP B O 1
ATOM 10700 N N . LEU B 1 848 ? 124.389 135.541 161.179 1.00 20.74 848 LEU B N 1
ATOM 10701 C CA . LEU B 1 848 ? 125.666 135.761 161.865 1.00 25.33 848 LEU B CA 1
ATOM 10702 C C . LEU B 1 848 ? 125.547 135.981 163.370 1.00 22.72 848 LEU B C 1
ATOM 10703 O O . LEU B 1 848 ? 126.093 135.212 164.167 1.00 28.28 848 LEU B O 1
ATOM 10708 N N . GLY B 1 849 ? 124.850 137.021 163.786 1.00 25.04 849 GLY B N 1
ATOM 10709 C CA . GLY B 1 849 ? 124.826 137.342 165.204 1.00 15.91 849 GLY B CA 1
ATOM 10710 C C . GLY B 1 849 ? 123.438 137.749 165.624 1.00 14.88 849 GLY B C 1
ATOM 10711 O O . GLY B 1 849 ? 123.264 138.678 166.421 1.00 14.98 849 GLY B O 1
ATOM 10712 N N . ARG B 1 850 ? 122.437 137.117 165.022 1.00 18.38 850 ARG B N 1
ATOM 10713 C CA . ARG B 1 850 ? 121.061 137.522 165.272 1.00 14.89 850 ARG B CA 1
ATOM 10714 C C . ARG B 1 850 ? 120.715 137.383 166.744 1.00 14.73 850 ARG B C 1
ATOM 10715 O O . ARG B 1 850 ? 120.079 138.269 167.328 1.00 18.43 850 ARG B O 1
ATOM 10723 N N . TYR B 1 851 ? 121.129 136.283 167.366 1.00 14.10 851 TYR B N 1
ATOM 10724 C CA . TYR B 1 851 ? 120.872 136.050 168.777 1.00 13.60 851 TYR B CA 1
ATOM 10725 C C . TYR B 1 851 ? 122.052 136.439 169.661 1.00 14.23 851 TYR B C 1
ATOM 10726 O O . TYR B 1 851 ? 121.959 136.308 170.881 1.00 19.88 851 TYR B O 1
ATOM 10735 N N . GLY B 1 852 ? 123.151 136.915 169.084 1.00 10.61 852 GLY B N 1
ATOM 10736 C CA . GLY B 1 852 ? 124.307 137.288 169.862 1.00 8.02 852 GLY B CA 1
ATOM 10737 C C . GLY B 1 852 ? 125.242 136.108 169.996 1.00 11.66 852 GLY B C 1
ATOM 10738 O O . GLY B 1 852 ? 124.907 135.115 170.651 1.00 13.68 852 GLY B O 1
ATOM 10739 N N . GLN B 1 853 ? 126.416 136.197 169.376 1.00 14.79 853 GLN B N 1
ATOM 10740 C CA . GLN B 1 853 ? 127.380 135.111 169.421 1.00 22.39 853 GLN B CA 1
ATOM 10741 C C . GLN B 1 853 ? 127.875 134.884 170.842 1.00 21.87 853 GLN B C 1
ATOM 10742 O O . GLN B 1 853 ? 127.903 135.803 171.670 1.00 18.39 853 GLN B O 1
ATOM 10748 N N . PHE B 1 854 ? 128.258 133.638 171.131 1.00 20.07 854 PHE B N 1
ATOM 10749 C CA . PHE B 1 854 ? 128.801 133.277 172.439 1.00 20.07 854 PHE B CA 1
ATOM 10750 C C . PHE B 1 854 ? 130.305 133.462 172.458 1.00 24.54 854 PHE B C 1
ATOM 10751 O O . PHE B 1 854 ? 131.011 133.012 171.549 1.00 26.40 854 PHE B O 1
ATOM 10759 N N . GLU B 1 855 ? 130.797 134.104 173.523 1.00 21.93 855 GLU B N 1
ATOM 10760 C CA . GLU B 1 855 ? 132.228 134.241 173.770 1.00 22.63 855 GLU B CA 1
ATOM 10761 C C . GLU B 1 855 ? 132.471 134.804 175.160 1.00 22.85 855 GLU B C 1
ATOM 10762 O O . GLU B 1 855 ? 131.530 135.297 175.792 1.00 24.24 855 GLU B O 1
ATOM 10768 N N . PRO B 1 856 ? 133.690 134.702 175.690 1.00 19.51 856 PRO B N 1
ATOM 10769 C CA . PRO B 1 856 ? 133.885 134.969 177.110 1.00 18.83 856 PRO B CA 1
ATOM 10770 C C . PRO B 1 856 ? 133.553 136.409 177.447 1.00 17.71 856 PRO B C 1
ATOM 10771 O O . PRO B 1 856 ? 133.731 137.317 176.615 1.00 22.11 856 PRO B O 1
ATOM 10775 N N . PRO B 1 857 ? 133.058 136.662 178.656 1.00 16.59 857 PRO B N 1
ATOM 10776 C CA . PRO B 1 857 ? 132.712 138.033 179.049 1.00 13.52 857 PRO B CA 1
ATOM 10777 C C . PRO B 1 857 ? 133.934 138.938 179.165 1.00 13.48 857 PRO B C 1
ATOM 10778 O O . PRO B 1 857 ? 135.036 138.490 179.497 1.00 11.00 857 PRO B O 1
ATOM 10782 N N . TYR B 1 858 ? 133.727 140.237 178.913 1.00 13.61 858 TYR B N 1
ATOM 10783 C CA . TYR B 1 858 ? 134.834 141.187 178.979 1.00 12.12 858 TYR B CA 1
ATOM 10784 C C . TYR B 1 858 ? 134.300 142.615 179.102 1.00 15.60 858 TYR B C 1
ATOM 10785 O O . TYR B 1 858 ? 133.211 142.934 178.612 1.00 13.02 858 TYR B O 1
ATOM 10794 N N . SER B 1 859 ? 135.062 143.474 179.797 1.00 14.37 859 SER B N 1
ATOM 10795 C CA . SER B 1 859 ? 134.745 144.903 179.829 1.00 10.77 859 SER B CA 1
ATOM 10796 C C . SER B 1 859 ? 136.030 145.703 179.911 1.00 12.99 859 SER B C 1
ATOM 10797 O O . SER B 1 859 ? 136.872 145.444 180.774 1.00 15.76 859 SER B O 1
ATOM 10800 N N . VAL B 1 860 ? 136.197 146.663 179.005 1.00 12.90 860 VAL B N 1
ATOM 10801 C CA . VAL B 1 860 ? 137.431 147.426 179.039 1.00 13.63 860 VAL B CA 1
ATOM 10802 C C . VAL B 1 860 ? 137.460 148.321 180.275 1.00 11.86 860 VAL B C 1
ATOM 10803 O O . VAL B 1 860 ? 138.533 148.752 180.706 1.00 13.98 860 VAL B O 1
ATOM 10807 N N . ALA B 1 861 ? 136.308 148.548 180.901 1.00 11.68 861 ALA B N 1
ATOM 10808 C CA . ALA B 1 861 ? 136.209 149.478 182.011 1.00 15.79 861 ALA B CA 1
ATOM 10809 C C . ALA B 1 861 ? 136.324 148.831 183.386 1.00 18.99 861 ALA B C 1
ATOM 10810 O O . ALA B 1 861 ? 136.361 149.563 184.384 1.00 20.94 861 ALA B O 1
ATOM 10812 N N . ILE B 1 862 ? 136.387 147.500 183.481 1.00 19.16 862 ILE B N 1
ATOM 10813 C CA . ILE B 1 862 ? 136.374 146.785 184.758 1.00 22.13 862 ILE B CA 1
ATOM 10814 C C . ILE B 1 862 ? 137.697 146.058 184.928 1.00 21.33 862 ILE B C 1
ATOM 10815 O O . ILE B 1 862 ? 138.047 145.204 184.106 1.00 23.44 862 ILE B O 1
ATOM 10820 N N . ASP B 1 863 ? 138.402 146.340 186.024 1.00 21.02 863 ASP B N 1
ATOM 10821 C CA . ASP B 1 863 ? 139.730 145.754 186.204 1.00 25.59 863 ASP B CA 1
ATOM 10822 C C . ASP B 1 863 ? 139.707 144.250 186.424 1.00 18.97 863 ASP B C 1
ATOM 10823 O O . ASP B 1 863 ? 140.719 143.593 186.166 1.00 25.04 863 ASP B O 1
ATOM 10828 N N . ARG B 1 864 ? 138.600 143.686 186.911 1.00 27.24 864 ARG B N 1
ATOM 10829 C CA . ARG B 1 864 ? 138.521 142.234 187.073 1.00 23.63 864 ARG B CA 1
ATOM 10830 C C . ARG B 1 864 ? 138.614 141.520 185.732 1.00 22.20 864 ARG B C 1
ATOM 10831 O O . ARG B 1 864 ? 139.166 140.417 185.644 1.00 24.11 864 ARG B O 1
ATOM 10839 N N . PHE B 1 865 ? 138.046 142.118 184.679 1.00 19.13 865 PHE B N 1
ATOM 10840 C CA . PHE B 1 865 ? 138.040 141.539 183.341 1.00 13.51 865 PHE B CA 1
ATOM 10841 C C . PHE B 1 865 ? 139.137 142.084 182.455 1.00 14.20 865 PHE B C 1
ATOM 10842 O O . PHE B 1 865 ? 139.479 141.450 181.450 1.00 17.47 865 PHE B O 1
ATOM 10850 N N . ARG B 1 866 ? 139.647 143.265 182.778 1.00 15.57 866 ARG B N 1
ATOM 10851 C CA . ARG B 1 866 ? 140.671 143.894 181.962 1.00 15.81 866 ARG B CA 1
ATOM 10852 C C . ARG B 1 866 ? 142.038 143.308 182.259 1.00 14.31 866 ARG B C 1
ATOM 10853 O O . ARG B 1 866 ? 142.846 143.137 181.338 1.00 18.11 866 ARG B O 1
ATOM 10861 N N . VAL B 1 867 ? 142.329 143.004 183.526 1.00 13.64 867 VAL B N 1
ATOM 10862 C CA . VAL B 1 867 ? 143.620 142.431 183.891 1.00 19.20 867 VAL B CA 1
ATOM 10863 C C . VAL B 1 867 ? 143.507 141.083 184.590 1.00 17.59 867 VAL B C 1
ATOM 10864 O O . VAL B 1 867 ? 144.502 140.345 184.625 1.00 23.17 867 VAL B O 1
ATOM 10868 N N . GLY B 1 868 ? 142.365 140.728 185.162 1.00 21.42 868 GLY B N 1
ATOM 10869 C CA . GLY B 1 868 ? 142.230 139.476 185.884 1.00 27.30 868 GLY B CA 1
ATOM 10870 C C . GLY B 1 868 ? 142.213 139.694 187.384 1.00 34.68 868 GLY B C 1
ATOM 10871 O O . GLY B 1 868 ? 142.403 140.802 187.895 1.00 36.29 868 GLY B O 1
ATOM 10872 N N . ASP B 1 869 ? 141.982 138.599 188.103 1.00 45.55 869 ASP B N 1
ATOM 10873 C CA . ASP B 1 869 ? 141.936 138.636 189.559 1.00 48.39 869 ASP B CA 1
ATOM 10874 C C . ASP B 1 869 ? 143.334 138.433 190.128 1.00 45.29 869 ASP B C 1
ATOM 10875 O O . ASP B 1 869 ? 144.044 137.506 189.728 1.00 48.48 869 ASP B O 1
ATOM 10880 N N . ASN B 1 870 ? 143.717 139.292 191.072 1.00 46.33 870 ASN B N 1
ATOM 10881 C CA . ASN B 1 870 ? 145.068 139.308 191.618 1.00 50.01 870 ASN B CA 1
ATOM 10882 C C . ASN B 1 870 ? 145.234 138.440 192.858 1.00 49.62 870 ASN B C 1
ATOM 10883 O O . ASN B 1 870 ? 146.322 138.432 193.444 1.00 56.44 870 ASN B O 1
ATOM 10888 N N . THR B 1 871 ? 144.199 137.712 193.273 1.00 52.57 871 THR B N 1
ATOM 10889 C CA . THR B 1 871 ? 144.314 136.844 194.439 1.00 57.10 871 THR B CA 1
ATOM 10890 C C . THR B 1 871 ? 145.305 135.708 194.182 1.00 59.86 871 THR B C 1
ATOM 10891 O O . THR B 1 871 ? 145.459 135.228 193.056 1.00 54.86 871 THR B O 1
ATOM 10895 N N . THR B 1 872 ? 145.982 135.281 195.249 1.00 63.39 872 THR B N 1
ATOM 10896 C CA . THR B 1 872 ? 146.947 134.189 195.199 1.00 70.53 872 THR B CA 1
ATOM 10897 C C . THR B 1 872 ? 146.593 133.150 196.260 1.00 69.86 872 THR B C 1
ATOM 10898 O O . THR B 1 872 ? 145.935 133.452 197.260 1.00 67.30 872 THR B O 1
ATOM 10902 N N . GLN B 1 873 ? 147.035 131.915 196.029 1.00 69.44 873 GLN B N 1
ATOM 10903 C CA . GLN B 1 873 ? 146.795 130.842 196.987 1.00 68.46 873 GLN B CA 1
ATOM 10904 C C . GLN B 1 873 ? 147.567 131.094 198.275 1.00 70.02 873 GLN B C 1
ATOM 10905 O O . GLN B 1 873 ? 148.729 131.507 198.250 1.00 73.25 873 GLN B O 1
ATOM 10911 N N . MET B 1 874 ? 146.913 130.850 199.409 1.00 74.53 874 MET B N 1
ATOM 10912 C CA . MET B 1 874 ? 147.539 131.112 200.695 1.00 77.75 874 MET B CA 1
ATOM 10913 C C . MET B 1 874 ? 148.538 130.015 201.060 1.00 82.88 874 MET B C 1
ATOM 10914 O O . MET B 1 874 ? 148.387 128.861 200.645 1.00 77.17 874 MET B O 1
ATOM 10919 N N . PRO B 1 875 ? 149.570 130.355 201.832 1.00 86.59 875 PRO B N 1
ATOM 10920 C CA . PRO B 1 875 ? 150.429 129.313 202.404 1.00 86.84 875 PRO B CA 1
ATOM 10921 C C . PRO B 1 875 ? 149.636 128.448 203.372 1.00 89.32 875 PRO B C 1
ATOM 10922 O O . PRO B 1 875 ? 148.718 128.919 204.049 1.00 84.76 875 PRO B O 1
ATOM 10926 N N . SER B 1 876 ? 149.996 127.168 203.428 1.00 89.00 876 SER B N 1
ATOM 10927 C CA . SER B 1 876 ? 149.286 126.232 204.292 1.00 91.13 876 SER B CA 1
ATOM 10928 C C . SER B 1 876 ? 149.512 126.608 205.750 1.00 88.00 876 SER B C 1
ATOM 10929 O O . SER B 1 876 ? 150.656 126.765 206.186 1.00 85.09 876 SER B O 1
ATOM 10932 N N . ILE B 1 877 ? 148.425 126.755 206.496 1.00 89.72 877 ILE B N 1
ATOM 10933 C CA . ILE B 1 877 ? 148.473 127.023 207.931 1.00 92.76 877 ILE B CA 1
ATOM 10934 C C . ILE B 1 877 ? 148.105 125.734 208.658 1.00 98.39 877 ILE B C 1
ATOM 10935 O O . ILE B 1 877 ? 146.975 125.247 208.492 1.00 91.42 877 ILE B O 1
ATOM 10940 N N . PRO B 1 878 ? 149.006 125.151 209.452 1.00 103.90 878 PRO B N 1
ATOM 10941 C CA . PRO B 1 878 ? 148.699 123.873 210.106 1.00 103.16 878 PRO B CA 1
ATOM 10942 C C . PRO B 1 878 ? 147.562 124.010 211.107 1.00 102.67 878 PRO B C 1
ATOM 10943 O O . PRO B 1 878 ? 147.402 125.044 211.762 1.00 100.78 878 PRO B O 1
ATOM 10947 N N . ALA B 1 879 ? 146.764 122.947 211.216 1.00 106.77 879 ALA B N 1
ATOM 10948 C CA . ALA B 1 879 ? 145.681 122.924 212.192 1.00 110.84 879 ALA B CA 1
ATOM 10949 C C . ALA B 1 879 ? 146.245 123.088 213.598 1.00 112.58 879 ALA B C 1
ATOM 10950 O O . ALA B 1 879 ? 147.292 122.527 213.935 1.00 110.20 879 ALA B O 1
ATOM 10952 N N . SER B 1 880 ? 145.547 123.865 214.421 1.00 115.26 880 SER B N 1
ATOM 10953 C CA . SER B 1 880 ? 146.065 124.292 215.713 1.00 119.71 880 SER B CA 1
ATOM 10954 C C . SER B 1 880 ? 145.258 123.686 216.853 1.00 120.76 880 SER B C 1
ATOM 10955 O O . SER B 1 880 ? 144.025 123.630 216.796 1.00 117.19 880 SER B O 1
ATOM 10958 N N . SER B 1 881 ? 145.972 123.233 217.891 1.00 122.99 881 SER B N 1
ATOM 10959 C CA . SER B 1 881 ? 145.369 122.795 219.152 1.00 126.06 881 SER B CA 1
ATOM 10960 C C . SER B 1 881 ? 146.089 123.543 220.276 1.00 125.61 881 SER B C 1
ATOM 10961 O O . SER B 1 881 ? 147.024 123.028 220.895 1.00 120.82 881 SER B O 1
ATOM 10964 N N . ALA B 1 882 ? 145.634 124.767 220.535 1.00 125.91 882 ALA B N 1
ATOM 10965 C CA . ALA B 1 882 ? 146.083 125.576 221.659 1.00 126.31 882 ALA B CA 1
ATOM 10966 C C . ALA B 1 882 ? 144.847 125.995 222.438 1.00 127.90 882 ALA B C 1
ATOM 10967 O O . ALA B 1 882 ? 143.925 126.591 221.871 1.00 123.15 882 ALA B O 1
ATOM 10969 N N . THR B 1 883 ? 144.827 125.682 223.731 1.00 132.51 883 THR B N 1
ATOM 10970 C CA . THR B 1 883 ? 143.578 125.657 224.479 1.00 134.08 883 THR B CA 1
ATOM 10971 C C . THR B 1 883 ? 143.565 126.549 225.716 1.00 132.68 883 THR B C 1
ATOM 10972 O O . THR B 1 883 ? 142.675 126.382 226.557 1.00 130.83 883 THR B O 1
ATOM 10976 N N . ASP B 1 884 ? 144.541 127.449 225.817 1.00 132.33 884 ASP B N 1
ATOM 10977 C CA . ASP B 1 884 ? 144.722 128.333 226.969 1.00 134.29 884 ASP B CA 1
ATOM 10978 C C . ASP B 1 884 ? 144.006 129.667 226.821 1.00 132.96 884 ASP B C 1
ATOM 10979 O O . ASP B 1 884 ? 144.259 130.597 227.593 1.00 129.60 884 ASP B O 1
ATOM 10984 N N . VAL B 1 885 ? 143.197 129.740 225.762 1.00 130.39 885 VAL B N 1
ATOM 10985 C CA . VAL B 1 885 ? 142.347 130.872 225.345 1.00 129.91 885 VAL B CA 1
ATOM 10986 C C . VAL B 1 885 ? 143.056 131.971 224.547 1.00 127.80 885 VAL B C 1
ATOM 10987 O O . VAL B 1 885 ? 142.427 132.956 224.161 1.00 127.44 885 VAL B O 1
ATOM 10991 N N . ALA B 1 886 ? 144.352 131.816 224.285 1.00 124.79 886 ALA B N 1
ATOM 10992 C CA . ALA B 1 886 ? 144.997 132.805 223.427 1.00 122.56 886 ALA B CA 1
ATOM 10993 C C . ALA B 1 886 ? 145.720 132.223 222.221 1.00 124.23 886 ALA B C 1
ATOM 10994 O O . ALA B 1 886 ? 145.946 132.956 221.252 1.00 123.04 886 ALA B O 1
ATOM 10996 N N . GLY B 1 887 ? 146.108 130.946 222.251 1.00 123.04 887 GLY B N 1
ATOM 10997 C CA . GLY B 1 887 ? 146.644 130.331 221.047 1.00 121.70 887 GLY B CA 1
ATOM 10998 C C . GLY B 1 887 ? 145.638 130.340 219.912 1.00 123.15 887 GLY B C 1
ATOM 10999 O O . GLY B 1 887 ? 145.993 130.559 218.748 1.00 119.58 887 GLY B O 1
ATOM 11000 N N . VAL B 1 888 ? 144.361 130.126 220.244 1.00 120.94 888 VAL B N 1
ATOM 11001 C CA . VAL B 1 888 ? 143.287 130.226 219.261 1.00 120.98 888 VAL B CA 1
ATOM 11002 C C . VAL B 1 888 ? 143.231 131.631 218.670 1.00 120.52 888 VAL B C 1
ATOM 11003 O O . VAL B 1 888 ? 143.067 131.805 217.453 1.00 118.99 888 VAL B O 1
ATOM 11007 N N . ASN B 1 889 ? 143.387 132.656 219.512 1.00 116.27 889 ASN B N 1
ATOM 11008 C CA . ASN B 1 889 ? 143.336 134.030 219.024 1.00 117.82 889 ASN B CA 1
ATOM 11009 C C . ASN B 1 889 ? 144.552 134.378 218.166 1.00 118.83 889 ASN B C 1
ATOM 11010 O O . ASN B 1 889 ? 144.418 135.109 217.176 1.00 117.74 889 ASN B O 1
ATOM 11015 N N . GLU B 1 890 ? 145.731 133.847 218.503 1.00 118.18 890 GLU B N 1
ATOM 11016 C CA . GLU B 1 890 ? 146.903 134.051 217.654 1.00 118.36 890 GLU B CA 1
ATOM 11017 C C . GLU B 1 890 ? 146.726 133.378 216.296 1.00 117.73 890 GLU B C 1
ATOM 11018 O O . GLU B 1 890 ? 147.112 133.938 215.262 1.00 115.02 890 GLU B O 1
ATOM 11024 N N . VAL B 1 891 ? 146.137 132.179 216.281 1.00 113.90 891 VAL B N 1
ATOM 11025 C CA . VAL B 1 891 ? 145.861 131.508 215.015 1.00 111.14 891 VAL B CA 1
ATOM 11026 C C . VAL B 1 891 ? 144.848 132.300 214.179 1.00 108.83 891 VAL B C 1
ATOM 11027 O O . VAL B 1 891 ? 145.006 132.422 212.960 1.00 105.91 891 VAL B O 1
ATOM 11031 N N . ILE B 1 892 ? 143.798 132.844 214.809 1.00 107.60 892 ILE B N 1
ATOM 11032 C CA . ILE B 1 892 ? 142.859 133.690 214.074 1.00 107.06 892 ILE B CA 1
ATOM 11033 C C . ILE B 1 892 ? 143.554 134.921 213.503 1.00 104.44 892 ILE B C 1
ATOM 11034 O O . ILE B 1 892 ? 143.295 135.323 212.360 1.00 103.36 892 ILE B O 1
ATOM 11039 N N . ASN B 1 893 ? 144.430 135.555 214.285 1.00 103.81 893 ASN B N 1
ATOM 11040 C CA . ASN B 1 893 ? 145.153 136.714 213.762 1.00 101.45 893 ASN B CA 1
ATOM 11041 C C . ASN B 1 893 ? 146.026 136.327 212.571 1.00 99.13 893 ASN B C 1
ATOM 11042 O O . ASN B 1 893 ? 146.105 137.069 211.584 1.00 98.23 893 ASN B O 1
ATOM 11047 N N . SER B 1 894 ? 146.681 135.162 212.640 1.00 95.06 894 SER B N 1
ATOM 11048 C CA . SER B 1 894 ? 147.493 134.698 211.517 1.00 93.42 894 SER B CA 1
ATOM 11049 C C . SER B 1 894 ? 146.642 134.454 210.274 1.00 97.16 894 SER B C 1
ATOM 11050 O O . SER B 1 894 ? 147.035 134.819 209.155 1.00 91.63 894 SER B O 1
ATOM 11053 N N . LEU B 1 895 ? 145.472 133.832 210.452 1.00 96.48 895 LEU B N 1
ATOM 11054 C CA . LEU B 1 895 ? 144.582 133.577 209.322 1.00 89.90 895 LEU B CA 1
ATOM 11055 C C . LEU B 1 895 ? 144.089 134.878 208.700 1.00 83.91 895 LEU B C 1
ATOM 11056 O O . LEU B 1 895 ? 144.043 135.006 207.471 1.00 85.93 895 LEU B O 1
ATOM 11061 N N . LEU B 1 896 ? 143.712 135.854 209.530 1.00 85.28 896 LEU B N 1
ATOM 11062 C CA . LEU B 1 896 ? 143.277 137.142 208.997 1.00 82.18 896 LEU B CA 1
ATOM 11063 C C . LEU B 1 896 ? 144.417 137.859 208.288 1.00 81.71 896 LEU B C 1
ATOM 11064 O O . LEU B 1 896 ? 144.201 138.530 207.271 1.00 83.07 896 LEU B O 1
ATOM 11069 N N . ALA B 1 897 ? 145.637 137.738 208.814 1.00 83.88 897 ALA B N 1
ATOM 11070 C CA . ALA B 1 897 ? 146.789 138.323 208.141 1.00 82.12 897 ALA B CA 1
ATOM 11071 C C . ALA B 1 897 ? 146.987 137.709 206.764 1.00 81.82 897 ALA B C 1
ATOM 11072 O O . ALA B 1 897 ? 147.226 138.427 205.787 1.00 80.30 897 ALA B O 1
ATOM 11074 N N . SER B 1 898 ? 146.878 136.381 206.666 1.00 82.04 898 SER B N 1
ATOM 11075 C CA . SER B 1 898 ? 147.011 135.722 205.368 1.00 76.09 898 SER B CA 1
ATOM 11076 C C . SER B 1 898 ? 145.893 136.135 204.413 1.00 76.43 898 SER B C 1
ATOM 11077 O O . SER B 1 898 ? 146.135 136.351 203.218 1.00 71.73 898 SER B O 1
ATOM 11080 N N . LEU B 1 899 ? 144.660 136.233 204.919 1.00 78.53 899 LEU B N 1
ATOM 11081 C CA . LEU B 1 899 ? 143.541 136.673 204.089 1.00 74.25 899 LEU B CA 1
ATOM 11082 C C . LEU B 1 899 ? 143.787 138.065 203.527 1.00 74.23 899 LEU B C 1
ATOM 11083 O O . LEU B 1 899 ? 143.591 138.310 202.332 1.00 74.58 899 LEU B O 1
ATOM 11088 N N . LYS B 1 900 ? 144.198 139.002 204.388 1.00 78.11 900 LYS B N 1
ATOM 11089 C CA . LYS B 1 900 ? 144.465 140.359 203.928 1.00 76.06 900 LYS B CA 1
ATOM 11090 C C . LYS B 1 900 ? 145.636 140.377 202.960 1.00 73.42 900 LYS B C 1
ATOM 11091 O O . LYS B 1 900 ? 145.632 141.136 201.986 1.00 73.04 900 LYS B O 1
ATOM 11097 N N . ALA B 1 901 ? 146.631 139.521 203.194 1.00 72.52 901 ALA B N 1
ATOM 11098 C CA . ALA B 1 901 ? 147.821 139.529 202.362 1.00 71.63 901 ALA B CA 1
ATOM 11099 C C . ALA B 1 901 ? 147.613 138.912 200.974 1.00 72.07 901 ALA B C 1
ATOM 11100 O O . ALA B 1 901 ? 148.140 139.457 200.010 1.00 70.93 901 ALA B O 1
ATOM 11102 N N . ASN B 1 902 ? 146.877 137.818 200.783 1.00 73.38 902 ASN B N 1
ATOM 11103 C CA . ASN B 1 902 ? 146.784 137.322 199.418 1.00 67.57 902 ASN B CA 1
ATOM 11104 C C . ASN B 1 902 ? 145.540 137.802 198.674 1.00 65.37 902 ASN B C 1
ATOM 11105 O O . ASN B 1 902 ? 145.097 137.127 197.743 1.00 63.73 902 ASN B O 1
ATOM 11110 N N . GLY B 1 903 ? 144.912 138.894 199.103 1.00 64.55 903 GLY B N 1
ATOM 11111 C CA . GLY B 1 903 ? 143.937 139.601 198.294 1.00 64.75 903 GLY B CA 1
ATOM 11112 C C . GLY B 1 903 ? 142.477 139.340 198.636 1.00 62.98 903 GLY B C 1
ATOM 11113 O O . GLY B 1 903 ? 141.614 140.123 198.226 1.00 66.52 903 GLY B O 1
ATOM 11114 N N . PHE B 1 904 ? 142.173 138.255 199.353 1.00 60.07 904 PHE B N 1
ATOM 11115 C CA . PHE B 1 904 ? 140.782 137.995 199.736 1.00 61.52 904 PHE B CA 1
ATOM 11116 C C . PHE B 1 904 ? 140.247 139.085 200.657 1.00 67.12 904 PHE B C 1
ATOM 11117 O O . PHE B 1 904 ? 139.081 139.494 200.557 1.00 66.70 904 PHE B O 1
ATOM 11125 N N . MET B 1 905 ? 141.096 139.530 201.574 1.00 75.38 905 MET B N 1
ATOM 11126 C CA . MET B 1 905 ? 140.892 140.573 202.563 1.00 72.38 905 MET B CA 1
ATOM 11127 C C . MET B 1 905 ? 139.642 140.301 203.401 1.00 76.80 905 MET B C 1
ATOM 11128 O O . MET B 1 905 ? 139.647 140.452 204.634 1.00 75.89 905 MET B O 1
ATOM 11133 N N . SER C 1 186 ? 144.618 148.910 61.462 1.00 68.03 186 SER C N 1
ATOM 11134 C CA . SER C 1 186 ? 144.631 150.340 61.763 1.00 61.22 186 SER C CA 1
ATOM 11135 C C . SER C 1 186 ? 143.934 150.615 63.094 1.00 60.56 186 SER C C 1
ATOM 11136 O O . SER C 1 186 ? 144.490 151.277 63.968 1.00 60.83 186 SER C O 1
ATOM 11139 N N . THR C 1 187 ? 142.709 150.099 63.233 1.00 56.97 187 THR C N 1
ATOM 11140 C CA . THR C 1 187 ? 141.994 150.172 64.506 1.00 55.47 187 THR C CA 1
ATOM 11141 C C . THR C 1 187 ? 142.726 149.440 65.630 1.00 55.48 187 THR C C 1
ATOM 11142 O O . THR C 1 187 ? 142.638 149.847 66.798 1.00 54.12 187 THR C O 1
ATOM 11146 N N . LEU C 1 188 ? 143.456 148.368 65.311 1.00 53.12 188 LEU C N 1
ATOM 11147 C CA . LEU C 1 188 ? 144.259 147.710 66.338 1.00 49.36 188 LEU C CA 1
ATOM 11148 C C . LEU C 1 188 ? 145.349 148.635 66.860 1.00 48.83 188 LEU C C 1
ATOM 11149 O O . LEU C 1 188 ? 145.680 148.599 68.053 1.00 49.36 188 LEU C O 1
ATOM 11154 N N . VAL C 1 189 ? 145.901 149.484 65.990 1.00 49.95 189 VAL C N 1
ATOM 11155 C CA . VAL C 1 189 ? 146.891 150.467 66.427 1.00 57.05 189 VAL C CA 1
ATOM 11156 C C . VAL C 1 189 ? 146.272 151.452 67.412 1.00 47.56 189 VAL C C 1
ATOM 11157 O O . VAL C 1 189 ? 146.911 151.853 68.393 1.00 44.73 189 VAL C O 1
ATOM 11161 N N . VAL C 1 190 ? 145.026 151.866 67.162 1.00 48.31 190 VAL C N 1
ATOM 11162 C CA . VAL C 1 190 ? 144.329 152.754 68.092 1.00 48.11 190 VAL C CA 1
ATOM 11163 C C . VAL C 1 190 ? 144.114 152.058 69.434 1.00 47.17 190 VAL C C 1
ATOM 11164 O O . VAL C 1 190 ? 144.372 152.630 70.501 1.00 42.49 190 VAL C O 1
ATOM 11168 N N . LEU C 1 191 ? 143.655 150.805 69.398 1.00 46.38 191 LEU C N 1
ATOM 11169 C CA . LEU C 1 191 ? 143.369 150.073 70.630 1.00 39.12 191 LEU C CA 1
ATOM 11170 C C . LEU C 1 191 ? 144.626 149.802 71.446 1.00 39.51 191 LEU C C 1
ATOM 11171 O O . LEU C 1 191 ? 144.556 149.735 72.678 1.00 38.21 191 LEU C O 1
ATOM 11176 N N . ALA C 1 192 ? 145.773 149.632 70.790 1.00 43.61 192 ALA C N 1
ATOM 11177 C CA . ALA C 1 192 ? 147.013 149.291 71.480 1.00 35.65 192 ALA C CA 1
ATOM 11178 C C . ALA C 1 192 ? 147.723 150.498 72.080 1.00 39.04 192 ALA C C 1
ATOM 11179 O O . ALA C 1 192 ? 148.764 150.322 72.722 1.00 41.43 192 ALA C O 1
ATOM 11181 N N . GLN C 1 193 ? 147.203 151.712 71.882 1.00 44.01 193 GLN C N 1
ATOM 11182 C CA . GLN C 1 193 ? 147.794 152.908 72.464 1.00 37.32 193 GLN C CA 1
ATOM 11183 C C . GLN C 1 193 ? 147.648 152.884 73.988 1.00 39.32 193 GLN C C 1
ATOM 11184 O O . GLN C 1 193 ? 146.797 152.172 74.528 1.00 38.29 193 GLN C O 1
ATOM 11190 N N . PRO C 1 194 ? 148.477 153.651 74.706 1.00 38.67 194 PRO C N 1
ATOM 11191 C CA . PRO C 1 194 ? 148.435 153.597 76.178 1.00 35.92 194 PRO C CA 1
ATOM 11192 C C . PRO C 1 194 ? 147.096 153.982 76.780 1.00 37.65 194 PRO C C 1
ATOM 11193 O O . PRO C 1 194 ? 146.822 153.597 77.923 1.00 39.94 194 PRO C O 1
ATOM 11197 N N . ASP C 1 195 ? 146.252 154.720 76.063 1.00 33.96 195 ASP C N 1
ATOM 11198 C CA . ASP C 1 195 ? 144.917 155.058 76.542 1.00 37.15 195 ASP C CA 1
ATOM 11199 C C . ASP C 1 195 ? 143.828 154.308 75.780 1.00 34.48 195 ASP C C 1
ATOM 11200 O O . ASP C 1 195 ? 142.722 154.824 75.593 1.00 33.39 195 ASP C O 1
ATOM 11205 N N . GLY C 1 196 ? 144.128 153.081 75.343 1.00 35.92 196 GLY C N 1
ATOM 11206 C CA . GLY C 1 196 ? 143.199 152.352 74.496 1.00 34.76 196 GLY C CA 1
ATOM 11207 C C . GLY C 1 196 ? 141.957 151.883 75.219 1.00 32.86 196 GLY C C 1
ATOM 11208 O O . GLY C 1 196 ? 140.890 151.751 74.607 1.00 38.00 196 GLY C O 1
ATOM 11209 N N . PHE C 1 197 ? 142.064 151.648 76.528 1.00 30.29 197 PHE C N 1
ATOM 11210 C CA . PHE C 1 197 ? 140.924 151.178 77.311 1.00 25.61 197 PHE C CA 1
ATOM 11211 C C . PHE C 1 197 ? 139.752 152.146 77.272 1.00 26.47 197 PHE C C 1
ATOM 11212 O O . PHE C 1 197 ? 138.617 151.731 77.513 1.00 31.57 197 PHE C O 1
ATOM 11220 N N . ASP C 1 198 ? 139.995 153.425 76.977 1.00 31.55 198 ASP C N 1
ATOM 11221 C CA . ASP C 1 198 ? 138.906 154.391 76.881 1.00 32.96 198 ASP C CA 1
ATOM 11222 C C . ASP C 1 198 ? 137.978 154.116 75.712 1.00 37.17 198 ASP C C 1
ATOM 11223 O O . ASP C 1 198 ? 136.838 154.596 75.713 1.00 41.28 198 ASP C O 1
ATOM 11228 N N . SER C 1 199 ? 138.439 153.385 74.709 1.00 35.35 199 SER C N 1
ATOM 11229 C CA . SER C 1 199 ? 137.620 153.161 73.530 1.00 31.41 199 SER C CA 1
ATOM 11230 C C . SER C 1 199 ? 136.605 152.054 73.714 1.00 32.95 199 SER C C 1
ATOM 11231 O O . SER C 1 199 ? 135.836 151.779 72.789 1.00 39.22 199 SER C O 1
ATOM 11234 N N . ILE C 1 200 ? 136.576 151.419 74.895 1.00 35.36 200 ILE C N 1
ATOM 11235 C CA . ILE C 1 200 ? 135.544 150.453 75.287 1.00 31.36 200 ILE C CA 1
ATOM 11236 C C . ILE C 1 200 ? 134.379 151.205 75.926 1.00 33.30 200 ILE C C 1
ATOM 11237 O O . ILE C 1 200 ? 134.578 152.023 76.826 1.00 33.62 200 ILE C O 1
ATOM 11242 N N . GLY C 1 201 ? 133.149 150.925 75.462 1.00 34.04 201 GLY C N 1
ATOM 11243 C CA . GLY C 1 201 ? 131.984 151.630 75.967 1.00 30.40 201 GLY C CA 1
ATOM 11244 C C . GLY C 1 201 ? 131.484 151.084 77.296 1.00 33.70 201 GLY C C 1
ATOM 11245 O O . GLY C 1 201 ? 131.813 149.981 77.718 1.00 31.38 201 GLY C O 1
ATOM 11246 N N . ARG C 1 202 ? 130.679 151.891 77.988 1.00 30.14 202 ARG C N 1
ATOM 11247 C CA . ARG C 1 202 ? 130.190 151.536 79.314 1.00 26.87 202 ARG C CA 1
ATOM 11248 C C . ARG C 1 202 ? 128.754 152.008 79.460 1.00 25.67 202 ARG C C 1
ATOM 11249 O O . ARG C 1 202 ? 128.289 152.880 78.727 1.00 28.48 202 ARG C O 1
ATOM 11257 N N . VAL C 1 203 ? 128.058 151.433 80.407 1.00 20.86 203 VAL C N 1
ATOM 11258 C CA . VAL C 1 203 ? 126.707 151.875 80.728 1.00 21.05 203 VAL C CA 1
ATOM 11259 C C . VAL C 1 203 ? 126.784 152.988 81.767 1.00 20.93 203 VAL C C 1
ATOM 11260 O O . VAL C 1 203 ? 127.591 152.927 82.705 1.00 21.84 203 VAL C O 1
ATOM 11264 N N . SER C 1 204 ? 125.945 154.013 81.614 1.00 21.43 204 SER C N 1
ATOM 11265 C CA . SER C 1 204 ? 126.120 155.225 82.412 1.00 19.76 204 SER C CA 1
ATOM 11266 C C . SER C 1 204 ? 125.471 155.147 83.795 1.00 21.99 204 SER C C 1
ATOM 11267 O O . SER C 1 204 ? 125.947 155.815 84.720 1.00 27.27 204 SER C O 1
ATOM 11270 N N . SER C 1 205 ? 124.407 154.356 83.977 1.00 18.12 205 SER C N 1
ATOM 11271 C CA . SER C 1 205 ? 123.706 154.317 85.257 1.00 14.81 205 SER C CA 1
ATOM 11272 C C . SER C 1 205 ? 122.910 153.022 85.383 1.00 19.49 205 SER C C 1
ATOM 11273 O O . SER C 1 205 ? 122.753 152.269 84.421 1.00 21.56 205 SER C O 1
ATOM 11276 N N . PHE C 1 206 ? 122.394 152.775 86.596 1.00 14.68 206 PHE C N 1
ATOM 11277 C CA . PHE C 1 206 ? 121.624 151.560 86.860 1.00 14.54 206 PHE C CA 1
ATOM 11278 C C . PHE C 1 206 ? 120.275 151.568 86.137 1.00 17.92 206 PHE C C 1
ATOM 11279 O O . PHE C 1 206 ? 119.779 150.513 85.717 1.00 23.71 206 PHE C O 1
ATOM 11287 N N . ALA C 1 207 ? 119.650 152.737 85.987 1.00 17.73 207 ALA C N 1
ATOM 11288 C CA . ALA C 1 207 ? 118.428 152.808 85.186 1.00 20.70 207 ALA C CA 1
ATOM 11289 C C . ALA C 1 207 ? 118.709 152.510 83.710 1.00 24.71 207 ALA C C 1
ATOM 11290 O O . ALA C 1 207 ? 117.957 151.766 83.052 1.00 29.01 207 ALA C O 1
ATOM 11292 N N . ALA C 1 208 ? 119.802 153.067 83.178 1.00 22.67 208 ALA C N 1
ATOM 11293 C CA . ALA C 1 208 ? 120.214 152.739 81.821 1.00 21.00 208 ALA C CA 1
ATOM 11294 C C . ALA C 1 208 ? 120.474 151.252 81.673 1.00 24.06 208 ALA C C 1
ATOM 11295 O O . ALA C 1 208 ? 120.200 150.671 80.616 1.00 31.19 208 ALA C O 1
ATOM 11297 N N . LEU C 1 209 ? 121.021 150.619 82.715 1.00 25.06 209 LEU C N 1
ATOM 11298 C CA . LEU C 1 209 ? 121.235 149.172 82.680 1.00 25.37 209 LEU C CA 1
ATOM 11299 C C . LEU C 1 209 ? 119.913 148.428 82.602 1.00 27.13 209 LEU C C 1
ATOM 11300 O O . LEU C 1 209 ? 119.788 147.445 81.864 1.00 29.85 209 LEU C O 1
ATOM 11305 N N . ARG C 1 210 ? 118.919 148.864 83.379 1.00 27.75 210 ARG C N 1
ATOM 11306 C CA . ARG C 1 210 ? 117.598 148.251 83.278 1.00 28.45 210 ARG C CA 1
ATOM 11307 C C . ARG C 1 210 ? 117.057 148.336 81.860 1.00 31.02 210 ARG C C 1
ATOM 11308 O O . ARG C 1 210 ? 116.368 147.417 81.403 1.00 34.74 210 ARG C O 1
ATOM 11316 N N . ASN C 1 211 ? 117.356 149.422 81.144 1.00 33.03 211 ASN C N 1
ATOM 11317 C CA . ASN C 1 211 ? 116.809 149.600 79.799 1.00 28.45 211 ASN C CA 1
ATOM 11318 C C . ASN C 1 211 ? 117.646 148.966 78.692 1.00 32.39 211 ASN C C 1
ATOM 11319 O O . ASN C 1 211 ? 117.268 149.083 77.521 1.00 33.24 211 ASN C O 1
ATOM 11324 N N . LEU C 1 212 ? 118.766 148.318 79.017 1.00 32.11 212 LEU C N 1
ATOM 11325 C CA . LEU C 1 212 ? 119.683 147.761 78.023 1.00 27.78 212 LEU C CA 1
ATOM 11326 C C . LEU C 1 212 ? 119.317 146.312 77.759 1.00 31.77 212 LEU C C 1
ATOM 11327 O O . LEU C 1 212 ? 119.502 145.446 78.618 1.00 33.57 212 LEU C O 1
ATOM 11332 N N . LYS C 1 213 ? 118.847 146.054 76.612 1.00 31.27 213 LYS C N 1
ATOM 11333 C CA . LYS C 1 213 ? 118.390 144.727 76.208 1.00 31.57 213 LYS C CA 1
ATOM 11334 C C . LYS C 1 213 ? 119.500 143.913 75.575 1.00 32.32 213 LYS C C 1
ATOM 11335 O O . LYS C 1 213 ? 120.135 144.384 74.628 1.00 36.52 213 LYS C O 1
ATOM 11341 N N . PRO C 1 214 ? 119.763 142.697 76.061 1.00 26.36 214 PRO C N 1
ATOM 11342 C CA . PRO C 1 214 ? 120.869 141.890 75.537 1.00 31.17 214 PRO C CA 1
ATOM 11343 C C . PRO C 1 214 ? 120.454 140.988 74.386 1.00 39.40 214 PRO C C 1
ATOM 11344 O O . PRO C 1 214 ? 119.316 140.524 74.288 1.00 42.07 214 PRO C O 1
ATOM 11348 N N . LYS C 1 215 ? 121.416 140.732 73.508 1.00 43.27 215 LYS C N 1
ATOM 11349 C CA . LYS C 1 215 ? 121.181 139.925 72.320 1.00 43.36 215 LYS C CA 1
ATOM 11350 C C . LYS C 1 215 ? 121.330 138.436 72.581 1.00 48.45 215 LYS C C 1
ATOM 11351 O O . LYS C 1 215 ? 120.971 137.625 71.721 1.00 43.62 215 LYS C O 1
ATOM 11357 N N . LYS C 1 216 ? 121.823 138.062 73.753 1.00 46.33 216 LYS C N 1
ATOM 11358 C CA . LYS C 1 216 ? 122.193 136.686 74.025 1.00 39.80 216 LYS C CA 1
ATOM 11359 C C . LYS C 1 216 ? 122.539 136.592 75.498 1.00 38.45 216 LYS C C 1
ATOM 11360 O O . LYS C 1 216 ? 123.109 137.530 76.057 1.00 42.04 216 LYS C O 1
ATOM 11366 N N . SER C 1 217 ? 122.175 135.484 76.131 1.00 35.33 217 SER C N 1
ATOM 11367 C CA . SER C 1 217 ? 122.506 135.318 77.537 1.00 29.91 217 SER C CA 1
ATOM 11368 C C . SER C 1 217 ? 124.001 135.089 77.696 1.00 29.33 217 SER C C 1
ATOM 11369 O O . SER C 1 217 ? 124.630 134.420 76.876 1.00 37.10 217 SER C O 1
ATOM 11372 N N . GLY C 1 218 ? 124.576 135.659 78.752 1.00 33.37 218 GLY C N 1
ATOM 11373 C CA . GLY C 1 218 ? 125.985 135.489 79.043 1.00 26.48 218 GLY C CA 1
ATOM 11374 C C . GLY C 1 218 ? 126.898 136.613 78.611 1.00 28.74 218 GLY C C 1
ATOM 11375 O O . GLY C 1 218 ? 128.118 136.430 78.636 1.00 30.97 218 GLY C O 1
ATOM 11376 N N . GLN C 1 219 ? 126.357 137.763 78.212 1.00 32.52 219 GLN C N 1
ATOM 11377 C CA . GLN C 1 219 ? 127.186 138.917 77.891 1.00 27.39 219 GLN C CA 1
ATOM 11378 C C . GLN C 1 219 ? 127.729 139.571 79.159 1.00 26.01 219 GLN C C 1
ATOM 11379 O O . GLN C 1 219 ? 127.076 139.572 80.203 1.00 24.77 219 GLN C O 1
ATOM 11385 N N . HIS C 1 220 ? 128.910 140.182 79.053 1.00 21.77 220 HIS C N 1
ATOM 11386 C CA . HIS C 1 220 ? 129.497 140.947 80.145 1.00 17.48 220 HIS C CA 1
ATOM 11387 C C . HIS C 1 220 ? 129.511 142.425 79.775 1.00 21.32 220 HIS C C 1
ATOM 11388 O O . HIS C 1 220 ? 129.885 142.776 78.653 1.00 26.53 220 HIS C O 1
ATOM 11395 N N . VAL C 1 221 ? 129.117 143.300 80.710 1.00 16.99 221 VAL C N 1
ATOM 11396 C CA . VAL C 1 221 ? 129.178 144.742 80.472 1.00 18.74 221 VAL C CA 1
ATOM 11397 C C . VAL C 1 221 ? 129.689 145.461 81.711 1.00 21.35 221 VAL C C 1
ATOM 11398 O O . VAL C 1 221 ? 129.700 144.913 82.814 1.00 26.46 221 VAL C O 1
ATOM 11402 N N . LEU C 1 222 ? 130.098 146.715 81.514 1.00 21.01 222 LEU C N 1
ATOM 11403 C CA . LEU C 1 222 ? 130.624 147.571 82.573 1.00 23.32 222 LEU C CA 1
ATOM 11404 C C . LEU C 1 222 ? 129.624 148.671 82.903 1.00 24.19 222 LEU C C 1
ATOM 11405 O O . LEU C 1 222 ? 129.122 149.355 82.006 1.00 25.93 222 LEU C O 1
ATOM 11410 N N . LEU C 1 223 ? 129.349 148.848 84.187 1.00 21.82 223 LEU C N 1
ATOM 11411 C CA . LEU C 1 223 ? 128.526 149.938 84.677 1.00 17.14 223 LEU C CA 1
ATOM 11412 C C . LEU C 1 223 ? 129.454 150.924 85.365 1.00 24.04 223 LEU C C 1
ATOM 11413 O O . LEU C 1 223 ? 130.131 150.567 86.341 1.00 23.45 223 LEU C O 1
ATOM 11418 N N . THR C 1 224 ? 129.507 152.153 84.844 1.00 17.46 224 THR C N 1
ATOM 11419 C CA . THR C 1 224 ? 130.386 153.154 85.434 1.00 18.03 224 THR C CA 1
ATOM 11420 C C . THR C 1 224 ? 129.965 153.501 86.852 1.00 14.12 224 THR C C 1
ATOM 11421 O O . THR C 1 224 ? 130.763 153.418 87.791 1.00 15.93 224 THR C O 1
ATOM 11425 N N . SER C 1 225 ? 128.706 153.866 87.041 1.00 15.28 225 SER C N 1
ATOM 11426 C CA . SER C 1 225 ? 128.288 154.329 88.346 1.00 12.05 225 SER C CA 1
ATOM 11427 C C . SER C 1 225 ? 126.806 154.056 88.477 1.00 12.49 225 SER C C 1
ATOM 11428 O O . SER C 1 225 ? 126.106 153.887 87.477 1.00 18.23 225 SER C O 1
ATOM 11431 N N . TYR C 1 226 ? 126.328 154.017 89.719 1.00 13.72 226 TYR C N 1
ATOM 11432 C CA . TYR C 1 226 ? 124.903 153.788 89.949 1.00 12.15 226 TYR C CA 1
ATOM 11433 C C . TYR C 1 226 ? 124.060 154.950 89.429 1.00 17.77 226 TYR C C 1
ATOM 11434 O O . TYR C 1 226 ? 123.042 154.733 88.759 1.00 18.91 226 TYR C O 1
ATOM 11443 N N . TYR C 1 227 ? 124.454 156.189 89.737 1.00 21.24 227 TYR C N 1
ATOM 11444 C CA . TYR C 1 227 ? 123.825 157.397 89.213 1.00 19.45 227 TYR C CA 1
ATOM 11445 C C . TYR C 1 227 ? 124.797 158.107 88.282 1.00 21.47 227 TYR C C 1
ATOM 11446 O O . TYR C 1 227 ? 126.011 158.090 88.501 1.00 23.36 227 TYR C O 1
ATOM 11455 N N . ASP C 1 228 ? 124.270 158.741 87.248 1.00 22.68 228 ASP C N 1
ATOM 11456 C CA . ASP C 1 228 ? 125.132 159.564 86.413 1.00 27.68 228 ASP C CA 1
ATOM 11457 C C . ASP C 1 228 ? 125.176 160.995 86.952 1.00 28.07 228 ASP C C 1
ATOM 11458 O O . ASP C 1 228 ? 124.418 161.379 87.843 1.00 32.99 228 ASP C O 1
ATOM 11463 N N . GLY C 1 229 ? 126.083 161.791 86.403 1.00 36.30 229 GLY C N 1
ATOM 11464 C CA . GLY C 1 229 ? 126.221 163.165 86.840 1.00 36.96 229 GLY C CA 1
ATOM 11465 C C . GLY C 1 229 ? 127.202 163.388 87.965 1.00 34.15 229 GLY C C 1
ATOM 11466 O O . GLY C 1 229 ? 127.224 164.483 88.536 1.00 41.93 229 GLY C O 1
ATOM 11467 N N . TRP C 1 230 ? 128.014 162.387 88.306 1.00 34.22 230 TRP C N 1
ATOM 11468 C CA . TRP C 1 230 ? 129.077 162.594 89.284 1.00 34.03 230 TRP C CA 1
ATOM 11469 C C . TRP C 1 230 ? 130.114 163.600 88.792 1.00 39.68 230 TRP C C 1
ATOM 11470 O O . TRP C 1 230 ? 130.742 164.291 89.601 1.00 44.21 230 TRP C O 1
ATOM 11481 N N . ALA C 1 231 ? 130.327 163.688 87.476 1.00 40.31 231 ALA C N 1
ATOM 11482 C CA . ALA C 1 231 ? 131.379 164.562 86.966 1.00 47.12 231 ALA C CA 1
ATOM 11483 C C . ALA C 1 231 ? 131.015 166.037 87.085 1.00 51.65 231 ALA C C 1
ATOM 11484 O O . ALA C 1 231 ? 131.892 166.861 87.371 1.00 54.33 231 ALA C O 1
ATOM 11486 N N . ALA C 1 232 ? 129.746 166.393 86.858 1.00 53.55 232 ALA C N 1
ATOM 11487 C CA . ALA C 1 232 ? 129.321 167.777 87.045 1.00 51.90 232 ALA C CA 1
ATOM 11488 C C . ALA C 1 232 ? 129.489 168.215 88.491 1.00 56.28 232 ALA C C 1
ATOM 11489 O O . ALA C 1 232 ? 129.794 169.383 88.756 1.00 64.22 232 ALA C O 1
ATOM 11491 N N . GLU C 1 233 ? 129.292 167.303 89.432 1.00 53.00 233 GLU C N 1
ATOM 11492 C CA . GLU C 1 233 ? 129.655 167.541 90.822 1.00 53.17 233 GLU C CA 1
ATOM 11493 C C . GLU C 1 233 ? 131.171 167.379 90.949 1.00 60.45 233 GLU C C 1
ATOM 11494 O O . GLU C 1 233 ? 131.900 167.283 89.958 1.00 61.13 233 GLU C O 1
ATOM 11500 N N . ASN C 1 234 ? 131.676 167.353 92.178 1.00 58.27 234 ASN C N 1
ATOM 11501 C CA . ASN C 1 234 ? 133.117 167.331 92.395 1.00 61.77 234 ASN C CA 1
ATOM 11502 C C . ASN C 1 234 ? 133.620 165.973 92.864 1.00 61.31 234 ASN C C 1
ATOM 11503 O O . ASN C 1 234 ? 134.685 165.894 93.485 1.00 60.60 234 ASN C O 1
ATOM 11508 N N . LYS C 1 235 ? 132.885 164.903 92.581 1.00 53.33 235 LYS C N 1
ATOM 11509 C CA . LYS C 1 235 ? 133.194 163.612 93.172 1.00 48.19 235 LYS C CA 1
ATOM 11510 C C . LYS C 1 235 ? 133.234 162.521 92.109 1.00 34.85 235 LYS C C 1
ATOM 11511 O O . LYS C 1 235 ? 132.856 162.728 90.954 1.00 40.66 235 LYS C O 1
ATOM 11517 N N . MET C 1 236 ? 133.746 161.345 92.516 1.00 32.39 236 MET C N 1
ATOM 11518 C CA . MET C 1 236 ? 134.063 160.208 91.661 1.00 32.14 236 MET C CA 1
ATOM 11519 C C . MET C 1 236 ? 132.875 159.268 91.530 1.00 32.34 236 MET C C 1
ATOM 11520 O O . MET C 1 236 ? 131.945 159.306 92.346 1.00 33.16 236 MET C O 1
ATOM 11525 N N . PRO C 1 237 ? 132.862 158.418 90.499 1.00 26.18 237 PRO C N 1
ATOM 11526 C CA . PRO C 1 237 ? 131.757 157.460 90.352 1.00 23.87 237 PRO C CA 1
ATOM 11527 C C . PRO C 1 237 ? 131.741 156.468 91.495 1.00 25.03 237 PRO C C 1
ATOM 11528 O O . PRO C 1 237 ? 132.775 156.160 92.089 1.00 28.25 237 PRO C O 1
ATOM 11532 N N . THR C 1 238 ? 130.548 155.980 91.825 1.00 20.57 238 THR C N 1
ATOM 11533 C CA . THR C 1 238 ? 130.448 155.007 92.904 1.00 24.06 238 THR C CA 1
ATOM 11534 C C . THR C 1 238 ? 129.279 154.071 92.632 1.00 19.33 238 THR C C 1
ATOM 11535 O O . THR C 1 238 ? 128.273 154.465 92.036 1.00 21.09 238 THR C O 1
ATOM 11539 N N . GLY C 1 239 ? 129.434 152.819 93.048 1.00 14.65 239 GLY C N 1
ATOM 11540 C CA . GLY C 1 239 ? 128.415 151.815 92.829 1.00 15.15 239 GLY C CA 1
ATOM 11541 C C . GLY C 1 239 ? 128.447 151.098 91.497 1.00 13.90 239 GLY C C 1
ATOM 11542 O O . GLY C 1 239 ? 127.505 150.357 91.196 1.00 16.89 239 GLY C O 1
ATOM 11543 N N . GLY C 1 240 ? 129.493 151.276 90.693 1.00 15.07 240 GLY C N 1
ATOM 11544 C CA . GLY C 1 240 ? 129.620 150.580 89.429 1.00 14.82 240 GLY C CA 1
ATOM 11545 C C . GLY C 1 240 ? 130.215 149.193 89.583 1.00 22.89 240 GLY C C 1
ATOM 11546 O O . GLY C 1 240 ? 130.399 148.679 90.686 1.00 30.00 240 GLY C O 1
ATOM 11547 N N . GLY C 1 241 ? 130.514 148.574 88.442 1.00 20.11 241 GLY C N 1
ATOM 11548 C CA . GLY C 1 241 ? 131.025 147.212 88.448 1.00 15.05 241 GLY C CA 1
ATOM 11549 C C . GLY C 1 241 ? 130.764 146.519 87.112 1.00 18.42 241 GLY C C 1
ATOM 11550 O O . GLY C 1 241 ? 130.629 147.163 86.081 1.00 26.97 241 GLY C O 1
ATOM 11551 N N . GLU C 1 242 ? 130.715 145.194 87.163 1.00 16.54 242 GLU C N 1
ATOM 11552 C CA . GLU C 1 242 ? 130.553 144.353 85.984 1.00 21.34 242 GLU C CA 1
ATOM 11553 C C . GLU C 1 242 ? 129.290 143.526 86.123 1.00 14.94 242 GLU C C 1
ATOM 11554 O O . GLU C 1 242 ? 128.986 143.037 87.213 1.00 17.23 242 GLU C O 1
ATOM 11560 N N . PHE C 1 243 ? 128.554 143.369 85.034 1.00 13.88 243 PHE C N 1
ATOM 11561 C CA . PHE C 1 243 ? 127.279 142.667 85.076 1.00 13.49 243 PHE C CA 1
ATOM 11562 C C . PHE C 1 243 ? 127.236 141.622 83.985 1.00 16.06 243 PHE C C 1
ATOM 11563 O O . PHE C 1 243 ? 127.854 141.785 82.930 1.00 20.21 243 PHE C O 1
ATOM 11571 N N . ILE C 1 244 ? 126.468 140.558 84.233 1.00 19.32 244 ILE C N 1
ATOM 11572 C CA . ILE C 1 244 ? 126.281 139.477 83.264 1.00 16.35 244 ILE C CA 1
ATOM 11573 C C . ILE C 1 244 ? 124.795 139.291 82.984 1.00 20.38 244 ILE C C 1
ATOM 11574 O O . ILE C 1 244 ? 123.981 139.277 83.915 1.00 22.12 244 ILE C O 1
ATOM 11579 N N . SER C 1 245 ? 124.444 139.125 81.711 1.00 20.67 245 SER C N 1
ATOM 11580 C CA . SER C 1 245 ? 123.047 139.047 81.293 1.00 22.80 245 SER C CA 1
ATOM 11581 C C . SER C 1 245 ? 122.498 137.627 81.342 1.00 24.59 245 SER C C 1
ATOM 11582 O O . SER C 1 245 ? 123.229 136.649 81.169 1.00 29.86 245 SER C O 1
ATOM 11585 N N . SER C 1 246 ? 121.184 137.529 81.562 1.00 27.12 246 SER C N 1
ATOM 11586 C CA . SER C 1 246 ? 120.438 136.277 81.481 1.00 25.84 246 SER C CA 1
ATOM 11587 C C . SER C 1 246 ? 119.112 136.524 80.779 1.00 30.08 246 SER C C 1
ATOM 11588 O O . SER C 1 246 ? 118.505 137.590 80.947 1.00 33.34 246 SER C O 1
ATOM 11591 N N . ILE C 1 247 ? 118.662 135.537 80.004 1.00 32.69 247 ILE C N 1
ATOM 11592 C CA . ILE C 1 247 ? 117.345 135.562 79.371 1.00 38.45 247 ILE C CA 1
ATOM 11593 C C . ILE C 1 247 ? 116.389 134.750 80.239 1.00 37.65 247 ILE C C 1
ATOM 11594 O O . ILE C 1 247 ? 116.611 133.555 80.473 1.00 36.86 247 ILE C O 1
ATOM 11599 N N . GLY C 1 248 ? 115.328 135.388 80.707 1.00 35.27 248 GLY C N 1
ATOM 11600 C CA . GLY C 1 248 ? 114.416 134.780 81.655 1.00 33.06 248 GLY C CA 1
ATOM 11601 C C . GLY C 1 248 ? 113.712 135.855 82.458 1.00 35.77 248 GLY C C 1
ATOM 11602 O O . GLY C 1 248 ? 113.588 136.991 82.010 1.00 42.63 248 GLY C O 1
ATOM 11603 N N . THR C 1 249 ? 113.251 135.483 83.649 1.00 40.80 249 THR C N 1
ATOM 11604 C CA . THR C 1 249 ? 112.654 136.440 84.573 1.00 43.05 249 THR C CA 1
ATOM 11605 C C . THR C 1 249 ? 113.274 136.290 85.955 1.00 38.21 249 THR C C 1
ATOM 11606 O O . THR C 1 249 ? 113.606 135.186 86.392 1.00 35.47 249 THR C O 1
ATOM 11610 N N . ALA C 1 250 ? 113.413 137.420 86.644 1.00 36.39 250 ALA C N 1
ATOM 11611 C CA . ALA C 1 250 ? 113.889 137.428 88.018 1.00 32.01 250 ALA C CA 1
ATOM 11612 C C . ALA C 1 250 ? 113.388 138.698 88.682 1.00 41.08 250 ALA C C 1
ATOM 11613 O O . ALA C 1 250 ? 113.026 139.671 88.014 1.00 41.23 250 ALA C O 1
ATOM 11615 N N . THR C 1 251 ? 113.371 138.676 90.009 1.00 39.55 251 THR C N 1
ATOM 11616 C CA . THR C 1 251 ? 112.863 139.804 90.774 1.00 40.54 251 THR C CA 1
ATOM 11617 C C . THR C 1 251 ? 113.909 140.906 90.801 1.00 40.71 251 THR C C 1
ATOM 11618 O O . THR C 1 251 ? 115.031 140.690 91.273 1.00 40.35 251 THR C O 1
ATOM 11622 N N . ASP C 1 252 ? 113.545 142.086 90.300 1.00 36.92 252 ASP C N 1
ATOM 11623 C CA . ASP C 1 252 ? 114.459 143.215 90.379 1.00 31.13 252 ASP C CA 1
ATOM 11624 C C . ASP C 1 252 ? 114.735 143.534 91.834 1.00 33.61 252 ASP C C 1
ATOM 11625 O O . ASP C 1 252 ? 113.853 143.465 92.694 1.00 39.95 252 ASP C O 1
ATOM 11630 N N . ASP C 1 253 ? 115.978 143.879 92.101 1.00 33.17 253 ASP C N 1
ATOM 11631 C CA . ASP C 1 253 ? 116.454 144.070 93.456 1.00 33.89 253 ASP C CA 1
ATOM 11632 C C . ASP C 1 253 ? 116.927 145.485 93.737 1.00 32.92 253 ASP C C 1
ATOM 11633 O O . ASP C 1 253 ? 116.947 145.895 94.895 1.00 36.36 253 ASP C O 1
ATOM 11638 N N . GLY C 1 254 ? 117.298 146.239 92.702 1.00 30.92 254 GLY C N 1
ATOM 11639 C CA . GLY C 1 254 ? 117.820 147.581 92.855 1.00 30.15 254 GLY C CA 1
ATOM 11640 C C . GLY C 1 254 ? 119.317 147.660 93.044 1.00 28.81 254 GLY C C 1
ATOM 11641 O O . GLY C 1 254 ? 119.885 148.754 92.909 1.00 28.43 254 GLY C O 1
ATOM 11642 N N . GLY C 1 255 ? 119.953 146.559 93.421 1.00 19.43 255 GLY C N 1
ATOM 11643 C CA . GLY C 1 255 ? 121.390 146.376 93.535 1.00 16.45 255 GLY C CA 1
ATOM 11644 C C . GLY C 1 255 ? 121.893 145.231 92.685 1.00 17.07 255 GLY C C 1
ATOM 11645 O O . GLY C 1 255 ? 122.408 145.406 91.583 1.00 26.91 255 GLY C O 1
ATOM 11646 N N . TYR C 1 256 ? 121.830 144.047 93.295 1.00 22.29 256 TYR C N 1
ATOM 11647 C CA . TYR C 1 256 ? 122.355 142.812 92.723 1.00 21.35 256 TYR C CA 1
ATOM 11648 C C . TYR C 1 256 ? 121.795 142.526 91.329 1.00 20.24 256 TYR C C 1
ATOM 11649 O O . TYR C 1 256 ? 122.547 142.120 90.439 1.00 21.50 256 TYR C O 1
ATOM 11658 N N . ILE C 1 257 ? 120.491 142.730 91.113 1.00 17.49 257 ILE C N 1
ATOM 11659 C CA . ILE C 1 257 ? 119.808 142.323 89.883 1.00 16.69 257 ILE C CA 1
ATOM 11660 C C . ILE C 1 257 ? 119.053 143.498 89.278 1.00 21.60 257 ILE C C 1
ATOM 11661 O O . ILE C 1 257 ? 118.236 144.130 89.956 1.00 25.05 257 ILE C O 1
ATOM 11666 N N . ALA C 1 258 ? 119.293 143.763 87.991 1.00 19.00 258 ALA C N 1
ATOM 11667 C CA . ALA C 1 258 ? 118.554 144.766 87.225 1.00 19.29 258 ALA C CA 1
ATOM 11668 C C . ALA C 1 258 ? 117.682 144.058 86.202 1.00 19.95 258 ALA C C 1
ATOM 11669 O O . ALA C 1 258 ? 118.195 143.375 85.316 1.00 22.92 258 ALA C O 1
ATOM 11671 N N . ALA C 1 259 ? 116.381 144.229 86.300 1.00 20.30 259 ALA C N 1
ATOM 11672 C CA . ALA C 1 259 ? 115.487 143.430 85.486 1.00 24.46 259 ALA C CA 1
ATOM 11673 C C . ALA C 1 259 ? 114.817 144.297 84.433 1.00 29.58 259 ALA C C 1
ATOM 11674 O O . ALA C 1 259 ? 114.504 145.468 84.668 1.00 32.70 259 ALA C O 1
ATOM 11676 N N . GLY C 1 260 ? 114.631 143.719 83.257 1.00 28.97 260 GLY C N 1
ATOM 11677 C CA . GLY C 1 260 ? 113.822 144.330 82.233 1.00 31.08 260 GLY C CA 1
ATOM 11678 C C . GLY C 1 260 ? 112.752 143.352 81.803 1.00 35.38 260 GLY C C 1
ATOM 11679 O O . GLY C 1 260 ? 112.557 142.309 82.436 1.00 36.69 260 GLY C O 1
ATOM 11680 N N . PRO C 1 261 ? 112.041 143.657 80.714 1.00 38.21 261 PRO C N 1
ATOM 11681 C CA . PRO C 1 261 ? 111.045 142.716 80.173 1.00 38.46 261 PRO C CA 1
ATOM 11682 C C . PRO C 1 261 ? 111.701 141.561 79.428 1.00 39.54 261 PRO C C 1
ATOM 11683 O O . PRO C 1 261 ? 112.166 141.718 78.294 1.00 40.93 261 PRO C O 1
ATOM 11687 N N . GLY C 1 262 ? 111.718 140.386 80.059 1.00 37.42 262 GLY C N 1
ATOM 11688 C CA . GLY C 1 262 ? 112.244 139.180 79.446 1.00 37.43 262 GLY C CA 1
ATOM 11689 C C . GLY C 1 262 ? 113.722 138.909 79.640 1.00 37.73 262 GLY C C 1
ATOM 11690 O O . GLY C 1 262 ? 114.243 137.968 79.029 1.00 37.99 262 GLY C O 1
ATOM 11691 N N . TYR C 1 263 ? 114.414 139.694 80.464 1.00 36.17 263 TYR C N 1
ATOM 11692 C CA . TYR C 1 263 ? 115.850 139.540 80.670 1.00 30.53 263 TYR C CA 1
ATOM 11693 C C . TYR C 1 263 ? 116.219 140.178 81.998 1.00 28.68 263 TYR C C 1
ATOM 11694 O O . TYR C 1 263 ? 115.432 140.921 82.591 1.00 33.81 263 TYR C O 1
ATOM 11703 N N . TYR C 1 264 ? 117.433 139.895 82.456 1.00 23.78 264 TYR C N 1
ATOM 11704 C CA . TYR C 1 264 ? 117.940 140.603 83.624 1.00 21.04 264 TYR C CA 1
ATOM 11705 C C . TYR C 1 264 ? 119.461 140.573 83.610 1.00 18.98 264 TYR C C 1
ATOM 11706 O O . TYR C 1 264 ? 120.078 139.890 82.792 1.00 23.90 264 TYR C O 1
ATOM 11715 N N . TRP C 1 265 ? 120.054 141.365 84.500 1.00 15.16 265 TRP C N 1
ATOM 11716 C CA . TRP C 1 265 ? 121.496 141.498 84.646 1.00 15.51 265 TRP C CA 1
ATOM 11717 C C . TRP C 1 265 ? 121.859 141.286 86.107 1.00 15.33 265 TRP C C 1
ATOM 11718 O O . TRP C 1 265 ? 121.150 141.764 86.994 1.00 18.92 265 TRP C O 1
ATOM 11729 N N . THR C 1 266 ? 122.966 140.585 86.365 1.00 12.70 266 THR C N 1
ATOM 11730 C CA . THR C 1 266 ? 123.403 140.259 87.723 1.00 13.06 266 THR C CA 1
ATOM 11731 C C . THR C 1 266 ? 124.815 140.767 87.976 1.00 12.17 266 THR C C 1
ATOM 11732 O O . THR C 1 266 ? 125.683 140.610 87.107 1.00 16.32 266 THR C O 1
ATOM 11736 N N . ARG C 1 267 ? 125.072 141.344 89.167 1.00 12.02 267 ARG C N 1
ATOM 11737 C CA . ARG C 1 267 ? 126.407 141.867 89.465 1.00 13.98 267 ARG C CA 1
ATOM 11738 C C . ARG C 1 267 ? 127.399 140.760 89.705 1.00 18.99 267 ARG C C 1
ATOM 11739 O O . ARG C 1 267 ? 127.094 139.745 90.336 1.00 19.38 267 ARG C O 1
ATOM 11747 N N . VAL C 1 268 ? 128.633 141.015 89.294 1.00 20.92 268 VAL C N 1
ATOM 11748 C CA . VAL C 1 268 ? 129.743 140.172 89.705 1.00 17.59 268 VAL C CA 1
ATOM 11749 C C . VAL C 1 268 ? 130.257 140.697 91.038 1.00 15.12 268 VAL C C 1
ATOM 11750 O O . VAL C 1 268 ? 130.705 141.844 91.132 1.00 22.17 268 VAL C O 1
ATOM 11754 N N . VAL C 1 269 ? 130.196 139.861 92.071 1.00 19.56 269 VAL C N 1
ATOM 11755 C CA . VAL C 1 269 ? 130.605 140.235 93.420 1.00 21.99 269 VAL C CA 1
ATOM 11756 C C . VAL C 1 269 ? 131.969 139.614 93.676 1.00 27.61 269 VAL C C 1
ATOM 11757 O O . VAL C 1 269 ? 132.172 138.419 93.416 1.00 29.09 269 VAL C O 1
ATOM 11761 N N . ASN C 1 270 ? 132.908 140.415 94.171 1.00 26.65 270 ASN C N 1
ATOM 11762 C CA . ASN C 1 270 ? 134.280 139.979 94.394 1.00 29.27 270 ASN C CA 1
ATOM 11763 C C . ASN C 1 270 ? 134.571 139.859 95.884 1.00 27.79 270 ASN C C 1
ATOM 11764 O O . ASN C 1 270 ? 134.187 140.727 96.674 1.00 25.78 270 ASN C O 1
ATOM 11769 N N . ASN C 1 271 ? 135.247 138.777 96.259 1.00 27.75 271 ASN C N 1
ATOM 11770 C CA . ASN C 1 271 ? 135.673 138.537 97.632 1.00 28.52 271 ASN C CA 1
ATOM 11771 C C . ASN C 1 271 ? 134.496 138.388 98.587 1.00 24.08 271 ASN C C 1
ATOM 11772 O O . ASN C 1 271 ? 134.634 138.668 99.781 1.00 24.00 271 ASN C O 1
ATOM 11777 N N . ASN C 1 272 ? 133.330 137.989 98.088 1.00 20.06 272 ASN C N 1
ATOM 11778 C CA . ASN C 1 272 ? 132.140 137.836 98.936 1.00 19.49 272 ASN C CA 1
ATOM 11779 C C . ASN C 1 272 ? 131.826 139.106 99.731 1.00 18.34 272 ASN C C 1
ATOM 11780 O O . ASN C 1 272 ? 131.457 139.040 100.904 1.00 19.21 272 ASN C O 1
ATOM 11785 N N . SER C 1 273 ? 131.977 140.276 99.109 1.00 17.84 273 SER C N 1
ATOM 11786 C CA . SER C 1 273 ? 131.641 141.517 99.793 1.00 12.54 273 SER C CA 1
ATOM 11787 C C . SER C 1 273 ? 131.153 142.528 98.773 1.00 12.52 273 SER C C 1
ATOM 11788 O O . SER C 1 273 ? 131.365 142.365 97.576 1.00 16.04 273 SER C O 1
ATOM 11791 N N . PHE C 1 274 ? 130.480 143.574 99.262 1.00 14.99 274 PHE C N 1
ATOM 11792 C CA . PHE C 1 274 ? 129.942 144.630 98.413 1.00 12.74 274 PHE C CA 1
ATOM 11793 C C . PHE C 1 274 ? 129.742 145.877 99.279 1.00 17.30 274 PHE C C 1
ATOM 11794 O O . PHE C 1 274 ? 129.944 145.841 100.491 1.00 17.45 274 PHE C O 1
ATOM 11802 N N . THR C 1 275 ? 129.367 146.994 98.651 1.00 14.29 275 THR C N 1
ATOM 11803 C CA . THR C 1 275 ? 129.170 148.249 99.380 1.00 18.57 275 THR C CA 1
ATOM 11804 C C . THR C 1 275 ? 127.744 148.743 99.236 1.00 14.31 275 THR C C 1
ATOM 11805 O O . THR C 1 275 ? 127.070 148.466 98.245 1.00 19.16 275 THR C O 1
ATOM 11809 N N . ALA C 1 276 ? 127.306 149.530 100.216 1.00 14.04 276 ALA C N 1
ATOM 11810 C CA . ALA C 1 276 ? 125.946 150.066 100.185 1.00 14.99 276 ALA C CA 1
ATOM 11811 C C . ALA C 1 276 ? 125.699 150.952 98.966 1.00 15.74 276 ALA C C 1
ATOM 11812 O O . ALA C 1 276 ? 124.562 151.055 98.506 1.00 16.13 276 ALA C O 1
ATOM 11814 N N . GLU C 1 277 ? 126.747 151.586 98.411 1.00 16.90 277 GLU C N 1
ATOM 11815 C CA . GLU C 1 277 ? 126.582 152.382 97.191 1.00 15.92 277 GLU C CA 1
ATOM 11816 C C . GLU C 1 277 ? 126.081 151.538 96.021 1.00 16.53 277 GLU C C 1
ATOM 11817 O O . GLU C 1 277 ? 125.476 152.076 95.089 1.00 17.15 277 GLU C O 1
ATOM 11823 N N . ASP C 1 278 ? 126.339 150.221 96.041 1.00 17.73 278 ASP C N 1
ATOM 11824 C CA . ASP C 1 278 ? 125.834 149.328 95.004 1.00 15.75 278 ASP C CA 1
ATOM 11825 C C . ASP C 1 278 ? 124.325 149.283 94.962 1.00 16.54 278 ASP C C 1
ATOM 11826 O O . ASP C 1 278 ? 123.761 148.790 93.981 1.00 18.62 278 ASP C O 1
ATOM 11831 N N . PHE C 1 279 ? 123.656 149.741 96.017 1.00 14.67 279 PHE C N 1
ATOM 11832 C CA . PHE C 1 279 ? 122.209 149.681 96.092 1.00 11.49 279 PHE C CA 1
ATOM 11833 C C . PHE C 1 279 ? 121.554 151.041 95.948 1.00 14.46 279 PHE C C 1
ATOM 11834 O O . PHE C 1 279 ? 120.333 151.136 96.064 1.00 12.08 279 PHE C O 1
ATOM 11842 N N . GLY C 1 280 ? 122.327 152.083 95.664 1.00 12.49 280 GLY C N 1
ATOM 11843 C CA . GLY C 1 280 ? 121.768 153.399 95.454 1.00 10.50 280 GLY C CA 1
ATOM 11844 C C . GLY C 1 280 ? 121.767 154.302 96.655 1.00 16.38 280 GLY C C 1
ATOM 11845 O O . GLY C 1 280 ? 121.186 155.390 96.582 1.00 19.82 280 GLY C O 1
ATOM 11846 N N . CYS C 1 281 ? 122.388 153.899 97.760 1.00 17.06 281 CYS C N 1
ATOM 11847 C CA . CYS C 1 281 ? 122.480 154.764 98.924 1.00 13.63 281 CYS C CA 1
ATOM 11848 C C . CYS C 1 281 ? 123.449 155.907 98.668 1.00 17.87 281 CYS C C 1
ATOM 11849 O O . CYS C 1 281 ? 124.397 155.782 97.895 1.00 18.82 281 CYS C O 1
ATOM 11852 N N . LYS C 1 282 ? 123.208 157.033 99.354 1.00 19.65 282 LYS C N 1
ATOM 11853 C CA . LYS C 1 282 ? 124.006 158.245 99.226 1.00 20.56 282 LYS C CA 1
ATOM 11854 C C . LYS C 1 282 ? 124.442 158.713 100.599 1.00 19.27 282 LYS C C 1
ATOM 11855 O O . LYS C 1 282 ? 123.715 158.549 101.580 1.00 21.41 282 LYS C O 1
ATOM 11861 N N . THR C 1 283 ? 125.616 159.322 100.666 1.00 11.63 283 THR C N 1
ATOM 11862 C CA . THR C 1 283 ? 126.066 159.934 101.899 1.00 16.04 283 THR C CA 1
ATOM 11863 C C . THR C 1 283 ? 126.083 161.449 101.753 1.00 19.48 283 THR C C 1
ATOM 11864 O O . THR C 1 283 ? 125.898 162.002 100.663 1.00 21.71 283 THR C O 1
ATOM 11868 N N . THR C 1 284 ? 126.314 162.115 102.874 1.00 18.28 284 THR C N 1
ATOM 11869 C CA . THR C 1 284 ? 126.394 163.567 102.917 1.00 21.47 284 THR C CA 1
ATOM 11870 C C . THR C 1 284 ? 127.270 163.977 104.091 1.00 18.41 284 THR C C 1
ATOM 11871 O O . THR C 1 284 ? 127.766 163.136 104.846 1.00 20.85 284 THR C O 1
ATOM 11875 N N . ALA C 1 285 ? 127.496 165.283 104.209 1.00 24.06 285 ALA C N 1
ATOM 11876 C CA . ALA C 1 285 ? 128.316 165.832 105.281 1.00 22.32 285 ALA C CA 1
ATOM 11877 C C . ALA C 1 285 ? 127.620 165.659 106.621 1.00 22.59 285 ALA C C 1
ATOM 11878 O O . ALA C 1 285 ? 126.400 165.787 106.728 1.00 22.95 285 ALA C O 1
ATOM 11880 N N . THR C 1 286 ? 128.404 165.412 107.655 1.00 22.87 286 THR C N 1
ATOM 11881 C CA . THR C 1 286 ? 127.841 165.108 108.964 1.00 19.73 286 THR C CA 1
ATOM 11882 C C . THR C 1 286 ? 127.423 166.384 109.695 1.00 23.96 286 THR C C 1
ATOM 11883 O O . THR C 1 286 ? 128.200 167.342 109.751 1.00 29.06 286 THR C O 1
ATOM 11887 N N . PRO C 1 287 ? 126.228 166.429 110.272 1.00 22.53 287 PRO C N 1
ATOM 11888 C CA . PRO C 1 287 ? 125.831 167.591 111.063 1.00 24.08 287 PRO C CA 1
ATOM 11889 C C . PRO C 1 287 ? 126.506 167.578 112.419 1.00 24.53 287 PRO C C 1
ATOM 11890 O O . PRO C 1 287 ? 127.024 166.536 112.852 1.00 28.85 287 PRO C O 1
ATOM 11894 N N . PRO C 1 288 ? 126.516 168.705 113.122 1.00 24.52 288 PRO C N 1
ATOM 11895 C CA . PRO C 1 288 ? 126.956 168.714 114.531 1.00 21.95 288 PRO C CA 1
ATOM 11896 C C . PRO C 1 288 ? 125.933 168.040 115.430 1.00 25.75 288 PRO C C 1
ATOM 11897 O O . PRO C 1 288 ? 124.756 167.914 115.063 1.00 29.38 288 PRO C O 1
ATOM 11901 N N . PRO C 1 289 ? 126.330 167.638 116.634 1.00 27.13 289 PRO C N 1
ATOM 11902 C CA . PRO C 1 289 ? 125.399 166.981 117.567 1.00 24.62 289 PRO C CA 1
ATOM 11903 C C . PRO C 1 289 ? 124.454 167.910 118.341 1.00 27.09 289 PRO C C 1
ATOM 11904 O O . PRO C 1 289 ? 123.966 167.537 119.414 1.00 24.76 289 PRO C O 1
ATOM 11908 N N . ASN C 1 290 ? 124.211 169.121 117.861 1.00 24.69 290 ASN C N 1
ATOM 11909 C CA . ASN C 1 290 ? 123.289 170.008 118.550 1.00 18.48 290 ASN C CA 1
ATOM 11910 C C . ASN C 1 290 ? 121.838 169.520 118.398 1.00 20.60 290 ASN C C 1
ATOM 11911 O O . ASN C 1 290 ? 121.522 168.697 117.539 1.00 20.49 290 ASN C O 1
ATOM 11916 N N . PHE C 1 291 ? 120.946 170.060 119.232 1.00 18.47 291 PHE C N 1
ATOM 11917 C CA . PHE C 1 291 ? 119.634 169.469 119.497 1.00 13.57 291 PHE C CA 1
ATOM 11918 C C . PHE C 1 291 ? 118.756 169.237 118.268 1.00 18.12 291 PHE C C 1
ATOM 11919 O O . PHE C 1 291 ? 118.505 168.082 117.931 1.00 23.54 291 PHE C O 1
ATOM 11927 N N . ASN C 1 292 ? 118.273 170.231 117.566 1.00 11.79 292 ASN C N 1
ATOM 11928 C CA . ASN C 1 292 ? 117.311 169.937 116.496 1.00 11.59 292 ASN C CA 1
ATOM 11929 C C . ASN C 1 292 ? 117.928 170.063 115.101 1.00 18.08 292 ASN C C 1
ATOM 11930 O O . ASN C 1 292 ? 117.259 170.497 114.167 1.00 19.48 292 ASN C O 1
ATOM 11935 N N . VAL C 1 293 ? 119.217 169.735 114.941 1.00 22.03 293 VAL C N 1
ATOM 11936 C CA . VAL C 1 293 ? 119.969 170.091 113.738 1.00 16.45 293 VAL C CA 1
ATOM 11937 C C . VAL C 1 293 ? 119.989 168.908 112.779 1.00 19.35 293 VAL C C 1
ATOM 11938 O O . VAL C 1 293 ? 120.424 167.810 113.149 1.00 20.29 293 VAL C O 1
ATOM 11942 N N . LEU C 1 294 ? 119.539 169.135 111.522 1.00 20.06 294 LEU C N 1
ATOM 11943 C CA . LEU C 1 294 ? 119.475 168.133 110.463 1.00 18.06 294 LEU C CA 1
ATOM 11944 C C . LEU C 1 294 ? 120.660 168.261 109.516 1.00 24.33 294 LEU C C 1
ATOM 11945 O O . LEU C 1 294 ? 121.311 169.307 109.459 1.00 25.78 294 LEU C O 1
ATOM 11950 N N . PRO C 1 295 ? 120.976 167.222 108.739 1.00 25.90 295 PRO C N 1
ATOM 11951 C CA . PRO C 1 295 ? 122.019 167.369 107.713 1.00 24.60 295 PRO C CA 1
ATOM 11952 C C . PRO C 1 295 ? 121.548 168.278 106.588 1.00 32.04 295 PRO C C 1
ATOM 11953 O O . PRO C 1 295 ? 120.386 168.694 106.521 1.00 32.10 295 PRO C O 1
ATOM 11957 N N . ALA C 1 296 ? 122.493 168.614 105.704 1.00 32.17 296 ALA C N 1
ATOM 11958 C CA . ALA C 1 296 ? 122.245 169.623 104.675 1.00 32.04 296 ALA C CA 1
ATOM 11959 C C . ALA C 1 296 ? 121.397 169.081 103.530 1.00 38.44 296 ALA C C 1
ATOM 11960 O O . ALA C 1 296 ? 120.547 169.802 102.994 1.00 37.08 296 ALA C O 1
ATOM 11962 N N . GLU C 1 297 ? 121.616 167.830 103.132 1.00 37.67 297 GLU C N 1
ATOM 11963 C CA . GLU C 1 297 ? 120.816 167.177 102.104 1.00 34.47 297 GLU C CA 1
ATOM 11964 C C . GLU C 1 297 ? 120.034 166.026 102.720 1.00 34.51 297 GLU C C 1
ATOM 11965 O O . GLU C 1 297 ? 120.578 165.243 103.506 1.00 37.00 297 GLU C O 1
ATOM 11971 N N . LEU C 1 298 ? 118.765 165.908 102.346 1.00 34.03 298 LEU C N 1
ATOM 11972 C CA . LEU C 1 298 ? 117.860 164.946 102.970 1.00 27.26 298 LEU C CA 1
ATOM 11973 C C . LEU C 1 298 ? 117.351 163.945 101.928 1.00 26.55 298 LEU C C 1
ATOM 11974 O O . LEU C 1 298 ? 116.255 164.096 101.387 1.00 30.45 298 LEU C O 1
ATOM 11979 N N . PHE C 1 299 ? 118.133 162.897 101.688 1.00 22.12 299 PHE C N 1
ATOM 11980 C CA . PHE C 1 299 ? 117.721 161.755 100.884 1.00 25.74 299 PHE C CA 1
ATOM 11981 C C . PHE C 1 299 ? 117.506 160.577 101.827 1.00 25.32 299 PHE C C 1
ATOM 11982 O O . PHE C 1 299 ? 118.399 160.249 102.613 1.00 23.09 299 PHE C O 1
ATOM 11990 N N . ASP C 1 300 ? 116.332 159.946 101.760 1.00 24.90 300 ASP C N 1
ATOM 11991 C CA . ASP C 1 300 ? 115.994 158.858 102.679 1.00 18.43 300 ASP C CA 1
ATOM 11992 C C . ASP C 1 300 ? 116.523 157.526 102.156 1.00 23.16 300 ASP C C 1
ATOM 11993 O O . ASP C 1 300 ? 116.114 157.068 101.085 1.00 23.82 300 ASP C O 1
ATOM 11998 N N . ASN C 1 301 ? 117.399 156.882 102.936 1.00 18.25 301 ASN C N 1
ATOM 11999 C CA . ASN C 1 301 ? 118.067 155.656 102.517 1.00 19.85 301 ASN C CA 1
ATOM 12000 C C . ASN C 1 301 ? 117.406 154.390 103.049 1.00 14.62 301 ASN C C 1
ATOM 12001 O O . ASN C 1 301 ? 118.010 153.317 102.949 1.00 17.60 301 ASN C O 1
ATOM 12006 N N . THR C 1 302 ? 116.214 154.467 103.649 1.00 14.94 302 THR C N 1
ATOM 12007 C CA . THR C 1 302 ? 115.720 153.321 104.423 1.00 10.86 302 THR C CA 1
ATOM 12008 C C . THR C 1 302 ? 115.467 152.116 103.539 1.00 13.80 302 THR C C 1
ATOM 12009 O O . THR C 1 302 ? 115.843 150.986 103.885 1.00 18.11 302 THR C O 1
ATOM 12013 N N . ALA C 1 303 ? 114.774 152.322 102.418 1.00 13.92 303 ALA C N 1
ATOM 12014 C CA . ALA C 1 303 ? 114.355 151.199 101.586 1.00 10.73 303 ALA C CA 1
ATOM 12015 C C . ALA C 1 303 ? 115.540 150.565 100.872 1.00 10.67 303 ALA C C 1
ATOM 12016 O O . ALA C 1 303 ? 115.618 149.331 100.748 1.00 15.55 303 ALA C O 1
ATOM 12018 N N . ARG C 1 304 ? 116.491 151.383 100.419 1.00 10.33 304 ARG C N 1
ATOM 12019 C CA . ARG C 1 304 ? 117.678 150.834 99.765 1.00 13.17 304 ARG C CA 1
ATOM 12020 C C . ARG C 1 304 ? 118.598 150.130 100.751 1.00 15.05 304 ARG C C 1
ATOM 12021 O O . ARG C 1 304 ? 119.193 149.090 100.422 1.00 22.53 304 ARG C O 1
ATOM 12029 N N . MET C 1 305 ? 118.743 150.666 101.964 1.00 15.73 305 MET C N 1
ATOM 12030 C CA . MET C 1 305 ? 119.571 149.966 102.950 1.00 17.49 305 MET C CA 1
ATOM 12031 C C . MET C 1 305 ? 118.903 148.681 103.412 1.00 16.99 305 MET C C 1
ATOM 12032 O O . MET C 1 305 ? 119.589 147.699 103.712 1.00 20.67 305 MET C O 1
ATOM 12037 N N . GLN C 1 306 ? 117.568 148.643 103.444 1.00 16.00 306 GLN C N 1
ATOM 12038 C CA . GLN C 1 306 ? 116.888 147.376 103.712 1.00 12.05 306 GLN C CA 1
ATOM 12039 C C . GLN C 1 306 ? 117.161 146.363 102.609 1.00 17.58 306 GLN C C 1
ATOM 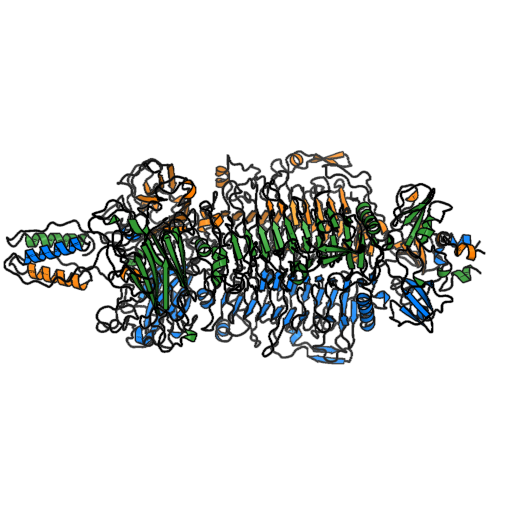12040 O O . GLN C 1 306 ? 117.375 145.175 102.893 1.00 23.63 306 GLN C O 1
ATOM 12046 N N . ALA C 1 307 ? 117.173 146.795 101.340 1.00 14.77 307 ALA C N 1
ATOM 12047 C CA . ALA C 1 307 ? 117.487 145.832 100.272 1.00 17.45 307 ALA C CA 1
ATOM 12048 C C . ALA C 1 307 ? 118.923 145.316 100.389 1.00 15.31 307 ALA C C 1
ATOM 12049 O O . ALA C 1 307 ? 119.183 144.129 100.154 1.00 13.77 307 ALA C O 1
ATOM 12051 N N . ALA C 1 308 ? 119.870 146.194 100.765 1.00 16.87 308 ALA C N 1
ATOM 12052 C CA . ALA C 1 308 ? 121.255 145.758 100.987 1.00 15.07 308 ALA C CA 1
ATOM 12053 C C . ALA C 1 308 ? 121.377 144.762 102.139 1.00 15.69 308 ALA C C 1
ATOM 12054 O O . ALA C 1 308 ? 122.085 143.755 102.016 1.00 17.64 308 ALA C O 1
ATOM 12056 N N . PHE C 1 309 ? 120.717 145.028 103.279 1.00 21.50 309 PHE C N 1
ATOM 12057 C CA . PHE C 1 309 ? 120.707 144.059 104.388 1.00 13.89 309 PHE C CA 1
ATOM 12058 C C . PHE C 1 309 ? 120.144 142.726 103.945 1.00 13.94 309 PHE C C 1
ATOM 12059 O O . PHE C 1 309 ? 120.640 141.666 104.353 1.00 16.68 309 PHE C O 1
ATOM 12067 N N . ASN C 1 310 ? 119.059 142.751 103.167 1.00 14.47 310 ASN C N 1
ATOM 12068 C CA . ASN C 1 310 ? 118.467 141.498 102.712 1.00 12.82 310 ASN C CA 1
ATOM 12069 C C . ASN C 1 310 ? 119.437 140.723 101.842 1.00 13.61 310 ASN C C 1
ATOM 12070 O O . ASN C 1 310 ? 119.523 139.495 101.937 1.00 17.60 310 ASN C O 1
ATOM 12075 N N . LEU C 1 311 ? 120.193 141.414 100.984 1.00 18.75 311 LEU C N 1
ATOM 12076 C CA . LEU C 1 311 ? 121.190 140.693 100.188 1.00 13.99 311 LEU C CA 1
ATOM 12077 C C . LEU C 1 311 ? 122.287 140.106 101.072 1.00 13.99 311 LEU C C 1
ATOM 12078 O O . LEU C 1 311 ? 122.720 138.969 100.865 1.00 18.14 311 LEU C O 1
ATOM 12083 N N . ALA C 1 312 ? 122.771 140.876 102.055 1.00 15.09 312 ALA C N 1
ATOM 12084 C CA . ALA C 1 312 ? 123.873 140.391 102.899 1.00 14.10 312 ALA C CA 1
ATOM 12085 C C . ALA C 1 312 ? 123.466 139.174 103.720 1.00 17.55 312 ALA C C 1
ATOM 12086 O O . ALA C 1 312 ? 124.261 138.247 103.900 1.00 19.85 312 ALA C O 1
ATOM 12088 N N . ILE C 1 313 ? 122.245 139.166 104.261 1.00 20.56 313 ILE C N 1
ATOM 12089 C CA . ILE C 1 313 ? 121.784 137.991 104.995 1.00 16.27 313 ILE C CA 1
ATOM 12090 C C . ILE C 1 313 ? 121.512 136.824 104.041 1.00 17.99 313 ILE C C 1
ATOM 12091 O O . ILE C 1 313 ? 121.833 135.673 104.344 1.00 19.62 313 ILE C O 1
ATOM 12096 N N . SER C 1 314 ? 120.914 137.088 102.874 1.00 24.16 314 SER C N 1
ATOM 12097 C CA . SER C 1 314 ? 120.505 135.987 101.998 1.00 21.02 314 SER C CA 1
ATOM 12098 C C . SER C 1 314 ? 121.699 135.268 101.387 1.00 22.15 314 SER C C 1
ATOM 12099 O O . SER C 1 314 ? 121.773 134.034 101.412 1.00 22.82 314 SER C O 1
ATOM 12102 N N . LYS C 1 315 ? 122.634 136.018 100.802 1.00 21.62 315 LYS C N 1
ATOM 12103 C CA . LYS C 1 315 ? 123.755 135.419 100.092 1.00 18.38 315 LYS C CA 1
ATOM 12104 C C . LYS C 1 315 ? 125.005 135.264 100.952 1.00 21.25 315 LYS C C 1
ATOM 12105 O O . LYS C 1 315 ? 126.001 134.729 100.459 1.00 25.74 315 LYS C O 1
ATOM 12111 N N . SER C 1 316 ? 124.985 135.732 102.202 1.00 17.91 316 SER C N 1
ATOM 12112 C CA . SER C 1 316 ? 126.135 135.675 103.115 1.00 22.88 316 SER C CA 1
ATOM 12113 C C . SER C 1 316 ? 127.342 136.430 102.560 1.00 21.44 316 SER C C 1
ATOM 12114 O O . SER C 1 316 ? 128.473 135.939 102.588 1.00 22.71 316 SER C O 1
ATOM 12117 N N . PHE C 1 317 ? 127.093 137.636 102.053 1.00 19.85 317 PHE C N 1
ATOM 12118 C CA . PHE C 1 317 ? 128.130 138.581 101.661 1.00 16.72 317 PHE C CA 1
ATOM 12119 C C . PHE C 1 317 ? 128.342 139.588 102.786 1.00 16.07 317 PHE C C 1
ATOM 12120 O O . PHE C 1 317 ? 127.410 139.931 103.516 1.00 19.00 317 PHE C O 1
ATOM 12128 N N . LYS C 1 318 ? 129.570 140.064 102.927 1.00 13.91 318 LYS C N 1
ATOM 12129 C CA . LYS C 1 318 ? 129.850 141.129 103.865 1.00 11.61 318 LYS C CA 1
ATOM 12130 C C . LYS C 1 318 ? 129.474 142.483 103.283 1.00 15.45 318 LYS C C 1
ATOM 12131 O O . LYS C 1 318 ? 129.783 142.785 102.131 1.00 18.64 318 LYS C O 1
ATOM 12137 N N . LEU C 1 319 ? 128.845 143.323 104.093 1.00 10.85 319 LEU C N 1
ATOM 12138 C CA . LEU C 1 319 ? 128.432 144.641 103.657 1.00 15.96 319 LEU C CA 1
ATOM 12139 C C . LEU C 1 319 ? 129.437 145.682 104.137 1.00 16.30 319 LEU C C 1
ATOM 12140 O O . LEU C 1 319 ? 129.708 145.780 105.335 1.00 15.14 319 LEU C O 1
ATOM 12145 N N . ASN C 1 320 ? 129.961 146.482 103.213 1.00 18.56 320 ASN C N 1
ATOM 12146 C CA . ASN C 1 320 ? 130.927 147.522 103.544 1.00 18.41 320 ASN C CA 1
ATOM 12147 C C . ASN C 1 320 ? 130.267 148.884 103.449 1.00 16.20 320 ASN C C 1
ATOM 12148 O O . ASN C 1 320 ? 129.634 149.203 102.439 1.00 20.96 320 ASN C O 1
ATOM 12153 N N . LEU C 1 321 ? 130.427 149.691 104.489 1.00 14.18 321 LEU C N 1
ATOM 12154 C CA . LEU C 1 321 ? 129.842 151.018 104.532 1.00 13.02 321 LEU C CA 1
ATOM 12155 C C . LEU C 1 321 ? 130.947 152.056 104.463 1.00 14.69 321 LEU C C 1
ATOM 12156 O O . LEU C 1 321 ? 132.081 151.800 104.874 1.00 16.87 321 LEU C O 1
ATOM 12161 N N . SER C 1 322 ? 130.636 153.210 103.888 1.00 16.91 322 SER C N 1
ATOM 12162 C CA . SER C 1 322 ? 131.637 154.248 103.699 1.00 22.40 322 SER C CA 1
ATOM 12163 C C . SER C 1 322 ? 131.443 155.355 104.731 1.00 17.04 322 SER C C 1
ATOM 12164 O O . SER C 1 322 ? 130.447 155.386 105.451 1.00 21.29 322 SER C O 1
ATOM 12167 N N . ALA C 1 323 ? 132.405 156.277 104.803 1.00 19.76 323 ALA C N 1
ATOM 12168 C CA . ALA C 1 323 ? 132.268 157.402 105.728 1.00 20.83 323 ALA C CA 1
ATOM 12169 C C . ALA C 1 323 ? 131.170 158.354 105.256 1.00 19.55 323 ALA C C 1
ATOM 12170 O O . ALA C 1 323 ? 130.679 158.267 104.126 1.00 26.89 323 ALA C O 1
ATOM 12172 N N . 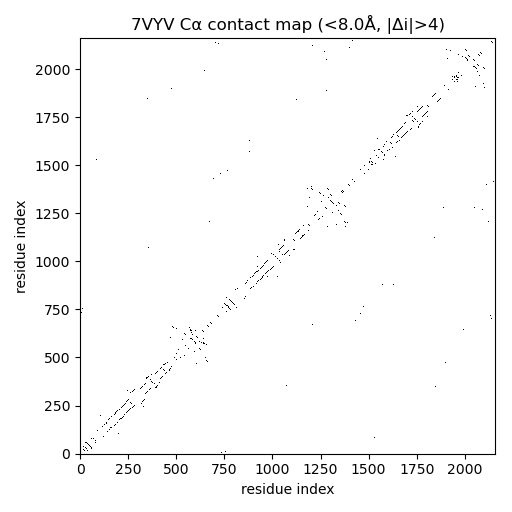GLY C 1 324 ? 130.782 159.282 106.133 1.00 20.10 324 GLY C N 1
ATOM 12173 C CA . GLY C 1 324 ? 129.690 160.208 105.876 1.00 19.13 324 GLY C CA 1
ATOM 12174 C C . GLY C 1 324 ? 128.439 159.760 106.604 1.00 18.99 324 GLY C C 1
ATOM 12175 O O . GLY C 1 324 ? 128.415 158.715 107.262 1.00 15.85 324 GLY C O 1
ATOM 12176 N N . THR C 1 325 ? 127.358 160.550 106.485 1.00 13.52 325 THR C N 1
ATOM 12177 C CA . THR C 1 325 ? 126.096 160.147 107.087 1.00 13.71 325 THR C CA 1
ATOM 12178 C C . THR C 1 325 ? 125.163 159.583 106.040 1.00 12.70 325 THR C C 1
ATOM 12179 O O . THR C 1 325 ? 125.020 160.138 104.950 1.00 14.03 325 THR C O 1
ATOM 12183 N N . TYR C 1 326 ? 124.525 158.471 106.390 1.00 12.87 326 TYR C N 1
ATOM 12184 C CA . TYR C 1 326 ? 123.331 158.031 105.715 1.00 11.25 326 TYR C CA 1
ATOM 12185 C C . TYR C 1 326 ? 122.123 158.580 106.469 1.00 10.68 326 TYR C C 1
ATOM 12186 O O . TYR C 1 326 ? 122.021 158.434 107.688 1.00 13.29 326 TYR C O 1
ATOM 12195 N N . TYR C 1 327 ? 121.205 159.195 105.752 1.00 9.96 327 TYR C N 1
ATOM 12196 C CA . TYR C 1 327 ? 120.043 159.806 106.369 1.00 9.44 327 TYR C CA 1
ATOM 12197 C C . TYR C 1 327 ? 118.845 158.864 106.280 1.00 9.74 327 TYR C C 1
ATOM 12198 O O . TYR C 1 327 ? 118.672 158.167 105.279 1.00 12.71 327 TYR C O 1
ATOM 12207 N N . PHE C 1 328 ? 118.021 158.834 107.325 1.00 8.83 328 PHE C N 1
ATOM 12208 C CA . PHE C 1 328 ? 116.885 157.916 107.377 1.00 8.36 328 PHE C CA 1
ATOM 12209 C C . PHE C 1 328 ? 115.659 158.653 107.896 1.00 9.43 328 PHE C C 1
ATOM 12210 O O . PHE C 1 328 ? 115.657 159.123 109.034 1.00 9.87 328 PHE C O 1
ATOM 12218 N N . GLU C 1 329 ? 114.605 158.724 107.097 1.00 11.07 329 GLU C N 1
ATOM 12219 C CA . GLU C 1 329 ? 113.377 159.347 107.594 1.00 14.37 329 GLU C CA 1
ATOM 12220 C C . GLU C 1 329 ? 112.208 158.600 106.963 1.00 21.21 329 GLU C C 1
ATOM 12221 O O . GLU C 1 329 ? 111.738 158.964 105.885 1.00 29.67 329 GLU C O 1
ATOM 12227 N N . SER C 1 330 ? 111.731 157.575 107.660 1.00 25.16 330 SER C N 1
ATOM 12228 C CA . SER C 1 330 ? 110.737 156.667 107.105 1.00 20.75 330 SER C CA 1
ATOM 12229 C C . SER C 1 330 ? 109.853 156.163 108.228 1.00 22.96 330 SER C C 1
ATOM 12230 O O . SER C 1 330 ? 110.237 156.182 109.402 1.00 27.00 330 SER C O 1
ATOM 12233 N N . SER C 1 331 ? 108.663 155.705 107.865 1.00 22.43 331 SER C N 1
ATOM 12234 C CA . SER C 1 331 ? 107.774 155.150 108.875 1.00 20.85 331 SER C CA 1
ATOM 12235 C C . SER C 1 331 ? 108.108 153.704 109.238 1.00 24.18 331 SER C C 1
ATOM 12236 O O . SER C 1 331 ? 107.484 153.163 110.156 1.00 26.59 331 SER C O 1
ATOM 12239 N N . ASP C 1 332 ? 109.064 153.070 108.560 1.00 17.82 332 ASP C N 1
ATOM 12240 C CA . ASP C 1 332 ? 109.434 151.684 108.827 1.00 24.20 332 ASP C CA 1
ATOM 12241 C C . ASP C 1 332 ? 110.747 151.618 109.599 1.00 20.03 332 ASP C C 1
ATOM 12242 O O . ASP C 1 332 ? 111.592 152.509 109.491 1.00 24.22 332 ASP C O 1
ATOM 12247 N N . THR C 1 333 ? 110.921 150.549 110.379 1.00 19.77 333 THR C N 1
ATOM 12248 C CA . THR C 1 333 ? 112.156 150.340 111.123 1.00 22.31 333 THR C CA 1
ATOM 12249 C C . THR C 1 333 ? 113.080 149.458 110.305 1.00 20.97 333 THR C C 1
ATOM 12250 O O . THR C 1 333 ? 112.642 148.500 109.662 1.00 24.26 333 THR C O 1
ATOM 12254 N N . LEU C 1 334 ? 114.353 149.797 110.318 1.00 15.35 334 LEU C N 1
ATOM 12255 C CA . LEU C 1 334 ? 115.352 149.019 109.603 1.00 17.02 334 LEU C CA 1
ATOM 12256 C C . LEU C 1 334 ? 115.581 147.696 110.329 1.00 16.34 334 LEU C C 1
ATOM 12257 O O . LEU C 1 334 ? 115.919 147.690 111.512 1.00 23.99 334 LEU C O 1
ATOM 12262 N N . ARG C 1 335 ? 115.422 146.569 109.634 1.00 13.89 335 ARG C N 1
ATOM 12263 C CA . ARG C 1 335 ? 115.454 145.262 110.284 1.00 13.64 335 ARG C CA 1
ATOM 12264 C C . ARG C 1 335 ? 116.666 144.466 109.834 1.00 11.66 335 ARG C C 1
ATOM 12265 O O . ARG C 1 335 ? 116.988 144.442 108.648 1.00 13.52 335 ARG C O 1
ATOM 12273 N N . ILE C 1 336 ? 117.334 143.833 110.789 1.00 13.70 336 ILE C N 1
ATOM 12274 C CA . ILE C 1 336 ? 118.308 142.777 110.542 1.00 12.05 336 ILE C CA 1
ATOM 12275 C C . ILE C 1 336 ? 117.664 141.492 111.019 1.00 12.94 336 ILE C C 1
ATOM 12276 O O . ILE C 1 336 ? 117.242 141.403 112.176 1.00 14.10 336 ILE C O 1
ATOM 12281 N N . THR C 1 337 ? 117.571 140.499 110.146 1.00 12.48 337 THR C N 1
ATOM 12282 C CA . THR C 1 337 ? 116.782 139.321 110.457 1.00 11.47 337 THR C CA 1
ATOM 12283 C C . THR C 1 337 ? 117.566 138.022 110.362 1.00 14.47 337 THR C C 1
ATOM 12284 O O . THR C 1 337 ? 116.959 136.961 110.190 1.00 19.35 337 THR C O 1
ATOM 12288 N N . GLY C 1 338 ? 118.890 138.072 110.447 1.00 12.77 338 GLY C N 1
ATOM 12289 C CA . GLY C 1 338 ? 119.690 136.884 110.319 1.00 15.05 338 GLY C CA 1
ATOM 12290 C C . GLY C 1 338 ? 121.146 137.218 110.519 1.00 15.76 338 GLY C C 1
ATOM 12291 O O . GLY C 1 338 ? 121.517 138.378 110.708 1.00 16.55 338 GLY C O 1
ATOM 12292 N N . PRO C 1 339 ? 122.003 136.210 110.512 1.00 18.10 339 PRO C N 1
ATOM 12293 C CA . PRO C 1 339 ? 123.439 136.473 110.700 1.00 15.79 339 PRO C CA 1
ATOM 12294 C C . PRO C 1 339 ? 124.016 137.298 109.552 1.00 16.78 339 PRO C C 1
ATOM 12295 O O . PRO C 1 339 ? 123.691 137.081 108.381 1.00 15.18 339 PRO C O 1
ATOM 12299 N N . ILE C 1 340 ? 124.907 138.233 109.900 1.00 16.30 340 ILE C N 1
ATOM 12300 C CA . ILE C 1 340 ? 125.393 139.249 108.968 1.00 16.31 340 ILE C CA 1
ATOM 12301 C C . ILE C 1 340 ? 126.777 139.720 109.401 1.00 12.41 340 ILE C C 1
ATOM 12302 O O . ILE C 1 340 ? 127.116 139.691 110.587 1.00 14.37 340 ILE C O 1
ATOM 12307 N N . HIS C 1 341 ? 127.593 140.137 108.435 1.00 11.16 341 HIS C N 1
ATOM 12308 C CA . HIS C 1 341 ? 128.806 140.902 108.713 1.00 10.89 341 HIS C CA 1
ATOM 12309 C C . HIS C 1 341 ? 128.591 142.304 108.172 1.00 8.24 341 HIS C C 1
ATOM 12310 O O . HIS C 1 341 ? 128.249 142.465 107.004 1.00 11.48 341 HIS C O 1
ATOM 12317 N N . ILE C 1 342 ? 128.774 143.315 109.017 1.00 13.98 342 ILE C N 1
ATOM 12318 C CA . ILE C 1 342 ? 128.712 144.713 108.601 1.00 11.39 342 ILE C CA 1
ATOM 12319 C C . ILE C 1 342 ? 129.973 145.396 109.092 1.00 12.74 342 ILE C C 1
ATOM 12320 O O . ILE C 1 342 ? 130.298 145.318 110.278 1.00 19.74 342 ILE C O 1
ATOM 12325 N N . GLU C 1 343 ? 130.684 146.062 108.196 1.00 12.97 343 GLU C N 1
ATOM 12326 C CA . GLU C 1 343 ? 131.929 146.723 108.553 1.00 12.20 343 GLU C CA 1
ATOM 12327 C C . GLU C 1 343 ? 131.882 148.157 108.051 1.00 12.03 343 GLU C C 1
ATOM 12328 O O . GLU C 1 343 ? 131.795 148.380 106.842 1.00 13.77 343 GLU C O 1
ATOM 12334 N N . GLY C 1 344 ? 131.912 149.129 108.970 1.00 11.12 344 GLY C N 1
ATOM 12335 C CA . GLY C 1 344 ? 131.934 150.534 108.619 1.00 7.07 344 GLY C CA 1
ATOM 12336 C C . GLY C 1 344 ? 133.346 151.099 108.647 1.00 8.01 344 GLY C C 1
ATOM 12337 O O . GLY C 1 344 ? 134.333 150.382 108.820 1.00 12.88 344 GLY C O 1
ATOM 12338 N N . ARG C 1 345 ? 133.441 152.413 108.484 1.00 10.09 345 ARG C N 1
ATOM 12339 C CA . ARG C 1 345 ? 134.717 153.123 108.518 1.00 13.33 345 ARG C CA 1
ATOM 12340 C C . ARG C 1 345 ? 134.685 154.146 109.640 1.00 13.67 345 ARG C C 1
ATOM 12341 O O . ARG C 1 345 ? 133.600 154.512 110.113 1.00 18.06 345 ARG C O 1
ATOM 12349 N N . PRO C 1 346 ? 135.835 154.621 110.115 1.00 18.93 346 PRO C N 1
ATOM 12350 C CA . PRO C 1 346 ? 135.795 155.763 111.050 1.00 19.38 346 PRO C CA 1
ATOM 12351 C C . PRO C 1 346 ? 135.099 156.934 110.369 1.00 18.34 346 PRO C C 1
ATOM 12352 O O . PRO C 1 346 ? 135.559 157.436 109.334 1.00 19.45 346 PRO C O 1
ATOM 12356 N N . GLY C 1 347 ? 133.971 157.357 110.930 1.00 15.23 347 GLY C N 1
ATOM 12357 C CA . GLY C 1 347 ? 133.162 158.395 110.315 1.00 14.35 347 GLY C CA 1
ATOM 12358 C C . GLY C 1 347 ? 131.905 157.919 109.620 1.00 15.37 347 GLY C C 1
ATOM 12359 O O . GLY C 1 347 ? 131.175 158.752 109.066 1.00 18.52 347 GLY C O 1
ATOM 12360 N N . THR C 1 348 ? 131.625 156.619 109.622 1.00 12.82 348 THR C N 1
ATOM 12361 C CA . THR C 1 348 ? 130.328 156.114 109.181 1.00 12.52 348 THR C CA 1
ATOM 12362 C C . THR C 1 348 ? 129.267 156.531 110.191 1.00 12.85 348 THR C C 1
ATOM 12363 O O . THR C 1 348 ? 129.409 156.252 111.384 1.00 13.56 348 THR C O 1
ATOM 12367 N N . VAL C 1 349 ? 128.195 157.198 109.733 1.00 10.79 349 VAL C N 1
ATOM 12368 C CA . VAL C 1 349 ? 127.161 157.723 110.625 1.00 8.66 349 VAL C CA 1
ATOM 12369 C C . VAL C 1 349 ? 125.801 157.333 110.070 1.00 8.18 349 VAL C C 1
ATOM 12370 O O . VAL C 1 349 ? 125.592 157.341 108.855 1.00 9.42 349 VAL C O 1
ATOM 12374 N N . PHE C 1 350 ? 124.888 156.944 110.952 1.00 10.89 350 PHE C N 1
ATOM 12375 C CA . PHE C 1 350 ? 123.491 156.674 110.610 1.00 9.74 350 PHE C CA 1
ATOM 12376 C C . PHE C 1 350 ? 122.653 157.733 111.325 1.00 12.59 350 PHE C C 1
ATOM 12377 O O . PHE C 1 350 ? 122.655 157.790 112.559 1.00 12.69 350 PHE C O 1
ATOM 12385 N N . TYR C 1 351 ? 121.947 158.585 110.578 1.00 12.49 351 TYR C N 1
ATOM 12386 C CA . TYR C 1 351 ? 121.187 159.682 111.167 1.00 8.22 351 TYR C CA 1
ATOM 12387 C C . TYR C 1 351 ? 119.703 159.404 111.036 1.00 14.06 351 TYR C C 1
ATOM 12388 O O . TYR C 1 351 ? 119.217 159.172 109.926 1.00 14.75 351 TYR C O 1
ATOM 12397 N N . HIS C 1 352 ? 118.972 159.431 112.149 1.00 10.60 352 HIS C N 1
ATOM 12398 C CA . HIS C 1 352 ? 117.567 159.051 112.139 1.00 12.07 352 HIS C CA 1
ATOM 12399 C C . HIS C 1 352 ? 116.671 160.254 112.420 1.00 13.86 352 HIS C C 1
ATOM 12400 O O . HIS C 1 352 ? 116.814 160.919 113.447 1.00 14.85 352 HIS C O 1
ATOM 12407 N N . ASN C 1 353 ? 115.732 160.518 111.518 1.00 12.12 353 ASN C N 1
ATOM 12408 C CA . ASN C 1 353 ? 114.719 161.537 111.727 1.00 10.31 353 ASN C CA 1
ATOM 12409 C C . ASN C 1 353 ? 113.413 160.861 112.125 1.00 17.32 353 ASN C C 1
ATOM 12410 O O . ASN C 1 353 ? 112.872 160.075 111.328 1.00 16.03 353 ASN C O 1
ATOM 12415 N N . PRO C 1 354 ? 112.870 161.094 113.320 1.00 15.85 354 PRO C N 1
ATOM 12416 C CA . PRO C 1 354 ? 111.634 160.412 113.721 1.00 19.34 354 PRO C CA 1
ATOM 12417 C C . PRO C 1 354 ? 110.352 161.097 113.275 1.00 16.77 354 PRO C C 1
ATOM 12418 O O . PRO C 1 354 ? 109.285 160.746 113.784 1.00 21.90 354 PRO C O 1
ATOM 12422 N N . SER C 1 355 ? 110.419 162.034 112.328 1.00 22.56 355 SER C N 1
ATOM 12423 C CA . SER C 1 355 ? 109.235 162.802 111.951 1.00 15.95 355 SER C CA 1
ATOM 12424 C C . SER C 1 355 ? 108.107 161.919 111.441 1.00 22.58 355 SER C C 1
ATOM 12425 O O . SER C 1 355 ? 106.934 162.183 111.727 1.00 30.35 355 SER C O 1
ATOM 12428 N N . ASN C 1 356 ? 108.424 160.876 110.672 1.00 20.12 356 ASN C N 1
ATOM 12429 C CA . ASN C 1 356 ? 107.393 160.076 110.018 1.00 20.05 356 ASN C CA 1
ATOM 12430 C C . ASN C 1 356 ? 106.971 158.848 110.817 1.00 25.61 356 ASN C C 1
ATOM 12431 O O . ASN C 1 356 ? 106.086 158.115 110.366 1.00 29.08 356 ASN C O 1
ATOM 12436 N N . LYS C 1 357 ? 107.584 158.585 111.966 1.00 27.01 357 LYS C N 1
ATOM 12437 C CA . LYS C 1 357 ? 107.221 157.409 112.743 1.00 22.01 357 LYS C CA 1
ATOM 12438 C C . LYS C 1 357 ? 105.827 157.584 113.328 1.00 28.97 357 LYS C C 1
ATOM 12439 O O . LYS C 1 357 ? 105.394 158.700 113.632 1.00 32.89 357 LYS C O 1
ATOM 12445 N N . ALA C 1 358 ? 105.114 156.466 113.478 1.00 32.28 358 ALA C N 1
ATOM 12446 C CA . ALA C 1 358 ? 103.743 156.532 113.987 1.00 34.15 358 ALA C CA 1
ATOM 12447 C C . ALA C 1 358 ? 103.711 156.943 115.454 1.00 35.35 358 ALA C C 1
ATOM 12448 O O . ALA C 1 358 ? 102.823 157.694 115.872 1.00 36.22 358 ALA C O 1
ATOM 12450 N N . ASN C 1 359 ? 104.661 156.453 116.256 1.00 29.87 359 ASN C N 1
ATOM 12451 C CA . ASN C 1 359 ? 104.820 156.868 117.650 1.00 27.26 359 ASN C CA 1
ATOM 12452 C C . ASN C 1 359 ? 106.266 157.316 117.818 1.00 31.04 359 ASN C C 1
ATOM 12453 O O . ASN C 1 359 ? 107.133 156.521 118.206 1.00 30.50 359 ASN C O 1
ATOM 12458 N N . PRO C 1 360 ? 106.563 158.585 117.534 1.00 21.45 360 PRO C N 1
ATOM 12459 C CA . PRO C 1 360 ? 107.967 159.027 117.520 1.00 17.75 360 PRO C CA 1
ATOM 12460 C C . PRO C 1 360 ? 108.707 158.780 118.819 1.00 20.68 360 PRO C C 1
ATOM 12461 O O . PRO C 1 360 ? 109.919 158.528 118.790 1.00 21.55 360 PRO C O 1
ATOM 12465 N N . LYS C 1 361 ? 108.018 158.819 119.962 1.00 20.68 361 LYS C N 1
ATOM 12466 C CA . LYS C 1 361 ? 108.708 158.710 121.239 1.00 17.67 361 LYS C CA 1
ATOM 12467 C C . LYS C 1 361 ? 109.203 157.296 121.508 1.00 25.52 361 LYS C C 1
ATOM 12468 O O . LYS C 1 361 ? 110.215 157.125 122.199 1.00 23.97 361 LYS C O 1
ATOM 12474 N N . THR C 1 362 ? 108.515 156.267 120.996 1.00 24.28 362 THR C N 1
ATOM 12475 C CA . THR C 1 362 ? 108.845 154.895 121.349 1.00 22.03 362 THR C CA 1
ATOM 12476 C C . THR C 1 362 ? 109.207 153.996 120.182 1.00 20.55 362 THR C C 1
ATOM 12477 O O . THR C 1 362 ? 109.645 152.868 120.427 1.00 28.18 362 THR C O 1
ATOM 12481 N N . ASP C 1 363 ? 109.040 154.431 118.936 1.00 21.41 363 ASP C N 1
ATOM 12482 C CA . ASP C 1 363 ? 109.369 153.567 117.805 1.00 18.77 363 ASP C CA 1
ATOM 12483 C C . ASP C 1 363 ? 110.874 153.406 117.666 1.00 15.21 363 ASP C C 1
ATOM 12484 O O . ASP C 1 363 ? 111.633 154.360 117.848 1.00 17.03 363 ASP C O 1
ATOM 12489 N N . ALA C 1 364 ? 111.302 152.198 117.314 1.00 13.11 364 ALA C N 1
ATOM 12490 C CA . ALA C 1 364 ? 112.713 151.873 117.167 1.00 10.77 364 ALA C CA 1
ATOM 12491 C C . ALA C 1 364 ? 113.237 152.302 115.808 1.00 13.79 364 ALA C C 1
ATOM 12492 O O . ALA C 1 364 ? 112.517 152.294 114.805 1.00 15.24 364 ALA C O 1
ATOM 12494 N N . PHE C 1 365 ? 114.514 152.673 115.778 1.00 14.32 365 PHE C N 1
ATOM 12495 C CA . PHE C 1 365 ? 115.161 152.944 114.498 1.00 12.48 365 PHE C CA 1
ATOM 12496 C C . PHE C 1 365 ? 115.642 151.665 113.842 1.00 14.28 365 PHE C C 1
ATOM 12497 O O . PHE C 1 365 ? 115.404 151.454 112.653 1.00 16.88 365 PHE C O 1
ATOM 12505 N N . MET C 1 366 ? 116.292 150.788 114.611 1.00 14.79 366 MET C N 1
ATOM 12506 C CA . MET C 1 366 ? 116.922 149.579 114.107 1.00 11.61 366 MET C CA 1
ATOM 12507 C C . MET C 1 366 ? 116.519 148.405 114.981 1.00 12.26 366 MET C C 1
ATOM 12508 O O . MET C 1 366 ? 116.522 148.514 116.209 1.00 11.43 366 MET C O 1
ATOM 12513 N N . ASN C 1 367 ? 116.174 147.287 114.346 1.00 14.36 367 ASN C N 1
ATOM 12514 C CA . ASN C 1 367 ? 115.719 146.079 115.021 1.00 14.03 367 ASN C CA 1
ATOM 12515 C C . ASN C 1 367 ? 116.683 144.960 114.665 1.00 15.02 367 ASN C C 1
ATOM 12516 O O . ASN C 1 367 ? 117.037 144.810 113.494 1.00 15.17 367 ASN C O 1
ATOM 12521 N N . ILE C 1 368 ? 117.145 144.200 115.658 1.00 13.20 368 ILE C N 1
ATOM 12522 C CA . ILE C 1 368 ? 118.059 143.089 115.408 1.00 10.73 368 ILE C CA 1
ATOM 12523 C C . ILE C 1 368 ? 117.467 141.825 115.996 1.00 11.47 368 ILE C C 1
ATOM 12524 O O . ILE C 1 368 ? 117.022 141.819 117.144 1.00 11.57 368 ILE C O 1
ATOM 12529 N N . SER C 1 369 ? 117.446 140.754 115.209 1.00 15.34 369 SER C N 1
ATOM 12530 C CA . SER C 1 369 ? 116.846 139.521 115.691 1.00 10.69 369 SER C CA 1
ATOM 12531 C C . SER C 1 369 ? 117.376 138.352 114.881 1.00 16.27 369 SER C C 1
ATOM 12532 O O . SER C 1 369 ? 117.511 138.454 113.664 1.00 17.68 369 SER C O 1
ATOM 12535 N N . GLY C 1 370 ? 117.666 137.245 115.557 1.00 22.55 370 GLY C N 1
ATOM 12536 C CA . GLY C 1 370 ? 118.113 136.054 114.865 1.00 19.10 370 GLY C CA 1
ATOM 12537 C C . GLY C 1 370 ? 119.523 136.116 114.335 1.00 17.69 370 GLY C C 1
ATOM 12538 O O . GLY C 1 370 ? 119.909 135.261 113.536 1.00 20.45 370 GLY C O 1
ATOM 12539 N N . CYS C 1 371 ? 120.320 137.076 114.780 1.00 16.24 371 CYS C N 1
ATOM 12540 C CA . CYS C 1 371 ? 121.651 137.314 114.220 1.00 13.58 371 CYS C CA 1
ATOM 12541 C C . CYS C 1 371 ? 122.725 136.558 115.005 1.00 15.77 371 CYS C C 1
ATOM 12542 O O . CYS C 1 371 ? 123.568 137.141 115.676 1.00 18.23 371 CYS C O 1
ATOM 12545 N N . SER C 1 372 ? 122.731 135.235 114.871 1.00 18.70 372 SER C N 1
ATOM 12546 C CA . SER C 1 372 ? 123.760 134.424 115.527 1.00 14.78 372 SER C CA 1
ATOM 12547 C C . SER C 1 372 ? 125.067 134.473 114.753 1.00 18.35 372 SER C C 1
ATOM 12548 O O . SER C 1 372 ? 125.072 134.439 113.524 1.00 24.15 372 SER C O 1
ATOM 12551 N N . MET C 1 373 ? 126.185 134.521 115.473 1.00 21.56 373 MET C N 1
ATOM 12552 C CA . MET C 1 373 ? 127.524 134.491 114.870 1.00 18.29 373 MET C CA 1
ATOM 12553 C C . MET C 1 373 ? 127.790 135.699 113.977 1.00 18.56 373 MET C C 1
ATOM 12554 O O . MET C 1 373 ? 128.731 135.679 113.173 1.00 20.21 373 MET C O 1
ATOM 12559 N N . GLY C 1 374 ? 126.994 136.764 114.088 1.00 16.62 374 GLY C N 1
ATOM 12560 C CA . GLY C 1 374 ? 127.243 137.946 113.290 1.00 16.16 374 GLY C CA 1
ATOM 12561 C C . GLY C 1 374 ? 128.276 138.851 113.924 1.00 15.65 374 GLY C C 1
ATOM 12562 O O . GLY C 1 374 ? 128.665 138.644 115.072 1.00 13.00 374 GLY C O 1
ATOM 12563 N N . ARG C 1 375 ? 128.742 139.837 113.138 1.00 14.15 375 ARG C N 1
ATOM 12564 C CA . ARG C 1 375 ? 129.539 140.955 113.628 1.00 9.76 375 ARG C CA 1
ATOM 12565 C C . ARG C 1 375 ? 129.046 142.239 112.998 1.00 13.82 375 ARG C C 1
ATOM 12566 O O . ARG C 1 375 ? 128.684 142.270 111.822 1.00 14.37 375 ARG C O 1
ATOM 12574 N N . ILE C 1 376 ? 129.030 143.303 113.784 1.00 12.20 376 ILE C N 1
ATOM 12575 C CA . ILE C 1 376 ? 128.669 144.618 113.301 1.00 11.20 376 ILE C CA 1
ATOM 12576 C C . ILE C 1 376 ? 129.699 145.569 113.870 1.00 15.34 376 ILE C C 1
ATOM 12577 O O . ILE C 1 376 ? 129.927 145.569 115.083 1.00 14.25 376 ILE C O 1
ATOM 12582 N N . SER C 1 377 ? 130.346 146.359 113.026 1.00 13.17 377 SER C N 1
ATOM 12583 C CA . SER C 1 377 ? 131.416 147.170 113.583 1.00 13.27 377 SER C CA 1
ATOM 12584 C C . SER C 1 377 ? 131.419 148.574 113.002 1.00 14.09 377 SER C C 1
ATOM 12585 O O . SER C 1 377 ? 130.995 148.807 111.868 1.00 11.15 377 SER C O 1
ATOM 12588 N N . SER C 1 378 ? 131.861 149.516 113.833 1.00 10.20 378 SER C N 1
ATOM 12589 C CA . SER C 1 378 ? 132.229 150.862 113.410 1.00 8.23 378 SER C CA 1
ATOM 12590 C C . SER C 1 378 ? 131.065 151.628 112.791 1.00 6.90 378 SER C C 1
ATOM 12591 O O . SER C 1 378 ? 131.150 152.133 111.681 1.00 8.51 378 SER C O 1
ATOM 12594 N N . ILE C 1 379 ? 129.990 151.764 113.549 1.00 6.82 379 ILE C N 1
ATOM 12595 C CA . ILE C 1 379 ? 128.853 152.562 113.118 1.00 12.47 379 ILE C CA 1
ATOM 12596 C C . ILE C 1 379 ? 128.505 153.561 114.213 1.00 10.68 379 ILE C C 1
ATOM 12597 O O . ILE C 1 379 ? 128.634 153.252 115.399 1.00 9.81 379 ILE C O 1
ATOM 12602 N N . ASN C 1 380 ? 128.092 154.767 113.825 1.00 10.84 380 ASN C N 1
ATOM 12603 C CA . ASN C 1 380 ? 127.653 155.789 114.782 1.00 9.13 380 ASN C CA 1
ATOM 12604 C C . ASN C 1 380 ? 126.228 156.179 114.427 1.00 10.94 380 ASN C C 1
ATOM 12605 O O . ASN C 1 380 ? 125.997 156.786 113.379 1.00 14.02 380 ASN C O 1
ATOM 12610 N N . CYS C 1 381 ? 125.268 155.827 115.277 1.00 11.43 381 CYS C N 1
ATOM 12611 C CA . CYS C 1 381 ? 123.874 156.186 115.071 1.00 12.71 381 CYS C CA 1
ATOM 12612 C C . CYS C 1 381 ? 123.540 157.350 115.995 1.00 14.73 381 CYS C C 1
ATOM 12613 O O . CYS C 1 381 ? 123.862 157.308 117.188 1.00 12.47 381 CYS C O 1
ATOM 12616 N N . PHE C 1 382 ? 122.920 158.401 115.452 1.00 9.65 382 PHE C N 1
ATOM 12617 C CA . PHE C 1 382 ? 122.393 159.399 116.364 1.00 10.77 382 PHE C CA 1
ATOM 12618 C C . PHE C 1 382 ? 121.202 160.112 115.754 1.00 8.78 382 PHE C C 1
ATOM 12619 O O . PHE C 1 382 ? 120.973 160.069 114.549 1.00 10.73 382 PHE C O 1
ATOM 12627 N N . SER C 1 383 ? 120.421 160.731 116.616 1.00 4.68 383 SER C N 1
ATOM 12628 C CA . SER C 1 383 ? 119.143 161.255 116.195 1.00 7.88 383 SER C CA 1
ATOM 12629 C C . SER C 1 383 ? 118.965 162.743 116.447 1.00 8.19 383 SER C C 1
ATOM 12630 O O . SER C 1 383 ? 118.202 163.377 115.725 1.00 9.86 383 SER C O 1
ATOM 12633 N N . ASN C 1 384 ? 119.654 163.318 117.440 1.00 10.52 384 ASN C N 1
ATOM 12634 C CA . ASN C 1 384 ? 119.482 164.716 117.864 1.00 11.10 384 ASN C CA 1
ATOM 12635 C C . ASN C 1 384 ? 118.022 165.039 118.153 1.00 10.13 384 ASN C C 1
ATOM 12636 O O . ASN C 1 384 ? 117.471 166.018 117.659 1.00 12.89 384 ASN C O 1
ATOM 12641 N N . SER C 1 385 ? 117.345 164.169 118.879 1.00 10.81 385 SER C N 1
ATOM 12642 C CA . SER C 1 385 ? 115.930 164.427 119.109 1.00 8.63 385 SER C CA 1
ATOM 12643 C C . SER C 1 385 ? 115.452 164.046 120.486 1.00 11.13 385 SER C C 1
ATOM 12644 O O . SER C 1 385 ? 114.361 164.481 120.876 1.00 14.70 385 SER C O 1
ATOM 12647 N N . TYR C 1 386 ? 116.203 163.249 121.237 1.00 9.98 386 TYR C N 1
ATOM 12648 C CA . TYR C 1 386 ? 115.707 162.629 122.463 1.00 7.67 386 TYR C CA 1
ATOM 12649 C C . TYR C 1 386 ? 114.417 161.845 122.242 1.00 9.56 386 TYR C C 1
ATOM 12650 O O . TYR C 1 386 ? 113.556 161.802 123.129 1.00 10.78 386 TYR C O 1
ATOM 12659 N N . LEU C 1 387 ? 114.249 161.192 121.077 1.00 7.85 387 LEU C N 1
ATOM 12660 C CA . LEU C 1 387 ? 113.061 160.392 120.804 1.00 7.05 387 LEU C CA 1
ATOM 12661 C C . LEU C 1 387 ? 113.456 159.035 120.222 1.00 9.13 387 LEU C C 1
ATOM 12662 O O . LEU C 1 387 ? 114.423 158.925 119.471 1.00 11.28 387 LEU C O 1
ATOM 12667 N N . GLY C 1 388 ? 112.677 157.995 120.542 1.00 10.75 388 GLY C N 1
ATOM 12668 C CA . GLY C 1 388 ? 112.845 156.697 119.909 1.00 10.02 388 GLY C CA 1
ATOM 12669 C C . GLY C 1 388 ? 113.877 155.816 120.584 1.00 10.71 388 GLY C C 1
ATOM 12670 O O . GLY C 1 388 ? 114.541 156.207 121.540 1.00 11.38 388 GLY C O 1
ATOM 12671 N N . LYS C 1 389 ? 114.009 154.590 120.065 1.00 8.00 389 LYS C N 1
ATOM 12672 C CA . LYS C 1 389 ? 115.022 153.637 120.499 1.00 7.17 389 LYS C CA 1
ATOM 12673 C C . LYS C 1 389 ? 116.121 153.552 119.454 1.00 7.40 389 LYS C C 1
ATOM 12674 O O . LYS C 1 389 ? 115.840 153.423 118.262 1.00 9.95 389 LYS C O 1
ATOM 12680 N N . GLY C 1 390 ? 117.369 153.598 119.889 1.00 8.41 390 GLY C N 1
ATOM 12681 C CA . GLY C 1 390 ? 118.436 153.480 118.913 1.00 7.81 390 GLY C CA 1
ATOM 12682 C C . GLY C 1 390 ? 118.478 152.125 118.258 1.00 7.58 390 GLY C C 1
ATOM 12683 O O . GLY C 1 390 ? 118.364 152.004 117.042 1.00 9.82 390 GLY C O 1
ATOM 12684 N N . ILE C 1 391 ? 118.692 151.092 119.066 1.00 10.41 391 ILE C N 1
ATOM 12685 C CA . ILE C 1 391 ? 118.784 149.721 118.598 1.00 9.04 391 ILE C CA 1
ATOM 12686 C C . ILE C 1 391 ? 117.970 148.871 119.547 1.00 7.14 391 ILE C C 1
ATOM 12687 O O . ILE C 1 391 ? 118.228 148.871 120.753 1.00 9.13 391 ILE C O 1
ATOM 12692 N N . ASN C 1 392 ? 116.974 148.171 119.013 1.00 12.06 392 ASN C N 1
ATOM 12693 C CA . ASN C 1 392 ? 116.080 147.313 119.780 1.00 13.14 392 ASN C CA 1
ATOM 12694 C C . ASN C 1 392 ? 116.397 145.857 119.458 1.00 11.94 392 ASN C C 1
ATOM 12695 O O . ASN C 1 392 ? 116.538 145.499 118.287 1.00 14.88 392 ASN C O 1
ATOM 12700 N N . PHE C 1 393 ? 116.545 145.030 120.489 1.00 14.11 393 PHE C N 1
ATOM 12701 C CA . PHE C 1 393 ? 116.773 143.600 120.319 1.00 12.92 393 PHE C CA 1
ATOM 12702 C C . PHE C 1 393 ? 115.489 142.857 120.644 1.00 17.43 393 PHE C C 1
ATOM 12703 O O . PHE C 1 393 ? 114.808 143.185 121.622 1.00 16.47 393 PHE C O 1
ATOM 12711 N N . ASP C 1 394 ? 115.177 141.837 119.844 1.00 16.10 394 ASP C N 1
ATOM 12712 C CA . ASP C 1 394 ? 113.928 141.092 119.947 1.00 14.45 394 ASP C CA 1
ATOM 12713 C C . ASP C 1 394 ? 114.200 139.628 119.675 1.00 23.89 394 ASP C C 1
ATOM 12714 O O . ASP C 1 394 ? 115.291 139.256 119.238 1.00 23.82 394 ASP C O 1
ATOM 12719 N N . ARG C 1 395 ? 113.181 138.800 119.928 1.00 26.09 395 ARG C N 1
ATOM 12720 C CA . ARG C 1 395 ? 113.183 137.393 119.548 1.00 23.42 395 ARG C CA 1
ATOM 12721 C C . ARG C 1 395 ? 112.139 137.124 118.465 1.00 28.76 395 ARG C C 1
ATOM 12722 O O . ARG C 1 395 ? 111.602 136.020 118.368 1.00 28.44 395 ARG C O 1
ATOM 12730 N N . SER C 1 396 ? 111.842 138.131 117.637 1.00 24.35 396 SER C N 1
ATOM 12731 C CA . SER C 1 396 ? 110.820 137.982 116.605 1.00 24.71 396 SER C CA 1
ATOM 12732 C C . SER C 1 396 ? 111.208 136.971 115.536 1.00 30.21 396 SER C C 1
ATOM 12733 O O . SER C 1 396 ? 110.324 136.440 114.853 1.00 31.36 396 SER C O 1
ATOM 12736 N N . VAL C 1 397 ? 112.505 136.714 115.361 1.00 26.79 397 VAL C N 1
ATOM 12737 C CA . VAL C 1 397 ? 113.007 135.682 114.462 1.00 25.35 397 VAL C CA 1
ATOM 12738 C C . VAL C 1 397 ? 113.763 134.596 115.220 1.00 22.63 397 VAL C C 1
ATOM 12739 O O . VAL C 1 397 ? 113.673 133.413 114.878 1.00 30.11 397 VAL C O 1
ATOM 12743 N N . GLY C 1 398 ? 114.499 134.973 116.257 1.00 20.26 398 GLY C N 1
ATOM 12744 C CA . GLY C 1 398 ? 115.266 134.019 117.026 1.00 21.73 398 GLY C CA 1
ATOM 12745 C C . GLY C 1 398 ? 116.193 134.755 117.974 1.00 21.35 398 GLY C C 1
ATOM 12746 O O . GLY C 1 398 ? 116.084 135.961 118.170 1.00 23.38 398 GLY C O 1
ATOM 12747 N N . ASP C 1 399 ? 117.105 134.000 118.553 1.00 24.12 399 ASP C N 1
ATOM 12748 C CA . ASP C 1 399 ? 118.058 134.537 119.505 1.00 22.24 399 ASP C CA 1
ATOM 12749 C C . ASP C 1 399 ? 119.317 135.028 118.792 1.00 23.74 399 ASP C C 1
ATOM 12750 O O . ASP C 1 399 ? 119.739 134.475 117.775 1.00 22.07 399 ASP C O 1
ATOM 12755 N N . ASN C 1 400 ? 119.925 136.070 119.348 1.00 15.00 400 ASN C N 1
ATOM 12756 C CA . ASN C 1 400 ? 121.183 136.596 118.830 1.00 14.44 400 ASN C CA 1
ATOM 12757 C C . ASN C 1 400 ? 122.361 135.944 119.566 1.00 19.11 400 ASN C C 1
ATOM 12758 O O . ASN C 1 400 ? 122.984 136.538 120.447 1.00 18.73 400 ASN C O 1
ATOM 12763 N N . ARG C 1 401 ? 122.667 134.688 119.201 1.00 17.91 401 ARG C N 1
ATOM 12764 C CA . ARG C 1 401 ? 123.310 133.818 120.182 1.00 19.20 401 ARG C CA 1
ATOM 12765 C C . ARG C 1 401 ? 124.770 134.183 120.415 1.00 19.44 401 ARG C C 1
ATOM 12766 O O . ARG C 1 401 ? 125.237 134.154 121.553 1.00 26.09 401 ARG C O 1
ATOM 12774 N N . LYS C 1 402 ? 125.531 134.524 119.410 1.00 11.91 402 LYS C N 1
ATOM 12775 C CA . LYS C 1 402 ? 126.881 134.982 119.764 1.00 13.27 402 LYS C CA 1
ATOM 12776 C C . LYS C 1 402 ? 127.204 136.205 118.908 1.00 16.62 402 LYS C C 1
ATOM 12777 O O . LYS C 1 402 ? 128.282 136.347 118.334 1.00 16.46 402 LYS C O 1
ATOM 12783 N N . LEU C 1 403 ? 126.258 137.152 118.891 1.00 11.08 403 LEU C N 1
ATOM 12784 C CA . LEU C 1 403 ? 126.430 138.408 118.179 1.00 12.65 403 LEU C CA 1
ATOM 12785 C C . LEU C 1 403 ? 127.484 139.265 118.873 1.00 12.04 403 LEU C C 1
ATOM 12786 O O . LEU C 1 403 ? 127.511 139.370 120.103 1.00 14.38 403 LEU C O 1
ATOM 12791 N N . VAL C 1 404 ? 128.400 139.819 118.087 1.00 11.30 404 VAL C N 1
ATOM 12792 C CA . VAL C 1 404 ? 129.474 140.665 118.584 1.00 8.07 404 VAL C CA 1
ATOM 12793 C C . VAL C 1 404 ? 129.287 142.045 117.983 1.00 9.08 404 VAL C C 1
ATOM 12794 O O . VAL C 1 404 ? 129.258 142.186 116.758 1.00 12.43 404 VAL C O 1
ATOM 12798 N N . LEU C 1 405 ? 129.180 143.066 118.829 1.00 10.37 405 LEU C N 1
ATOM 12799 C CA . LEU C 1 405 ? 129.144 144.455 118.376 1.00 10.53 405 LEU C CA 1
ATOM 12800 C C . LEU C 1 405 ? 130.423 145.149 118.808 1.00 7.20 405 LEU C C 1
ATOM 12801 O O . LEU C 1 405 ? 130.756 145.147 119.992 1.00 6.95 405 LEU C O 1
ATOM 12806 N N . GLU C 1 406 ? 131.128 145.754 117.858 1.00 10.75 406 GLU C N 1
ATOM 12807 C CA . GLU C 1 406 ? 132.426 146.369 118.124 1.00 11.17 406 GLU C CA 1
ATOM 12808 C C . GLU C 1 406 ? 132.433 147.807 117.618 1.00 12.40 406 GLU C C 1
ATOM 12809 O O . GLU C 1 406 ? 132.158 148.051 116.440 1.00 12.34 406 GLU C O 1
ATOM 12815 N N . HIS C 1 407 ? 132.758 148.752 118.488 1.00 8.60 407 HIS C N 1
ATOM 12816 C CA . HIS C 1 407 ? 132.747 150.173 118.124 1.00 7.91 407 HIS C CA 1
ATOM 12817 C C . HIS C 1 407 ? 131.418 150.609 117.520 1.00 5.07 407 HIS C C 1
ATOM 12818 O O . HIS C 1 407 ? 131.383 151.245 116.466 1.00 6.46 407 HIS C O 1
ATOM 12825 N N . VAL C 1 408 ? 130.311 150.305 118.195 1.00 4.84 408 VAL C N 1
ATOM 12826 C CA . VAL C 1 408 ? 128.977 150.787 117.805 1.00 4.07 408 VAL C CA 1
ATOM 12827 C C . VAL C 1 408 ? 128.590 151.898 118.778 1.00 4.74 408 VAL C C 1
ATOM 12828 O O . VAL C 1 408 ? 128.560 151.672 119.988 1.00 6.81 408 VAL C O 1
ATOM 12832 N N . TYR C 1 409 ? 128.280 153.097 118.272 1.00 6.29 409 TYR C N 1
ATOM 12833 C CA . TYR C 1 409 ? 127.950 154.253 119.113 1.00 5.31 409 TYR C CA 1
ATOM 12834 C C . TYR C 1 409 ? 126.510 154.670 118.911 1.00 6.26 409 TYR C C 1
ATOM 12835 O O . TYR C 1 409 ? 126.053 154.758 117.780 1.00 10.28 409 TYR C O 1
ATOM 12844 N N . VAL C 1 410 ? 125.772 154.926 119.986 1.00 10.87 410 VAL C N 1
ATOM 12845 C CA . VAL C 1 410 ? 124.370 155.354 119.860 1.00 12.27 410 VAL C CA 1
ATOM 12846 C C . VAL C 1 410 ? 124.158 156.590 120.733 1.00 12.26 410 VAL C C 1
ATOM 12847 O O . VAL C 1 410 ? 124.440 156.554 121.936 1.00 12.05 410 VAL C O 1
ATOM 12851 N N . ASP C 1 411 ? 123.677 157.688 120.128 1.00 10.11 411 ASP C N 1
ATOM 12852 C CA . ASP C 1 411 ? 123.629 158.981 120.810 1.00 6.91 411 ASP C CA 1
ATOM 12853 C C . ASP C 1 411 ? 122.298 159.687 120.573 1.00 8.71 411 ASP C C 1
ATOM 12854 O O . ASP C 1 411 ? 121.719 159.600 119.493 1.00 10.22 411 ASP C O 1
ATOM 12859 N N . THR C 1 412 ? 121.856 160.436 121.582 1.00 9.37 412 THR C N 1
ATOM 12860 C CA . THR C 1 412 ? 120.709 161.366 121.534 1.00 7.55 412 THR C CA 1
ATOM 12861 C C . THR C 1 412 ? 119.412 160.743 121.041 1.00 6.53 412 THR C C 1
ATOM 12862 O O . THR C 1 412 ? 118.617 161.384 120.357 1.00 8.01 412 THR C O 1
ATOM 12866 N N . PHE C 1 413 ? 119.123 159.536 121.504 1.00 6.71 413 PHE C N 1
ATOM 12867 C CA . PHE C 1 413 ? 117.816 158.918 121.356 1.00 5.39 413 PHE C CA 1
ATOM 12868 C C . PHE C 1 413 ? 117.067 159.020 122.693 1.00 8.39 413 PHE C C 1
ATOM 12869 O O . PHE C 1 413 ? 117.497 159.712 123.617 1.00 10.02 413 PHE C O 1
ATOM 12877 N N . ARG C 1 414 ? 115.944 158.306 122.832 1.00 7.70 414 ARG C N 1
ATOM 12878 C CA . ARG C 1 414 ? 115.355 158.195 124.165 1.00 7.32 414 ARG C CA 1
ATOM 12879 C C . ARG C 1 414 ? 115.981 157.063 124.964 1.00 8.51 414 ARG C C 1
ATOM 12880 O O . ARG C 1 414 ? 116.116 157.174 126.184 1.00 8.54 414 ARG C O 1
ATOM 12888 N N . TRP C 1 415 ? 116.312 155.931 124.303 1.00 11.32 415 TRP C N 1
ATOM 12889 C CA . TRP C 1 415 ? 117.134 154.853 124.861 1.00 7.33 415 TRP C CA 1
ATOM 12890 C C . TRP C 1 415 ? 118.153 154.439 123.807 1.00 9.61 415 TRP C C 1
ATOM 12891 O O . TRP C 1 415 ? 117.809 154.277 122.640 1.00 9.66 415 TRP C O 1
ATOM 12902 N N . GLY C 1 416 ? 119.414 154.284 124.190 1.00 10.22 416 GLY C N 1
ATOM 12903 C CA . GLY C 1 416 ? 120.361 153.815 123.200 1.00 7.20 416 GLY C CA 1
ATOM 12904 C C . GLY C 1 416 ? 120.168 152.353 122.839 1.00 8.28 416 GLY C C 1
ATOM 12905 O O . GLY C 1 416 ? 119.707 152.057 121.740 1.00 8.62 416 GLY C O 1
ATOM 12906 N N . PHE C 1 417 ? 120.501 151.428 123.735 1.00 8.26 417 PHE C N 1
ATOM 12907 C CA . PHE C 1 417 ? 120.329 149.998 123.493 1.00 7.63 417 PHE C CA 1
ATOM 12908 C C . PHE C 1 417 ? 119.166 149.537 124.350 1.00 9.79 417 PHE C C 1
ATOM 12909 O O . PHE C 1 417 ? 119.164 149.776 125.557 1.00 10.83 417 PHE C O 1
ATOM 12917 N N . TYR C 1 418 ? 118.177 148.896 123.734 1.00 10.53 418 TYR C N 1
ATOM 12918 C CA . TYR C 1 418 ? 116.955 148.508 124.420 1.00 9.74 418 TYR C CA 1
ATOM 12919 C C . TYR C 1 418 ? 116.705 147.021 124.257 1.00 11.94 418 TYR C C 1
ATOM 12920 O O . TYR C 1 418 ? 116.776 146.499 123.142 1.00 13.81 418 TYR C O 1
ATOM 12929 N N . VAL C 1 419 ? 116.395 146.343 125.353 1.00 12.81 419 VAL C N 1
ATOM 12930 C CA . VAL C 1 419 ? 115.982 144.948 125.316 1.00 10.78 419 VAL C CA 1
ATOM 12931 C C . VAL C 1 419 ? 114.754 144.807 126.198 1.00 8.37 419 VAL C C 1
ATOM 12932 O O . VAL C 1 419 ? 114.765 145.234 127.351 1.00 12.78 419 VAL C O 1
ATOM 12936 N N . GLY C 1 420 ? 113.696 144.214 125.670 1.00 11.46 420 GLY C N 1
ATOM 12937 C CA . GLY C 1 420 ? 112.484 144.174 126.452 1.00 10.21 420 GLY C CA 1
ATOM 12938 C C . GLY C 1 420 ? 111.816 142.815 126.545 1.00 17.84 420 GLY C C 1
ATOM 12939 O O . GLY C 1 420 ? 110.605 142.752 126.762 1.00 12.23 420 GLY C O 1
ATOM 12940 N N . GLU C 1 421 ? 112.558 141.723 126.372 1.00 15.57 421 GLU C N 1
ATOM 12941 C CA . GLU C 1 421 ? 111.944 140.404 126.457 1.00 19.81 421 GLU C CA 1
ATOM 12942 C C . GLU C 1 421 ? 113.031 139.376 126.738 1.00 17.67 421 GLU C C 1
ATOM 12943 O O . GLU C 1 421 ? 114.222 139.674 126.591 1.00 18.96 421 GLU C O 1
ATOM 12949 N N . PRO C 1 422 ? 112.662 138.177 127.187 1.00 16.91 422 PRO C N 1
ATOM 12950 C CA . PRO C 1 422 ? 113.674 137.207 127.607 1.00 17.24 422 PRO C CA 1
ATOM 12951 C C . PRO C 1 422 ? 114.249 136.401 126.451 1.00 18.48 422 PRO C C 1
ATOM 12952 O O . PRO C 1 422 ? 113.710 136.359 125.343 1.00 22.34 422 PRO C O 1
ATOM 12956 N N . GLU C 1 423 ? 115.391 135.772 126.735 1.00 14.97 423 GLU C N 1
ATOM 12957 C CA . GLU C 1 423 ? 116.001 134.786 125.855 1.00 17.99 423 GLU C CA 1
ATOM 12958 C C . GLU C 1 423 ? 116.388 135.345 124.494 1.00 18.25 423 GLU C C 1
ATOM 12959 O O . GLU C 1 423 ? 116.451 134.608 123.515 1.00 20.46 423 GLU C O 1
ATOM 12965 N N . CYS C 1 424 ? 116.705 136.632 124.388 1.00 20.58 424 CYS C N 1
ATOM 12966 C CA . CYS C 1 424 ? 117.028 137.167 123.075 1.00 19.50 424 CYS C CA 1
ATOM 12967 C C . CYS C 1 424 ? 118.430 137.749 122.945 1.00 22.53 424 CYS C C 1
ATOM 12968 O O . CYS C 1 424 ? 118.780 138.214 121.855 1.00 24.99 424 CYS C O 1
ATOM 12971 N N . ILE C 1 425 ? 119.233 137.774 124.006 1.00 20.24 425 ILE C N 1
ATOM 12972 C CA . ILE C 1 425 ? 120.609 138.227 123.868 1.00 18.65 425 ILE C CA 1
ATOM 12973 C C . ILE C 1 425 ? 121.580 137.271 124.547 1.00 18.72 425 ILE C C 1
ATOM 12974 O O . ILE C 1 425 ? 122.597 137.705 125.110 1.00 18.01 425 ILE C O 1
ATOM 12979 N N . ASN C 1 426 ? 121.252 135.984 124.559 1.00 17.89 426 ASN C N 1
ATOM 12980 C CA . ASN C 1 426 ? 122.111 134.987 125.187 1.00 17.20 426 ASN C CA 1
ATOM 12981 C C . ASN C 1 426 ? 123.522 135.065 124.611 1.00 14.97 426 ASN C C 1
ATOM 12982 O O . ASN C 1 426 ? 123.699 134.968 123.404 1.00 16.18 426 ASN C O 1
ATOM 12987 N N . GLN C 1 427 ? 124.525 135.236 125.461 1.00 13.61 427 GLN C N 1
ATOM 12988 C CA . GLN C 1 427 ? 125.918 135.229 125.006 1.00 12.57 427 GLN C CA 1
ATOM 12989 C C . GLN C 1 427 ? 126.241 136.370 124.053 1.00 14.49 427 GLN C C 1
ATOM 12990 O O . GLN C 1 427 ? 127.174 136.269 123.259 1.00 14.80 427 GLN C O 1
ATOM 12996 N N . ILE C 1 428 ? 125.503 137.481 124.110 1.00 16.82 428 ILE C N 1
ATOM 12997 C CA . ILE C 1 428 ? 125.888 138.626 123.294 1.00 13.49 428 ILE C CA 1
ATOM 12998 C C . ILE C 1 428 ? 127.201 139.214 123.814 1.00 14.31 428 ILE C C 1
ATOM 12999 O O . ILE C 1 428 ? 127.644 138.911 124.924 1.00 14.94 428 ILE C O 1
ATOM 13004 N N . GLU C 1 429 ? 127.858 140.041 122.981 1.00 15.96 429 GLU C N 1
ATOM 13005 C CA . GLU C 1 429 ? 129.105 140.714 123.364 1.00 12.60 429 GLU C CA 1
ATOM 13006 C C . GLU C 1 429 ? 129.178 142.133 122.832 1.00 10.84 429 GLU C C 1
ATOM 13007 O O . GLU C 1 429 ? 129.078 142.347 121.627 1.00 10.24 429 GLU C O 1
ATOM 13013 N N . PHE C 1 430 ? 129.426 143.093 123.719 1.00 13.29 430 PHE C N 1
ATOM 13014 C CA . PHE C 1 430 ? 129.684 144.473 123.346 1.00 8.79 430 PHE C CA 1
ATOM 13015 C C . PHE C 1 430 ? 131.172 144.751 123.536 1.00 11.48 430 PHE C C 1
ATOM 13016 O O . PHE C 1 430 ? 131.713 144.497 124.612 1.00 13.41 430 PHE C O 1
ATOM 13024 N N . HIS C 1 431 ? 131.848 145.257 122.510 1.00 8.15 431 HIS C N 1
ATOM 13025 C CA . HIS C 1 431 ? 133.256 145.600 122.651 1.00 9.23 431 HIS C CA 1
ATOM 13026 C C . HIS C 1 431 ? 133.447 147.060 122.277 1.00 10.35 431 HIS C C 1
ATOM 13027 O O . HIS C 1 431 ? 133.143 147.453 121.146 1.00 13.58 431 HIS C O 1
ATOM 13034 N N . SER C 1 432 ? 133.956 147.860 123.205 1.00 6.59 432 SER C N 1
ATOM 13035 C CA . SER C 1 432 ? 134.265 149.249 122.892 1.00 8.32 432 SER C CA 1
ATOM 13036 C C . SER C 1 432 ? 133.048 150.016 122.379 1.00 6.95 432 SER C C 1
ATOM 13037 O O . SER C 1 432 ? 133.153 150.761 121.409 1.00 8.93 432 SER C O 1
ATOM 13040 N N . CYS C 1 433 ? 131.885 149.836 122.993 1.00 5.48 433 CYS C N 1
ATOM 13041 C CA . CYS C 1 433 ? 130.671 150.471 122.492 1.00 5.37 433 CYS C CA 1
ATOM 13042 C C . CYS C 1 433 ? 130.301 151.674 123.342 1.00 5.08 433 CYS C C 1
ATOM 13043 O O . CYS C 1 433 ? 130.724 151.795 124.486 1.00 8.56 433 CYS C O 1
ATOM 13046 N N . ARG C 1 434 ? 129.498 152.568 122.790 1.00 4.50 434 ARG C N 1
ATOM 13047 C CA . ARG C 1 434 ? 129.225 153.797 123.515 1.00 7.57 434 ARG C CA 1
ATOM 13048 C C . ARG C 1 434 ? 127.754 154.138 123.428 1.00 5.84 434 ARG C C 1
ATOM 13049 O O . ARG C 1 434 ? 127.168 154.075 122.351 1.00 10.66 434 ARG C O 1
ATOM 13057 N N . ALA C 1 435 ? 127.155 154.513 124.555 1.00 6.22 435 ALA C N 1
ATOM 13058 C CA . ALA C 1 435 ? 125.790 155.048 124.567 1.00 7.71 435 ALA C CA 1
ATOM 13059 C C . ALA C 1 435 ? 125.845 156.397 125.261 1.00 8.26 435 ALA C C 1
ATOM 13060 O O . ALA C 1 435 ? 126.210 156.463 126.434 1.00 11.27 435 ALA C O 1
ATOM 13062 N N . GLN C 1 436 ? 125.509 157.478 124.560 1.00 8.89 436 GLN C N 1
ATOM 13063 C CA . GLN C 1 436 ? 125.800 158.802 125.107 1.00 7.28 436 GLN C CA 1
ATOM 13064 C C . GLN C 1 436 ? 124.668 159.795 124.883 1.00 11.33 436 GLN C C 1
ATOM 13065 O O . GLN C 1 436 ? 124.137 159.885 123.777 1.00 14.35 436 GLN C O 1
ATOM 13071 N N . SER C 1 437 ? 124.314 160.558 125.910 1.00 4.78 437 SER C N 1
ATOM 13072 C CA . SER C 1 437 ? 123.384 161.680 125.775 1.00 6.53 437 SER C CA 1
ATOM 13073 C C . SER C 1 437 ? 121.977 161.267 125.361 1.00 7.55 437 SER C C 1
ATOM 13074 O O . SER C 1 437 ? 121.254 162.059 124.749 1.00 9.48 437 SER C O 1
ATOM 13077 N N . ASN C 1 438 ? 121.530 160.070 125.717 1.00 7.39 438 ASN C N 1
ATOM 13078 C CA . ASN C 1 438 ? 120.151 159.640 125.515 1.00 4.50 438 ASN C CA 1
ATOM 13079 C C . ASN C 1 438 ? 119.253 160.178 126.629 1.00 6.81 438 ASN C C 1
ATOM 13080 O O . ASN C 1 438 ? 119.714 160.503 127.717 1.00 7.42 438 ASN C O 1
ATOM 13085 N N . TYR C 1 439 ? 117.945 160.208 126.382 1.00 6.28 439 TYR C N 1
ATOM 13086 C CA . TYR C 1 439 ? 117.082 160.947 127.300 1.00 4.98 439 TYR C CA 1
ATOM 13087 C C . TYR C 1 439 ? 116.873 160.210 128.613 1.00 6.45 439 TYR C C 1
ATOM 13088 O O . TYR C 1 439 ? 116.890 160.829 129.680 1.00 7.50 439 TYR C O 1
ATOM 13097 N N . PHE C 1 440 ? 116.673 158.893 128.587 1.00 9.34 440 PHE C N 1
ATOM 13098 C CA . PHE C 1 440 ? 116.420 158.161 129.825 1.00 5.82 440 PHE C CA 1
ATOM 13099 C C . PHE C 1 440 ? 117.611 157.294 130.214 1.00 9.86 440 PHE C C 1
ATOM 13100 O O . PHE C 1 440 ? 118.129 157.428 131.328 1.00 10.85 440 PHE C O 1
ATOM 13108 N N . GLN C 1 441 ? 118.073 156.406 129.334 1.00 9.12 441 GLN C N 1
ATOM 13109 C CA . GLN C 1 441 ? 119.120 155.453 129.691 1.00 6.41 441 GLN C CA 1
ATOM 13110 C C . GLN C 1 441 ? 119.993 155.171 128.485 1.00 4.01 441 GLN C C 1
ATOM 13111 O O . GLN C 1 441 ? 119.562 155.251 127.348 1.00 4.65 441 GLN C O 1
ATOM 13117 N N . GLY C 1 442 ? 121.233 154.787 128.750 1.00 6.16 442 GLY C N 1
ATOM 13118 C CA . GLY C 1 442 ? 122.067 154.397 127.641 1.00 3.20 442 GLY C CA 1
ATOM 13119 C C . GLY C 1 442 ? 121.827 152.944 127.310 1.00 4.80 442 GLY C C 1
ATOM 13120 O O . GLY C 1 442 ? 121.740 152.571 126.142 1.00 5.89 442 GLY C O 1
ATOM 13121 N N . ILE C 1 443 ? 121.711 152.116 128.349 1.00 6.08 443 ILE C N 1
ATOM 13122 C CA . ILE C 1 443 ? 121.460 150.687 128.234 1.00 5.39 443 ILE C CA 1
ATOM 13123 C C . ILE C 1 443 ? 120.235 150.392 129.065 1.00 5.70 443 ILE C C 1
ATOM 13124 O O . ILE C 1 443 ? 120.213 150.699 130.255 1.00 7.95 443 ILE C O 1
ATOM 13129 N N . PHE C 1 444 ? 119.206 149.827 128.450 1.00 5.57 444 PHE C N 1
ATOM 13130 C CA . PHE C 1 444 ? 117.987 149.473 129.165 1.00 6.58 444 PHE C CA 1
ATOM 13131 C C . PHE C 1 444 ? 117.668 148.012 128.870 1.00 10.37 444 PHE C C 1
ATOM 13132 O O . PHE C 1 444 ? 117.107 147.714 127.814 1.00 8.44 444 PHE C O 1
ATOM 13140 N N . ILE C 1 445 ? 117.977 147.099 129.787 1.00 9.07 445 ILE C N 1
ATOM 13141 C CA . ILE C 1 445 ? 117.626 145.696 129.596 1.00 11.18 445 ILE C CA 1
ATOM 13142 C C . ILE C 1 445 ? 116.574 145.335 130.621 1.00 11.40 445 ILE C C 1
ATOM 13143 O O . ILE C 1 445 ? 116.802 145.504 131.824 1.00 16.95 445 ILE C O 1
ATOM 13148 N N . GLU C 1 446 ? 115.421 144.845 130.165 1.00 15.05 446 GLU C N 1
ATOM 13149 C CA . GLU C 1 446 ? 114.376 144.409 131.097 1.00 14.37 446 GLU C CA 1
ATOM 13150 C C . GLU C 1 446 ? 113.717 143.140 130.563 1.00 18.14 446 GLU C C 1
ATOM 13151 O O . GLU C 1 446 ? 112.856 143.204 129.684 1.00 22.85 446 GLU C O 1
ATOM 13157 N N . SER C 1 447 ? 114.088 141.991 131.119 1.00 14.37 447 SER C N 1
ATOM 13158 C CA . SER C 1 447 ? 113.541 140.740 130.610 1.00 15.18 447 SER C CA 1
ATOM 13159 C C . SER C 1 447 ? 112.051 140.607 130.887 1.00 16.42 447 SER C C 1
ATOM 13160 O O . SER C 1 447 ? 111.315 140.062 130.061 1.00 19.04 447 SER C O 1
ATOM 13163 N N . PHE C 1 448 ? 111.581 141.057 132.045 1.00 20.84 448 PHE C N 1
ATOM 13164 C CA . PHE C 1 448 ? 110.167 140.909 132.364 1.00 22.05 448 PHE C CA 1
ATOM 13165 C C . PHE C 1 448 ? 109.769 141.979 133.359 1.00 24.13 448 PHE C C 1
ATOM 13166 O O . PHE C 1 448 ? 110.600 142.454 134.139 1.00 28.21 448 PHE C O 1
ATOM 13174 N N . LYS C 1 449 ? 108.492 142.344 133.340 1.00 33.58 449 LYS C N 1
ATOM 13175 C CA . LYS C 1 449 ? 107.937 143.350 134.236 1.00 38.61 449 LYS C CA 1
ATOM 13176 C C . LYS C 1 449 ? 107.238 142.697 135.421 1.00 42.58 449 LYS C C 1
ATOM 13177 O O . LYS C 1 449 ? 107.055 141.479 135.478 1.00 47.48 449 LYS C O 1
ATOM 13183 N N . GLU C 1 450 ? 106.838 143.534 136.379 1.00 49.67 450 GLU C N 1
ATOM 13184 C CA . GLU C 1 450 ? 106.101 143.058 137.546 1.00 55.02 450 GLU C CA 1
ATOM 13185 C C . GLU C 1 450 ? 104.809 142.359 137.129 1.00 54.42 450 GLU C C 1
ATOM 13186 O O . GLU C 1 450 ? 104.083 142.825 136.245 1.00 47.35 450 GLU C O 1
ATOM 13192 N N . GLY C 1 451 ? 104.532 141.225 137.769 1.00 58.88 451 GLY C N 1
ATOM 13193 C CA . GLY C 1 451 ? 103.331 140.464 137.496 1.00 57.62 451 GLY C CA 1
ATOM 13194 C C . GLY C 1 451 ? 103.414 139.535 136.308 1.00 56.50 451 GLY C C 1
ATOM 13195 O O . GLY C 1 451 ? 102.402 138.923 135.948 1.00 60.92 451 GLY C O 1
ATOM 13196 N N . GLN C 1 452 ? 104.580 139.409 135.687 1.00 56.26 452 GLN C N 1
ATOM 13197 C CA . GLN C 1 452 ? 104.763 138.557 134.526 1.00 54.08 452 GLN C CA 1
ATOM 13198 C C . GLN C 1 452 ? 105.595 137.335 134.889 1.00 55.58 452 GLN C C 1
ATOM 13199 O O . GLN C 1 452 ? 106.281 137.292 135.915 1.00 45.79 452 GLN C O 1
ATOM 13205 N N . GLU C 1 453 ? 105.503 136.329 134.026 1.00 59.75 453 GLU C N 1
ATOM 13206 C CA . GLU C 1 453 ? 106.249 135.095 134.213 1.00 53.62 453 GLU C CA 1
ATOM 13207 C C . GLU C 1 453 ? 107.746 135.367 134.173 1.00 51.03 453 GLU C C 1
ATOM 13208 O O . GLU C 1 453 ? 108.224 136.205 133.404 1.00 43.36 453 GLU C O 1
ATOM 13214 N N . TYR C 1 454 ? 108.485 134.645 135.011 1.00 40.92 454 TYR C N 1
ATOM 13215 C CA . TYR C 1 454 ? 109.928 134.817 135.088 1.00 34.79 454 TYR C CA 1
ATOM 13216 C C . TYR C 1 454 ? 110.599 134.401 133.775 1.00 39.75 454 TYR C C 1
ATOM 13217 O O . TYR C 1 454 ? 110.115 133.528 133.046 1.00 43.85 454 TYR C O 1
ATOM 13226 N N . GLY C 1 455 ? 111.705 135.070 133.461 1.00 33.57 455 GLY C N 1
ATOM 13227 C CA . GLY C 1 455 ? 112.543 134.716 132.328 1.00 30.24 455 GLY C CA 1
ATOM 13228 C C . GLY C 1 455 ? 113.807 135.544 132.365 1.00 28.90 455 GLY C C 1
ATOM 13229 O O . GLY C 1 455 ? 113.868 136.582 133.035 1.00 29.27 455 GLY C O 1
ATOM 13230 N N . HIS C 1 456 ? 114.816 135.084 131.633 1.00 25.47 456 HIS C N 1
ATOM 13231 C CA . HIS C 1 456 ? 116.082 135.810 131.603 1.00 27.63 456 HIS C CA 1
ATOM 13232 C C . HIS C 1 456 ? 116.824 135.484 130.320 1.00 26.81 456 HIS C C 1
ATOM 13233 O O . HIS C 1 456 ? 116.433 134.598 129.557 1.00 32.20 456 HIS C O 1
ATOM 13240 N N . SER C 1 457 ? 117.902 136.214 130.087 1.00 16.96 457 SER C N 1
ATOM 13241 C CA . SER C 1 457 ? 118.891 135.804 129.115 1.00 17.40 457 SER C CA 1
ATOM 13242 C C . SER C 1 457 ? 120.242 135.736 129.816 1.00 16.06 457 SER C C 1
ATOM 13243 O O . SER C 1 457 ? 120.482 136.453 130.785 1.00 15.01 457 SER C O 1
ATOM 13246 N N . ALA C 1 458 ? 121.109 134.820 129.359 1.00 11.94 458 ALA C N 1
ATOM 13247 C CA . ALA C 1 458 ? 122.340 134.568 130.101 1.00 10.07 458 ALA C CA 1
ATOM 13248 C C . ALA C 1 458 ? 123.297 133.771 129.245 1.00 9.37 458 ALA C C 1
ATOM 13249 O O . ALA C 1 458 ? 122.841 132.913 128.482 1.00 13.21 458 ALA C O 1
ATOM 13251 N N . PRO C 1 459 ? 124.611 134.012 129.329 1.00 13.77 459 PRO C N 1
ATOM 13252 C CA . PRO C 1 459 ? 125.236 135.147 130.024 1.00 9.91 459 PRO C CA 1
ATOM 13253 C C . PRO C 1 459 ? 125.204 136.454 129.199 1.00 9.91 459 PRO C C 1
ATOM 13254 O O . PRO C 1 459 ? 124.629 136.449 128.122 1.00 8.84 459 PRO C O 1
ATOM 13258 N N . VAL C 1 460 ? 125.734 137.565 129.727 1.00 10.11 460 VAL C N 1
ATOM 13259 C CA . VAL C 1 460 ? 125.857 138.819 128.988 1.00 6.66 460 VAL C CA 1
ATOM 13260 C C . VAL C 1 460 ? 127.215 139.428 129.319 1.00 4.88 460 VAL C C 1
ATOM 13261 O O . VAL C 1 460 ? 127.591 139.513 130.493 1.00 10.14 460 VAL C O 1
ATOM 13265 N N . HIS C 1 461 ? 127.962 139.842 128.295 1.00 6.25 461 HIS C N 1
ATOM 13266 C CA . HIS C 1 461 ? 129.350 140.246 128.461 1.00 8.89 461 HIS C CA 1
ATOM 13267 C C . HIS C 1 461 ? 129.567 141.639 127.897 1.00 7.96 461 HIS C C 1
ATOM 13268 O O . HIS C 1 461 ? 129.254 141.888 126.738 1.00 10.88 461 HIS C O 1
ATOM 13275 N N . PHE C 1 462 ? 130.131 142.539 128.704 1.00 8.67 462 PHE C N 1
ATOM 13276 C CA . PHE C 1 462 ? 130.472 143.885 128.265 1.00 4.48 462 PHE C CA 1
ATOM 13277 C C . PHE C 1 462 ? 131.950 144.093 128.489 1.00 6.43 462 PHE C C 1
ATOM 13278 O O . PHE C 1 462 ? 132.441 143.885 129.597 1.00 6.17 462 PHE C O 1
ATOM 13286 N N . PHE C 1 463 ? 132.651 144.556 127.467 1.00 6.70 463 PHE C N 1
ATOM 13287 C CA . PHE C 1 463 ? 134.091 144.672 127.557 1.00 5.90 463 PHE C CA 1
ATOM 13288 C C . PHE C 1 463 ? 134.500 146.077 127.134 1.00 10.81 463 PHE C C 1
ATOM 13289 O O . PHE C 1 463 ? 134.428 146.410 125.948 1.00 11.04 463 PHE C O 1
ATOM 13297 N N . ASN C 1 464 ? 134.909 146.921 128.088 1.00 7.74 464 ASN C N 1
ATOM 13298 C CA . ASN C 1 464 ? 135.342 148.287 127.768 1.00 7.25 464 ASN C CA 1
ATOM 13299 C C . ASN C 1 464 ? 134.253 149.109 127.077 1.00 7.24 464 ASN C C 1
ATOM 13300 O O . ASN C 1 464 ? 134.524 149.856 126.142 1.00 9.99 464 ASN C O 1
ATOM 13305 N N . THR C 1 465 ? 133.030 149.018 127.575 1.00 5.41 465 THR C N 1
ATOM 13306 C CA . THR C 1 465 ? 131.915 149.801 127.067 1.00 7.74 465 THR C CA 1
ATOM 13307 C C . THR C 1 465 ? 131.660 150.993 127.975 1.00 8.61 465 THR C C 1
ATOM 13308 O O . THR C 1 465 ? 131.860 150.908 129.188 1.00 11.15 465 THR C O 1
ATOM 13312 N N . ILE C 1 466 ? 131.204 152.108 127.402 1.00 4.08 466 ILE C N 1
ATOM 13313 C CA . ILE C 1 466 ? 130.989 153.331 128.173 1.00 7.57 466 ILE C CA 1
ATOM 13314 C C . ILE C 1 466 ? 129.579 153.873 127.952 1.00 5.79 466 ILE C C 1
ATOM 13315 O O . ILE C 1 466 ? 129.165 154.060 126.806 1.00 7.45 466 ILE C O 1
ATOM 13320 N N . CYS C 1 467 ? 128.854 154.145 129.044 1.00 7.43 467 CYS C N 1
ATOM 13321 C CA . CYS C 1 467 ? 127.636 154.965 129.033 1.00 7.93 467 CYS C CA 1
ATOM 13322 C C . CYS C 1 467 ? 127.920 156.269 129.751 1.00 9.70 467 CYS C C 1
ATOM 13323 O O . CYS C 1 467 ? 128.399 156.256 130.887 1.00 13.18 467 CYS C O 1
ATOM 13326 N N . ASN C 1 468 ? 127.591 157.390 129.117 1.00 7.06 468 ASN C N 1
ATOM 13327 C CA . ASN C 1 468 ? 128.017 158.665 129.674 1.00 6.09 468 ASN C CA 1
ATOM 13328 C C . ASN C 1 468 ? 127.044 159.772 129.299 1.00 4.28 468 ASN C C 1
ATOM 13329 O O . ASN C 1 468 ? 126.744 159.937 128.121 1.00 6.96 468 ASN C O 1
ATOM 13334 N N . GLY C 1 469 ? 126.574 160.544 130.265 1.00 5.00 469 GLY C N 1
ATOM 13335 C CA . GLY C 1 469 ? 125.742 161.692 129.929 1.00 3.80 469 GLY C CA 1
ATOM 13336 C C . GLY C 1 469 ? 124.280 161.403 129.692 1.00 4.98 469 GLY C C 1
ATOM 13337 O O . GLY C 1 469 ? 123.531 162.328 129.355 1.00 5.78 469 GLY C O 1
ATOM 13338 N N . ASN C 1 470 ? 123.835 160.163 129.872 1.00 4.89 470 ASN C N 1
ATOM 13339 C CA . ASN C 1 470 ? 122.426 159.804 129.705 1.00 3.81 470 ASN C CA 1
ATOM 13340 C C . ASN C 1 470 ? 121.576 160.327 130.859 1.00 7.86 470 ASN C C 1
ATOM 13341 O O . ASN C 1 470 ? 122.033 160.444 132.001 1.00 10.19 470 ASN C O 1
ATOM 13346 N N . GLY C 1 471 ? 120.316 160.622 130.571 1.00 6.59 471 GLY C N 1
ATOM 13347 C CA . GLY C 1 471 ? 119.428 161.151 131.576 1.00 6.49 471 GLY C CA 1
ATOM 13348 C C . GLY C 1 471 ? 118.907 162.514 131.180 1.00 8.96 471 GLY C C 1
ATOM 13349 O O . GLY C 1 471 ? 119.483 163.200 130.325 1.00 12.21 471 GLY C O 1
ATOM 13350 N N . PRO C 1 472 ? 117.802 162.939 131.794 1.00 7.38 472 PRO C N 1
ATOM 13351 C CA . PRO C 1 472 ? 117.190 164.241 131.468 1.00 9.66 472 PRO C CA 1
ATOM 13352 C C . PRO C 1 472 ? 117.975 165.418 132.040 1.00 16.14 472 PRO C C 1
ATOM 13353 O O . PRO C 1 472 ? 118.071 165.578 133.259 1.00 18.16 472 PRO C O 1
ATOM 13357 N N . THR C 1 473 ? 118.528 166.252 131.157 1.00 14.18 473 THR C N 1
ATOM 13358 C CA . THR C 1 473 ? 119.138 167.521 131.540 1.00 12.10 473 THR C CA 1
ATOM 13359 C C . THR C 1 473 ? 118.065 168.616 131.611 1.00 19.28 473 THR C C 1
ATOM 13360 O O . THR C 1 473 ? 116.944 168.447 131.124 1.00 22.67 473 THR C O 1
ATOM 13364 N N . SER C 1 474 ? 118.410 169.759 132.212 1.00 16.88 474 SER C N 1
ATOM 13365 C CA . SER C 1 474 ? 117.449 170.864 132.297 1.00 22.65 474 SER C CA 1
ATOM 13366 C C . SER C 1 474 ? 117.085 171.394 130.913 1.00 20.90 474 SER C C 1
ATOM 13367 O O . SER C 1 474 ? 115.914 171.738 130.646 1.00 26.09 474 SER C O 1
ATOM 13370 N N . PHE C 1 475 ? 118.067 171.447 130.009 1.00 19.66 475 PHE C N 1
ATOM 13371 C CA . PHE C 1 475 ? 117.750 171.769 128.627 1.00 19.46 475 PHE C CA 1
ATOM 13372 C C . PHE C 1 475 ? 116.757 170.781 128.046 1.00 21.63 475 PHE C C 1
ATOM 13373 O O . PHE C 1 475 ? 115.741 171.177 127.459 1.00 22.67 475 PHE C O 1
ATOM 13381 N N . ALA C 1 476 ? 117.027 169.481 128.205 1.00 21.52 476 ALA C N 1
ATOM 13382 C CA . ALA C 1 476 ? 116.131 168.466 127.650 1.00 18.56 476 ALA C CA 1
ATOM 13383 C C . ALA C 1 476 ? 114.735 168.572 128.248 1.00 20.24 476 ALA C C 1
ATOM 13384 O O . ALA C 1 476 ? 113.737 168.400 127.541 1.00 21.87 476 ALA C O 1
ATOM 13386 N N . LEU C 1 477 ? 114.638 168.828 129.555 1.00 18.64 477 LEU C N 1
ATOM 13387 C CA . LEU C 1 477 ? 113.321 168.974 130.172 1.00 22.53 477 LEU C CA 1
ATOM 13388 C C . LEU C 1 477 ? 112.546 170.133 129.575 1.00 22.96 477 LEU C C 1
ATOM 13389 O O . LEU C 1 477 ? 111.317 170.075 129.489 1.00 28.19 477 LEU C O 1
ATOM 13394 N N . GLY C 1 478 ? 113.228 171.211 129.187 1.00 25.46 478 GLY C N 1
ATOM 13395 C CA . GLY C 1 478 ? 112.454 172.273 128.568 1.00 23.06 478 GLY C CA 1
ATOM 13396 C C . GLY C 1 478 ? 112.281 172.203 127.060 1.00 27.25 478 GLY C C 1
ATOM 13397 O O . GLY C 1 478 ? 111.516 172.992 126.491 1.00 24.61 478 GLY C O 1
ATOM 13398 N N . ALA C 1 479 ? 112.955 171.278 126.389 1.00 21.81 479 ALA C N 1
ATOM 13399 C CA . ALA C 1 479 ? 113.020 171.308 124.936 1.00 17.87 479 ALA C CA 1
ATOM 13400 C C . ALA C 1 479 ? 111.691 170.897 124.300 1.00 25.25 479 ALA C C 1
ATOM 13401 O O . ALA C 1 479 ? 110.852 170.223 124.904 1.00 23.32 479 ALA C O 1
ATOM 13403 N N . THR C 1 480 ? 111.507 171.335 123.053 1.00 24.47 480 THR C N 1
ATOM 13404 C CA . THR C 1 480 ? 110.408 170.913 122.188 1.00 18.09 480 THR C CA 1
ATOM 13405 C C . THR C 1 480 ? 110.976 170.592 120.814 1.00 15.65 480 THR C C 1
ATOM 13406 O O . THR C 1 480 ? 111.670 171.430 120.228 1.00 22.35 480 THR C O 1
ATOM 13410 N N . TYR C 1 481 ? 110.701 169.395 120.303 1.00 17.01 481 TYR C N 1
ATOM 13411 C CA . TYR C 1 481 ? 111.221 168.956 119.008 1.00 16.50 481 TYR C CA 1
ATOM 13412 C C . TYR C 1 481 ? 110.305 169.415 117.889 1.00 16.46 481 TYR C C 1
ATOM 13413 O O . TYR C 1 481 ? 109.085 169.221 117.953 1.00 22.04 481 TYR C O 1
ATOM 13422 N N . LYS C 1 482 ? 110.885 170.009 116.859 1.00 19.36 482 LYS C N 1
ATOM 13423 C CA . LYS C 1 482 ? 110.111 170.491 115.728 1.00 20.27 482 LYS C CA 1
ATOM 13424 C C . LYS C 1 482 ? 110.307 169.531 114.559 1.00 21.39 482 LYS C C 1
ATOM 13425 O O . LYS C 1 482 ? 111.443 169.282 114.142 1.00 18.76 482 LYS C O 1
ATOM 13431 N N . THR C 1 483 ? 109.210 168.955 114.052 1.00 24.72 483 THR C N 1
ATOM 13432 C CA . THR C 1 483 ? 109.362 167.972 112.976 1.00 20.67 483 THR C CA 1
ATOM 13433 C C . THR C 1 483 ? 109.422 168.653 111.607 1.00 24.88 483 THR C C 1
ATOM 13434 O O . THR C 1 483 ? 109.250 169.868 111.483 1.00 30.52 483 THR C O 1
ATOM 13438 N N . THR C 1 484 ? 109.690 167.853 110.561 1.00 26.25 484 THR C N 1
ATOM 13439 C CA . THR C 1 484 ? 109.741 168.366 109.188 1.00 25.50 484 THR C CA 1
ATOM 13440 C C . THR C 1 484 ? 108.377 168.758 108.664 1.00 33.01 484 THR C C 1
ATOM 13441 O O . THR C 1 484 ? 108.283 169.314 107.562 1.00 33.80 484 THR C O 1
ATOM 13445 N N . LYS C 1 485 ? 107.337 168.401 109.389 1.00 36.80 485 LYS C N 1
ATOM 13446 C CA . LYS C 1 485 ? 105.988 168.728 108.990 1.00 41.24 485 LYS C CA 1
ATOM 13447 C C . LYS C 1 485 ? 105.427 169.842 109.803 1.00 45.32 485 LYS C C 1
ATOM 13448 O O . LYS C 1 485 ? 104.216 170.032 109.793 1.00 45.61 485 LYS C O 1
ATOM 13454 N N . ASN C 1 486 ? 106.292 170.525 110.552 1.00 37.53 486 ASN C N 1
ATOM 13455 C CA . ASN C 1 486 ? 106.007 171.699 111.363 1.00 39.88 486 ASN C CA 1
ATOM 13456 C C . ASN C 1 486 ? 105.092 171.425 112.551 1.00 44.19 486 ASN C C 1
ATOM 13457 O O . ASN C 1 486 ? 104.393 172.336 113.037 1.00 48.17 486 ASN C O 1
ATOM 13462 N N . GLU C 1 487 ? 105.068 170.199 113.038 1.00 34.71 487 GLU C N 1
ATOM 13463 C CA . GLU C 1 487 ? 104.372 169.892 114.270 1.00 34.20 487 GLU C CA 1
ATOM 13464 C C . GLU C 1 487 ? 105.390 169.713 115.395 1.00 29.37 487 GLU C C 1
ATOM 13465 O O . GLU C 1 487 ? 106.560 169.399 115.163 1.00 31.75 487 GLU C O 1
ATOM 13471 N N . TYR C 1 488 ? 104.934 169.951 116.624 1.00 31.16 488 TYR C N 1
ATOM 13472 C CA . TYR C 1 488 ? 105.802 170.106 117.786 1.00 23.14 488 TYR C CA 1
ATOM 13473 C C . TYR C 1 488 ? 105.565 168.973 118.762 1.00 21.39 488 TYR C C 1
ATOM 13474 O O . TYR C 1 488 ? 104.415 168.624 119.045 1.00 27.63 488 TYR C O 1
ATOM 13483 N N . ILE C 1 489 ? 106.648 168.414 119.285 1.00 20.36 489 ILE C N 1
ATOM 13484 C CA . ILE C 1 489 ? 106.589 167.257 120.164 1.00 20.72 489 ILE C CA 1
ATOM 13485 C C . ILE C 1 489 ? 107.304 167.624 121.447 1.00 20.13 489 ILE C C 1
ATOM 13486 O O . ILE C 1 489 ? 108.479 167.997 121.425 1.00 22.99 489 ILE C O 1
ATOM 13491 N N . LYS C 1 490 ? 106.593 167.556 122.556 1.00 21.54 490 LYS C N 1
ATOM 13492 C CA . LYS C 1 490 ? 107.200 167.882 123.828 1.00 24.18 490 LYS C CA 1
ATOM 13493 C C . LYS C 1 490 ? 108.124 166.740 124.232 1.00 22.42 490 LYS C C 1
ATOM 13494 O O . LYS C 1 490 ? 107.703 165.582 124.296 1.00 22.43 490 LYS C O 1
ATOM 13500 N N . VAL C 1 491 ? 109.393 167.058 124.473 1.00 18.60 491 VAL C N 1
ATOM 13501 C CA . VAL C 1 491 ? 110.355 166.013 124.816 1.00 17.35 491 VAL C CA 1
ATOM 13502 C C . VAL C 1 491 ? 110.012 165.348 126.149 1.00 17.84 491 VAL C C 1
ATOM 13503 O O . VAL C 1 491 ? 110.178 164.130 126.283 1.00 21.37 491 VAL C O 1
ATOM 13507 N N . MET C 1 492 ? 109.558 166.118 127.156 1.00 20.15 492 MET C N 1
ATOM 13508 C CA . MET C 1 492 ? 109.444 165.628 128.526 1.00 18.02 492 MET C CA 1
ATOM 13509 C C . MET C 1 492 ? 108.239 164.726 128.613 1.00 25.22 492 MET C C 1
ATOM 13510 O O . MET C 1 492 ? 107.293 164.831 127.830 1.00 23.27 492 MET C O 1
ATOM 13515 N N . ASP C 1 493 ? 108.297 163.808 129.548 1.00 28.42 493 ASP C N 1
ATOM 13516 C CA . ASP C 1 493 ? 107.061 163.132 129.886 1.00 28.98 493 ASP C CA 1
ATOM 13517 C C . ASP C 1 493 ? 106.353 163.782 131.062 1.00 31.09 493 ASP C C 1
ATOM 13518 O O . ASP C 1 493 ? 105.122 163.889 131.066 1.00 28.56 493 ASP C O 1
ATOM 13523 N N . SER C 1 494 ? 107.125 164.161 132.077 1.00 32.87 494 SER C N 1
ATOM 13524 C CA . SER C 1 494 ? 106.669 164.822 133.288 1.00 28.73 494 SER C CA 1
ATOM 13525 C C . SER C 1 494 ? 107.764 165.771 133.725 1.00 29.28 494 SER C C 1
ATOM 13526 O O . SER C 1 494 ? 108.926 165.612 133.347 1.00 30.08 494 SER C O 1
ATOM 13529 N N . VAL C 1 495 ? 107.398 166.756 134.550 1.00 29.63 495 VAL C N 1
ATOM 13530 C CA . VAL C 1 495 ? 108.403 167.712 135.013 1.00 27.13 495 VAL C CA 1
ATOM 13531 C C . VAL C 1 495 ? 109.346 167.094 136.033 1.00 26.67 495 VAL C C 1
ATOM 13532 O O . VAL C 1 495 ? 110.315 167.748 136.441 1.00 24.64 495 VAL C O 1
ATOM 13536 N N . ASN C 1 496 ? 109.108 165.840 136.433 1.00 28.73 496 ASN C N 1
ATOM 13537 C CA . ASN C 1 496 ? 109.895 165.137 137.440 1.00 25.62 496 ASN C CA 1
ATOM 13538 C C . ASN C 1 496 ? 110.682 163.975 136.851 1.00 23.18 496 ASN C C 1
ATOM 13539 O O . ASN C 1 496 ? 110.942 162.985 137.543 1.00 23.21 496 ASN C O 1
ATOM 13544 N N . ASP C 1 497 ? 111.032 164.058 135.570 1.00 24.53 497 ASP C N 1
ATOM 13545 C CA . ASP C 1 497 ? 111.699 162.952 134.892 1.00 18.68 497 ASP C CA 1
ATOM 13546 C C . ASP C 1 497 ? 113.115 162.773 135.427 1.00 13.99 497 ASP C C 1
ATOM 13547 O O . ASP C 1 497 ? 113.848 163.745 135.612 1.00 17.59 497 ASP C O 1
ATOM 13552 N N . VAL C 1 498 ? 113.498 161.517 135.675 1.00 10.17 498 VAL C N 1
ATOM 13553 C CA . VAL C 1 498 ? 114.846 161.154 136.101 1.00 10.94 498 VAL C CA 1
ATOM 13554 C C . VAL C 1 498 ? 115.249 159.913 135.314 1.00 10.15 498 VAL C C 1
ATOM 13555 O O . VAL C 1 498 ? 114.409 159.238 134.720 1.00 13.62 498 VAL C O 1
ATOM 13559 N N . GLY C 1 499 ? 116.545 159.613 135.301 1.00 8.99 499 GLY C N 1
ATOM 13560 C CA . GLY C 1 499 ? 117.006 158.439 134.579 1.00 8.56 499 GLY C CA 1
ATOM 13561 C C . GLY C 1 499 ? 118.223 157.818 135.231 1.00 8.30 499 GLY C C 1
ATOM 13562 O O . GLY C 1 499 ? 118.432 158.005 136.427 1.00 10.56 499 GLY C O 1
ATOM 13563 N N . CYS C 1 500 ? 119.035 157.079 134.476 1.00 9.96 500 CYS C N 1
ATOM 13564 C CA . CYS C 1 500 ? 120.306 156.562 134.984 1.00 8.20 500 CYS C CA 1
ATOM 13565 C C . CYS C 1 500 ? 121.146 156.163 133.777 1.00 9.68 500 CYS C C 1
ATOM 13566 O O . CYS C 1 500 ? 120.691 156.247 132.638 1.00 9.20 500 CYS C O 1
ATOM 13569 N N . GLN C 1 501 ? 122.409 155.819 134.003 1.00 8.60 501 GLN C N 1
ATOM 13570 C CA . GLN C 1 501 ? 123.241 155.514 132.836 1.00 9.09 501 GLN C CA 1
ATOM 13571 C C . GLN C 1 501 ? 122.877 154.153 132.252 1.00 8.76 501 GLN C C 1
ATOM 13572 O O . GLN C 1 501 ? 122.671 154.029 131.042 1.00 7.85 501 GLN C O 1
ATOM 13578 N N . ALA C 1 502 ? 122.760 153.124 133.105 1.00 8.18 502 ALA C N 1
ATOM 13579 C CA . ALA C 1 502 ? 122.498 151.755 132.670 1.00 6.49 502 ALA C CA 1
ATOM 13580 C C . ALA C 1 502 ? 121.544 151.056 133.636 1.00 8.60 502 ALA C C 1
ATOM 13581 O O . ALA C 1 502 ? 121.638 151.228 134.853 1.00 9.54 502 ALA C O 1
ATOM 13583 N N . TYR C 1 503 ? 120.620 150.270 133.090 1.00 8.95 503 TYR C N 1
ATOM 13584 C CA . TYR C 1 503 ? 119.573 149.634 133.874 1.00 8.23 503 TYR C CA 1
ATOM 13585 C C . TYR C 1 503 ? 119.503 148.168 133.477 1.00 11.11 503 TYR C C 1
ATOM 13586 O O . TYR C 1 503 ? 119.244 147.860 132.310 1.00 9.63 503 TYR C O 1
ATOM 13595 N N . PHE C 1 504 ? 119.739 147.259 134.429 1.00 13.20 504 PHE C N 1
ATOM 13596 C CA . PHE C 1 504 ? 119.745 145.825 134.143 1.00 10.95 504 PHE C CA 1
ATOM 13597 C C . PHE C 1 504 ? 118.695 145.128 134.992 1.00 15.46 504 PHE C C 1
ATOM 13598 O O . PHE C 1 504 ? 118.750 145.210 136.221 1.00 17.21 504 PHE C O 1
ATOM 13606 N N . GLN C 1 505 ? 117.762 144.408 134.352 1.00 12.37 505 GLN C N 1
ATOM 13607 C CA . GLN C 1 505 ? 116.756 143.664 135.102 1.00 15.79 505 GLN C CA 1
ATOM 13608 C C . GLN C 1 505 ? 116.599 142.262 134.522 1.00 15.43 505 GLN C C 1
ATOM 13609 O O . GLN C 1 505 ? 116.594 142.089 133.305 1.00 17.49 505 GLN C O 1
ATOM 13615 N N . GLY C 1 506 ? 116.478 141.265 135.399 1.00 11.11 506 GLY C N 1
ATOM 13616 C CA . GLY C 1 506 ? 116.202 139.894 135.004 1.00 13.87 506 GLY C CA 1
ATOM 13617 C C . GLY C 1 506 ? 117.259 139.205 134.176 1.00 11.10 506 GLY C C 1
ATOM 13618 O O . GLY C 1 506 ? 116.932 138.596 133.157 1.00 21.00 506 GLY C O 1
ATOM 13619 N N . LEU C 1 507 ? 118.519 139.290 134.559 1.00 13.17 507 LEU C N 1
ATOM 13620 C CA . LEU C 1 507 ? 119.608 138.693 133.797 1.00 15.22 507 LEU C CA 1
ATOM 13621 C C . LEU C 1 507 ? 120.371 137.717 134.676 1.00 13.73 507 LEU C C 1
ATOM 13622 O O . LEU C 1 507 ? 120.077 137.555 135.861 1.00 19.14 507 LEU C O 1
ATOM 13627 N N . SER C 1 508 ? 121.381 137.075 134.106 1.00 13.96 508 SER C N 1
ATOM 13628 C CA . SER C 1 508 ? 122.150 136.128 134.897 1.00 12.37 508 SER C CA 1
ATOM 13629 C C . SER C 1 508 ? 123.547 135.977 134.302 1.00 14.26 508 SER C C 1
ATOM 13630 O O . SER C 1 508 ? 123.701 135.921 133.080 1.00 14.28 508 SER C O 1
ATOM 13633 N N . ASN C 1 509 ? 124.559 135.921 135.161 1.00 11.05 509 ASN C N 1
ATOM 13634 C CA . ASN C 1 509 ? 125.957 135.792 134.737 1.00 16.29 509 ASN C CA 1
ATOM 13635 C C . ASN C 1 509 ? 126.376 136.941 133.833 1.00 11.97 509 ASN C C 1
ATOM 13636 O O . ASN C 1 509 ? 126.774 136.748 132.685 1.00 12.99 509 ASN C O 1
ATOM 13641 N N . VAL C 1 510 ? 126.301 138.146 134.376 1.00 11.82 510 VAL C N 1
ATOM 13642 C CA . VAL C 1 510 ? 126.638 139.368 133.647 1.00 8.26 510 VAL C CA 1
ATOM 13643 C C . VAL C 1 510 ? 127.994 139.844 134.119 1.00 11.12 510 VAL C C 1
ATOM 13644 O O . VAL C 1 510 ? 128.237 139.923 135.333 1.00 12.81 510 VAL C O 1
ATOM 13648 N N . GLN C 1 511 ? 128.887 140.146 133.172 1.00 8.35 511 GLN C N 1
ATOM 13649 C CA . GLN C 1 511 ? 130.201 140.683 133.507 1.00 8.44 511 GLN C CA 1
ATOM 13650 C C . GLN C 1 511 ? 130.362 142.037 132.848 1.00 7.79 511 GLN C C 1
ATOM 13651 O O . GLN C 1 511 ? 130.102 142.172 131.647 1.00 9.96 511 GLN C O 1
ATOM 13657 N N . TYR C 1 512 ? 130.785 143.030 133.625 1.00 9.24 512 TYR C N 1
ATOM 13658 C CA . TYR C 1 512 ? 131.059 144.383 133.130 1.00 9.00 512 TYR C CA 1
ATOM 13659 C C . TYR C 1 512 ? 132.548 144.615 133.342 1.00 8.08 512 TYR C C 1
ATOM 13660 O O . TYR C 1 512 ? 132.979 144.875 134.463 1.00 10.29 512 TYR C O 1
ATOM 13669 N N . ILE C 1 513 ? 133.354 144.486 132.293 1.00 8.40 513 ILE C N 1
ATOM 13670 C CA . ILE C 1 513 ? 134.807 144.523 132.412 1.00 13.38 513 ILE C CA 1
ATOM 13671 C C . ILE C 1 513 ? 135.278 145.879 131.908 1.00 8.72 513 ILE C C 1
ATOM 13672 O O . ILE C 1 513 ? 134.841 146.327 130.842 1.00 7.23 513 ILE C O 1
ATOM 13677 N N . GLY C 1 514 ? 136.111 146.566 132.692 1.00 9.47 514 GLY C N 1
ATOM 13678 C CA . GLY C 1 514 ? 136.607 147.869 132.244 1.00 6.64 514 GLY C CA 1
ATOM 13679 C C . GLY C 1 514 ? 135.471 148.811 131.901 1.00 3.94 514 GLY C C 1
ATOM 13680 O O . GLY C 1 514 ? 134.391 148.747 132.481 1.00 6.30 514 GLY C O 1
ATOM 13681 N N . GLY C 1 515 ? 135.690 149.684 130.918 1.00 4.72 515 GLY C N 1
ATOM 13682 C CA . GLY C 1 515 ? 134.591 150.564 130.572 1.00 6.55 515 GLY C CA 1
ATOM 13683 C C . GLY C 1 515 ? 134.489 151.735 131.533 1.00 5.50 515 GLY C C 1
ATOM 13684 O O . GLY C 1 515 ? 135.416 152.025 132.284 1.00 5.26 515 GLY C O 1
ATOM 13685 N N . GLN C 1 516 ? 133.323 152.393 131.524 1.00 5.22 516 GLN C N 1
ATOM 13686 C CA . GLN C 1 516 ? 133.108 153.617 132.284 1.00 8.89 516 GLN C CA 1
ATOM 13687 C C . GLN C 1 516 ? 131.606 153.892 132.373 1.00 8.98 516 GLN C C 1
ATOM 13688 O O . GLN C 1 516 ? 130.867 153.535 131.461 1.00 9.71 516 GLN C O 1
ATOM 13694 N N . LEU C 1 517 ? 131.152 154.479 133.487 1.00 12.43 517 LEU C N 1
ATOM 13695 C CA . LEU C 1 517 ? 129.782 155.001 133.630 1.00 14.20 517 LEU C CA 1
ATOM 13696 C C . LEU C 1 517 ? 129.875 156.365 134.301 1.00 13.61 517 LEU C C 1
ATOM 13697 O O . LEU C 1 517 ? 130.370 156.451 135.425 1.00 17.02 517 LEU C O 1
ATOM 13702 N N . SER C 1 518 ? 129.436 157.433 133.630 1.00 10.38 518 SER C N 1
ATOM 13703 C CA . SER C 1 518 ? 129.657 158.764 134.186 1.00 11.38 518 SER C CA 1
ATOM 13704 C C . SER C 1 518 ? 128.525 159.705 133.824 1.00 8.81 518 SER C C 1
ATOM 13705 O O . SER C 1 518 ? 127.896 159.563 132.780 1.00 13.78 518 SER C O 1
ATOM 13708 N N . GLY C 1 519 ? 128.226 160.633 134.712 1.00 9.39 519 GLY C N 1
ATOM 13709 C CA . GLY C 1 519 ? 127.186 161.596 134.408 1.00 7.79 519 GLY C CA 1
ATOM 13710 C C . GLY C 1 519 ? 127.681 162.953 133.950 1.00 13.62 519 GLY C C 1
ATOM 13711 O O . GLY C 1 519 ? 127.274 163.968 134.523 1.00 17.34 519 GLY C O 1
ATOM 13712 N N . HIS C 1 520 ? 128.548 163.011 132.947 1.00 17.71 520 HIS C N 1
ATOM 13713 C CA . HIS C 1 520 ? 129.061 164.294 132.489 1.00 18.62 520 HIS C CA 1
ATOM 13714 C C . HIS C 1 520 ? 127.961 165.126 131.842 1.00 22.10 520 HIS C C 1
ATOM 13715 O O . HIS C 1 520 ? 127.301 164.678 130.901 1.00 17.43 520 HIS C O 1
ATOM 13722 N N . GLY C 1 521 ? 127.821 166.372 132.292 1.00 21.41 521 GLY C N 1
ATOM 13723 C CA . GLY C 1 521 ? 126.776 167.253 131.813 1.00 18.26 521 GLY C CA 1
ATOM 13724 C C . GLY C 1 521 ? 125.626 167.442 132.780 1.00 25.34 521 GLY C C 1
ATOM 13725 O O . GLY C 1 521 ? 124.630 168.077 132.415 1.00 22.97 521 GLY C O 1
ATOM 13726 N N . SER C 1 522 ? 125.733 166.896 133.992 1.00 22.20 522 SER C N 1
ATOM 13727 C CA . SER C 1 522 ? 124.711 166.992 135.027 1.00 23.96 522 SER C CA 1
ATOM 13728 C C . SER C 1 522 ? 123.285 166.601 134.585 1.00 24.52 522 SER C C 1
ATOM 13729 O O . SER C 1 522 ? 122.344 167.375 134.784 1.00 27.51 522 SER C O 1
ATOM 13732 N N . PRO C 1 523 ? 123.095 165.420 134.008 1.00 19.26 523 PRO C N 1
ATOM 13733 C CA . PRO C 1 523 ? 121.734 164.895 133.876 1.00 15.97 523 PRO C CA 1
ATOM 13734 C C . PRO C 1 523 ? 121.196 164.425 135.215 1.00 15.93 523 PRO C C 1
ATOM 13735 O O . PRO C 1 523 ? 121.950 164.093 136.132 1.00 18.82 523 PRO C O 1
ATOM 13739 N N . ARG C 1 524 ? 119.868 164.376 135.316 1.00 13.29 524 ARG C N 1
ATOM 13740 C CA . ARG C 1 524 ? 119.198 163.965 136.547 1.00 9.36 524 ARG C CA 1
ATOM 13741 C C . ARG C 1 524 ? 119.196 162.443 136.649 1.00 11.98 524 ARG C C 1
ATOM 13742 O O . ARG C 1 524 ? 118.474 161.773 135.906 1.00 12.28 524 ARG C O 1
ATOM 13750 N N . ASN C 1 525 ? 119.983 161.874 137.569 1.00 10.65 525 ASN C N 1
ATOM 13751 C CA . ASN C 1 525 ? 120.055 160.425 137.708 1.00 8.74 525 ASN C CA 1
ATOM 13752 C C . ASN C 1 525 ? 119.645 159.976 139.098 1.00 7.68 525 ASN C C 1
ATOM 13753 O O . ASN C 1 525 ? 120.028 160.585 140.097 1.00 10.38 525 ASN C O 1
ATOM 13758 N N . THR C 1 526 ? 118.917 158.870 139.171 1.00 9.28 526 THR C N 1
ATOM 13759 C CA . THR C 1 526 ? 118.776 158.205 140.455 1.00 7.74 526 THR C CA 1
ATOM 13760 C C . THR C 1 526 ? 120.043 157.438 140.819 1.00 10.25 526 THR C C 1
ATOM 13761 O O . THR C 1 526 ? 120.396 157.354 142.003 1.00 13.74 526 THR C O 1
ATOM 13765 N N . SER C 1 527 ? 120.757 156.895 139.838 1.00 10.09 527 SER C N 1
ATOM 13766 C CA . SER C 1 527 ? 121.990 156.169 140.115 1.00 9.26 527 SER C CA 1
ATOM 13767 C C . SER C 1 527 ? 122.806 156.131 138.840 1.00 8.66 527 SER C C 1
ATOM 13768 O O . SER C 1 527 ? 122.327 156.518 137.776 1.00 9.98 527 SER C O 1
ATOM 13771 N N . LEU C 1 528 ? 124.059 155.675 138.942 1.00 9.15 528 LEU C N 1
ATOM 13772 C CA . LEU C 1 528 ? 124.794 155.420 137.701 1.00 10.42 528 LEU C CA 1
ATOM 13773 C C . LEU C 1 528 ? 124.356 154.102 137.068 1.00 9.00 528 LEU C C 1
ATOM 13774 O O . LEU C 1 528 ? 124.100 154.042 135.864 1.00 13.44 528 LEU C O 1
ATOM 13779 N N . ALA C 1 529 ? 124.281 153.027 137.853 1.00 12.64 529 ALA C N 1
ATOM 13780 C CA . ALA C 1 529 ? 123.821 151.725 137.380 1.00 5.98 529 ALA C CA 1
ATOM 13781 C C . ALA C 1 529 ? 122.791 151.193 138.356 1.00 8.00 529 ALA C C 1
ATOM 13782 O O . ALA C 1 529 ? 122.983 151.269 139.575 1.00 8.88 529 ALA C O 1
ATOM 13784 N N . THR C 1 530 ? 121.689 150.681 137.828 1.00 5.55 530 THR C N 1
ATOM 13785 C CA . THR C 1 530 ? 120.668 150.060 138.650 1.00 4.75 530 THR C CA 1
ATOM 13786 C C . THR C 1 530 ? 120.592 148.598 138.278 1.00 7.15 530 THR C C 1
ATOM 13787 O O . THR C 1 530 ? 120.529 148.265 137.091 1.00 7.81 530 THR C O 1
ATOM 13791 N N . ILE C 1 531 ? 120.616 147.723 139.274 1.00 8.86 531 ILE C N 1
ATOM 13792 C CA . ILE C 1 531 ? 120.624 146.284 139.041 1.00 9.40 531 ILE C CA 1
ATOM 13793 C C . ILE C 1 531 ? 119.457 145.700 139.817 1.00 9.99 531 ILE C C 1
ATOM 13794 O O . ILE C 1 531 ? 119.327 145.959 141.017 1.00 11.84 531 ILE C O 1
ATOM 13799 N N . THR C 1 532 ? 118.563 144.983 139.140 1.00 10.93 532 THR C N 1
ATOM 13800 C CA . THR C 1 532 ? 117.449 144.385 139.870 1.00 18.47 532 THR C CA 1
ATOM 13801 C C . THR C 1 532 ? 117.220 142.958 139.405 1.00 17.01 532 THR C C 1
ATOM 13802 O O . THR C 1 532 ? 117.173 142.702 138.202 1.00 21.21 532 THR C O 1
ATOM 13806 N N . GLN C 1 533 ? 117.055 142.048 140.357 1.00 13.49 533 GLN C N 1
ATOM 13807 C CA . GLN C 1 533 ? 116.601 140.684 140.095 1.00 12.86 533 GLN C CA 1
ATOM 13808 C C . GLN C 1 533 ? 117.528 139.919 139.168 1.00 12.37 533 GLN C C 1
ATOM 13809 O O . GLN C 1 533 ? 117.071 139.107 138.370 1.00 15.10 533 GLN C O 1
ATOM 13815 N N . CYS C 1 534 ? 118.833 140.143 139.305 1.00 13.49 534 CYS C N 1
ATOM 13816 C CA . CYS C 1 534 ? 119.868 139.439 138.572 1.00 9.86 534 CYS C CA 1
ATOM 13817 C C . CYS C 1 534 ? 120.508 138.382 139.453 1.00 17.06 534 CYS C C 1
ATOM 13818 O O . CYS C 1 534 ? 120.373 138.402 140.677 1.00 23.40 534 CYS C O 1
ATOM 13821 N N . ASN C 1 535 ? 121.228 137.455 138.824 1.00 14.38 535 ASN C N 1
ATOM 13822 C CA . ASN C 1 535 ? 122.003 136.450 139.532 1.00 9.88 535 ASN C CA 1
ATOM 13823 C C . ASN C 1 535 ? 123.446 136.508 139.061 1.00 14.43 535 ASN C C 1
ATOM 13824 O O . ASN C 1 535 ? 123.739 136.107 137.929 1.00 13.09 535 ASN C O 1
ATOM 13829 N N . SER C 1 536 ? 124.351 136.885 139.958 1.00 8.50 536 SER C N 1
ATOM 13830 C CA . SER C 1 536 ? 125.753 137.024 139.586 1.00 12.00 536 SER C CA 1
ATOM 13831 C C . SER C 1 536 ? 125.964 138.139 138.574 1.00 9.50 536 SER C C 1
ATOM 13832 O O . SER C 1 536 ? 125.999 137.894 137.364 1.00 9.87 536 SER C O 1
ATOM 13835 N N . PHE C 1 537 ? 125.956 139.375 139.057 1.00 9.22 537 PHE C N 1
ATOM 13836 C CA . PHE C 1 537 ? 126.488 140.528 138.350 1.00 7.16 537 PHE C CA 1
ATOM 13837 C C . PHE C 1 537 ? 127.864 140.881 138.899 1.00 5.55 537 PHE C C 1
ATOM 13838 O O . PHE C 1 537 ? 127.990 141.190 140.084 1.00 7.19 537 PHE C O 1
ATOM 13846 N N . ILE C 1 538 ? 128.886 140.908 138.044 1.00 6.21 538 ILE C N 1
ATOM 13847 C CA . ILE C 1 538 ? 130.257 141.158 138.497 1.00 5.37 538 ILE C CA 1
ATOM 13848 C C . ILE C 1 538 ? 130.855 142.337 137.734 1.00 9.55 538 ILE C C 1
ATOM 13849 O O . ILE C 1 538 ? 130.777 142.393 136.504 1.00 11.47 538 ILE C O 1
ATOM 13854 N N . ILE C 1 539 ? 131.457 143.275 138.463 1.00 13.35 539 ILE C N 1
ATOM 13855 C CA . ILE C 1 539 ? 132.080 144.465 137.886 1.00 9.70 539 ILE C CA 1
ATOM 13856 C C . ILE C 1 539 ? 133.582 144.379 138.100 1.00 11.98 539 ILE C C 1
ATOM 13857 O O . ILE C 1 539 ? 134.042 144.299 139.244 1.00 13.86 539 ILE C O 1
ATOM 13862 N N . TYR C 1 540 ? 134.363 144.405 137.017 1.00 13.75 540 TYR C N 1
ATOM 13863 C CA . TYR C 1 540 ? 135.823 144.307 137.121 1.00 13.86 540 TYR C CA 1
ATOM 13864 C C . TYR C 1 540 ? 136.443 145.669 136.800 1.00 16.87 540 TYR C C 1
ATOM 13865 O O . TYR C 1 540 ? 136.652 145.994 135.633 1.00 19.43 540 TYR C O 1
ATOM 13874 N N . GLY C 1 541 ? 136.728 146.476 137.818 1.00 12.94 541 GLY C N 1
ATOM 13875 C CA . GLY C 1 541 ? 137.516 147.684 137.596 1.00 12.05 541 GLY C CA 1
ATOM 13876 C C . GLY C 1 541 ? 136.915 148.771 136.721 1.00 14.24 541 GLY C C 1
ATOM 13877 O O . GLY C 1 541 ? 137.668 149.524 136.093 1.00 20.43 541 GLY C O 1
ATOM 13878 N N . THR C 1 542 ? 135.592 148.925 136.702 1.00 8.95 542 THR C N 1
ATOM 13879 C CA . THR C 1 542 ? 134.921 149.949 135.894 1.00 7.92 542 THR C CA 1
ATOM 13880 C C . THR C 1 542 ? 135.067 151.342 136.505 1.00 13.08 542 THR C C 1
ATOM 13881 O O . THR C 1 542 ? 135.034 151.514 137.724 1.00 16.02 542 THR C O 1
ATOM 13885 N N . ASP C 1 543 ? 135.147 152.355 135.652 1.00 14.58 543 ASP C N 1
ATOM 13886 C CA . ASP C 1 543 ? 135.334 153.734 136.103 1.00 17.16 543 ASP C CA 1
ATOM 13887 C C . ASP C 1 543 ? 133.981 154.390 136.375 1.00 19.67 543 ASP C C 1
ATOM 13888 O O . ASP C 1 543 ? 133.139 154.485 135.473 1.00 24.01 543 ASP C O 1
ATOM 13893 N N . LEU C 1 544 ? 133.767 154.844 137.608 1.00 16.43 544 LEU C N 1
ATOM 13894 C CA . LEU C 1 544 ? 132.503 155.446 138.023 1.00 18.46 544 LEU C CA 1
ATOM 13895 C C . LEU C 1 544 ? 132.775 156.876 138.490 1.00 16.47 544 LEU C C 1
ATOM 13896 O O . LEU C 1 544 ? 133.722 157.106 139.245 1.00 21.35 544 LEU C O 1
ATOM 13901 N N . GLU C 1 545 ? 131.974 157.834 138.036 1.00 12.19 545 GLU C N 1
ATOM 13902 C CA . GLU C 1 545 ? 132.204 159.247 138.353 1.00 18.35 545 GLU C CA 1
ATOM 13903 C C . GLU C 1 545 ? 131.031 160.149 138.025 1.00 13.59 545 GLU C C 1
ATOM 13904 O O . GLU C 1 545 ? 130.215 159.866 137.147 1.00 16.87 545 GLU C O 1
ATOM 13910 N N . ASP C 1 546 ? 130.974 161.259 138.752 1.00 16.26 546 ASP C N 1
ATOM 13911 C CA . ASP C 1 546 ? 130.160 162.405 138.369 1.00 15.12 546 ASP C CA 1
ATOM 13912 C C . ASP C 1 546 ? 128.683 162.036 138.266 1.00 13.81 546 ASP C C 1
ATOM 13913 O O . ASP C 1 546 ? 128.144 161.888 137.174 1.00 22.45 546 ASP C O 1
ATOM 13918 N N . ILE C 1 547 ? 128.042 161.827 139.411 1.00 10.91 547 ILE C N 1
ATOM 13919 C CA . ILE C 1 547 ? 126.592 161.679 139.454 1.00 11.11 547 ILE C CA 1
ATOM 13920 C C . ILE C 1 547 ? 125.971 162.888 140.144 1.00 11.59 547 ILE C C 1
ATOM 13921 O O . ILE C 1 547 ? 126.519 163.410 141.116 1.00 15.97 547 ILE C O 1
ATOM 13926 N N . ASN C 1 548 ? 124.816 163.326 139.635 1.00 15.69 548 ASN C N 1
ATOM 13927 C CA . ASN C 1 548 ? 124.009 164.417 140.194 1.00 9.59 548 ASN C CA 1
ATOM 13928 C C . ASN C 1 548 ? 122.697 163.809 140.703 1.00 11.77 548 ASN C C 1
ATOM 13929 O O . ASN C 1 548 ? 121.756 163.636 139.928 1.00 13.72 548 ASN C O 1
ATOM 13934 N N . GLY C 1 549 ? 122.613 163.532 142.005 1.00 10.82 549 GLY C N 1
ATOM 13935 C CA . GLY C 1 549 ? 121.633 162.573 142.500 1.00 10.56 549 GLY C CA 1
ATOM 13936 C C . GLY C 1 549 ? 120.228 163.123 142.714 1.00 10.77 549 GLY C C 1
ATOM 13937 O O . GLY C 1 549 ? 120.034 164.238 143.189 1.00 21.41 549 GLY C O 1
ATOM 13938 N N . PHE C 1 550 ? 119.240 162.283 142.391 1.00 15.90 550 PHE C N 1
ATOM 13939 C CA . PHE C 1 550 ? 117.817 162.524 142.608 1.00 13.24 550 PHE C CA 1
ATOM 13940 C C . PHE C 1 550 ? 117.201 161.245 143.161 1.00 15.18 550 PHE C C 1
ATOM 13941 O O . PHE C 1 550 ? 117.772 160.163 143.027 1.00 17.15 550 PHE C O 1
ATOM 13949 N N . THR C 1 551 ? 116.043 161.367 143.820 1.00 17.75 551 THR C N 1
ATOM 13950 C CA . THR C 1 551 ? 115.269 160.174 144.151 1.00 23.91 551 THR C CA 1
ATOM 13951 C C . THR C 1 551 ? 114.339 159.821 142.992 1.00 24.36 551 THR C C 1
ATOM 13952 O O . THR C 1 551 ? 114.239 160.536 141.994 1.00 25.53 551 THR C O 1
ATOM 13956 N N . THR C 1 552 ? 113.637 158.699 143.136 1.00 23.68 552 THR C N 1
ATOM 13957 C CA . THR C 1 552 ? 112.743 158.254 142.071 1.00 24.41 552 THR C CA 1
ATOM 13958 C C . THR C 1 552 ? 111.604 159.244 141.832 1.00 27.31 552 THR C C 1
ATOM 13959 O O . THR C 1 552 ? 111.182 159.436 140.686 1.00 29.34 552 THR C O 1
ATOM 13963 N N . ASP C 1 553 ? 111.100 159.874 142.899 1.00 34.59 553 ASP C N 1
ATOM 13964 C CA . ASP C 1 553 ? 110.087 160.925 142.785 1.00 30.27 553 ASP C CA 1
ATOM 13965 C C . ASP C 1 553 ? 110.553 162.094 141.926 1.00 29.90 553 ASP C C 1
ATOM 13966 O O . ASP C 1 553 ? 109.747 162.732 141.242 1.00 33.79 553 ASP C O 1
ATOM 13971 N N . GLY C 1 554 ? 111.832 162.436 142.009 1.00 26.83 554 GLY C N 1
ATOM 13972 C CA . GLY C 1 554 ? 112.346 163.670 141.457 1.00 21.15 554 GLY C CA 1
ATOM 13973 C C . GLY C 1 554 ? 112.877 164.682 142.476 1.00 27.12 554 GLY C C 1
ATOM 13974 O O . GLY C 1 554 ? 113.007 165.866 142.132 1.00 28.83 554 GLY C O 1
ATOM 13975 N N . THR C 1 555 ? 113.190 164.254 143.698 1.00 24.50 555 THR C N 1
ATOM 13976 C CA . THR C 1 555 ? 113.694 165.133 144.747 1.00 27.34 555 THR C CA 1
ATOM 13977 C C . THR C 1 555 ? 115.216 165.196 144.682 1.00 28.95 555 THR C C 1
ATOM 13978 O O . THR C 1 555 ? 115.875 164.154 144.591 1.00 26.48 555 THR C O 1
ATOM 13982 N N . ALA C 1 556 ? 115.778 166.406 144.727 1.00 20.42 556 ALA C N 1
ATOM 13983 C CA . ALA C 1 556 ? 117.233 166.519 144.692 1.00 20.54 556 ALA C CA 1
ATOM 13984 C C . ALA C 1 556 ? 117.831 166.037 146.004 1.00 24.83 556 ALA C C 1
ATOM 13985 O O . ALA C 1 556 ? 117.257 166.235 147.080 1.00 29.90 556 ALA C O 1
ATOM 13987 N N . ILE C 1 557 ? 118.976 165.383 145.915 1.00 21.74 557 ILE C N 1
ATOM 13988 C CA . ILE C 1 557 ? 119.681 164.882 147.085 1.00 20.17 557 ILE C CA 1
ATOM 13989 C C . ILE C 1 557 ? 120.876 165.798 147.295 1.00 25.16 557 ILE C C 1
ATOM 13990 O O . ILE C 1 557 ? 121.858 165.738 146.547 1.00 27.57 557 ILE C O 1
ATOM 13995 N N . THR C 1 558 ? 120.799 166.652 148.304 1.00 29.40 558 THR C N 1
ATOM 13996 C CA . THR C 1 558 ? 121.871 167.580 148.629 1.00 29.52 558 THR C CA 1
ATOM 13997 C C . THR C 1 558 ? 122.329 167.324 150.060 1.00 25.33 558 THR C C 1
ATOM 13998 O O . THR C 1 558 ? 121.799 166.456 150.755 1.00 28.75 558 THR C O 1
ATOM 14002 N N . ALA C 1 559 ? 123.339 168.072 150.501 1.00 25.01 559 ALA C N 1
ATOM 14003 C CA . ALA C 1 559 ? 123.804 167.923 151.875 1.00 26.93 559 ALA C CA 1
ATOM 14004 C C . ALA C 1 559 ? 122.741 168.372 152.876 1.00 35.63 559 ALA C C 1
ATOM 14005 O O . ALA C 1 559 ? 122.451 167.658 153.848 1.00 38.99 559 ALA C O 1
ATOM 14007 N N . ASP C 1 560 ? 122.100 169.515 152.613 1.00 36.40 560 ASP C N 1
ATOM 14008 C CA . ASP C 1 560 ? 121.183 170.116 153.579 1.00 36.68 560 ASP C CA 1
ATOM 14009 C C . ASP C 1 560 ? 120.094 169.150 154.029 1.00 33.68 560 ASP C C 1
ATOM 14010 O O . ASP C 1 560 ? 119.744 169.111 155.214 1.00 46.21 560 ASP C O 1
ATOM 14015 N N . ASN C 1 561 ? 119.529 168.374 153.105 1.00 34.55 561 ASN C N 1
ATOM 14016 C CA . ASN C 1 561 ? 118.415 167.491 153.427 1.00 31.52 561 ASN C CA 1
ATOM 14017 C C . ASN C 1 561 ? 118.823 166.032 153.544 1.00 31.93 561 ASN C C 1
ATOM 14018 O O . ASN C 1 561 ? 117.945 165.156 153.578 1.00 33.45 561 ASN C O 1
ATOM 14023 N N . ILE C 1 562 ? 120.122 165.744 153.652 1.00 31.10 562 ILE C N 1
ATOM 14024 C CA . ILE C 1 562 ? 120.569 164.358 153.499 1.00 30.16 562 ILE C CA 1
ATOM 14025 C C . ILE C 1 562 ? 119.887 163.448 154.524 1.00 30.00 562 ILE C C 1
ATOM 14026 O O . ILE C 1 562 ? 119.369 162.379 154.173 1.00 31.85 562 ILE C O 1
ATOM 14031 N N . ASP C 1 563 ? 119.803 163.887 155.786 1.00 33.38 563 ASP C N 1
ATOM 14032 C CA . ASP C 1 563 ? 119.213 163.040 156.820 1.00 33.42 563 ASP C CA 1
ATOM 14033 C C . ASP C 1 563 ? 117.759 162.722 156.504 1.00 32.80 563 ASP C C 1
ATOM 14034 O O . ASP C 1 563 ? 117.325 161.566 156.615 1.00 31.28 563 ASP C O 1
ATOM 14039 N N . THR C 1 564 ? 117.008 163.731 156.054 1.00 33.55 564 THR C N 1
ATOM 14040 C CA . THR C 1 564 ? 115.626 163.521 155.647 1.00 31.08 564 THR C CA 1
ATOM 14041 C C . THR C 1 564 ? 115.528 162.413 154.608 1.00 27.46 564 THR C C 1
ATOM 14042 O O . THR C 1 564 ? 114.705 161.496 154.735 1.00 32.03 564 THR C O 1
ATOM 14046 N N . ILE C 1 565 ? 116.401 162.455 153.592 1.00 27.65 565 ILE C N 1
ATOM 14047 C CA . ILE C 1 565 ? 116.379 161.427 152.551 1.00 26.69 565 ILE C CA 1
ATOM 14048 C C . ILE C 1 565 ? 116.507 160.053 153.186 1.00 24.57 565 ILE C C 1
ATOM 14049 O O . ILE C 1 565 ? 115.679 159.163 152.954 1.00 27.78 565 ILE C O 1
ATOM 14054 N N . GLU C 1 566 ? 117.482 159.900 154.094 1.00 23.37 566 GLU C N 1
ATOM 14055 C CA . GLU C 1 566 ? 117.754 158.580 154.668 1.00 28.22 566 GLU C CA 1
ATOM 14056 C C . GLU C 1 566 ? 116.566 158.047 155.450 1.00 29.37 566 GLU C C 1
ATOM 14057 O O . GLU C 1 566 ? 116.425 156.830 155.601 1.00 27.50 566 GLU C O 1
ATOM 14063 N N . SER C 1 567 ? 115.704 158.936 155.964 1.00 29.09 567 SER C N 1
ATOM 14064 C CA . SER C 1 567 ? 114.529 158.467 156.696 1.00 27.69 567 SER C CA 1
ATOM 14065 C C . SER C 1 567 ? 113.382 158.132 155.754 1.00 27.18 567 SER C C 1
ATOM 14066 O O . SER C 1 567 ? 112.666 157.149 155.971 1.00 28.98 567 SER C O 1
ATOM 14069 N N . ASN C 1 568 ? 113.191 158.928 154.700 1.00 27.67 568 ASN C N 1
ATOM 14070 C CA . ASN C 1 568 ? 111.956 158.848 153.935 1.00 20.18 568 ASN C CA 1
ATOM 14071 C C . ASN C 1 568 ? 112.099 158.062 152.646 1.00 25.59 568 ASN C C 1
ATOM 14072 O O . ASN C 1 568 ? 111.084 157.730 152.025 1.00 26.23 568 ASN C O 1
ATOM 14077 N N . TYR C 1 569 ? 113.317 157.754 152.223 1.00 21.59 569 TYR C N 1
ATOM 14078 C CA . TYR C 1 569 ? 113.499 157.096 150.942 1.00 19.43 569 TYR C CA 1
ATOM 14079 C C . TYR C 1 569 ? 114.365 155.870 151.092 1.00 24.57 569 TYR C C 1
ATOM 14080 O O . TYR C 1 569 ? 115.105 155.501 150.175 1.00 27.91 569 TYR C O 1
ATOM 14089 N N . LEU C 1 570 ? 114.262 155.220 152.241 1.00 25.21 570 LEU C N 1
ATOM 14090 C CA . LEU C 1 570 ? 115.052 154.027 152.482 1.00 18.52 570 LEU C CA 1
ATOM 14091 C C . LEU C 1 570 ? 114.720 152.927 151.479 1.00 24.57 570 LEU C C 1
ATOM 14092 O O . LEU C 1 570 ? 115.619 152.234 150.989 1.00 22.43 570 LEU C O 1
ATOM 14097 N N . LYS C 1 571 ? 113.434 152.741 151.165 1.00 27.76 571 LYS C N 1
ATOM 14098 C CA . LYS C 1 571 ? 112.989 151.648 150.299 1.00 22.36 571 LYS C CA 1
ATOM 14099 C C . LYS C 1 571 ? 112.974 152.018 148.827 1.00 25.04 571 LYS C C 1
ATOM 14100 O O . LYS C 1 571 ? 112.587 151.192 147.997 1.00 22.38 571 LYS C O 1
ATOM 14106 N N . ASP C 1 572 ? 113.371 153.238 148.491 1.00 24.10 572 ASP C N 1
ATOM 14107 C CA . ASP C 1 572 ? 113.402 153.693 147.118 1.00 19.58 572 ASP C CA 1
ATOM 14108 C C . ASP C 1 572 ? 114.568 153.065 146.368 1.00 19.27 572 ASP C C 1
ATOM 14109 O O . ASP C 1 572 ? 115.638 152.826 146.930 1.00 19.15 572 ASP C O 1
ATOM 14114 N N . ILE C 1 573 ? 114.372 152.832 145.073 1.00 19.77 573 ILE C N 1
ATOM 14115 C CA . ILE C 1 573 ? 115.452 152.295 144.224 1.00 19.58 573 ILE C CA 1
ATOM 14116 C C . ILE C 1 573 ? 116.193 153.498 143.655 1.00 17.79 573 ILE C C 1
ATOM 14117 O O . ILE C 1 573 ? 116.050 153.877 142.489 1.00 12.31 573 ILE C O 1
ATOM 14122 N N . SER C 1 574 ? 117.068 154.070 144.487 1.00 19.63 574 SER C N 1
ATOM 14123 C CA . SER C 1 574 ? 117.781 155.304 144.183 1.00 16.29 574 SER C CA 1
ATOM 14124 C C . SER C 1 574 ? 118.689 155.608 145.364 1.00 15.65 574 SER C C 1
ATOM 14125 O O . SER C 1 574 ? 118.594 154.968 146.415 1.00 20.67 574 SER C O 1
ATOM 14128 N N . GLY C 1 575 ? 119.560 156.591 145.195 1.00 14.31 575 GLY C N 1
ATOM 14129 C CA . GLY C 1 575 ? 120.354 157.076 146.304 1.00 13.31 575 GLY C CA 1
ATOM 14130 C C . GLY C 1 575 ? 121.764 156.566 146.374 1.00 12.31 575 GLY C C 1
ATOM 14131 O O . GLY C 1 575 ? 122.342 156.557 147.462 1.00 12.62 575 GLY C O 1
ATOM 14132 N N . ALA C 1 576 ? 122.353 156.161 145.257 1.00 13.52 576 ALA C N 1
ATOM 14133 C CA . ALA C 1 576 ? 123.680 155.588 145.296 1.00 9.55 576 ALA C CA 1
ATOM 14134 C C . ALA C 1 576 ? 124.261 155.658 143.896 1.00 12.75 576 ALA C C 1
ATOM 14135 O O . ALA C 1 576 ? 123.529 155.803 142.924 1.00 10.45 576 ALA C O 1
ATOM 14137 N N . ALA C 1 577 ? 125.590 155.545 143.791 1.00 10.58 577 ALA C N 1
ATOM 14138 C CA . ALA C 1 577 ? 126.166 155.393 142.462 1.00 8.47 577 ALA C CA 1
ATOM 14139 C C . ALA C 1 577 ? 125.779 154.052 141.840 1.00 11.84 577 ALA C C 1
ATOM 14140 O O . ALA C 1 577 ? 125.474 153.985 140.647 1.00 12.17 577 ALA C O 1
ATOM 14142 N N . ILE C 1 578 ? 125.788 152.966 142.610 1.00 12.32 578 ILE C N 1
ATOM 14143 C CA . ILE C 1 578 ? 125.303 151.677 142.132 1.00 7.89 578 ILE C CA 1
ATOM 14144 C C . ILE C 1 578 ? 124.237 151.200 143.091 1.00 7.27 578 ILE C C 1
ATOM 14145 O O . ILE C 1 578 ? 124.500 151.070 144.289 1.00 7.79 578 ILE C O 1
ATOM 14150 N N . VAL C 1 579 ? 123.038 150.931 142.576 1.00 7.62 579 VAL C N 1
ATOM 14151 C CA . VAL C 1 579 ? 121.941 150.428 143.399 1.00 6.57 579 VAL C CA 1
ATOM 14152 C C . VAL C 1 579 ? 121.741 148.962 143.070 1.00 6.16 579 VAL C C 1
ATOM 14153 O O . VAL C 1 579 ? 121.644 148.595 141.893 1.00 8.44 579 VAL C O 1
ATOM 14157 N N . VAL C 1 580 ? 121.678 148.111 144.089 1.00 7.43 580 VAL C N 1
ATOM 14158 C CA . VAL C 1 580 ? 121.569 146.670 143.867 1.00 6.92 580 VAL C CA 1
ATOM 14159 C C . VAL C 1 580 ? 120.347 146.168 144.618 1.00 11.77 580 VAL C C 1
ATOM 14160 O O . VAL C 1 580 ? 120.250 146.350 145.837 1.00 15.08 580 VAL C O 1
ATOM 14164 N N . SER C 1 581 ? 119.420 145.526 143.906 1.00 14.88 581 SER C N 1
ATOM 14165 C CA . SER C 1 581 ? 118.173 145.060 144.510 1.00 12.52 581 SER C CA 1
ATOM 14166 C C . SER C 1 581 ? 117.879 143.626 144.075 1.00 15.23 581 SER C C 1
ATOM 14167 O O . SER C 1 581 ? 117.748 143.370 142.876 1.00 17.67 581 SER C O 1
ATOM 14170 N N . SER C 1 582 ? 117.752 142.697 145.035 1.00 12.31 582 SER C N 1
ATOM 14171 C CA . SER C 1 582 ? 117.408 141.289 144.757 1.00 12.77 582 SER C CA 1
ATOM 14172 C C . SER C 1 582 ? 118.439 140.591 143.891 1.00 11.99 582 SER C C 1
ATOM 14173 O O . SER C 1 582 ? 118.092 139.757 143.057 1.00 18.85 582 SER C O 1
ATOM 14176 N N . CYS C 1 583 ? 119.714 140.874 144.106 1.00 14.06 583 CYS C N 1
ATOM 14177 C CA . CYS C 1 583 ? 120.772 140.316 143.270 1.00 12.87 583 CYS C CA 1
ATOM 14178 C C . CYS C 1 583 ? 121.545 139.270 144.053 1.00 13.20 583 CYS C C 1
ATOM 14179 O O . CYS C 1 583 ? 122.054 139.546 145.140 1.00 16.85 583 CYS C O 1
ATOM 14182 N N . LEU C 1 584 ? 121.654 138.077 143.497 1.00 22.32 584 LEU C N 1
ATOM 14183 C CA . LEU C 1 584 ? 122.527 137.071 144.074 1.00 17.03 584 LEU C CA 1
ATOM 14184 C C . LEU C 1 584 ? 123.930 137.271 143.525 1.00 18.96 584 LEU C C 1
ATOM 14185 O O . LEU C 1 584 ? 124.108 137.619 142.356 1.00 19.16 584 LEU C O 1
ATOM 14190 N N . GLY C 1 585 ? 124.929 137.069 144.370 1.00 13.35 585 GLY C N 1
ATOM 14191 C CA . GLY C 1 585 ? 126.294 137.055 143.873 1.00 11.36 585 GLY C CA 1
ATOM 14192 C C . GLY C 1 585 ? 126.795 138.355 143.286 1.00 13.50 585 GLY C C 1
ATOM 14193 O O . GLY C 1 585 ? 127.536 138.335 142.292 1.00 11.51 585 GLY C O 1
ATOM 14194 N N . PHE C 1 586 ? 126.453 139.486 143.897 1.00 10.62 586 PHE C N 1
ATOM 14195 C CA . PHE C 1 586 ? 127.001 140.752 143.440 1.00 9.43 586 PHE C CA 1
ATOM 14196 C C . PHE C 1 586 ? 128.465 140.849 143.844 1.00 11.62 586 PHE C C 1
ATOM 14197 O O . PHE C 1 586 ? 128.870 140.302 144.876 1.00 9.26 586 PHE C O 1
ATOM 14205 N N . LYS C 1 587 ? 129.277 141.502 143.006 1.00 8.16 587 LYS C N 1
ATOM 14206 C CA . LYS C 1 587 ? 130.684 141.651 143.348 1.00 6.62 587 LYS C CA 1
ATOM 14207 C C . LYS C 1 587 ? 131.290 142.845 142.617 1.00 10.27 587 LYS C C 1
ATOM 14208 O O . LYS C 1 587 ? 131.061 143.024 141.422 1.00 9.27 587 LYS C O 1
ATOM 14214 N N . ILE C 1 588 ? 132.042 143.679 143.344 1.00 10.42 588 ILE C N 1
ATOM 14215 C CA . ILE C 1 588 ? 132.767 144.797 142.746 1.00 9.74 588 ILE C CA 1
ATOM 14216 C C . ILE C 1 588 ? 134.164 144.857 143.364 1.00 10.71 588 ILE C C 1
ATOM 14217 O O . ILE C 1 588 ? 134.308 144.814 144.589 1.00 10.29 588 ILE C O 1
ATOM 14222 N N . ASP C 1 589 ? 135.195 144.931 142.521 1.00 11.29 589 ASP C N 1
ATOM 14223 C CA . ASP C 1 589 ? 136.571 145.066 142.990 1.00 11.07 589 ASP C CA 1
ATOM 14224 C C . ASP C 1 589 ? 136.855 146.528 143.319 1.00 19.60 589 ASP C C 1
ATOM 14225 O O . ASP C 1 589 ? 135.977 147.225 143.845 1.00 15.79 589 ASP C O 1
ATOM 14230 N N . SER C 1 590 ? 138.098 146.981 143.145 1.00 13.67 590 SER C N 1
ATOM 14231 C CA . SER C 1 590 ? 138.469 148.280 143.685 1.00 11.11 590 SER C CA 1
ATOM 14232 C C . SER C 1 590 ? 138.704 149.407 142.676 1.00 9.33 590 SER C C 1
ATOM 14233 O O . SER C 1 590 ? 139.819 149.928 142.601 1.00 7.06 590 SER C O 1
ATOM 14236 N N . PRO C 1 591 ? 137.684 149.879 141.960 1.00 10.39 591 PRO C N 1
ATOM 14237 C CA . PRO C 1 591 ? 137.891 150.967 141.008 1.00 9.26 591 PRO C CA 1
ATOM 14238 C C . PRO C 1 591 ? 137.980 152.329 141.670 1.00 10.55 591 PRO C C 1
ATOM 14239 O O . PRO C 1 591 ? 137.590 152.529 142.816 1.00 11.60 591 PRO C O 1
ATOM 14243 N N . HIS C 1 592 ? 138.498 153.286 140.902 1.00 11.51 592 HIS C N 1
ATOM 14244 C CA . HIS C 1 592 ? 138.537 154.662 141.352 1.00 11.85 592 HIS C CA 1
ATOM 14245 C C . HIS C 1 592 ? 137.166 155.277 141.131 1.00 17.62 592 HIS C C 1
ATOM 14246 O O . HIS C 1 592 ? 136.583 155.155 140.051 1.00 13.36 592 HIS C O 1
ATOM 14253 N N . ILE C 1 593 ? 136.650 155.928 142.167 1.00 18.77 593 ILE C N 1
ATOM 14254 C CA . ILE C 1 593 ? 135.333 156.550 142.154 1.00 20.87 593 ILE C CA 1
ATOM 14255 C C . ILE C 1 593 ? 135.485 157.979 142.653 1.00 19.00 593 ILE C C 1
ATOM 14256 O O . ILE C 1 593 ? 136.183 158.211 143.645 1.00 28.50 593 ILE C O 1
ATOM 14261 N N . PHE C 1 594 ? 134.895 158.944 141.951 1.00 15.89 594 PHE C N 1
ATOM 14262 C CA . PHE C 1 594 ? 134.997 160.304 142.466 1.00 15.75 594 PHE C CA 1
ATOM 14263 C C . PHE C 1 594 ? 133.826 161.155 142.013 1.00 18.23 594 PHE C C 1
ATOM 14264 O O . PHE C 1 594 ? 133.105 160.814 141.074 1.00 17.30 594 PHE C O 1
ATOM 14272 N N . LYS C 1 595 ? 133.638 162.264 142.733 1.00 16.10 595 LYS C N 1
ATOM 14273 C CA . LYS C 1 595 ? 132.618 163.265 142.429 1.00 21.20 595 LYS C CA 1
ATOM 14274 C C . LYS C 1 595 ? 131.208 162.666 142.482 1.00 15.49 595 LYS C C 1
ATOM 14275 O O . LYS C 1 595 ? 130.462 162.709 141.509 1.00 15.79 595 LYS C O 1
ATOM 14281 N N . ILE C 1 596 ? 130.843 162.103 143.634 1.00 10.26 596 ILE C N 1
ATOM 14282 C CA . ILE C 1 596 ? 129.583 161.387 143.804 1.00 10.36 596 ILE C CA 1
ATOM 14283 C C . ILE C 1 596 ? 128.657 162.296 144.606 1.00 18.28 596 ILE C C 1
ATOM 14284 O O . ILE C 1 596 ? 128.834 162.456 145.809 1.00 18.27 596 ILE C O 1
ATOM 14289 N N . LYS C 1 597 ? 127.691 162.965 143.978 1.00 16.39 597 LYS C N 1
ATOM 14290 C CA . LYS C 1 597 ? 126.803 163.812 144.778 1.00 13.07 597 LYS C CA 1
ATOM 14291 C C . LYS C 1 597 ? 125.466 163.125 145.016 1.00 14.99 597 LYS C C 1
ATOM 14292 O O . LYS C 1 597 ? 124.413 163.528 144.521 1.00 17.58 597 LYS C O 1
ATOM 14298 N N . THR C 1 598 ? 125.537 162.041 145.766 1.00 12.28 598 THR C N 1
ATOM 14299 C CA . THR C 1 598 ? 124.364 161.332 146.225 1.00 10.87 598 THR C CA 1
ATOM 14300 C C . THR C 1 598 ? 124.719 160.723 147.573 1.00 10.60 598 THR C C 1
ATOM 14301 O O . THR C 1 598 ? 125.810 160.952 148.105 1.00 9.55 598 THR C O 1
ATOM 14305 N N . LEU C 1 599 ? 123.807 159.936 148.137 1.00 12.03 599 LEU C N 1
ATOM 14306 C CA . LEU C 1 599 ? 123.884 159.664 149.570 1.00 8.01 599 LEU C CA 1
ATOM 14307 C C . LEU C 1 599 ? 124.975 158.658 149.898 1.00 8.96 599 LEU C C 1
ATOM 14308 O O . LEU C 1 599 ? 125.548 158.702 150.989 1.00 8.88 599 LEU C O 1
ATOM 14313 N N . SER C 1 600 ? 125.257 157.721 148.985 1.00 10.06 600 SER C N 1
ATOM 14314 C CA . SER C 1 600 ? 126.134 156.582 149.233 1.00 6.12 600 SER C CA 1
ATOM 14315 C C . SER C 1 600 ? 126.756 156.135 147.920 1.00 7.26 600 SER C C 1
ATOM 14316 O O . SER C 1 600 ? 126.309 156.519 146.841 1.00 10.11 600 SER C O 1
ATOM 14319 N N . THR C 1 601 ? 127.770 155.273 148.007 1.00 6.64 601 THR C N 1
ATOM 14320 C CA . THR C 1 601 ? 128.383 154.739 146.783 1.00 8.23 601 THR C CA 1
ATOM 14321 C C . THR C 1 601 ? 127.732 153.436 146.322 1.00 9.77 601 THR C C 1
ATOM 14322 O O . THR C 1 601 ? 127.388 153.304 145.143 1.00 13.67 601 THR C O 1
ATOM 14326 N N . ILE C 1 602 ? 127.548 152.465 147.226 1.00 10.51 602 ILE C N 1
ATOM 14327 C CA . ILE C 1 602 ? 126.834 151.223 146.926 1.00 8.11 602 ILE C CA 1
ATOM 14328 C C . ILE C 1 602 ? 125.601 151.214 147.823 1.00 9.38 602 ILE C C 1
ATOM 14329 O O . ILE C 1 602 ? 125.715 151.483 149.017 1.00 8.62 602 ILE C O 1
ATOM 14334 N N . LYS C 1 603 ? 124.428 150.914 147.264 1.00 5.09 603 LYS C N 1
ATOM 14335 C CA . LYS C 1 603 ? 123.250 150.660 148.085 1.00 4.17 603 LYS C CA 1
ATOM 14336 C C . LYS C 1 603 ? 122.766 149.244 147.835 1.00 3.82 603 LYS C C 1
ATOM 14337 O O . LYS C 1 603 ? 122.625 148.852 146.685 1.00 5.89 603 LYS C O 1
ATOM 14343 N N . LEU C 1 604 ? 122.471 148.495 148.899 1.00 6.40 604 LEU C N 1
ATOM 14344 C CA . LEU C 1 604 ? 122.074 147.086 148.809 1.00 4.64 604 LEU C CA 1
ATOM 14345 C C . LEU C 1 604 ? 120.681 146.931 149.388 1.00 7.60 604 LEU C C 1
ATOM 14346 O O . LEU C 1 604 ? 120.413 147.426 150.482 1.00 10.26 604 LEU C O 1
ATOM 14351 N N . MET C 1 605 ? 119.789 146.241 148.692 1.00 9.68 605 MET C N 1
ATOM 14352 C CA . MET C 1 605 ? 118.449 146.149 149.250 1.00 10.20 605 MET C CA 1
ATOM 14353 C C . MET C 1 605 ? 117.745 144.914 148.703 1.00 12.22 605 MET C C 1
ATOM 14354 O O . MET C 1 605 ? 118.239 144.245 147.795 1.00 12.64 605 MET C O 1
ATOM 14359 N N . ASN C 1 606 ? 116.604 144.597 149.310 1.00 11.20 606 ASN C N 1
ATOM 14360 C CA . ASN C 1 606 ? 115.670 143.588 148.802 1.00 11.94 606 ASN C CA 1
ATOM 14361 C C . ASN C 1 606 ? 116.312 142.205 148.689 1.00 12.07 606 ASN C C 1
ATOM 14362 O O . ASN C 1 606 ? 116.265 141.564 147.643 1.00 12.23 606 ASN C O 1
ATOM 14367 N N . ASN C 1 607 ? 116.906 141.738 149.782 1.00 11.89 607 ASN C N 1
ATOM 14368 C CA . ASN C 1 607 ? 117.411 140.374 149.870 1.00 10.88 607 ASN C CA 1
ATOM 14369 C C . ASN C 1 607 ? 118.558 140.127 148.902 1.00 9.64 607 ASN C C 1
ATOM 14370 O O . ASN C 1 607 ? 118.605 139.114 148.199 1.00 12.85 607 ASN C O 1
ATOM 14375 N N . THR C 1 608 ? 119.500 141.061 148.877 1.00 10.22 608 THR C N 1
ATOM 14376 C CA . THR C 1 608 ? 120.815 140.861 148.267 1.00 10.05 608 THR C CA 1
ATOM 14377 C C . THR C 1 608 ? 121.735 140.320 149.348 1.00 8.26 608 THR C C 1
ATOM 14378 O O . THR C 1 608 ? 122.291 141.093 150.127 1.00 15.64 608 THR C O 1
ATOM 14382 N N . TYR C 1 609 ? 121.952 139.012 149.395 1.00 11.91 609 TYR C N 1
ATOM 14383 C CA . TYR C 1 609 ? 122.439 138.418 150.636 1.00 10.27 609 TYR C CA 1
ATOM 14384 C C . TYR C 1 609 ? 123.819 137.799 150.627 1.00 11.71 609 TYR C C 1
ATOM 14385 O O . TYR C 1 609 ? 124.257 137.323 151.682 1.00 14.21 609 TYR C O 1
ATOM 14394 N N . ASN C 1 610 ? 124.529 137.774 149.515 1.00 10.39 610 ASN C N 1
ATOM 14395 C CA . ASN C 1 610 ? 125.878 137.222 149.535 1.00 9.35 610 ASN C CA 1
ATOM 14396 C C . ASN C 1 610 ? 126.804 138.137 148.764 1.00 11.17 610 ASN C C 1
ATOM 14397 O O . ASN C 1 610 ? 127.518 137.716 147.856 1.00 12.71 610 ASN C O 1
ATOM 14402 N N . TYR C 1 611 ? 126.783 139.425 149.085 1.00 7.73 611 TYR C N 1
ATOM 14403 C CA . TYR C 1 611 ? 127.572 140.320 148.265 1.00 6.80 611 TYR C CA 1
ATOM 14404 C C . TYR C 1 611 ? 129.009 140.331 148.740 1.00 5.49 611 TYR C C 1
ATOM 14405 O O . TYR C 1 611 ? 129.344 139.791 149.787 1.00 6.27 611 TYR C O 1
ATOM 14414 N N . GLU C 1 612 ? 129.880 140.916 147.922 1.00 7.45 612 GLU C N 1
ATOM 14415 C CA . GLU C 1 612 ? 131.291 141.019 148.250 1.00 8.05 612 GLU C CA 1
ATOM 14416 C C . GLU C 1 612 ? 131.830 142.314 147.670 1.00 11.28 612 GLU C C 1
ATOM 14417 O O . GLU C 1 612 ? 131.699 142.549 146.474 1.00 12.68 612 GLU C O 1
ATOM 14423 N N . ILE C 1 613 ? 132.423 143.161 148.506 1.00 13.07 613 ILE C N 1
ATOM 14424 C CA . ILE C 1 613 ? 132.746 144.538 148.115 1.00 8.84 613 ILE C CA 1
ATOM 14425 C C . ILE C 1 613 ? 134.232 144.788 148.316 1.00 8.01 613 ILE C C 1
ATOM 14426 O O . ILE C 1 613 ? 134.727 144.712 149.443 1.00 12.39 613 ILE C O 1
ATOM 14431 N N . GLY C 1 614 ? 134.941 145.091 147.234 1.00 7.37 614 GLY C N 1
ATOM 14432 C CA . GLY C 1 614 ? 136.361 145.367 147.320 1.00 9.20 614 GLY C CA 1
ATOM 14433 C C . GLY C 1 614 ? 136.630 146.777 147.782 1.00 12.26 614 GLY C C 1
ATOM 14434 O O . GLY C 1 614 ? 135.728 147.552 148.106 1.00 9.96 614 GLY C O 1
ATOM 14435 N N . GLY C 1 615 ? 137.914 147.135 147.825 1.00 11.38 615 GLY C N 1
ATOM 14436 C CA . GLY C 1 615 ? 138.188 148.460 148.318 1.00 8.73 615 GLY C CA 1
ATOM 14437 C C . GLY C 1 615 ? 138.311 149.532 147.262 1.00 13.96 615 GLY C C 1
ATOM 14438 O O . GLY C 1 615 ? 139.416 149.876 146.839 1.00 7.71 615 GLY C O 1
ATOM 14439 N N . PHE C 1 616 ? 137.193 150.167 146.921 1.00 13.51 616 PHE C N 1
ATOM 14440 C CA . PHE C 1 616 ? 137.225 151.293 146.007 1.00 10.84 616 PHE C CA 1
ATOM 14441 C C . PHE C 1 616 ? 137.602 152.547 146.791 1.00 14.99 616 PHE C C 1
ATOM 14442 O O . PHE C 1 616 ? 137.842 152.502 147.999 1.00 13.76 616 PHE C O 1
ATOM 14450 N N . THR C 1 617 ? 137.632 153.698 146.119 1.00 16.59 617 THR C N 1
ATOM 14451 C CA . THR C 1 617 ? 138.036 154.938 146.792 1.00 14.83 617 THR C CA 1
ATOM 14452 C C . THR C 1 617 ? 137.053 155.296 147.900 1.00 17.64 617 THR C C 1
ATOM 14453 O O . THR C 1 617 ? 135.853 155.483 147.609 1.00 18.40 617 THR C O 1
ATOM 14457 N N . PRO C 1 618 ? 137.488 155.423 149.156 1.00 15.23 618 PRO C N 1
ATOM 14458 C CA . PRO C 1 618 ? 136.548 155.769 150.235 1.00 20.14 618 PRO C CA 1
ATOM 14459 C C . PRO C 1 618 ? 136.207 157.254 150.288 1.00 18.28 618 PRO C C 1
ATOM 14460 O O . PRO C 1 618 ? 136.944 158.112 149.796 1.00 14.73 618 PRO C O 1
ATOM 14464 N N . ASP C 1 619 ? 135.044 157.545 150.888 1.00 17.78 619 ASP C N 1
ATOM 14465 C CA . ASP C 1 619 ? 134.650 158.920 151.254 1.00 14.33 619 ASP C CA 1
ATOM 14466 C C . ASP C 1 619 ? 134.409 159.810 150.039 1.00 14.57 619 ASP C C 1
ATOM 14467 O O . ASP C 1 619 ? 134.882 160.947 149.985 1.00 23.43 619 ASP C O 1
ATOM 14472 N N . GLU C 1 620 ? 133.654 159.304 149.068 1.00 15.70 620 GLU C N 1
ATOM 14473 C CA . GLU C 1 620 ? 133.305 160.122 147.912 1.00 14.07 620 GLU C CA 1
ATOM 14474 C C . GLU C 1 620 ? 131.863 160.593 147.909 1.00 13.35 620 GLU C C 1
ATOM 14475 O O . GLU C 1 620 ? 131.578 161.632 147.301 1.00 16.61 620 GLU C O 1
ATOM 14481 N N . ALA C 1 621 ? 130.940 159.862 148.538 1.00 8.11 621 ALA C N 1
ATOM 14482 C CA . ALA C 1 621 ? 129.533 160.243 148.555 1.00 6.74 621 ALA C CA 1
ATOM 14483 C C . ALA C 1 621 ? 129.301 161.266 149.662 1.00 6.94 621 ALA C C 1
ATOM 14484 O O . ALA C 1 621 ? 130.245 161.821 150.226 1.00 7.55 621 ALA C O 1
ATOM 14486 N N . LEU C 1 622 ? 128.031 161.506 150.004 1.00 7.38 622 LEU C N 1
ATOM 14487 C CA . LEU C 1 622 ? 127.632 162.502 150.997 1.00 8.67 622 LEU C CA 1
ATOM 14488 C C . LEU C 1 622 ? 127.479 161.951 152.407 1.00 8.57 622 LEU C C 1
ATOM 14489 O O . LEU C 1 622 ? 127.702 162.697 153.372 1.00 9.94 622 LEU C O 1
ATOM 14494 N N . LYS C 1 623 ? 127.002 160.705 152.575 1.00 9.23 623 LYS C N 1
ATOM 14495 C CA . LYS C 1 623 ? 126.775 160.155 153.914 1.00 7.50 623 LYS C CA 1
ATOM 14496 C C . LYS C 1 623 ? 127.476 158.840 154.212 1.00 9.92 623 LYS C C 1
ATOM 14497 O O . LYS C 1 623 ? 128.028 158.707 155.307 1.00 13.37 623 LYS C O 1
ATOM 14503 N N . TYR C 1 624 ? 127.423 157.825 153.334 1.00 6.69 624 TYR C N 1
ATOM 14504 C CA . TYR C 1 624 ? 128.081 156.541 153.618 1.00 9.25 624 TYR C CA 1
ATOM 14505 C C . TYR C 1 624 ? 128.987 156.119 152.468 1.00 9.90 624 TYR C C 1
ATOM 14506 O O . TYR C 1 624 ? 129.029 156.751 151.413 1.00 10.63 624 TYR C O 1
ATOM 14515 N N . ASN C 1 625 ? 129.758 155.046 152.694 1.00 13.54 625 ASN C N 1
ATOM 14516 C CA . ASN C 1 625 ? 130.421 154.295 151.618 1.00 12.04 625 ASN C CA 1
ATOM 14517 C C . ASN C 1 625 ? 129.531 153.168 151.109 1.00 11.36 625 ASN C C 1
ATOM 14518 O O . ASN C 1 625 ? 129.305 153.046 149.904 1.00 11.39 625 ASN C O 1
ATOM 14523 N N . VAL C 1 626 ? 129.022 152.346 152.029 1.00 8.51 626 VAL C N 1
ATOM 14524 C CA . VAL C 1 626 ? 128.083 151.267 151.750 1.00 8.08 626 VAL C CA 1
ATOM 14525 C C . VAL C 1 626 ? 126.838 151.538 152.561 1.00 6.47 626 VAL C C 1
ATOM 14526 O O . VAL C 1 626 ? 126.931 151.808 153.758 1.00 9.56 626 VAL C O 1
ATOM 14530 N N . TRP C 1 627 ? 125.677 151.460 151.923 1.00 9.47 627 TRP C N 1
ATOM 14531 C CA . TRP C 1 627 ? 124.383 151.699 152.566 1.00 9.88 627 TRP C CA 1
ATOM 14532 C C . TRP C 1 627 ? 123.547 150.442 152.379 1.00 8.72 627 TRP C C 1
ATOM 14533 O O . TRP C 1 627 ? 123.107 150.143 151.268 1.00 11.93 627 TRP C O 1
ATOM 14544 N N . ASP C 1 628 ? 123.339 149.699 153.446 1.00 8.85 628 ASP C N 1
ATOM 14545 C CA . ASP C 1 628 ? 122.639 148.428 153.395 1.00 8.80 628 ASP C CA 1
ATOM 14546 C C . ASP C 1 628 ? 121.213 148.676 153.875 1.00 10.27 628 ASP C C 1
ATOM 14547 O O . ASP C 1 628 ? 121.006 149.270 154.937 1.00 11.56 628 ASP C O 1
ATOM 14552 N N . ALA C 1 629 ? 120.231 148.292 153.064 1.00 13.85 629 ALA C N 1
ATOM 14553 C CA . ALA C 1 629 ? 118.830 148.549 153.367 1.00 13.51 629 ALA C CA 1
ATOM 14554 C C . ALA C 1 629 ? 118.009 147.267 153.332 1.00 15.66 629 ALA C C 1
ATOM 14555 O O . ALA C 1 629 ? 116.786 147.317 153.167 1.00 20.46 629 ALA C O 1
ATOM 14557 N N . ASN C 1 630 ? 118.663 146.116 153.475 1.00 14.49 630 ASN C N 1
ATOM 14558 C CA . ASN C 1 630 ? 117.959 144.848 153.585 1.00 17.90 630 ASN C CA 1
ATOM 14559 C C . ASN C 1 630 ? 117.145 144.828 154.878 1.00 23.01 630 ASN C C 1
ATOM 14560 O O . ASN C 1 630 ? 117.687 145.064 155.962 1.00 26.06 630 ASN C O 1
ATOM 14565 N N . GLY C 1 631 ? 115.844 144.547 154.777 1.00 27.87 631 GLY C N 1
ATOM 14566 C CA . GLY C 1 631 ? 114.980 144.711 155.942 1.00 25.98 631 GLY C CA 1
ATOM 14567 C C . GLY C 1 631 ? 113.854 143.718 156.178 1.00 28.10 631 GLY C C 1
ATOM 14568 O O . GLY C 1 631 ? 112.791 144.120 156.664 1.00 28.82 631 GLY C O 1
ATOM 14569 N N . LEU C 1 632 ? 114.023 142.446 155.837 1.00 28.59 632 LEU C N 1
ATOM 14570 C CA . LEU C 1 632 ? 112.972 141.454 156.049 1.00 23.52 632 LEU C CA 1
ATOM 14571 C C . LEU C 1 632 ? 113.425 140.407 157.061 1.00 23.14 632 LEU C C 1
ATOM 14572 O O . LEU C 1 632 ? 114.557 139.909 156.996 1.00 22.04 632 LEU C O 1
ATOM 14577 N N . ALA C 1 633 ? 112.514 140.031 157.965 1.00 19.69 633 ALA C N 1
ATOM 14578 C CA . ALA C 1 633 ? 112.876 139.143 159.065 1.00 18.33 633 ALA C CA 1
ATOM 14579 C C . ALA C 1 633 ? 113.349 137.765 158.595 1.00 20.46 633 ALA C C 1
ATOM 14580 O O . ALA C 1 633 ? 114.126 137.118 159.304 1.00 22.91 633 ALA C O 1
ATOM 14582 N N . THR C 1 634 ? 112.906 137.287 157.426 1.00 19.65 634 THR C N 1
ATOM 14583 C CA . THR C 1 634 ? 113.264 135.939 156.971 1.00 22.06 634 THR C CA 1
ATOM 14584 C C . THR C 1 634 ? 114.515 135.898 156.104 1.00 22.95 634 THR C C 1
ATOM 14585 O O . THR C 1 634 ? 114.830 134.837 155.553 1.00 19.32 634 THR C O 1
ATOM 14589 N N . ASN C 1 635 ? 115.200 137.021 155.921 1.00 21.68 635 ASN C N 1
ATOM 14590 C CA . ASN C 1 635 ? 116.430 137.047 155.149 1.00 17.15 635 ASN C CA 1
ATOM 14591 C C . ASN C 1 635 ? 117.605 136.698 156.053 1.00 21.84 635 ASN C C 1
ATOM 14592 O O . ASN C 1 635 ? 117.605 136.986 157.253 1.00 23.96 635 ASN C O 1
ATOM 14597 N N . ARG C 1 636 ? 118.617 136.073 155.463 1.00 15.70 636 ARG C N 1
ATOM 14598 C CA . ARG C 1 636 ? 119.861 135.793 156.161 1.00 15.93 636 ARG C CA 1
ATOM 14599 C C . ARG C 1 636 ? 120.976 136.360 155.290 1.00 13.61 636 ARG C C 1
ATOM 14600 O O . ARG C 1 636 ? 121.447 135.688 154.370 1.00 15.64 636 ARG C O 1
ATOM 14608 N N . ILE C 1 637 ? 121.379 137.601 155.568 1.00 11.80 637 ILE C N 1
ATOM 14609 C CA . ILE C 1 637 ? 122.408 138.290 154.802 1.00 8.87 637 ILE C CA 1
ATOM 14610 C C . ILE C 1 637 ? 123.767 137.974 155.409 1.00 10.60 637 ILE C C 1
ATOM 14611 O O . ILE C 1 637 ? 123.883 137.800 156.625 1.00 15.61 637 ILE C O 1
ATOM 14616 N N . SER C 1 638 ? 124.808 137.931 154.571 1.00 13.18 638 SER C N 1
ATOM 14617 C CA . SER C 1 638 ? 126.181 137.704 155.033 1.00 12.83 638 SER C CA 1
ATOM 14618 C C . SER C 1 638 ? 127.150 138.213 153.970 1.00 7.82 638 SER C C 1
ATOM 14619 O O . SER C 1 638 ? 127.420 137.497 153.010 1.00 10.16 638 SER C O 1
ATOM 14622 N N . GLY C 1 639 ? 127.714 139.413 154.151 1.00 8.93 639 GLY C N 1
ATOM 14623 C CA . GLY C 1 639 ? 128.553 140.029 153.146 1.00 8.76 639 GLY C CA 1
ATOM 14624 C C . GLY C 1 639 ? 130.012 140.119 153.581 1.00 11.55 639 GLY C C 1
ATOM 14625 O O . GLY C 1 639 ? 130.359 139.839 154.729 1.00 14.91 639 GLY C O 1
ATOM 14626 N N . VAL C 1 640 ? 130.873 140.480 152.633 1.00 9.82 640 VAL C N 1
ATOM 14627 C CA . VAL C 1 640 ? 132.298 140.689 152.876 1.00 11.05 640 VAL C CA 1
ATOM 14628 C C . VAL C 1 640 ? 132.646 142.084 152.370 1.00 9.30 640 VAL C C 1
ATOM 14629 O O . VAL C 1 640 ? 132.402 142.399 151.202 1.00 14.57 640 VAL C O 1
ATOM 14633 N N . ILE C 1 641 ? 133.172 142.938 153.253 1.00 17.45 641 ILE C N 1
ATOM 14634 C CA . ILE C 1 641 ? 133.463 144.344 152.954 1.00 8.88 641 ILE C CA 1
ATOM 14635 C C . ILE C 1 641 ? 134.930 144.603 153.235 1.00 10.40 641 ILE C C 1
ATOM 14636 O O . ILE C 1 641 ? 135.456 144.137 154.253 1.00 12.16 641 ILE C O 1
ATOM 14641 N N . HIS C 1 642 ? 135.610 145.326 152.336 1.00 9.58 642 HIS C N 1
ATOM 14642 C CA . HIS C 1 642 ? 137.029 145.586 152.574 1.00 9.47 642 HIS C CA 1
ATOM 14643 C C . HIS C 1 642 ? 137.201 146.380 153.868 1.00 11.45 642 HIS C C 1
ATOM 14644 O O . HIS C 1 642 ? 136.388 147.268 154.149 1.00 12.93 642 HIS C O 1
ATOM 14651 N N . PRO C 1 643 ? 138.223 146.085 154.699 1.00 12.49 643 PRO C N 1
ATOM 14652 C CA . PRO C 1 643 ? 138.299 146.764 156.012 1.00 11.49 643 PRO C CA 1
ATOM 14653 C C . PRO C 1 643 ? 138.521 148.264 155.931 1.00 11.43 643 PRO C C 1
ATOM 14654 O O . PRO C 1 643 ? 138.103 148.990 156.837 1.00 14.55 643 PRO C O 1
ATOM 14658 N N . ARG C 1 644 ? 139.200 148.768 154.895 1.00 13.76 644 ARG C N 1
ATOM 14659 C CA . ARG C 1 644 ? 139.515 150.190 154.834 1.00 11.02 644 ARG C CA 1
ATOM 14660 C C . ARG C 1 644 ? 138.310 151.051 154.476 1.00 10.15 644 ARG C C 1
ATOM 14661 O O . ARG C 1 644 ? 138.431 152.279 154.451 1.00 12.74 644 ARG C O 1
ATOM 14669 N N . LEU C 1 645 ? 137.177 150.461 154.125 1.00 12.67 645 LEU C N 1
ATOM 14670 C CA . LEU C 1 645 ? 135.996 151.291 153.927 1.00 13.30 645 LEU C CA 1
ATOM 14671 C C . LEU C 1 645 ? 135.288 151.579 155.242 1.00 14.76 645 LEU C C 1
ATOM 14672 O O . LEU C 1 645 ? 134.454 152.487 155.300 1.00 14.57 645 LEU C O 1
ATOM 14677 N N . VAL C 1 646 ? 135.603 150.832 156.297 1.00 17.22 646 VAL C N 1
ATOM 14678 C CA . VAL C 1 646 ? 134.850 150.907 157.545 1.00 13.85 646 VAL C CA 1
ATOM 14679 C C . VAL C 1 646 ? 135.420 151.946 158.488 1.00 11.65 646 VAL C C 1
ATOM 14680 O O . VAL C 1 646 ? 134.672 152.605 159.214 1.00 18.26 646 VAL C O 1
ATOM 14684 N N . ASN C 1 647 ? 136.734 152.068 158.574 1.00 12.24 647 ASN C N 1
ATOM 14685 C CA . ASN C 1 647 ? 137.324 153.102 159.418 1.00 19.08 647 ASN C CA 1
ATOM 14686 C C . ASN C 1 647 ? 137.685 154.332 158.609 1.00 17.39 647 ASN C C 1
ATOM 14687 O O . ASN C 1 647 ? 138.817 154.796 158.652 1.00 21.80 647 ASN C O 1
ATOM 14692 N N . SER C 1 648 ? 136.746 154.890 157.858 1.00 19.66 648 SER C N 1
ATOM 14693 C CA . SER C 1 648 ? 137.019 156.057 157.039 1.00 15.01 648 SER C CA 1
ATOM 14694 C C . SER C 1 648 ? 136.135 157.207 157.499 1.00 17.96 648 SER C C 1
ATOM 14695 O O . SER C 1 648 ? 135.388 157.093 158.473 1.00 22.71 648 SER C O 1
ATOM 14698 N N . ARG C 1 649 ? 136.218 158.331 156.794 1.00 18.43 649 ARG C N 1
ATOM 14699 C CA . ARG C 1 649 ? 135.525 159.528 157.260 1.00 14.89 649 ARG C CA 1
ATOM 14700 C C . ARG C 1 649 ? 134.015 159.366 157.218 1.00 18.08 649 ARG C C 1
ATOM 14701 O O . ARG C 1 649 ? 133.301 160.030 157.979 1.00 17.63 649 ARG C O 1
ATOM 14709 N N . LEU C 1 650 ? 133.504 158.493 156.348 1.00 15.48 650 LEU C N 1
ATOM 14710 C CA . LEU C 1 650 ? 132.069 158.247 156.233 1.00 13.42 650 LEU C CA 1
ATOM 14711 C C . LEU C 1 650 ? 131.657 156.867 156.760 1.00 13.98 650 LEU C C 1
ATOM 14712 O O . LEU C 1 650 ? 130.632 156.749 157.436 1.00 13.59 650 LEU C O 1
ATOM 14717 N N . GLY C 1 651 ? 132.433 155.815 156.494 1.00 15.81 651 GLY C N 1
ATOM 14718 C CA . GLY C 1 651 ? 132.113 154.513 157.059 1.00 13.57 651 GLY C CA 1
ATOM 14719 C C . GLY C 1 651 ? 130.891 153.870 156.404 1.00 15.01 651 GLY C C 1
ATOM 14720 O O . GLY C 1 651 ? 130.481 154.223 155.301 1.00 16.26 651 GLY C O 1
ATOM 14721 N N . ILE C 1 652 ? 130.303 152.903 157.112 1.00 11.99 652 ILE C N 1
ATOM 14722 C CA . ILE C 1 652 ? 129.145 152.171 156.627 1.00 12.28 652 ILE C CA 1
ATOM 14723 C C . ILE C 1 652 ? 128.026 152.305 157.653 1.00 9.00 652 ILE C C 1
ATOM 14724 O O . ILE C 1 652 ? 128.265 152.629 158.812 1.00 10.80 652 ILE C O 1
ATOM 14729 N N . ASN C 1 653 ? 126.781 152.068 157.219 1.00 11.42 653 ASN C N 1
ATOM 14730 C CA . ASN C 1 653 ? 125.679 152.252 158.155 1.00 8.69 653 ASN C CA 1
ATOM 14731 C C . ASN C 1 653 ? 125.602 151.077 159.100 1.00 7.66 653 ASN C C 1
ATOM 14732 O O . ASN C 1 653 ? 126.324 150.087 158.960 1.00 9.22 653 ASN C O 1
ATOM 14737 N N . SER C 1 654 ? 124.709 151.176 160.091 1.00 8.12 654 SER C N 1
ATOM 14738 C CA . SER C 1 654 ? 124.629 150.150 161.129 1.00 5.64 654 SER C CA 1
ATOM 14739 C C . SER C 1 654 ? 124.220 148.789 160.576 1.00 6.26 654 SER C C 1
ATOM 14740 O O . SER C 1 654 ? 124.662 147.745 161.085 1.00 9.89 654 SER C O 1
ATOM 14743 N N . VAL C 1 655 ? 123.347 148.761 159.561 1.00 7.61 655 VAL C N 1
ATOM 14744 C CA . VAL C 1 655 ? 122.876 147.485 159.008 1.00 6.53 655 VAL C CA 1
ATOM 14745 C C . VAL C 1 655 ? 123.977 146.796 158.213 1.00 8.17 655 VAL C C 1
ATOM 14746 O O . VAL C 1 655 ? 124.088 145.560 158.208 1.00 8.66 655 VAL C O 1
ATOM 14750 N N . ALA C 1 656 ? 124.808 147.568 157.510 1.00 7.19 656 ALA C N 1
ATOM 14751 C CA . ALA C 1 656 ? 125.904 146.930 156.794 1.00 8.76 656 ALA C CA 1
ATOM 14752 C C . ALA C 1 656 ? 126.852 146.253 157.760 1.00 7.27 656 ALA C C 1
ATOM 14753 O O . ALA C 1 656 ? 127.302 145.129 157.500 1.00 11.37 656 ALA C O 1
ATOM 14755 N N . PHE C 1 657 ? 127.165 146.906 158.891 1.00 7.79 657 PHE C N 1
ATOM 14756 C CA . PHE C 1 657 ? 128.035 146.320 159.927 1.00 8.10 657 PHE C CA 1
ATOM 14757 C C . PHE C 1 657 ? 127.396 145.098 160.572 1.00 11.15 657 PHE C C 1
ATOM 14758 O O . PHE C 1 657 ? 128.090 144.143 160.945 1.00 10.12 657 PHE C O 1
ATOM 14766 N N . ASP C 1 658 ? 126.084 145.139 160.780 1.00 9.87 658 ASP C N 1
ATOM 14767 C CA . ASP C 1 658 ? 125.358 143.948 161.202 1.00 6.38 658 ASP C CA 1
ATOM 14768 C C . ASP C 1 658 ? 125.639 142.765 160.278 1.00 11.73 658 ASP C C 1
ATOM 14769 O O . ASP C 1 658 ? 125.842 141.636 160.740 1.00 10.89 658 ASP C O 1
ATOM 14774 N N . ASN C 1 659 ? 125.623 142.997 158.964 1.00 7.88 659 ASN C N 1
ATOM 14775 C CA . ASN C 1 659 ? 125.707 141.910 157.990 1.00 8.20 659 ASN C CA 1
ATOM 14776 C C . ASN C 1 659 ? 127.140 141.599 157.525 1.00 8.42 659 ASN C C 1
ATOM 14777 O O . ASN C 1 659 ? 127.312 140.824 156.584 1.00 9.81 659 ASN C O 1
ATOM 14782 N N . MET C 1 660 ? 128.158 142.183 158.138 1.00 10.20 660 MET C N 1
ATOM 14783 C CA . MET C 1 660 ? 129.527 142.075 157.635 1.00 9.27 660 MET C CA 1
ATOM 14784 C C . MET C 1 660 ? 130.188 140.897 158.335 1.00 8.33 660 MET C C 1
ATOM 14785 O O . MET C 1 660 ? 130.518 140.979 159.517 1.00 8.05 660 MET C O 1
ATOM 14790 N N . SER C 1 661 ? 130.383 139.793 157.620 1.00 8.11 661 SER C N 1
ATOM 14791 C CA . SER C 1 661 ? 130.924 138.615 158.290 1.00 8.25 661 SER C CA 1
ATOM 14792 C C . SER C 1 661 ? 132.348 138.822 158.738 1.00 6.87 661 SER C C 1
ATOM 14793 O O . SER C 1 661 ? 132.786 138.198 159.705 1.00 11.40 661 SER C O 1
ATOM 14796 N N . ASN C 1 662 ? 133.105 139.680 158.074 1.00 11.09 662 ASN C N 1
ATOM 14797 C CA . ASN C 1 662 ? 134.491 139.864 158.488 1.00 9.53 662 ASN C CA 1
ATOM 14798 C C . ASN C 1 662 ? 134.651 141.047 159.432 1.00 10.47 662 ASN C C 1
ATOM 14799 O O . ASN C 1 662 ? 135.654 141.755 159.377 1.00 14.66 662 ASN C O 1
ATOM 14804 N N . LYS C 1 663 ? 133.693 141.282 160.340 1.00 8.25 663 LYS C N 1
ATOM 14805 C CA . LYS C 1 663 ? 133.764 142.475 161.186 1.00 11.06 663 LYS C CA 1
ATOM 14806 C C . LYS C 1 663 ? 134.886 142.440 162.202 1.00 13.44 663 LYS C C 1
ATOM 14807 O O . LYS C 1 663 ? 135.254 143.501 162.720 1.00 22.38 663 LYS C O 1
ATOM 14813 N N . LEU C 1 664 ? 135.449 141.271 162.525 1.00 13.71 664 LEU C N 1
ATOM 14814 C CA . LEU C 1 664 ? 136.558 141.236 163.472 1.00 15.95 664 LEU C CA 1
ATOM 14815 C C . LEU C 1 664 ? 137.890 141.570 162.819 1.00 16.15 664 LEU C C 1
ATOM 14816 O O . LEU C 1 664 ? 138.938 141.388 163.449 1.00 15.08 664 LEU C O 1
ATOM 14821 N N . ASP C 1 665 ? 137.890 142.010 161.568 1.00 16.26 665 ASP C N 1
ATOM 14822 C CA . ASP C 1 665 ? 139.119 142.503 160.973 1.00 19.10 665 ASP C CA 1
ATOM 14823 C C . ASP C 1 665 ? 139.320 143.998 161.199 1.00 21.37 665 ASP C C 1
ATOM 14824 O O . ASP C 1 665 ? 140.390 144.515 160.870 1.00 22.68 665 ASP C O 1
ATOM 14829 N N . VAL C 1 666 ? 138.318 144.701 161.720 1.00 18.81 666 VAL C N 1
ATOM 14830 C CA . VAL C 1 666 ? 138.410 146.137 161.956 1.00 16.80 666 VAL C CA 1
ATOM 14831 C C . VAL C 1 666 ? 138.099 146.519 163.385 1.00 14.87 666 VAL C C 1
ATOM 14832 O O . VAL C 1 666 ? 138.382 147.661 163.774 1.00 18.65 666 VAL C O 1
ATOM 14836 N N . SER C 1 667 ? 137.545 145.616 164.184 1.00 15.57 667 SER C N 1
ATOM 14837 C CA . SER C 1 667 ? 137.022 145.964 165.489 1.00 15.11 667 SER C CA 1
ATOM 14838 C C . SER C 1 667 ? 137.295 144.840 166.474 1.00 15.81 667 SER C C 1
ATOM 14839 O O . SER C 1 667 ? 137.618 143.715 166.091 1.00 17.74 667 SER C O 1
ATOM 14842 N N . SER C 1 668 ? 137.169 145.162 167.759 1.00 13.23 668 SER C N 1
ATOM 14843 C CA . SER C 1 668 ? 137.142 144.153 168.804 1.00 16.67 668 SER C CA 1
ATOM 14844 C C . SER C 1 668 ? 136.083 144.563 169.814 1.00 16.69 668 SER C C 1
ATOM 14845 O O . SER C 1 668 ? 135.686 145.731 169.879 1.00 13.38 668 SER C O 1
ATOM 14848 N N . LEU C 1 669 ? 135.622 143.598 170.604 1.00 11.62 669 LEU C N 1
ATOM 14849 C CA . LEU C 1 669 ? 134.613 143.885 171.618 1.00 14.27 669 LEU C CA 1
ATOM 14850 C C . LEU C 1 669 ? 135.237 144.583 172.815 1.00 16.79 669 LEU C C 1
ATOM 14851 O O . LEU C 1 669 ? 136.214 144.082 173.394 1.00 14.19 669 LEU C O 1
ATOM 14856 N N . ILE C 1 670 ? 134.646 145.709 173.217 1.00 11.04 670 ILE C N 1
ATOM 14857 C CA . ILE C 1 670 ? 135.016 146.376 174.460 1.00 14.29 670 ILE C CA 1
ATOM 14858 C C . ILE C 1 670 ? 134.001 146.142 175.565 1.00 10.22 670 ILE C C 1
ATOM 14859 O O . ILE C 1 670 ? 134.195 146.627 176.683 1.00 12.74 670 ILE C O 1
ATOM 14864 N N . HIS C 1 671 ? 132.919 145.430 175.283 1.00 11.20 671 HIS C N 1
ATOM 14865 C CA . HIS C 1 671 ? 132.000 144.973 176.313 1.00 10.46 671 HIS C CA 1
ATOM 14866 C C . HIS C 1 671 ? 131.218 143.824 175.722 1.00 13.13 671 HIS C C 1
ATOM 14867 O O . HIS C 1 671 ? 130.651 143.956 174.632 1.00 13.67 671 HIS C O 1
ATOM 14874 N N . ASN C 1 672 ? 131.202 142.696 176.424 1.00 17.06 672 ASN C N 1
ATOM 14875 C CA . ASN C 1 672 ? 130.436 141.533 175.987 1.00 12.77 672 ASN C CA 1
ATOM 14876 C C . ASN C 1 672 ? 129.810 140.908 177.214 1.00 11.66 672 ASN C C 1
ATOM 14877 O O . ASN C 1 672 ? 130.533 140.440 178.099 1.00 17.21 672 ASN C O 1
ATOM 14882 N N . GLU C 1 673 ? 128.488 140.884 177.272 1.00 10.95 673 GLU C N 1
ATOM 14883 C CA . GLU C 1 673 ? 127.809 140.406 178.467 1.00 13.03 673 GLU C CA 1
ATOM 14884 C C . GLU C 1 673 ? 126.537 139.678 178.056 1.00 14.69 673 GLU C C 1
ATOM 14885 O O . GLU C 1 673 ? 125.864 140.100 177.113 1.00 18.40 673 GLU C O 1
ATOM 14891 N N . THR C 1 674 ? 126.202 138.595 178.765 1.00 10.99 674 THR C N 1
ATOM 14892 C CA . THR C 1 674 ? 124.946 137.884 178.544 1.00 13.75 674 THR C CA 1
ATOM 14893 C C . THR C 1 674 ? 124.404 137.400 179.888 1.00 13.64 674 THR C C 1
ATOM 14894 O O . THR C 1 674 ? 125.077 137.480 180.917 1.00 16.13 674 THR C O 1
ATOM 14898 N N . SER C 1 675 ? 123.170 136.910 179.896 1.00 12.86 675 SER C N 1
ATOM 14899 C CA . SER C 1 675 ? 122.562 136.470 181.147 1.00 14.32 675 SER C CA 1
ATOM 14900 C C . SER C 1 675 ? 123.009 135.055 181.522 1.00 20.28 675 SER C C 1
ATOM 14901 O O . SER C 1 675 ? 123.367 134.246 180.660 1.00 22.85 675 SER C O 1
ATOM 14904 N N . GLN C 1 676 ? 123.001 134.759 182.827 1.00 24.76 676 GLN C N 1
ATOM 14905 C CA . GLN C 1 676 ? 123.413 133.447 183.329 1.00 24.16 676 GLN C CA 1
ATOM 14906 C C . GLN C 1 676 ? 122.377 132.379 182.976 1.00 25.06 676 GLN C C 1
ATOM 14907 O O . GLN C 1 676 ? 121.296 132.663 182.451 1.00 26.16 676 GLN C O 1
ATOM 14913 N N . ILE C 1 677 ? 122.713 131.125 183.272 1.00 31.57 677 ILE C N 1
ATOM 14914 C CA . ILE C 1 677 ? 121.800 130.012 183.004 1.00 26.73 677 ILE C CA 1
ATOM 14915 C C . ILE C 1 677 ? 120.913 129.730 184.202 1.00 27.35 677 ILE C C 1
ATOM 14916 O O . ILE C 1 677 ? 119.693 129.554 184.077 1.00 25.63 677 ILE C O 1
ATOM 14921 N N . ILE C 1 678 ? 121.527 129.699 185.378 1.00 29.23 678 ILE C N 1
ATOM 14922 C CA . ILE C 1 678 ? 120.845 129.347 186.617 1.00 31.34 678 ILE C CA 1
ATOM 14923 C C . ILE C 1 678 ? 120.672 130.630 187.410 1.00 32.92 678 ILE C C 1
ATOM 14924 O O . ILE C 1 678 ? 121.659 131.311 187.714 1.00 32.00 678 ILE C O 1
ATOM 14929 N N . GLY C 1 679 ? 119.428 130.970 187.742 1.00 29.00 679 GLY C N 1
ATOM 14930 C CA . GLY C 1 679 ? 119.183 132.196 188.482 1.00 21.10 679 GLY C CA 1
ATOM 14931 C C . GLY C 1 679 ? 119.761 132.142 189.882 1.00 31.46 679 GLY C C 1
ATOM 14932 O O . GLY C 1 679 ? 119.993 131.078 190.452 1.00 37.50 679 GLY C O 1
ATOM 14933 N N . LEU C 1 680 ? 120.007 133.325 190.443 1.00 31.07 680 LEU C N 1
ATOM 14934 C CA . LEU C 1 680 ? 120.470 133.453 191.816 1.00 31.73 680 LEU C CA 1
ATOM 14935 C C . LEU C 1 680 ? 119.296 133.711 192.752 1.00 36.77 680 LEU C C 1
ATOM 14936 O O . LEU C 1 680 ? 118.265 134.259 192.351 1.00 42.19 680 LEU C O 1
ATOM 14941 N N . THR C 1 681 ? 119.465 133.328 194.005 1.00 37.66 681 THR C N 1
ATOM 14942 C CA . THR C 1 681 ? 118.393 133.501 194.980 1.00 47.00 681 THR C CA 1
ATOM 14943 C C . THR C 1 681 ? 118.375 134.936 195.499 1.00 41.55 681 THR C C 1
ATOM 14944 O O . THR C 1 681 ? 119.420 135.453 195.905 1.00 34.43 681 THR C O 1
ATOM 14948 N N . PRO C 1 682 ? 117.209 135.613 195.512 1.00 38.11 682 PRO C N 1
ATOM 14949 C CA . PRO C 1 682 ? 115.904 135.159 195.024 1.00 37.75 682 PRO C CA 1
ATOM 14950 C C . PRO C 1 682 ? 115.513 135.724 193.654 1.00 38.74 682 PRO C C 1
ATOM 14951 O O . PRO C 1 682 ? 115.875 136.848 193.305 1.00 38.89 682 PRO C O 1
ATOM 14955 N N . SER C 1 683 ? 114.757 134.944 192.895 1.00 33.15 683 SER C N 1
ATOM 14956 C CA . SER C 1 683 ? 114.426 135.324 191.526 1.00 31.84 683 SER C CA 1
ATOM 14957 C C . SER C 1 683 ? 113.318 134.421 191.018 1.00 34.00 683 SER C C 1
ATOM 14958 O O . SER C 1 683 ? 113.051 133.365 191.596 1.00 37.01 683 SER C O 1
ATOM 14961 N N . THR C 1 684 ? 112.687 134.841 189.917 1.00 32.98 684 THR C N 1
ATOM 14962 C CA . THR C 1 684 ? 111.602 134.087 189.291 1.00 31.81 684 THR C CA 1
ATOM 14963 C C . THR C 1 684 ? 111.918 133.695 187.847 1.00 29.02 684 THR C C 1
ATOM 14964 O O . THR C 1 684 ? 111.004 133.401 187.069 1.00 33.84 684 THR C O 1
ATOM 14968 N N . GLY C 1 685 ? 113.188 133.694 187.475 1.00 29.22 685 GLY C N 1
ATOM 14969 C CA . GLY C 1 685 ? 113.574 133.398 186.111 1.00 21.02 685 GLY C CA 1
ATOM 14970 C C . GLY C 1 685 ? 115.034 133.741 185.940 1.00 25.20 685 GLY C C 1
ATOM 14971 O O . GLY C 1 685 ? 115.690 134.245 186.859 1.00 31.49 685 GLY C O 1
ATOM 14972 N N . SER C 1 686 ? 115.558 133.514 184.741 1.00 26.60 686 SER C N 1
ATOM 14973 C CA . SER C 1 686 ? 116.958 133.820 184.461 1.00 24.83 686 SER C CA 1
ATOM 14974 C C . SER C 1 686 ? 117.139 134.446 183.078 1.00 25.13 686 SER C C 1
ATOM 14975 O O . SER C 1 686 ? 118.010 134.037 182.314 1.00 26.54 686 SER C O 1
ATOM 14978 N N . ASN C 1 687 ? 116.304 135.432 182.760 1.00 19.41 687 ASN C N 1
ATOM 14979 C CA . ASN C 1 687 ? 116.353 136.111 181.465 1.00 17.67 687 ASN C CA 1
ATOM 14980 C C . ASN C 1 687 ? 117.293 137.318 181.378 1.00 21.50 687 ASN C C 1
ATOM 14981 O O . ASN C 1 687 ? 117.535 137.838 180.290 1.00 17.56 687 ASN C O 1
ATOM 14986 N N . VAL C 1 688 ? 117.814 137.763 182.515 1.00 21.16 688 VAL C N 1
ATOM 14987 C CA . VAL C 1 688 ? 118.702 138.927 182.564 1.00 17.30 688 VAL C CA 1
ATOM 14988 C C . VAL C 1 688 ? 119.811 138.716 183.583 1.00 18.92 688 VAL C C 1
ATOM 14989 O O . VAL C 1 688 ? 119.762 137.767 184.350 1.00 21.61 688 VAL C O 1
ATOM 14993 N N . PRO C 1 689 ? 120.856 139.556 183.543 1.00 17.56 689 PRO C N 1
ATOM 14994 C CA . PRO C 1 689 ? 121.943 139.457 184.524 1.00 14.89 689 PRO C CA 1
ATOM 14995 C C . PRO C 1 689 ? 121.387 139.659 185.935 1.00 19.87 689 PRO C C 1
ATOM 14996 O O . PRO C 1 689 ? 120.543 140.530 186.137 1.00 22.47 689 PRO C O 1
ATOM 15000 N N . HIS C 1 690 ? 121.867 138.879 186.898 1.00 16.51 690 HIS C N 1
ATOM 15001 C CA . HIS C 1 690 ? 121.367 138.954 188.273 1.00 16.07 690 HIS C CA 1
ATOM 15002 C C . HIS C 1 690 ? 122.312 139.668 189.224 1.00 17.39 690 HIS C C 1
ATOM 15003 O O . HIS C 1 690 ? 121.942 139.889 190.380 1.00 22.33 690 HIS C O 1
ATOM 15010 N N . THR C 1 691 ? 123.517 140.034 188.777 1.00 17.70 691 THR C N 1
ATOM 15011 C CA . THR C 1 691 ? 124.465 140.800 189.575 1.00 22.57 691 THR C CA 1
ATOM 15012 C C . THR C 1 691 ? 124.946 142.006 188.780 1.00 24.03 691 THR C C 1
ATOM 15013 O O . THR C 1 691 ? 124.732 142.114 187.570 1.00 22.49 691 THR C O 1
ATOM 15017 N N . ARG C 1 692 ? 125.630 142.910 189.483 1.00 25.01 692 ARG C N 1
ATOM 15018 C CA . ARG C 1 692 ? 126.210 144.119 188.906 1.00 24.13 692 ARG C CA 1
ATOM 15019 C C . ARG C 1 692 ? 127.712 143.970 188.665 1.00 24.61 692 ARG C C 1
ATOM 15020 O O . ARG C 1 692 ? 128.460 144.938 188.808 1.00 26.30 692 ARG C O 1
ATOM 15028 N N . ILE C 1 693 ? 128.162 142.759 188.320 1.00 24.93 693 ILE C N 1
ATOM 15029 C CA . ILE C 1 693 ? 129.587 142.437 188.211 1.00 23.53 693 ILE C CA 1
ATOM 15030 C C . ILE C 1 693 ? 130.270 143.220 187.101 1.00 23.16 693 ILE C C 1
ATOM 15031 O O . ILE C 1 693 ? 131.472 143.497 187.179 1.00 23.95 693 ILE C O 1
ATOM 15036 N N . MET C 1 694 ? 129.549 143.558 186.043 1.00 20.83 694 MET C N 1
ATOM 15037 C CA . MET C 1 694 ? 130.150 144.186 184.880 1.00 15.51 694 MET C CA 1
ATOM 15038 C C . MET C 1 694 ? 130.143 145.705 184.949 1.00 19.85 694 MET C C 1
ATOM 15039 O O . MET C 1 694 ? 130.646 146.341 184.017 1.00 21.36 694 MET C O 1
ATOM 15044 N N . TRP C 1 695 ? 129.572 146.314 185.997 1.00 16.24 695 TRP C N 1
ATOM 15045 C CA . TRP C 1 695 ? 129.307 147.748 186.000 1.00 14.18 695 TRP C CA 1
ATOM 15046 C C . TRP C 1 695 ? 129.912 148.408 187.223 1.00 15.23 695 TRP C C 1
ATOM 15047 O O . TRP C 1 695 ? 129.822 147.878 188.334 1.00 22.05 695 TRP C O 1
ATOM 15058 N N . SER C 1 696 ? 130.514 149.579 187.010 1.00 13.64 696 SER C N 1
ATOM 15059 C CA . SER C 1 696 ? 131.175 150.322 188.073 1.00 15.79 696 SER C CA 1
ATOM 15060 C C . SER C 1 696 ? 130.206 151.100 188.960 1.00 21.17 696 SER C C 1
ATOM 15061 O O . SER C 1 696 ? 130.537 151.366 190.119 1.00 20.71 696 SER C O 1
ATOM 15064 N N . ASN C 1 697 ? 129.030 151.486 188.451 1.00 18.02 697 ASN C N 1
ATOM 15065 C CA . ASN C 1 697 ? 128.109 152.340 189.193 1.00 19.58 697 ASN C CA 1
ATOM 15066 C C . ASN C 1 697 ? 126.694 151.785 189.092 1.00 21.09 697 ASN C C 1
ATOM 15067 O O . ASN C 1 697 ? 126.402 150.905 188.278 1.00 21.85 697 ASN C O 1
ATOM 15072 N N . GLY C 1 698 ? 125.808 152.297 189.934 1.00 19.06 698 GLY C N 1
ATOM 15073 C CA . GLY C 1 698 ? 124.406 151.933 189.870 1.00 16.27 698 GLY C CA 1
ATOM 15074 C C . GLY C 1 698 ? 124.047 150.854 190.863 1.00 17.05 698 GLY C C 1
ATOM 15075 O O . GLY C 1 698 ? 124.740 150.629 191.854 1.00 23.52 698 GLY C O 1
ATOM 15076 N N . ALA C 1 699 ? 122.944 150.161 190.580 1.00 19.07 699 ALA C N 1
ATOM 15077 C CA . ALA C 1 699 ? 122.457 149.146 191.506 1.00 20.44 699 ALA C CA 1
ATOM 15078 C C . ALA C 1 699 ? 121.469 148.232 190.791 1.00 12.76 699 ALA C C 1
ATOM 15079 O O . ALA C 1 699 ? 121.056 148.500 189.664 1.00 17.81 699 ALA C O 1
ATOM 15081 N N . MET C 1 700 ? 121.098 147.138 191.453 1.00 18.51 700 MET C N 1
ATOM 15082 C CA . MET C 1 700 ? 120.003 146.308 190.964 1.00 16.03 700 MET C CA 1
ATOM 15083 C C . MET C 1 700 ? 118.678 146.903 191.399 1.00 16.14 700 MET C C 1
ATOM 15084 O O . MET C 1 700 ? 118.582 147.580 192.422 1.00 23.58 700 MET C O 1
ATOM 15089 N N . TYR C 1 701 ? 117.641 146.640 190.607 1.00 23.60 701 TYR C N 1
ATOM 15090 C CA . TYR C 1 701 ? 116.362 147.298 190.831 1.00 22.81 701 TYR C CA 1
ATOM 15091 C C . TYR C 1 701 ? 115.750 146.895 192.160 1.00 29.47 701 TYR C C 1
ATOM 15092 O O . TYR C 1 701 ? 115.226 147.741 192.896 1.00 30.10 701 TYR C O 1
ATOM 15101 N N . SER C 1 702 ? 115.788 145.607 192.482 1.00 33.46 702 SER C N 1
ATOM 15102 C CA . SER C 1 702 ? 115.138 145.116 193.686 1.00 38.48 702 SER C CA 1
ATOM 15103 C C . SER C 1 702 ? 115.869 143.872 194.160 1.00 41.08 702 SER C C 1
ATOM 15104 O O . SER C 1 702 ? 116.278 143.040 193.348 1.00 40.07 702 SER C O 1
ATOM 15107 N N . SER C 1 703 ? 116.020 143.750 195.475 1.00 46.08 703 SER C N 1
ATOM 15108 C CA . SER C 1 703 ? 116.751 142.645 196.080 1.00 47.98 703 SER C CA 1
ATOM 15109 C C . SER C 1 703 ? 115.870 141.448 196.411 1.00 50.18 703 SER C C 1
ATOM 15110 O O . SER C 1 703 ? 116.383 140.448 196.921 1.00 45.80 703 SER C O 1
ATOM 15113 N N . THR C 1 704 ? 114.560 141.528 196.156 1.00 43.52 704 THR C N 1
ATOM 15114 C CA . THR C 1 704 ? 113.665 140.396 196.365 1.00 42.73 704 THR C CA 1
ATOM 15115 C C . THR C 1 704 ? 113.345 139.635 195.083 1.00 52.14 704 THR C C 1
ATOM 15116 O O . THR C 1 704 ? 112.928 138.474 195.160 1.00 45.86 704 THR C O 1
ATOM 15120 N N . ASP C 1 705 ? 113.507 140.255 193.915 1.00 38.32 705 ASP C N 1
ATOM 15121 C CA . ASP C 1 705 ? 113.414 139.546 192.638 1.00 33.97 705 ASP C CA 1
ATOM 15122 C C . ASP C 1 705 ? 114.541 140.076 191.760 1.00 25.73 705 ASP C C 1
ATOM 15123 O O . ASP C 1 705 ? 114.397 141.118 191.123 1.00 28.55 705 ASP C O 1
ATOM 15128 N N . LEU C 1 706 ? 115.657 139.354 191.732 1.00 28.79 706 LEU C N 1
ATOM 15129 C CA . LEU C 1 706 ? 116.781 139.775 190.914 1.00 21.69 706 LEU C CA 1
ATOM 15130 C C . LEU C 1 706 ? 116.481 139.696 189.426 1.00 22.08 706 LEU C C 1
ATOM 15131 O O . LEU C 1 706 ? 117.241 140.254 188.631 1.00 24.00 706 LEU C O 1
ATOM 15136 N N . ASN C 1 707 ? 115.424 138.999 189.016 1.00 21.86 707 ASN C N 1
ATOM 15137 C CA . ASN C 1 707 ? 115.116 138.878 187.593 1.00 22.37 707 ASN C CA 1
ATOM 15138 C C . ASN C 1 707 ? 114.446 140.118 187.039 1.00 25.47 707 ASN C C 1
ATOM 15139 O O . ASN C 1 707 ? 114.015 140.097 185.885 1.00 24.95 707 ASN C O 1
ATOM 15144 N N . ASN C 1 708 ? 114.317 141.177 187.843 1.00 26.91 708 ASN C N 1
ATOM 15145 C CA . ASN C 1 708 ? 113.915 142.476 187.332 1.00 22.66 708 ASN C CA 1
ATOM 15146 C C . ASN C 1 708 ? 115.070 143.204 186.664 1.00 27.54 708 ASN C C 1
ATOM 15147 O O . ASN C 1 708 ? 114.832 144.140 185.896 1.00 27.38 708 ASN C O 1
ATOM 15152 N N . GLY C 1 709 ? 116.304 142.804 186.942 1.00 22.30 709 GLY C N 1
ATOM 15153 C CA . GLY C 1 709 ? 117.442 143.391 186.271 1.00 25.14 709 GLY C CA 1
ATOM 15154 C C . GLY C 1 709 ? 117.933 144.665 186.935 1.00 22.89 709 GLY C C 1
ATOM 15155 O O . GLY C 1 709 ? 117.605 144.979 188.081 1.00 21.44 709 GLY C O 1
ATOM 15156 N N . PHE C 1 710 ? 118.742 145.408 186.175 1.00 22.85 710 PHE C N 1
ATOM 15157 C CA . PHE C 1 710 ? 119.365 146.640 186.633 1.00 19.90 710 PHE C CA 1
ATOM 15158 C C . PHE C 1 710 ? 118.320 147.703 186.943 1.00 17.18 710 PHE C C 1
ATOM 15159 O O . PHE C 1 710 ? 117.180 147.653 186.473 1.00 21.92 710 PHE C O 1
ATOM 15167 N N . ARG C 1 711 ? 118.729 148.686 187.734 1.00 18.87 711 ARG C N 1
ATOM 15168 C CA . ARG C 1 711 ? 117.893 149.842 188.048 1.00 16.59 711 ARG C CA 1
ATOM 15169 C C . ARG C 1 711 ? 118.197 150.958 187.063 1.00 21.19 711 ARG C C 1
ATOM 15170 O O . ARG C 1 711 ? 119.370 151.278 186.818 1.00 18.43 711 ARG C O 1
ATOM 15178 N N . LEU C 1 712 ? 117.149 151.558 186.508 1.00 19.90 712 LEU C N 1
ATOM 15179 C CA . LEU C 1 712 ? 117.276 152.653 185.554 1.00 17.30 712 LEU C CA 1
ATOM 15180 C C . LEU C 1 712 ? 116.847 153.946 186.248 1.00 19.67 712 LEU C C 1
ATOM 15181 O O . LEU C 1 712 ? 115.692 154.076 186.668 1.00 19.76 712 LEU C O 1
ATOM 15186 N N . ASN C 1 713 ? 117.767 154.893 186.377 1.00 20.05 713 ASN C N 1
ATOM 15187 C CA . ASN C 1 713 ? 117.452 156.154 187.028 1.00 18.03 713 ASN C CA 1
ATOM 15188 C C . ASN C 1 713 ? 117.201 157.238 185.989 1.00 22.33 713 ASN C C 1
ATOM 15189 O O . ASN C 1 713 ? 117.665 157.158 184.852 1.00 26.19 713 ASN C O 1
ATOM 15194 N N . TYR C 1 714 ? 116.471 158.269 186.399 1.00 18.25 714 TYR C N 1
ATOM 15195 C CA . TYR C 1 714 ? 116.065 159.316 185.473 1.00 19.12 714 TYR C CA 1
ATOM 15196 C C . TYR C 1 714 ? 117.246 160.178 185.043 1.00 22.31 714 TYR C C 1
ATOM 15197 O O . TYR C 1 714 ? 118.110 160.531 185.851 1.00 24.05 714 TYR C O 1
ATOM 15206 N N . LEU C 1 715 ? 117.267 160.543 183.764 1.00 23.17 715 LEU C N 1
ATOM 15207 C CA . LEU C 1 715 ? 118.207 161.528 183.238 1.00 19.37 715 LEU C CA 1
ATOM 15208 C C . LEU C 1 715 ? 117.470 162.355 182.201 1.00 21.02 715 LEU C C 1
ATOM 15209 O O . LEU C 1 715 ? 116.842 161.793 181.302 1.00 21.74 715 LEU C O 1
ATOM 15214 N N . SER C 1 716 ? 117.547 163.683 182.309 1.00 20.41 716 SER C N 1
ATOM 15215 C CA . SER C 1 716 ? 116.644 164.516 181.518 1.00 17.94 716 SER C CA 1
ATOM 15216 C C . SER C 1 716 ? 117.005 164.507 180.039 1.00 18.36 716 SER C C 1
ATOM 15217 O O . SER C 1 716 ? 116.118 164.559 179.178 1.00 16.22 716 SER C O 1
ATOM 15220 N N . ASN C 1 717 ? 118.291 164.468 179.717 1.00 20.11 717 ASN C N 1
ATOM 15221 C CA . ASN C 1 717 ? 118.718 164.461 178.323 1.00 18.32 717 ASN C CA 1
ATOM 15222 C C . ASN C 1 717 ? 120.025 163.707 178.218 1.00 21.33 717 ASN C C 1
ATOM 15223 O O . ASN C 1 717 ? 120.699 163.455 179.216 1.00 20.65 717 ASN C O 1
ATOM 15228 N N . HIS C 1 718 ? 120.399 163.369 176.992 1.00 24.20 718 HIS C N 1
ATOM 15229 C CA . HIS C 1 718 ? 121.552 162.494 176.855 1.00 19.91 718 HIS C CA 1
ATOM 15230 C C . HIS C 1 718 ? 122.875 163.216 177.017 1.00 25.11 718 HIS C C 1
ATOM 15231 O O . HIS C 1 718 ? 123.919 162.558 177.030 1.00 22.49 718 HIS C O 1
ATOM 15238 N N . ASN C 1 719 ? 122.870 164.538 177.148 1.00 26.41 719 ASN C N 1
ATOM 15239 C CA . ASN C 1 719 ? 124.100 165.288 177.335 1.00 22.27 719 ASN C CA 1
ATOM 15240 C C . ASN C 1 719 ? 124.262 165.789 178.762 1.00 23.36 719 ASN C C 1
ATOM 15241 O O . ASN C 1 719 ? 125.122 166.636 179.014 1.00 25.92 719 ASN C O 1
ATOM 15246 N N . GLU C 1 720 ? 123.459 165.289 179.693 1.00 21.86 720 GLU C N 1
ATOM 15247 C CA . GLU C 1 720 ? 123.546 165.696 181.084 1.00 22.34 720 GLU C CA 1
ATOM 15248 C C . GLU C 1 720 ? 124.616 164.891 181.812 1.00 25.41 720 GLU C C 1
ATOM 15249 O O . GLU C 1 720 ? 124.997 163.805 181.371 1.00 27.21 720 GLU C O 1
ATOM 15255 N N . PRO C 1 721 ? 125.132 165.406 182.926 1.00 25.74 721 PRO C N 1
ATOM 15256 C CA . PRO C 1 721 ? 126.130 164.643 183.688 1.00 24.32 721 PRO C CA 1
ATOM 15257 C C . PRO C 1 721 ? 125.536 163.396 184.324 1.00 26.65 721 PRO C C 1
ATOM 15258 O O . PRO C 1 721 ? 124.433 163.422 184.869 1.00 30.18 721 PRO C O 1
ATOM 15262 N N . LEU C 1 722 ? 126.292 162.297 184.262 1.00 22.86 722 LEU C N 1
ATOM 15263 C CA . LEU C 1 722 ? 125.919 161.041 184.900 1.00 21.91 722 LEU C CA 1
ATOM 15264 C C . LEU C 1 722 ? 126.483 161.008 186.320 1.00 26.28 722 LEU C C 1
ATOM 15265 O O . LEU C 1 722 ? 127.609 161.456 186.561 1.00 26.45 722 LEU C O 1
ATOM 15270 N N . THR C 1 723 ? 125.694 160.498 187.262 1.00 24.26 723 THR C N 1
ATOM 15271 C CA . THR C 1 723 ? 126.049 160.432 188.676 1.00 23.91 723 THR C CA 1
ATOM 15272 C C . THR C 1 723 ? 126.272 158.984 189.109 1.00 25.29 723 THR C C 1
ATOM 15273 O O . THR C 1 723 ? 125.939 158.048 188.375 1.00 27.46 723 THR C O 1
ATOM 15277 N N . PRO C 1 724 ? 126.866 158.754 190.288 1.00 26.24 724 PRO C N 1
ATOM 15278 C CA . PRO C 1 724 ? 127.029 157.368 190.763 1.00 22.69 724 PRO C CA 1
ATOM 15279 C C . PRO C 1 724 ? 125.726 156.625 191.014 1.00 23.02 724 PRO C C 1
ATOM 15280 O O . PRO C 1 724 ? 125.769 155.414 191.250 1.00 24.33 724 PRO C O 1
ATOM 15284 N N . MET C 1 725 ? 124.575 157.290 190.972 1.00 28.11 725 MET C N 1
ATOM 15285 C CA . MET C 1 725 ? 123.324 156.546 191.060 1.00 21.27 725 MET C CA 1
ATOM 15286 C C . MET C 1 725 ? 122.988 155.824 189.767 1.00 25.33 725 MET C C 1
ATOM 15287 O O . MET C 1 725 ? 122.271 154.819 189.796 1.00 26.81 725 MET C O 1
ATOM 15292 N N . HIS C 1 726 ? 123.479 156.318 188.631 1.00 22.58 726 HIS C N 1
ATOM 15293 C CA . HIS C 1 726 ? 123.167 155.731 187.340 1.00 16.67 726 HIS C CA 1
ATOM 15294 C C . HIS C 1 726 ? 124.043 154.522 187.069 1.00 20.21 726 HIS C C 1
ATOM 15295 O O . HIS C 1 726 ? 125.143 154.390 187.605 1.00 26.54 726 HIS C O 1
ATOM 15302 N N . LEU C 1 727 ? 123.564 153.648 186.190 1.00 19.75 727 LEU C N 1
ATOM 15303 C CA . LEU C 1 727 ? 124.304 152.451 185.788 1.00 17.68 727 LEU C CA 1
ATOM 15304 C C . LEU C 1 727 ? 125.156 152.789 184.573 1.00 19.64 727 LEU C C 1
ATOM 15305 O O . LEU C 1 727 ? 124.638 152.892 183.454 1.00 20.11 727 LEU C O 1
ATOM 15310 N N . TYR C 1 728 ? 126.466 152.958 184.770 1.00 15.65 728 TYR C N 1
ATOM 15311 C CA . TYR C 1 728 ? 127.319 153.394 183.670 1.00 14.66 728 TYR C CA 1
ATOM 15312 C C . TYR C 1 728 ? 128.768 152.978 183.932 1.00 12.91 728 TYR C C 1
ATOM 15313 O O . TYR C 1 728 ? 129.145 152.620 185.047 1.00 13.40 728 TYR C O 1
ATOM 15322 N N . ASN C 1 729 ? 129.575 153.028 182.870 1.00 8.67 729 ASN C N 1
ATOM 15323 C CA . ASN C 1 729 ? 130.979 152.658 182.910 1.00 11.75 729 ASN C CA 1
ATOM 15324 C C . ASN C 1 729 ? 131.776 153.733 182.187 1.00 12.04 729 ASN C C 1
ATOM 15325 O O . ASN C 1 729 ? 131.261 154.363 181.260 1.00 12.11 729 ASN C O 1
ATOM 15330 N N . GLU C 1 730 ? 133.059 153.876 182.558 1.00 11.62 730 GLU C N 1
ATOM 15331 C CA . GLU C 1 730 ? 133.933 154.885 181.979 1.00 13.50 730 GLU C CA 1
ATOM 15332 C C . GLU C 1 730 ? 135.307 154.327 181.637 1.00 12.66 730 GLU C C 1
ATOM 15333 O O . GLU C 1 730 ? 135.945 153.694 182.479 1.00 14.62 730 GLU C O 1
ATOM 15339 N N . PHE C 1 731 ? 135.809 154.629 180.438 1.00 14.57 731 PHE C N 1
ATOM 15340 C CA . PHE C 1 731 ? 137.190 154.286 180.129 1.00 14.70 731 PHE C CA 1
ATOM 15341 C C . PHE C 1 731 ? 137.841 155.386 179.302 1.00 13.73 731 PHE C C 1
ATOM 15342 O O . PHE C 1 731 ? 137.162 156.149 178.615 1.00 20.56 731 PHE C O 1
ATOM 15350 N N . SER C 1 732 ? 139.171 155.457 179.348 1.00 11.11 732 SER C N 1
ATOM 15351 C CA . SER C 1 732 ? 139.908 156.514 178.671 1.00 16.72 732 SER C CA 1
ATOM 15352 C C . SER C 1 732 ? 140.641 155.982 177.444 1.00 19.90 732 SER C C 1
ATOM 15353 O O . SER C 1 732 ? 141.092 154.837 177.425 1.00 25.00 732 SER C O 1
ATOM 15356 N N . VAL C 1 733 ? 140.763 156.839 176.413 1.00 22.61 733 VAL C N 1
ATOM 15357 C CA . VAL C 1 733 ? 141.277 156.478 175.092 1.00 21.22 733 VAL C CA 1
ATOM 15358 C C . VAL C 1 733 ? 142.341 157.479 174.649 1.00 21.75 733 VAL C C 1
ATOM 15359 O O . VAL C 1 733 ? 142.330 158.637 175.063 1.00 22.24 733 VAL C O 1
ATOM 15363 N N . SER C 1 734 ? 143.247 157.027 173.772 1.00 28.69 734 SER C N 1
ATOM 15364 C CA . SER C 1 734 ? 144.253 157.856 173.089 1.00 22.73 734 SER C CA 1
ATOM 15365 C C . SER C 1 734 ? 145.199 158.535 174.085 1.00 23.85 734 SER C C 1
ATOM 15366 O O . SER C 1 734 ? 145.183 159.753 174.287 1.00 24.75 734 SER C O 1
ATOM 15369 N N . GLU C 1 735 ? 146.033 157.707 174.715 1.00 29.95 735 GLU C N 1
ATOM 15370 C CA . GLU C 1 735 ? 146.861 158.167 175.824 1.00 27.07 735 GLU C CA 1
ATOM 15371 C C . GLU C 1 735 ? 148.317 158.178 175.346 1.00 23.80 735 GLU C C 1
ATOM 15372 O O . GLU C 1 735 ? 149.068 157.225 175.558 1.00 26.80 735 GLU C O 1
ATOM 15378 N N . PHE C 1 736 ? 148.725 159.269 174.710 1.00 30.58 736 PHE C N 1
ATOM 15379 C CA . PHE C 1 736 ? 150.097 159.400 174.242 1.00 27.28 736 PHE C CA 1
ATOM 15380 C C . PHE C 1 736 ? 150.864 160.352 175.151 1.00 26.23 736 PHE C C 1
ATOM 15381 O O . PHE C 1 736 ? 150.279 161.153 175.882 1.00 28.17 736 PHE C O 1
ATOM 15389 N N . GLY C 1 737 ? 152.189 160.243 175.115 1.00 22.07 737 GLY C N 1
ATOM 15390 C CA . GLY C 1 737 ? 153.025 160.951 176.063 1.00 26.18 737 GLY C CA 1
ATOM 15391 C C . GLY C 1 737 ? 153.388 162.360 175.631 1.00 25.02 737 GLY C C 1
ATOM 15392 O O . GLY C 1 737 ? 152.959 162.870 174.599 1.00 28.25 737 GLY C O 1
ATOM 15393 N N . GLY C 1 738 ? 154.236 162.992 176.444 1.00 30.62 738 GLY C N 1
ATOM 15394 C CA . GLY C 1 738 ? 154.567 164.389 176.229 1.00 29.89 738 GLY C CA 1
ATOM 15395 C C . GLY C 1 738 ? 155.448 164.655 175.027 1.00 32.01 738 GLY C C 1
ATOM 15396 O O . GLY C 1 738 ? 155.432 165.773 174.499 1.00 31.37 738 GLY C O 1
ATOM 15397 N N . SER C 1 739 ? 156.211 163.664 174.578 1.00 29.17 739 SER C N 1
ATOM 15398 C CA . SER C 1 739 ? 157.115 163.839 173.448 1.00 28.68 739 SER C CA 1
ATOM 15399 C C . SER C 1 739 ? 156.459 163.540 172.110 1.00 31.88 739 SER C C 1
ATOM 15400 O O . SER C 1 739 ? 157.149 163.537 171.086 1.00 33.34 739 SER C O 1
ATOM 15403 N N . VAL C 1 740 ? 155.157 163.268 172.091 1.00 34.65 740 VAL C N 1
ATOM 15404 C CA . VAL C 1 740 ? 154.423 162.966 170.870 1.00 32.24 740 VAL C CA 1
ATOM 15405 C C . VAL C 1 740 ? 153.493 164.129 170.576 1.00 40.36 740 VAL C C 1
ATOM 15406 O O . VAL C 1 740 ? 152.724 164.554 171.447 1.00 45.48 740 VAL C O 1
ATOM 15410 N N . THR C 1 741 ? 153.565 164.643 169.355 1.00 46.46 741 THR C N 1
ATOM 15411 C CA . THR C 1 741 ? 152.610 165.635 168.881 1.00 50.13 741 THR C CA 1
ATOM 15412 C C . THR C 1 741 ? 151.292 164.983 168.475 1.00 58.08 741 THR C C 1
ATOM 15413 O O . THR C 1 741 ? 151.273 163.875 167.932 1.00 55.21 741 THR C O 1
ATOM 15417 N N . GLU C 1 742 ? 150.181 165.680 168.746 1.00 60.01 742 GLU C N 1
ATOM 15418 C CA . GLU C 1 742 ? 148.860 165.121 168.453 1.00 66.44 742 GLU C CA 1
ATOM 15419 C C . GLU C 1 742 ? 148.642 164.910 166.956 1.00 56.14 742 GLU C C 1
ATOM 15420 O O . GLU C 1 742 ? 147.903 163.999 166.561 1.00 47.74 742 GLU C O 1
ATOM 15426 N N . SER C 1 743 ? 149.265 165.741 166.109 1.00 52.85 743 SER C N 1
ATOM 15427 C CA . SER C 1 743 ? 149.167 165.552 164.664 1.00 43.28 743 SER C CA 1
ATOM 15428 C C . SER C 1 743 ? 149.795 164.239 164.204 1.00 41.18 743 SER C C 1
ATOM 15429 O O . SER C 1 743 ? 149.409 163.717 163.152 1.00 38.17 743 SER C O 1
ATOM 15432 N N . ASN C 1 744 ? 150.705 163.684 164.998 1.00 41.63 744 ASN C N 1
ATOM 15433 C CA . ASN C 1 744 ? 151.345 162.418 164.653 1.00 33.31 744 ASN C CA 1
ATOM 15434 C C . ASN C 1 744 ? 150.680 161.226 165.340 1.00 32.54 744 ASN C C 1
ATOM 15435 O O . ASN C 1 744 ? 150.536 160.159 164.747 1.00 34.45 744 ASN C O 1
ATOM 15440 N N . ALA C 1 745 ? 150.286 161.416 166.594 1.00 41.06 745 ALA C N 1
ATOM 15441 C CA . ALA C 1 745 ? 149.658 160.362 167.392 1.00 39.06 745 ALA C CA 1
ATOM 15442 C C . ALA C 1 745 ? 148.309 159.851 166.878 1.00 36.98 745 ALA C C 1
ATOM 15443 O O . ALA C 1 745 ? 148.037 158.651 166.972 1.00 30.16 745 ALA C O 1
ATOM 15445 N N . LEU C 1 746 ? 147.474 160.785 166.408 1.00 30.88 746 LEU C N 1
ATOM 15446 C CA . LEU C 1 746 ? 146.116 160.559 165.866 1.00 27.82 746 LEU C CA 1
ATOM 15447 C C . LEU C 1 746 ? 145.072 160.165 166.920 1.00 30.56 746 LEU C C 1
ATOM 15448 O O . LEU C 1 746 ? 145.293 160.331 168.118 1.00 33.14 746 LEU C O 1
ATOM 15453 N N . ASP C 1 747 ? 143.947 159.626 166.460 1.00 25.90 747 ASP C N 1
ATOM 15454 C CA . ASP C 1 747 ? 142.852 159.218 167.339 1.00 25.24 747 ASP C CA 1
ATOM 15455 C C . ASP C 1 747 ? 142.732 157.702 167.408 1.00 19.32 747 ASP C C 1
ATOM 15456 O O . ASP C 1 747 ? 142.840 157.014 166.395 1.00 20.72 747 ASP C O 1
ATOM 15461 N N . GLU C 1 748 ? 142.520 157.188 168.615 1.00 20.85 748 GLU C N 1
ATOM 15462 C CA . GLU C 1 748 ? 142.422 155.749 168.838 1.00 20.35 748 GLU C CA 1
ATOM 15463 C C . GLU C 1 748 ? 141.152 155.045 168.345 1.00 15.43 748 GLU C C 1
ATOM 15464 O O . GLU C 1 748 ? 141.241 153.976 167.746 1.00 24.69 748 GLU C O 1
ATOM 15470 N N . ILE C 1 749 ? 139.979 155.627 168.581 1.00 22.25 749 ILE C N 1
ATOM 15471 C CA . ILE C 1 749 ? 138.747 154.961 168.181 1.00 16.04 749 ILE C CA 1
ATOM 15472 C C . ILE C 1 749 ? 137.970 155.896 167.262 1.00 13.82 749 ILE C C 1
ATOM 15473 O O . ILE C 1 749 ? 137.868 157.096 167.529 1.00 19.79 749 ILE C O 1
ATOM 15478 N N . LYS C 1 750 ? 137.455 155.356 166.157 1.00 16.26 750 LYS C N 1
ATOM 15479 C CA . LYS C 1 750 ? 136.725 156.151 165.182 1.00 12.21 750 LYS C CA 1
ATOM 15480 C C . LYS C 1 750 ? 135.216 156.012 165.334 1.00 14.36 750 LYS C C 1
ATOM 15481 O O . LYS C 1 750 ? 134.518 157.022 165.442 1.00 21.30 750 LYS C O 1
ATOM 15487 N N . TYR C 1 751 ? 134.689 154.786 165.371 1.00 13.45 751 TYR C N 1
ATOM 15488 C CA . TYR C 1 751 ? 133.260 154.554 165.531 1.00 13.96 751 TYR C CA 1
ATOM 15489 C C . TYR C 1 751 ? 133.032 153.512 166.616 1.00 15.05 751 TYR C C 1
ATOM 15490 O O . TYR C 1 751 ? 133.912 152.712 166.935 1.00 14.89 751 TYR C O 1
ATOM 15499 N N . ILE C 1 752 ? 131.821 153.502 167.167 1.00 10.71 752 ILE C N 1
ATOM 15500 C CA . ILE C 1 752 ? 131.428 152.491 168.138 1.00 8.32 752 ILE C CA 1
ATOM 15501 C C . ILE C 1 752 ? 130.079 151.922 167.714 1.00 11.79 752 ILE C C 1
ATOM 15502 O O . ILE C 1 752 ? 129.121 152.679 167.538 1.00 12.20 752 ILE C O 1
ATOM 15507 N N . PHE C 1 753 ? 129.999 150.602 167.530 1.00 7.88 753 PHE C N 1
ATOM 15508 C CA . PHE C 1 753 ? 128.750 149.941 167.172 1.00 8.37 753 PHE C CA 1
ATOM 15509 C C . PHE C 1 753 ? 128.215 149.178 168.392 1.00 8.04 753 PHE C C 1
ATOM 15510 O O . PHE C 1 753 ? 128.935 148.375 168.986 1.00 11.94 753 PHE C O 1
ATOM 15518 N N . ILE C 1 754 ? 126.969 149.446 168.780 1.00 6.71 754 ILE C N 1
ATOM 15519 C CA . ILE C 1 754 ? 126.342 148.838 169.950 1.00 5.07 754 ILE C CA 1
ATOM 15520 C C . ILE C 1 754 ? 125.239 147.906 169.471 1.00 5.90 754 ILE C C 1
ATOM 15521 O O . ILE C 1 754 ? 124.375 148.320 168.695 1.00 6.10 754 ILE C O 1
ATOM 15526 N N . GLN C 1 755 ? 125.246 146.655 169.943 1.00 7.00 755 GLN C N 1
ATOM 15527 C CA . GLN C 1 755 ? 124.202 145.682 169.637 1.00 5.34 755 GLN C CA 1
ATOM 15528 C C . GLN C 1 755 ? 123.461 145.325 170.914 1.00 5.70 755 GLN C C 1
ATOM 15529 O O . GLN C 1 755 ? 124.082 145.103 171.952 1.00 8.08 755 GLN C O 1
ATOM 15535 N N . THR C 1 756 ? 122.137 145.276 170.843 1.00 6.80 756 THR C N 1
ATOM 15536 C CA . THR C 1 756 ? 121.382 144.738 171.969 1.00 6.63 756 THR C CA 1
ATOM 15537 C C . THR C 1 756 ? 120.015 144.306 171.473 1.00 9.75 756 THR C C 1
ATOM 15538 O O . THR C 1 756 ? 119.728 144.335 170.269 1.00 12.50 756 THR C O 1
ATOM 15542 N N . THR C 1 757 ? 119.187 143.841 172.404 1.00 17.13 757 THR C N 1
ATOM 15543 C CA . THR C 1 757 ? 117.926 143.197 172.065 1.00 15.79 757 THR C CA 1
ATOM 15544 C C . THR C 1 757 ? 116.836 144.206 171.713 1.00 20.98 757 THR C C 1
ATOM 15545 O O . THR C 1 757 ? 116.797 145.324 172.231 1.00 20.41 757 THR C O 1
ATOM 15549 N N . TYR C 1 758 ? 115.917 143.772 170.850 1.00 19.25 758 TYR C N 1
ATOM 15550 C CA . TYR C 1 758 ? 114.814 144.592 170.381 1.00 18.30 758 TYR C CA 1
ATOM 15551 C C . TYR C 1 758 ? 113.604 144.472 171.313 1.00 22.47 758 TYR C C 1
ATOM 15552 O O . TYR C 1 758 ? 113.402 143.458 171.987 1.00 25.26 758 TYR C O 1
ATOM 15561 N N . ALA C 1 759 ? 112.821 145.546 171.372 1.00 23.49 759 ALA C N 1
ATOM 15562 C CA . ALA C 1 759 ? 111.526 145.570 172.031 1.00 19.48 759 ALA C CA 1
ATOM 15563 C C . ALA C 1 759 ? 110.709 146.642 171.332 1.00 20.03 759 ALA C C 1
ATOM 15564 O O . ALA C 1 759 ? 111.263 147.532 170.684 1.00 22.07 759 ALA C O 1
ATOM 15566 N N . ASN C 1 760 ? 109.382 146.542 171.433 1.00 24.41 760 ASN C N 1
ATOM 15567 C CA . ASN C 1 760 ? 108.531 147.439 170.656 1.00 28.41 760 ASN C CA 1
ATOM 15568 C C . ASN C 1 760 ? 108.366 148.807 171.298 1.00 28.42 760 ASN C C 1
ATOM 15569 O O . ASN C 1 760 ? 108.011 149.760 170.598 1.00 34.46 760 ASN C O 1
ATOM 15574 N N . SER C 1 761 ? 108.618 148.935 172.599 1.00 29.40 761 SER C N 1
ATOM 15575 C CA . SER C 1 761 ? 108.465 150.215 173.280 1.00 28.58 761 SER C CA 1
ATOM 15576 C C . SER C 1 761 ? 109.199 150.162 174.611 1.00 27.68 761 SER C C 1
ATOM 15577 O O . SER C 1 761 ? 109.667 149.109 175.049 1.00 28.21 761 SER C O 1
ATOM 15580 N N . GLY C 1 762 ? 109.291 151.313 175.248 1.00 31.89 762 GLY C N 1
ATOM 15581 C CA . GLY C 1 762 ? 109.876 151.412 176.570 1.00 25.02 762 GLY C CA 1
ATOM 15582 C C . GLY C 1 762 ? 110.533 152.760 176.756 1.00 27.99 762 GLY C C 1
ATOM 15583 O O . GLY C 1 762 ? 111.019 153.381 175.817 1.00 28.28 762 GLY C O 1
ATOM 15584 N N . ASP C 1 763 ? 110.554 153.215 178.015 1.00 27.75 763 ASP C N 1
ATOM 15585 C CA . ASP C 1 763 ? 111.185 154.481 178.379 1.00 22.11 763 ASP C CA 1
ATOM 15586 C C . ASP C 1 763 ? 112.669 154.361 178.684 1.00 23.43 763 ASP C C 1
ATOM 15587 O O . ASP C 1 763 ? 113.344 155.391 178.768 1.00 19.98 763 ASP C O 1
ATOM 15592 N N . GLY C 1 764 ? 113.187 153.148 178.869 1.00 18.84 764 GLY C N 1
ATOM 15593 C CA . GLY C 1 764 ? 114.606 152.984 179.137 1.00 13.20 764 GLY C CA 1
ATOM 15594 C C . GLY C 1 764 ? 115.450 153.308 177.922 1.00 14.49 764 GLY C C 1
ATOM 15595 O O . GLY C 1 764 ? 114.990 153.263 176.785 1.00 16.22 764 GLY C O 1
ATOM 15596 N N . ARG C 1 765 ? 116.716 153.663 178.169 1.00 16.75 765 ARG C N 1
ATOM 15597 C CA . ARG C 1 765 ? 117.590 154.135 177.102 1.00 10.26 765 ARG C CA 1
ATOM 15598 C C . ARG C 1 765 ? 118.998 153.640 177.346 1.00 13.98 765 ARG C C 1
ATOM 15599 O O . ARG C 1 765 ? 119.456 153.579 178.492 1.00 13.28 765 ARG C O 1
ATOM 15607 N N . PHE C 1 766 ? 119.679 153.292 176.257 1.00 17.28 766 PHE C N 1
ATOM 15608 C CA . PHE C 1 766 ? 121.117 153.070 176.288 1.00 11.57 766 PHE C CA 1
ATOM 15609 C C . PHE C 1 766 ? 121.789 154.376 175.914 1.00 15.52 766 PHE C C 1
ATOM 15610 O O . PHE C 1 766 ? 121.479 154.946 174.867 1.00 16.76 766 PHE C O 1
ATOM 15618 N N . ILE C 1 767 ? 122.712 154.852 176.754 1.00 14.52 767 ILE C N 1
ATOM 15619 C CA . ILE C 1 767 ? 123.311 156.168 176.574 1.00 12.52 767 ILE C CA 1
ATOM 15620 C C . ILE C 1 767 ? 124.816 156.031 176.403 1.00 12.68 767 ILE C C 1
ATOM 15621 O O . ILE C 1 767 ? 125.448 155.197 177.060 1.00 16.25 767 ILE C O 1
ATOM 15626 N N . ILE C 1 768 ? 125.391 156.858 175.523 1.00 11.28 768 ILE C N 1
ATOM 15627 C CA . ILE C 1 768 ? 126.834 156.904 175.320 1.00 10.74 768 ILE C CA 1
ATOM 15628 C C . ILE C 1 768 ? 127.276 158.359 175.184 1.00 9.69 768 ILE C C 1
ATOM 15629 O O . ILE C 1 768 ? 126.546 159.192 174.631 1.00 11.00 768 ILE C O 1
ATOM 15634 N N . GLN C 1 769 ? 128.445 158.680 175.756 1.00 9.44 769 GLN C N 1
ATOM 15635 C CA . GLN C 1 769 ? 128.997 160.031 175.805 1.00 9.03 769 GLN C CA 1
ATOM 15636 C C . GLN C 1 769 ? 130.494 160.001 175.525 1.00 9.97 769 GLN C C 1
ATOM 15637 O O . GLN C 1 769 ? 131.206 159.157 176.073 1.00 17.50 769 GLN C O 1
ATOM 15643 N N . ALA C 1 770 ? 130.968 160.926 174.681 1.00 12.49 770 ALA C N 1
ATOM 15644 C CA . ALA C 1 770 ? 132.389 161.191 174.478 1.00 14.75 770 ALA C CA 1
ATOM 15645 C C . ALA C 1 770 ? 132.730 162.520 175.124 1.00 17.88 770 ALA C C 1
ATOM 15646 O O . ALA C 1 770 ? 132.087 163.535 174.817 1.00 19.68 770 ALA C O 1
ATOM 15648 N N . LEU C 1 771 ? 133.757 162.508 175.992 1.00 17.79 771 LEU C N 1
ATOM 15649 C CA . LEU C 1 771 ? 134.122 163.625 176.856 1.00 22.74 771 LEU C CA 1
ATOM 15650 C C . LEU C 1 771 ? 135.583 163.985 176.639 1.00 24.91 771 LEU C C 1
ATOM 15651 O O . LEU C 1 771 ? 136.423 163.121 176.350 1.00 24.63 771 LEU C O 1
ATOM 15656 N N . ASP C 1 772 ? 135.888 165.261 176.811 1.00 24.67 772 ASP C N 1
ATOM 15657 C CA . ASP C 1 772 ? 137.251 165.727 176.629 1.00 32.82 772 ASP C CA 1
ATOM 15658 C C . ASP C 1 772 ? 138.002 165.643 177.954 1.00 37.30 772 ASP C C 1
ATOM 15659 O O . ASP C 1 772 ? 137.489 165.133 178.956 1.00 35.87 772 ASP C O 1
ATOM 15664 N N . ALA C 1 773 ? 139.228 166.170 177.970 1.00 41.30 773 ALA C N 1
ATOM 15665 C CA . ALA C 1 773 ? 140.123 165.943 179.102 1.00 48.17 773 ALA C CA 1
ATOM 15666 C C . ALA C 1 773 ? 139.555 166.522 180.393 1.00 50.61 773 ALA C C 1
ATOM 15667 O O . ALA C 1 773 ? 139.672 165.907 181.460 1.00 44.98 773 ALA C O 1
ATOM 15669 N N . SER C 1 774 ? 138.949 167.705 180.321 1.00 48.56 774 SER C N 1
ATOM 15670 C CA . SER C 1 774 ? 138.367 168.341 181.504 1.00 48.31 774 SER C CA 1
ATOM 15671 C C . SER C 1 774 ? 136.881 168.030 181.665 1.00 50.62 774 SER C C 1
ATOM 15672 O O . SER C 1 774 ? 136.071 168.928 181.885 1.00 49.94 774 SER C O 1
ATOM 15675 N N . GLY C 1 775 ? 136.504 166.756 181.557 1.00 47.63 775 GLY C N 1
ATOM 15676 C CA . GLY C 1 775 ? 135.163 166.323 181.911 1.00 39.14 775 GLY C CA 1
ATOM 15677 C C . GLY C 1 775 ? 134.010 166.788 181.035 1.00 41.56 775 GLY C C 1
ATOM 15678 O O . GLY C 1 775 ? 132.923 166.208 181.098 1.00 37.41 775 GLY C O 1
ATOM 15679 N N . SER C 1 776 ? 134.217 167.837 180.237 1.00 38.55 776 SER C N 1
ATOM 15680 C CA . SER C 1 776 ? 133.151 168.404 179.414 1.00 30.80 776 SER C CA 1
ATOM 15681 C C . SER C 1 776 ? 132.686 167.417 178.348 1.00 31.88 776 SER C C 1
ATOM 15682 O O . SER C 1 776 ? 133.484 166.644 177.812 1.00 36.55 776 SER C O 1
ATOM 15685 N N . VAL C 1 777 ? 131.394 167.454 178.015 1.00 30.85 777 VAL C N 1
ATOM 15686 C CA . VAL C 1 777 ? 130.829 166.517 177.040 1.00 28.73 777 VAL C CA 1
ATOM 15687 C C . VAL C 1 777 ? 131.018 167.066 175.628 1.00 26.09 777 VAL C C 1
ATOM 15688 O O . VAL C 1 777 ? 130.427 168.086 175.265 1.00 28.18 777 VAL C O 1
ATOM 15692 N N . LEU C 1 778 ? 131.832 166.378 174.819 1.00 22.42 778 LEU C N 1
ATOM 15693 C CA . LEU C 1 778 ? 131.977 166.765 173.416 1.00 18.43 778 LEU C CA 1
ATOM 15694 C C . LEU C 1 778 ? 130.799 166.303 172.576 1.00 22.58 778 LEU C C 1
ATOM 15695 O O . LEU C 1 778 ? 130.301 167.059 171.737 1.00 24.28 778 LEU C O 1
ATOM 15700 N N . SER C 1 779 ? 130.349 165.061 172.759 1.00 22.01 779 SER C N 1
ATOM 15701 C CA . SER C 1 779 ? 129.181 164.598 172.010 1.00 17.97 779 SER C CA 1
ATOM 15702 C C . SER C 1 779 ? 128.543 163.444 172.756 1.00 17.63 779 SER C C 1
ATOM 15703 O O . SER C 1 779 ? 129.097 162.925 173.728 1.00 18.16 779 SER C O 1
ATOM 15706 N N . SER C 1 780 ? 127.369 163.041 172.294 1.00 14.33 780 SER C N 1
ATOM 15707 C CA . SER C 1 780 ? 126.567 162.168 173.140 1.00 14.77 780 SER C CA 1
ATOM 15708 C C . SER C 1 780 ? 125.328 161.758 172.382 1.00 14.33 780 SER C C 1
ATOM 15709 O O . SER C 1 780 ? 124.937 162.403 171.411 1.00 18.54 780 SER C O 1
ATOM 15712 N N . ASN C 1 781 ? 124.717 160.669 172.833 1.00 14.53 781 ASN C N 1
ATOM 15713 C CA . ASN C 1 781 ? 123.522 160.157 172.175 1.00 13.19 781 ASN C CA 1
ATOM 15714 C C . ASN C 1 781 ? 122.879 159.112 173.059 1.00 11.61 781 ASN C C 1
ATOM 15715 O O . ASN C 1 781 ? 123.537 158.500 173.905 1.00 14.62 781 ASN C O 1
ATOM 15720 N N . TRP C 1 782 ? 121.584 158.917 172.872 1.00 12.24 782 TRP C N 1
ATOM 15721 C CA . TRP C 1 782 ? 120.945 157.755 173.469 1.00 13.52 782 TRP C CA 1
ATOM 15722 C C . TRP C 1 782 ? 119.989 157.078 172.501 1.00 14.68 782 TRP C C 1
ATOM 15723 O O . TRP C 1 782 ? 119.588 157.639 171.477 1.00 10.90 782 TRP C O 1
ATOM 15734 N N . TYR C 1 783 ? 119.613 155.857 172.860 1.00 11.75 783 TYR C N 1
ATOM 15735 C CA . TYR C 1 783 ? 118.845 155.016 171.960 1.00 10.25 783 TYR C CA 1
ATOM 15736 C C . TYR C 1 783 ? 117.774 154.269 172.726 1.00 12.87 783 TYR C C 1
ATOM 15737 O O . TYR C 1 783 ? 118.021 153.751 173.820 1.00 14.14 783 TYR C O 1
ATOM 15746 N N . SER C 1 784 ? 116.612 154.202 172.137 1.00 19.63 784 SER C N 1
ATOM 15747 C CA . SER C 1 784 ? 115.408 153.586 172.671 1.00 15.91 784 SER C CA 1
ATOM 15748 C C . SER C 1 784 ? 115.349 152.106 172.285 1.00 17.96 784 SER C C 1
ATOM 15749 O O . SER C 1 784 ? 116.062 151.664 171.380 1.00 17.14 784 SER C O 1
ATOM 15752 N N . PRO C 1 785 ? 114.512 151.292 172.955 1.00 15.34 785 PRO C N 1
ATOM 15753 C CA . PRO C 1 785 ? 114.500 149.855 172.625 1.00 13.67 785 PRO C CA 1
ATOM 15754 C C . PRO C 1 785 ? 114.206 149.547 171.164 1.00 17.64 785 PRO C C 1
ATOM 15755 O O . PRO C 1 785 ? 114.796 148.611 170.617 1.00 15.33 785 PRO C O 1
ATOM 15759 N N . GLN C 1 786 ? 113.316 150.306 170.512 1.00 15.52 786 GLN C N 1
ATOM 15760 C CA . GLN C 1 786 ? 112.916 150.057 169.132 1.00 14.08 786 GLN C CA 1
ATOM 15761 C C . GLN C 1 786 ? 113.891 150.614 168.107 1.00 14.83 786 GLN C C 1
ATOM 15762 O O . GLN C 1 786 ? 113.623 150.504 166.909 1.00 15.15 786 GLN C O 1
ATOM 15768 N N . SER C 1 787 ? 114.981 151.246 168.543 1.00 15.99 787 SER C N 1
ATOM 15769 C CA . SER C 1 787 ? 116.073 151.576 167.639 1.00 10.42 787 SER C CA 1
ATOM 15770 C C . SER C 1 787 ? 116.894 150.363 167.269 1.00 11.47 787 SER C C 1
ATOM 15771 O O . SER C 1 787 ? 117.662 150.418 166.309 1.00 12.96 787 SER C O 1
ATOM 15774 N N . PHE C 1 788 ? 116.819 149.292 168.051 1.00 12.93 788 PHE C N 1
ATOM 15775 C CA . PHE C 1 788 ? 117.724 148.161 167.873 1.00 9.84 788 PHE C CA 1
ATOM 15776 C C . PHE C 1 788 ? 117.071 147.112 166.984 1.00 13.11 788 PHE C C 1
ATOM 15777 O O . PHE C 1 788 ? 116.783 145.990 167.390 1.00 16.55 788 PHE C O 1
ATOM 15785 N N . ASN C 1 789 ? 116.810 147.515 165.737 1.00 15.26 789 ASN C N 1
ATOM 15786 C CA . ASN C 1 789 ? 115.877 146.767 164.902 1.00 16.50 789 ASN C CA 1
ATOM 15787 C C . ASN C 1 789 ? 116.478 146.406 163.556 1.00 19.04 789 ASN C C 1
ATOM 15788 O O . ASN C 1 789 ? 115.743 146.022 162.644 1.00 22.97 789 ASN C O 1
ATOM 15793 N N . SER C 1 790 ? 117.804 146.496 163.420 1.00 18.75 790 SER C N 1
ATOM 15794 C CA . SER C 1 790 ? 118.429 146.112 162.164 1.00 18.26 790 SER C CA 1
ATOM 15795 C C . SER C 1 790 ? 118.262 144.626 161.879 1.00 17.82 790 SER C C 1
ATOM 15796 O O . SER C 1 790 ? 118.345 144.226 160.713 1.00 25.24 790 SER C O 1
ATOM 15799 N N . THR C 1 791 ? 118.022 143.793 162.897 1.00 18.20 791 THR C N 1
ATOM 15800 C CA . THR C 1 791 ? 117.754 142.372 162.656 1.00 20.97 791 THR C CA 1
ATOM 15801 C C . THR C 1 791 ? 116.472 141.958 163.382 1.00 22.15 791 THR C C 1
ATOM 15802 O O . THR C 1 791 ? 116.402 140.935 164.063 1.00 16.18 791 THR C O 1
ATOM 15806 N N . PHE C 1 792 ? 115.437 142.793 163.236 1.00 25.16 792 PHE C N 1
ATOM 15807 C CA . PHE C 1 792 ? 114.074 142.586 163.713 1.00 25.66 792 PHE C CA 1
ATOM 15808 C C . PHE C 1 792 ? 113.660 141.131 163.511 1.00 29.03 792 PHE C C 1
ATOM 15809 O O . PHE C 1 792 ? 113.919 140.571 162.440 1.00 27.90 792 PHE C O 1
ATOM 15817 N N . PRO C 1 793 ? 113.005 140.481 164.495 1.00 25.81 793 PRO C N 1
ATOM 15818 C CA . PRO C 1 793 ? 112.545 141.016 165.778 1.00 22.22 793 PRO C CA 1
ATOM 15819 C C . PRO C 1 793 ? 113.344 140.590 167.013 1.00 18.58 793 PRO C C 1
ATOM 15820 O O . PRO C 1 793 ? 112.759 140.507 168.084 1.00 21.23 793 PRO C O 1
ATOM 15824 N N . ILE C 1 794 ? 114.640 140.335 166.872 1.00 15.37 794 ILE C N 1
ATOM 15825 C CA . ILE C 1 794 ? 115.460 139.794 167.949 1.00 12.81 794 ILE C CA 1
ATOM 15826 C C . ILE C 1 794 ? 116.444 140.841 168.476 1.00 18.90 794 ILE C C 1
ATOM 15827 O O . ILE C 1 794 ? 116.469 141.136 169.672 1.00 17.94 794 ILE C O 1
ATOM 15832 N N . SER C 1 795 ? 117.268 141.413 167.597 1.00 14.79 795 SER C N 1
ATOM 15833 C CA . SER C 1 795 ? 118.365 142.253 168.048 1.00 11.33 795 SER C CA 1
ATOM 15834 C C . SER C 1 795 ? 118.612 143.348 167.023 1.00 12.91 795 SER C C 1
ATOM 15835 O O . SER C 1 795 ? 117.895 143.464 166.030 1.00 16.69 795 SER C O 1
ATOM 15838 N N . GLY C 1 796 ? 119.625 144.171 167.281 1.00 13.39 796 GLY C N 1
ATOM 15839 C CA . GLY C 1 796 ? 120.030 145.163 166.294 1.00 8.93 796 GLY C CA 1
ATOM 15840 C C . GLY C 1 796 ? 121.255 145.933 166.742 1.00 11.09 796 GLY C C 1
ATOM 15841 O O . GLY C 1 796 ? 121.763 145.752 167.864 1.00 10.70 796 GLY C O 1
ATOM 15842 N N . PHE C 1 797 ? 121.719 146.806 165.833 1.00 8.70 797 PHE C N 1
ATOM 15843 C CA . PHE C 1 797 ? 122.907 147.635 165.981 1.00 7.66 797 PHE C CA 1
ATOM 15844 C C . PHE C 1 797 ? 122.557 149.111 165.844 1.00 9.41 797 PHE C C 1
ATOM 15845 O O . PHE C 1 797 ? 121.592 149.484 165.165 1.00 8.80 797 PHE C O 1
ATOM 15853 N N . VAL C 1 798 ? 123.359 149.952 166.493 1.00 6.17 798 VAL C N 1
ATOM 15854 C CA . VAL C 1 798 ? 123.353 151.388 166.250 1.00 7.94 798 VAL C CA 1
ATOM 15855 C C . VAL C 1 798 ? 124.802 151.840 166.213 1.00 7.69 798 VAL C C 1
ATOM 15856 O O . VAL C 1 798 ? 125.687 151.189 166.775 1.00 13.40 798 VAL C O 1
ATOM 15860 N N . ARG C 1 799 ? 125.044 152.973 165.564 1.00 8.65 799 ARG C N 1
ATOM 15861 C CA . ARG C 1 799 ? 126.388 153.519 165.375 1.00 7.97 799 ARG C CA 1
ATOM 15862 C C . ARG C 1 799 ? 126.538 154.837 166.125 1.00 11.94 799 ARG C C 1
ATOM 15863 O O . ARG C 1 799 ? 125.644 155.686 166.057 1.00 15.23 799 ARG C O 1
ATOM 15871 N N . PHE C 1 800 ? 127.659 155.009 166.837 1.00 14.71 800 PHE C N 1
ATOM 15872 C CA . PHE C 1 800 ? 128.033 156.265 167.496 1.00 10.89 800 PHE C CA 1
ATOM 15873 C C . PHE C 1 800 ? 129.338 156.771 166.894 1.00 12.17 800 PHE C C 1
ATOM 15874 O O . PHE C 1 800 ? 130.308 156.014 166.780 1.00 15.05 800 PHE C O 1
ATOM 15882 N N . ASP C 1 801 ? 129.359 158.052 166.530 1.00 17.88 801 ASP C N 1
ATOM 15883 C CA . ASP C 1 801 ? 130.504 158.710 165.906 1.00 16.72 801 ASP C CA 1
ATOM 15884 C C . ASP C 1 801 ? 131.381 159.339 166.977 1.00 15.61 801 ASP C C 1
ATOM 15885 O O . ASP C 1 801 ? 130.989 160.343 167.580 1.00 18.16 801 ASP C O 1
ATOM 15890 N N . VAL C 1 802 ? 132.586 158.814 167.179 1.00 13.81 802 VAL C N 1
ATOM 15891 C CA . VAL C 1 802 ? 133.462 159.385 168.206 1.00 15.89 802 VAL C CA 1
ATOM 15892 C C . VAL C 1 802 ? 134.120 160.663 167.681 1.00 14.37 802 VAL C C 1
ATOM 15893 O O . VAL C 1 802 ? 134.899 160.592 166.721 1.00 16.37 802 VAL C O 1
ATOM 15897 N N . PRO C 1 803 ? 133.882 161.838 168.282 1.00 15.72 803 PRO C N 1
ATOM 15898 C CA . PRO C 1 803 ? 134.498 163.074 167.768 1.00 15.22 803 PRO C CA 1
ATOM 15899 C C . PRO C 1 803 ? 135.999 163.106 168.007 1.00 24.58 803 PRO C C 1
ATOM 15900 O O . PRO C 1 803 ? 136.516 162.475 168.935 1.00 22.13 803 PRO C O 1
ATOM 15904 N N . THR C 1 804 ? 136.708 163.872 167.171 1.00 25.38 804 THR C N 1
ATOM 15905 C CA . THR C 1 804 ? 138.147 164.030 167.368 1.00 27.06 804 THR C CA 1
ATOM 15906 C C . THR C 1 804 ? 138.433 164.835 168.639 1.00 28.43 804 THR C C 1
ATOM 15907 O O . THR C 1 804 ? 137.715 165.780 168.979 1.00 26.44 804 THR C O 1
ATOM 15911 N N . GLY C 1 805 ? 139.484 164.443 169.357 1.00 31.66 805 GLY C N 1
ATOM 15912 C CA . GLY C 1 805 ? 139.838 165.102 170.597 1.00 25.39 805 GLY C CA 1
ATOM 15913 C C . GLY C 1 805 ? 139.156 164.573 171.837 1.00 27.69 805 GLY C C 1
ATOM 15914 O O . GLY C 1 805 ? 139.325 165.163 172.913 1.00 30.61 805 GLY C O 1
ATOM 15915 N N . ALA C 1 806 ? 138.385 163.491 171.727 1.00 26.54 806 ALA C N 1
ATOM 15916 C CA . ALA C 1 806 ? 137.824 162.832 172.902 1.00 22.94 806 ALA C CA 1
ATOM 15917 C C . ALA C 1 806 ? 138.926 162.194 173.733 1.00 21.94 806 ALA C C 1
ATOM 15918 O O . ALA C 1 806 ? 139.879 161.623 173.191 1.00 25.25 806 ALA C O 1
ATOM 15920 N N . LYS C 1 807 ? 138.787 162.267 175.061 1.00 20.64 807 LYS C N 1
ATOM 15921 C CA . LYS C 1 807 ? 139.708 161.595 175.973 1.00 20.13 807 LYS C CA 1
ATOM 15922 C C . LYS C 1 807 ? 139.061 160.503 176.813 1.00 20.39 807 LYS C C 1
ATOM 15923 O O . LYS C 1 807 ? 139.771 159.604 177.265 1.00 21.54 807 LYS C O 1
ATOM 15929 N N . LYS C 1 808 ? 137.751 160.561 177.053 1.00 19.57 808 LYS C N 1
ATOM 15930 C CA . LYS C 1 808 ? 137.059 159.546 177.832 1.00 15.43 808 LYS C CA 1
ATOM 15931 C C . LYS C 1 808 ? 135.751 159.194 177.154 1.00 16.52 808 LYS C C 1
ATOM 15932 O O . LYS C 1 808 ? 135.180 160.001 176.419 1.00 20.92 808 LYS C O 1
ATOM 15938 N N . ILE C 1 809 ? 135.261 157.992 177.441 1.00 14.44 809 ILE C N 1
ATOM 15939 C CA . ILE C 1 809 ? 133.967 157.516 176.968 1.00 13.98 809 ILE C CA 1
ATOM 15940 C C . ILE C 1 809 ? 133.197 156.914 178.135 1.00 14.65 809 ILE C C 1
ATOM 15941 O O . ILE C 1 809 ? 133.769 156.163 178.935 1.00 17.34 809 ILE C O 1
ATOM 15946 N N . ARG C 1 810 ? 131.897 157.242 178.235 1.00 14.86 810 ARG C N 1
ATOM 15947 C CA . ARG C 1 810 ? 130.982 156.690 179.244 1.00 10.03 810 ARG C CA 1
ATOM 15948 C C . ARG C 1 810 ? 129.793 156.034 178.564 1.00 14.11 810 ARG C C 1
ATOM 15949 O O . ARG C 1 810 ? 129.223 156.606 177.632 1.00 14.11 810 ARG C O 1
ATOM 15957 N N . TYR C 1 811 ? 129.379 154.860 179.042 1.00 10.28 811 TYR C N 1
ATOM 15958 C CA . TYR C 1 811 ? 128.249 154.175 178.419 1.00 9.76 811 TYR C CA 1
ATOM 15959 C C . TYR C 1 811 ? 127.417 153.473 179.488 1.00 9.01 811 TYR C C 1
ATOM 15960 O O . TYR C 1 811 ? 127.947 153.059 180.518 1.00 11.01 811 TYR C O 1
ATOM 15969 N N . GLY C 1 812 ? 126.114 153.337 179.268 1.00 9.29 812 GLY C N 1
ATOM 15970 C CA . GLY C 1 812 ? 125.288 152.779 180.335 1.00 7.93 812 GLY C CA 1
ATOM 15971 C C . GLY C 1 812 ? 123.828 152.728 179.981 1.00 9.50 812 GLY C C 1
ATOM 15972 O O . GLY C 1 812 ? 123.460 152.866 178.815 1.00 13.49 812 GLY C O 1
ATOM 15973 N N . PHE C 1 813 ? 122.994 152.545 181.009 1.00 11.93 813 PHE C N 1
ATOM 15974 C CA . PHE C 1 813 ? 121.538 152.496 180.877 1.00 12.19 813 PHE C CA 1
ATOM 15975 C C . PHE C 1 813 ? 120.906 153.508 181.829 1.00 16.48 813 PHE C C 1
ATOM 15976 O O . PHE C 1 813 ? 121.304 153.601 182.992 1.00 19.03 813 PHE C O 1
ATOM 15984 N N . VAL C 1 814 ? 119.916 154.262 181.342 1.00 14.30 814 VAL C N 1
ATOM 15985 C CA . VAL C 1 814 ? 119.215 155.259 182.145 1.00 14.60 814 VAL C CA 1
ATOM 15986 C C . VAL C 1 814 ? 117.734 155.202 181.793 1.00 19.43 814 VAL C C 1
ATOM 15987 O O . VAL C 1 814 ? 117.311 154.429 180.930 1.00 17.25 814 VAL C O 1
ATOM 15991 N N . ASN C 1 815 ? 116.944 156.036 182.459 1.00 16.65 815 ASN C N 1
ATOM 15992 C CA . ASN C 1 815 ? 115.516 156.156 182.197 1.00 17.73 815 ASN C CA 1
ATOM 15993 C C . ASN C 1 815 ? 115.224 157.553 181.674 1.00 16.96 815 ASN C C 1
ATOM 15994 O O . ASN C 1 815 ? 115.669 158.540 182.263 1.00 22.82 815 ASN C O 1
ATOM 15999 N N . SER C 1 816 ? 114.477 157.644 180.575 1.00 17.24 816 SER C N 1
ATOM 16000 C CA . SER C 1 816 ? 114.179 158.943 179.987 1.00 19.75 816 SER C CA 1
ATOM 16001 C C . SER C 1 816 ? 112.931 159.603 180.557 1.00 16.83 816 SER C C 1
ATOM 16002 O O . SER C 1 816 ? 112.665 160.760 180.223 1.00 23.85 816 SER C O 1
ATOM 16005 N N . ALA C 1 817 ? 112.157 158.916 181.395 1.00 23.47 817 ALA C N 1
ATOM 16006 C CA . ALA C 1 817 ? 111.009 159.504 182.071 1.00 22.66 817 ALA C CA 1
ATOM 16007 C C . ALA C 1 817 ? 111.257 159.541 183.576 1.00 24.65 817 ALA C C 1
ATOM 16008 O O . ALA C 1 817 ? 112.088 158.800 184.105 1.00 28.70 817 ALA C O 1
ATOM 16010 N N . ASN C 1 818 ? 110.523 160.414 184.277 1.00 26.36 818 ASN C N 1
ATOM 16011 C CA . ASN C 1 818 ? 110.848 160.750 185.670 1.00 27.45 818 ASN C CA 1
ATOM 16012 C C . ASN C 1 818 ? 110.228 159.760 186.659 1.00 29.48 818 ASN C C 1
ATOM 16013 O O . ASN C 1 818 ? 109.222 160.028 187.319 1.00 30.01 818 ASN C O 1
ATOM 16018 N N . TYR C 1 819 ? 110.882 158.609 186.787 1.00 28.98 819 TYR C N 1
ATOM 16019 C CA . TYR C 1 819 ? 110.626 157.610 187.821 1.00 25.20 819 TYR C CA 1
ATOM 16020 C C . TYR C 1 819 ? 111.698 156.546 187.676 1.00 27.63 819 TYR C C 1
ATOM 16021 O O . TYR C 1 819 ? 112.385 156.477 186.654 1.00 25.10 819 TYR C O 1
ATOM 16030 N N . THR C 1 820 ? 111.831 155.714 188.703 1.00 28.42 820 THR C N 1
ATOM 16031 C CA . THR C 1 820 ? 112.854 154.675 188.720 1.00 27.07 820 THR C CA 1
ATOM 16032 C C . THR C 1 820 ? 112.305 153.419 188.053 1.00 26.56 820 THR C C 1
ATOM 16033 O O . THR C 1 820 ? 111.316 152.843 188.519 1.00 25.95 820 THR C O 1
ATOM 16037 N N . GLY C 1 821 ? 112.941 153.001 186.959 1.00 25.15 821 GLY C N 1
ATOM 16038 C CA . GLY C 1 821 ? 112.491 151.874 186.179 1.00 22.38 821 GLY C CA 1
ATOM 16039 C C . GLY C 1 821 ? 113.392 150.654 186.304 1.00 24.17 821 GLY C C 1
ATOM 16040 O O . GLY C 1 821 ? 114.390 150.633 187.019 1.00 21.91 821 GLY C O 1
ATOM 16041 N N . SER C 1 822 ? 113.015 149.620 185.563 1.00 22.10 822 SER C N 1
ATOM 16042 C CA . SER C 1 822 ? 113.679 148.335 185.630 1.00 16.45 822 SER C CA 1
ATOM 16043 C C . SER C 1 822 ? 114.041 147.881 184.232 1.00 18.78 822 SER C C 1
ATOM 16044 O O . SER C 1 822 ? 113.309 148.152 183.280 1.00 25.99 822 SER C O 1
ATOM 16047 N N . LEU C 1 823 ? 115.161 147.173 184.103 1.00 16.70 823 LEU C N 1
ATOM 16048 C CA . LEU C 1 823 ? 115.544 146.697 182.780 1.00 16.14 823 LEU C CA 1
ATOM 16049 C C . LEU C 1 823 ? 114.493 145.757 182.212 1.00 20.34 823 LEU C C 1
ATOM 16050 O O . LEU C 1 823 ? 114.247 145.746 181.001 1.00 24.09 823 LEU C O 1
ATOM 16055 N N . ARG C 1 824 ? 113.859 144.961 183.067 1.00 26.80 824 ARG C N 1
ATOM 16056 C CA . ARG C 1 824 ? 112.942 143.940 182.576 1.00 22.84 824 ARG C CA 1
ATOM 16057 C C . ARG C 1 824 ? 111.719 144.559 181.931 1.00 25.16 824 ARG C C 1
ATOM 16058 O O . ARG C 1 824 ? 111.296 144.152 180.843 1.00 29.22 824 ARG C O 1
ATOM 16066 N N . SER C 1 825 ? 111.128 145.539 182.592 1.00 24.52 825 SER C N 1
ATOM 16067 C CA . SER C 1 825 ? 109.831 146.050 182.192 1.00 24.05 825 SER C CA 1
ATOM 16068 C C . SER C 1 825 ? 109.873 147.385 181.475 1.00 25.04 825 SER C C 1
ATOM 16069 O O . SER C 1 825 ? 108.848 147.801 180.934 1.00 26.33 825 SER C O 1
ATOM 16072 N N . HIS C 1 826 ? 111.023 148.061 181.436 1.00 19.91 826 HIS C N 1
ATOM 16073 C CA . HIS C 1 826 ? 111.159 149.322 180.724 1.00 20.02 826 HIS C CA 1
ATOM 16074 C C . HIS C 1 826 ? 112.230 149.311 179.650 1.00 18.73 826 HIS C C 1
ATOM 16075 O O . HIS C 1 826 ? 112.402 150.331 178.970 1.00 18.87 826 HIS C O 1
ATOM 16082 N N . PHE C 1 827 ? 112.951 148.217 179.467 1.00 14.62 827 PHE C N 1
ATOM 16083 C CA . PHE C 1 827 ? 113.764 148.054 178.276 1.00 13.59 827 PHE C CA 1
ATOM 16084 C C . PHE C 1 827 ? 113.457 146.777 177.507 1.00 19.42 827 PHE C C 1
ATOM 16085 O O . PHE C 1 827 ? 113.594 146.766 176.283 1.00 20.78 827 PHE C O 1
ATOM 16093 N N . MET C 1 828 ? 113.031 145.706 178.175 1.00 18.67 828 MET C N 1
ATOM 16094 C CA . MET C 1 828 ? 112.778 144.445 177.495 1.00 25.75 828 MET C CA 1
ATOM 16095 C C . MET C 1 828 ? 111.304 144.135 177.339 1.00 25.40 828 MET C C 1
ATOM 16096 O O . MET C 1 828 ? 110.963 143.107 176.744 1.00 29.57 828 MET C O 1
ATOM 16101 N N . SER C 1 829 ? 110.424 144.991 177.857 1.00 23.10 829 SER C N 1
ATOM 16102 C CA . SER C 1 829 ? 108.985 144.870 177.656 1.00 21.93 829 SER C CA 1
ATOM 16103 C C . SER C 1 829 ? 108.453 143.546 178.198 1.00 27.41 829 SER C C 1
ATOM 16104 O O . SER C 1 829 ? 107.641 142.879 177.556 1.00 26.86 829 SER C O 1
ATOM 16107 N N . GLY C 1 830 ? 108.908 143.157 179.388 1.00 24.12 830 GLY C N 1
ATOM 16108 C CA . GLY C 1 830 ? 108.454 141.907 179.976 1.00 21.81 830 GLY C CA 1
ATOM 16109 C C . GLY C 1 830 ? 108.813 140.676 179.174 1.00 27.14 830 GLY C C 1
ATOM 16110 O O . GLY C 1 830 ? 108.065 139.696 179.193 1.00 28.43 830 GLY C O 1
ATOM 16111 N N . PHE C 1 831 ? 109.941 140.705 178.461 1.00 26.30 831 PHE C N 1
ATOM 16112 C CA . PHE C 1 831 ? 110.447 139.563 177.689 1.00 25.88 831 PHE C CA 1
ATOM 16113 C C . PHE C 1 831 ? 109.475 139.108 176.609 1.00 23.26 831 PHE C C 1
ATOM 16114 O O . PHE C 1 831 ? 109.379 137.915 176.311 1.00 27.07 831 PHE C O 1
ATOM 16122 N N . ALA C 1 832 ? 108.761 140.044 175.990 1.00 25.02 832 ALA C N 1
ATOM 16123 C CA . ALA C 1 832 ? 107.825 139.679 174.934 1.00 21.55 832 ALA C CA 1
ATOM 16124 C C . ALA C 1 832 ? 108.520 139.274 173.634 1.00 25.19 832 ALA C C 1
ATOM 16125 O O . ALA C 1 832 ? 107.901 138.583 172.815 1.00 27.05 832 ALA C O 1
ATOM 16127 N N . TYR C 1 833 ? 109.788 139.652 173.420 1.00 25.85 833 TYR C N 1
ATOM 16128 C CA . TYR C 1 833 ? 110.493 139.320 172.178 1.00 21.65 833 TYR C CA 1
ATOM 16129 C C . TYR C 1 833 ? 111.748 138.480 172.379 1.00 28.25 833 TYR C C 1
ATOM 16130 O O . TYR C 1 833 ? 112.083 137.670 171.499 1.00 29.24 833 TYR C O 1
ATOM 16139 N N . ASN C 1 834 ? 112.444 138.650 173.505 1.00 26.18 834 ASN C N 1
ATOM 16140 C CA . ASN C 1 834 ? 113.711 138.003 173.864 1.00 25.74 834 ASN C CA 1
ATOM 16141 C C . ASN C 1 834 ? 113.667 137.419 175.252 1.00 25.63 834 ASN C C 1
ATOM 16142 O O . ASN C 1 834 ? 113.221 138.068 176.200 1.00 23.28 834 ASN C O 1
ATOM 16147 N N . LYS C 1 835 ? 114.163 136.189 175.372 1.00 26.24 835 LYS C N 1
ATOM 16148 C CA . LYS C 1 835 ? 114.239 135.500 176.654 1.00 23.33 835 LYS C CA 1
ATOM 16149 C C . LYS C 1 835 ? 115.635 135.516 177.239 1.00 23.46 835 LYS C C 1
ATOM 16150 O O . LYS C 1 835 ? 115.806 135.081 178.380 1.00 25.85 835 LYS C O 1
ATOM 16156 N N . ARG C 1 836 ? 116.631 135.974 176.486 1.00 23.79 836 ARG C N 1
ATOM 16157 C CA . ARG C 1 836 ? 118.010 136.043 176.955 1.00 20.66 836 ARG C CA 1
ATOM 16158 C C . ARG C 1 836 ? 118.567 137.411 176.599 1.00 15.70 836 ARG C C 1
ATOM 16159 O O . ARG C 1 836 ? 118.738 137.722 175.418 1.00 19.58 836 ARG C O 1
ATOM 16167 N N . PHE C 1 837 ? 118.855 138.225 177.608 1.00 18.68 837 PHE C N 1
ATOM 16168 C CA . PHE C 1 837 ? 119.449 139.531 177.373 1.00 18.36 837 PHE C CA 1
ATOM 16169 C C . PHE C 1 837 ? 120.917 139.396 177.013 1.00 17.24 837 PHE C C 1
ATOM 16170 O O . PHE C 1 837 ? 121.623 138.536 177.535 1.00 18.87 837 PHE C O 1
ATOM 16178 N N . PHE C 1 838 ? 121.383 140.264 176.115 1.00 20.49 838 PHE C N 1
ATOM 16179 C CA . PHE C 1 838 ? 122.797 140.330 175.810 1.00 15.80 838 PHE C CA 1
ATOM 16180 C C . PHE C 1 838 ? 123.151 141.746 175.392 1.00 15.32 838 PHE C C 1
ATOM 16181 O O . PHE C 1 838 ? 122.292 142.527 174.977 1.00 16.97 838 PHE C O 1
ATOM 16189 N N . LEU C 1 839 ? 124.433 142.076 175.532 1.00 13.26 839 LEU C N 1
ATOM 16190 C CA . LEU C 1 839 ? 124.952 143.390 175.169 1.00 13.16 839 LEU C CA 1
ATOM 16191 C C . LEU C 1 839 ? 126.371 143.223 174.648 1.00 12.06 839 LEU C C 1
ATOM 16192 O O . LEU C 1 839 ? 127.230 142.743 175.385 1.00 17.86 839 LEU C O 1
ATOM 16197 N N . LYS C 1 840 ? 126.619 143.589 173.382 1.00 10.63 840 LYS C N 1
ATOM 16198 C CA . LYS C 1 840 ? 127.962 143.623 172.807 1.00 8.14 840 LYS C CA 1
ATOM 16199 C C . LYS C 1 840 ? 128.233 145.025 172.270 1.00 11.70 840 LYS C C 1
ATOM 16200 O O . LYS C 1 840 ? 127.377 145.593 171.586 1.00 12.37 840 LYS C O 1
ATOM 16206 N N . ILE C 1 841 ? 129.417 145.577 172.568 1.00 7.70 841 ILE C N 1
ATOM 16207 C CA . ILE C 1 841 ? 129.856 146.879 172.068 1.00 6.71 841 ILE C CA 1
ATOM 16208 C C . ILE C 1 841 ? 131.148 146.676 171.295 1.00 8.30 841 ILE C C 1
ATOM 16209 O O . ILE C 1 841 ? 132.134 146.193 171.856 1.00 8.10 841 ILE C O 1
ATOM 16214 N N . TYR C 1 842 ? 131.164 147.067 170.025 1.00 9.28 842 TYR C N 1
ATOM 16215 C CA . TYR C 1 842 ? 132.341 146.894 169.186 1.00 9.97 842 TYR C CA 1
ATOM 16216 C C . TYR C 1 842 ? 133.004 148.238 168.950 1.00 8.56 842 TYR C C 1
ATOM 16217 O O . TYR C 1 842 ? 132.341 149.181 168.521 1.00 11.15 842 TYR C O 1
ATOM 16226 N N . ALA C 1 843 ? 134.315 148.307 169.160 1.00 8.98 843 ALA C N 1
ATOM 16227 C CA . ALA C 1 843 ? 135.103 149.498 168.870 1.00 10.10 843 ALA C CA 1
ATOM 16228 C C . ALA C 1 843 ? 135.780 149.360 167.514 1.00 13.17 843 ALA C C 1
ATOM 16229 O O . ALA C 1 843 ? 136.541 148.419 167.317 1.00 14.18 843 ALA C O 1
ATOM 16231 N N . VAL C 1 844 ? 135.544 150.311 166.590 1.00 16.04 844 VAL C N 1
ATOM 16232 C CA . VAL C 1 844 ? 136.245 150.331 165.300 1.00 13.54 844 VAL C CA 1
ATOM 16233 C C . VAL C 1 844 ? 137.449 151.260 165.416 1.00 14.77 844 VAL C C 1
ATOM 16234 O O . VAL C 1 844 ? 137.296 152.466 165.643 1.00 17.98 844 VAL C O 1
ATOM 16238 N N . TYR C 1 845 ? 138.647 150.697 165.273 1.00 12.89 845 TYR C N 1
ATOM 16239 C CA . TYR C 1 845 ? 139.868 151.433 165.554 1.00 13.89 845 TYR C CA 1
ATOM 16240 C C . TYR C 1 845 ? 140.228 152.338 164.395 1.00 17.54 845 TYR C C 1
ATOM 16241 O O . TYR C 1 845 ? 140.074 151.978 163.222 1.00 18.90 845 TYR C O 1
ATOM 16250 N N . ASN C 1 846 ? 140.724 153.524 164.730 1.00 16.43 846 ASN C N 1
ATOM 16251 C CA . ASN C 1 846 ? 141.102 154.467 163.691 1.00 13.75 846 ASN C CA 1
ATOM 16252 C C . ASN C 1 846 ? 142.228 153.917 162.824 1.00 15.35 846 ASN C C 1
ATOM 16253 O O . ASN C 1 846 ? 142.249 154.139 161.606 1.00 20.21 846 ASN C O 1
ATOM 16258 N N . ASP C 1 847 ? 143.180 153.205 163.431 1.00 21.81 847 ASP C N 1
ATOM 16259 C CA . ASP C 1 847 ? 144.283 152.533 162.737 1.00 21.11 847 ASP C CA 1
ATOM 16260 C C . ASP C 1 847 ? 144.528 151.196 163.424 1.00 23.71 847 ASP C C 1
ATOM 16261 O O . ASP C 1 847 ? 144.744 151.174 164.641 1.00 30.46 847 ASP C O 1
ATOM 16266 N N . LEU C 1 848 ? 144.572 150.105 162.660 1.00 17.95 848 LEU C N 1
ATOM 16267 C CA . LEU C 1 848 ? 144.167 148.786 163.162 1.00 24.77 848 LEU C CA 1
ATOM 16268 C C . LEU C 1 848 ? 144.529 148.518 164.618 1.00 19.85 848 LEU C C 1
ATOM 16269 O O . LEU C 1 848 ? 143.642 148.326 165.450 1.00 25.68 848 LEU C O 1
ATOM 16274 N N . GLY C 1 849 ? 145.807 148.513 164.953 1.00 20.17 849 GLY C N 1
ATOM 16275 C CA . GLY C 1 849 ? 146.200 148.155 166.307 1.00 13.60 849 GLY C CA 1
ATOM 16276 C C . GLY C 1 849 ? 147.316 149.056 166.773 1.00 14.59 849 GLY C C 1
ATOM 16277 O O . GLY C 1 849 ? 148.226 148.629 167.492 1.00 13.88 849 GLY C O 1
ATOM 16278 N N . ARG C 1 850 ? 147.274 150.308 166.323 1.00 19.79 850 ARG C N 1
ATOM 16279 C CA . ARG C 1 850 ? 148.337 151.249 166.653 1.00 16.43 850 ARG C CA 1
ATOM 16280 C C . ARG C 1 850 ? 148.515 151.366 168.161 1.00 15.20 850 ARG C C 1
ATOM 16281 O O . ARG C 1 850 ? 149.647 151.389 168.661 1.00 18.24 850 ARG C O 1
ATOM 16289 N N . TYR C 1 851 ? 147.412 151.409 168.907 1.00 16.04 851 TYR C N 1
ATOM 16290 C CA . TYR C 1 851 ? 147.453 151.539 170.358 1.00 16.96 851 TYR C CA 1
ATOM 16291 C C . TYR C 1 851 ? 147.295 150.211 171.086 1.00 17.61 851 TYR C C 1
ATOM 16292 O O . TYR C 1 851 ? 147.305 150.201 172.317 1.00 23.19 851 TYR C O 1
ATOM 16301 N N . GLY C 1 852 ? 147.138 149.099 170.367 1.00 14.29 852 GLY C N 1
ATOM 16302 C CA . GLY C 1 852 ? 146.914 147.802 170.970 1.00 11.87 852 GLY C CA 1
ATOM 16303 C C . GLY C 1 852 ? 145.431 147.563 171.174 1.00 12.67 852 GLY C C 1
ATOM 16304 O O . GLY C 1 852 ? 144.796 148.285 171.947 1.00 12.58 852 GLY C O 1
ATOM 16305 N N . GLN C 1 853 ? 144.860 146.563 170.495 1.00 18.33 853 GLN C N 1
ATOM 16306 C CA . GLN C 1 853 ? 143.439 146.271 170.655 1.00 22.18 853 GLN C CA 1
ATOM 16307 C C . GLN C 1 853 ? 143.145 145.824 172.079 1.00 18.43 853 GLN C C 1
ATOM 16308 O O . GLN C 1 853 ? 144.012 145.303 172.785 1.00 17.81 853 GLN C O 1
ATOM 16314 N N . PHE C 1 854 ? 141.904 146.029 172.506 1.00 18.62 854 PHE C N 1
ATOM 16315 C CA . PHE C 1 854 ? 141.456 145.548 173.809 1.00 21.31 854 PHE C CA 1
ATOM 16316 C C . PHE C 1 854 ? 140.862 144.158 173.675 1.00 24.30 854 PHE C C 1
ATOM 16317 O O . PHE C 1 854 ? 140.045 143.906 172.783 1.00 25.18 854 PHE C O 1
ATOM 16325 N N . GLU C 1 855 ? 141.257 143.256 174.593 1.00 24.49 855 GLU C N 1
ATOM 16326 C CA . GLU C 1 855 ? 140.678 141.915 174.682 1.00 23.70 855 GLU C CA 1
ATOM 16327 C C . GLU C 1 855 ? 141.176 141.190 175.921 1.00 24.30 855 GLU C C 1
ATOM 16328 O O . GLU C 1 855 ? 142.136 141.650 176.549 1.00 27.26 855 GLU C O 1
ATOM 16334 N N . PRO C 1 856 ? 140.537 140.092 176.328 1.00 22.56 856 PRO C N 1
ATOM 16335 C CA . PRO C 1 856 ? 140.808 139.540 177.649 1.00 20.47 856 PRO C CA 1
ATOM 16336 C C . PRO C 1 856 ? 142.265 139.106 177.779 1.00 18.48 856 PRO C C 1
ATOM 16337 O O . PRO C 1 856 ? 142.895 138.700 176.788 1.00 22.81 856 PRO C O 1
ATOM 16341 N N . PRO C 1 857 ? 142.827 139.197 178.981 1.00 15.50 857 PRO C N 1
ATOM 16342 C CA . PRO C 1 857 ? 144.225 138.791 179.174 1.00 11.65 857 PRO C CA 1
ATOM 16343 C C . PRO C 1 857 ? 144.398 137.289 179.032 1.00 11.70 857 PRO C C 1
ATOM 16344 O O . PRO C 1 857 ? 143.476 136.511 179.294 1.00 12.31 857 PRO C O 1
ATOM 16348 N N . TYR C 1 858 ? 145.609 136.872 178.655 1.00 12.12 858 TYR C N 1
ATOM 16349 C CA . TYR C 1 858 ? 145.867 135.454 178.441 1.00 10.91 858 TYR C CA 1
ATOM 16350 C C . TYR C 1 858 ? 147.375 135.204 178.398 1.00 13.29 858 TYR C C 1
ATOM 16351 O O . TYR C 1 858 ? 148.155 136.096 178.060 1.00 12.31 858 TYR C O 1
ATOM 16360 N N . SER C 1 859 ? 147.783 133.991 178.790 1.00 12.61 859 SER C N 1
ATOM 16361 C CA . SER C 1 859 ? 149.175 133.570 178.633 1.00 11.58 859 SER C CA 1
ATOM 16362 C C . SER C 1 859 ? 149.235 132.063 178.483 1.00 15.22 859 SER C C 1
ATOM 16363 O O . SER C 1 859 ? 148.740 131.329 179.342 1.00 18.23 859 SER C O 1
ATOM 16366 N N . VAL C 1 860 ? 149.850 131.600 177.397 1.00 14.37 860 VAL C N 1
ATOM 16367 C CA . VAL C 1 860 ? 149.925 130.168 177.183 1.00 17.18 860 VAL C CA 1
ATOM 16368 C C . VAL C 1 860 ? 150.796 129.486 178.227 1.00 14.94 860 VAL C C 1
ATOM 16369 O O . VAL C 1 860 ? 150.739 128.262 178.382 1.00 17.38 860 VAL C O 1
ATOM 16373 N N . ALA C 1 861 ? 151.586 130.241 178.980 1.00 17.59 861 ALA C N 1
ATOM 16374 C CA . ALA C 1 861 ? 152.516 129.644 179.922 1.00 17.08 861 ALA C CA 1
ATOM 16375 C C . ALA C 1 861 ? 152.029 129.652 181.364 1.00 17.71 861 ALA C C 1
ATOM 16376 O O . ALA C 1 861 ? 152.713 129.087 182.229 1.00 18.84 861 ALA C O 1
ATOM 16378 N N . ILE C 1 862 ? 150.882 130.268 181.657 1.00 15.75 862 ILE C N 1
ATOM 16379 C CA . ILE C 1 862 ? 150.403 130.464 183.024 1.00 19.69 862 ILE C CA 1
ATOM 16380 C C . ILE C 1 862 ? 149.110 129.685 183.193 1.00 17.30 862 ILE C C 1
ATOM 16381 O O . ILE C 1 862 ? 148.131 129.946 182.485 1.00 17.43 862 ILE C O 1
ATOM 16386 N N . ASP C 1 863 ? 149.083 128.769 184.164 1.00 18.96 863 ASP C N 1
ATOM 16387 C CA . ASP C 1 863 ? 147.932 127.871 184.286 1.00 22.14 863 ASP C CA 1
ATOM 16388 C C . ASP C 1 863 ? 146.673 128.591 184.731 1.00 15.23 863 ASP C C 1
ATOM 16389 O O . ASP C 1 863 ? 145.567 128.111 184.464 1.00 21.75 863 ASP C O 1
ATOM 16394 N N . ARG C 1 864 ? 146.805 129.721 185.418 1.00 23.10 864 ARG C N 1
ATOM 16395 C CA . ARG C 1 864 ? 145.626 130.484 185.816 1.00 20.99 864 ARG C CA 1
ATOM 16396 C C . ARG C 1 864 ? 144.852 131.004 184.611 1.00 20.34 864 ARG C C 1
ATOM 16397 O O . ARG C 1 864 ? 143.630 131.174 184.686 1.00 22.29 864 ARG C O 1
ATOM 16405 N N . PHE C 1 865 ? 145.539 131.286 183.501 1.00 16.71 865 PHE C N 1
ATOM 16406 C CA . PHE C 1 865 ? 144.906 131.782 182.281 1.00 16.75 865 PHE C CA 1
ATOM 16407 C C . PHE C 1 865 ? 144.765 130.723 181.204 1.00 15.19 865 PHE C C 1
ATOM 16408 O O . PHE C 1 865 ? 143.915 130.867 180.318 1.00 18.00 865 PHE C O 1
ATOM 16416 N N . ARG C 1 866 ? 145.611 129.699 181.241 1.00 13.06 866 ARG C N 1
ATOM 16417 C CA . ARG C 1 866 ? 145.575 128.619 180.274 1.00 11.43 866 ARG C CA 1
ATOM 16418 C C . ARG C 1 866 ? 144.438 127.647 180.562 1.00 13.55 866 ARG C C 1
ATOM 16419 O O . ARG C 1 866 ? 143.879 127.066 179.626 1.00 14.93 866 ARG C O 1
ATOM 16427 N N . VAL C 1 867 ? 144.094 127.426 181.836 1.00 11.95 867 VAL C N 1
ATOM 16428 C CA . VAL C 1 867 ? 142.979 126.550 182.178 1.00 16.24 867 VAL C CA 1
ATOM 16429 C C . VAL C 1 867 ? 141.969 127.200 183.109 1.00 13.86 867 VAL C C 1
ATOM 16430 O O . VAL C 1 867 ? 140.826 126.727 183.176 1.00 16.68 867 VAL C O 1
ATOM 16434 N N . GLY C 1 868 ? 142.324 128.231 183.851 1.00 19.00 868 GLY C N 1
ATOM 16435 C CA . GLY C 1 868 ? 141.383 128.829 184.778 1.00 23.37 868 GLY C CA 1
ATOM 16436 C C . GLY C 1 868 ? 141.737 128.506 186.214 1.00 31.11 868 GLY C C 1
ATOM 16437 O O . GLY C 1 868 ? 142.714 127.812 186.518 1.00 32.69 868 GLY C O 1
ATOM 16438 N N . ASP C 1 869 ? 140.920 129.029 187.119 1.00 41.56 869 ASP C N 1
ATOM 16439 C CA . ASP C 1 869 ? 141.142 128.850 188.545 1.00 48.30 869 ASP C CA 1
ATOM 16440 C C . ASP C 1 869 ? 140.297 127.684 189.040 1.00 43.39 869 ASP C C 1
ATOM 16441 O O . ASP C 1 869 ? 139.094 127.626 188.765 1.00 47.79 869 ASP C O 1
ATOM 16446 N N . ASN C 1 870 ? 140.925 126.768 189.775 1.00 41.04 870 ASN C N 1
ATOM 16447 C CA . ASN C 1 870 ? 140.294 125.521 190.185 1.00 46.07 870 ASN C CA 1
ATOM 16448 C C . ASN C 1 870 ? 139.573 125.619 191.525 1.00 50.12 870 ASN C C 1
ATOM 16449 O O . ASN C 1 870 ? 139.104 124.595 192.032 1.00 55.90 870 ASN C O 1
ATOM 16454 N N . THR C 1 871 ? 139.477 126.809 192.114 1.00 51.82 871 THR C N 1
ATOM 16455 C CA . THR C 1 871 ? 138.778 126.958 193.384 1.00 56.04 871 THR C CA 1
ATOM 16456 C C . THR C 1 871 ? 137.285 126.665 193.228 1.00 57.91 871 THR C C 1
ATOM 16457 O O . THR C 1 871 ? 136.687 126.901 192.175 1.00 54.51 871 THR C O 1
ATOM 16461 N N . THR C 1 872 ? 136.687 126.147 194.300 1.00 61.63 872 THR C N 1
ATOM 16462 C CA . THR C 1 872 ? 135.263 125.839 194.355 1.00 68.88 872 THR C CA 1
ATOM 16463 C C . THR C 1 872 ? 134.652 126.503 195.584 1.00 67.91 872 THR C C 1
ATOM 16464 O O . THR C 1 872 ? 135.348 126.826 196.551 1.00 65.45 872 THR C O 1
ATOM 16468 N N . GLN C 1 873 ? 133.337 126.711 195.535 1.00 67.24 873 GLN C N 1
ATOM 16469 C CA . GLN C 1 873 ? 132.628 127.281 196.674 1.00 62.95 873 GLN C CA 1
ATOM 16470 C C . GLN C 1 873 ? 132.651 126.313 197.850 1.00 67.79 873 GLN C C 1
ATOM 16471 O O . GLN C 1 873 ? 132.463 125.105 197.685 1.00 70.74 873 GLN C O 1
ATOM 16477 N N . MET C 1 874 ? 132.894 126.849 199.042 1.00 70.69 874 MET C N 1
ATOM 16478 C CA . MET C 1 874 ? 132.964 126.019 200.234 1.00 73.23 874 MET C CA 1
ATOM 16479 C C . MET C 1 874 ? 131.566 125.651 200.727 1.00 78.64 874 MET C C 1
ATOM 16480 O O . MET C 1 874 ? 130.627 126.442 200.599 1.00 72.19 874 MET C O 1
ATOM 16485 N N . PRO C 1 875 ? 131.405 124.456 201.297 1.00 82.52 875 PRO C N 1
ATOM 16486 C CA . PRO C 1 875 ? 130.114 124.096 201.896 1.00 81.92 875 PRO C CA 1
ATOM 16487 C C . PRO C 1 875 ? 129.783 125.007 203.069 1.00 86.42 875 PRO C C 1
ATOM 16488 O O . PRO C 1 875 ? 130.665 125.458 203.805 1.00 81.55 875 PRO C O 1
ATOM 16492 N N . SER C 1 876 ? 128.490 125.272 203.240 1.00 84.69 876 SER C N 1
ATOM 16493 C CA . SER C 1 876 ? 128.047 126.188 204.283 1.00 85.96 876 SER C CA 1
ATOM 16494 C C . SER C 1 876 ? 128.352 125.607 205.658 1.00 85.17 876 SER C C 1
ATOM 16495 O O . SER C 1 876 ? 127.928 124.493 205.980 1.00 85.24 876 SER C O 1
ATOM 16498 N N . ILE C 1 877 ? 129.106 126.355 206.454 1.00 89.37 877 ILE C N 1
ATOM 16499 C CA . ILE C 1 877 ? 129.460 125.967 207.817 1.00 91.95 877 ILE C CA 1
ATOM 16500 C C . ILE C 1 877 ? 128.608 126.794 208.774 1.00 98.57 877 ILE C C 1
ATOM 16501 O O . ILE C 1 877 ? 128.711 128.031 208.761 1.00 91.71 877 ILE C O 1
ATOM 16506 N N . PRO C 1 878 ? 127.762 126.173 209.597 1.00 103.17 878 PRO C N 1
ATOM 16507 C CA . PRO C 1 878 ? 126.887 126.953 210.483 1.00 102.47 878 PRO C CA 1
ATOM 16508 C C . PRO C 1 878 ? 127.689 127.732 211.516 1.00 102.83 878 PRO C C 1
ATOM 16509 O O . PRO C 1 878 ? 128.738 127.282 211.984 1.00 99.62 878 PRO C O 1
ATOM 16513 N N . ALA C 1 879 ? 127.184 128.916 211.867 1.00 106.65 879 ALA C N 1
ATOM 16514 C CA . ALA C 1 879 ? 127.794 129.695 212.937 1.00 109.73 879 ALA C CA 1
ATOM 16515 C C . ALA C 1 879 ? 127.739 128.908 214.240 1.00 112.05 879 ALA C C 1
ATOM 16516 O O . ALA C 1 879 ? 126.720 128.294 214.571 1.00 109.61 879 ALA C O 1
ATOM 16518 N N . SER C 1 880 ? 128.841 128.927 214.983 1.00 115.39 880 SER C N 1
ATOM 16519 C CA . SER C 1 880 ? 129.024 128.044 216.126 1.00 120.05 880 SER C CA 1
ATOM 16520 C C . SER C 1 880 ? 128.980 128.830 217.428 1.00 121.60 880 SER C C 1
ATOM 16521 O O . SER C 1 880 ? 129.501 129.946 217.511 1.00 116.42 880 SER C O 1
ATOM 16524 N N . SER C 1 881 ? 128.338 128.239 218.443 1.00 124.58 881 SER C N 1
ATOM 16525 C CA . SER C 1 881 ? 128.354 128.757 219.813 1.00 127.32 881 SER C CA 1
ATOM 16526 C C . SER C 1 881 ? 128.764 127.602 220.728 1.00 126.31 881 SER C C 1
ATOM 16527 O O . SER C 1 881 ? 127.921 126.923 221.320 1.00 122.06 881 SER C O 1
ATOM 16530 N N . ALA C 1 882 ? 130.074 127.391 220.839 1.00 125.98 882 ALA C N 1
ATOM 16531 C CA . ALA C 1 882 ? 130.665 126.451 221.781 1.00 125.84 882 ALA C CA 1
ATOM 16532 C C . ALA C 1 882 ? 131.736 127.202 222.552 1.00 127.40 882 ALA C C 1
ATOM 16533 O O . ALA C 1 882 ? 132.643 127.787 221.950 1.00 122.57 882 ALA C O 1
ATOM 16535 N N . THR C 1 883 ? 131.633 127.187 223.880 1.00 131.57 883 THR C N 1
ATOM 16536 C CA . THR C 1 883 ? 132.334 128.165 224.702 1.00 132.87 883 THR C CA 1
ATOM 16537 C C . THR C 1 883 ? 133.211 127.559 225.792 1.00 131.58 883 THR C C 1
ATOM 16538 O O . THR C 1 883 ? 133.562 128.276 226.736 1.00 129.61 883 THR C O 1
ATOM 16542 N N . ASP C 1 884 ? 133.527 126.273 225.661 1.00 130.81 884 ASP C N 1
ATOM 16543 C CA . ASP C 1 884 ? 134.296 125.513 226.650 1.00 132.92 884 ASP C CA 1
ATOM 16544 C C . ASP C 1 884 ? 135.792 125.502 226.374 1.00 132.27 884 ASP C C 1
ATOM 16545 O O . ASP C 1 884 ? 136.524 124.696 226.959 1.00 128.20 884 ASP C O 1
ATOM 16550 N N . VAL C 1 885 ? 136.180 126.342 225.413 1.00 129.30 885 VAL C N 1
ATOM 16551 C CA . VAL C 1 885 ? 137.550 126.588 224.920 1.00 128.63 885 VAL C CA 1
ATOM 16552 C C . VAL C 1 885 ? 138.066 125.582 223.886 1.00 125.74 885 VAL C C 1
ATOM 16553 O O . VAL C 1 885 ? 139.200 125.699 223.423 1.00 126.21 885 VAL C O 1
ATOM 16557 N N . ALA C 1 886 ? 137.247 124.602 223.511 1.00 122.22 886 ALA C N 1
ATOM 16558 C CA . ALA C 1 886 ? 137.686 123.710 222.443 1.00 120.04 886 ALA C CA 1
ATOM 16559 C C . ALA C 1 886 ? 136.695 123.557 221.297 1.00 122.33 886 ALA C C 1
ATOM 16560 O O . ALA C 1 886 ? 137.104 123.133 220.211 1.00 121.08 886 ALA C O 1
ATOM 16562 N N . GLY C 1 887 ? 135.413 123.865 221.502 1.00 121.83 887 GLY C N 1
ATOM 16563 C CA . GLY C 1 887 ? 134.494 123.898 220.374 1.00 122.02 887 GLY C CA 1
ATOM 16564 C C . GLY C 1 887 ? 134.909 124.925 219.338 1.00 122.67 887 GLY C C 1
ATOM 16565 O O . GLY C 1 887 ? 134.818 124.683 218.129 1.00 118.91 887 GLY C O 1
ATOM 16566 N N . VAL C 1 888 ? 135.392 126.080 219.803 1.00 119.30 888 VAL C N 1
ATOM 16567 C CA . VAL C 1 888 ? 135.939 127.099 218.912 1.00 120.42 888 VAL C CA 1
ATOM 16568 C C . VAL C 1 888 ? 137.133 126.549 218.135 1.00 118.77 888 VAL C C 1
ATOM 16569 O O . VAL C 1 888 ? 137.261 126.773 216.923 1.00 117.31 888 VAL C O 1
ATOM 16573 N N . ASN C 1 889 ? 138.020 125.817 218.816 1.00 114.67 889 ASN C N 1
ATOM 16574 C CA . ASN C 1 889 ? 139.177 125.233 218.141 1.00 116.19 889 ASN C CA 1
ATOM 16575 C C . ASN C 1 889 ? 138.753 124.211 217.089 1.00 117.37 889 ASN C C 1
ATOM 16576 O O . ASN C 1 889 ? 139.335 124.154 215.997 1.00 116.59 889 ASN C O 1
ATOM 16581 N N . GLU C 1 890 ? 137.743 123.391 217.398 1.00 116.11 890 GLU C N 1
ATOM 16582 C CA . GLU C 1 890 ? 137.248 122.418 216.425 1.00 116.13 890 GLU C CA 1
ATOM 16583 C C . GLU C 1 890 ? 136.645 123.106 215.204 1.00 115.09 890 GLU C C 1
ATOM 16584 O O . GLU C 1 890 ? 136.845 122.661 214.066 1.00 111.80 890 GLU C O 1
ATOM 16590 N N . VAL C 1 891 ? 135.897 124.191 215.421 1.00 111.84 891 VAL C N 1
ATOM 16591 C CA . VAL C 1 891 ? 135.331 124.941 214.299 1.00 109.49 891 VAL C CA 1
ATOM 16592 C C . VAL C 1 891 ? 136.440 125.547 213.442 1.00 105.48 891 VAL C C 1
ATOM 16593 O O . VAL C 1 891 ? 136.360 125.547 212.206 1.00 101.85 891 VAL C O 1
ATOM 16597 N N . ILE C 1 892 ? 137.487 126.078 214.083 1.00 105.17 892 ILE C N 1
ATOM 16598 C CA . ILE C 1 892 ? 138.621 126.633 213.341 1.00 104.05 892 ILE C CA 1
ATOM 16599 C C . ILE C 1 892 ? 139.299 125.552 212.507 1.00 101.53 892 ILE C C 1
ATOM 16600 O O . ILE C 1 892 ? 139.682 125.784 211.353 1.00 100.46 892 ILE C O 1
ATOM 16605 N N . ASN C 1 893 ? 139.473 124.359 213.082 1.00 101.67 893 ASN C N 1
ATOM 16606 C CA . ASN C 1 893 ? 140.062 123.256 212.329 1.00 98.06 893 ASN C CA 1
ATOM 16607 C C . ASN C 1 893 ? 139.188 122.869 211.142 1.00 94.83 893 ASN C C 1
ATOM 16608 O O . ASN C 1 893 ? 139.700 122.586 210.052 1.00 94.10 893 ASN C O 1
ATOM 16613 N N . SER C 1 894 ? 137.864 122.849 211.334 1.00 91.97 894 SER C N 1
ATOM 16614 C CA . SER C 1 894 ? 136.955 122.545 210.228 1.00 90.44 894 SER C CA 1
ATOM 16615 C C . SER C 1 894 ? 137.072 123.580 209.112 1.00 94.18 894 SER C C 1
ATOM 16616 O O . SER C 1 894 ? 137.102 123.229 207.924 1.00 88.41 894 SER C O 1
ATOM 16619 N N . LEU C 1 895 ? 137.142 124.863 209.481 1.00 93.41 895 LEU C N 1
ATOM 16620 C CA . LEU C 1 895 ? 137.275 125.924 208.486 1.00 85.60 895 LEU C CA 1
ATOM 16621 C C . LEU C 1 895 ? 138.597 125.820 207.735 1.00 81.90 895 LEU C C 1
ATOM 16622 O O . LEU C 1 895 ? 138.638 125.996 206.512 1.00 83.80 895 LEU C O 1
ATOM 16627 N N . LEU C 1 896 ? 139.690 125.541 208.449 1.00 82.93 896 LEU C N 1
ATOM 16628 C CA . LEU C 1 896 ? 140.979 125.379 207.784 1.00 80.71 896 LEU C CA 1
ATOM 16629 C C . LEU C 1 896 ? 140.974 124.172 206.854 1.00 80.47 896 LEU C C 1
ATOM 16630 O O . LEU C 1 896 ? 141.559 124.215 205.765 1.00 81.77 896 LEU C O 1
ATOM 16635 N N . ALA C 1 897 ? 140.326 123.081 207.268 1.00 82.27 897 ALA C N 1
ATOM 16636 C CA . ALA C 1 897 ? 140.218 121.916 206.397 1.00 79.37 897 ALA C CA 1
ATOM 16637 C C . ALA C 1 897 ? 139.442 122.253 205.130 1.00 79.41 897 ALA C C 1
ATOM 16638 O O . ALA C 1 897 ? 139.831 121.849 204.026 1.00 77.23 897 ALA C O 1
ATOM 16640 N N . SER C 1 898 ? 138.344 123.003 205.269 1.00 79.43 898 SER C N 1
ATOM 16641 C CA . SER C 1 898 ? 137.572 123.412 204.097 1.00 76.56 898 SER C CA 1
ATOM 16642 C C . SER C 1 898 ? 138.396 124.303 203.170 1.00 74.03 898 SER C C 1
ATOM 16643 O O . SER C 1 898 ? 138.375 124.127 201.944 1.00 71.39 898 SER C O 1
ATOM 16646 N N . LEU C 1 899 ? 139.134 125.259 203.742 1.00 76.54 899 LEU C N 1
ATOM 16647 C CA . LEU C 1 899 ? 139.987 126.133 202.939 1.00 71.09 899 LEU C CA 1
ATOM 16648 C C . LEU C 1 899 ? 141.018 125.325 202.168 1.00 69.54 899 LEU C C 1
ATOM 16649 O O . LEU C 1 899 ? 141.243 125.561 200.977 1.00 71.61 899 LEU C O 1
ATOM 16654 N N . LYS C 1 900 ? 141.658 124.362 202.832 1.00 73.80 900 LYS C N 1
ATOM 16655 C CA . LYS C 1 900 ? 142.655 123.549 202.145 1.00 72.26 900 LYS C CA 1
ATOM 16656 C C . LYS C 1 900 ? 142.026 122.691 201.048 1.00 72.38 900 LYS C C 1
ATOM 16657 O O . LYS C 1 900 ? 142.635 122.504 199.989 1.00 71.03 900 LYS C O 1
ATOM 16663 N N . ALA C 1 901 ? 140.813 122.168 201.280 1.00 71.76 901 ALA C N 1
ATOM 16664 C CA . ALA C 1 901 ? 140.211 121.206 200.359 1.00 72.83 901 ALA C CA 1
ATOM 16665 C C . ALA C 1 901 ? 139.620 121.879 199.121 1.00 71.97 901 ALA C C 1
ATOM 16666 O O . ALA C 1 901 ? 139.610 121.280 198.027 1.00 70.54 901 ALA C O 1
ATOM 16668 N N . ASN C 1 902 ? 139.151 123.123 199.294 1.00 72.20 902 ASN C N 1
ATOM 16669 C CA . ASN C 1 902 ? 138.432 123.923 198.307 1.00 67.16 902 ASN C CA 1
ATOM 16670 C C . ASN C 1 902 ? 139.316 124.763 197.418 1.00 66.43 902 ASN C C 1
ATOM 16671 O O . ASN C 1 902 ? 138.799 125.414 196.506 1.00 64.42 902 ASN C O 1
ATOM 16676 N N . GLY C 1 903 ? 140.629 124.746 197.631 1.00 63.76 903 GLY C N 1
ATOM 16677 C CA . GLY C 1 903 ? 141.576 125.351 196.729 1.00 64.58 903 GLY C CA 1
ATOM 16678 C C . GLY C 1 903 ? 142.191 126.633 197.252 1.00 58.37 903 GLY C C 1
ATOM 16679 O O . GLY C 1 903 ? 143.276 127.018 196.795 1.00 61.52 903 GLY C O 1
ATOM 16680 N N . PHE C 1 904 ? 141.535 127.295 198.207 1.00 59.59 904 PHE C N 1
ATOM 16681 C CA . PHE C 1 904 ? 142.056 128.566 198.712 1.00 61.29 904 PHE C CA 1
ATOM 16682 C C . PHE C 1 904 ? 143.359 128.376 199.471 1.00 65.33 904 PHE C C 1
ATOM 16683 O O . PHE C 1 904 ? 144.260 129.223 199.413 1.00 65.16 904 PHE C O 1
ATOM 16691 N N . MET C 1 905 ? 143.422 127.296 200.235 1.00 71.64 905 MET C N 1
ATOM 16692 C CA . MET C 1 905 ? 144.531 126.803 201.010 1.00 68.84 905 MET C CA 1
ATOM 16693 C C . MET C 1 905 ? 144.904 127.835 202.078 1.00 73.84 905 MET C C 1
ATOM 16694 O O . MET C 1 905 ? 145.331 127.501 203.199 1.00 70.70 905 MET C O 1
#

Sequence (2160 aa):
STLVVLAQPDGFDSIGRVSSFAALRNLKPKKSGQHVLLTSYYDGWAAENKMPTGGGEFISSIGTATDDGGYIAAGPGYYWTRVVNNNSFTAEDFGCKTTATPPPNFNVLPAELFDNTARMQAAFNLAISKSFKLNLSAGTYYFESSDTLRITGPIHIEGRPGTVFYHNPSNKANPKTDAFMNISGCSMGRISSINCFSNSYLGKGINFDRSVGDNRKLVLEHVYVDTFRWGFYVGEPECINQIEFHSCRAQSNYFQGIFIESFKEGQEYGHSAPVHFFNTICNGNGPTSFALGATYKTTKNEYIKVMDSVNDVGCQAYFQGLSNVQYIGGQLSGHGSPRNTSLATITQCNSFIIYGTDLEDINGFTTDGTAITADNIDTIESNYLKDISGAAIVVSSCLGFKIDSPHIFKIKTLSTIKLMNNTYNYEIGGFTPDEALKYNVWDANGLATNRISGVIHPRLVNSRLGINSVAFDNMSNKLDVSSLIHNETSQIIGLTPSTGSNVPHTRIMWSNGAMYSSTDLNNGFRLNYLSNHNEPLTPMHLYNEFSVSEFGGSVTESNALDEIKYIFIQTTYANSGDGRFIIQALDASGSVLSSNWYSPQSFNSTFPISGFVRFDVPTGAKKIRYGFVNSANYTGSLRSHFMSGFAYNKRFFLKIYAVYNDLGRYGQFEPPYSVAIDRFRVGDNTTQMPSIPASSATDVAGVNEVINSLLASLKANGFMSTLVVLAQPDGFDSIGRVSSFAALRNLKPKKSGQHVLLTSYYDGWAAENKMPTGGGEFISSIGTATDDGGYIAAGPGYYWTRVVNNNSFTAEDFGCKTTATPPPNFNVLPAELFDNTARMQAAFNLAISKSFKLNLSAGTYYFESSDTLRITGPIHIEGRPGTVFYHNPSNKANPKTDAFMNISGCSMGRISSINCFSNSYLGKGINFDRSVGDNRKLVLEHVYVDTFRWGFYVGEPECINQIEFHSCRAQSNYFQGIFIESFKEGQEYGHSAPVHFFNTICNGNGPTSFALGATYKTTKNEYIKVMDSVNDVGCQAYFQGLSNVQYIGGQLSGHGSPRNTSLATITQCNSFIIYGTDLEDINGFTTDGTAITADNIDTIESNYLKDISGAAIVVSSCLGFKIDSPHIFKIKTLSTIKLMNNTYNYEIGGFTPDEALKYNVWDANGLATNRISGVIHPRLVNSRLGINSVAFDNMSNKLDVSSLIHNETSQIIGLTPSTGSNVPHTRIMWSNGAMYSSTDLNNGFRLNYLSNHNEPLTPMHLYNEFSVSEFGGSVTESNALDEIKYIFIQTTYANSGDGRFIIQALDASGSVLSSNWYSPQSFNSTFPISGFVRFDVPTGAKKIRYGFVNSANYTGSLRSHFMSGFAYNKRFFLKIYAVYNDLGRYGQFEPPYSVAIDRFRVGDNTTQMPSIPASSATDVAGVNEVINSLLASLKANGFMSTLVVLAQPDGFDSIGRVSSFAALRNLKPKKSGQHVLLTSYYDGWAAENKMPTGGGEFISSIGTATDDGGYIAAGPGYYWTRVVNNNSFTAEDFGCKTTATPPPNFNVLPAELFDNTARMQAAFNLAISKSFKLNLSAGTYYFESSDTLRITGPIHIEGRPGTVFYHNPSNKANPKTDAFMNISGCSMGRISSINCFSNSYLGKGINFDRSVGDNRKLVLEHVYVDTFRWGFYVGEPECINQIEFHSCRAQSNYFQGIFIESFKEGQEYGHSAPVHFFNTICNGNGPTSFALGATYKTTKNEYIKVMDSVNDVGCQAYFQGLSNVQYIGGQLSGHGSPRNTSLATITQCNSFIIYGTDLEDINGFTTDGTAITADNIDTIESNYLKDISGAAIVVSSCLGFKIDSPHIFKIKTLSTIKLMNNTYNYEIGGFTPDEALKYNVWDANGLATNRISGVIHPRLVNSRLGINSVAFDNMSNKLDVSSLIHNETSQIIGLTPSTGSNVPHTRIMWSNGAMYSSTDLNNGFRLNYLSNHNEPLTPMHLYNEFSVSEFGGSVTESNALDEIKYIFIQTTYANSGDGRFIIQALDASGSVLSSNWYSPQSFNSTFPISGFVRFDVPTGAKKIRYGFVNSANYTGSLRSHFMSGFAYNKRFFLKIYAVYNDLGRYGQFEPPYSVAIDRFRVGDNTTQMPSIPASSATDVAGVNEVINSLLASLKANGFM

Organism: Klebsiella phage GH-K3 (NCBI:txid2419608)

Solvent-accessible surface area: 69145 Å² total; per-residue (Å²): 123,22,62,96,72,0,63,86,58,28,3,15,43,29,7,9,49,3,60,13,2,59,39,0,85,127,32,157,9,174,111,62,25,4,12,0,30,5,28,2,13,79,95,42,44,73,101,95,159,129,51,23,64,10,28,34,38,0,5,2,34,106,28,128,39,116,51,63,7,0,25,26,0,25,22,125,44,13,44,0,9,12,43,38,100,58,22,14,10,19,0,19,16,2,1,3,84,52,22,76,70,13,65,104,90,38,53,53,54,10,95,112,90,72,58,1,11,81,79,0,44,26,0,1,78,15,1,36,89,96,24,27,27,0,7,1,15,28,17,1,0,4,3,35,22,73,97,29,2,103,1,58,5,55,2,10,4,34,0,5,10,41,2,7,0,1,2,0,1,6,58,12,89,88,29,54,68,38,12,4,3,9,0,1,12,0,30,21,0,43,3,14,0,4,28,1,12,0,2,0,32,0,0,36,0,3,15,0,27,110,84,90,18,14,0,115,8,0,6,1,61,0,2,14,0,14,14,0,3,34,0,4,38,5,43,60,38,76,0,1,24,13,0,2,6,34,4,0,41,0,51,40,0,0,33,22,0,3,29,3,24,4,21,124,179,78,95,127,129,13,46,2,17,0,0,10,2,12,3,2,11,0,19,9,0,4,0,32,94,118,1,18,58,9,54,4,93,8,62,119,101,102,146,38,96,0,40,90,49,103,79,12,26,4,3,0,0,46,1,6,0,1,2,1,1,3,4,12,0,3,14,5,0,2,84,64,73,1,42,0,14,0,0,2,5,0,11,82,1,24,3,3,1,7,14,0,1,2,0,18,24,4,34,0,21,1,72,90,20,50,40,0,48,65,147,41,22,97,73,4,43,89,100,49,58,131,30,68,2,3,0,0,1,0,0,5,38,0,39,4,1,32,0,7,7,1,24,0,56,135,4,83,0,0,0,1,0,0,0,4,74,57,0,33,4,0,45,4,11,3,0,15,15,36,51,8,58,47,16,0,0,2,1,6,11,60,119,17,69,20,49,10,2,0,39,0,7,2,17,0,1,6,0,152,14,0,1,9,25,25,0,0,18,15,0,8,12,20,82,25,9,10,10,26,1,0,9,11,22,2,18,70,126,28,68,131,58,41,120,28,30,30,0,8,4,40,86,41,2,4,56,30,11,32,38,92,29,94,112,34,25,8,22,1,0,49,0,27,91,10,66,63,49,77,67,98,13,55,96,113,12,0,19,0,54,5,39,6,5,55,38,6,80,72,14,73,95,79,45,0,37,38,8,6,60,5,0,1,0,1,0,1,25,0,78,57,26,50,0,42,0,0,2,1,0,5,36,84,97,48,60,47,73,36,18,59,49,26,16,0,77,45,0,78,24,18,89,5,0,1,0,12,12,50,9,77,18,40,111,26,5,56,75,0,45,1,0,0,0,0,32,25,123,99,67,0,3,0,86,53,44,0,4,37,39,16,26,33,5,73,20,0,4,0,2,1,7,0,0,11,14,16,20,12,9,17,3,40,6,47,41,18,5,0,0,12,20,38,71,22,15,23,15,50,62,29,79,113,3,91,60,26,101,67,21,105,38,83,114,31,37,6,5,9,115,25,6,48,54,7,4,57,16,10,81,92,17,28,18,69,126,20,61,100,70,0,64,88,58,26,4,16,43,28,5,9,53,3,59,13,1,62,37,0,85,127,35,150,8,171,117,61,21,5,18,0,25,3,23,3,12,79,96,42,43,70,100,101,162,119,52,24,66,9,26,33,44,0,5,2,34,106,30,128,38,118,53,52,11,0,26,30,0,24,22,124,43,13,44,0,10,12,42,38,101,56,26,12,9,21,0,17,17,3,0,5,83,46,22,78,71,12,66,106,88,37,51,53,54,10,96,114,91,69,57,1,12,79,78,0,44,22,0,2,78,14,1,38,89,96,23,27,27,0,8,1,14,29,16,0,0,5,3,34,20,72,96,31,1,101,1,57,4,56,2,12,5,32,0,6,10,41,2,7,2,1,3,0,2,7,60,13,91,88,27,52,65,38,11,5,10,8,1,1,11,0,30,20,0,43,9,16,1,8,27,1,12,0,2,0,33,0,1,36,0,5,17,0,28,113,84,89,20,15,0,117,8,0,8,1,58,0,2,15,0,14,14,0,3,32,0,5,39,5,41,58,43,74,0,1,24,15,0,1,9,34,4,0,37,0,48,42,1,0,33,22,0,4,29,5,27,4,26,124,176,76,101,136,134,13,45,1,20,0,0,10,2,10,3,1,12,0,20,8,0,5,0,34,95,117,0,22,57,8,55,4,90,6,64,118,103,92,140,36,94,0,37,88,53,101,79,14,27,3,2,0,0,45,2,7,0,1,1,0,0,2,4,10,0,2,14,4,0,1,82,63,71,2,38,0,14,0,0,4,5,0,12,84,0,24,2,3,1,6,15,0,1,2,0,20,26,3,31,0,20,0,73,89,18,49,40,0,51,66,146,43,20,96,73,4,43,91,104,49,60,130,28,70,2,2,0,0,0,0,0,5,39,0,38,4,1,34,0,9,5,1,25,0,60,131,5,77,0,0,0,1,0,0,0,3,75,59,0,34,4,0,45,4,12,4,1,14,16,35,50,8,56,46,15,0,0,2,1,6,12,63,118,18,72,18,52,11,2,0,41,0,8,2,18,1,1,7,0,154,14,0,1,10,24,27,0,0,15,13,0,7,11,18,81,25,7,11,10,26,0,0,9,11,23,1,18,67,127,29,64,131,59,38,114,29,31,30,0,7,4,39,83,41,3,5,56,30,12,30,40,93,29,91,111,33,25,7,23,2,0,47,0,27,90,10,66,63,48,78,67,96,11,56,98,112,11,0,20,0,54,6,39,6,5,57,39,5,80,72,14,74,93,76,45,0,39,38,10,6,61,4,0,1,0,2,0,1,24,0,77,58,24,53,0,43,0,0,1,1,0,6,35,84,95,47,62,48,76,36,18,58,48,27,17,0,78,43,0,76,26,20,88,4,0,1,0,10,12,50,8,79,20,43,109,26,5,53,75,0,47,2,0,0,0,0,32,28,122,98,67,0,4,0,87,56,44,0,4,34,41,14,28,34,7,75,20,0,4,0,2,1,7,0,0,11,13,19,16,16,9,16,3,45,5,46,41,18,5,0,0,11,22,36,72,22,12,26,13,52,60,26,75,112,8,93,60,28,105,67,18,104,34,85,116,30,40,9,6,9,115,28,7,50,54,8,5,59,17,9,78,78,29,28,19,70,122,23,62,96,73,1,62,80,60,29,3,15,44,27,6,9,51,4,60,13,2,61,38,0,84,128,35,150,10,172,113,61,25,4,13,0,25,4,23,2,13,80,99,44,39,72,100,98,160,122,49,26,61,9,27,33,38,0,6,2,35,105,29,128,39,122,53,53,11,0,25,29,0,22,22,122,43,12,45,0,10,14,45,37,102,56,28,13,9,18,0,21,14,2,0,4,85,53,22,77,70,13,67,105,88,39,52,53,55,9,95,116,92,70,60,1,12,81,81,0,41,24,0,2,79,14,1,36,89,98,25,24,28,0,7,0,17,29,16,0,0,4,2,31,20,71,98,31,1,102,2,58,4,56,2,11,6,35,0,4,10,40,2,8,2,1,2,0,1,9,57,11,88,88,28,55,66,35,12,4,11,9,1,1,13,0,30,22,0,42,9,14,0,7,28,1,12,0,2,0,32,0,0,37,0,4,15,1,27,113,84,93,19,14,0,116,6,0,6,0,59,0,2,13,0,14,14,0,4,34,0,5,37,5,44,57,40,77,0,1,24,14,0,1,7,35,4,0,42,1,52,38,0,0,33,20,0,3,30,4,25,4,24,117,174,76,94,134,129,13,45,2,19,1,0,9,1,12,2,2,12,0,19,9,0,5,0,33,96,115,1,23,57,8,57,4,92,7,61,130,104,94,141,24,92,0,37,89,53,105,74,14,27,4,2,0,0,47,2,7,0,0,1,0,0,3,4,12,0,2,15,6,0,2,81,62,72,1,40,0,14,0,0,2,5,0,12,81,0,23,3,3,1,7,16,0,1,3,0,16,24,4,32,0,21,1,73,90,16,49,41,0,50,65,148,44,23,94,71,3,46,92,102,50,62,130,30,66,2,2,0,0,0,0,0,6,41,0,39,3,1,37,0,8,7,1,26,0,60,136,7,90,0,0,0,0,0,0,0,4,73,53,0,34,4,0,48,4,10,3,1,14,15,36,49,8,56,49,16,0,0,2,1,6,11,62,121,16,69,20,52,10,2,0,37,0,8,3,20,1,0,5,0,155,15,0,0,10,26,25,0,0,17,13,0,7,12,15,84,26,8,8,12,27,1,0,10,10,23,1,19,70,126,29,65,133,58,40,116,30,29,31,0,8,3,40,87,38,4,4,56,31,13,31,38,89,29,92,110,34,26,6,23,1,0,47,0,28,90,10,66,63,49,76,64,97,12,57,96,114,11,0,20,0,55,4,40,6,5,52,37,4,79,70,14,75,91,76,44,0,39,39,9,6,60,3,0,2,0,3,0,1,24,1,77,58,26,50,0,42,0,0,1,1,0,6,33,85,97,45,60,49,75,35,19,58,47,26,17,0,80,43,0,77,25,18,93,6,0,0,0,11,13,50,8,78,19,39,112,26,5,55,76,0,44,1,0,0,0,0,30,29,121,99,67,0,4,0,87,53,47,0,6,36,39,13,26,33,6,74,20,0,5,0,2,0,7,0,0,11,11,18,17,16,8,17,3,41,5,48,40,19,6,0,0,12,20,39,67,22,15,25,14,52,62,28,76,110,1,85,68,26,103,66,19,109,35,85,114,31,39,8,6,9,114,26,7,46,56,7,4,59,16,9,78,89,19,28,17,73